Protein 2VPZ (pdb70)

Organism: Thermus thermophilus (strain ATCC BAA-163 / DSM 7039 / HB27) (NCBI:txid262724)

CATH classification: 2.20.25.90 (+4 more: 3.40.50.740, 3.40.228.10, 3.30.2070.10)

Secondary structure (P-SEA, 3-state):
cccccccbbbbbbbbccccccccbbbbbcccccccccccccccccccccccccccccccccccccccbbbbcccccccccbbbbbbcaaaaaaaaaaaaaaaaaccccccbbbbcccccccccccccccccccccccccccccccaaaaaaaaaacccccccccccccccccbbbbcccccccccccaaaaaaaaaaaabbbbbbbcccccccccccccccccccccaaaaaaaaaaaaaaaccccaaaaacccccaaaaaaaaccccaaaaaacccccaaaaaaaaaaaaacccccccccccccccccccaaaaaaaaaaaaaaccccccccccbbbbbbbbccccccccbbbbbccccccccccccccccccccccccccccccccccccccccccccccccbbbbccccccccccaaaaaaaaaaaccbbbbbccccccccccccbbbbbbccccccccbbbbbccccbbbbbbbccccccccccaaaaaaaaaaaaccccccccccaaaaaaaaaaaacccaaaaaaccbbbbbbcccaaaaaaacccccccccccccccccccccccccccccccccccccccbbbbbcccccccccccccccaaaaaaccbbbbbbcaaaaaaacccccbbbbbbccccccccbbbbbcccccccccccccccccccccccccccccbbbccccccbbbbcccccccccccbbbbbbbbcbbbbccaaaaaacccccc/ccccbbbbccccccccaaaaaaaaacccccccccccbbbbbbbbcccbbbbbbbbbccccccccccccccccccccccccccccccccccccccccccccccccccccccccccccccaaaaaaacccccccccccccccccccccccccaaaaaaaaccccccccccccccccbbbcccccccccccccccc/ccccccccccccccaaaaaaaaaaaaaaaaaaaaaaaaaacccaaaaaaaaaaaaaaaaaaaaaaaccccccccccccccccccccaaaaaaaaaaaaaaaaaaaaacccccaaaaaaaaaaaaaaacaaaaaccccccccccccccccaaaaaaaaaaaaaaaaacccccaaaaaaaaaaaaaaaaaccccccaaaaaaaaaacaaaaaaaaaaaccccccccaaaaaaaaaaaaaaaaaaaaaccccc/ccccccbbbbbbbccccccccccbbbbbcccccccccccccccccccccccccccccccccccccccbbbbcccccccccbbbbbbcaaaaaaaaaaaaaaaaaccccccbbbbcccccccccccccccccccccccccccccccaaaaaaaaaccccccccccccccccccbbbbccccccccccaaaaaaaaaaaaabbbbbbbcccccccccccccccccccccaaaaaaaaaaaacccccccaaaaacccccaaaaaaaaccccaaaaaacccccaaaaaaaaaaaaaaccccccccccccccccccaaaaaaaaaaaaaaccccccccbbbbbbbbbbccccccccbbbbccccccccccccccccccccccccccccccccaaaaaaaacccccccccbbbbcccccccccccaaaaaaaaaaccbbbbbccccccccccccbbbbbbccccccccbbbbbccccbbbbbccccccccccccaaaaaaaaaaaaccccccccccaaaaaaaaaccccccaaaaaaccbbbbbbbccaaaaaaacccccccccccccccccccccccccccccccccccccccccccccccccccccccccccaaaaaaccbbbbbbcaaaaaaacccccbbbbbbccccccccbbbbbcccccccccccccccccccccccccccccbbbccccccbbbbcccccccccccccbbbbbbcbbbbccaaaaaacccccc/ccccbbbbccccccccaaaaaaaaaaacccccccccbbbbbbbccccbbbbbbbbbccccccccccccccccccccccccbbbbbcccccccccccccccccccccccccccccccccaaaaaaacccccccccccccccccccccccccaaaaaaaaccccccccccccccccccccccccccccccccccc/ccccccccccccccaaaaaaaaaaaaaaaaaaaaaaaaaacccaaaaaaaaaaaaaaaaaaaaaaaccccccccccccccccccccaaaaaaaaaaaaaaaaaaaaacccccaaaaaaaaaaaaaaacaaaaaaaccccccccccccccaaaaaaaaaaaaaaaaaccccccaaaaaaaaaaaaaaaaccccccaaaaaaaaaacaaaaaaaaaaacccccccaaaaaaaaaaaaaaaaaaaaaaccccc

InterPro domains:
  IPR006311 Twin-arginine translocation pathway, signal sequence [PS51318] (1-27)
  IPR006656 Molybdopterin oxidoreductase [PF00384] (94-526)
  IPR006657 Molybdopterin dinucleotide-binding domain [PF01568] (620-734)
  IPR006963 Molybdopterin oxidoreductase, 4Fe-4S domain [PF04879] (38-90)
  IPR006963 Molybdopterin oxidoreductase, 4Fe-4S domain [PS51669] (37-93)
  IPR006963 Molybdopterin oxidoreductase, 4Fe-4S domain [SM00926] (37-91)
  IPR009010 Aspartate decarboxylase-like domain superfamily [SSF50692] (582-744)
  IPR019546 Twin-arginine translocation pathway, signal sequence, bacterial/archaeal [TIGR01409] (3-27)
  IPR050612 Prokaryotic Molybdopterin Oxidoreductases [PTHR43742] (1-744)

Solvent-accessible surface area: 86696 Å² total

Radius of gyration: 46.02 Å; Cα contacts (8 Å, |Δi|>4): 5102; chains: 6; bounding box: 123×82×138 Å

Nearest PDB structures (foldseek):
  2vpw-assembly1_G  TM=9.995E-01  e=5.215E-33  Thermus thermophilus HB27
  7zjg-assembly1_A  TM=2.716E-01  e=2.574E+00  Rattus norvegicus
  8ffl-assembly1_D  TM=3.016E-01  e=3.503E+00  Rattus norvegicus
  2vpw-assembly1_E  TM=9.971E-01  e=0.000E+00  Thermus thermophilus HB27
  7vw6-assembly1_A  TM=8.001E-01  e=2.301E-43  Methylorubrum extorquens AM1

B-factor: mean 51.84, std 16.04, range [16.92, 136.68]

Structure (mmCIF, N/CA/C/O backbone):
data_2VPZ
#
_entry.id   2VPZ
#
_cell.length_a   118.405
_cell.length_b   166.265
_cell.length_c   246.428
_cell.angle_alpha   90.00
_cell.angle_beta   90.00
_cell.angle_gamma   90.00
#
_symmetry.space_group_name_H-M   'P 21 21 21'
#
loop_
_entity.id
_entity.type
_entity.pdbx_description
1 polymer 'THIOSULFATE REDUCTASE'
2 polymer 'NRFC PROTEIN'
3 polymer 'HYPOTHETICAL MEMBRANE SPANNING PROTEIN'
4 non-polymer 'IRON/SULFUR CLUSTER'
5 non-polymer '2-AMINO-5,6-DIMERCAPTO-7-METHYL-3,7,8A,9-TETRAHYDRO-8-OXA-1,3,9,10-TETRAAZA-ANTHRACEN-4-ONE GUANOSINE DINUCLEOTIDE'
6 non-polymer 'MOLYBDENUM ATOM'
7 water water
#
loop_
_atom_site.group_PDB
_atom_site.id
_atom_site.type_symbol
_atom_site.label_atom_id
_atom_site.label_alt_id
_atom_site.label_comp_id
_atom_site.label_asym_id
_atom_site.label_entity_id
_atom_site.label_seq_id
_atom_site.pdbx_PDB_ins_code
_atom_site.Cartn_x
_atom_site.Cartn_y
_atom_site.Cartn_z
_atom_site.occupancy
_atom_site.B_iso_or_equiv
_atom_site.auth_seq_id
_atom_site.auth_comp_id
_atom_site.auth_asym_id
_atom_site.auth_atom_id
_atom_site.pdbx_PDB_model_num
ATOM 1 N N . ALA A 1 30 ? 141.671 176.507 25.297 1.00 55.08 30 ALA A N 1
ATOM 2 C CA . ALA A 1 30 ? 141.682 175.026 25.478 1.00 55.49 30 ALA A CA 1
ATOM 3 C C . ALA A 1 30 ? 140.265 174.446 25.785 1.00 55.53 30 ALA A C 1
ATOM 4 O O . ALA A 1 30 ? 139.856 173.496 25.114 1.00 57.64 30 ALA A O 1
ATOM 6 N N . PRO A 1 31 ? 139.504 174.991 26.783 1.00 53.93 31 PRO A N 1
ATOM 7 C CA . PRO A 1 31 ? 138.152 174.409 27.030 1.00 52.96 31 PRO A CA 1
ATOM 8 C C . PRO A 1 31 ? 137.246 174.494 25.751 1.00 52.26 31 PRO A C 1
ATOM 9 O O . PRO A 1 31 ? 137.347 175.489 25.035 1.00 52.60 31 PRO A O 1
ATOM 13 N N . TRP A 1 32 ? 136.374 173.507 25.474 1.00 50.90 32 TRP A N 1
ATOM 14 C CA . TRP A 1 32 ? 135.503 173.568 24.284 1.00 49.95 32 TRP A CA 1
ATOM 15 C C . TRP A 1 32 ? 134.509 174.791 24.273 1.00 50.07 32 TRP A C 1
ATOM 16 O O . TRP A 1 32 ? 134.376 175.470 23.253 1.00 49.15 32 TRP A O 1
ATOM 27 N N . TYR A 1 33 ? 133.863 175.125 25.395 1.00 51.69 33 TYR A N 1
ATOM 28 C CA . TYR A 1 33 ? 132.907 176.246 25.478 1.00 53.07 33 TYR A CA 1
ATOM 29 C C . TYR A 1 33 ? 133.503 177.685 25.312 1.00 54.76 33 TYR A C 1
ATOM 30 O O . TYR A 1 33 ? 132.756 178.658 25.149 1.00 55.58 33 TYR A O 1
ATOM 39 N N . ALA A 1 34 ? 134.835 177.822 25.340 1.00 56.50 34 ALA A N 1
ATOM 40 C CA . ALA A 1 34 ? 135.521 179.140 25.187 1.00 57.84 34 ALA A CA 1
ATOM 41 C C . ALA A 1 34 ? 135.935 179.324 23.736 1.00 58.61 34 ALA A C 1
ATOM 42 O O . ALA A 1 34 ? 136.200 180.440 23.224 1.00 59.82 34 ALA A O 1
ATOM 44 N N . GLN A 1 35 ? 136.020 178.171 23.078 1.00 59.74 35 GLN A N 1
ATOM 45 C CA . GLN A 1 35 ? 136.313 178.031 21.661 1.00 61.81 35 GLN A CA 1
ATOM 46 C C . GLN A 1 35 ? 134.952 178.275 20.990 1.00 62.88 35 GLN A C 1
ATOM 47 O O . GLN A 1 35 ? 133.891 178.078 21.596 1.00 63.70 35 GLN A O 1
ATOM 53 N N . GLU A 1 36 ? 135.040 178.692 19.740 1.00 63.52 36 GLU A N 1
ATOM 54 C CA . GLU A 1 36 ? 133.923 178.962 18.806 1.00 65.34 36 GLU A CA 1
ATOM 55 C C . GLU A 1 36 ? 132.952 177.739 18.775 1.00 65.02 36 GLU A C 1
ATOM 56 O O . GLU A 1 36 ? 133.454 176.624 18.716 1.00 66.69 36 GLU A O 1
ATOM 62 N N . VAL A 1 37 ? 131.634 177.907 18.833 1.00 63.20 37 VAL A N 1
ATOM 63 C CA . VAL A 1 37 ? 130.711 176.752 18.711 1.00 62.69 37 VAL A CA 1
ATOM 64 C C . VAL A 1 37 ? 129.613 176.937 17.614 1.00 62.79 37 VAL A C 1
ATOM 65 O O . VAL A 1 37 ? 129.412 178.051 17.106 1.00 64.98 37 VAL A O 1
ATOM 69 N N . LYS A 1 38 ? 128.973 175.839 17.190 1.00 61.87 38 LYS A N 1
ATOM 70 C CA . LYS A 1 38 ? 127.836 175.844 16.258 1.00 60.29 38 LYS A CA 1
ATOM 71 C C . LYS A 1 38 ? 126.816 174.859 16.906 1.00 58.42 38 LYS A C 1
ATOM 72 O O . LYS A 1 38 ? 127.176 173.734 17.236 1.00 58.33 38 LYS A O 1
ATOM 78 N N . SER A 1 39 ? 125.581 175.303 17.145 1.00 56.53 39 SER A N 1
ATOM 79 C CA . SER A 1 39 ? 124.553 174.419 17.697 1.00 54.33 39 SER A CA 1
ATOM 80 C C . SER A 1 39 ? 123.620 173.993 16.544 1.00 52.57 39 SER A C 1
ATOM 81 O O . SER A 1 39 ? 123.671 174.551 15.435 1.00 52.61 39 SER A O 1
ATOM 84 N N . VAL A 1 40 ? 122.786 172.987 16.814 1.00 49.59 40 VAL A N 1
ATOM 85 C CA . VAL A 1 40 ? 121.765 172.457 15.915 1.00 46.39 40 VAL A CA 1
ATOM 86 C C . VAL A 1 40 ? 120.781 171.684 16.801 1.00 45.11 40 VAL A C 1
ATOM 87 O O . VAL A 1 40 ? 121.144 171.245 17.900 1.00 44.71 40 VAL A O 1
ATOM 91 N N . TYR A 1 41 ? 119.532 171.564 16.338 1.00 44.90 41 TYR A N 1
ATOM 92 C CA . TYR A 1 41 ? 118.477 170.807 17.009 1.00 43.89 41 TYR A CA 1
ATOM 93 C C . TYR A 1 41 ? 118.635 169.393 16.485 1.00 44.26 41 TYR A C 1
ATOM 94 O O . TYR A 1 41 ? 118.582 169.161 15.272 1.00 43.24 41 TYR A O 1
ATOM 103 N N . GLN A 1 42 ? 118.806 168.456 17.406 1.00 45.12 42 GLN A N 1
ATOM 104 C CA . GLN A 1 42 ? 119.070 167.055 17.091 1.00 46.40 42 GLN A CA 1
ATOM 105 C C . GLN A 1 42 ? 118.474 166.006 18.039 1.00 45.94 42 GLN A C 1
ATOM 106 O O . GLN A 1 42 ? 118.509 166.155 19.248 1.00 51.10 42 GLN A O 1
ATOM 112 N N . ILE A 1 43 ? 117.961 164.934 17.460 1.00 42.80 43 ILE A N 1
ATOM 113 C CA . ILE A 1 43 ? 117.373 163.790 18.173 1.00 40.30 43 ILE A CA 1
ATOM 114 C C . ILE A 1 43 ? 118.461 162.890 18.790 1.00 37.89 43 ILE A C 1
ATOM 115 O O . ILE A 1 43 ? 119.528 162.751 18.217 1.00 41.21 43 ILE A O 1
ATOM 120 N N . CYS A 1 44 ? 118.207 162.295 19.954 1.00 36.27 44 CYS A N 1
ATOM 121 C CA . CYS A 1 44 ? 119.186 161.372 20.568 1.00 34.29 44 CYS A CA 1
ATOM 122 C C . CYS A 1 44 ? 118.957 159.942 20.003 1.00 33.72 44 CYS A C 1
ATOM 123 O O . CYS A 1 44 ? 117.815 159.483 19.958 1.00 35.01 44 CYS A O 1
ATOM 126 N N . GLU A 1 45 ? 120.002 159.264 19.512 1.00 33.60 45 GLU A N 1
ATOM 127 C CA . GLU A 1 45 ? 119.858 157.867 19.032 1.00 33.50 45 GLU A CA 1
ATOM 128 C C . GLU A 1 45 ? 120.380 156.914 20.174 1.00 33.98 45 GLU A C 1
ATOM 129 O O . GLU A 1 45 ? 120.576 155.716 19.963 1.00 33.65 45 GLU A O 1
ATOM 135 N N . GLY A 1 46 ? 120.568 157.479 21.372 1.00 33.61 46 GLY A N 1
ATOM 136 C CA . GLY A 1 46 ? 120.974 156.748 22.558 1.00 36.11 46 GLY A CA 1
ATOM 137 C C . GLY A 1 46 ? 120.124 155.487 22.808 1.00 37.79 46 GLY A C 1
ATOM 138 O O . GLY A 1 46 ? 120.648 154.440 23.237 1.00 37.00 46 GLY A O 1
ATOM 139 N N . CYS A 1 47 ? 118.817 155.575 22.555 1.00 36.11 47 CYS A N 1
ATOM 140 C CA . CYS A 1 47 ? 117.869 154.458 22.653 1.00 36.55 47 CYS A CA 1
ATOM 141 C C . CYS A 1 47 ? 116.613 154.843 21.829 1.00 38.49 47 CYS A C 1
ATOM 142 O O . CYS A 1 47 ? 116.614 155.872 21.146 1.00 39.76 47 CYS A O 1
ATOM 145 N N . PHE A 1 48 ? 115.539 154.072 21.900 1.00 38.67 48 PHE A N 1
ATOM 146 C CA . PHE A 1 48 ? 114.396 154.379 21.077 1.00 40.68 48 PHE A CA 1
ATOM 147 C C . PHE A 1 48 ? 113.407 155.423 21.609 1.00 40.29 48 PHE A C 1
ATOM 148 O O . PHE A 1 48 ? 112.434 155.743 20.953 1.00 40.71 48 PHE A O 1
ATOM 156 N N . TRP A 1 49 ? 113.678 156.010 22.772 1.00 39.47 49 TRP A N 1
ATOM 157 C CA . TRP A 1 49 ? 112.767 157.031 23.326 1.00 37.52 49 TRP A CA 1
ATOM 158 C C . TRP A 1 49 ? 112.765 158.284 22.411 1.00 37.83 49 TRP A C 1
ATOM 159 O O . TRP A 1 49 ? 111.782 159.041 22.371 1.00 37.15 49 TRP A O 1
ATOM 170 N N . ARG A 1 50 ? 113.884 158.462 21.706 1.00 37.38 50 ARG A N 1
ATOM 171 C CA . ARG A 1 50 ? 114.168 159.539 20.753 1.00 37.41 50 ARG A CA 1
ATOM 172 C C . ARG A 1 50 ? 113.955 160.991 21.305 1.00 36.96 50 ARG A C 1
ATOM 173 O O . ARG A 1 50 ? 113.227 161.791 20.719 1.00 37.57 50 ARG A O 1
ATOM 181 N N . CYS A 1 51 ? 114.600 161.325 22.430 1.00 35.96 51 CYS A N 1
ATOM 182 C CA . CYS A 1 51 ? 114.498 162.664 23.048 1.00 36.24 51 CYS A CA 1
ATOM 183 C C . CYS A 1 51 ? 115.067 163.747 22.101 1.00 35.53 51 CYS A C 1
ATOM 184 O O . CYS A 1 51 ? 116.030 163.495 21.355 1.00 34.11 51 CYS A O 1
ATOM 187 N N . GLY A 1 52 ? 114.434 164.922 22.119 1.00 34.86 52 GLY A N 1
ATOM 188 C CA . GLY A 1 52 ? 114.867 166.069 21.348 1.00 36.03 52 GLY A CA 1
ATOM 189 C C . GLY A 1 52 ? 116.015 166.711 22.132 1.00 36.43 52 GLY A C 1
ATOM 190 O O . GLY A 1 52 ? 115.887 166.933 23.343 1.00 34.31 52 GLY A O 1
ATOM 191 N N . ILE A 1 53 ? 117.126 166.994 21.457 1.00 37.15 53 ILE A N 1
ATOM 192 C CA . ILE A 1 53 ? 118.336 167.561 22.051 1.00 37.07 53 ILE A CA 1
ATOM 193 C C . ILE A 1 53 ? 119.011 168.664 21.217 1.00 38.69 53 ILE A C 1
ATOM 194 O O . ILE A 1 53 ? 118.751 168.807 20.022 1.00 39.91 53 ILE A O 1
ATOM 199 N N . VAL A 1 54 ? 119.859 169.472 21.854 1.00 40.28 54 VAL A N 1
ATOM 200 C CA . VAL A 1 54 ? 120.639 170.490 21.131 1.00 40.76 54 VAL A CA 1
ATOM 201 C C . VAL A 1 54 ? 122.077 169.914 21.164 1.00 41.67 54 VAL A C 1
ATOM 202 O O . VAL A 1 54 ? 122.490 169.442 22.220 1.00 43.56 54 VAL A O 1
ATOM 206 N N . ALA A 1 55 ? 122.799 169.927 20.041 1.00 40.75 55 ALA A N 1
ATOM 207 C CA . ALA A 1 55 ? 124.185 169.442 20.005 1.00 42.33 55 ALA A CA 1
ATOM 208 C C . ALA A 1 55 ? 125.126 170.629 19.781 1.00 43.00 55 ALA A C 1
ATOM 209 O O . ALA A 1 55 ? 124.893 171.439 18.878 1.00 43.70 55 ALA A O 1
ATOM 211 N N . HIS A 1 56 ? 126.156 170.721 20.615 1.00 42.70 56 HIS A N 1
ATOM 212 C CA . HIS A 1 56 ? 127.144 171.779 20.559 1.00 41.51 56 HIS A CA 1
ATOM 213 C C . HIS A 1 56 ? 128.447 171.246 19.940 1.00 41.82 56 HIS A C 1
ATOM 214 O O . HIS A 1 56 ? 129.166 170.464 20.572 1.00 40.58 56 HIS A O 1
ATOM 221 N N . ALA A 1 57 ? 128.726 171.655 18.705 1.00 41.88 57 ALA A N 1
ATOM 222 C CA . ALA A 1 57 ? 129.958 171.272 18.034 1.00 42.62 57 ALA A CA 1
ATOM 223 C C . ALA A 1 57 ? 130.932 172.459 17.908 1.00 42.98 57 ALA A C 1
ATOM 224 O O . ALA A 1 57 ? 130.514 173.628 17.928 1.00 42.25 57 ALA A O 1
ATOM 226 N N . VAL A 1 58 ? 132.223 172.138 17.831 1.00 43.13 58 VAL A N 1
ATOM 227 C CA . VAL A 1 58 ? 133.346 173.080 17.606 1.00 44.30 58 VAL A CA 1
ATOM 228 C C . VAL A 1 58 ? 134.117 172.365 16.461 1.00 45.11 58 VAL A C 1
ATOM 229 O O . VAL A 1 58 ? 134.850 171.411 16.704 1.00 45.11 58 VAL A O 1
ATOM 233 N N . GLY A 1 59 ? 133.959 172.810 15.225 1.00 45.95 59 GLY A N 1
ATOM 234 C CA . GLY A 1 59 ? 134.593 172.106 14.136 1.00 47.86 59 GLY A CA 1
ATOM 235 C C . GLY A 1 59 ? 133.872 170.767 13.950 1.00 48.88 59 GLY A C 1
ATOM 236 O O . GLY A 1 59 ? 132.648 170.688 14.129 1.00 48.42 59 GLY A O 1
ATOM 237 N N . ASN A 1 60 ? 134.618 169.698 13.643 1.00 49.40 60 ASN A N 1
ATOM 238 C CA . ASN A 1 60 ? 134.063 168.355 13.419 1.00 49.30 60 ASN A CA 1
ATOM 239 C C . ASN A 1 60 ? 133.864 167.506 14.669 1.00 48.91 60 ASN A C 1
ATOM 240 O O . ASN A 1 60 ? 134.141 166.306 14.650 1.00 48.69 60 ASN A O 1
ATOM 245 N N . ARG A 1 61 ? 133.376 168.101 15.749 1.00 47.02 61 ARG A N 1
ATOM 246 C CA . ARG A 1 61 ? 133.220 167.326 16.966 1.00 46.46 61 ARG A CA 1
ATOM 247 C C . ARG A 1 61 ? 132.205 167.872 17.990 1.00 45.23 61 ARG A C 1
ATOM 248 O O . ARG A 1 61 ? 132.293 169.026 18.423 1.00 45.54 61 ARG A O 1
ATOM 256 N N . VAL A 1 62 ? 131.248 167.021 18.347 1.00 43.62 62 VAL A N 1
ATOM 257 C CA . VAL A 1 62 ? 130.205 167.339 19.310 1.00 43.11 62 VAL A CA 1
ATOM 258 C C . VAL A 1 62 ? 130.735 167.125 20.762 1.00 43.58 62 VAL A C 1
ATOM 259 O O . VAL A 1 62 ? 130.898 165.986 21.213 1.00 43.68 62 VAL A O 1
ATOM 263 N N . TYR A 1 63 ? 131.019 168.220 21.469 1.00 43.50 63 TYR A N 1
ATOM 264 C CA . TYR A 1 63 ? 131.540 168.191 22.842 1.00 44.02 63 TYR A CA 1
ATOM 265 C C . TYR A 1 63 ? 130.500 168.045 23.960 1.00 44.40 63 TYR A C 1
ATOM 266 O O . TYR A 1 63 ? 130.785 167.477 25.031 1.00 43.96 63 TYR A O 1
ATOM 275 N N . LYS A 1 64 ? 129.300 168.547 23.695 1.00 42.16 64 LYS A N 1
ATOM 276 C CA . LYS A 1 64 ? 128.199 168.567 24.646 1.00 40.51 64 LYS A CA 1
ATOM 277 C C . LYS A 1 64 ? 126.851 168.500 23.932 1.00 40.48 64 LYS A C 1
ATOM 278 O O . LYS A 1 64 ? 126.677 168.974 22.801 1.00 41.00 64 LYS A O 1
ATOM 284 N N . VAL A 1 65 ? 125.882 167.899 24.615 1.00 39.96 65 VAL A N 1
ATOM 285 C CA . VAL A 1 65 ? 124.528 167.736 24.104 1.00 41.02 65 VAL A CA 1
ATOM 286 C C . VAL A 1 65 ? 123.593 168.116 25.264 1.00 41.42 65 VAL A C 1
ATOM 287 O O . VAL A 1 65 ? 123.933 167.931 26.428 1.00 41.06 65 VAL A O 1
ATOM 291 N N . GLU A 1 66 ? 122.416 168.643 24.983 1.00 42.34 66 GLU A N 1
ATOM 292 C CA . GLU A 1 66 ? 121.561 169.012 26.099 1.00 43.79 66 GLU A CA 1
ATOM 293 C C . GLU A 1 66 ? 120.052 168.876 25.784 1.00 43.87 66 GLU A C 1
ATOM 294 O O . GLU A 1 66 ? 119.664 168.888 24.616 1.00 43.32 66 GLU A O 1
ATOM 300 N N . GLY A 1 67 ? 119.196 168.685 26.787 1.00 44.34 67 GLY A N 1
ATOM 301 C CA . GLY A 1 67 ? 117.788 168.621 26.477 1.00 43.47 67 GLY A CA 1
ATOM 302 C C . GLY A 1 67 ? 117.318 170.051 26.196 1.00 44.28 67 GLY A C 1
ATOM 303 O O . GLY A 1 67 ? 118.144 170.960 26.286 1.00 45.96 67 GLY A O 1
ATOM 304 N N . TYR A 1 68 ? 116.068 170.282 25.790 1.00 44.84 68 TYR A N 1
ATOM 305 C CA . TYR A 1 68 ? 115.508 171.650 25.596 1.00 44.32 68 TYR A CA 1
ATOM 306 C C . TYR A 1 68 ? 114.020 171.734 26.047 1.00 45.26 68 TYR A C 1
ATOM 307 O O . TYR A 1 68 ? 113.265 170.793 25.835 1.00 44.18 68 TYR A O 1
ATOM 316 N N . GLU A 1 69 ? 113.659 172.855 26.683 1.00 47.59 69 GLU A N 1
ATOM 317 C CA . GLU A 1 69 ? 112.339 173.091 27.260 1.00 50.77 69 GLU A CA 1
ATOM 318 C C . GLU A 1 69 ? 111.070 172.746 26.418 1.00 51.42 69 GLU A C 1
ATOM 319 O O . GLU A 1 69 ? 110.363 171.813 26.753 1.00 53.12 69 GLU A O 1
ATOM 325 N N . ALA A 1 70 ? 110.807 173.404 25.301 1.00 51.11 70 ALA A N 1
ATOM 326 C CA . ALA A 1 70 ? 109.635 173.084 24.436 1.00 50.82 70 ALA A CA 1
ATOM 327 C C . ALA A 1 70 ? 109.459 171.581 24.107 1.00 48.49 70 ALA A C 1
ATOM 328 O O . ALA A 1 70 ? 108.348 171.054 24.177 1.00 50.75 70 ALA A O 1
ATOM 330 N N . ASN A 1 71 ? 110.537 170.891 23.740 1.00 45.03 71 ASN A N 1
ATOM 331 C CA . ASN A 1 71 ? 110.459 169.449 23.440 1.00 41.84 71 ASN A CA 1
ATOM 332 C C . ASN A 1 71 ? 109.746 168.687 24.596 1.00 40.58 71 ASN A C 1
ATOM 333 O O . ASN A 1 71 ? 110.227 168.669 25.722 1.00 40.45 71 ASN A O 1
ATOM 338 N N . PRO A 1 72 ? 108.557 168.066 24.319 1.00 39.44 72 PRO A N 1
ATOM 339 C CA . PRO A 1 72 ? 107.813 167.303 25.345 1.00 38.87 72 PRO A CA 1
ATOM 340 C C . PRO A 1 72 ? 108.497 166.057 25.974 1.00 37.20 72 PRO A C 1
ATOM 341 O O . PRO A 1 72 ? 108.009 165.498 26.959 1.00 38.13 72 PRO A O 1
ATOM 345 N N . LYS A 1 73 ? 109.593 165.605 25.379 1.00 35.50 73 LYS A N 1
ATOM 346 C CA . LYS A 1 73 ? 110.340 164.439 25.871 1.00 33.90 73 LYS A CA 1
ATOM 347 C C . LYS A 1 73 ? 111.474 164.814 26.844 1.00 32.94 73 LYS A C 1
ATOM 348 O O . LYS A 1 73 ? 111.480 164.379 27.988 1.00 31.12 73 LYS A O 1
ATOM 354 N N . SER A 1 74 ? 112.419 165.643 26.413 1.00 33.90 74 SER A N 1
ATOM 355 C CA . SER A 1 74 ? 113.504 166.043 27.316 1.00 34.33 74 SER A CA 1
ATOM 356 C C . SER A 1 74 ? 113.135 167.161 28.326 1.00 37.01 74 SER A C 1
ATOM 357 O O . SER A 1 74 ? 113.497 167.073 29.507 1.00 37.53 74 SER A O 1
ATOM 360 N N . ARG A 1 75 ? 112.378 168.174 27.885 1.00 37.64 75 ARG A N 1
ATOM 361 C CA . ARG A 1 75 ? 112.024 169.356 28.704 1.00 38.05 75 ARG A CA 1
ATOM 362 C C . ARG A 1 75 ? 113.227 169.961 29.463 1.00 38.34 75 ARG A C 1
ATOM 363 O O . ARG A 1 75 ? 113.079 170.372 30.619 1.00 38.24 75 ARG A O 1
ATOM 371 N N . GLY A 1 76 ? 114.396 169.988 28.846 1.00 38.40 76 GLY A N 1
ATOM 372 C CA . GLY A 1 76 ? 115.572 170.531 29.480 1.00 38.36 76 GLY A CA 1
ATOM 373 C C . GLY A 1 76 ? 116.560 169.562 30.119 1.00 38.48 76 GLY A C 1
ATOM 374 O O . GLY A 1 76 ? 117.753 169.890 30.277 1.00 39.40 76 GLY A O 1
ATOM 375 N N . ARG A 1 77 ? 116.087 168.373 30.492 1.00 38.03 77 ARG A N 1
ATOM 376 C CA . ARG A 1 77 ? 116.886 167.290 31.090 1.00 38.24 77 ARG A CA 1
ATOM 377 C C . ARG A 1 77 ? 117.345 166.198 30.076 1.00 36.97 77 ARG A C 1
ATOM 378 O O . ARG A 1 77 ? 116.906 166.172 28.914 1.00 36.08 77 ARG A O 1
ATOM 386 N N . LEU A 1 78 ? 118.210 165.297 30.548 1.00 35.66 78 LEU A N 1
ATOM 387 C CA . LEU A 1 78 ? 118.794 164.193 29.792 1.00 36.17 78 LEU A CA 1
ATOM 388 C C . LEU A 1 78 ? 119.309 163.097 30.759 1.00 36.34 78 LEU A C 1
ATOM 389 O O . LEU A 1 78 ? 119.839 163.411 31.838 1.00 36.02 78 LEU A O 1
ATOM 394 N N . CYS A 1 79 ? 119.141 161.824 30.393 1.00 35.52 79 CYS A N 1
ATOM 395 C CA . CYS A 1 79 ? 119.620 160.710 31.197 1.00 34.05 79 CYS A CA 1
ATOM 396 C C . CYS A 1 79 ? 121.119 160.510 30.878 1.00 33.08 79 CYS A C 1
ATOM 397 O O . CYS A 1 79 ? 121.636 161.104 29.928 1.00 33.25 79 CYS A O 1
ATOM 400 N N . PRO A 1 80 ? 121.838 159.668 31.669 1.00 31.89 80 PRO A N 1
ATOM 401 C CA . PRO A 1 80 ? 123.273 159.390 31.450 1.00 32.05 80 PRO A CA 1
ATOM 402 C C . PRO A 1 80 ? 123.646 158.907 30.020 1.00 31.24 80 PRO A C 1
ATOM 403 O O . PRO A 1 80 ? 124.644 159.347 29.425 1.00 33.04 80 PRO A O 1
ATOM 407 N N . ARG A 1 81 ? 122.846 157.997 29.467 1.00 33.24 81 ARG A N 1
ATOM 408 C CA . ARG A 1 81 ? 123.057 157.451 28.121 1.00 33.16 81 ARG A CA 1
ATOM 409 C C . ARG A 1 81 ? 122.977 158.531 27.037 1.00 33.58 81 ARG A C 1
ATOM 410 O O . ARG A 1 81 ? 123.708 158.467 26.036 1.00 35.27 81 ARG A O 1
ATOM 418 N N . GLY A 1 82 ? 122.105 159.518 27.234 1.00 32.96 82 GLY A N 1
ATOM 419 C CA . GLY A 1 82 ? 121.970 160.608 26.288 1.00 30.19 82 GLY A CA 1
ATOM 420 C C . GLY A 1 82 ? 123.206 161.492 26.321 1.00 31.76 82 GLY A C 1
ATOM 421 O O . GLY A 1 82 ? 123.719 161.926 25.273 1.00 30.57 82 GLY A O 1
ATOM 422 N N . GLN A 1 83 ? 123.723 161.742 27.528 1.00 31.63 83 GLN A N 1
ATOM 423 C CA . GLN A 1 83 ? 124.927 162.562 27.731 1.00 31.70 83 GLN A CA 1
ATOM 424 C C . GLN A 1 83 ? 126.217 161.935 27.160 1.00 31.47 83 GLN A C 1
ATOM 425 O O . GLN A 1 83 ? 127.049 162.645 26.594 1.00 31.37 83 GLN A O 1
ATOM 431 N N . GLY A 1 84 ? 126.382 160.623 27.303 1.00 32.92 84 GLY A N 1
ATOM 432 C CA . GLY A 1 84 ? 127.558 159.954 26.780 1.00 33.92 84 GLY A CA 1
ATOM 433 C C . GLY A 1 84 ? 127.471 159.425 25.360 1.00 34.03 84 GLY A C 1
ATOM 434 O O . GLY A 1 84 ? 128.484 159.114 24.730 1.00 36.44 84 GLY A O 1
ATOM 435 N N . ALA A 1 85 ? 126.267 159.354 24.817 1.00 34.58 85 ALA A N 1
ATOM 436 C CA . ALA A 1 85 ? 126.034 158.862 23.444 1.00 33.51 85 ALA A CA 1
ATOM 437 C C . ALA A 1 85 ? 126.955 159.369 22.325 1.00 31.95 85 ALA A C 1
ATOM 438 O O . ALA A 1 85 ? 127.270 158.653 21.389 1.00 32.24 85 ALA A O 1
ATOM 440 N N . PRO A 1 86 ? 127.382 160.633 22.393 1.00 32.11 86 PRO A N 1
ATOM 441 C CA . PRO A 1 86 ? 128.283 161.065 21.315 1.00 32.66 86 PRO A CA 1
ATOM 442 C C . PRO A 1 86 ? 129.675 160.411 21.159 1.00 34.41 86 PRO A C 1
ATOM 443 O O . PRO A 1 86 ? 130.252 160.501 20.078 1.00 36.26 86 PRO A O 1
ATOM 447 N N . GLN A 1 87 ? 130.225 159.730 22.158 1.00 33.54 87 GLN A N 1
ATOM 448 C CA . GLN A 1 87 ? 131.571 159.228 21.912 1.00 34.84 87 GLN A CA 1
ATOM 449 C C . GLN A 1 87 ? 131.712 158.094 20.859 1.00 35.64 87 GLN A C 1
ATOM 450 O O . GLN A 1 87 ? 132.801 157.887 20.304 1.00 36.53 87 GLN A O 1
ATOM 456 N N . THR A 1 88 ? 130.635 157.381 20.515 1.00 34.82 88 THR A N 1
ATOM 457 C CA . THR A 1 88 ? 130.765 156.331 19.492 1.00 36.37 88 THR A CA 1
ATOM 458 C C . THR A 1 88 ? 131.250 156.958 18.153 1.00 37.78 88 THR A C 1
ATOM 459 O O . THR A 1 88 ? 131.989 156.340 17.378 1.00 38.24 88 THR A O 1
ATOM 463 N N . THR A 1 89 ? 130.840 158.192 17.910 1.00 38.11 89 THR A N 1
ATOM 464 C CA . THR A 1 89 ? 131.240 158.906 16.718 1.00 37.46 89 THR A CA 1
ATOM 465 C C . THR A 1 89 ? 132.757 159.162 16.740 1.00 37.49 89 THR A C 1
ATOM 466 O O . THR A 1 89 ? 133.380 159.275 15.685 1.00 40.01 89 THR A O 1
ATOM 470 N N . TYR A 1 90 ? 133.346 159.223 17.935 1.00 38.57 90 TYR A N 1
ATOM 471 C CA . TYR A 1 90 ? 134.790 159.507 18.134 1.00 38.06 90 TYR A CA 1
ATOM 472 C C . TYR A 1 90 ? 135.549 158.376 18.801 1.00 38.44 90 TYR A C 1
ATOM 473 O O . TYR A 1 90 ? 136.452 158.570 19.624 1.00 37.61 90 TYR A O 1
ATOM 482 N N . ASP A 1 91 ? 135.158 157.168 18.396 1.00 38.52 91 ASP A N 1
ATOM 483 C CA . ASP A 1 91 ? 135.722 155.916 18.866 1.00 40.66 91 ASP A CA 1
ATOM 484 C C . ASP A 1 91 ? 136.698 155.380 17.750 1.00 41.19 91 ASP A C 1
ATOM 485 O O . ASP A 1 91 ? 136.246 155.126 16.630 1.00 41.32 91 ASP A O 1
ATOM 490 N N . PRO A 1 92 ? 138.037 155.232 18.044 1.00 40.87 92 PRO A N 1
ATOM 491 C CA . PRO A 1 92 ? 139.056 154.725 17.108 1.00 41.16 92 PRO A CA 1
ATOM 492 C C . PRO A 1 92 ? 138.819 153.342 16.404 1.00 41.16 92 PRO A C 1
ATOM 493 O O . PRO A 1 92 ? 139.504 152.985 15.406 1.00 43.38 92 PRO A O 1
ATOM 497 N N . ASP A 1 93 ? 137.877 152.577 16.965 1.00 40.62 93 ASP A N 1
ATOM 498 C CA . ASP A 1 93 ? 137.453 151.219 16.500 1.00 40.70 93 ASP A CA 1
ATOM 499 C C . ASP A 1 93 ? 136.136 151.309 15.707 1.00 39.80 93 ASP A C 1
ATOM 500 O O . ASP A 1 93 ? 135.649 150.319 15.143 1.00 40.73 93 ASP A O 1
ATOM 505 N N . ARG A 1 94 ? 135.521 152.491 15.706 1.00 39.39 94 ARG A N 1
ATOM 506 C CA . ARG A 1 94 ? 134.285 152.660 14.955 1.00 39.88 94 ARG A CA 1
ATOM 507 C C . ARG A 1 94 ? 134.557 152.360 13.439 1.00 40.60 94 ARG A C 1
ATOM 508 O O . ARG A 1 94 ? 135.551 152.866 12.889 1.00 42.19 94 ARG A O 1
ATOM 516 N N . LEU A 1 95 ? 133.688 151.555 12.815 1.00 41.79 95 LEU A N 1
ATOM 517 C CA . LEU A 1 95 ? 133.731 151.134 11.385 1.00 42.49 95 LEU A CA 1
ATOM 518 C C . LEU A 1 95 ? 133.820 152.344 10.390 1.00 43.98 95 LEU A C 1
ATOM 519 O O . LEU A 1 95 ? 133.047 153.285 10.521 1.00 43.56 95 LEU A O 1
ATOM 524 N N . LYS A 1 96 ? 134.741 152.322 9.420 1.00 44.90 96 LYS A N 1
ATOM 525 C CA . LYS A 1 96 ? 134.944 153.444 8.484 1.00 47.16 96 LYS A CA 1
ATOM 526 C C . LYS A 1 96 ? 134.714 153.095 6.979 1.00 48.70 96 LYS A C 1
ATOM 527 O O . LYS A 1 96 ? 133.988 153.802 6.267 1.00 50.47 96 LYS A O 1
ATOM 533 N N . ARG A 1 97 ? 135.258 152.011 6.467 1.00 49.44 97 ARG A N 1
ATOM 534 C CA . ARG A 1 97 ? 135.071 151.686 5.040 1.00 49.07 97 ARG A CA 1
ATOM 535 C C . ARG A 1 97 ? 134.163 150.474 4.640 1.00 48.24 97 ARG A C 1
ATOM 536 O O . ARG A 1 97 ? 133.832 149.704 5.569 1.00 47.82 97 ARG A O 1
ATOM 544 N N . PRO A 1 98 ? 133.550 150.423 3.370 1.00 47.46 98 PRO A N 1
ATOM 545 C CA . PRO A 1 98 ? 132.779 149.203 3.114 1.00 46.92 98 PRO A CA 1
ATOM 546 C C . PRO A 1 98 ? 133.799 148.066 3.134 1.00 47.37 98 PRO A C 1
ATOM 547 O O . PRO A 1 98 ? 135.004 148.274 2.898 1.00 47.92 98 PRO A O 1
ATOM 551 N N . LEU A 1 99 ? 133.329 146.862 3.370 1.00 46.71 99 LEU A N 1
ATOM 552 C CA . LEU A 1 99 ? 134.212 145.707 3.416 1.00 46.96 99 LEU A CA 1
ATOM 553 C C . LEU A 1 99 ? 133.573 144.496 2.762 1.00 47.44 99 LEU A C 1
ATOM 554 O O . LEU A 1 99 ? 132.379 144.272 2.925 1.00 47.28 99 LEU A O 1
ATOM 559 N N . ILE A 1 100 ? 134.337 143.718 2.010 1.00 47.98 100 ILE A N 1
ATOM 560 C CA . ILE A 1 100 ? 133.761 142.507 1.449 1.00 48.29 100 ILE A CA 1
ATOM 561 C C . ILE A 1 100 ? 134.606 141.306 1.894 1.00 48.34 100 ILE A C 1
ATOM 562 O O . ILE A 1 100 ? 135.837 141.372 1.985 1.00 48.60 100 ILE A O 1
ATOM 567 N N . ARG A 1 101 ? 133.906 140.227 2.209 1.00 49.03 101 ARG A N 1
ATOM 568 C CA . ARG A 1 101 ? 134.478 138.962 2.663 1.00 51.16 101 ARG A CA 1
ATOM 569 C C . ARG A 1 101 ? 135.404 138.301 1.603 1.00 53.11 101 ARG A C 1
ATOM 570 O O . ARG A 1 101 ? 134.957 137.992 0.503 1.00 53.34 101 ARG A O 1
ATOM 578 N N . VAL A 1 102 ? 136.677 138.087 1.948 1.00 54.15 102 VAL A N 1
ATOM 579 C CA . VAL A 1 102 ? 137.660 137.466 1.051 1.00 56.72 102 VAL A CA 1
ATOM 580 C C . VAL A 1 102 ? 137.071 136.111 0.507 1.00 57.43 102 VAL A C 1
ATOM 581 O O . VAL A 1 102 ? 136.584 135.289 1.292 1.00 57.32 102 VAL A O 1
ATOM 585 N N . GLU A 1 103 ? 137.069 135.908 -0.819 1.00 57.98 103 GLU A N 1
ATOM 586 C CA . GLU A 1 103 ? 136.484 134.705 -1.415 1.00 59.51 103 GLU A CA 1
ATOM 587 C C . GLU A 1 103 ? 137.186 133.407 -0.969 1.00 59.37 103 GLU A C 1
ATOM 588 O O . GLU A 1 103 ? 138.409 133.303 -0.990 1.00 59.95 103 GLU A O 1
ATOM 594 N N . GLY A 1 104 ? 136.398 132.430 -0.512 1.00 59.11 104 GLY A N 1
ATOM 595 C CA . GLY A 1 104 ? 136.964 131.191 -0.011 1.00 58.22 104 GLY A CA 1
ATOM 596 C C . GLY A 1 104 ? 137.097 131.126 1.502 1.00 57.73 104 GLY A C 1
ATOM 597 O O . GLY A 1 104 ? 137.330 130.051 2.065 1.00 57.69 104 GLY A O 1
ATOM 598 N N . SER A 1 105 ? 136.984 132.260 2.198 1.00 57.91 105 SER A N 1
ATOM 599 C CA . SER A 1 105 ? 137.048 132.277 3.666 1.00 57.47 105 SER A CA 1
ATOM 600 C C . SER A 1 105 ? 135.625 132.112 4.254 1.00 57.31 105 SER A C 1
ATOM 601 O O . SER A 1 105 ? 134.661 132.702 3.756 1.00 57.17 105 SER A O 1
ATOM 604 N N . GLN A 1 106 ? 135.520 131.287 5.296 1.00 57.48 106 GLN A N 1
ATOM 605 C CA . GLN A 1 106 ? 134.287 130.968 6.046 1.00 58.27 106 GLN A CA 1
ATOM 606 C C . GLN A 1 106 ? 133.676 132.200 6.757 1.00 58.09 106 GLN A C 1
ATOM 607 O O . GLN A 1 106 ? 134.418 133.101 7.187 1.00 58.18 106 GLN A O 1
ATOM 613 N N . ARG A 1 107 ? 132.346 132.246 6.885 1.00 57.32 107 ARG A N 1
ATOM 614 C CA . ARG A 1 107 ? 131.656 133.310 7.647 1.00 57.14 107 ARG A CA 1
ATOM 615 C C . ARG A 1 107 ? 131.960 132.989 9.146 1.00 58.13 107 ARG A C 1
ATOM 616 O O . ARG A 1 107 ? 131.634 131.899 9.630 1.00 57.79 107 ARG A O 1
ATOM 624 N N . GLY A 1 108 ? 132.573 133.919 9.887 1.00 58.43 108 GLY A N 1
ATOM 625 C CA . GLY A 1 108 ? 132.935 133.675 11.277 1.00 59.27 108 GLY A CA 1
ATOM 626 C C . GLY A 1 108 ? 134.419 133.965 11.400 1.00 59.18 108 GLY A C 1
ATOM 627 O O . GLY A 1 108 ? 134.883 134.776 12.215 1.00 59.47 108 GLY A O 1
ATOM 628 N N . GLU A 1 109 ? 135.177 133.239 10.576 1.00 59.53 109 GLU A N 1
ATOM 629 C CA . GLU A 1 109 ? 136.635 133.454 10.385 1.00 59.78 109 GLU A CA 1
ATOM 630 C C . GLU A 1 109 ? 136.523 134.996 10.082 1.00 59.32 109 GLU A C 1
ATOM 631 O O . GLU A 1 109 ? 135.537 135.397 9.481 1.00 60.74 109 GLU A O 1
ATOM 637 N N . GLY A 1 110 ? 137.472 135.853 10.439 1.00 58.03 110 GLY A N 1
ATOM 638 C CA . GLY A 1 110 ? 137.285 137.277 10.162 1.00 57.05 110 GLY A CA 1
ATOM 639 C C . GLY A 1 110 ? 138.046 137.983 9.040 1.00 56.84 110 GLY A C 1
ATOM 640 O O . GLY A 1 110 ? 138.529 139.104 9.225 1.00 56.42 110 GLY A O 1
ATOM 641 N N . LYS A 1 111 ? 138.133 137.331 7.874 1.00 56.87 111 LYS A N 1
ATOM 642 C CA . LYS A 1 111 ? 138.860 137.836 6.667 1.00 56.16 111 LYS A CA 1
ATOM 643 C C . LYS A 1 111 ? 138.077 138.759 5.698 1.00 55.17 111 LYS A C 1
ATOM 644 O O . LYS A 1 111 ? 137.142 138.308 5.047 1.00 55.25 111 LYS A O 1
ATOM 650 N N . TYR A 1 112 ? 138.492 140.024 5.592 1.00 54.54 112 TYR A N 1
ATOM 651 C CA . TYR A 1 112 ? 137.864 141.057 4.763 1.00 53.92 112 TYR A CA 1
ATOM 652 C C . TYR A 1 112 ? 138.849 141.839 3.891 1.00 55.23 112 TYR A C 1
ATOM 653 O O . TYR A 1 112 ? 140.042 141.843 4.166 1.00 55.30 112 TYR A O 1
ATOM 662 N N . ARG A 1 113 ? 138.335 142.495 2.847 1.00 56.41 113 ARG A N 1
ATOM 663 C CA . ARG A 1 113 ? 139.159 143.369 2.017 1.00 57.82 113 ARG A CA 1
ATOM 664 C C . ARG A 1 113 ? 138.326 144.644 1.785 1.00 56.96 113 ARG A C 1
ATOM 665 O O . ARG A 1 113 ? 137.091 144.577 1.621 1.00 57.01 113 ARG A O 1
ATOM 673 N N . VAL A 1 114 ? 138.981 145.797 1.824 1.00 56.85 114 VAL A N 1
ATOM 674 C CA . VAL A 1 114 ? 138.332 147.092 1.641 1.00 57.25 114 VAL A CA 1
ATOM 675 C C . VAL A 1 114 ? 137.704 147.167 0.238 1.00 57.62 114 VAL A C 1
ATOM 676 O O . VAL A 1 114 ? 138.174 146.527 -0.715 1.00 58.57 114 VAL A O 1
ATOM 680 N N . ALA A 1 115 ? 136.605 147.911 0.124 1.00 57.95 115 ALA A N 1
ATOM 681 C CA . ALA A 1 115 ? 135.875 148.063 -1.122 1.00 57.74 115 ALA A CA 1
ATOM 682 C C . ALA A 1 115 ? 135.348 149.467 -1.246 1.00 57.41 115 ALA A C 1
ATOM 683 O O . ALA A 1 115 ? 135.405 150.286 -0.313 1.00 57.45 115 ALA A O 1
ATOM 685 N N . THR A 1 116 ? 134.806 149.721 -2.420 1.00 56.79 116 THR A N 1
ATOM 686 C CA . THR A 1 116 ? 134.270 151.006 -2.778 1.00 56.10 116 THR A CA 1
ATOM 687 C C . THR A 1 116 ? 132.732 150.987 -2.552 1.00 55.90 116 THR A C 1
ATOM 688 O O . THR A 1 116 ? 132.121 149.926 -2.590 1.00 55.62 116 THR A O 1
ATOM 692 N N . TRP A 1 117 ? 132.111 152.124 -2.246 1.00 56.50 117 TRP A N 1
ATOM 693 C CA . TRP A 1 117 ? 130.649 152.112 -2.082 1.00 57.09 117 TRP A CA 1
ATOM 694 C C . TRP A 1 117 ? 129.965 151.549 -3.334 1.00 57.59 117 TRP A C 1
ATOM 695 O O . TRP A 1 117 ? 128.965 150.814 -3.250 1.00 57.39 117 TRP A O 1
ATOM 706 N N . GLU A 1 118 ? 130.515 151.900 -4.490 1.00 58.14 118 GLU A N 1
ATOM 707 C CA . GLU A 1 118 ? 130.023 151.465 -5.798 1.00 58.78 118 GLU A CA 1
ATOM 708 C C . GLU A 1 118 ? 130.136 149.942 -5.943 1.00 58.19 118 GLU A C 1
ATOM 709 O O . GLU A 1 118 ? 129.148 149.252 -6.242 1.00 57.48 118 GLU A O 1
ATOM 715 N N . GLU A 1 119 ? 131.328 149.411 -5.690 1.00 58.29 119 GLU A N 1
ATOM 716 C CA . GLU A 1 119 ? 131.589 147.969 -5.766 1.00 58.68 119 GLU A CA 1
ATOM 717 C C . GLU A 1 119 ? 130.785 147.135 -4.746 1.00 57.82 119 GLU A C 1
ATOM 718 O O . GLU A 1 119 ? 130.271 146.064 -5.102 1.00 57.98 119 GLU A O 1
ATOM 724 N N . ALA A 1 120 ? 130.676 147.601 -3.501 1.00 56.18 120 ALA A N 1
ATOM 725 C CA . ALA A 1 120 ? 129.918 146.881 -2.458 1.00 54.95 120 ALA A CA 1
ATOM 726 C C . ALA A 1 120 ? 128.405 146.886 -2.748 1.00 54.39 120 ALA A C 1
ATOM 727 O O . ALA A 1 120 ? 127.730 145.860 -2.578 1.00 53.17 120 ALA A O 1
ATOM 729 N N . LEU A 1 121 ? 127.880 148.022 -3.204 1.00 54.50 121 LEU A N 1
ATOM 730 C CA . LEU A 1 121 ? 126.463 148.134 -3.538 1.00 54.15 121 LEU A CA 1
ATOM 731 C C . LEU A 1 121 ? 126.048 147.295 -4.783 1.00 54.03 121 LEU A C 1
ATOM 732 O O . LEU A 1 121 ? 124.935 146.766 -4.824 1.00 54.18 121 LEU A O 1
ATOM 737 N N . ASP A 1 122 ? 126.957 147.128 -5.756 1.00 54.45 122 ASP A N 1
ATOM 738 C CA . ASP A 1 122 ? 126.735 146.311 -6.981 1.00 54.60 122 ASP A CA 1
ATOM 739 C C . ASP A 1 122 ? 126.698 144.831 -6.597 1.00 54.42 122 ASP A C 1
ATOM 740 O O . ASP A 1 122 ? 125.829 144.055 -7.028 1.00 53.85 122 ASP A O 1
ATOM 745 N N . HIS A 1 123 ? 127.697 144.448 -5.804 1.00 54.56 123 HIS A N 1
ATOM 746 C CA . HIS A 1 123 ? 127.846 143.088 -5.300 1.00 54.50 123 HIS A CA 1
ATOM 747 C C . HIS A 1 123 ? 126.566 142.633 -4.554 1.00 54.42 123 HIS A C 1
ATOM 748 O O . HIS A 1 123 ? 126.135 141.485 -4.714 1.00 54.37 123 HIS A O 1
ATOM 755 N N . ILE A 1 124 ? 125.944 143.507 -3.762 1.00 54.53 124 ILE A N 1
ATOM 756 C CA . ILE A 1 124 ? 124.704 143.156 -3.045 1.00 54.70 124 ILE A CA 1
ATOM 757 C C . ILE A 1 124 ? 123.503 142.984 -4.021 1.00 55.96 124 ILE A C 1
ATOM 758 O O . ILE A 1 124 ? 122.850 141.940 -3.997 1.00 57.02 124 ILE A O 1
ATOM 763 N N . ALA A 1 125 ? 123.219 143.964 -4.890 1.00 57.02 125 ALA A N 1
ATOM 764 C CA . ALA A 1 125 ? 122.129 143.839 -5.888 1.00 58.16 125 ALA A CA 1
ATOM 765 C C . ALA A 1 125 ? 122.296 142.594 -6.816 1.00 59.13 125 ALA A C 1
ATOM 766 O O . ALA A 1 125 ? 121.330 141.854 -7.060 1.00 58.96 125 ALA A O 1
ATOM 768 N N . LYS A 1 126 ? 123.499 142.362 -7.331 1.00 59.72 126 LYS A N 1
ATOM 769 C CA . LYS A 1 126 ? 123.770 141.196 -8.188 1.00 60.83 126 LYS A CA 1
ATOM 770 C C . LYS A 1 126 ? 123.313 139.885 -7.475 1.00 60.57 126 LYS A C 1
ATOM 771 O O . LYS A 1 126 ? 122.554 139.086 -8.047 1.00 59.74 126 LYS A O 1
ATOM 777 N N . LYS A 1 127 ? 123.755 139.704 -6.226 1.00 60.65 127 LYS A N 1
ATOM 778 C CA . LYS A 1 127 ? 123.433 138.548 -5.357 1.00 59.83 127 LYS A CA 1
ATOM 779 C C . LYS A 1 127 ? 121.937 138.451 -5.004 1.00 59.52 127 LYS A C 1
ATOM 780 O O . LYS A 1 127 ? 121.351 137.353 -4.997 1.00 59.72 127 LYS A O 1
ATOM 786 N N . MET A 1 128 ? 121.329 139.599 -4.703 1.00 58.02 128 MET A N 1
ATOM 787 C CA . MET A 1 128 ? 119.911 139.689 -4.354 1.00 57.77 128 MET A CA 1
ATOM 788 C C . MET A 1 128 ? 119.012 139.279 -5.531 1.00 58.17 128 MET A C 1
ATOM 789 O O . MET A 1 128 ? 117.970 138.633 -5.337 1.00 57.45 128 MET A O 1
ATOM 794 N N . LEU A 1 129 ? 119.425 139.653 -6.740 1.00 58.61 129 LEU A N 1
ATOM 795 C CA . LEU A 1 129 ? 118.683 139.372 -7.976 1.00 58.55 129 LEU A CA 1
ATOM 796 C C . LEU A 1 129 ? 118.691 137.872 -8.330 1.00 58.76 129 LEU A C 1
ATOM 797 O O . LEU A 1 129 ? 117.674 137.325 -8.800 1.00 58.43 129 LEU A O 1
ATOM 802 N N . GLU A 1 130 ? 119.814 137.211 -8.057 1.00 59.12 130 GLU A N 1
ATOM 803 C CA . GLU A 1 130 ? 119.981 135.770 -8.271 1.00 60.10 130 GLU A CA 1
ATOM 804 C C . GLU A 1 130 ? 119.048 134.974 -7.362 1.00 60.92 130 GLU A C 1
ATOM 805 O O . GLU A 1 130 ? 118.462 133.979 -7.804 1.00 61.40 130 GLU A O 1
ATOM 811 N N . ILE A 1 131 ? 118.932 135.393 -6.101 1.00 60.89 131 ILE A N 1
ATOM 812 C CA . ILE A 1 131 ? 118.052 134.718 -5.125 1.00 60.60 131 ILE A CA 1
ATOM 813 C C . ILE A 1 131 ? 116.588 134.877 -5.582 1.00 60.92 131 ILE A C 1
ATOM 814 O O . ILE A 1 131 ? 115.772 133.969 -5.415 1.00 60.19 131 ILE A O 1
ATOM 819 N N . ARG A 1 132 ? 116.299 136.020 -6.209 1.00 62.08 132 ARG A N 1
ATOM 820 C CA . ARG A 1 132 ? 114.974 136.356 -6.727 1.00 63.40 132 ARG A CA 1
ATOM 821 C C . ARG A 1 132 ? 114.566 135.663 -8.045 1.00 64.41 132 ARG A C 1
ATOM 822 O O . ARG A 1 132 ? 113.380 135.618 -8.381 1.00 65.06 132 ARG A O 1
ATOM 830 N N . GLU A 1 133 ? 115.512 135.140 -8.818 1.00 65.41 133 GLU A N 1
ATOM 831 C CA . GLU A 1 133 ? 115.114 134.491 -10.046 1.00 66.26 133 GLU A CA 1
ATOM 832 C C . GLU A 1 133 ? 114.827 132.983 -9.833 1.00 65.73 133 GLU A C 1
ATOM 833 O O . GLU A 1 133 ? 113.936 132.424 -10.484 1.00 66.78 133 GLU A O 1
ATOM 839 N N . LYS A 1 134 ? 115.514 132.313 -8.911 1.00 64.25 134 LYS A N 1
ATOM 840 C CA . LYS A 1 134 ? 115.175 130.919 -8.638 1.00 63.23 134 LYS A CA 1
ATOM 841 C C . LYS A 1 134 ? 114.336 130.702 -7.324 1.00 61.79 134 LYS A C 1
ATOM 842 O O . LYS A 1 134 ? 113.816 129.608 -7.125 1.00 62.42 134 LYS A O 1
ATOM 848 N N . TYR A 1 135 ? 114.167 131.704 -6.454 1.00 59.95 135 TYR A N 1
ATOM 849 C CA . TYR A 1 135 ? 113.329 131.556 -5.237 1.00 57.54 135 TYR A CA 1
ATOM 850 C C . TYR A 1 135 ? 112.165 132.588 -5.042 1.00 57.34 135 TYR A C 1
ATOM 851 O O . TYR A 1 135 ? 111.172 132.295 -4.369 1.00 57.73 135 TYR A O 1
ATOM 860 N N . GLY A 1 136 ? 112.258 133.776 -5.630 1.00 57.14 136 GLY A N 1
ATOM 861 C CA . GLY A 1 136 ? 111.231 134.790 -5.425 1.00 56.55 136 GLY A CA 1
ATOM 862 C C . GLY A 1 136 ? 111.761 135.879 -4.479 1.00 56.27 136 GLY A C 1
ATOM 863 O O . GLY A 1 136 ? 112.781 135.616 -3.835 1.00 56.30 136 GLY A O 1
ATOM 864 N N . PRO A 1 137 ? 111.107 137.061 -4.299 1.00 55.56 137 PRO A N 1
ATOM 865 C CA . PRO A 1 137 ? 111.696 138.017 -3.351 1.00 54.87 137 PRO A CA 1
ATOM 866 C C . PRO A 1 137 ? 111.545 137.746 -1.827 1.00 53.82 137 PRO A C 1
ATOM 867 O O . PRO A 1 137 ? 112.234 138.353 -0.996 1.00 53.61 137 PRO A O 1
ATOM 871 N N . GLU A 1 138 ? 110.635 136.840 -1.477 1.00 52.09 138 GLU A N 1
ATOM 872 C CA . GLU A 1 138 ? 110.341 136.474 -0.090 1.00 51.15 138 GLU A CA 1
ATOM 873 C C . GLU A 1 138 ? 111.431 135.614 0.558 1.00 50.22 138 GLU A C 1
ATOM 874 O O . GLU A 1 138 ? 111.386 135.273 1.756 1.00 50.38 138 GLU A O 1
ATOM 880 N N . ALA A 1 139 ? 112.415 135.241 -0.251 1.00 49.50 139 ALA A N 1
ATOM 881 C CA . ALA A 1 139 ? 113.545 134.466 0.226 1.00 49.04 139 ALA A CA 1
ATOM 882 C C . ALA A 1 139 ? 114.593 135.431 0.818 1.00 48.61 139 ALA A C 1
ATOM 883 O O . ALA A 1 139 ? 115.719 135.032 1.063 1.00 49.22 139 ALA A O 1
ATOM 885 N N . ILE A 1 140 ? 114.226 136.697 1.017 1.00 46.68 140 ILE A N 1
ATOM 886 C CA . ILE A 1 140 ? 115.140 137.638 1.647 1.00 44.79 140 ILE A CA 1
ATOM 887 C C . ILE A 1 140 ? 114.497 138.242 2.938 1.00 44.56 140 ILE A C 1
ATOM 888 O O . ILE A 1 140 ? 113.434 138.873 2.883 1.00 44.58 140 ILE A O 1
ATOM 893 N N . ALA A 1 141 ? 115.105 137.964 4.099 1.00 43.72 141 ALA A N 1
ATOM 894 C CA . ALA A 1 141 ? 114.639 138.484 5.384 1.00 42.63 141 ALA A CA 1
ATOM 895 C C . ALA A 1 141 ? 115.368 139.782 5.648 1.00 42.52 141 ALA A C 1
ATOM 896 O O . ALA A 1 141 ? 116.560 139.941 5.326 1.00 41.39 141 ALA A O 1
ATOM 898 N N . PHE A 1 142 ? 114.627 140.738 6.209 1.00 43.22 142 PHE A N 1
ATOM 899 C CA . PHE A 1 142 ? 115.093 142.072 6.550 1.00 42.56 142 PHE A CA 1
ATOM 900 C C . PHE A 1 142 ? 114.866 142.311 8.080 1.00 42.61 142 PHE A C 1
ATOM 901 O O . PHE A 1 142 ? 113.726 142.491 8.491 1.00 42.64 142 PHE A O 1
ATOM 909 N N . PHE A 1 143 ? 115.929 142.265 8.906 1.00 40.91 143 PHE A N 1
ATOM 910 C CA . PHE A 1 143 ? 115.823 142.483 10.376 1.00 40.19 143 PHE A CA 1
ATOM 911 C C . PHE A 1 143 ? 116.424 143.899 10.681 1.00 38.35 143 PHE A C 1
ATOM 912 O O . PHE A 1 143 ? 117.388 144.309 10.070 1.00 38.17 143 PHE A O 1
ATOM 920 N N . GLY A 1 144 ? 115.858 144.662 11.604 1.00 36.93 144 GLY A N 1
ATOM 921 C CA . GLY A 1 144 ? 116.449 145.956 11.849 1.00 36.17 144 GLY A CA 1
ATOM 922 C C . GLY A 1 144 ? 115.927 146.668 13.049 1.00 36.41 144 GLY A C 1
ATOM 923 O O . GLY A 1 144 ? 114.895 146.285 13.611 1.00 35.32 144 GLY A O 1
ATOM 924 N N . HIS A 1 145 ? 116.633 147.712 13.460 1.00 36.95 145 HIS A N 1
ATOM 925 C CA . HIS A 1 145 ? 116.221 148.506 14.596 1.00 38.20 145 HIS A CA 1
ATOM 926 C C . HIS A 1 145 ? 116.755 149.936 14.547 1.00 38.75 145 HIS A C 1
ATOM 927 O O . HIS A 1 145 ? 117.639 150.232 13.750 1.00 39.40 145 HIS A O 1
ATOM 934 N N . GLY A 1 146 ? 116.191 150.833 15.364 1.00 37.62 146 GLY A N 1
ATOM 935 C CA . GLY A 1 146 ? 116.617 152.229 15.360 1.00 39.04 146 GLY A CA 1
ATOM 936 C C . GLY A 1 146 ? 115.869 153.116 14.375 1.00 39.99 146 GLY A C 1
ATOM 937 O O . GLY A 1 146 ? 115.092 152.590 13.579 1.00 38.65 146 GLY A O 1
ATOM 938 N N . THR A 1 147 ? 116.085 154.434 14.377 1.00 40.47 147 THR A N 1
ATOM 939 C CA . THR A 1 147 ? 115.376 155.351 13.459 1.00 40.76 147 THR A CA 1
ATOM 940 C C . THR A 1 147 ? 115.302 154.925 11.966 1.00 42.20 147 THR A C 1
ATOM 941 O O . THR A 1 147 ? 114.205 154.869 11.384 1.00 42.88 147 THR A O 1
ATOM 945 N N . GLY A 1 148 ? 116.453 154.624 11.370 1.00 43.09 148 GLY A N 1
ATOM 946 C CA . GLY A 1 148 ? 116.510 154.181 9.995 1.00 44.40 148 GLY A CA 1
ATOM 947 C C . GLY A 1 148 ? 115.901 152.810 9.703 1.00 44.67 148 GLY A C 1
ATOM 948 O O . GLY A 1 148 ? 116.131 152.250 8.631 1.00 45.42 148 GLY A O 1
ATOM 949 N N . ASP A 1 149 ? 115.144 152.246 10.647 1.00 46.20 149 ASP A N 1
ATOM 950 C CA . ASP A 1 149 ? 114.501 150.927 10.428 1.00 46.36 149 ASP A CA 1
ATOM 951 C C . ASP A 1 149 ? 113.269 151.133 9.532 1.00 45.54 149 ASP A C 1
ATOM 952 O O . ASP A 1 149 ? 112.698 150.184 8.963 1.00 43.69 149 ASP A O 1
ATOM 957 N N . TYR A 1 150 ? 112.877 152.402 9.402 1.00 45.56 150 TYR A N 1
ATOM 958 C CA . TYR A 1 150 ? 111.802 152.798 8.503 1.00 45.97 150 TYR A CA 1
ATOM 959 C C . TYR A 1 150 ? 112.271 152.376 7.088 1.00 45.80 150 TYR A C 1
ATOM 960 O O . TYR A 1 150 ? 111.522 151.734 6.369 1.00 45.75 150 TYR A O 1
ATOM 969 N N . TRP A 1 151 ? 113.510 152.695 6.708 1.00 46.04 151 TRP A N 1
ATOM 970 C CA . TRP A 1 151 ? 114.004 152.348 5.375 1.00 46.81 151 TRP A CA 1
ATOM 971 C C . TRP A 1 151 ? 114.255 150.881 5.156 1.00 47.22 151 TRP A C 1
ATOM 972 O O . TRP A 1 151 ? 113.815 150.262 4.179 1.00 47.98 151 TRP A O 1
ATOM 983 N N . PHE A 1 152 ? 114.946 150.293 6.103 1.00 46.52 152 PHE A N 1
ATOM 984 C CA . PHE A 1 152 ? 115.260 148.908 5.968 1.00 45.82 152 PHE A CA 1
ATOM 985 C C . PHE A 1 152 ? 114.161 147.913 6.318 1.00 46.42 152 PHE A C 1
ATOM 986 O O . PHE A 1 152 ? 113.893 147.026 5.532 1.00 50.32 152 PHE A O 1
ATOM 994 N N . VAL A 1 153 ? 113.447 148.123 7.403 1.00 46.58 153 VAL A N 1
ATOM 995 C CA . VAL A 1 153 ? 112.389 147.208 7.816 1.00 44.84 153 VAL A CA 1
ATOM 996 C C . VAL A 1 153 ? 110.915 147.456 7.372 1.00 45.89 153 VAL A C 1
ATOM 997 O O . VAL A 1 153 ? 110.183 146.498 7.072 1.00 46.14 153 VAL A O 1
ATOM 1001 N N . ASP A 1 154 ? 110.506 148.719 7.291 1.00 46.16 154 ASP A N 1
ATOM 1002 C CA . ASP A 1 154 ? 109.146 149.095 6.898 1.00 47.26 154 ASP A CA 1
ATOM 1003 C C . ASP A 1 154 ? 108.986 149.406 5.352 1.00 46.92 154 ASP A C 1
ATOM 1004 O O . ASP A 1 154 ? 108.056 148.924 4.690 1.00 46.22 154 ASP A O 1
ATOM 1009 N N . PHE A 1 155 ? 109.946 150.125 4.769 1.00 47.27 155 PHE A N 1
ATOM 1010 C CA . PHE A 1 155 ? 109.920 150.537 3.359 1.00 47.27 155 PHE A CA 1
ATOM 1011 C C . PHE A 1 155 ? 110.592 149.626 2.305 1.00 48.46 155 PHE A C 1
ATOM 1012 O O . PHE A 1 155 ? 109.916 148.969 1.506 1.00 49.86 155 PHE A O 1
ATOM 1020 N N . LEU A 1 156 ? 111.916 149.598 2.270 1.00 48.61 156 LEU A N 1
ATOM 1021 C CA . LEU A 1 156 ? 112.650 148.724 1.329 1.00 49.45 156 LEU A CA 1
ATOM 1022 C C . LEU A 1 156 ? 112.022 147.298 1.184 1.00 49.53 156 LEU A C 1
ATOM 1023 O O . LEU A 1 156 ? 111.769 146.834 0.079 1.00 48.83 156 LEU A O 1
ATOM 1028 N N . PRO A 1 157 ? 111.780 146.583 2.325 1.00 50.13 157 PRO A N 1
ATOM 1029 C CA . PRO A 1 157 ? 111.177 145.242 2.225 1.00 49.78 157 PRO A CA 1
ATOM 1030 C C . PRO A 1 157 ? 109.820 145.154 1.473 1.00 49.39 157 PRO A C 1
ATOM 1031 O O . PRO A 1 157 ? 109.572 144.228 0.692 1.00 49.88 157 PRO A O 1
ATOM 1035 N N . ALA A 1 158 ? 108.919 146.088 1.745 1.00 48.85 158 ALA A N 1
ATOM 1036 C CA . ALA A 1 158 ? 107.623 146.076 1.080 1.00 49.45 158 ALA A CA 1
ATOM 1037 C C . ALA A 1 158 ? 107.747 146.494 -0.405 1.00 49.74 158 ALA A C 1
ATOM 1038 O O . ALA A 1 158 ? 107.092 145.923 -1.273 1.00 49.98 158 ALA A O 1
ATOM 1040 N N . ALA A 1 159 ? 108.597 147.479 -0.694 1.00 49.56 159 ALA A N 1
ATOM 1041 C CA . ALA A 1 159 ? 108.824 147.928 -2.069 1.00 49.08 159 ALA A CA 1
ATOM 1042 C C . ALA A 1 159 ? 109.500 146.807 -2.871 1.00 49.06 159 ALA A C 1
ATOM 1043 O O . ALA A 1 159 ? 109.380 146.732 -4.100 1.00 49.74 159 ALA A O 1
ATOM 1045 N N . TRP A 1 160 ? 110.219 145.926 -2.187 1.00 47.55 160 TRP A N 1
ATOM 1046 C CA . TRP A 1 160 ? 110.872 144.805 -2.848 1.00 46.99 160 TRP A CA 1
ATOM 1047 C C . TRP A 1 160 ? 109.946 143.557 -2.931 1.00 47.06 160 TRP A C 1
ATOM 1048 O O . TRP A 1 160 ? 110.115 142.710 -3.809 1.00 47.92 160 TRP A O 1
ATOM 1059 N N . GLY A 1 161 ? 108.967 143.458 -2.041 1.00 47.16 161 GLY A N 1
ATOM 1060 C CA . GLY A 1 161 ? 108.048 142.333 -2.034 1.00 46.45 161 GLY A CA 1
ATOM 1061 C C . GLY A 1 161 ? 108.289 141.181 -1.060 1.00 47.21 161 GLY A C 1
ATOM 1062 O O . GLY A 1 161 ? 107.852 140.056 -1.323 1.00 47.18 161 GLY A O 1
ATOM 1063 N N . SER A 1 162 ? 108.990 141.420 0.045 1.00 47.00 162 SER A N 1
ATOM 1064 C CA . SER A 1 162 ? 109.239 140.373 1.056 1.00 46.19 162 SER A CA 1
ATOM 1065 C C . SER A 1 162 ? 108.458 140.687 2.348 1.00 45.72 162 SER A C 1
ATOM 1066 O O . SER A 1 162 ? 108.579 141.800 2.881 1.00 45.86 162 SER A O 1
ATOM 1069 N N . PRO A 1 163 ? 107.606 139.740 2.837 1.00 44.61 163 PRO A N 1
ATOM 1070 C CA . PRO A 1 163 ? 106.832 139.943 4.069 1.00 44.52 163 PRO A CA 1
ATOM 1071 C C . PRO A 1 163 ? 107.662 139.599 5.345 1.00 45.11 163 PRO A C 1
ATOM 1072 O O . PRO A 1 163 ? 107.219 139.812 6.485 1.00 45.45 163 PRO A O 1
ATOM 1076 N N . ASN A 1 164 ? 108.863 139.058 5.129 1.00 45.05 164 ASN A N 1
ATOM 1077 C CA . ASN A 1 164 ? 109.782 138.622 6.179 1.00 44.53 164 ASN A CA 1
ATOM 1078 C C . ASN A 1 164 ? 110.696 139.745 6.723 1.00 43.76 164 ASN A C 1
ATOM 1079 O O . ASN A 1 164 ? 111.937 139.699 6.649 1.00 44.32 164 ASN A O 1
ATOM 1084 N N . ALA A 1 165 ? 110.025 140.771 7.251 1.00 42.62 165 ALA A N 1
ATOM 1085 C CA . ALA A 1 165 ? 110.640 141.943 7.859 1.00 42.01 165 ALA A CA 1
ATOM 1086 C C . ALA A 1 165 ? 110.237 141.965 9.350 1.00 41.95 165 ALA A C 1
ATOM 1087 O O . ALA A 1 165 ? 109.058 141.800 9.685 1.00 41.72 165 ALA A O 1
ATOM 1089 N N . ALA A 1 166 ? 111.218 142.146 10.230 1.00 39.97 166 ALA A N 1
ATOM 1090 C CA . ALA A 1 166 ? 110.999 142.130 11.674 1.00 39.75 166 ALA A CA 1
ATOM 1091 C C . ALA A 1 166 ? 111.969 142.943 12.555 1.00 38.32 166 ALA A C 1
ATOM 1092 O O . ALA A 1 166 ? 113.083 143.288 12.145 1.00 38.09 166 ALA A O 1
ATOM 1094 N N . LYS A 1 167 ? 111.512 143.271 13.765 1.00 37.81 167 LYS A N 1
ATOM 1095 C CA . LYS A 1 167 ? 112.309 143.973 14.760 1.00 37.39 167 LYS A CA 1
ATOM 1096 C C . LYS A 1 167 ? 112.123 143.293 16.112 1.00 37.01 167 LYS A C 1
ATOM 1097 O O . LYS A 1 167 ? 111.008 142.813 16.419 1.00 35.71 167 LYS A O 1
ATOM 1103 N N . PRO A 1 168 ? 113.210 143.221 16.931 1.00 36.96 168 PRO A N 1
ATOM 1104 C CA . PRO A 1 168 ? 113.224 142.620 18.270 1.00 36.27 168 PRO A CA 1
ATOM 1105 C C . PRO A 1 168 ? 112.318 143.313 19.299 1.00 36.28 168 PRO A C 1
ATOM 1106 O O . PRO A 1 168 ? 111.978 142.732 20.345 1.00 36.04 168 PRO A O 1
ATOM 1110 N N . SER A 1 169 ? 111.919 144.554 19.050 1.00 37.59 169 SER A N 1
ATOM 1111 C CA . SER A 1 169 ? 111.034 145.267 19.973 1.00 37.83 169 SER A CA 1
ATOM 1112 C C . SER A 1 169 ? 109.549 144.806 19.878 1.00 38.54 169 SER A C 1
ATOM 1113 O O . SER A 1 169 ? 108.661 145.418 20.497 1.00 39.29 169 SER A O 1
ATOM 1116 N N . VAL A 1 170 ? 109.288 143.724 19.133 1.00 38.92 170 VAL A N 1
ATOM 1117 C CA . VAL A 1 170 ? 107.959 143.137 18.879 1.00 39.90 170 VAL A CA 1
ATOM 1118 C C . VAL A 1 170 ? 107.756 141.725 19.445 1.00 41.41 170 VAL A C 1
ATOM 1119 O O . VAL A 1 170 ? 106.760 141.460 20.096 1.00 46.81 170 VAL A O 1
ATOM 1123 N N . SER A 1 171 ? 108.640 140.784 19.151 1.00 41.17 171 SER A N 1
ATOM 1124 C CA . SER A 1 171 ? 108.483 139.458 19.737 1.00 40.11 171 SER A CA 1
ATOM 1125 C C . SER A 1 171 ? 109.512 139.269 20.884 1.00 39.07 171 SER A C 1
ATOM 1126 O O . SER A 1 171 ? 109.494 138.252 21.599 1.00 35.95 171 SER A O 1
ATOM 1129 N N . LEU A 1 172 ? 110.419 140.239 21.079 1.00 37.65 172 LEU A N 1
ATOM 1130 C CA . LEU A 1 172 ? 111.372 140.166 22.178 1.00 36.81 172 LEU A CA 1
ATOM 1131 C C . LEU A 1 172 ? 111.178 141.310 23.167 1.00 36.19 172 LEU A C 1
ATOM 1132 O O . LEU A 1 172 ? 112.031 141.626 24.004 1.00 36.11 172 LEU A O 1
ATOM 1137 N N . CYS A 1 173 ? 110.020 141.919 23.066 1.00 34.99 173 CYS A N 1
ATOM 1138 C CA . CYS A 1 173 ? 109.695 142.979 23.970 1.00 35.48 173 CYS A CA 1
ATOM 1139 C C . CYS A 1 173 ? 108.237 143.234 24.275 1.00 35.72 173 CYS A C 1
ATOM 1140 O O . CYS A 1 173 ? 107.668 142.789 25.278 1.00 37.11 173 CYS A O 1
ATOM 1143 N N . THR A 1 174 ? 107.629 143.907 23.327 1.00 37.16 174 THR A N 1
ATOM 1144 C CA . THR A 1 174 ? 106.306 144.441 23.445 1.00 37.14 174 THR A CA 1
ATOM 1145 C C . THR A 1 174 ? 105.040 143.734 22.926 1.00 36.42 174 THR A C 1
ATOM 1146 O O . THR A 1 174 ? 103.916 144.100 23.285 1.00 37.51 174 THR A O 1
ATOM 1150 N N . ALA A 1 175 ? 105.230 142.714 22.112 1.00 35.11 175 ALA A N 1
ATOM 1151 C CA . ALA A 1 175 ? 104.106 141.970 21.541 1.00 35.12 175 ALA A CA 1
ATOM 1152 C C . ALA A 1 175 ? 102.961 141.570 22.521 1.00 35.63 175 ALA A C 1
ATOM 1153 O O . ALA A 1 175 ? 101.787 141.816 22.210 1.00 35.76 175 ALA A O 1
ATOM 1155 N N . PRO A 1 176 ? 103.279 140.933 23.681 1.00 35.44 176 PRO A N 1
ATOM 1156 C CA . PRO A 1 176 ? 102.198 140.585 24.596 1.00 36.50 176 PRO A CA 1
ATOM 1157 C C . PRO A 1 176 ? 101.217 141.688 24.976 1.00 39.13 176 PRO A C 1
ATOM 1158 O O . PRO A 1 176 ? 100.006 141.484 25.032 1.00 38.60 176 PRO A O 1
ATOM 1162 N N . ARG A 1 177 ? 101.742 142.868 25.262 1.00 40.96 177 ARG A N 1
ATOM 1163 C CA . ARG A 1 177 ? 100.896 143.955 25.671 1.00 41.94 177 ARG A CA 1
ATOM 1164 C C . ARG A 1 177 ? 100.211 144.686 24.489 1.00 42.96 177 ARG A C 1
ATOM 1165 O O . ARG A 1 177 ? 99.131 145.248 24.662 1.00 43.78 177 ARG A O 1
ATOM 1173 N N . GLU A 1 178 ? 100.817 144.673 23.305 1.00 44.12 178 GLU A N 1
ATOM 1174 C CA . GLU A 1 178 ? 100.218 145.349 22.143 1.00 44.71 178 GLU A CA 1
ATOM 1175 C C . GLU A 1 178 ? 98.965 144.603 21.652 1.00 44.88 178 GLU A C 1
ATOM 1176 O O . GLU A 1 178 ? 97.964 145.219 21.261 1.00 45.14 178 GLU A O 1
ATOM 1182 N N . VAL A 1 179 ? 99.048 143.276 21.684 1.00 44.12 179 VAL A N 1
ATOM 1183 C CA . VAL A 1 179 ? 97.967 142.369 21.293 1.00 42.48 179 VAL A CA 1
ATOM 1184 C C . VAL A 1 179 ? 96.833 142.520 22.345 1.00 43.36 179 VAL A C 1
ATOM 1185 O O . VAL A 1 179 ? 95.679 142.789 21.974 1.00 43.19 179 VAL A O 1
ATOM 1189 N N . ALA A 1 180 ? 97.160 142.359 23.632 1.00 42.95 180 ALA A N 1
ATOM 1190 C CA . ALA A 1 180 ? 96.199 142.517 24.733 1.00 43.71 180 ALA A CA 1
ATOM 1191 C C . ALA A 1 180 ? 95.428 143.856 24.584 1.00 45.13 180 ALA A C 1
ATOM 1192 O O . ALA A 1 180 ? 94.192 143.889 24.666 1.00 46.04 180 ALA A O 1
ATOM 1194 N N . SER A 1 181 ? 96.166 144.940 24.345 1.00 44.35 181 SER A N 1
ATOM 1195 C CA . SER A 1 181 ? 95.616 146.284 24.142 1.00 45.67 181 SER A CA 1
ATOM 1196 C C . SER A 1 181 ? 94.734 146.416 22.861 1.00 46.97 181 SER A C 1
ATOM 1197 O O . SER A 1 181 ? 93.692 147.083 22.890 1.00 46.95 181 SER A O 1
ATOM 1200 N N . GLN A 1 182 ? 95.123 145.807 21.742 1.00 48.18 182 GLN A N 1
ATOM 1201 C CA . GLN A 1 182 ? 94.319 145.897 20.513 1.00 50.14 182 GLN A CA 1
ATOM 1202 C C . GLN A 1 182 ? 92.933 145.234 20.697 1.00 51.37 182 GLN A C 1
ATOM 1203 O O . GLN A 1 182 ? 91.914 145.776 20.261 1.00 52.17 182 GLN A O 1
ATOM 1209 N N . TRP A 1 183 ? 92.907 144.095 21.391 1.00 51.87 183 TRP A N 1
ATOM 1210 C CA . TRP A 1 183 ? 91.690 143.333 21.719 1.00 51.58 183 TRP A CA 1
ATOM 1211 C C . TRP A 1 183 ? 90.783 144.010 22.774 1.00 52.82 183 TRP A C 1
ATOM 1212 O O . TRP A 1 183 ? 89.548 144.023 22.645 1.00 54.97 183 TRP A O 1
ATOM 1223 N N . VAL A 1 184 ? 91.376 144.545 23.841 1.00 53.22 184 VAL A N 1
ATOM 1224 C CA . VAL A 1 184 ? 90.613 145.176 24.930 1.00 52.29 184 VAL A CA 1
ATOM 1225 C C . VAL A 1 184 ? 90.118 146.618 24.624 1.00 53.28 184 VAL A C 1
ATOM 1226 O O . VAL A 1 184 ? 88.964 146.963 24.899 1.00 53.61 184 VAL A O 1
ATOM 1230 N N . PHE A 1 185 ? 90.989 147.436 24.031 1.00 53.42 185 PHE A N 1
ATOM 1231 C CA . PHE A 1 185 ? 90.687 148.822 23.661 1.00 52.99 185 PHE A CA 1
ATOM 1232 C C . PHE A 1 185 ? 90.793 148.846 22.158 1.00 53.56 185 PHE A C 1
ATOM 1233 O O . PHE A 1 185 ? 91.170 147.859 21.566 1.00 55.03 185 PHE A O 1
ATOM 1241 N N . GLY A 1 186 ? 90.462 149.914 21.464 1.00 53.06 186 GLY A N 1
ATOM 1242 C CA . GLY A 1 186 ? 90.739 149.675 20.077 1.00 53.60 186 GLY A CA 1
ATOM 1243 C C . GLY A 1 186 ? 92.063 150.258 19.694 1.00 53.63 186 GLY A C 1
ATOM 1244 O O . GLY A 1 186 ? 92.408 150.396 18.507 1.00 53.32 186 GLY A O 1
ATOM 1245 N N . ARG A 1 187 ? 92.875 150.532 20.702 1.00 54.23 187 ARG A N 1
ATOM 1246 C CA . ARG A 1 187 ? 94.171 151.191 20.488 1.00 53.67 187 ARG A CA 1
ATOM 1247 C C . ARG A 1 187 ? 95.468 150.562 20.982 1.00 52.79 187 ARG A C 1
ATOM 1248 O O . ARG A 1 187 ? 95.446 149.625 21.780 1.00 53.02 187 ARG A O 1
ATOM 1256 N N . PRO A 1 188 ? 96.626 151.067 20.478 1.00 52.37 188 PRO A N 1
ATOM 1257 C CA . PRO A 1 188 ? 97.948 150.556 20.896 1.00 51.86 188 PRO A CA 1
ATOM 1258 C C . PRO A 1 188 ? 98.257 151.155 22.296 1.00 51.37 188 PRO A C 1
ATOM 1259 O O . PRO A 1 188 ? 97.443 151.917 22.842 1.00 52.13 188 PRO A O 1
ATOM 1263 N N . ILE A 1 189 ? 99.377 150.770 22.922 1.00 50.71 189 ILE A N 1
ATOM 1264 C CA . ILE A 1 189 ? 99.755 151.427 24.176 1.00 48.99 189 ILE A CA 1
ATOM 1265 C C . ILE A 1 189 ? 100.784 152.444 23.599 1.00 49.56 189 ILE A C 1
ATOM 1266 O O . ILE A 1 189 ? 100.743 153.610 23.973 1.00 50.45 189 ILE A O 1
ATOM 1271 N N . GLY A 1 190 ? 101.617 152.010 22.640 1.00 49.62 190 GLY A N 1
ATOM 1272 C CA . GLY A 1 190 ? 102.571 152.890 21.972 1.00 49.15 190 GLY A CA 1
ATOM 1273 C C . GLY A 1 190 ? 103.985 153.012 22.516 1.00 49.18 190 GLY A C 1
ATOM 1274 O O . GLY A 1 190 ? 104.276 152.416 23.546 1.00 50.79 190 GLY A O 1
ATOM 1275 N N . GLY A 1 191 ? 104.850 153.781 21.845 1.00 48.02 191 GLY A N 1
ATOM 1276 C CA . GLY A 1 191 ? 106.223 154.005 22.273 1.00 46.26 191 GLY A CA 1
ATOM 1277 C C . GLY A 1 191 ? 106.425 154.940 23.473 1.00 45.91 191 GLY A C 1
ATOM 1278 O O . GLY A 1 191 ? 107.378 154.804 24.249 1.00 46.18 191 GLY A O 1
ATOM 1279 N N . HIS A 1 192 ? 105.517 155.919 23.615 1.00 44.45 192 HIS A N 1
ATOM 1280 C CA . HIS A 1 192 ? 105.528 156.889 24.742 1.00 43.51 192 HIS A CA 1
ATOM 1281 C C . HIS A 1 192 ? 104.263 156.527 25.546 1.00 43.05 192 HIS A C 1
ATOM 1282 O O . HIS A 1 192 ? 103.275 157.239 25.470 1.00 43.59 192 HIS A O 1
ATOM 1289 N N . GLU A 1 193 ? 104.314 155.434 26.310 1.00 44.18 193 GLU A N 1
ATOM 1290 C CA . GLU A 1 193 ? 103.144 154.976 27.050 1.00 44.83 193 GLU A CA 1
ATOM 1291 C C . GLU A 1 193 ? 102.325 156.116 27.718 1.00 45.51 193 GLU A C 1
ATOM 1292 O O . GLU A 1 193 ? 102.877 156.896 28.547 1.00 45.87 193 GLU A O 1
ATOM 1298 N N . PRO A 1 194 ? 101.005 156.275 27.333 1.00 45.16 194 PRO A N 1
ATOM 1299 C CA . PRO A 1 194 ? 99.985 157.247 27.773 1.00 44.44 194 PRO A CA 1
ATOM 1300 C C . PRO A 1 194 ? 99.467 157.371 29.226 1.00 43.43 194 PRO A C 1
ATOM 1301 O O . PRO A 1 194 ? 98.254 157.454 29.440 1.00 42.23 194 PRO A O 1
ATOM 1305 N N . ILE A 1 195 ? 100.380 157.383 30.195 1.00 43.64 195 ILE A N 1
ATOM 1306 C CA . ILE A 1 195 ? 100.037 157.479 31.622 1.00 43.68 195 ILE A CA 1
ATOM 1307 C C . ILE A 1 195 ? 100.082 158.940 32.092 1.00 44.39 195 ILE A C 1
ATOM 1308 O O . ILE A 1 195 ? 101.042 159.667 31.831 1.00 43.69 195 ILE A O 1
ATOM 1313 N N . ASP A 1 196 ? 99.006 159.351 32.764 1.00 45.38 196 ASP A N 1
ATOM 1314 C CA . ASP A 1 196 ? 98.847 160.706 33.300 1.00 47.06 196 ASP A CA 1
ATOM 1315 C C . ASP A 1 196 ? 99.475 160.647 34.700 1.00 47.06 196 ASP A C 1
ATOM 1316 O O . ASP A 1 196 ? 98.772 160.667 35.712 1.00 47.05 196 ASP A O 1
ATOM 1321 N N . TRP A 1 197 ? 100.798 160.568 34.759 1.00 47.26 197 TRP A N 1
ATOM 1322 C CA . TRP A 1 197 ? 101.509 160.461 36.033 1.00 47.31 197 TRP A CA 1
ATOM 1323 C C . TRP A 1 197 ? 101.293 161.592 37.032 1.00 49.18 197 TRP A C 1
ATOM 1324 O O . TRP A 1 197 ? 101.236 161.380 38.249 1.00 49.52 197 TRP A O 1
ATOM 1335 N N . GLU A 1 198 ? 101.187 162.806 36.517 1.00 51.34 198 GLU A N 1
ATOM 1336 C CA . GLU A 1 198 ? 101.051 163.997 37.341 1.00 53.53 198 GLU A CA 1
ATOM 1337 C C . GLU A 1 198 ? 99.778 164.095 38.188 1.00 53.52 198 GLU A C 1
ATOM 1338 O O . GLU A 1 198 ? 99.755 164.790 39.209 1.00 53.50 198 GLU A O 1
ATOM 1344 N N . ASN A 1 199 ? 98.709 163.420 37.773 1.00 52.88 199 ASN A N 1
ATOM 1345 C CA . ASN A 1 199 ? 97.467 163.399 38.550 1.00 52.99 199 ASN A CA 1
ATOM 1346 C C . ASN A 1 199 ? 97.261 162.059 39.289 1.00 52.60 199 ASN A C 1
ATOM 1347 O O . ASN A 1 199 ? 96.333 161.928 40.085 1.00 52.43 199 ASN A O 1
ATOM 1352 N N . ALA A 1 200 ? 98.120 161.069 39.028 1.00 52.47 200 ALA A N 1
ATOM 1353 C CA . ALA A 1 200 ? 98.033 159.749 39.694 1.00 51.17 200 ALA A CA 1
ATOM 1354 C C . ALA A 1 200 ? 98.226 159.872 41.236 1.00 50.96 200 ALA A C 1
ATOM 1355 O O . ALA A 1 200 ? 99.036 160.677 41.712 1.00 51.25 200 ALA A O 1
ATOM 1357 N N . ARG A 1 201 ? 97.511 159.050 42.008 1.00 50.33 201 ARG A N 1
ATOM 1358 C CA . ARG A 1 201 ? 97.509 159.121 43.489 1.00 49.58 201 ARG A CA 1
ATOM 1359 C C . ARG A 1 201 ? 97.991 157.896 44.239 1.00 48.56 201 ARG A C 1
ATOM 1360 O O . ARG A 1 201 ? 98.330 157.932 45.437 1.00 48.66 201 ARG A O 1
ATOM 1368 N N . TYR A 1 202 ? 97.961 156.804 43.485 1.00 46.55 202 TYR A N 1
ATOM 1369 C CA . TYR A 1 202 ? 98.340 155.461 43.925 1.00 43.95 202 TYR A CA 1
ATOM 1370 C C . TYR A 1 202 ? 98.763 154.757 42.616 1.00 43.15 202 TYR A C 1
ATOM 1371 O O . TYR A 1 202 ? 97.994 154.703 41.651 1.00 43.32 202 TYR A O 1
ATOM 1380 N N . ILE A 1 203 ? 99.979 154.226 42.601 1.00 41.20 203 ILE A N 1
ATOM 1381 C CA . ILE A 1 203 ? 100.550 153.558 41.426 1.00 39.49 203 ILE A CA 1
ATOM 1382 C C . ILE A 1 203 ? 101.068 152.121 41.684 1.00 39.17 203 ILE A C 1
ATOM 1383 O O . ILE A 1 203 ? 101.853 151.907 42.610 1.00 38.69 203 ILE A O 1
ATOM 1388 N N . VAL A 1 204 ? 100.639 151.140 40.893 1.00 37.89 204 VAL A N 1
ATOM 1389 C CA . VAL A 1 204 ? 101.125 149.769 41.083 1.00 37.01 204 VAL A CA 1
ATOM 1390 C C . VAL A 1 204 ? 101.996 149.289 39.905 1.00 36.87 204 VAL A C 1
ATOM 1391 O O . VAL A 1 204 ? 101.517 149.159 38.767 1.00 37.62 204 VAL A O 1
ATOM 1395 N N . LEU A 1 205 ? 103.276 149.057 40.206 1.00 36.97 205 LEU A N 1
ATOM 1396 C CA . LEU A 1 205 ? 104.299 148.604 39.260 1.00 36.53 205 LEU A CA 1
ATOM 1397 C C . LEU A 1 205 ? 104.542 147.100 39.341 1.00 36.35 205 LEU A C 1
ATOM 1398 O O . LEU A 1 205 ? 104.927 146.569 40.396 1.00 37.72 205 LEU A O 1
ATOM 1403 N N . ILE A 1 206 ? 104.284 146.403 38.243 1.00 36.55 206 ILE A N 1
ATOM 1404 C CA . ILE A 1 206 ? 104.540 144.987 38.155 1.00 35.46 206 ILE A CA 1
ATOM 1405 C C . ILE A 1 206 ? 105.808 144.709 37.267 1.00 37.46 206 ILE A C 1
ATOM 1406 O O . ILE A 1 206 ? 105.721 144.713 36.038 1.00 37.62 206 ILE A O 1
ATOM 1411 N N . GLY A 1 207 ? 106.976 144.552 37.900 1.00 38.90 207 GLY A N 1
ATOM 1412 C CA . GLY A 1 207 ? 108.224 144.262 37.230 1.00 42.09 207 GLY A CA 1
ATOM 1413 C C . GLY A 1 207 ? 108.875 145.372 36.442 1.00 43.06 207 GLY A C 1
ATOM 1414 O O . GLY A 1 207 ? 109.948 145.329 35.828 1.00 47.99 207 GLY A O 1
ATOM 1415 N N . HIS A 1 208 ? 108.132 146.453 36.447 1.00 42.07 208 HIS A N 1
ATOM 1416 C CA . HIS A 1 208 ? 108.418 147.740 35.782 1.00 40.40 208 HIS A CA 1
ATOM 1417 C C . HIS A 1 208 ? 109.579 148.339 36.660 1.00 39.95 208 HIS A C 1
ATOM 1418 O O . HIS A 1 208 ? 109.308 148.902 37.713 1.00 43.31 208 HIS A O 1
ATOM 1425 N N . HIS A 1 209 ? 110.849 148.239 36.285 1.00 38.44 209 HIS A N 1
ATOM 1426 C CA . HIS A 1 209 ? 111.906 148.851 37.093 1.00 35.80 209 HIS A CA 1
ATOM 1427 C C . HIS A 1 209 ? 112.269 150.298 36.635 1.00 36.30 209 HIS A C 1
ATOM 1428 O O . HIS A 1 209 ? 112.979 150.470 35.637 1.00 39.91 209 HIS A O 1
ATOM 1435 N N . ILE A 1 210 ? 111.741 151.320 37.312 1.00 35.42 210 ILE A N 1
ATOM 1436 C CA . ILE A 1 210 ? 111.996 152.738 36.973 1.00 33.61 210 ILE A CA 1
ATOM 1437 C C . ILE A 1 210 ? 113.143 153.282 37.829 1.00 34.22 210 ILE A C 1
ATOM 1438 O O . ILE A 1 210 ? 113.122 153.260 39.073 1.00 35.56 210 ILE A O 1
ATOM 1443 N N . GLY A 1 211 ? 114.163 153.786 37.147 1.00 34.99 211 GLY A N 1
ATOM 1444 C CA . GLY A 1 211 ? 115.349 154.267 37.812 1.00 33.58 211 GLY A CA 1
ATOM 1445 C C . GLY A 1 211 ? 116.542 153.444 37.324 1.00 32.53 211 GLY A C 1
ATOM 1446 O O . GLY A 1 211 ? 117.676 153.933 37.356 1.00 35.41 211 GLY A O 1
ATOM 1447 N N . GLU A 1 212 ? 116.308 152.191 36.921 1.00 31.52 212 GLU A N 1
ATOM 1448 C CA . GLU A 1 212 ? 117.339 151.312 36.330 1.00 31.04 212 GLU A CA 1
ATOM 1449 C C . GLU A 1 212 ? 117.055 151.422 34.809 1.00 29.89 212 GLU A C 1
ATOM 1450 O O . GLU A 1 212 ? 117.982 151.647 34.006 1.00 28.51 212 GLU A O 1
ATOM 1456 N N . ASP A 1 213 ? 115.767 151.270 34.447 1.00 30.14 213 ASP A N 1
ATOM 1457 C CA . ASP A 1 213 ? 115.220 151.515 33.077 1.00 29.58 213 ASP A CA 1
ATOM 1458 C C . ASP A 1 213 ? 115.183 153.045 33.232 1.00 29.29 213 ASP A C 1
ATOM 1459 O O . ASP A 1 213 ? 114.479 153.606 34.087 1.00 28.13 213 ASP A O 1
ATOM 1464 N N . THR A 1 214 ? 115.927 153.714 32.376 1.00 30.35 214 THR A N 1
ATOM 1465 C CA . THR A 1 214 ? 116.143 155.117 32.523 1.00 31.68 214 THR A CA 1
ATOM 1466 C C . THR A 1 214 ? 115.617 156.086 31.437 1.00 32.64 214 THR A C 1
ATOM 1467 O O . THR A 1 214 ? 116.172 157.188 31.222 1.00 30.88 214 THR A O 1
ATOM 1471 N N . HIS A 1 215 ? 114.529 155.652 30.766 1.00 32.95 215 HIS A N 1
ATOM 1472 C CA . HIS A 1 215 ? 113.791 156.420 29.732 1.00 32.45 215 HIS A CA 1
ATOM 1473 C C . HIS A 1 215 ? 113.522 157.775 30.397 1.00 32.58 215 HIS A C 1
ATOM 1474 O O . HIS A 1 215 ? 112.867 157.885 31.436 1.00 32.02 215 HIS A O 1
ATOM 1481 N N . ASN A 1 216 ? 114.048 158.794 29.734 1.00 33.76 216 ASN A N 1
ATOM 1482 C CA . ASN A 1 216 ? 113.973 160.163 30.219 1.00 33.90 216 ASN A CA 1
ATOM 1483 C C . ASN A 1 216 ? 112.702 160.667 30.894 1.00 34.61 216 ASN A C 1
ATOM 1484 O O . ASN A 1 216 ? 112.623 160.758 32.134 1.00 35.39 216 ASN A O 1
ATOM 1489 N N . THR A 1 217 ? 111.701 160.980 30.084 1.00 36.04 217 THR A N 1
ATOM 1490 C CA . THR A 1 217 ? 110.435 161.557 30.543 1.00 36.34 217 THR A CA 1
ATOM 1491 C C . THR A 1 217 ? 109.706 160.786 31.634 1.00 37.84 217 THR A C 1
ATOM 1492 O O . THR A 1 217 ? 109.111 161.386 32.553 1.00 37.91 217 THR A O 1
ATOM 1496 N N . GLN A 1 218 ? 109.733 159.459 31.554 1.00 38.14 218 GLN A N 1
ATOM 1497 C CA . GLN A 1 218 ? 109.043 158.688 32.568 1.00 39.24 218 GLN A CA 1
ATOM 1498 C C . GLN A 1 218 ? 109.820 158.717 33.909 1.00 39.29 218 GLN A C 1
ATOM 1499 O O . GLN A 1 218 ? 109.232 158.502 34.956 1.00 40.98 218 GLN A O 1
ATOM 1505 N N . LEU A 1 219 ? 111.123 159.006 33.867 1.00 38.49 219 LEU A N 1
ATOM 1506 C CA . LEU A 1 219 ? 111.908 159.131 35.114 1.00 38.94 219 LEU A CA 1
ATOM 1507 C C . LEU A 1 219 ? 111.413 160.467 35.754 1.00 37.63 219 LEU A C 1
ATOM 1508 O O . LEU A 1 219 ? 111.009 160.517 36.921 1.00 36.11 219 LEU A O 1
ATOM 1513 N N . GLN A 1 220 ? 111.444 161.527 34.956 1.00 36.68 220 GLN A N 1
ATOM 1514 C CA . GLN A 1 220 ? 110.952 162.830 35.363 1.00 35.37 220 GLN A CA 1
ATOM 1515 C C . GLN A 1 220 ? 109.540 162.722 35.975 1.00 35.62 220 GLN A C 1
ATOM 1516 O O . GLN A 1 220 ? 109.328 163.138 37.104 1.00 36.24 220 GLN A O 1
ATOM 1522 N N . ASP A 1 221 ? 108.588 162.150 35.240 1.00 37.13 221 ASP A N 1
ATOM 1523 C CA . ASP A 1 221 ? 107.196 162.021 35.701 1.00 37.61 221 ASP A CA 1
ATOM 1524 C C . ASP A 1 221 ? 107.004 161.217 37.010 1.00 37.55 221 ASP A C 1
ATOM 1525 O O . ASP A 1 221 ? 106.240 161.605 37.932 1.00 36.80 221 ASP A O 1
ATOM 1530 N N . PHE A 1 222 ? 107.684 160.073 37.092 1.00 37.21 222 PHE A N 1
ATOM 1531 C CA . PHE A 1 222 ? 107.672 159.198 38.276 1.00 36.81 222 PHE A CA 1
ATOM 1532 C C . PHE A 1 222 ? 108.183 160.009 39.491 1.00 37.89 222 PHE A C 1
ATOM 1533 O O . PHE A 1 222 ? 107.577 159.972 40.574 1.00 37.82 222 PHE A O 1
ATOM 1541 N N . ALA A 1 223 ? 109.290 160.732 39.307 1.00 38.14 223 ALA A N 1
ATOM 1542 C CA . ALA A 1 223 ? 109.875 161.565 40.358 1.00 38.60 223 ALA A CA 1
ATOM 1543 C C . ALA A 1 223 ? 108.910 162.690 40.804 1.00 40.11 223 ALA A C 1
ATOM 1544 O O . ALA A 1 223 ? 108.832 163.020 41.990 1.00 39.92 223 ALA A O 1
ATOM 1546 N N . LEU A 1 224 ? 108.165 163.266 39.867 1.00 41.83 224 LEU A N 1
ATOM 1547 C CA . LEU A 1 224 ? 107.193 164.319 40.174 1.00 42.44 224 LEU A CA 1
ATOM 1548 C C . LEU A 1 224 ? 105.988 163.748 40.942 1.00 43.00 224 LEU A C 1
ATOM 1549 O O . LEU A 1 224 ? 105.454 164.399 41.857 1.00 42.92 224 LEU A O 1
ATOM 1554 N N . ALA A 1 225 ? 105.571 162.531 40.588 1.00 43.03 225 ALA A N 1
ATOM 1555 C CA . ALA A 1 225 ? 104.479 161.862 41.304 1.00 42.71 225 ALA A CA 1
ATOM 1556 C C . ALA A 1 225 ? 104.917 161.632 42.770 1.00 42.69 225 ALA A C 1
ATOM 1557 O O . ALA A 1 225 ? 104.203 162.010 43.690 1.00 42.86 225 ALA A O 1
ATOM 1559 N N . LEU A 1 226 ? 106.093 161.045 42.997 1.00 43.94 226 LEU A N 1
ATOM 1560 C CA . LEU A 1 226 ? 106.574 160.812 44.375 1.00 45.19 226 LEU A CA 1
ATOM 1561 C C . LEU A 1 226 ? 106.515 162.112 45.213 1.00 45.73 226 LEU A C 1
ATOM 1562 O O . LEU A 1 226 ? 106.021 162.139 46.358 1.00 44.45 226 LEU A O 1
ATOM 1567 N N . LYS A 1 227 ? 107.016 163.169 44.579 1.00 46.46 227 LYS A N 1
ATOM 1568 C CA . LYS A 1 227 ? 107.113 164.547 45.071 1.00 47.89 227 LYS A CA 1
ATOM 1569 C C . LYS A 1 227 ? 105.785 165.142 45.576 1.00 47.85 227 LYS A C 1
ATOM 1570 O O . LYS A 1 227 ? 105.757 165.806 46.614 1.00 47.88 227 LYS A O 1
ATOM 1576 N N . ASN A 1 228 ? 104.705 164.937 44.826 1.00 49.13 228 ASN A N 1
ATOM 1577 C CA . ASN A 1 228 ? 103.360 165.395 45.188 1.00 49.33 228 ASN A CA 1
ATOM 1578 C C . ASN A 1 228 ? 102.579 164.461 46.125 1.00 49.22 228 ASN A C 1
ATOM 1579 O O . ASN A 1 228 ? 101.375 164.620 46.298 1.00 49.49 228 ASN A O 1
ATOM 1584 N N . GLY A 1 229 ? 103.233 163.466 46.701 1.00 49.32 229 GLY A N 1
ATOM 1585 C CA . GLY A 1 229 ? 102.528 162.561 47.573 1.00 49.64 229 GLY A CA 1
ATOM 1586 C C . GLY A 1 229 ? 101.838 161.394 46.898 1.00 50.48 229 GLY A C 1
ATOM 1587 O O . GLY A 1 229 ? 100.690 161.030 47.229 1.00 51.23 229 GLY A O 1
ATOM 1588 N N . ALA A 1 230 ? 102.523 160.838 45.908 1.00 50.58 230 ALA A N 1
ATOM 1589 C CA . ALA A 1 230 ? 102.071 159.667 45.151 1.00 50.39 230 ALA A CA 1
ATOM 1590 C C . ALA A 1 230 ? 102.705 158.436 45.798 1.00 51.16 230 ALA A C 1
ATOM 1591 O O . ALA A 1 230 ? 103.947 158.262 45.804 1.00 54.15 230 ALA A O 1
ATOM 1593 N N . LYS A 1 231 ? 101.863 157.596 46.396 1.00 49.38 231 LYS A N 1
ATOM 1594 C CA . LYS A 1 231 ? 102.346 156.383 47.024 1.00 50.02 231 LYS A CA 1
ATOM 1595 C C . LYS A 1 231 ? 102.263 155.218 46.004 1.00 48.97 231 LYS A C 1
ATOM 1596 O O . LYS A 1 231 ? 101.226 154.968 45.350 1.00 48.20 231 LYS A O 1
ATOM 1602 N N . VAL A 1 232 ? 103.429 154.587 45.849 1.00 47.28 232 VAL A N 1
ATOM 1603 C CA . VAL A 1 232 ? 103.846 153.541 44.910 1.00 45.75 232 VAL A CA 1
ATOM 1604 C C . VAL A 1 232 ? 104.031 152.101 45.438 1.00 44.81 232 VAL A C 1
ATOM 1605 O O . VAL A 1 232 ? 104.845 151.880 46.341 1.00 44.87 232 VAL A O 1
ATOM 1609 N N . VAL A 1 233 ? 103.325 151.123 44.866 1.00 42.77 233 VAL A N 1
ATOM 1610 C CA . VAL A 1 233 ? 103.464 149.712 45.269 1.00 40.73 233 VAL A CA 1
ATOM 1611 C C . VAL A 1 233 ? 104.286 148.919 44.202 1.00 39.69 233 VAL A C 1
ATOM 1612 O O . VAL A 1 233 ? 103.963 148.965 43.028 1.00 41.36 233 VAL A O 1
ATOM 1616 N N . VAL A 1 234 ? 105.361 148.241 44.593 1.00 37.98 234 VAL A N 1
ATOM 1617 C CA . VAL A 1 234 ? 106.153 147.472 43.625 1.00 36.15 234 VAL A CA 1
ATOM 1618 C C . VAL A 1 234 ? 106.051 145.955 43.877 1.00 35.23 234 VAL A C 1
ATOM 1619 O O . VAL A 1 234 ? 106.211 145.488 45.000 1.00 35.84 234 VAL A O 1
ATOM 1623 N N . VAL A 1 235 ? 105.741 145.222 42.802 1.00 33.79 235 VAL A N 1
ATOM 1624 C CA . VAL A 1 235 ? 105.604 143.763 42.793 1.00 32.99 235 VAL A CA 1
ATOM 1625 C C . VAL A 1 235 ? 106.803 143.276 41.948 1.00 33.63 235 VAL A C 1
ATOM 1626 O O . VAL A 1 235 ? 106.906 143.598 40.757 1.00 32.51 235 VAL A O 1
ATOM 1630 N N . ASP A 1 236 ? 107.714 142.503 42.547 1.00 34.04 236 ASP A N 1
ATOM 1631 C CA . ASP A 1 236 ? 108.951 142.064 41.876 1.00 34.16 236 ASP A CA 1
ATOM 1632 C C . ASP A 1 236 ? 109.676 141.062 42.818 1.00 33.93 236 ASP A C 1
ATOM 1633 O O . ASP A 1 236 ? 109.681 141.256 44.031 1.00 32.89 236 ASP A O 1
ATOM 1638 N N . PRO A 1 237 ? 110.266 139.965 42.271 1.00 33.63 237 PRO A N 1
ATOM 1639 C CA . PRO A 1 237 ? 110.981 139.055 43.188 1.00 33.64 237 PRO A CA 1
ATOM 1640 C C . PRO A 1 237 ? 112.317 139.697 43.668 1.00 32.64 237 PRO A C 1
ATOM 1641 O O . PRO A 1 237 ? 113.017 139.136 44.513 1.00 32.50 237 PRO A O 1
ATOM 1645 N N . ARG A 1 238 ? 112.634 140.880 43.121 1.00 32.25 238 ARG A N 1
ATOM 1646 C CA . ARG A 1 238 ? 113.896 141.607 43.426 1.00 32.11 238 ARG A CA 1
ATOM 1647 C C . ARG A 1 238 ? 113.626 143.033 44.009 1.00 31.98 238 ARG A C 1
ATOM 1648 O O . ARG A 1 238 ? 112.774 143.757 43.488 1.00 31.83 238 ARG A O 1
ATOM 1656 N N . PHE A 1 239 ? 114.330 143.425 45.081 1.00 32.48 239 PHE A N 1
ATOM 1657 C CA . PHE A 1 239 ? 114.193 144.766 45.705 1.00 32.55 239 PHE A CA 1
ATOM 1658 C C . PHE A 1 239 ? 114.990 145.780 44.856 1.00 33.67 239 PHE A C 1
ATOM 1659 O O . PHE A 1 239 ? 116.127 146.156 45.206 1.00 35.78 239 PHE A O 1
ATOM 1667 N N . SER A 1 240 ? 114.376 146.228 43.762 1.00 34.35 240 SER A N 1
ATOM 1668 C CA . SER A 1 240 ? 114.948 147.182 42.793 1.00 35.29 240 SER A CA 1
ATOM 1669 C C . SER A 1 240 ? 115.030 148.653 43.254 1.00 35.33 240 SER A C 1
ATOM 1670 O O . SER A 1 240 ? 114.721 148.980 44.417 1.00 36.71 240 SER A O 1
ATOM 1673 N N . THR A 1 241 ? 115.424 149.538 42.341 1.00 33.03 241 THR A N 1
ATOM 1674 C CA . THR A 1 241 ? 115.525 150.966 42.625 1.00 33.63 241 THR A CA 1
ATOM 1675 C C . THR A 1 241 ? 114.125 151.539 42.893 1.00 35.00 241 THR A C 1
ATOM 1676 O O . THR A 1 241 ? 113.924 152.278 43.877 1.00 35.93 241 THR A O 1
ATOM 1680 N N . ALA A 1 242 ? 113.160 151.189 42.041 1.00 36.36 242 ALA A N 1
ATOM 1681 C CA . ALA A 1 242 ? 111.777 151.648 42.192 1.00 36.88 242 ALA A CA 1
ATOM 1682 C C . ALA A 1 242 ? 111.171 151.103 43.504 1.00 37.82 242 ALA A C 1
ATOM 1683 O O . ALA A 1 242 ? 110.372 151.782 44.162 1.00 39.71 242 ALA A O 1
ATOM 1685 N N . ALA A 1 243 ? 111.556 149.897 43.904 1.00 38.15 243 ALA A N 1
ATOM 1686 C CA . ALA A 1 243 ? 111.086 149.365 45.189 1.00 37.78 243 ALA A CA 1
ATOM 1687 C C . ALA A 1 243 ? 111.716 150.199 46.348 1.00 37.52 243 ALA A C 1
ATOM 1688 O O . ALA A 1 243 ? 111.108 150.352 47.412 1.00 38.42 243 ALA A O 1
ATOM 1690 N N . ALA A 1 244 ? 112.902 150.768 46.128 1.00 36.25 244 ALA A N 1
ATOM 1691 C CA . ALA A 1 244 ? 113.583 151.576 47.150 1.00 37.74 244 ALA A CA 1
ATOM 1692 C C . ALA A 1 244 ? 112.852 152.894 47.462 1.00 38.35 244 ALA A C 1
ATOM 1693 O O . ALA A 1 244 ? 113.170 153.587 48.450 1.00 38.17 244 ALA A O 1
ATOM 1695 N N . LYS A 1 245 ? 111.867 153.212 46.618 1.00 39.42 245 LYS A N 1
ATOM 1696 C CA . LYS A 1 245 ? 111.007 154.418 46.705 1.00 38.69 245 LYS A CA 1
ATOM 1697 C C . LYS A 1 245 ? 109.525 154.094 47.007 1.00 40.08 245 LYS A C 1
ATOM 1698 O O . LYS A 1 245 ? 108.678 154.997 47.022 1.00 40.59 245 LYS A O 1
ATOM 1704 N N . ALA A 1 246 ? 109.229 152.823 47.257 1.00 40.66 246 ALA A N 1
ATOM 1705 C CA . ALA A 1 246 ? 107.864 152.351 47.486 1.00 41.65 246 ALA A CA 1
ATOM 1706 C C . ALA A 1 246 ? 107.324 152.259 48.915 1.00 42.36 246 ALA A C 1
ATOM 1707 O O . ALA A 1 246 ? 108.075 152.029 49.863 1.00 43.17 246 ALA A O 1
ATOM 1709 N N . HIS A 1 247 ? 106.014 152.450 49.058 1.00 44.52 247 HIS A N 1
ATOM 1710 C CA . HIS A 1 247 ? 105.330 152.368 50.336 1.00 44.30 247 HIS A CA 1
ATOM 1711 C C . HIS A 1 247 ? 105.155 150.868 50.647 1.00 43.11 247 HIS A C 1
ATOM 1712 O O . HIS A 1 247 ? 105.346 150.468 51.781 1.00 42.87 247 HIS A O 1
ATOM 1719 N N . ARG A 1 248 ? 104.908 150.052 49.630 1.00 43.36 248 ARG A N 1
ATOM 1720 C CA . ARG A 1 248 ? 104.848 148.593 49.809 1.00 44.20 248 ARG A CA 1
ATOM 1721 C C . ARG A 1 248 ? 105.705 147.790 48.787 1.00 44.10 248 ARG A C 1
ATOM 1722 O O . ARG A 1 248 ? 105.691 148.102 47.597 1.00 43.81 248 ARG A O 1
ATOM 1730 N N . TRP A 1 249 ? 106.478 146.798 49.242 1.00 42.51 249 TRP A N 1
ATOM 1731 C CA . TRP A 1 249 ? 107.206 145.912 48.320 1.00 41.56 249 TRP A CA 1
ATOM 1732 C C . TRP A 1 249 ? 106.561 144.506 48.431 1.00 41.65 249 TRP A C 1
ATOM 1733 O O . TRP A 1 249 ? 106.568 143.938 49.515 1.00 41.64 249 TRP A O 1
ATOM 1744 N N . LEU A 1 250 ? 105.966 143.960 47.363 1.00 40.70 250 LEU A N 1
ATOM 1745 C CA . LEU A 1 250 ? 105.430 142.580 47.427 1.00 40.48 250 LEU A CA 1
ATOM 1746 C C . LEU A 1 250 ? 106.483 141.619 46.751 1.00 40.76 250 LEU A C 1
ATOM 1747 O O . LEU A 1 250 ? 106.542 141.542 45.506 1.00 41.61 250 LEU A O 1
ATOM 1752 N N . PRO A 1 251 ? 107.348 140.898 47.549 1.00 39.33 251 PRO A N 1
ATOM 1753 C CA . PRO A 1 251 ? 108.336 139.980 46.945 1.00 38.23 251 PRO A CA 1
ATOM 1754 C C . PRO A 1 251 ? 107.743 138.677 46.365 1.00 37.64 251 PRO A C 1
ATOM 1755 O O . PRO A 1 251 ? 107.972 137.583 46.906 1.00 37.48 251 PRO A O 1
ATOM 1759 N N . ILE A 1 252 ? 107.009 138.820 45.260 1.00 36.74 252 ILE A N 1
ATOM 1760 C CA . ILE A 1 252 ? 106.308 137.738 44.566 1.00 35.05 252 ILE A CA 1
ATOM 1761 C C . ILE A 1 252 ? 107.135 136.554 44.048 1.00 36.60 252 ILE A C 1
ATOM 1762 O O . ILE A 1 252 ? 108.268 136.693 43.564 1.00 36.00 252 ILE A O 1
ATOM 1767 N N . LYS A 1 253 ? 106.584 135.351 44.174 1.00 38.38 253 LYS A N 1
ATOM 1768 C CA . LYS A 1 253 ? 107.277 134.173 43.668 1.00 40.00 253 LYS A CA 1
ATOM 1769 C C . LYS A 1 253 ? 107.265 134.350 42.120 1.00 40.08 253 LYS A C 1
ATOM 1770 O O . LYS A 1 253 ? 106.210 134.640 41.548 1.00 41.30 253 LYS A O 1
ATOM 1776 N N . PRO A 1 254 ? 108.443 134.198 41.434 1.00 39.42 254 PRO A N 1
ATOM 1777 C CA . PRO A 1 254 ? 108.451 134.354 39.958 1.00 39.64 254 PRO A CA 1
ATOM 1778 C C . PRO A 1 254 ? 107.471 133.541 39.072 1.00 40.09 254 PRO A C 1
ATOM 1779 O O . PRO A 1 254 ? 107.312 132.353 39.325 1.00 40.37 254 PRO A O 1
ATOM 1783 N N . GLY A 1 255 ? 106.913 134.212 38.049 1.00 40.35 255 GLY A N 1
ATOM 1784 C CA . GLY A 1 255 ? 105.988 133.651 37.066 1.00 41.51 255 GLY A CA 1
ATOM 1785 C C . GLY A 1 255 ? 104.605 133.387 37.583 1.00 42.66 255 GLY A C 1
ATOM 1786 O O . GLY A 1 255 ? 103.820 132.556 37.073 1.00 42.77 255 GLY A O 1
ATOM 1787 N N . THR A 1 256 ? 104.257 134.163 38.590 1.00 43.55 256 THR A N 1
ATOM 1788 C CA . THR A 1 256 ? 103.035 133.996 39.338 1.00 43.91 256 THR A CA 1
ATOM 1789 C C . THR A 1 256 ? 102.081 135.229 39.431 1.00 44.36 256 THR A C 1
ATOM 1790 O O . THR A 1 256 ? 101.071 135.202 40.149 1.00 43.72 256 THR A O 1
ATOM 1794 N N . ASP A 1 257 ? 102.371 136.265 38.645 1.00 44.91 257 ASP A N 1
ATOM 1795 C CA . ASP A 1 257 ? 101.614 137.521 38.609 1.00 46.39 257 ASP A CA 1
ATOM 1796 C C . ASP A 1 257 ? 100.167 137.472 38.151 1.00 46.30 257 ASP A C 1
ATOM 1797 O O . ASP A 1 257 ? 99.336 138.296 38.563 1.00 46.45 257 ASP A O 1
ATOM 1802 N N . THR A 1 258 ? 99.842 136.529 37.288 1.00 46.51 258 THR A N 1
ATOM 1803 C CA . THR A 1 258 ? 98.467 136.464 36.837 1.00 46.38 258 THR A CA 1
ATOM 1804 C C . THR A 1 258 ? 97.535 135.998 37.990 1.00 46.18 258 THR A C 1
ATOM 1805 O O . THR A 1 258 ? 96.373 136.377 38.008 1.00 45.84 258 THR A O 1
ATOM 1809 N N . ALA A 1 259 ? 98.044 135.221 38.953 1.00 45.84 259 ALA A N 1
ATOM 1810 C CA . ALA A 1 259 ? 97.218 134.768 40.096 1.00 45.47 259 ALA A CA 1
ATOM 1811 C C . ALA A 1 259 ? 96.878 135.926 41.065 1.00 46.13 259 ALA A C 1
ATOM 1812 O O . ALA A 1 259 ? 95.806 135.954 41.682 1.00 46.98 259 ALA A O 1
ATOM 1814 N N . LEU A 1 260 ? 97.834 136.857 41.194 1.00 46.35 260 LEU A N 1
ATOM 1815 C CA . LEU A 1 260 ? 97.726 138.058 42.032 1.00 46.44 260 LEU A CA 1
ATOM 1816 C C . LEU A 1 260 ? 96.767 139.044 41.275 1.00 47.02 260 LEU A C 1
ATOM 1817 O O . LEU A 1 260 ? 95.893 139.684 41.886 1.00 47.88 260 LEU A O 1
ATOM 1822 N N . LEU A 1 261 ? 96.887 139.150 39.956 1.00 46.49 261 LEU A N 1
ATOM 1823 C CA . LEU A 1 261 ? 95.977 140.014 39.187 1.00 47.45 261 LEU A CA 1
ATOM 1824 C C . LEU A 1 261 ? 94.513 139.457 39.220 1.00 48.70 261 LEU A C 1
ATOM 1825 O O . LEU A 1 261 ? 93.584 140.214 39.474 1.00 49.35 261 LEU A O 1
ATOM 1830 N N . LEU A 1 262 ? 94.314 138.156 38.996 1.00 49.11 262 LEU A N 1
ATOM 1831 C CA . LEU A 1 262 ? 92.962 137.547 39.059 1.00 49.34 262 LEU A CA 1
ATOM 1832 C C . LEU A 1 262 ? 92.274 137.730 40.445 1.00 49.78 262 LEU A C 1
ATOM 1833 O O . LEU A 1 262 ? 91.067 138.001 40.514 1.00 49.44 262 LEU A O 1
ATOM 1838 N N . ALA A 1 263 ? 93.039 137.582 41.530 1.00 50.78 263 ALA A N 1
ATOM 1839 C CA . ALA A 1 263 ? 92.529 137.744 42.908 1.00 50.56 263 ALA A CA 1
ATOM 1840 C C . ALA A 1 263 ? 92.201 139.216 43.258 1.00 51.37 263 ALA A C 1
ATOM 1841 O O . ALA A 1 263 ? 91.413 139.488 44.167 1.00 51.88 263 ALA A O 1
ATOM 1843 N N . TRP A 1 264 ? 92.818 140.163 42.562 1.00 51.39 264 TRP A N 1
ATOM 1844 C CA . TRP A 1 264 ? 92.504 141.574 42.763 1.00 51.52 264 TRP A CA 1
ATOM 1845 C C . TRP A 1 264 ? 91.215 141.861 41.962 1.00 52.31 264 TRP A C 1
ATOM 1846 O O . TRP A 1 264 ? 90.357 142.631 42.405 1.00 52.64 264 TRP A O 1
ATOM 1857 N N . ILE A 1 265 ? 91.090 141.255 40.782 1.00 52.78 265 ILE A N 1
ATOM 1858 C CA . ILE A 1 265 ? 89.896 141.400 39.921 1.00 53.10 265 ILE A CA 1
ATOM 1859 C C . ILE A 1 265 ? 88.712 140.883 40.778 1.00 53.91 265 ILE A C 1
ATOM 1860 O O . ILE A 1 265 ? 87.667 141.529 40.886 1.00 54.50 265 ILE A O 1
ATOM 1865 N N . HIS A 1 266 ? 88.905 139.723 41.398 1.00 54.71 266 HIS A N 1
ATOM 1866 C CA . HIS A 1 266 ? 87.914 139.130 42.305 1.00 55.23 266 HIS A CA 1
ATOM 1867 C C . HIS A 1 266 ? 87.529 140.080 43.473 1.00 55.48 266 HIS A C 1
ATOM 1868 O O . HIS A 1 266 ? 86.345 140.233 43.774 1.00 55.82 266 HIS A O 1
ATOM 1875 N N . VAL A 1 267 ? 88.500 140.709 44.142 1.00 55.60 267 VAL A N 1
ATOM 1876 C CA . VAL A 1 267 ? 88.165 141.600 45.264 1.00 54.44 267 VAL A CA 1
ATOM 1877 C C . VAL A 1 267 ? 87.370 142.872 44.853 1.00 55.41 267 VAL A C 1
ATOM 1878 O O . VAL A 1 267 ? 86.453 143.272 45.555 1.00 55.80 267 VAL A O 1
ATOM 1882 N N . LEU A 1 268 ? 87.687 143.481 43.710 1.00 56.28 268 LEU A N 1
ATOM 1883 C CA . LEU A 1 268 ? 86.963 144.670 43.219 1.00 58.19 268 LEU A CA 1
ATOM 1884 C C . LEU A 1 268 ? 85.538 144.322 42.703 1.00 60.07 268 LEU A C 1
ATOM 1885 O O . LEU A 1 268 ? 84.620 145.153 42.777 1.00 60.50 268 LEU A O 1
ATOM 1890 N N . ILE A 1 269 ? 85.348 143.119 42.162 1.00 61.32 269 ILE A N 1
ATOM 1891 C CA . ILE A 1 269 ? 84.031 142.691 41.687 1.00 61.84 269 ILE A CA 1
ATOM 1892 C C . ILE A 1 269 ? 83.164 142.173 42.869 1.00 62.45 269 ILE A C 1
ATOM 1893 O O . ILE A 1 269 ? 82.058 142.669 43.094 1.00 63.17 269 ILE A O 1
ATOM 1898 N N . TYR A 1 270 ? 83.688 141.234 43.656 1.00 63.15 270 TYR A N 1
ATOM 1899 C CA . TYR A 1 270 ? 82.967 140.641 44.796 1.00 63.69 270 TYR A CA 1
ATOM 1900 C C . TYR A 1 270 ? 82.779 141.450 46.088 1.00 63.60 270 TYR A C 1
ATOM 1901 O O . TYR A 1 270 ? 81.894 141.155 46.885 1.00 64.12 270 TYR A O 1
ATOM 1910 N N . GLU A 1 271 ? 83.636 142.439 46.329 1.00 63.40 271 GLU A N 1
ATOM 1911 C CA . GLU A 1 271 ? 83.457 143.263 47.506 1.00 63.58 271 GLU A CA 1
ATOM 1912 C C . GLU A 1 271 ? 82.720 144.509 47.061 1.00 64.37 271 GLU A C 1
ATOM 1913 O O . GLU A 1 271 ? 82.482 145.438 47.842 1.00 64.09 271 GLU A O 1
ATOM 1919 N N . ASP A 1 272 ? 82.400 144.531 45.78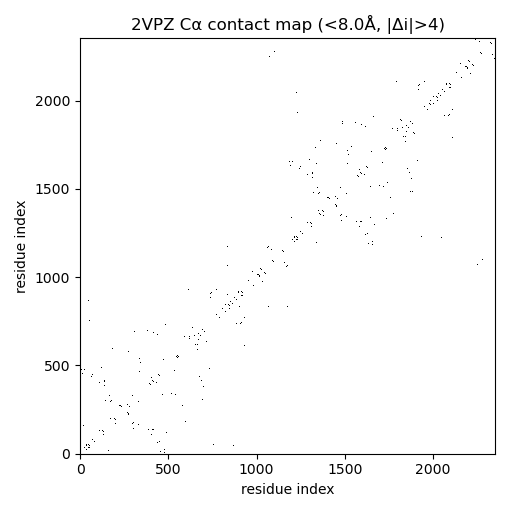0 1.00 66.05 272 ASP A N 1
ATOM 1920 C CA . ASP A 1 272 ? 81.625 145.612 45.187 1.00 67.82 272 ASP A CA 1
ATOM 1921 C C . ASP A 1 272 ? 82.316 146.988 45.278 1.00 67.76 272 ASP A C 1
ATOM 1922 O O . ASP A 1 272 ? 81.689 147.974 45.682 1.00 67.86 272 ASP A O 1
ATOM 1927 N N . LEU A 1 273 ? 83.590 147.052 44.894 1.00 67.52 273 LEU A N 1
ATOM 1928 C CA . LEU A 1 273 ? 84.382 148.291 44.956 1.00 66.57 273 LEU A CA 1
ATOM 1929 C C . LEU A 1 273 ? 84.594 148.961 43.593 1.00 66.36 273 LEU A C 1
ATOM 1930 O O . LEU A 1 273 ? 85.053 150.107 43.528 1.00 66.25 273 LEU A O 1
ATOM 1935 N N . TYR A 1 274 ? 84.218 148.287 42.515 1.00 66.18 274 TYR A N 1
ATOM 1936 C CA . TYR A 1 274 ? 84.441 148.822 41.178 1.00 66.79 274 TYR A CA 1
ATOM 1937 C C . TYR A 1 274 ? 83.586 149.994 40.735 1.00 67.08 274 TYR A C 1
ATOM 1938 O O . TYR A 1 274 ? 82.557 150.293 41.348 1.00 66.96 274 TYR A O 1
ATOM 1947 N N . ASP A 1 275 ? 84.028 150.677 39.682 1.00 67.58 275 ASP A N 1
ATOM 1948 C CA . ASP A 1 275 ? 83.313 151.826 39.119 1.00 67.99 275 ASP A CA 1
ATOM 1949 C C . ASP A 1 275 ? 82.140 151.326 38.263 1.00 68.38 275 ASP A C 1
ATOM 1950 O O . ASP A 1 275 ? 82.299 150.980 37.074 1.00 67.63 275 ASP A O 1
ATOM 1955 N N . LYS A 1 276 ? 80.958 151.331 38.874 1.00 68.64 276 LYS A N 1
ATOM 1956 C CA . LYS A 1 276 ? 79.729 150.858 38.267 1.00 68.37 276 LYS A CA 1
ATOM 1957 C C . LYS A 1 276 ? 79.304 151.548 36.961 1.00 68.05 276 LYS A C 1
ATOM 1958 O O . LYS A 1 276 ? 79.045 150.893 35.940 1.00 67.90 276 LYS A O 1
ATOM 1964 N N . GLU A 1 277 ? 79.262 152.871 36.980 1.00 67.29 277 GLU A N 1
ATOM 1965 C CA . GLU A 1 277 ? 78.908 153.646 35.788 1.00 66.96 277 GLU A CA 1
ATOM 1966 C C . GLU A 1 277 ? 79.824 153.358 34.606 1.00 65.62 277 GLU A C 1
ATOM 1967 O O . GLU A 1 277 ? 79.372 153.101 33.487 1.00 65.54 277 GLU A O 1
ATOM 1973 N N . TYR A 1 278 ? 81.115 153.497 34.869 1.00 63.55 278 TYR A N 1
ATOM 1974 C CA . TYR A 1 278 ? 82.128 153.320 33.845 1.00 61.62 278 TYR A CA 1
ATOM 1975 C C . TYR A 1 278 ? 81.917 151.981 33.108 1.00 61.14 278 TYR A C 1
ATOM 1976 O O . TYR A 1 278 ? 81.896 151.960 31.877 1.00 61.03 278 TYR A O 1
ATOM 1985 N N . VAL A 1 279 ? 81.722 150.882 33.825 1.00 61.95 279 VAL A N 1
ATOM 1986 C CA . VAL A 1 279 ? 81.478 149.600 33.152 1.00 63.35 279 VAL A CA 1
ATOM 1987 C C . VAL A 1 279 ? 80.140 149.653 32.362 1.00 64.14 279 VAL A C 1
ATOM 1988 O O . VAL A 1 279 ? 80.081 149.219 31.194 1.00 64.17 279 VAL A O 1
ATOM 1992 N N . ALA A 1 280 ? 79.091 150.205 32.967 1.00 64.36 280 ALA A N 1
ATOM 1993 C CA . ALA A 1 280 ? 77.802 150.370 32.303 1.00 63.97 280 ALA A CA 1
ATOM 1994 C C . ALA A 1 280 ? 77.913 151.187 30.976 1.00 64.42 280 ALA A C 1
ATOM 1995 O O . ALA A 1 280 ? 77.437 150.725 29.943 1.00 64.49 280 ALA A O 1
ATOM 1997 N N . LYS A 1 281 ? 78.558 152.353 30.934 1.00 65.05 281 LYS A N 1
ATOM 1998 C CA . LYS A 1 281 ? 78.621 153.059 29.655 1.00 65.94 281 LYS A CA 1
ATOM 1999 C C . LYS A 1 281 ? 79.739 152.785 28.603 1.00 66.14 281 LYS A C 1
ATOM 2000 O O . LYS A 1 281 ? 79.584 153.162 27.444 1.00 66.31 281 LYS A O 1
ATOM 2006 N N . TYR A 1 282 ? 80.831 152.108 28.964 1.00 66.67 282 TYR A N 1
ATOM 2007 C CA . TYR A 1 282 ? 81.979 151.882 28.055 1.00 66.70 282 TYR A CA 1
ATOM 2008 C C . TYR A 1 282 ? 82.552 150.467 27.968 1.00 67.66 282 TYR A C 1
ATOM 2009 O O . TYR A 1 282 ? 83.670 150.242 27.448 1.00 68.84 282 TYR A O 1
ATOM 2018 N N . THR A 1 283 ? 81.811 149.513 28.490 1.00 68.36 283 THR A N 1
ATOM 2019 C CA . THR A 1 283 ? 82.286 148.162 28.582 1.00 69.55 283 THR A CA 1
ATOM 2020 C C . THR A 1 283 ? 81.346 147.046 28.046 1.00 70.48 283 THR A C 1
ATOM 2021 O O . THR A 1 283 ? 80.156 147.049 28.344 1.00 70.51 283 THR A O 1
ATOM 2025 N N . VAL A 1 284 ? 81.843 146.167 27.179 1.00 71.99 284 VAL A N 1
ATOM 2026 C CA . VAL A 1 284 ? 81.046 145.022 26.666 1.00 73.11 284 VAL A CA 1
ATOM 2027 C C . VAL A 1 284 ? 81.497 143.745 27.431 1.00 74.24 284 VAL A C 1
ATOM 2028 O O . VAL A 1 284 ? 82.646 143.656 27.853 1.00 74.32 284 VAL A O 1
ATOM 2032 N N . GLY A 1 285 ? 80.590 142.782 27.590 1.00 75.29 285 GLY A N 1
ATOM 2033 C CA . GLY A 1 285 ? 80.871 141.541 28.304 1.00 76.57 285 GLY A CA 1
ATOM 2034 C C . GLY A 1 285 ? 81.540 141.566 29.685 1.00 77.10 285 GLY A C 1
ATOM 2035 O O . GLY A 1 285 ? 82.583 140.910 29.861 1.00 78.07 285 GLY A O 1
ATOM 2036 N N . PHE A 1 286 ? 81.014 142.321 30.655 1.00 77.92 286 PHE A N 1
ATOM 2037 C CA . PHE A 1 286 ? 81.556 142.410 32.050 1.00 78.51 286 PHE A CA 1
ATOM 2038 C C . PHE A 1 286 ? 81.133 141.197 32.894 1.00 78.77 286 PHE A C 1
ATOM 2039 O O . PHE A 1 286 ? 81.783 140.859 33.894 1.00 78.74 286 PHE A O 1
ATOM 2047 N N . GLU A 1 287 ? 80.009 140.591 32.497 1.00 78.75 287 GLU A N 1
ATOM 2048 C CA . GLU A 1 287 ? 79.374 139.436 33.159 1.00 78.58 287 GLU A CA 1
ATOM 2049 C C . GLU A 1 287 ? 80.163 138.124 33.097 1.00 77.91 287 GLU A C 1
ATOM 2050 O O . GLU A 1 287 ? 80.216 137.362 34.077 1.00 77.79 287 GLU A O 1
ATOM 2056 N N . GLU A 1 288 ? 80.752 137.862 31.930 1.00 77.29 288 GLU A N 1
ATOM 2057 C CA . GLU A 1 288 ? 81.591 136.680 31.679 1.00 76.85 288 GLU A CA 1
ATOM 2058 C C . GLU A 1 288 ? 82.778 136.670 32.696 1.00 76.23 288 GLU A C 1
ATOM 2059 O O . GLU A 1 288 ? 83.170 135.613 33.201 1.00 75.83 288 GLU A O 1
ATOM 2065 N N . LEU A 1 289 ? 83.318 137.864 32.974 1.00 75.04 289 LEU A N 1
ATOM 2066 C CA . LEU A 1 289 ? 84.451 138.118 33.890 1.00 74.16 289 LEU A CA 1
ATOM 2067 C C . LEU A 1 289 ? 84.161 137.826 35.389 1.00 73.32 289 LEU A C 1
ATOM 2068 O O . LEU A 1 289 ? 84.989 137.255 36.098 1.00 73.10 289 LEU A O 1
ATOM 2073 N N . LYS A 1 290 ? 82.991 138.239 35.863 1.00 73.55 290 LYS A N 1
ATOM 2074 C CA . LYS A 1 290 ? 82.581 138.021 37.258 1.00 73.16 290 LYS A CA 1
ATOM 2075 C C . LYS A 1 290 ? 82.461 136.522 37.594 1.00 72.53 290 LYS A C 1
ATOM 2076 O O . LYS A 1 290 ? 82.958 136.064 38.631 1.00 72.33 290 LYS A O 1
ATOM 2082 N N . ALA A 1 291 ? 81.812 135.769 36.710 1.00 72.01 291 ALA A N 1
ATOM 2083 C CA . ALA A 1 291 ? 81.620 134.312 36.854 1.00 71.89 291 ALA A CA 1
ATOM 2084 C C . ALA A 1 291 ? 82.939 133.495 36.711 1.00 71.48 291 ALA A C 1
ATOM 2085 O O . ALA A 1 291 ? 83.152 132.508 37.427 1.00 71.29 291 ALA A O 1
ATOM 2087 N N . HIS A 1 292 ? 83.803 133.913 35.789 1.00 70.69 292 HIS A N 1
ATOM 2088 C CA . HIS A 1 292 ? 85.136 133.311 35.537 1.00 69.70 292 HIS A CA 1
ATOM 2089 C C . HIS A 1 292 ? 85.989 133.347 36.812 1.00 68.82 292 HIS A C 1
ATOM 2090 O O . HIS A 1 292 ? 86.620 132.367 37.218 1.00 68.89 292 HIS A O 1
ATOM 2097 N N . VAL A 1 293 ? 85.980 134.510 37.440 1.00 68.22 293 VAL A N 1
ATOM 2098 C CA . VAL A 1 293 ? 86.758 134.842 38.620 1.00 68.23 293 VAL A CA 1
ATOM 2099 C C . VAL A 1 293 ? 86.188 134.463 40.013 1.00 68.77 293 VAL A C 1
ATOM 2100 O O . VAL A 1 293 ? 86.700 134.896 41.061 1.00 68.76 293 VAL A O 1
ATOM 2104 N N . LYS A 1 294 ? 85.156 133.627 40.016 1.00 68.97 294 LYS A N 1
ATOM 2105 C CA . LYS A 1 294 ? 84.456 133.192 41.230 1.00 69.14 294 LYS A CA 1
ATOM 2106 C C . LYS A 1 294 ? 85.299 132.563 42.376 1.00 68.71 294 LYS A C 1
ATOM 2107 O O . LYS A 1 294 ? 85.218 132.977 43.546 1.00 68.46 294 LYS A O 1
ATOM 2113 N N . ASP A 1 295 ? 86.117 131.577 42.024 1.00 69.08 295 ASP A N 1
ATOM 2114 C CA . ASP A 1 295 ? 86.986 130.853 42.957 1.00 68.48 295 ASP A CA 1
ATOM 2115 C C . ASP A 1 295 ? 88.416 131.418 43.144 1.00 67.09 295 ASP A C 1
ATOM 2116 O O . ASP A 1 295 ? 89.146 130.969 44.037 1.00 67.25 295 ASP A O 1
ATOM 2121 N N . PHE A 1 296 ? 88.835 132.375 42.318 1.00 64.66 296 PHE A N 1
ATOM 2122 C CA . PHE A 1 296 ? 90.177 132.962 42.460 1.00 63.09 296 PHE A CA 1
ATOM 2123 C C . PHE A 1 296 ? 90.168 133.995 43.597 1.00 62.24 296 PHE A C 1
ATOM 2124 O O . PHE A 1 296 ? 90.073 135.203 43.375 1.00 62.58 296 PHE A O 1
ATOM 2132 N N . THR A 1 297 ? 90.273 133.505 44.820 1.00 60.97 297 THR A N 1
ATOM 2133 C CA . THR A 1 297 ? 90.246 134.317 46.037 1.00 60.98 297 THR A CA 1
ATOM 2134 C C . THR A 1 297 ? 91.627 134.661 46.630 1.00 60.04 297 THR A C 1
ATOM 2135 O O . THR A 1 297 ? 92.637 134.034 46.259 1.00 59.79 297 THR A O 1
ATOM 2139 N N . PRO A 1 298 ? 91.713 135.728 47.482 1.00 58.77 298 PRO A N 1
ATOM 2140 C CA . PRO A 1 298 ? 93.015 136.060 48.070 1.00 57.85 298 PRO A CA 1
ATOM 2141 C C . PRO A 1 298 ? 93.659 134.813 48.779 1.00 57.96 298 PRO A C 1
ATOM 2142 O O . PRO A 1 298 ? 94.876 134.762 48.944 1.00 59.01 298 PRO A O 1
ATOM 2146 N N . GLU A 1 299 ? 92.860 133.832 49.227 1.00 57.86 299 GLU A N 1
ATOM 2147 C CA . GLU A 1 299 ? 93.441 132.632 49.873 1.00 57.88 299 GLU A CA 1
ATOM 2148 C C . GLU A 1 299 ? 93.960 131.647 48.788 1.00 57.44 299 GLU A C 1
ATOM 2149 O O . GLU A 1 299 ? 94.975 130.974 48.993 1.00 57.43 299 GLU A O 1
ATOM 2155 N N . TRP A 1 300 ? 93.279 131.560 47.647 1.00 56.98 300 TRP A N 1
ATOM 2156 C CA . TRP A 1 300 ? 93.755 130.718 46.522 1.00 56.55 300 TRP A CA 1
ATOM 2157 C C . TRP A 1 300 ? 95.095 131.330 45.974 1.00 57.23 300 TRP A C 1
ATOM 2158 O O . TRP A 1 300 ? 96.045 130.590 45.678 1.00 57.47 300 TRP A O 1
ATOM 2169 N N . ALA A 1 301 ? 95.159 132.666 45.866 1.00 58.45 301 ALA A N 1
ATOM 2170 C CA . ALA A 1 301 ? 96.334 133.429 45.384 1.00 58.38 301 ALA A CA 1
ATOM 2171 C C . ALA A 1 301 ? 97.582 133.326 46.275 1.00 58.23 301 ALA A C 1
ATOM 2172 O O . ALA A 1 301 ? 98.682 133.063 45.795 1.00 58.21 301 ALA A O 1
ATOM 2174 N N . GLU A 1 302 ? 97.406 133.533 47.570 1.00 59.06 302 GLU A N 1
ATOM 2175 C CA . GLU A 1 302 ? 98.494 133.468 48.562 1.00 60.68 302 GLU A CA 1
ATOM 2176 C C . GLU A 1 302 ? 99.312 132.154 48.571 1.00 60.72 302 GLU A C 1
ATOM 2177 O O . GLU A 1 302 ? 100.473 132.088 49.002 1.00 61.02 302 GLU A O 1
ATOM 2183 N N . LYS A 1 303 ? 98.656 131.118 48.088 1.00 60.70 303 LYS A N 1
ATOM 2184 C CA . LYS A 1 303 ? 99.136 129.749 48.017 1.00 59.85 303 LYS A CA 1
ATOM 2185 C C . LYS A 1 303 ? 100.188 129.567 46.899 1.00 58.54 303 LYS A C 1
ATOM 2186 O O . LYS A 1 303 ? 101.184 128.851 47.071 1.00 58.66 303 LYS A O 1
ATOM 2192 N N . HIS A 1 304 ? 99.965 130.233 45.770 1.00 57.07 304 HIS A N 1
ATOM 2193 C CA . HIS A 1 304 ? 100.868 130.190 44.610 1.00 55.35 304 HIS A CA 1
ATOM 2194 C C . HIS A 1 304 ? 101.835 131.409 44.564 1.00 53.38 304 HIS A C 1
ATOM 2195 O O . HIS A 1 304 ? 103.005 131.301 44.205 1.00 53.10 304 HIS A O 1
ATOM 2202 N N . THR A 1 305 ? 101.301 132.558 44.937 1.00 52.11 305 THR A N 1
ATOM 2203 C CA . THR A 1 305 ? 101.933 133.874 44.907 1.00 50.98 305 THR A CA 1
ATOM 2204 C C . THR A 1 305 ? 102.964 134.087 46.038 1.00 50.60 305 THR A C 1
ATOM 2205 O O . THR A 1 305 ? 104.076 134.630 45.855 1.00 49.58 305 THR A O 1
ATOM 2209 N N . GLU A 1 306 ? 102.578 133.591 47.196 1.00 50.38 306 GLU A N 1
ATOM 2210 C CA . GLU A 1 306 ? 103.376 133.625 48.395 1.00 49.85 306 GLU A CA 1
ATOM 2211 C C . GLU A 1 306 ? 103.318 134.942 49.142 1.00 49.71 306 GLU A C 1
ATOM 2212 O O . GLU A 1 306 ? 104.084 135.184 50.072 1.00 50.28 306 GLU A O 1
ATOM 2218 N N . ILE A 1 307 ? 102.399 135.790 48.702 1.00 49.80 307 ILE A N 1
ATOM 2219 C CA . ILE A 1 307 ? 102.115 137.090 49.307 1.00 49.87 307 ILE A CA 1
ATOM 2220 C C . ILE A 1 307 ? 100.923 136.794 50.259 1.00 50.35 307 ILE A C 1
ATOM 2221 O O . ILE A 1 307 ? 99.941 136.178 49.815 1.00 49.79 307 ILE A O 1
ATOM 2226 N N . PRO A 1 308 ? 100.980 137.221 51.553 1.00 50.66 308 PRO A N 1
ATOM 2227 C CA . PRO A 1 308 ? 99.851 136.941 52.470 1.00 50.97 308 PRO A CA 1
ATOM 2228 C C . PRO A 1 308 ? 98.451 137.402 51.949 1.00 50.76 308 PRO A C 1
ATOM 2229 O O . PRO A 1 308 ? 98.356 138.410 51.242 1.00 50.09 308 PRO A O 1
ATOM 2233 N N . ALA A 1 309 ? 97.375 136.685 52.286 1.00 51.55 309 ALA A N 1
ATOM 2234 C CA . ALA A 1 309 ? 96.030 137.064 51.818 1.00 51.53 309 ALA A CA 1
ATOM 2235 C C . ALA A 1 309 ? 95.520 138.461 52.269 1.00 51.67 309 ALA A C 1
ATOM 2236 O O . ALA A 1 309 ? 94.772 139.101 51.524 1.00 51.58 309 ALA A O 1
ATOM 2238 N N . GLN A 1 310 ? 95.920 138.925 53.461 1.00 52.51 310 GLN A N 1
ATOM 2239 C CA . GLN A 1 310 ? 95.528 140.255 54.009 1.00 54.18 310 GLN A CA 1
ATOM 2240 C C . GLN A 1 310 ? 96.127 141.356 53.109 1.00 54.14 310 GLN A C 1
ATOM 2241 O O . GLN A 1 310 ? 95.422 142.296 52.680 1.00 53.08 310 GLN A O 1
ATOM 2247 N N . VAL A 1 311 ? 97.420 141.224 52.819 1.00 54.09 311 VAL A N 1
ATOM 2248 C CA . VAL A 1 311 ? 98.125 142.130 51.918 1.00 52.67 311 VAL A CA 1
ATOM 2249 C C . VAL A 1 311 ? 97.401 142.148 50.543 1.00 52.28 311 VAL A C 1
ATOM 2250 O O . VAL A 1 311 ? 97.122 143.229 50.034 1.00 52.52 311 VAL A O 1
ATOM 2254 N N . ILE A 1 312 ? 97.053 140.999 49.951 1.00 51.92 312 ILE A N 1
ATOM 2255 C CA . ILE A 1 312 ? 96.345 141.013 48.646 1.00 52.01 312 ILE A CA 1
ATOM 2256 C C . ILE A 1 312 ? 95.023 141.830 48.659 1.00 52.89 312 ILE A C 1
ATOM 2257 O O . ILE A 1 312 ? 94.724 142.584 47.720 1.00 52.88 312 ILE A O 1
ATOM 2262 N N . ARG A 1 313 ? 94.267 141.678 49.742 1.00 53.48 313 ARG A N 1
ATOM 2263 C CA . ARG A 1 313 ? 93.018 142.401 50.021 1.00 54.90 313 ARG A CA 1
ATOM 2264 C C . ARG A 1 313 ? 93.217 143.914 50.220 1.00 55.14 313 ARG A C 1
ATOM 2265 O O . ARG A 1 313 ? 92.548 144.735 49.573 1.00 55.84 313 ARG A O 1
ATOM 2273 N N . GLU A 1 314 ? 94.103 144.263 51.149 1.00 55.30 314 GLU A N 1
ATOM 2274 C CA . GLU A 1 314 ? 94.457 145.656 51.463 1.00 56.42 314 GLU A CA 1
ATOM 2275 C C . GLU A 1 314 ? 94.896 146.420 50.198 1.00 56.57 314 GLU A C 1
ATOM 2276 O O . GLU A 1 314 ? 94.443 147.547 49.967 1.00 57.29 314 GLU A O 1
ATOM 2282 N N . VAL A 1 315 ? 95.768 145.839 49.380 1.00 54.48 315 VAL A N 1
ATOM 2283 C CA . VAL A 1 315 ? 96.178 146.530 48.160 1.00 53.03 315 VAL A CA 1
ATOM 2284 C C . VAL A 1 315 ? 94.990 146.813 47.211 1.00 52.96 315 VAL A C 1
ATOM 2285 O O . VAL A 1 315 ? 94.902 147.918 46.689 1.00 53.30 315 VAL A O 1
ATOM 2289 N N . ALA A 1 316 ? 94.062 145.883 46.995 1.00 53.17 316 ALA A N 1
ATOM 2290 C CA . ALA A 1 316 ? 92.915 146.186 46.121 1.00 53.89 316 ALA A CA 1
ATOM 2291 C C . ALA A 1 316 ? 91.957 147.248 46.709 1.00 55.22 316 ALA A C 1
ATOM 2292 O O . ALA A 1 316 ? 91.386 148.048 45.961 1.00 55.47 316 ALA A O 1
ATOM 2294 N N . ARG A 1 317 ? 91.785 147.262 48.032 1.00 55.81 317 ARG A N 1
ATOM 2295 C CA . ARG A 1 317 ? 90.915 148.237 48.715 1.00 55.87 317 ARG A CA 1
ATOM 2296 C C . ARG A 1 317 ? 91.456 149.652 48.596 1.00 56.39 317 ARG A C 1
ATOM 2297 O O . ARG A 1 317 ? 90.720 150.586 48.252 1.00 57.17 317 ARG A O 1
ATOM 2305 N N . GLU A 1 318 ? 92.741 149.788 48.896 1.00 56.51 318 GLU A N 1
ATOM 2306 C CA . GLU A 1 318 ? 93.476 151.048 48.811 1.00 56.92 318 GLU A CA 1
ATOM 2307 C C . GLU A 1 318 ? 93.431 151.619 47.395 1.00 56.57 318 GLU A C 1
ATOM 2308 O O . GLU A 1 318 ? 93.366 152.842 47.220 1.00 56.39 318 GLU A O 1
ATOM 2314 N N . MET A 1 319 ? 93.487 150.758 46.380 1.00 56.15 319 MET A N 1
ATOM 2315 C CA . MET A 1 319 ? 93.464 151.283 45.020 1.00 56.35 319 MET A CA 1
ATOM 2316 C C . MET A 1 319 ? 92.015 151.709 44.676 1.00 55.82 319 MET A C 1
ATOM 2317 O O . MET A 1 319 ? 91.824 152.797 44.118 1.00 55.83 319 MET A O 1
ATOM 2322 N N . ALA A 1 320 ? 91.008 150.928 45.081 1.00 54.86 320 ALA A N 1
ATOM 2323 C CA . ALA A 1 320 ? 89.589 151.309 44.912 1.00 54.04 320 ALA A CA 1
ATOM 2324 C C . ALA A 1 320 ? 89.341 152.678 45.630 1.00 53.11 320 ALA A C 1
ATOM 2325 O O . ALA A 1 320 ? 88.734 153.571 45.051 1.00 53.70 320 ALA A O 1
ATOM 2327 N N . ALA A 1 321 ? 89.809 152.856 46.864 1.00 52.13 321 ALA A N 1
ATOM 2328 C CA . ALA A 1 321 ? 89.658 154.145 47.581 1.00 50.81 321 ALA A CA 1
ATOM 2329 C C . ALA A 1 321 ? 90.206 155.388 46.824 1.00 50.31 321 ALA A C 1
ATOM 2330 O O . ALA A 1 321 ? 89.882 156.521 47.187 1.00 49.91 321 ALA A O 1
ATOM 2332 N N . HIS A 1 322 ? 91.000 155.204 45.774 1.00 49.82 322 HIS A N 1
ATOM 2333 C CA . HIS A 1 322 ? 91.589 156.357 45.070 1.00 50.20 322 HIS A CA 1
ATOM 2334 C C . HIS A 1 322 ? 91.090 156.648 43.650 1.00 50.76 322 HIS A C 1
ATOM 2335 O O . HIS A 1 322 ? 91.369 157.725 43.104 1.00 51.21 322 HIS A O 1
ATOM 2342 N N . LYS A 1 323 ? 90.374 155.692 43.064 1.00 51.28 323 LYS A N 1
ATOM 2343 C CA . LYS A 1 323 ? 89.835 155.826 41.716 1.00 52.40 323 LYS A CA 1
ATOM 2344 C C . LYS A 1 323 ? 89.152 157.166 41.473 1.00 51.85 323 LYS A C 1
ATOM 2345 O O . LYS A 1 323 ? 88.668 157.796 42.424 1.00 52.57 323 LYS A O 1
ATOM 2351 N N . PRO A 1 324 ? 89.218 157.673 40.222 1.00 51.91 324 PRO A N 1
ATOM 2352 C CA . PRO A 1 324 ? 89.840 157.049 39.035 1.00 51.94 324 PRO A CA 1
ATOM 2353 C C . PRO A 1 324 ? 91.396 157.258 38.967 1.00 51.48 324 PRO A C 1
ATOM 2354 O O . PRO A 1 324 ? 92.049 156.866 37.992 1.00 51.18 324 PRO A O 1
ATOM 2358 N N . ARG A 1 325 ? 91.955 157.840 40.025 1.00 51.18 325 ARG A N 1
ATOM 2359 C CA . ARG A 1 325 ? 93.374 158.202 40.165 1.00 52.12 325 ARG A CA 1
ATOM 2360 C C . ARG A 1 325 ? 94.368 157.182 40.788 1.00 50.88 325 ARG A C 1
ATOM 2361 O O . ARG A 1 325 ? 95.320 157.526 41.511 1.00 49.94 325 ARG A O 1
ATOM 2369 N N . ALA A 1 326 ? 94.099 155.923 40.466 1.00 50.02 326 ALA A N 1
ATOM 2370 C CA . ALA A 1 326 ? 94.868 154.741 40.842 1.00 49.66 326 ALA A CA 1
ATOM 2371 C C . ALA A 1 326 ? 95.147 154.033 39.502 1.00 49.68 326 ALA A C 1
ATOM 2372 O O . ALA A 1 326 ? 94.189 153.759 38.759 1.00 50.79 326 ALA A O 1
ATOM 2374 N N . VAL A 1 327 ? 96.425 153.766 39.191 1.00 47.99 327 VAL A N 1
ATOM 2375 C CA . VAL A 1 327 ? 96.874 153.099 37.946 1.00 46.06 327 VAL A CA 1
ATOM 2376 C C . VAL A 1 327 ? 97.875 151.943 38.078 1.00 45.84 327 VAL A C 1
ATOM 2377 O O . VAL A 1 327 ? 98.814 152.016 38.885 1.00 45.89 327 VAL A O 1
ATOM 2381 N N . LEU A 1 328 ? 97.696 150.897 37.275 1.00 42.76 328 LEU A N 1
ATOM 2382 C CA . LEU A 1 328 ? 98.711 149.849 37.179 1.00 41.41 328 LEU A CA 1
ATOM 2383 C C . LEU A 1 328 ? 99.353 150.126 35.792 1.00 38.97 328 LEU A C 1
ATOM 2384 O O . LEU A 1 328 ? 98.931 149.527 34.807 1.00 37.67 328 LEU A O 1
ATOM 2389 N N . PRO A 1 329 ? 100.357 151.034 35.685 1.00 38.45 329 PRO A N 1
ATOM 2390 C CA . PRO A 1 329 ? 100.845 151.176 34.303 1.00 38.19 329 PRO A CA 1
ATOM 2391 C C . PRO A 1 329 ? 101.427 149.875 33.725 1.00 38.67 329 PRO A C 1
ATOM 2392 O O . PRO A 1 329 ? 102.124 149.152 34.455 1.00 39.27 329 PRO A O 1
ATOM 2396 N N . PRO A 1 330 ? 101.152 149.548 32.432 1.00 38.66 330 PRO A N 1
ATOM 2397 C CA . PRO A 1 330 ? 101.716 148.315 31.848 1.00 39.16 330 PRO A CA 1
ATOM 2398 C C . PRO A 1 330 ? 103.254 148.442 31.578 1.00 38.72 330 PRO A C 1
ATOM 2399 O O . PRO A 1 330 ? 103.684 149.425 30.974 1.00 39.31 330 PRO A O 1
ATOM 2403 N N . THR A 1 331 ? 104.057 147.465 32.005 1.00 37.88 331 THR A N 1
ATOM 2404 C CA . THR A 1 331 ? 105.512 147.499 31.775 1.00 38.18 331 THR A CA 1
ATOM 2405 C C . THR A 1 331 ? 105.862 147.386 30.263 1.00 37.12 331 THR A C 1
ATOM 2406 O O . THR A 1 331 ? 104.998 147.104 29.435 1.00 38.53 331 THR A O 1
ATOM 2410 N N . ARG A 1 332 ? 107.107 147.639 29.869 1.00 35.53 332 ARG A N 1
ATOM 2411 C CA . ARG A 1 332 ? 107.432 147.541 28.450 1.00 32.98 332 ARG A CA 1
ATOM 2412 C C . ARG A 1 332 ? 107.911 146.134 28.073 1.00 33.49 332 ARG A C 1
ATOM 2413 O O . ARG A 1 332 ? 107.416 145.527 27.118 1.00 35.31 332 ARG A O 1
ATOM 2421 N N . HIS A 1 333 ? 108.891 145.603 28.800 1.00 34.20 333 HIS A N 1
ATOM 2422 C CA . HIS A 1 333 ? 109.366 144.248 28.494 1.00 32.76 333 HIS A CA 1
ATOM 2423 C C . HIS A 1 333 ? 108.499 143.219 29.265 1.00 34.98 333 HIS A C 1
ATOM 2424 O O . HIS A 1 333 ? 108.514 143.087 30.514 1.00 35.97 333 HIS A O 1
ATOM 2431 N N . ASN A 1 334 ? 107.716 142.528 28.427 1.00 36.18 334 ASN A N 1
ATOM 2432 C CA . ASN A 1 334 ? 106.669 141.525 28.712 1.00 39.14 334 ASN A CA 1
ATOM 2433 C C . ASN A 1 334 ? 106.811 140.065 28.187 1.00 40.93 334 ASN A C 1
ATOM 2434 O O . ASN A 1 334 ? 105.802 139.358 28.147 1.00 43.42 334 ASN A O 1
ATOM 2439 N N . VAL A 1 335 ? 107.982 139.573 27.766 1.00 43.11 335 VAL A N 1
ATOM 2440 C CA . VAL A 1 335 ? 108.064 138.221 27.227 1.00 45.81 335 VAL A CA 1
ATOM 2441 C C . VAL A 1 335 ? 108.272 137.106 28.311 1.00 47.18 335 VAL A C 1
ATOM 2442 O O . VAL A 1 335 ? 108.007 135.922 28.052 1.00 51.28 335 VAL A O 1
ATOM 2446 N N . TRP A 1 336 ? 108.655 137.522 29.510 1.00 46.95 336 TRP A N 1
ATOM 2447 C CA . TRP A 1 336 ? 108.875 136.736 30.759 1.00 46.15 336 TRP A CA 1
ATOM 2448 C C . TRP A 1 336 ? 108.632 135.266 30.813 1.00 46.70 336 TRP A C 1
ATOM 2449 O O . TRP A 1 336 ? 109.427 134.507 31.359 1.00 48.91 336 TRP A O 1
ATOM 2460 N N . TYR A 1 337 ? 107.442 134.886 30.385 1.00 46.78 337 TYR A N 1
ATOM 2461 C CA . TYR A 1 337 ? 107.076 133.470 30.376 1.00 46.93 337 TYR A CA 1
ATOM 2462 C C . TYR A 1 337 ? 106.166 133.231 29.079 1.00 48.92 337 TYR A C 1
ATOM 2463 O O . TYR A 1 337 ? 105.834 134.194 28.413 1.00 51.10 337 TYR A O 1
ATOM 2472 N N . GLY A 1 338 ? 105.863 132.004 28.670 1.00 48.50 338 GLY A N 1
ATOM 2473 C CA . GLY A 1 338 ? 105.054 131.730 27.488 1.00 49.34 338 GLY A CA 1
ATOM 2474 C C . GLY A 1 338 ? 103.623 132.236 27.439 1.00 48.92 338 GLY A C 1
ATOM 2475 O O . GLY A 1 338 ? 103.065 132.539 26.379 1.00 50.37 338 GLY A O 1
ATOM 2476 N N . ASP A 1 339 ? 103.005 132.380 28.611 1.00 50.14 339 ASP A N 1
ATOM 2477 C CA . ASP A 1 339 ? 101.620 132.875 28.753 1.00 51.12 339 ASP A CA 1
ATOM 2478 C C . ASP A 1 339 ? 101.341 134.403 28.626 1.00 50.49 339 ASP A C 1
ATOM 2479 O O . ASP A 1 339 ? 100.216 134.807 28.432 1.00 53.19 339 ASP A O 1
ATOM 2484 N N . ASP A 1 340 ? 102.371 135.235 28.762 1.00 49.04 340 ASP A N 1
ATOM 2485 C CA . ASP A 1 340 ? 102.284 136.704 28.710 1.00 45.63 340 ASP A CA 1
ATOM 2486 C C . ASP A 1 340 ? 101.060 137.602 28.277 1.00 44.95 340 ASP A C 1
ATOM 2487 O O . ASP A 1 340 ? 100.768 138.597 28.962 1.00 44.18 340 ASP A O 1
ATOM 2492 N N . THR A 1 341 ? 100.347 137.276 27.199 1.00 45.10 341 THR A N 1
ATOM 2493 C CA . THR A 1 341 ? 99.197 138.115 26.795 1.00 45.28 341 THR A CA 1
ATOM 2494 C C . THR A 1 341 ? 98.072 138.030 27.847 1.00 45.62 341 THR A C 1
ATOM 2495 O O . THR A 1 341 ? 97.342 138.997 28.052 1.00 46.09 341 THR A O 1
ATOM 2499 N N . TYR A 1 342 ? 97.952 136.894 28.533 1.00 46.13 342 TYR A N 1
ATOM 2500 C CA . TYR A 1 342 ? 96.984 136.750 29.620 1.00 46.04 342 TYR A CA 1
ATOM 2501 C C . TYR A 1 342 ? 97.309 137.688 30.800 1.00 45.62 342 TYR A C 1
ATOM 2502 O O . TYR A 1 342 ? 96.420 138.399 31.284 1.00 45.02 342 TYR A O 1
ATOM 2511 N N . ARG A 1 343 ? 98.556 137.706 31.270 1.00 44.31 343 ARG A N 1
ATOM 2512 C CA . ARG A 1 343 ? 98.898 138.605 32.376 1.00 44.11 343 ARG A CA 1
ATOM 2513 C C . ARG A 1 343 ? 98.552 140.067 32.009 1.00 44.66 343 ARG A C 1
ATOM 2514 O O . ARG A 1 343 ? 97.895 140.758 32.792 1.00 44.17 343 ARG A O 1
ATOM 2522 N N . VAL A 1 344 ? 98.944 140.545 30.832 1.00 44.10 344 VAL A N 1
ATOM 2523 C CA . VAL A 1 344 ? 98.605 141.924 30.468 1.00 44.18 344 VAL A CA 1
ATOM 2524 C C . VAL A 1 344 ? 97.071 142.167 30.378 1.00 44.33 344 VAL A C 1
ATOM 2525 O O . VAL A 1 344 ? 96.579 143.179 30.885 1.00 43.41 344 VAL A O 1
ATOM 2529 N N . MET A 1 345 ? 96.314 141.254 29.766 1.00 45.56 345 MET A N 1
ATOM 2530 C CA . MET A 1 345 ? 94.848 141.396 29.666 1.00 46.56 345 MET A CA 1
ATOM 2531 C C . MET A 1 345 ? 94.223 141.656 31.071 1.00 46.84 345 MET A C 1
ATOM 2532 O O . MET A 1 345 ? 93.407 142.584 31.244 1.00 46.47 345 MET A O 1
ATOM 2537 N N . ALA A 1 346 ? 94.637 140.851 32.055 1.00 45.31 346 ALA A N 1
ATOM 2538 C CA . ALA A 1 346 ? 94.207 140.928 33.461 1.00 45.18 346 ALA A CA 1
ATOM 2539 C C . ALA A 1 346 ? 94.531 142.268 34.159 1.00 45.02 346 ALA A C 1
ATOM 2540 O O . ALA A 1 346 ? 93.739 142.767 34.975 1.00 44.65 346 ALA A O 1
ATOM 2542 N N . LEU A 1 347 ? 95.710 142.810 33.853 1.00 45.08 347 LEU A N 1
ATOM 2543 C CA . LEU A 1 347 ? 96.211 144.097 34.367 1.00 45.36 347 LEU A CA 1
ATOM 2544 C C . LEU A 1 347 ? 95.342 145.226 33.787 1.00 45.36 347 LEU A C 1
ATOM 2545 O O . LEU A 1 347 ? 95.051 146.214 34.476 1.00 44.56 347 LEU A O 1
ATOM 2550 N N . LEU A 1 348 ? 94.945 145.068 32.523 1.00 45.43 348 LEU A N 1
ATOM 2551 C CA . LEU A 1 348 ? 94.090 146.028 31.812 1.00 46.03 348 LEU A CA 1
ATOM 2552 C C . LEU A 1 348 ? 92.639 145.982 32.358 1.00 46.19 348 LEU A C 1
ATOM 2553 O O . LEU A 1 348 ? 92.005 147.033 32.473 1.00 46.81 348 LEU A O 1
ATOM 2558 N N . TYR A 1 349 ? 92.128 144.799 32.723 1.00 47.11 349 TYR A N 1
ATOM 2559 C CA . TYR A 1 349 ? 90.770 144.664 33.306 1.00 48.47 349 TYR A CA 1
ATOM 2560 C C . TYR A 1 349 ? 90.692 145.449 34.641 1.00 48.47 349 TYR A C 1
ATOM 2561 O O . TYR A 1 349 ? 89.723 146.182 34.884 1.00 48.45 349 TYR A O 1
ATOM 2570 N N . VAL A 1 350 ? 91.711 145.292 35.488 1.00 49.01 350 VAL A N 1
ATOM 2571 C CA . VAL A 1 350 ? 91.822 146.015 36.766 1.00 48.26 350 VAL A CA 1
ATOM 2572 C C . VAL A 1 350 ? 91.787 147.545 36.519 1.00 48.88 350 VAL A C 1
ATOM 2573 O O . VAL A 1 350 ? 91.154 148.283 37.276 1.00 49.80 350 VAL A O 1
ATOM 2577 N N . ASN A 1 351 ? 92.444 148.026 35.465 1.00 48.64 351 ASN A N 1
ATOM 2578 C CA . ASN A 1 351 ? 92.431 149.461 35.147 1.00 49.08 351 ASN A CA 1
ATOM 2579 C C . ASN A 1 351 ? 91.018 149.907 34.707 1.00 49.56 351 ASN A C 1
ATOM 2580 O O . ASN A 1 351 ? 90.541 150.987 35.097 1.00 49.08 351 ASN A O 1
ATOM 2585 N N . VAL A 1 352 ? 90.358 149.070 33.914 1.00 49.25 352 VAL A N 1
ATOM 2586 C CA . VAL A 1 352 ? 88.997 149.319 33.444 1.00 49.29 352 VAL A CA 1
ATOM 2587 C C . VAL A 1 352 ? 88.016 149.368 34.645 1.00 48.96 352 VAL A C 1
ATOM 2588 O O . VAL A 1 352 ? 87.248 150.331 34.778 1.00 48.86 352 VAL A O 1
ATOM 2592 N N . LEU A 1 353 ? 88.082 148.361 35.525 1.00 49.19 353 LEU A N 1
ATOM 2593 C CA . LEU A 1 353 ? 87.260 148.240 36.752 1.00 49.22 353 LEU A CA 1
ATOM 2594 C C . LEU A 1 353 ? 87.434 149.436 37.725 1.00 49.91 353 LEU A C 1
ATOM 2595 O O . LEU A 1 353 ? 86.582 149.690 38.592 1.00 50.25 353 LEU A O 1
ATOM 2600 N N . LEU A 1 354 ? 88.549 150.147 37.590 1.00 49.90 354 LEU A N 1
ATOM 2601 C CA . LEU A 1 354 ? 88.847 151.310 38.414 1.00 48.96 354 LEU A CA 1
ATOM 2602 C C . LEU A 1 354 ? 88.317 152.607 37.739 1.00 49.12 354 LEU A C 1
ATOM 2603 O O . LEU A 1 354 ? 88.227 153.648 38.389 1.00 50.06 354 LEU A O 1
ATOM 2608 N N . GLY A 1 355 ? 87.948 152.509 36.461 1.00 49.84 355 GLY A N 1
ATOM 2609 C CA . GLY A 1 355 ? 87.435 153.613 35.654 1.00 50.65 355 GLY A CA 1
ATOM 2610 C C . GLY A 1 355 ? 88.475 154.648 35.236 1.00 52.21 355 GLY A C 1
ATOM 2611 O O . GLY A 1 355 ? 88.139 155.818 34.997 1.00 53.21 355 GLY A O 1
ATOM 2612 N N . ASN A 1 356 ? 89.735 154.240 35.106 1.00 51.84 356 ASN A N 1
ATOM 2613 C CA . ASN A 1 356 ? 90.802 155.192 34.779 1.00 50.74 356 ASN A CA 1
ATOM 2614 C C . ASN A 1 356 ? 91.192 155.487 33.331 1.00 51.45 356 ASN A C 1
ATOM 2615 O O . ASN A 1 356 ? 91.895 156.460 33.079 1.00 51.74 356 ASN A O 1
ATOM 2620 N N . TYR A 1 357 ? 90.736 154.695 32.374 1.00 52.42 357 TYR A N 1
ATOM 2621 C CA . TYR A 1 357 ? 91.141 154.917 30.979 1.00 53.75 357 TYR A CA 1
ATOM 2622 C C . TYR A 1 357 ? 90.501 156.146 30.314 1.00 55.19 357 TYR A C 1
ATOM 2623 O O . TYR A 1 357 ? 89.289 156.186 30.114 1.00 56.53 357 TYR A O 1
ATOM 2632 N N . GLY A 1 358 ? 91.314 157.134 29.961 1.00 56.46 358 GLY A N 1
ATOM 2633 C CA . GLY A 1 358 ? 90.796 158.350 29.374 1.00 57.22 358 GLY A CA 1
ATOM 2634 C C . GLY A 1 358 ? 90.360 159.385 30.411 1.00 57.86 358 GLY A C 1
ATOM 2635 O O . GLY A 1 358 ? 89.706 160.366 30.057 1.00 58.42 358 GLY A O 1
ATOM 2636 N N . ARG A 1 359 ? 90.677 159.166 31.680 1.00 58.33 359 ARG A N 1
ATOM 2637 C CA . ARG A 1 359 ? 90.346 160.101 32.752 1.00 59.05 359 ARG A CA 1
ATOM 2638 C C . ARG A 1 359 ? 91.569 160.639 33.448 1.00 58.83 359 ARG A C 1
ATOM 2639 O O . ARG A 1 359 ? 92.660 159.982 33.406 1.00 59.20 359 ARG A O 1
ATOM 2647 N N . PRO A 1 360 ? 91.533 161.911 33.948 1.00 59.11 360 PRO A N 1
ATOM 2648 C CA . PRO A 1 360 ? 92.771 162.287 34.625 1.00 59.33 360 PRO A CA 1
ATOM 2649 C C . PRO A 1 360 ? 92.911 161.433 35.847 1.00 59.92 360 PRO A C 1
ATOM 2650 O O . PRO A 1 360 ? 92.065 161.416 36.773 1.00 60.87 360 PRO A O 1
ATOM 2654 N N . GLY A 1 361 ? 94.055 160.789 35.837 1.00 60.67 361 GLY A N 1
ATOM 2655 C CA . GLY A 1 361 ? 94.517 159.877 36.860 1.00 61.25 361 GLY A CA 1
ATOM 2656 C C . GLY A 1 361 ? 95.557 158.949 36.260 1.00 61.77 361 GLY A C 1
ATOM 2657 O O . GLY A 1 361 ? 96.654 158.809 36.799 1.00 63.11 361 GLY A O 1
ATOM 2658 N N . GLY A 1 362 ? 95.262 158.282 35.141 1.00 61.19 362 GLY A N 1
ATOM 2659 C CA . GLY A 1 362 ? 96.290 157.411 34.557 1.00 61.13 362 GLY A CA 1
ATOM 2660 C C . GLY A 1 362 ? 96.408 157.130 33.075 1.00 60.74 362 GLY A C 1
ATOM 2661 O O . GLY A 1 362 ? 97.443 156.617 32.638 1.00 63.25 362 GLY A O 1
ATOM 2662 N N . PHE A 1 363 ? 95.415 157.464 32.255 1.00 59.46 363 PHE A N 1
ATOM 2663 C CA . PHE A 1 363 ? 95.453 157.156 30.810 1.00 56.68 363 PHE A CA 1
ATOM 2664 C C . PHE A 1 363 ? 94.797 158.343 29.987 1.00 56.91 363 PHE A C 1
ATOM 2665 O O . PHE A 1 363 ? 93.580 158.378 29.830 1.00 57.71 363 PHE A O 1
ATOM 2673 N N . TYR A 1 364 ? 95.546 159.301 29.441 1.00 55.95 364 TYR A N 1
ATOM 2674 C CA . TYR A 1 364 ? 94.930 160.427 28.705 1.00 55.71 364 TYR A CA 1
ATOM 2675 C C . TYR A 1 364 ? 94.167 160.374 27.311 1.00 56.65 364 TYR A C 1
ATOM 2676 O O . TYR A 1 364 ? 93.398 161.157 27.049 1.00 59.91 364 TYR A O 1
ATOM 2685 N N . ILE A 1 365 ? 94.494 159.470 26.420 1.00 52.94 365 ILE A N 1
ATOM 2686 C CA . ILE A 1 365 ? 94.090 159.146 24.986 1.00 49.92 365 ILE A CA 1
ATOM 2687 C C . ILE A 1 365 ? 95.182 159.840 24.091 1.00 48.94 365 ILE A C 1
ATOM 2688 O O . ILE A 1 365 ? 95.336 161.068 24.117 1.00 48.03 365 ILE A O 1
ATOM 2693 N N . ALA A 1 366 ? 95.981 159.040 23.383 1.00 48.35 366 ALA A N 1
ATOM 2694 C CA . ALA A 1 366 ? 97.106 159.521 22.577 1.00 48.52 366 ALA A CA 1
ATOM 2695 C C . ALA A 1 366 ? 96.829 159.591 21.066 1.00 49.91 366 ALA A C 1
ATOM 2696 O O . ALA A 1 366 ? 96.595 158.572 20.423 1.00 50.13 366 ALA A O 1
ATOM 2698 N N . GLN A 1 367 ? 96.830 160.789 20.499 1.00 51.14 367 GLN A N 1
ATOM 2699 C CA . GLN A 1 367 ? 96.585 160.879 19.069 1.00 52.53 367 GLN A CA 1
ATOM 2700 C C . GLN A 1 367 ? 97.863 161.194 18.302 1.00 53.11 367 GLN A C 1
ATOM 2701 O O . GLN A 1 367 ? 98.721 161.954 18.767 1.00 53.52 367 GLN A O 1
ATOM 2707 N N . SER A 1 368 ? 97.984 160.574 17.137 1.00 52.58 368 SER A N 1
ATOM 2708 C CA . SER A 1 368 ? 99.137 160.707 16.263 1.00 52.71 368 SER A CA 1
ATOM 2709 C C . SER A 1 368 ? 99.165 162.066 15.522 1.00 53.24 368 SER A C 1
ATOM 2710 O O . SER A 1 368 ? 98.109 162.567 15.127 1.00 53.85 368 SER A O 1
ATOM 2713 N N . PRO A 1 369 ? 100.359 162.689 15.331 1.00 53.93 369 PRO A N 1
ATOM 2714 C CA . PRO A 1 369 ? 100.314 163.978 14.621 1.00 54.22 369 PRO A CA 1
ATOM 2715 C C . PRO A 1 369 ? 100.000 163.931 13.105 1.00 55.14 369 PRO A C 1
ATOM 2716 O O . PRO A 1 369 ? 100.098 162.872 12.483 1.00 54.70 369 PRO A O 1
ATOM 2720 N N . TYR A 1 370 ? 99.618 165.070 12.519 1.00 56.22 370 TYR A N 1
ATOM 2721 C CA . TYR A 1 370 ? 99.372 165.139 11.081 1.00 57.29 370 TYR A CA 1
ATOM 2722 C C . TYR A 1 370 ? 100.609 165.690 10.309 1.00 57.11 370 TYR A C 1
ATOM 2723 O O . TYR A 1 370 ? 101.018 166.838 10.495 1.00 57.41 370 TYR A O 1
ATOM 2732 N N . LEU A 1 371 ? 101.240 164.839 9.503 1.00 56.32 371 LEU A N 1
ATOM 2733 C CA . LEU A 1 371 ? 102.379 165.194 8.636 1.00 56.79 371 LEU A CA 1
ATOM 2734 C C . LEU A 1 371 ? 102.100 164.247 7.500 1.00 57.79 371 LEU A C 1
ATOM 2735 O O . LEU A 1 371 ? 102.105 163.025 7.658 1.00 57.48 371 LEU A O 1
ATOM 2740 N N . GLU A 1 372 ? 101.861 164.822 6.349 1.00 58.41 372 GLU A N 1
ATOM 2741 C CA . GLU A 1 372 ? 101.485 164.054 5.203 1.00 59.27 372 GLU A CA 1
ATOM 2742 C C . GLU A 1 372 ? 102.633 163.299 4.524 1.00 58.29 372 GLU A C 1
ATOM 2743 O O . GLU A 1 372 ? 103.724 163.841 4.365 1.00 57.95 372 GLU A O 1
ATOM 2749 N N . LYS A 1 373 ? 102.403 162.029 4.179 1.00 57.73 373 LYS A N 1
ATOM 2750 C CA . LYS A 1 373 ? 103.437 161.207 3.548 1.00 57.69 373 LYS A CA 1
ATOM 2751 C C . LYS A 1 373 ? 103.925 161.792 2.220 1.00 57.12 373 LYS A C 1
ATOM 2752 O O . LYS A 1 373 ? 103.246 162.622 1.617 1.00 57.35 373 LYS A O 1
ATOM 2758 N N . TYR A 1 374 ? 105.117 161.398 1.788 1.00 55.83 374 TYR A N 1
ATOM 2759 C CA . TYR A 1 374 ? 105.667 161.874 0.526 1.00 54.70 374 TYR A CA 1
ATOM 2760 C C . TYR A 1 374 ? 104.892 161.055 -0.533 1.00 54.89 374 TYR A C 1
ATOM 2761 O O . TYR A 1 374 ? 104.866 159.824 -0.412 1.00 55.32 374 TYR A O 1
ATOM 2770 N N . PRO A 1 375 ? 104.285 161.708 -1.584 1.00 54.45 375 PRO A N 1
ATOM 2771 C CA . PRO A 1 375 ? 103.494 161.066 -2.657 1.00 53.38 375 PRO A CA 1
ATOM 2772 C C . PRO A 1 375 ? 104.140 159.987 -3.522 1.00 53.33 375 PRO A C 1
ATOM 2773 O O . PRO A 1 375 ? 105.081 160.243 -4.280 1.00 53.01 375 PRO A O 1
ATOM 2777 N N . LEU A 1 376 ? 103.582 158.788 -3.444 1.00 52.55 376 LEU A N 1
ATOM 2778 C CA . LEU A 1 376 ? 104.150 157.666 -4.160 1.00 52.62 376 LEU A CA 1
ATOM 2779 C C . LEU A 1 376 ? 103.135 156.582 -4.559 1.00 52.24 376 LEU A C 1
ATOM 2780 O O . LEU A 1 376 ? 101.985 156.565 -4.069 1.00 51.41 376 LEU A O 1
ATOM 2785 N N . PRO A 1 377 ? 103.542 155.696 -5.496 1.00 52.01 377 PRO A N 1
ATOM 2786 C CA . PRO A 1 377 ? 102.651 154.612 -5.916 1.00 52.43 377 PRO A CA 1
ATOM 2787 C C . PRO A 1 377 ? 102.484 153.666 -4.685 1.00 53.90 377 PRO A C 1
ATOM 2788 O O . PRO A 1 377 ? 103.384 153.615 -3.826 1.00 53.76 377 PRO A O 1
ATOM 2792 N N . PRO A 1 378 ? 101.333 152.959 -4.548 1.00 55.33 378 PRO A N 1
ATOM 2793 C CA . PRO A 1 378 ? 101.199 152.056 -3.401 1.00 56.23 378 PRO A CA 1
ATOM 2794 C C . PRO A 1 378 ? 102.358 151.029 -3.384 1.00 57.32 378 PRO A C 1
ATOM 2795 O O . PRO A 1 378 ? 102.927 150.709 -4.429 1.00 57.86 378 PRO A O 1
ATOM 2799 N N . LEU A 1 379 ? 102.706 150.503 -2.220 1.00 58.29 379 LEU A N 1
ATOM 2800 C CA . LEU A 1 379 ? 103.793 149.526 -2.115 1.00 59.46 379 LEU A CA 1
ATOM 2801 C C . LEU A 1 379 ? 103.356 148.072 -2.504 1.00 60.08 379 LEU A C 1
ATOM 2802 O O . LEU A 1 379 ? 102.198 147.700 -2.241 1.00 59.40 379 LEU A O 1
ATOM 2807 N N . PRO A 1 380 ? 104.223 147.268 -3.196 1.00 60.94 380 PRO A N 1
ATOM 2808 C CA . PRO A 1 380 ? 103.696 145.924 -3.467 1.00 63.03 380 PRO A CA 1
ATOM 2809 C C . PRO A 1 380 ? 102.953 145.325 -2.205 1.00 66.08 380 PRO A C 1
ATOM 2810 O O . PRO A 1 380 ? 101.799 144.913 -2.304 1.00 66.50 380 PRO A O 1
ATOM 2814 N N . LEU A 1 381 ? 103.583 145.269 -1.031 1.00 69.36 381 LEU A N 1
ATOM 2815 C CA . LEU A 1 381 ? 102.897 144.758 0.176 1.00 72.82 381 LEU A CA 1
ATOM 2816 C C . LEU A 1 381 ? 102.621 145.910 1.151 1.00 76.07 381 LEU A C 1
ATOM 2817 O O . LEU A 1 381 ? 103.525 146.692 1.445 1.00 76.79 381 LEU A O 1
ATOM 2822 N N . GLU A 1 382 ? 101.378 146.005 1.629 1.00 80.19 382 GLU A N 1
ATOM 2823 C CA . GLU A 1 382 ? 100.922 147.040 2.580 1.00 84.57 382 GLU A CA 1
ATOM 2824 C C . GLU A 1 382 ? 100.670 146.348 3.938 1.00 87.61 382 GLU A C 1
ATOM 2825 O O . GLU A 1 382 ? 100.383 145.144 3.961 1.00 87.35 382 GLU A O 1
ATOM 2831 N N . PRO A 1 383 ? 100.732 147.086 5.074 1.00 91.17 383 PRO A N 1
ATOM 2832 C CA . PRO A 1 383 ? 100.508 146.408 6.360 1.00 94.22 383 PRO A CA 1
ATOM 2833 C C . PRO A 1 383 ? 99.058 146.162 6.863 1.00 97.20 383 PRO A C 1
ATOM 2834 O O . PRO A 1 383 ? 98.112 146.756 6.345 1.00 97.62 383 PRO A O 1
ATOM 2838 N N . ALA A 1 384 ? 98.895 145.279 7.852 1.00 100.05 384 ALA A N 1
ATOM 2839 C CA . ALA A 1 384 ? 97.597 145.007 8.486 1.00 103.15 384 ALA A CA 1
ATOM 2840 C C . ALA A 1 384 ? 97.677 145.200 10.029 1.00 105.21 384 ALA A C 1
ATOM 2841 O O . ALA A 1 384 ? 98.060 144.285 10.769 1.00 105.32 384 ALA A O 1
ATOM 2843 N N . ALA A 1 385 ? 97.339 146.412 10.489 1.00 107.91 385 ALA A N 1
ATOM 2844 C CA . ALA A 1 385 ? 97.334 146.801 11.912 1.00 110.42 385 ALA A CA 1
ATOM 2845 C C . ALA A 1 385 ? 96.153 146.117 12.652 1.00 112.13 385 ALA A C 1
ATOM 2846 O O . ALA A 1 385 ? 95.337 146.769 13.322 1.00 112.49 385 ALA A O 1
ATOM 2848 N N . GLY A 1 386 ? 96.099 144.793 12.526 1.00 113.74 386 GLY A N 1
ATOM 2849 C CA . GLY A 1 386 ? 95.042 143.967 13.094 1.00 115.90 386 GLY A CA 1
ATOM 2850 C C . GLY A 1 386 ? 94.578 144.050 14.548 1.00 117.30 386 GLY A C 1
ATOM 2851 O O . GLY A 1 386 ? 95.270 144.593 15.408 1.00 117.07 386 GLY A O 1
ATOM 2852 N N . GLY A 1 387 ? 93.395 143.497 14.815 1.00 118.80 387 GLY A N 1
ATOM 2853 C CA . GLY A 1 387 ? 92.783 143.460 16.130 1.00 120.90 387 GLY A CA 1
ATOM 2854 C C . GLY A 1 387 ? 91.468 142.690 16.211 1.00 122.62 387 GLY A C 1
ATOM 2855 O O . GLY A 1 387 ? 91.178 142.076 17.235 1.00 122.31 387 GLY A O 1
ATOM 2856 N N . CYS A 1 388 ? 90.688 142.694 15.136 1.00 124.67 388 CYS A N 1
ATOM 2857 C CA . CYS A 1 388 ? 89.366 142.002 15.028 1.00 126.71 388 CYS A CA 1
ATOM 2858 C C . CYS A 1 388 ? 89.045 141.412 13.628 1.00 127.73 388 CYS A C 1
ATOM 2859 O O . CYS A 1 388 ? 89.863 141.507 12.701 1.00 127.87 388 CYS A O 1
ATOM 2862 N N . SER A 1 389 ? 87.863 140.798 13.509 1.00 128.93 389 SER A N 1
ATOM 2863 C CA . SER A 1 389 ? 87.285 140.229 12.272 1.00 130.10 389 SER A CA 1
ATOM 2864 C C . SER A 1 389 ? 88.180 139.674 11.135 1.00 130.80 389 SER A C 1
ATOM 2865 O O . SER A 1 389 ? 87.953 139.985 9.949 1.00 130.95 389 SER A O 1
ATOM 2868 N N . GLY A 1 390 ? 89.195 138.890 11.495 1.00 131.47 390 GLY A N 1
ATOM 2869 C CA . GLY A 1 390 ? 90.114 138.265 10.561 1.00 132.36 390 GLY A CA 1
ATOM 2870 C C . GLY A 1 390 ? 91.438 138.911 10.152 1.00 133.07 390 GLY A C 1
ATOM 2871 O O . GLY A 1 390 ? 91.672 139.093 8.938 1.00 133.12 390 GLY A O 1
ATOM 2872 N N . PRO A 1 391 ? 92.316 139.292 11.123 1.00 133.60 391 PRO A N 1
ATOM 2873 C CA . PRO A 1 391 ? 93.610 139.917 10.837 1.00 133.87 391 PRO A CA 1
ATOM 2874 C C . PRO A 1 391 ? 94.831 138.975 10.829 1.00 134.06 391 PRO A C 1
ATOM 2875 O O . PRO A 1 391 ? 95.976 139.405 11.061 1.00 134.00 391 PRO A O 1
ATOM 2879 N N . SER A 1 392 ? 94.577 137.689 10.591 1.00 134.18 392 SER A N 1
ATOM 2880 C CA . SER A 1 392 ? 95.603 136.635 10.551 1.00 134.22 392 SER A CA 1
ATOM 2881 C C . SER A 1 392 ? 96.241 136.424 9.156 1.00 134.08 392 SER A C 1
ATOM 2882 O O . SER A 1 392 ? 97.139 137.181 8.784 1.00 134.12 392 SER A O 1
ATOM 2885 N N . GLY A 1 393 ? 95.768 135.438 8.389 1.00 133.82 393 GLY A N 1
ATOM 2886 C CA . GLY A 1 393 ? 96.292 135.150 7.069 1.00 133.28 393 GLY A CA 1
ATOM 2887 C C . GLY A 1 393 ? 95.412 135.240 5.812 1.00 132.78 393 GLY A C 1
ATOM 2888 O O . GLY A 1 393 ? 95.727 134.669 4.751 1.00 133.22 393 GLY A O 1
ATOM 2889 N N . GLY A 1 394 ? 94.307 135.965 5.900 1.00 132.00 394 GLY A N 1
ATOM 2890 C CA . GLY A 1 394 ? 93.429 136.140 4.764 1.00 131.27 394 GLY A CA 1
ATOM 2891 C C . GLY A 1 394 ? 94.057 136.623 3.452 1.00 130.57 394 GLY A C 1
ATOM 2892 O O . GLY A 1 394 ? 93.760 136.094 2.368 1.00 129.86 394 GLY A O 1
ATOM 2893 N N . ASP A 1 395 ? 94.952 137.617 3.544 1.00 130.35 395 ASP A N 1
ATOM 2894 C CA . ASP A 1 395 ? 95.691 138.190 2.396 1.00 129.91 395 ASP A CA 1
ATOM 2895 C C . ASP A 1 395 ? 96.943 137.407 1.942 1.00 129.47 395 ASP A C 1
ATOM 2896 O O . ASP A 1 395 ? 97.566 137.669 0.879 1.00 129.57 395 ASP A O 1
ATOM 2901 N N . HIS A 1 396 ? 97.289 136.440 2.772 1.00 128.77 396 HIS A N 1
ATOM 2902 C CA . HIS A 1 396 ? 98.461 135.550 2.726 1.00 127.80 396 HIS A CA 1
ATOM 2903 C C . HIS A 1 396 ? 98.197 134.152 2.006 1.00 126.75 396 HIS A C 1
ATOM 2904 O O . HIS A 1 396 ? 99.129 133.518 1.463 1.00 126.82 396 HIS A O 1
ATOM 2911 N N . GLU A 1 397 ? 96.910 133.742 1.981 1.00 125.42 397 GLU A N 1
ATOM 2912 C CA . GLU A 1 397 ? 96.342 132.487 1.390 1.00 123.76 397 GLU A CA 1
ATOM 2913 C C . GLU A 1 397 ? 96.169 132.556 -0.180 1.00 121.93 397 GLU A C 1
ATOM 2914 O O . GLU A 1 397 ? 96.877 131.786 -0.869 1.00 122.09 397 GLU A O 1
ATOM 2920 N N . PRO A 1 398 ? 95.156 133.306 -0.747 1.00 119.93 398 PRO A N 1
ATOM 2921 C CA . PRO A 1 398 ? 95.035 133.387 -2.213 1.00 117.86 398 PRO A CA 1
ATOM 2922 C C . PRO A 1 398 ? 95.698 134.724 -2.746 1.00 115.30 398 PRO A C 1
ATOM 2923 O O . PRO A 1 398 ? 96.340 134.775 -3.824 1.00 114.67 398 PRO A O 1
ATOM 2927 N N . GLU A 1 399 ? 95.504 135.780 -1.960 1.00 112.41 399 GLU A N 1
ATOM 2928 C CA . GLU A 1 399 ? 96.029 137.151 -2.165 1.00 109.70 399 GLU A CA 1
ATOM 2929 C C . GLU A 1 399 ? 97.475 137.191 -2.724 1.00 107.36 399 GLU A C 1
ATOM 2930 O O . GLU A 1 399 ? 98.412 137.152 -1.940 1.00 107.86 399 GLU A O 1
ATOM 2936 N N . GLY A 1 400 ? 97.666 137.278 -4.039 1.00 104.05 400 GLY A N 1
ATOM 2937 C CA . GLY A 1 400 ? 99.022 137.280 -4.543 1.00 100.25 400 GLY A CA 1
ATOM 2938 C C . GLY A 1 400 ? 99.939 136.117 -4.212 1.00 97.51 400 GLY A C 1
ATOM 2939 O O . GLY A 1 400 ? 99.371 134.982 -4.000 1.00 97.58 400 GLY A O 1
ATOM 2940 N N . PHE A 1 401 ? 101.250 136.303 -3.986 1.00 94.20 401 PHE A N 1
ATOM 2941 C CA . PHE A 1 401 ? 102.055 134.964 -3.939 1.00 90.58 401 PHE A CA 1
ATOM 2942 C C . PHE A 1 401 ? 102.720 134.122 -2.767 1.00 87.55 401 PHE A C 1
ATOM 2943 O O . PHE A 1 401 ? 102.692 132.900 -3.104 1.00 88.27 401 PHE A O 1
ATOM 2951 N N . LYS A 1 402 ? 103.262 134.630 -1.624 1.00 82.06 402 LYS A N 1
ATOM 2952 C CA . LYS A 1 402 ? 103.918 133.921 -0.493 1.00 76.88 402 LYS A CA 1
ATOM 2953 C C . LYS A 1 402 ? 103.951 134.602 0.968 1.00 73.80 402 LYS A C 1
ATOM 2954 O O . LYS A 1 402 ? 104.756 135.525 1.168 1.00 73.56 402 LYS A O 1
ATOM 2960 N N . PRO A 1 403 ? 103.117 134.129 1.870 1.00 70.79 403 PRO A N 1
ATOM 2961 C CA . PRO A 1 403 ? 103.011 134.661 3.212 1.00 68.66 403 PRO A CA 1
ATOM 2962 C C . PRO A 1 403 ? 104.253 134.663 4.145 1.00 66.97 403 PRO A C 1
ATOM 2963 O O . PRO A 1 403 ? 105.134 133.801 3.980 1.00 66.26 403 PRO A O 1
ATOM 2967 N N . ARG A 1 404 ? 104.323 135.604 5.102 1.00 65.11 404 ARG A N 1
ATOM 2968 C CA . ARG A 1 404 ? 105.431 135.677 6.066 1.00 63.02 404 ARG A CA 1
ATOM 2969 C C . ARG A 1 404 ? 105.594 134.226 6.582 1.00 61.64 404 ARG A C 1
ATOM 2970 O O . ARG A 1 404 ? 104.607 133.569 6.907 1.00 60.40 404 ARG A O 1
ATOM 2978 N N . ALA A 1 405 ? 106.842 133.767 6.623 1.00 60.10 405 ALA A N 1
ATOM 2979 C CA . ALA A 1 405 ? 107.225 132.399 7.020 1.00 59.57 405 ALA A CA 1
ATOM 2980 C C . ALA A 1 405 ? 106.911 131.874 8.436 1.00 59.30 405 ALA A C 1
ATOM 2981 O O . ALA A 1 405 ? 107.227 130.724 8.753 1.00 59.35 405 ALA A O 1
ATOM 2983 N N . ASP A 1 406 ? 106.314 132.689 9.304 1.00 59.00 406 ASP A N 1
ATOM 2984 C CA . ASP A 1 406 ? 105.958 132.262 10.673 1.00 58.97 406 ASP A CA 1
ATOM 2985 C C . ASP A 1 406 ? 104.421 132.301 10.868 1.00 59.45 406 ASP A C 1
ATOM 2986 O O . ASP A 1 406 ? 103.905 132.252 11.989 1.00 59.55 406 ASP A O 1
ATOM 2991 N N . LYS A 1 407 ? 103.729 132.343 9.734 1.00 59.77 407 LYS A N 1
ATOM 2992 C CA . LYS A 1 407 ? 102.276 132.430 9.596 1.00 60.24 407 LYS A CA 1
ATOM 2993 C C . LYS A 1 407 ? 101.385 131.443 10.396 1.00 60.09 407 LYS A C 1
ATOM 2994 O O . LYS A 1 407 ? 100.305 131.804 10.854 1.00 59.81 407 LYS A O 1
ATOM 3000 N N . GLY A 1 408 ? 101.790 130.205 10.618 1.00 59.32 408 GLY A N 1
ATOM 3001 C CA . GLY A 1 408 ? 100.891 129.394 11.393 1.00 57.39 408 GLY A CA 1
ATOM 3002 C C . GLY A 1 408 ? 101.311 129.115 12.817 1.00 56.55 408 GLY A C 1
ATOM 3003 O O . GLY A 1 408 ? 100.633 128.388 13.559 1.00 57.08 408 GLY A O 1
ATOM 3004 N N . LYS A 1 409 ? 102.385 129.740 13.288 1.00 55.13 409 LYS A N 1
ATOM 3005 C CA . LYS A 1 409 ? 102.897 129.405 14.612 1.00 53.04 409 LYS A CA 1
ATOM 3006 C C . LYS A 1 409 ? 102.232 129.879 15.924 1.00 52.45 409 LYS A C 1
ATOM 3007 O O . LYS A 1 409 ? 102.338 129.223 16.966 1.00 52.92 409 LYS A O 1
ATOM 3013 N N . PHE A 1 410 ? 101.523 130.999 15.846 1.00 51.16 410 PHE A N 1
ATOM 3014 C CA . PHE A 1 410 ? 100.798 131.599 16.974 1.00 49.83 410 PHE A CA 1
ATOM 3015 C C . PHE A 1 410 ? 99.533 132.293 16.401 1.00 50.52 410 PHE A C 1
ATOM 3016 O O . PHE A 1 410 ? 99.422 132.426 15.179 1.00 49.52 410 PHE A O 1
ATOM 3024 N N . PHE A 1 411 ? 98.604 132.747 17.249 1.00 51.52 411 PHE A N 1
ATOM 3025 C CA . PHE A 1 411 ? 97.343 133.387 16.809 1.00 53.32 411 PHE A CA 1
ATOM 3026 C C . PHE A 1 411 ? 97.433 134.768 16.153 1.00 54.10 411 PHE A C 1
ATOM 3027 O O . PHE A 1 411 ? 96.911 134.991 15.048 1.00 54.60 411 PHE A O 1
ATOM 3035 N N . ALA A 1 412 ? 98.060 135.700 16.864 1.00 54.74 412 ALA A N 1
ATOM 3036 C CA . ALA A 1 412 ? 98.272 137.084 16.411 1.00 54.96 412 ALA A CA 1
ATOM 3037 C C . ALA A 1 412 ? 98.982 137.181 15.044 1.00 54.92 412 ALA A C 1
ATOM 3038 O O . ALA A 1 412 ? 99.622 136.222 14.588 1.00 54.64 412 ALA A O 1
ATOM 3040 N N . ARG A 1 413 ? 98.886 138.359 14.436 1.00 55.45 413 ARG A N 1
ATOM 3041 C CA . ARG A 1 413 ? 99.401 138.696 13.109 1.00 56.74 413 ARG A CA 1
ATOM 3042 C C . ARG A 1 413 ? 100.769 139.426 12.959 1.00 56.18 413 ARG A C 1
ATOM 3043 O O . ARG A 1 413 ? 101.240 139.651 11.836 1.00 55.64 413 ARG A O 1
ATOM 3051 N N . SER A 1 414 ? 101.390 139.785 14.074 1.00 55.26 414 SER A N 1
ATOM 3052 C CA . SER A 1 414 ? 102.685 140.470 14.053 1.00 54.25 414 SER A CA 1
ATOM 3053 C C . SER A 1 414 ? 103.802 139.545 13.574 1.00 53.03 414 SER A C 1
ATOM 3054 O O . SER A 1 414 ? 103.731 138.332 13.779 1.00 53.45 414 SER A O 1
ATOM 3057 N N . THR A 1 415 ? 104.823 140.088 12.920 1.00 52.15 415 THR A N 1
ATOM 3058 C CA . THR A 1 415 ? 105.950 139.277 12.458 1.00 50.82 415 THR A CA 1
ATOM 3059 C C . THR A 1 415 ? 106.900 138.993 13.698 1.00 50.10 415 THR A C 1
ATOM 3060 O O . THR A 1 415 ? 107.219 139.912 14.448 1.00 50.44 415 THR A O 1
ATOM 3064 N N . ALA A 1 416 ? 107.298 137.735 13.952 1.00 47.54 416 ALA A N 1
ATOM 3065 C CA . ALA A 1 416 ? 108.175 137.402 15.102 1.00 46.08 416 ALA A CA 1
ATOM 3066 C C . ALA A 1 416 ? 109.624 137.021 14.664 1.00 45.54 416 ALA A C 1
ATOM 3067 O O . ALA A 1 416 ? 109.847 135.946 14.103 1.00 46.13 416 ALA A O 1
ATOM 3069 N N . ILE A 1 417 ? 110.586 137.915 14.916 1.00 43.91 417 ILE A N 1
ATOM 3070 C CA . ILE A 1 417 ? 111.991 137.783 14.498 1.00 42.03 417 ILE A CA 1
ATOM 3071 C C . ILE A 1 417 ? 112.680 136.447 14.737 1.00 43.31 417 ILE A C 1
ATOM 3072 O O . ILE A 1 417 ? 113.455 135.915 13.919 1.00 43.84 417 ILE A O 1
ATOM 3077 N N . GLN A 1 418 ? 112.350 135.893 15.886 1.00 44.23 418 GLN A N 1
ATOM 3078 C CA . GLN A 1 418 ? 112.876 134.642 16.374 1.00 44.94 418 GLN A CA 1
ATOM 3079 C C . GLN A 1 418 ? 112.299 133.381 15.686 1.00 45.44 418 GLN A C 1
ATOM 3080 O O . GLN A 1 418 ? 112.916 132.317 15.730 1.00 45.97 418 GLN A O 1
ATOM 3086 N N . GLU A 1 419 ? 111.152 133.484 15.004 1.00 46.63 419 GLU A N 1
ATOM 3087 C CA . GLU A 1 419 ? 110.530 132.337 14.317 1.00 46.62 419 GLU A CA 1
ATOM 3088 C C . GLU A 1 419 ? 110.951 132.171 12.816 1.00 46.81 419 GLU A C 1
ATOM 3089 O O . GLU A 1 419 ? 110.934 131.049 12.290 1.00 48.51 419 GLU A O 1
ATOM 3095 N N . LEU A 1 420 ? 111.355 133.262 12.152 1.00 45.41 420 LEU A N 1
ATOM 3096 C CA . LEU A 1 420 ? 111.812 133.253 10.739 1.00 46.35 420 LEU A CA 1
ATOM 3097 C C . LEU A 1 420 ? 113.269 132.796 10.569 1.00 47.00 420 LEU A C 1
ATOM 3098 O O . LEU A 1 420 ? 113.830 132.918 9.466 1.00 47.62 420 LEU A O 1
ATOM 3103 N N . ILE A 1 421 ? 113.884 132.318 11.646 1.00 47.40 421 ILE A N 1
ATOM 3104 C CA . ILE A 1 421 ? 115.298 131.866 11.635 1.00 48.61 421 ILE A CA 1
ATOM 3105 C C . ILE A 1 421 ? 115.435 130.391 11.314 1.00 49.02 421 ILE A C 1
ATOM 3106 O O . ILE A 1 421 ? 116.485 129.918 10.892 1.00 48.62 421 ILE A O 1
ATOM 3111 N N . GLU A 1 422 ? 114.369 129.666 11.607 1.00 50.80 422 GLU A N 1
ATOM 3112 C CA . GLU A 1 422 ? 114.283 128.228 11.415 1.00 52.41 422 GLU A CA 1
ATOM 3113 C C . GLU A 1 422 ? 114.234 127.972 9.887 1.00 51.98 422 GLU A C 1
ATOM 3114 O O . GLU A 1 422 ? 114.965 127.082 9.379 1.00 52.05 422 GLU A O 1
ATOM 3120 N N . PRO A 1 423 ? 113.379 128.710 9.132 1.00 51.34 423 PRO A N 1
ATOM 3121 C CA . PRO A 1 423 ? 113.256 128.587 7.680 1.00 51.50 423 PRO A CA 1
ATOM 3122 C C . PRO A 1 423 ? 114.620 128.621 6.914 1.00 51.99 423 PRO A C 1
ATOM 3123 O O . PRO A 1 423 ? 114.730 128.092 5.800 1.00 52.63 423 PRO A O 1
ATOM 3127 N N . MET A 1 424 ? 115.643 129.249 7.504 1.00 53.30 424 MET A N 1
ATOM 3128 C CA . MET A 1 424 ? 117.009 129.389 6.942 1.00 53.70 424 MET A CA 1
ATOM 3129 C C . MET A 1 424 ? 117.913 128.154 7.144 1.00 53.77 424 MET A C 1
ATOM 3130 O O . MET A 1 424 ? 118.943 128.006 6.470 1.00 54.11 424 MET A O 1
ATOM 3135 N N . ILE A 1 425 ? 117.554 127.307 8.100 1.00 53.46 425 ILE A N 1
ATOM 3136 C CA . ILE A 1 425 ? 118.298 126.090 8.444 1.00 55.05 425 ILE A CA 1
ATOM 3137 C C . ILE A 1 425 ? 117.720 124.839 7.728 1.00 56.02 425 ILE A C 1
ATOM 3138 O O . ILE A 1 425 ? 118.453 124.139 7.034 1.00 56.60 425 ILE A O 1
ATOM 3143 N N . THR A 1 426 ? 116.428 124.588 7.905 1.00 56.54 426 THR A N 1
ATOM 3144 C CA . THR A 1 426 ? 115.695 123.453 7.306 1.00 57.05 426 THR A CA 1
ATOM 3145 C C . THR A 1 426 ? 115.062 123.685 5.915 1.00 58.21 426 THR A C 1
ATOM 3146 O O . THR A 1 426 ? 114.780 122.737 5.183 1.00 58.93 426 THR A O 1
ATOM 3150 N N . GLY A 1 427 ? 114.820 124.944 5.560 1.00 59.26 427 GLY A N 1
ATOM 3151 C CA . GLY A 1 427 ? 114.126 125.194 4.326 1.00 59.96 427 GLY A CA 1
ATOM 3152 C C . GLY A 1 427 ? 112.658 124.881 4.563 1.00 61.24 427 GLY A C 1
ATOM 3153 O O . GLY A 1 427 ? 111.860 124.796 3.602 1.00 60.62 427 GLY A O 1
ATOM 3154 N N . GLU A 1 428 ? 112.233 124.667 5.811 1.00 62.93 428 GLU A N 1
ATOM 3155 C CA . GLU A 1 428 ? 110.791 124.419 5.984 1.00 64.86 428 GLU A CA 1
ATOM 3156 C C . GLU A 1 428 ? 109.924 125.531 5.272 1.00 64.76 428 GLU A C 1
ATOM 3157 O O . GLU A 1 428 ? 110.500 126.153 4.395 1.00 66.66 428 GLU A O 1
ATOM 3163 N N . PRO A 1 429 ? 108.685 125.928 5.750 1.00 63.24 429 PRO A N 1
ATOM 3164 C CA . PRO A 1 429 ? 108.031 126.950 4.908 1.00 61.42 429 PRO A CA 1
ATOM 3165 C C . PRO A 1 429 ? 108.857 127.605 3.778 1.00 61.01 429 PRO A C 1
ATOM 3166 O O . PRO A 1 429 ? 109.318 128.717 3.934 1.00 62.83 429 PRO A O 1
ATOM 3170 N N . TYR A 1 430 ? 109.087 126.884 2.663 1.00 59.21 430 TYR A N 1
ATOM 3171 C CA . TYR A 1 430 ? 109.942 127.385 1.522 1.00 58.62 430 TYR A CA 1
ATOM 3172 C C . TYR A 1 430 ? 111.441 127.668 1.990 1.00 58.10 430 TYR A C 1
ATOM 3173 O O . TYR A 1 430 ? 111.920 126.881 2.823 1.00 60.52 430 TYR A O 1
ATOM 3182 N N . PRO A 1 431 ? 112.238 128.563 1.309 1.00 57.28 431 PRO A N 1
ATOM 3183 C CA . PRO A 1 431 ? 113.584 128.799 1.811 1.00 55.07 431 PRO A CA 1
ATOM 3184 C C . PRO A 1 431 ? 113.929 130.307 1.949 1.00 53.98 431 PRO A C 1
ATOM 3185 O O . PRO A 1 431 ? 113.493 131.162 1.163 1.00 53.79 431 PRO A O 1
ATOM 3189 N N . ILE A 1 432 ? 114.672 130.650 3.000 1.00 52.71 432 ILE A N 1
ATOM 3190 C CA . ILE A 1 432 ? 115.144 132.015 3.127 1.00 50.45 432 ILE A CA 1
ATOM 3191 C C . ILE A 1 432 ? 116.655 131.916 2.996 1.00 49.64 432 ILE A C 1
ATOM 3192 O O . ILE A 1 432 ? 117.329 131.404 3.897 1.00 50.68 432 ILE A O 1
ATOM 3197 N N . LYS A 1 433 ? 117.152 132.328 1.840 1.00 48.66 433 LYS A N 1
ATOM 3198 C CA . LYS A 1 433 ? 118.610 132.400 1.566 1.00 49.04 433 LYS A CA 1
ATOM 3199 C C . LYS A 1 433 ? 118.730 133.968 1.748 1.00 48.57 433 LYS A C 1
ATOM 3200 O O . LYS A 1 433 ? 117.715 134.606 1.876 1.00 49.60 433 LYS A O 1
ATOM 3206 N N . GLY A 1 434 ? 119.909 134.568 1.870 1.00 47.90 434 GLY A N 1
ATOM 3207 C CA . GLY A 1 434 ? 119.918 136.023 2.081 1.00 47.07 434 GLY A CA 1
ATOM 3208 C C . GLY A 1 434 ? 119.222 136.664 3.297 1.00 46.32 434 GLY A C 1
ATOM 3209 O O . GLY A 1 434 ? 118.039 136.363 3.600 1.00 44.42 434 GLY A O 1
ATOM 3210 N N . LEU A 1 435 ? 119.944 137.531 4.008 1.00 45.06 435 LEU A N 1
ATOM 3211 C CA . LEU A 1 435 ? 119.508 138.283 5.210 1.00 43.67 435 LEU A CA 1
ATOM 3212 C C . LEU A 1 435 ? 120.249 139.627 5.398 1.00 43.28 435 LEU A C 1
ATOM 3213 O O . LEU A 1 435 ? 121.476 139.708 5.238 1.00 42.94 435 LEU A O 1
ATOM 3218 N N . PHE A 1 436 ? 119.469 140.658 5.730 1.00 43.00 436 PHE A N 1
ATOM 3219 C CA . PHE A 1 436 ? 119.937 142.010 6.063 1.00 42.24 436 PHE A CA 1
ATOM 3220 C C . PHE A 1 436 ? 119.772 142.210 7.584 1.00 41.87 436 PHE A C 1
ATOM 3221 O O . PHE A 1 436 ? 118.756 141.787 8.157 1.00 42.64 436 PHE A O 1
ATOM 3229 N N . ALA A 1 437 ? 120.761 142.842 8.214 1.00 40.67 437 ALA A N 1
ATOM 3230 C CA . ALA A 1 437 ? 120.752 143.198 9.634 1.00 38.74 437 ALA A CA 1
ATOM 3231 C C . ALA A 1 437 ? 121.094 144.687 9.728 1.00 37.44 437 ALA A C 1
ATOM 3232 O O . ALA A 1 437 ? 122.266 145.097 9.654 1.00 37.42 437 ALA A O 1
ATOM 3234 N N . TYR A 1 438 ? 120.052 145.495 9.833 1.00 35.79 438 TYR A N 1
ATOM 3235 C CA . TYR A 1 438 ? 120.249 146.945 9.949 1.00 34.50 438 TYR A CA 1
ATOM 3236 C C . TYR A 1 438 ? 120.246 147.306 11.464 1.00 33.79 438 TYR A C 1
ATOM 3237 O O . TYR A 1 438 ? 119.195 147.274 12.081 1.00 33.04 438 TYR A O 1
ATOM 3246 N N . GLY A 1 439 ? 121.418 147.610 12.040 1.00 33.75 439 GLY A N 1
ATOM 3247 C CA . GLY A 1 439 ? 121.528 147.963 13.449 1.00 31.84 439 GLY A CA 1
ATOM 3248 C C . GLY A 1 439 ? 120.729 147.115 14.432 1.00 33.34 439 GLY A C 1
ATOM 3249 O O . GLY A 1 439 ? 119.932 147.613 15.229 1.00 34.31 439 GLY A O 1
ATOM 3250 N N . ILE A 1 440 ? 120.916 145.805 14.377 1.00 32.92 440 ILE A N 1
ATOM 3251 C CA . ILE A 1 440 ? 120.173 144.895 15.253 1.00 34.93 440 ILE A CA 1
ATOM 3252 C C . ILE A 1 440 ? 121.181 143.813 15.694 1.00 35.17 440 ILE A C 1
ATOM 3253 O O . ILE A 1 440 ? 121.891 143.234 14.868 1.00 35.76 440 ILE A O 1
ATOM 3258 N N . ASN A 1 441 ? 121.289 143.581 16.999 1.00 35.15 441 ASN A N 1
ATOM 3259 C CA . ASN A 1 441 ? 122.282 142.653 17.557 1.00 34.65 441 ASN A CA 1
ATOM 3260 C C . ASN A 1 441 ? 121.872 141.162 17.440 1.00 34.26 441 ASN A C 1
ATOM 3261 O O . ASN A 1 441 ? 121.275 140.600 18.349 1.00 33.16 441 ASN A O 1
ATOM 3266 N N . LEU A 1 442 ? 122.220 140.526 16.321 1.00 34.22 442 LEU A N 1
ATOM 3267 C CA . LEU A 1 442 ? 121.882 139.116 16.104 1.00 34.97 442 LEU A CA 1
ATOM 3268 C C . LEU A 1 442 ? 122.264 138.168 17.262 1.00 34.80 442 LEU A C 1
ATOM 3269 O O . LEU A 1 442 ? 121.472 137.296 17.646 1.00 34.72 442 LEU A O 1
ATOM 3274 N N . PHE A 1 443 ? 123.462 138.324 17.827 1.00 33.59 443 PHE A N 1
ATOM 3275 C CA . PHE A 1 443 ? 123.929 137.457 18.921 1.00 33.05 443 PHE A CA 1
ATOM 3276 C C . PHE A 1 443 ? 123.561 137.874 20.374 1.00 32.72 443 PHE A C 1
ATOM 3277 O O . PHE A 1 443 ? 123.844 137.129 21.311 1.00 33.33 443 PHE A O 1
ATOM 3285 N N . HIS A 1 444 ? 122.953 139.041 20.590 1.00 32.39 444 HIS A N 1
ATOM 3286 C CA . HIS A 1 444 ? 122.575 139.451 21.950 1.00 31.21 444 HIS A CA 1
ATOM 3287 C C . HIS A 1 444 ? 121.049 139.681 22.126 1.00 32.31 444 HIS A C 1
ATOM 3288 O O . HIS A 1 444 ? 120.520 139.582 23.243 1.00 31.56 444 HIS A O 1
ATOM 3295 N N . SER A 1 445 ? 120.340 139.967 21.037 1.00 33.50 445 SER A N 1
ATOM 3296 C CA . SER A 1 445 ? 118.903 140.257 21.091 1.00 34.76 445 SER A CA 1
ATOM 3297 C C . SER A 1 445 ? 117.924 139.127 20.693 1.00 35.44 445 SER A C 1
ATOM 3298 O O . SER A 1 445 ? 116.711 139.274 20.884 1.00 35.77 445 SER A O 1
ATOM 3301 N N . ILE A 1 446 ? 118.453 138.041 20.126 1.00 34.30 446 ILE A N 1
ATOM 3302 C CA . ILE A 1 446 ? 117.644 136.887 19.704 1.00 33.39 446 ILE A CA 1
ATOM 3303 C C . ILE A 1 446 ? 118.163 135.663 20.493 1.00 33.02 446 ILE A C 1
ATOM 3304 O O . ILE A 1 446 ? 119.353 135.378 20.490 1.00 31.34 446 ILE A O 1
ATOM 3309 N N . PRO A 1 447 ? 117.263 134.928 21.185 1.00 33.69 447 PRO A N 1
ATOM 3310 C CA . PRO A 1 447 ? 117.787 133.772 21.925 1.00 34.87 447 PRO A CA 1
ATOM 3311 C C . PRO A 1 447 ? 118.289 132.590 21.070 1.00 37.60 447 PRO A C 1
ATOM 3312 O O . PRO A 1 447 ? 118.001 132.519 19.857 1.00 37.16 447 PRO A O 1
ATOM 3316 N N . ASN A 1 448 ? 119.032 131.684 21.696 1.00 38.21 448 ASN A N 1
ATOM 3317 C CA . ASN A 1 448 ? 119.583 130.497 21.061 1.00 38.87 448 ASN A CA 1
ATOM 3318 C C . ASN A 1 448 ? 120.643 130.878 20.012 1.00 39.04 448 ASN A C 1
ATOM 3319 O O . ASN A 1 448 ? 120.490 130.581 18.813 1.00 39.98 448 ASN A O 1
ATOM 3324 N N . VAL A 1 449 ? 121.716 131.534 20.458 1.00 37.90 449 VAL A N 1
ATOM 3325 C CA . VAL A 1 449 ? 122.799 131.952 19.560 1.00 38.91 449 VAL A CA 1
ATOM 3326 C C . VAL A 1 449 ? 123.373 130.821 18.655 1.00 39.98 449 VAL A C 1
ATOM 3327 O O . VAL A 1 449 ? 123.718 131.080 17.505 1.00 39.66 449 VAL A O 1
ATOM 3331 N N . PRO A 1 450 ? 123.497 129.562 19.179 1.00 41.21 450 PRO A N 1
ATOM 3332 C CA . PRO A 1 450 ? 124.026 128.496 18.305 1.00 41.02 450 PRO A CA 1
ATOM 3333 C C . PRO A 1 450 ? 123.145 128.288 17.044 1.00 40.30 450 PRO A C 1
ATOM 3334 O O . PRO A 1 450 ? 123.651 128.101 15.928 1.00 41.41 450 PRO A O 1
ATOM 3338 N N . ARG A 1 451 ? 121.832 128.313 17.241 1.00 39.52 451 ARG A N 1
ATOM 3339 C CA . ARG A 1 451 ? 120.873 128.167 16.134 1.00 40.54 451 ARG A CA 1
ATOM 3340 C C . ARG A 1 451 ? 121.006 129.349 15.115 1.00 40.50 451 ARG A C 1
ATOM 3341 O O . ARG A 1 451 ? 120.959 129.127 13.919 1.00 41.51 451 ARG A O 1
ATOM 3349 N N . THR A 1 452 ? 121.178 130.583 15.584 1.00 40.95 452 THR A N 1
ATOM 3350 C CA . THR A 1 452 ? 121.360 131.727 14.687 1.00 40.90 452 THR A CA 1
ATOM 3351 C C . THR A 1 452 ? 122.659 131.605 13.811 1.00 41.81 452 THR A C 1
ATOM 3352 O O . THR A 1 452 ? 122.694 132.034 12.654 1.00 42.50 452 THR A O 1
ATOM 3356 N N . LYS A 1 453 ? 123.719 131.004 14.360 1.00 42.57 453 LYS A N 1
ATOM 3357 C CA . LYS A 1 453 ? 125.016 130.813 13.669 1.00 45.24 453 LYS A CA 1
ATOM 3358 C C . LYS A 1 453 ? 124.961 129.708 12.583 1.00 46.60 453 LYS A C 1
ATOM 3359 O O . LYS A 1 453 ? 125.650 129.767 11.550 1.00 46.27 453 LYS A O 1
ATOM 3365 N N . GLU A 1 454 ? 124.141 128.692 12.843 1.00 47.54 454 GLU A N 1
ATOM 3366 C CA . GLU A 1 454 ? 123.879 127.609 11.894 1.00 49.25 454 GLU A CA 1
ATOM 3367 C C . GLU A 1 454 ? 123.180 128.296 10.684 1.00 48.82 454 GLU A C 1
ATOM 3368 O O . GLU A 1 454 ? 123.547 128.090 9.521 1.00 48.18 454 GLU A O 1
ATOM 3374 N N . ALA A 1 455 ? 122.160 129.103 10.987 1.00 48.79 455 ALA A N 1
ATOM 3375 C CA . ALA A 1 455 ? 121.394 129.828 9.975 1.00 48.43 455 ALA A CA 1
ATOM 3376 C C . ALA A 1 455 ? 122.252 130.797 9.128 1.00 48.41 455 ALA A C 1
ATOM 3377 O O . ALA A 1 455 ? 122.007 130.945 7.936 1.00 48.31 455 ALA A O 1
ATOM 3379 N N . LEU A 1 456 ? 123.247 131.466 9.697 1.00 48.47 456 LEU A N 1
ATOM 3380 C CA . LEU A 1 456 ? 124.084 132.335 8.857 1.00 49.92 456 LEU A CA 1
ATOM 3381 C C . LEU A 1 456 ? 124.963 131.441 7.945 1.00 50.87 456 LEU A C 1
ATOM 3382 O O . LEU A 1 456 ? 125.277 131.813 6.809 1.00 51.65 456 LEU A O 1
ATOM 3387 N N . LYS A 1 457 ? 125.353 130.261 8.428 1.00 52.30 457 LYS A N 1
ATOM 3388 C CA . LYS A 1 457 ? 126.173 129.323 7.664 1.00 53.83 457 LYS A CA 1
ATOM 3389 C C . LYS A 1 457 ? 125.502 128.961 6.315 1.00 54.02 457 LYS A C 1
ATOM 3390 O O . LYS A 1 457 ? 126.087 129.064 5.238 1.00 54.07 457 LYS A O 1
ATOM 3396 N N . ASN A 1 458 ? 124.233 128.586 6.399 1.00 54.21 458 ASN A N 1
ATOM 3397 C CA . ASN A 1 458 ? 123.443 128.184 5.258 1.00 55.24 458 ASN A CA 1
ATOM 3398 C C . ASN A 1 458 ? 122.961 129.251 4.253 1.00 54.67 458 ASN A C 1
ATOM 3399 O O . ASN A 1 458 ? 122.357 128.935 3.231 1.00 54.53 458 ASN A O 1
ATOM 3404 N N . LEU A 1 459 ? 123.228 130.520 4.519 1.00 53.96 459 LEU A N 1
ATOM 3405 C CA . LEU A 1 459 ? 122.759 131.595 3.642 1.00 52.31 459 LEU A CA 1
ATOM 3406 C C . LEU A 1 459 ? 123.584 131.834 2.373 1.00 51.96 459 LEU A C 1
ATOM 3407 O O . LEU A 1 459 ? 124.789 131.579 2.350 1.00 52.26 459 LEU A O 1
ATOM 3412 N N . ASP A 1 460 ? 122.928 132.335 1.326 1.00 52.46 460 ASP A N 1
ATOM 3413 C CA . ASP A 1 460 ? 123.598 132.706 0.082 1.00 52.04 460 ASP A CA 1
ATOM 3414 C C . ASP A 1 460 ? 124.108 134.162 0.229 1.00 51.10 460 ASP A C 1
ATOM 3415 O O . ASP A 1 460 ? 125.184 134.496 -0.267 1.00 50.95 460 ASP A O 1
ATOM 3420 N N . LEU A 1 461 ? 123.351 135.022 0.903 1.00 50.02 461 LEU A N 1
ATOM 3421 C CA . LEU A 1 461 ? 123.792 136.401 1.140 1.00 48.87 461 LEU A CA 1
ATOM 3422 C C . LEU A 1 461 ? 123.389 136.947 2.535 1.00 48.84 461 LEU A C 1
ATOM 3423 O O . LEU A 1 461 ? 122.255 136.767 2.988 1.00 48.44 461 LEU A O 1
ATOM 3428 N N . TYR A 1 462 ? 124.342 137.557 3.231 1.00 47.78 462 TYR A N 1
ATOM 3429 C CA . TYR A 1 462 ? 124.092 138.147 4.538 1.00 47.50 462 TYR A CA 1
ATOM 3430 C C . TYR A 1 462 ? 124.802 139.522 4.670 1.00 47.29 462 TYR A C 1
ATOM 3431 O O . TYR A 1 462 ? 126.034 139.617 4.753 1.00 47.54 462 TYR A O 1
ATOM 3440 N N . VAL A 1 463 ? 124.017 140.596 4.612 1.00 45.97 463 VAL A N 1
ATOM 3441 C CA . VAL A 1 463 ? 124.565 141.942 4.717 1.00 45.06 463 VAL A CA 1
ATOM 3442 C C . VAL A 1 463 ? 124.238 142.570 6.100 1.00 44.16 463 VAL A C 1
ATOM 3443 O O . VAL A 1 463 ? 123.157 142.364 6.664 1.00 43.48 463 VAL A O 1
ATOM 3447 N N . ALA A 1 464 ? 125.190 143.305 6.677 1.00 44.09 464 ALA A N 1
ATOM 3448 C CA . ALA A 1 464 ? 125.009 143.976 7.967 1.00 43.46 464 ALA A CA 1
ATOM 3449 C C . ALA A 1 464 ? 125.447 145.437 7.863 1.00 42.69 464 ALA A C 1
ATOM 3450 O O . ALA A 1 464 ? 126.559 145.713 7.439 1.00 42.55 464 ALA A O 1
ATOM 3452 N N . ILE A 1 465 ? 124.557 146.354 8.257 1.00 42.23 465 ILE A N 1
ATOM 3453 C CA . ILE A 1 465 ? 124.784 147.821 8.206 1.00 41.56 465 ILE A CA 1
ATOM 3454 C C . ILE A 1 465 ? 124.875 148.266 9.681 1.00 41.55 465 ILE A C 1
ATOM 3455 O O . ILE A 1 465 ? 123.894 148.186 10.434 1.00 41.28 465 ILE A O 1
ATOM 3460 N N . ASP A 1 466 ? 126.044 148.773 10.088 1.00 40.29 466 ASP A N 1
ATOM 3461 C CA . ASP A 1 466 ? 126.279 149.111 11.498 1.00 39.88 466 ASP A CA 1
ATOM 3462 C C . ASP A 1 466 ? 127.405 150.143 11.668 1.00 41.79 466 ASP A C 1
ATOM 3463 O O . ASP A 1 466 ? 127.893 150.688 10.674 1.00 43.18 466 ASP A O 1
ATOM 3468 N N . VAL A 1 467 ? 127.832 150.403 12.902 1.00 42.45 467 VAL A N 1
ATOM 3469 C CA . VAL A 1 467 ? 128.958 151.316 13.147 1.00 42.87 467 VAL A CA 1
ATOM 3470 C C . VAL A 1 467 ? 130.187 150.689 13.839 1.00 42.45 467 VAL A C 1
ATOM 3471 O O . VAL A 1 467 ? 131.335 151.031 13.521 1.00 44.80 467 VAL A O 1
ATOM 3475 N N . LEU A 1 468 ? 129.946 149.790 14.781 1.00 39.53 468 LEU A N 1
ATOM 3476 C CA . LEU A 1 468 ? 131.062 149.189 15.493 1.00 38.43 468 LEU A CA 1
ATOM 3477 C C . LEU A 1 468 ? 131.293 147.739 14.987 1.00 37.98 468 LEU A C 1
ATOM 3478 O O . LEU A 1 468 ? 130.415 147.171 14.336 1.00 37.67 468 LEU A O 1
ATOM 3483 N N . PRO A 1 469 ? 132.517 147.186 15.184 1.00 38.34 469 PRO A N 1
ATOM 3484 C CA . PRO A 1 469 ? 132.782 145.815 14.739 1.00 38.48 469 PRO A CA 1
ATOM 3485 C C . PRO A 1 469 ? 132.387 144.819 15.837 1.00 39.29 469 PRO A C 1
ATOM 3486 O O . PRO A 1 469 ? 133.240 144.295 16.557 1.00 40.76 469 PRO A O 1
ATOM 3490 N N . GLN A 1 470 ? 131.076 144.594 15.958 1.00 38.68 470 GLN A N 1
ATOM 3491 C CA . GLN A 1 470 ? 130.488 143.671 16.944 1.00 39.85 470 GLN A CA 1
ATOM 3492 C C . GLN A 1 470 ? 130.729 142.201 16.569 1.00 40.70 470 GLN A C 1
ATOM 3493 O O . GLN A 1 470 ? 131.235 141.931 15.488 1.00 41.69 470 GLN A O 1
ATOM 3499 N N . GLU A 1 471 ? 130.326 141.257 17.415 1.00 39.65 471 GLU A N 1
ATOM 3500 C CA . GLU A 1 471 ? 130.544 139.856 17.055 1.00 40.48 471 GLU A CA 1
ATOM 3501 C C . GLU A 1 471 ? 129.670 139.340 15.887 1.00 42.10 471 GLU A C 1
ATOM 3502 O O . GLU A 1 471 ? 130.079 138.408 15.186 1.00 42.58 471 GLU A O 1
ATOM 3508 N N . HIS A 1 472 ? 128.495 139.908 15.643 1.00 41.94 472 HIS A N 1
ATOM 3509 C CA . HIS A 1 472 ? 127.624 139.455 14.522 1.00 40.83 472 HIS A CA 1
ATOM 3510 C C . HIS A 1 472 ? 127.805 140.262 13.199 1.00 40.72 472 HIS A C 1
ATOM 3511 O O . HIS A 1 472 ? 127.216 139.909 12.193 1.00 43.12 472 HIS A O 1
ATOM 3518 N N . VAL A 1 473 ? 128.549 141.365 13.222 1.00 40.62 473 VAL A N 1
ATOM 3519 C CA . VAL A 1 473 ? 128.803 142.166 12.018 1.00 38.97 473 VAL A CA 1
ATOM 3520 C C . VAL A 1 473 ? 129.975 141.511 11.229 1.00 40.41 473 VAL A C 1
ATOM 3521 O O . VAL A 1 473 ? 130.007 141.519 9.983 1.00 42.17 473 VAL A O 1
ATOM 3525 N N . MET A 1 474 ? 130.918 140.929 11.960 1.00 41.25 474 MET A N 1
ATOM 3526 C CA . MET A 1 474 ? 132.075 140.257 11.391 1.00 41.62 474 MET A CA 1
ATOM 3527 C C . MET A 1 474 ? 131.817 138.798 10.932 1.00 42.18 474 MET A C 1
ATOM 3528 O O . MET A 1 474 ? 132.736 137.986 10.823 1.00 42.57 474 MET A O 1
ATOM 3533 N N . TRP A 1 475 ? 130.546 138.470 10.693 1.00 42.96 475 TRP A N 1
ATOM 3534 C CA . TRP A 1 475 ? 130.130 137.162 10.119 1.00 42.72 475 TRP A CA 1
ATOM 3535 C C . TRP A 1 475 ? 129.508 137.451 8.749 1.00 43.85 475 TRP A C 1
ATOM 3536 O O . TRP A 1 475 ? 129.023 136.539 8.076 1.00 44.16 475 TRP A O 1
ATOM 3547 N N . ALA A 1 476 ? 129.514 138.710 8.332 1.00 43.77 476 ALA A N 1
ATOM 3548 C CA . ALA A 1 476 ? 128.897 139.111 7.070 1.00 45.27 476 ALA A CA 1
ATOM 3549 C C . ALA A 1 476 ? 129.698 139.097 5.740 1.00 45.79 476 ALA A C 1
ATOM 3550 O O . ALA A 1 476 ? 130.935 139.261 5.758 1.00 45.51 476 ALA A O 1
ATOM 3552 N N . ASP A 1 477 ? 129.006 138.842 4.614 1.00 45.51 477 ASP A N 1
ATOM 3553 C CA . ASP A 1 477 ? 129.595 138.967 3.255 1.00 45.96 477 ASP A CA 1
ATOM 3554 C C . ASP A 1 477 ? 129.199 140.484 3.093 1.00 46.78 477 ASP A C 1
ATOM 3555 O O . ASP A 1 477 ? 128.018 140.782 3.046 1.00 49.21 477 ASP A O 1
ATOM 3560 N N . VAL A 1 478 ? 130.143 141.417 3.002 1.00 45.64 478 VAL A N 1
ATOM 3561 C CA . VAL A 1 478 ? 129.782 142.847 2.929 1.00 44.27 478 VAL A CA 1
ATOM 3562 C C . VAL A 1 478 ? 129.230 143.460 4.230 1.00 42.70 478 VAL A C 1
ATOM 3563 O O . VAL A 1 478 ? 128.149 143.082 4.755 1.00 41.79 478 VAL A O 1
ATOM 3567 N N . ILE A 1 479 ? 130.013 144.424 4.722 1.00 40.90 479 ILE A N 1
ATOM 3568 C CA . ILE A 1 479 ? 129.790 145.236 5.913 1.00 38.96 479 ILE A CA 1
ATOM 3569 C C . ILE A 1 479 ? 129.679 146.663 5.339 1.00 38.64 479 ILE A C 1
ATOM 3570 O O . ILE A 1 479 ? 130.557 147.079 4.595 1.00 39.23 479 ILE A O 1
ATOM 3575 N N . LEU A 1 480 ? 128.616 147.404 5.658 1.00 37.62 480 LEU A N 1
ATOM 3576 C CA . LEU A 1 480 ? 128.464 148.794 5.182 1.00 38.05 480 LEU A CA 1
ATOM 3577 C C . LEU A 1 480 ? 128.483 149.748 6.404 1.00 39.10 480 LEU A C 1
ATOM 3578 O O . LEU A 1 480 ? 127.613 149.636 7.279 1.00 41.45 480 LEU A O 1
ATOM 3583 N N . PRO A 1 481 ? 129.474 150.691 6.490 1.00 39.18 481 PRO A N 1
ATOM 3584 C CA . PRO A 1 481 ? 129.520 151.623 7.636 1.00 38.90 481 PRO A CA 1
ATOM 3585 C C . PRO A 1 481 ? 128.521 152.786 7.615 1.00 39.34 481 PRO A C 1
ATOM 3586 O O . PRO A 1 481 ? 128.635 153.670 6.751 1.00 40.75 481 PRO A O 1
ATOM 3590 N N . GLU A 1 482 ? 127.558 152.801 8.536 1.00 39.63 482 GLU A N 1
ATOM 3591 C CA . GLU A 1 482 ? 126.583 153.879 8.562 1.00 40.23 482 GLU A CA 1
ATOM 3592 C C . GLU A 1 482 ? 127.126 155.113 9.252 1.00 41.33 482 GLU A C 1
ATOM 3593 O O . GLU A 1 482 ? 128.094 155.077 10.036 1.00 40.07 482 GLU A O 1
ATOM 3599 N N . ALA A 1 483 ? 126.529 156.235 8.891 1.00 41.67 483 ALA A N 1
ATOM 3600 C CA . ALA A 1 483 ? 126.899 157.484 9.481 1.00 42.11 483 ALA A CA 1
ATOM 3601 C C . ALA A 1 483 ? 126.034 157.536 10.716 1.00 43.00 483 ALA A C 1
ATOM 3602 O O . ALA A 1 483 ? 124.885 157.076 10.763 1.00 45.63 483 ALA A O 1
ATOM 3604 N N . THR A 1 484 ? 126.641 158.140 11.723 1.00 41.77 484 THR A N 1
ATOM 3605 C CA . THR A 1 484 ? 126.066 158.272 13.041 1.00 40.74 484 THR A CA 1
ATOM 3606 C C . THR A 1 484 ? 125.006 159.423 13.160 1.00 40.42 484 THR A C 1
ATOM 3607 O O . THR A 1 484 ? 125.013 160.350 12.357 1.00 40.98 484 THR A O 1
ATOM 3611 N N . TYR A 1 485 ? 124.084 159.331 14.135 1.00 39.92 485 TYR A N 1
ATOM 3612 C CA . TYR A 1 485 ? 122.990 160.307 14.334 1.00 38.95 485 TYR A CA 1
ATOM 3613 C C . TYR A 1 485 ? 123.383 161.795 14.356 1.00 38.64 485 TYR A C 1
ATOM 3614 O O . TYR A 1 485 ? 122.585 162.673 14.039 1.00 39.02 485 TYR A O 1
ATOM 3623 N N . LEU A 1 486 ? 124.621 162.080 14.726 1.00 37.46 486 LEU A N 1
ATOM 3624 C CA . LEU A 1 486 ? 125.092 163.458 14.775 1.00 37.88 486 LEU A CA 1
ATOM 3625 C C . LEU A 1 486 ? 125.616 163.944 13.397 1.00 38.33 486 LEU A C 1
ATOM 3626 O O . LEU A 1 486 ? 125.699 165.151 13.164 1.00 38.50 486 LEU A O 1
ATOM 3631 N N . GLU A 1 487 ? 125.954 163.013 12.506 1.00 39.25 487 GLU A N 1
ATOM 3632 C CA . GLU A 1 487 ? 126.499 163.337 11.158 1.00 40.50 487 GLU A CA 1
ATOM 3633 C C . GLU A 1 487 ? 125.458 163.036 10.060 1.00 40.84 487 GLU A C 1
ATOM 3634 O O . GLU A 1 487 ? 125.795 162.979 8.866 1.00 42.27 487 GLU A O 1
ATOM 3640 N N . ARG A 1 488 ? 124.198 162.948 10.456 1.00 41.37 488 ARG A N 1
ATOM 3641 C CA . ARG A 1 488 ? 123.108 162.481 9.581 1.00 40.85 488 ARG A CA 1
ATOM 3642 C C . ARG A 1 488 ? 121.719 163.197 9.639 1.00 41.71 488 ARG A C 1
ATOM 3643 O O . ARG A 1 488 ? 121.371 163.773 10.662 1.00 40.72 488 ARG A O 1
ATOM 3651 N N . TYR A 1 489 ? 120.972 163.198 8.530 1.00 42.97 489 TYR A N 1
ATOM 3652 C CA . TYR A 1 489 ? 119.574 163.726 8.495 1.00 42.22 489 TYR A CA 1
ATOM 3653 C C . TYR A 1 489 ? 118.750 162.420 8.528 1.00 43.18 489 TYR A C 1
ATOM 3654 O O . TYR A 1 489 ? 119.208 161.389 8.031 1.00 42.72 489 TYR A O 1
ATOM 3663 N N . ASP A 1 490 ? 117.562 162.448 9.111 1.00 44.48 490 ASP A N 1
ATOM 3664 C CA . ASP A 1 490 ? 116.662 161.282 9.099 1.00 45.68 490 ASP A CA 1
ATOM 3665 C C . ASP A 1 490 ? 115.231 161.792 8.806 1.00 46.58 490 ASP A C 1
ATOM 3666 O O . ASP A 1 490 ? 114.939 162.971 9.025 1.00 46.09 490 ASP A O 1
ATOM 3671 N N . ASP A 1 491 ? 114.376 160.917 8.264 1.00 46.31 491 ASP A N 1
ATOM 3672 C CA . ASP A 1 491 ? 112.956 161.243 7.996 1.00 47.05 491 ASP A CA 1
ATOM 3673 C C . ASP A 1 491 ? 112.421 161.616 9.424 1.00 46.93 491 ASP A C 1
ATOM 3674 O O . ASP A 1 491 ? 112.963 161.138 10.432 1.00 48.13 491 ASP A O 1
ATOM 3679 N N . PHE A 1 492 ? 111.405 162.466 9.496 1.00 45.94 492 PHE A N 1
ATOM 3680 C CA . PHE A 1 492 ? 110.820 162.927 10.764 1.00 44.53 492 PHE A CA 1
ATOM 3681 C C . PHE A 1 492 ? 110.373 161.859 11.742 1.00 44.09 492 PHE A C 1
ATOM 3682 O O . PHE A 1 492 ? 110.056 160.728 11.361 1.00 42.64 492 PHE A O 1
ATOM 3690 N N . VAL A 1 493 ? 110.326 162.263 13.008 1.00 42.82 493 VAL A N 1
ATOM 3691 C CA . VAL A 1 493 ? 109.914 161.417 14.129 1.00 42.00 493 VAL A CA 1
ATOM 3692 C C . VAL A 1 493 ? 108.575 161.943 14.695 1.00 42.13 493 VAL A C 1
ATOM 3693 O O . VAL A 1 493 ? 108.496 163.040 15.280 1.00 43.25 493 VAL A O 1
ATOM 3697 N N . LEU A 1 494 ? 107.513 161.161 14.490 1.00 41.15 494 LEU A N 1
ATOM 3698 C CA . LEU A 1 494 ? 106.167 161.517 14.962 1.00 41.48 494 LEU A CA 1
ATOM 3699 C C . LEU A 1 494 ? 105.836 160.828 16.284 1.00 41.31 494 LEU A C 1
ATOM 3700 O O . LEU A 1 494 ? 106.005 159.618 16.408 1.00 43.30 494 LEU A O 1
ATOM 3705 N N . VAL A 1 495 ? 105.361 161.575 17.275 1.00 40.47 495 VAL A N 1
ATOM 3706 C CA . VAL A 1 495 ? 105.003 160.981 18.559 1.00 40.28 495 VAL A CA 1
ATOM 3707 C C . VAL A 1 495 ? 103.534 161.190 18.994 1.00 41.29 495 VAL A C 1
ATOM 3708 O O . VAL A 1 495 ? 103.090 162.336 19.180 1.00 41.16 495 VAL A O 1
ATOM 3712 N N . ALA A 1 496 ? 102.787 160.087 19.124 1.00 42.29 496 ALA A N 1
ATOM 3713 C CA . ALA A 1 496 ? 101.386 160.114 19.587 1.00 44.56 496 ALA A CA 1
ATOM 3714 C C . ALA A 1 496 ? 101.462 160.528 21.061 1.00 46.05 496 ALA A C 1
ATOM 3715 O O . ALA A 1 496 ? 102.233 159.963 21.866 1.00 46.65 496 ALA A O 1
ATOM 3717 N N . HIS A 1 497 ? 100.627 161.482 21.444 1.00 47.53 497 HIS A N 1
ATOM 3718 C CA . HIS A 1 497 ? 100.747 162.065 22.777 1.00 48.37 497 HIS A CA 1
ATOM 3719 C C . HIS A 1 497 ? 99.538 162.929 23.180 1.00 50.07 497 HIS A C 1
ATOM 3720 O O . HIS A 1 497 ? 98.664 163.234 22.372 1.00 51.53 497 HIS A O 1
ATOM 3727 N N . LYS A 1 498 ? 99.516 163.332 24.454 1.00 50.66 498 LYS A N 1
ATOM 3728 C CA . LYS A 1 498 ? 98.482 164.250 24.983 1.00 50.05 498 LYS A CA 1
ATOM 3729 C C . LYS A 1 498 ? 98.413 165.405 23.908 1.00 48.88 498 LYS A C 1
ATOM 3730 O O . LYS A 1 498 ? 97.333 165.746 23.408 1.00 48.10 498 LYS A O 1
ATOM 3736 N N . THR A 1 499 ? 99.576 165.976 23.576 1.00 47.71 499 THR A N 1
ATOM 3737 C CA . THR A 1 499 ? 99.755 167.011 22.547 1.00 47.03 499 THR A CA 1
ATOM 3738 C C . THR A 1 499 ? 100.721 166.424 21.477 1.00 46.61 499 THR A C 1
ATOM 3739 O O . THR A 1 499 ? 101.938 166.639 21.572 1.00 46.45 499 THR A O 1
ATOM 3743 N N . PRO A 1 500 ? 100.184 165.718 20.435 1.00 45.76 500 PRO A N 1
ATOM 3744 C CA . PRO A 1 500 ? 101.031 165.121 19.385 1.00 44.17 500 PRO A CA 1
ATOM 3745 C C . PRO A 1 500 ? 102.133 166.048 18.880 1.00 43.27 500 PRO A C 1
ATOM 3746 O O . PRO A 1 500 ? 101.886 167.239 18.761 1.00 43.59 500 PRO A O 1
ATOM 3750 N N . PHE A 1 501 ? 103.325 165.539 18.569 1.00 41.46 501 PHE A N 1
ATOM 3751 C CA . PHE A 1 501 ? 104.376 166.391 18.045 1.00 40.52 501 PHE A CA 1
ATOM 3752 C C . PHE A 1 501 ? 105.280 165.754 16.985 1.00 40.89 501 PHE A C 1
ATOM 3753 O O . PHE A 1 501 ? 105.289 164.531 16.800 1.00 40.59 501 PHE A O 1
ATOM 3761 N N . ILE A 1 502 ? 106.028 166.591 16.281 1.00 41.75 502 ILE A N 1
ATOM 3762 C CA . ILE A 1 502 ? 106.925 166.189 15.206 1.00 42.58 502 ILE A CA 1
ATOM 3763 C C . ILE A 1 502 ? 108.355 166.696 15.487 1.00 42.80 502 ILE A C 1
ATOM 3764 O O . ILE A 1 502 ? 108.544 167.871 15.824 1.00 42.80 502 ILE A O 1
ATOM 3769 N N . GLN A 1 503 ? 109.351 165.818 15.377 1.00 41.48 503 GLN A N 1
ATOM 3770 C CA . GLN A 1 503 ? 110.747 166.221 15.611 1.00 41.73 503 GLN A CA 1
ATOM 3771 C C . GLN A 1 503 ? 111.620 166.090 14.358 1.00 40.72 503 GLN A C 1
ATOM 3772 O O . GLN A 1 503 ? 111.369 165.228 13.520 1.00 40.62 503 GLN A O 1
ATOM 3778 N N . LEU A 1 504 ? 112.645 166.935 14.255 1.00 41.07 504 LEU A N 1
ATOM 3779 C CA . LEU A 1 504 ? 113.597 166.938 13.137 1.00 42.28 504 LEU A CA 1
ATOM 3780 C C . LEU A 1 504 ? 115.076 166.974 13.600 1.00 43.67 504 LEU A C 1
ATOM 3781 O O . LEU A 1 504 ? 115.438 167.785 14.459 1.00 44.39 504 LEU A O 1
ATOM 3786 N N . ARG A 1 505 ? 115.902 166.076 13.055 1.00 44.10 505 ARG A N 1
ATOM 3787 C CA . ARG A 1 505 ? 117.332 166.042 13.344 1.00 44.69 505 ARG A CA 1
ATOM 3788 C C . ARG A 1 505 ? 118.102 166.484 12.080 1.00 45.09 505 ARG A C 1
ATOM 3789 O O . ARG A 1 505 ? 117.821 166.048 10.941 1.00 44.66 505 ARG A O 1
ATOM 3797 N N . THR A 1 506 ? 119.061 167.384 12.317 1.00 45.84 506 THR A N 1
ATOM 3798 C CA . THR A 1 506 ? 119.927 168.020 11.333 1.00 47.29 506 THR A CA 1
ATOM 3799 C C . THR A 1 506 ? 121.398 167.644 11.600 1.00 47.22 506 THR A C 1
ATOM 3800 O O . THR A 1 506 ? 121.795 167.471 12.754 1.00 46.81 506 THR A O 1
ATOM 3804 N N . PRO A 1 507 ? 122.217 167.452 10.527 1.00 47.00 507 PRO A N 1
ATOM 3805 C CA . PRO A 1 507 ? 123.608 167.104 10.864 1.00 46.53 507 PRO A CA 1
ATOM 3806 C C . PRO A 1 507 ? 124.275 168.180 11.759 1.00 46.91 507 PRO A C 1
ATOM 3807 O O . PRO A 1 507 ? 123.969 169.373 11.627 1.00 47.57 507 PRO A O 1
ATOM 3811 N N . ALA A 1 508 ? 125.163 167.761 12.658 1.00 46.67 508 ALA A N 1
ATOM 3812 C CA . ALA A 1 508 ? 125.928 168.713 13.476 1.00 45.96 508 ALA A CA 1
ATOM 3813 C C . ALA A 1 508 ? 127.273 168.963 12.742 1.00 45.90 508 ALA A C 1
ATOM 3814 O O . ALA A 1 508 ? 127.946 169.966 12.993 1.00 45.94 508 ALA A O 1
ATOM 3816 N N . HIS A 1 509 ? 127.620 168.061 11.822 1.00 45.28 509 HIS A N 1
ATOM 3817 C CA . HIS A 1 509 ? 128.858 168.117 11.005 1.00 46.40 509 HIS A CA 1
ATOM 3818 C C . HIS A 1 509 ? 128.819 166.960 9.976 1.00 47.31 509 HIS A C 1
ATOM 3819 O O . HIS A 1 509 ? 128.024 166.045 10.169 1.00 47.46 509 HIS A O 1
ATOM 3826 N N . GLU A 1 510 ? 129.641 166.976 8.927 1.00 48.41 510 GLU A N 1
ATOM 3827 C CA . GLU A 1 510 ? 129.634 165.897 7.923 1.00 50.88 510 GLU A CA 1
ATOM 3828 C C . GLU A 1 510 ? 130.242 164.570 8.312 1.00 50.18 510 GLU A C 1
ATOM 3829 O O . GLU A 1 510 ? 131.209 164.528 9.107 1.00 50.78 510 GLU A O 1
ATOM 3835 N N . PRO A 1 511 ? 129.693 163.446 7.763 1.00 49.51 511 PRO A N 1
ATOM 3836 C CA . PRO A 1 511 ? 130.172 162.088 8.040 1.00 48.49 511 PRO A CA 1
ATOM 3837 C C . PRO A 1 511 ? 131.716 162.007 8.069 1.00 48.95 511 PRO A C 1
ATOM 3838 O O . PRO A 1 511 ? 132.409 162.814 7.432 1.00 49.82 511 PRO A O 1
ATOM 3842 N N . LEU A 1 512 ? 132.272 161.034 8.784 1.00 48.84 512 LEU A N 1
ATOM 3843 C CA . LEU A 1 512 ? 133.723 160.892 8.877 1.00 48.51 512 LEU A CA 1
ATOM 3844 C C . LEU A 1 512 ? 134.241 159.679 8.079 1.00 49.59 512 LEU A C 1
ATOM 3845 O O . LEU A 1 512 ? 133.490 158.716 7.848 1.00 50.13 512 LEU A O 1
ATOM 3850 N N . PHE A 1 513 ? 135.476 159.725 7.577 1.00 50.31 513 PHE A N 1
ATOM 3851 C CA . PHE A 1 513 ? 136.041 158.597 6.848 1.00 50.09 513 PHE A CA 1
ATOM 3852 C C . PHE A 1 513 ? 135.206 158.288 5.582 1.00 51.17 513 PHE A C 1
ATOM 3853 O O . PHE A 1 513 ? 134.913 159.183 4.792 1.00 52.00 513 PHE A O 1
ATOM 3861 N N . ASP A 1 514 ? 134.831 157.016 5.393 1.00 52.64 514 ASP A N 1
ATOM 3862 C CA . ASP A 1 514 ? 133.990 156.682 4.258 1.00 52.65 514 ASP A CA 1
ATOM 3863 C C . ASP A 1 514 ? 132.592 156.297 4.716 1.00 51.30 514 ASP A C 1
ATOM 3864 O O . ASP A 1 514 ? 132.026 155.270 4.333 1.00 50.45 514 ASP A O 1
ATOM 3869 N N . THR A 1 515 ? 131.995 157.167 5.511 1.00 50.23 515 THR A N 1
ATOM 3870 C CA . THR A 1 515 ? 130.687 156.902 6.086 1.00 49.61 515 THR A CA 1
ATOM 3871 C C . THR A 1 515 ? 129.471 157.525 5.348 1.00 48.59 515 THR A C 1
ATOM 3872 O O . THR A 1 515 ? 129.554 158.653 4.858 1.00 48.10 515 THR A O 1
ATOM 3876 N N . LYS A 1 516 ? 128.362 156.765 5.240 1.00 47.29 516 LYS A N 1
ATOM 3877 C CA . LYS A 1 516 ? 127.113 157.163 4.519 1.00 45.07 516 LYS A CA 1
ATOM 3878 C C . LYS A 1 516 ? 125.810 157.013 5.332 1.00 43.72 516 LYS A C 1
ATOM 3879 O O . LYS A 1 516 ? 125.686 156.038 6.094 1.00 43.06 516 LYS A O 1
ATOM 3885 N N . PRO A 1 517 ? 124.840 157.965 5.202 1.00 43.93 517 PRO A N 1
ATOM 3886 C CA . PRO A 1 517 ? 123.550 157.899 5.930 1.00 44.28 517 PRO A CA 1
ATOM 3887 C C . PRO A 1 517 ? 122.668 156.725 5.406 1.00 45.69 517 PRO A C 1
ATOM 3888 O O . PRO A 1 517 ? 122.821 156.306 4.253 1.00 46.80 517 PRO A O 1
ATOM 3892 N N . GLY A 1 518 ? 121.759 156.196 6.221 1.00 45.34 518 GLY A N 1
ATOM 3893 C CA . GLY A 1 518 ? 120.887 155.107 5.783 1.00 46.58 518 GLY A CA 1
ATOM 3894 C C . GLY A 1 518 ? 119.880 155.450 4.687 1.00 46.85 518 GLY A C 1
ATOM 3895 O O . GLY A 1 518 ? 119.510 154.580 3.880 1.00 47.11 518 GLY A O 1
ATOM 3896 N N . TRP A 1 519 ? 119.401 156.691 4.635 1.00 46.47 519 TRP A N 1
ATOM 3897 C CA . TRP A 1 519 ? 118.456 157.099 3.582 1.00 46.93 519 TRP A CA 1
ATOM 3898 C C . TRP A 1 519 ? 119.162 156.946 2.216 1.00 46.91 519 TRP A C 1
ATOM 3899 O O . TRP A 1 519 ? 118.570 156.458 1.242 1.00 47.17 519 TRP A O 1
ATOM 3910 N N . TRP A 1 520 ? 120.444 157.328 2.173 1.00 46.30 520 TRP A N 1
ATOM 3911 C CA . TRP A 1 520 ? 121.307 157.251 0.981 1.00 45.74 520 TRP A CA 1
ATOM 3912 C C . TRP A 1 520 ? 121.633 155.796 0.577 1.00 46.33 520 TRP A C 1
ATOM 3913 O O . TRP A 1 520 ? 121.613 155.465 -0.609 1.00 47.49 520 TRP A O 1
ATOM 3924 N N . ILE A 1 521 ? 121.943 154.949 1.556 1.00 46.29 521 ILE A N 1
ATOM 3925 C CA . ILE A 1 521 ? 122.248 153.530 1.308 1.00 46.00 521 ILE A CA 1
ATOM 3926 C C . ILE A 1 521 ? 120.989 152.805 0.726 1.00 45.99 521 ILE A C 1
ATOM 3927 O O . ILE A 1 521 ? 121.108 152.023 -0.228 1.00 45.55 521 ILE A O 1
ATOM 3932 N N . ALA A 1 522 ? 119.808 153.095 1.271 1.00 46.53 522 ALA A N 1
ATOM 3933 C CA . ALA A 1 522 ? 118.527 152.518 0.819 1.00 48.23 522 ALA A CA 1
ATOM 3934 C C . ALA A 1 522 ? 118.203 152.948 -0.643 1.00 49.32 522 ALA A C 1
ATOM 3935 O O . ALA A 1 522 ? 117.991 152.098 -1.529 1.00 49.41 522 ALA A O 1
ATOM 3937 N N . ARG A 1 523 ? 118.181 154.251 -0.893 1.00 49.20 523 ARG A N 1
ATOM 3938 C CA . ARG A 1 523 ? 117.977 154.773 -2.238 1.00 49.89 523 ARG A CA 1
ATOM 3939 C C . ARG A 1 523 ? 118.990 154.154 -3.262 1.00 49.66 523 ARG A C 1
ATOM 3940 O O . ARG A 1 523 ? 118.601 153.745 -4.350 1.00 49.71 523 ARG A O 1
ATOM 3948 N N . GLU A 1 524 ? 120.271 154.081 -2.896 1.00 49.55 524 GLU A N 1
ATOM 3949 C CA . GLU A 1 524 ? 121.328 153.500 -3.750 1.00 50.20 524 GLU A CA 1
ATOM 3950 C C . GLU A 1 524 ? 121.120 152.010 -4.096 1.00 49.83 524 GLU A C 1
ATOM 3951 O O . GLU A 1 524 ? 121.580 151.532 -5.136 1.00 50.54 524 GLU A O 1
ATOM 3957 N N . LEU A 1 525 ? 120.476 151.274 -3.198 1.00 50.13 525 LEU A N 1
ATOM 3958 C CA . LEU A 1 525 ? 120.174 149.859 -3.425 1.00 50.52 525 LEU A CA 1
ATOM 3959 C C . LEU A 1 525 ? 118.850 149.795 -4.225 1.00 51.18 525 LEU A C 1
ATOM 3960 O O . LEU A 1 525 ? 118.687 148.944 -5.109 1.00 50.09 525 LEU A O 1
ATOM 3965 N N . GLY A 1 526 ? 117.939 150.722 -3.916 1.00 51.76 526 GLY A N 1
ATOM 3966 C CA . GLY A 1 526 ? 116.639 150.846 -4.555 1.00 52.20 526 GLY A CA 1
ATOM 3967 C C . GLY A 1 526 ? 116.654 151.149 -6.045 1.00 52.58 526 GLY A C 1
ATOM 3968 O O . GLY A 1 526 ? 115.797 150.674 -6.801 1.00 52.89 526 GLY A O 1
ATOM 3969 N N . LEU A 1 527 ? 117.627 151.949 -6.471 1.00 52.80 527 LEU A N 1
ATOM 3970 C CA . LEU A 1 527 ? 117.829 152.281 -7.881 1.00 53.40 527 LEU A CA 1
ATOM 3971 C C . LEU A 1 527 ? 118.423 151.020 -8.607 1.00 54.31 527 LEU A C 1
ATOM 3972 O O . LEU A 1 527 ? 117.991 150.687 -9.718 1.00 56.63 527 LEU A O 1
ATOM 3977 N N . ARG A 1 528 ? 119.353 150.320 -7.968 1.00 53.06 528 ARG A N 1
ATOM 3978 C CA . ARG A 1 528 ? 119.953 149.065 -8.477 1.00 51.88 528 ARG A CA 1
ATOM 3979 C C . ARG A 1 528 ? 118.993 147.779 -8.610 1.00 52.36 528 ARG A C 1
ATOM 3980 O O . ARG A 1 528 ? 119.403 146.842 -9.302 1.00 51.53 528 ARG A O 1
ATOM 3988 N N . LEU A 1 529 ? 117.788 147.732 -8.005 1.00 52.58 529 LEU A N 1
ATOM 3989 C CA . LEU A 1 529 ? 116.791 146.577 -8.036 1.00 54.67 529 LEU A CA 1
ATOM 3990 C C . LEU A 1 529 ? 115.354 146.875 -8.694 1.00 55.36 529 LEU A C 1
ATOM 3991 O O . LEU A 1 529 ? 114.348 146.171 -8.397 1.00 56.07 529 LEU A O 1
ATOM 3996 N N . GLY A 1 530 ? 115.297 147.911 -9.547 1.00 56.25 530 GLY A N 1
ATOM 3997 C CA . GLY A 1 530 ? 114.129 148.435 -10.266 1.00 57.10 530 GLY A CA 1
ATOM 3998 C C . GLY A 1 530 ? 113.084 149.264 -9.513 1.00 57.47 530 GLY A C 1
ATOM 3999 O O . GLY A 1 530 ? 111.904 149.340 -9.898 1.00 58.96 530 GLY A O 1
ATOM 4000 N N . LEU A 1 531 ? 113.494 149.929 -8.441 1.00 57.57 531 LEU A N 1
ATOM 4001 C CA . LEU A 1 531 ? 112.559 150.686 -7.583 1.00 57.10 531 LEU A CA 1
ATOM 4002 C C . LEU A 1 531 ? 112.631 152.212 -7.595 1.00 57.09 531 LEU A C 1
ATOM 4003 O O . LEU A 1 531 ? 112.332 152.861 -6.611 1.00 56.51 531 LEU A O 1
ATOM 4008 N N . GLU A 1 532 ? 113.031 152.738 -8.747 1.00 57.98 532 GLU A N 1
ATOM 4009 C CA . GLU A 1 532 ? 113.145 154.161 -9.035 1.00 59.11 532 GLU A CA 1
ATOM 4010 C C . GLU A 1 532 ? 111.798 154.914 -8.740 1.00 58.54 532 GLU A C 1
ATOM 4011 O O . GLU A 1 532 ? 111.857 156.023 -8.215 1.00 58.17 532 GLU A O 1
ATOM 4017 N N . GLN A 1 533 ? 110.609 154.351 -9.032 1.00 58.37 533 GLN A N 1
ATOM 4018 C CA . GLN A 1 533 ? 109.339 155.077 -8.728 1.00 59.46 533 GLN A CA 1
ATOM 4019 C C . GLN A 1 533 ? 109.291 155.322 -7.214 1.00 59.47 533 GLN A C 1
ATOM 4020 O O . GLN A 1 533 ? 108.748 156.348 -6.737 1.00 59.52 533 GLN A O 1
ATOM 4026 N N . TYR A 1 534 ? 109.829 154.370 -6.467 1.00 60.21 534 TYR A N 1
ATOM 4027 C CA . TYR A 1 534 ? 110.011 154.538 -5.022 1.00 60.64 534 TYR A CA 1
ATOM 4028 C C . TYR A 1 534 ? 111.541 155.070 -5.052 1.00 62.10 534 TYR A C 1
ATOM 4029 O O . TYR A 1 534 ? 112.386 154.556 -5.790 1.00 64.26 534 TYR A O 1
ATOM 4038 N N . PHE A 1 535 ? 111.828 156.185 -4.361 1.00 61.10 535 PHE A N 1
ATOM 4039 C CA . PHE A 1 535 ? 113.147 156.883 -4.350 1.00 60.31 535 PHE A CA 1
ATOM 4040 C C . PHE A 1 535 ? 113.369 157.947 -5.411 1.00 59.80 535 PHE A C 1
ATOM 4041 O O . PHE A 1 535 ? 114.512 158.425 -5.545 1.00 61.12 535 PHE A O 1
ATOM 4049 N N . PRO A 1 536 ? 112.275 158.421 -6.074 1.00 58.65 536 PRO A N 1
ATOM 4050 C CA . PRO A 1 536 ? 112.424 159.454 -7.098 1.00 58.09 536 PRO A CA 1
ATOM 4051 C C . PRO A 1 536 ? 113.231 160.693 -6.666 1.00 57.95 536 PRO A C 1
ATOM 4052 O O . PRO A 1 536 ? 114.185 161.080 -7.342 1.00 59.60 536 PRO A O 1
ATOM 4056 N N . TRP A 1 537 ? 112.829 161.314 -5.560 1.00 56.33 537 TRP A N 1
ATOM 4057 C CA . TRP A 1 537 ? 113.530 162.498 -4.981 1.00 55.62 537 TRP A CA 1
ATOM 4058 C C . TRP A 1 537 ? 115.067 162.314 -5.036 1.00 55.36 537 TRP A C 1
ATOM 4059 O O . TRP A 1 537 ? 115.555 161.240 -4.689 1.00 54.23 537 TRP A O 1
ATOM 4070 N N . LYS A 1 538 ? 115.826 163.337 -5.449 1.00 56.71 538 LYS A N 1
ATOM 4071 C CA . LYS A 1 538 ? 117.308 163.257 -5.559 1.00 57.41 538 LYS A CA 1
ATOM 4072 C C . LYS A 1 538 ? 118.079 163.553 -4.281 1.00 57.87 538 LYS A C 1
ATOM 4073 O O . LYS A 1 538 ? 119.304 163.472 -4.240 1.00 59.33 538 LYS A O 1
ATOM 4079 N N . THR A 1 539 ? 117.371 163.929 -3.234 1.00 57.99 539 THR A N 1
ATOM 4080 C CA . THR A 1 539 ? 118.061 164.239 -2.009 1.00 58.04 539 THR A CA 1
ATOM 4081 C C . THR A 1 539 ? 117.103 164.266 -0.777 1.00 57.22 539 THR A C 1
ATOM 4082 O O . THR A 1 539 ? 115.900 164.482 -0.952 1.00 56.42 539 THR A O 1
ATOM 4086 N N . ILE A 1 540 ? 117.596 163.984 0.430 1.00 56.09 540 ILE A N 1
ATOM 4087 C CA . ILE A 1 540 ? 116.745 163.990 1.638 1.00 56.04 540 ILE A CA 1
ATOM 4088 C C . ILE A 1 540 ? 116.117 165.376 1.972 1.00 55.95 540 ILE A C 1
ATOM 4089 O O . ILE A 1 540 ? 114.988 165.413 2.462 1.00 56.00 540 ILE A O 1
ATOM 4094 N N . GLU A 1 541 ? 116.789 166.493 1.713 1.00 56.71 541 GLU A N 1
ATOM 4095 C CA . GLU A 1 541 ? 116.180 167.813 1.995 1.00 58.15 541 GLU A CA 1
ATOM 4096 C C . GLU A 1 541 ? 115.043 168.108 0.997 1.00 58.26 541 GLU A C 1
ATOM 4097 O O . GLU A 1 541 ? 114.122 168.879 1.285 1.00 58.57 541 GLU A O 1
ATOM 4103 N N . GLU A 1 542 ? 115.103 167.457 -0.167 1.00 57.97 542 GLU A N 1
ATOM 4104 C CA . GLU A 1 542 ? 114.089 167.574 -1.229 1.00 58.30 542 GLU A CA 1
ATOM 4105 C C . GLU A 1 542 ? 112.799 166.921 -0.675 1.00 56.86 542 GLU A C 1
ATOM 4106 O O . GLU A 1 542 ? 111.675 167.473 -0.736 1.00 56.96 542 GLU A O 1
ATOM 4112 N N . TYR A 1 543 ? 113.020 165.737 -0.112 1.00 55.38 543 TYR A N 1
ATOM 4113 C CA . TYR A 1 543 ? 112.055 164.858 0.533 1.00 54.70 543 TYR A CA 1
ATOM 4114 C C . TYR A 1 543 ? 111.402 165.560 1.771 1.00 55.06 543 TYR A C 1
ATOM 4115 O O . TYR A 1 543 ? 110.171 165.534 1.929 1.00 55.16 543 TYR A O 1
ATOM 4124 N N . LEU A 1 544 ? 112.228 166.184 2.614 1.00 53.88 544 LEU A N 1
ATOM 4125 C CA . LEU A 1 544 ? 111.796 166.883 3.823 1.00 53.45 544 LEU A CA 1
ATOM 4126 C C . LEU A 1 544 ? 111.015 168.200 3.497 1.00 54.28 544 LEU A C 1
ATOM 4127 O O . LEU A 1 544 ? 110.112 168.584 4.249 1.00 54.32 544 LEU A O 1
ATOM 4132 N N . GLU A 1 545 ? 111.332 168.863 2.382 1.00 55.51 545 GLU A N 1
ATOM 4133 C CA . GLU A 1 545 ? 110.622 170.106 1.966 1.00 56.33 545 GLU A CA 1
ATOM 4134 C C . GLU A 1 545 ? 109.142 169.838 1.548 1.00 56.31 545 GLU A C 1
ATOM 4135 O O . GLU A 1 545 ? 108.284 170.683 1.783 1.00 56.15 545 GLU A O 1
ATOM 4141 N N . THR A 1 546 ? 108.870 168.674 0.948 1.00 56.95 546 THR A N 1
ATOM 4142 C CA . THR A 1 546 ? 107.531 168.261 0.506 1.00 57.31 546 THR A CA 1
ATOM 4143 C C . THR A 1 546 ? 106.512 168.086 1.679 1.00 57.72 546 THR A C 1
ATOM 4144 O O . THR A 1 546 ? 105.383 168.629 1.625 1.00 58.77 546 THR A O 1
ATOM 4148 N N . ARG A 1 547 ? 106.908 167.396 2.755 1.00 57.23 547 ARG A N 1
ATOM 4149 C CA . ARG A 1 547 ? 106.082 167.189 3.959 1.00 56.58 547 ARG A CA 1
ATOM 4150 C C . ARG A 1 547 ? 105.923 168.534 4.758 1.00 57.97 547 ARG A C 1
ATOM 4151 O O . ARG A 1 547 ? 104.881 168.781 5.398 1.00 59.37 547 ARG A O 1
ATOM 4159 N N . LEU A 1 548 ? 106.909 169.425 4.670 1.00 59.05 548 LEU A N 1
ATOM 4160 C CA . LEU A 1 548 ? 106.849 170.708 5.361 1.00 60.42 548 LEU A CA 1
ATOM 4161 C C . LEU A 1 548 ? 105.925 171.703 4.570 1.00 61.99 548 LEU A C 1
ATOM 4162 O O . LEU A 1 548 ? 105.268 172.570 5.171 1.00 63.04 548 LEU A O 1
ATOM 4167 N N . GLN A 1 549 ? 105.812 171.501 3.253 1.00 62.63 549 GLN A N 1
ATOM 4168 C CA . GLN A 1 549 ? 104.885 172.275 2.383 1.00 63.37 549 GLN A CA 1
ATOM 4169 C C . GLN A 1 549 ? 103.474 172.039 2.942 1.00 63.60 549 GLN A C 1
ATOM 4170 O O . GLN A 1 549 ? 102.726 172.985 3.255 1.00 63.72 549 GLN A O 1
ATOM 4176 N N . SER A 1 550 ? 103.123 170.758 3.033 1.00 63.88 550 SER A N 1
ATOM 4177 C CA . SER A 1 550 ? 101.843 170.299 3.566 1.00 65.04 550 SER A CA 1
ATOM 4178 C C . SER A 1 550 ? 101.457 171.010 4.847 1.00 65.25 550 SER A C 1
ATOM 4179 O O . SER A 1 550 ? 100.340 171.483 5.008 1.00 65.10 550 SER A O 1
ATOM 4182 N N . LEU A 1 551 ? 102.369 171.086 5.799 1.00 65.73 551 LEU A N 1
ATOM 4183 C CA . LEU A 1 551 ? 101.949 171.685 7.048 1.00 65.44 551 LEU A CA 1
ATOM 4184 C C . LEU A 1 551 ? 101.942 173.205 7.123 1.00 65.63 551 LEU A C 1
ATOM 4185 O O . LEU A 1 551 ? 101.326 173.787 8.012 1.00 65.39 551 LEU A O 1
ATOM 4190 N N . GLY A 1 552 ? 102.605 173.859 6.183 1.00 64.99 552 GLY A N 1
ATOM 4191 C CA . GLY A 1 552 ? 102.655 175.299 6.236 1.00 65.26 552 GLY A CA 1
ATOM 4192 C C . GLY A 1 552 ? 104.025 175.861 6.552 1.00 66.28 552 GLY A C 1
ATOM 4193 O O . GLY A 1 552 ? 104.146 176.995 7.025 1.00 67.39 552 GLY A O 1
ATOM 4194 N N . LEU A 1 553 ? 105.076 175.076 6.329 1.00 65.85 553 LEU A N 1
ATOM 4195 C CA . LEU A 1 553 ? 106.485 175.478 6.541 1.00 65.00 553 LEU A CA 1
ATOM 4196 C C . LEU A 1 553 ? 107.474 174.833 5.543 1.00 64.36 553 LEU A C 1
ATOM 4197 O O . LEU A 1 553 ? 107.086 174.004 4.703 1.00 64.56 553 LEU A O 1
ATOM 4202 N N . ASP A 1 554 ? 108.743 175.242 5.651 1.00 63.58 554 ASP A N 1
ATOM 4203 C CA . ASP A 1 554 ? 109.890 174.789 4.841 1.00 63.35 554 ASP A CA 1
ATOM 4204 C C . ASP A 1 554 ? 111.077 174.331 5.759 1.00 62.89 554 ASP A C 1
ATOM 4205 O O . ASP A 1 554 ? 111.008 174.479 6.980 1.00 61.65 554 ASP A O 1
ATOM 4210 N N . LEU A 1 555 ? 112.145 173.802 5.158 1.00 62.99 555 LEU A N 1
ATOM 4211 C CA . LEU A 1 555 ? 113.303 173.261 5.874 1.00 62.60 555 LEU A CA 1
ATOM 4212 C C . LEU A 1 555 ? 114.013 174.196 6.868 1.00 63.20 555 LEU A C 1
ATOM 4213 O O . LEU A 1 555 ? 114.270 173.855 8.030 1.00 63.86 555 LEU A O 1
ATOM 4218 N N . GLU A 1 556 ? 114.329 175.398 6.418 1.00 63.42 556 GLU A N 1
ATOM 4219 C CA . GLU A 1 556 ? 114.969 176.342 7.293 1.00 63.31 556 GLU A CA 1
ATOM 4220 C C . GLU A 1 556 ? 114.128 176.678 8.570 1.00 62.12 556 GLU A C 1
ATOM 4221 O O . GLU A 1 556 ? 114.698 176.815 9.660 1.00 62.89 556 GLU A O 1
ATOM 4227 N N . THR A 1 557 ? 112.796 176.766 8.481 1.00 61.09 557 THR A N 1
ATOM 4228 C CA . THR A 1 557 ? 111.939 177.086 9.651 1.00 60.24 557 THR A CA 1
ATOM 4229 C C . THR A 1 557 ? 111.791 175.878 10.603 1.00 58.54 557 THR A C 1
ATOM 4230 O O . THR A 1 557 ? 111.722 176.003 11.835 1.00 59.50 557 THR A O 1
ATOM 4234 N N . MET A 1 558 ? 111.776 174.679 10.031 1.00 56.41 558 MET A N 1
ATOM 4235 C CA . MET A 1 558 ? 111.715 173.497 10.852 1.00 55.28 558 MET A CA 1
ATOM 4236 C C . MET A 1 558 ? 113.014 173.441 11.722 1.00 54.62 558 MET A C 1
ATOM 4237 O O . MET A 1 558 ? 112.947 173.089 12.908 1.00 54.07 558 MET A O 1
ATOM 4242 N N . LYS A 1 559 ? 114.177 173.793 11.158 1.00 53.50 559 LYS A N 1
ATOM 4243 C CA . LYS A 1 559 ? 115.463 173.778 11.875 1.00 53.54 559 LYS A CA 1
ATOM 4244 C C . LYS A 1 559 ? 115.441 174.794 13.029 1.00 54.52 559 LYS A C 1
ATOM 4245 O O . LYS A 1 559 ? 116.075 174.600 14.085 1.00 54.80 559 LYS A O 1
ATOM 4251 N N . GLY A 1 560 ? 114.674 175.861 12.825 1.00 55.68 560 GLY A N 1
ATOM 4252 C CA . GLY A 1 560 ? 114.465 176.894 13.822 1.00 56.29 560 GLY A CA 1
ATOM 4253 C C . GLY A 1 560 ? 113.778 176.471 15.132 1.00 57.90 560 GLY A C 1
ATOM 4254 O O . GLY A 1 560 ? 114.258 176.853 16.201 1.00 59.42 560 GLY A O 1
ATOM 4255 N N . MET A 1 561 ? 112.680 175.694 15.079 1.00 59.43 561 MET A N 1
ATOM 4256 C CA . MET A 1 561 ? 111.899 175.167 16.252 1.00 60.35 561 MET A CA 1
ATOM 4257 C C . MET A 1 561 ? 111.906 173.593 16.349 1.00 60.58 561 MET A C 1
ATOM 4258 O O . MET A 1 561 ? 110.831 172.965 16.441 1.00 61.96 561 MET A O 1
ATOM 4263 N N . GLY A 1 562 ? 113.117 173.025 16.307 1.00 57.79 562 GLY A N 1
ATOM 4264 C CA . GLY A 1 562 ? 113.387 171.589 16.330 1.00 55.32 562 GLY A CA 1
ATOM 4265 C C . GLY A 1 562 ? 112.260 170.571 16.383 1.00 53.71 562 GLY A C 1
ATOM 4266 O O . GLY A 1 562 ? 112.296 169.512 15.704 1.00 55.30 562 GLY A O 1
ATOM 4267 N N . THR A 1 563 ? 111.258 170.887 17.190 1.00 51.43 563 THR A N 1
ATOM 4268 C CA . THR A 1 563 ? 110.016 170.131 17.459 1.00 51.01 563 THR A CA 1
ATOM 4269 C C . THR A 1 563 ? 108.719 170.920 17.081 1.00 51.35 563 THR A C 1
ATOM 4270 O O . THR A 1 563 ? 108.701 172.137 17.206 1.00 50.22 563 THR A O 1
ATOM 4274 N N . LEU A 1 564 ? 107.662 170.223 16.648 1.00 51.26 564 LEU A N 1
ATOM 4275 C CA . LEU A 1 564 ? 106.367 170.851 16.334 1.00 50.80 564 LEU A CA 1
ATOM 4276 C C . LEU A 1 564 ? 105.186 170.119 17.074 1.00 50.65 564 LEU A C 1
ATOM 4277 O O . LEU A 1 564 ? 105.020 168.887 16.905 1.00 51.37 564 LEU A O 1
ATOM 4282 N N . VAL A 1 565 ? 104.458 170.850 17.937 1.00 50.51 565 VAL A N 1
ATOM 4283 C CA . VAL A 1 565 ? 103.284 170.381 18.716 1.00 51.48 565 VAL A CA 1
ATOM 4284 C C . VAL A 1 565 ? 101.994 170.860 18.005 1.00 53.66 565 VAL A C 1
ATOM 4285 O O . VAL A 1 565 ? 101.868 172.029 17.574 1.00 55.23 565 VAL A O 1
ATOM 4289 N N . GLN A 1 566 ? 101.071 169.907 17.873 1.00 53.88 566 GLN A N 1
ATOM 4290 C CA . GLN A 1 566 ? 99.784 170.043 17.233 1.00 55.18 566 GLN A CA 1
ATOM 4291 C C . GLN A 1 566 ? 98.613 169.839 18.181 1.00 57.31 566 GLN A C 1
ATOM 4292 O O . GLN A 1 566 ? 98.778 169.358 19.306 1.00 55.93 566 GLN A O 1
ATOM 4298 N N . ARG A 1 567 ? 97.405 170.169 17.745 1.00 60.32 567 ARG A N 1
ATOM 4299 C CA . ARG A 1 567 ? 96.310 169.960 18.649 1.00 62.55 567 ARG A CA 1
ATOM 4300 C C . ARG A 1 567 ? 95.627 168.604 18.496 1.00 63.87 567 ARG A C 1
ATOM 4301 O O . ARG A 1 567 ? 95.358 168.128 17.377 1.00 65.90 567 ARG A O 1
ATOM 4309 N N . GLY A 1 568 ? 95.371 167.990 19.650 1.00 63.36 568 GLY A N 1
ATOM 4310 C CA . GLY A 1 568 ? 94.715 166.704 19.749 1.00 64.96 568 GLY A CA 1
ATOM 4311 C C . GLY A 1 568 ? 93.802 166.548 20.946 1.00 65.00 568 GLY A C 1
ATOM 4312 O O . GLY A 1 568 ? 93.225 167.527 21.457 1.00 65.36 568 GLY A O 1
ATOM 4313 N N . LYS A 1 569 ? 93.649 165.319 21.403 1.00 65.39 569 LYS A N 1
ATOM 4314 C CA . LYS A 1 569 ? 92.800 165.014 22.543 1.00 66.34 569 LYS A CA 1
ATOM 4315 C C . LYS A 1 569 ? 93.263 163.955 23.548 1.00 67.09 569 LYS A C 1
ATOM 4316 O O . LYS A 1 569 ? 94.005 162.995 23.138 1.00 69.95 569 LYS A O 1
ATOM 4322 N N . PRO A 1 570 ? 92.899 164.109 24.891 1.00 66.24 570 PRO A N 1
ATOM 4323 C CA . PRO A 1 570 ? 93.250 163.168 25.971 1.00 66.41 570 PRO A CA 1
ATOM 4324 C C . PRO A 1 570 ? 92.233 162.533 26.984 1.00 67.04 570 PRO A C 1
ATOM 4325 O O . PRO A 1 570 ? 92.528 161.655 27.736 1.00 68.72 570 PRO A O 1
ATOM 4329 N N . TRP A 1 571 ? 91.043 162.950 27.138 1.00 66.88 571 TRP A N 1
ATOM 4330 C CA . TRP A 1 571 ? 90.141 162.485 28.109 1.00 68.32 571 TRP A CA 1
ATOM 4331 C C . TRP A 1 571 ? 89.075 161.627 27.305 1.00 69.65 571 TRP A C 1
ATOM 4332 O O . TRP A 1 571 ? 89.349 161.267 26.153 1.00 71.82 571 TRP A O 1
ATOM 4343 N N . LEU A 1 572 ? 87.901 161.448 27.880 1.00 70.35 572 LEU A N 1
ATOM 4344 C CA . LEU A 1 572 ? 86.724 160.874 27.197 1.00 71.23 572 LEU A CA 1
ATOM 4345 C C . LEU A 1 572 ? 85.708 162.026 26.830 1.00 72.50 572 LEU A C 1
ATOM 4346 O O . LEU A 1 572 ? 85.070 161.992 25.780 1.00 72.49 572 LEU A O 1
ATOM 4351 N N . GLU A 1 573 ? 85.582 163.062 27.663 1.00 73.53 573 GLU A N 1
ATOM 4352 C CA . GLU A 1 573 ? 84.668 164.178 27.370 1.00 74.83 573 GLU A CA 1
ATOM 4353 C C . GLU A 1 573 ? 84.797 164.806 25.965 1.00 74.95 573 GLU A C 1
ATOM 4354 O O . GLU A 1 573 ? 83.782 165.022 25.264 1.00 75.06 573 GLU A O 1
ATOM 4360 N N . ASP A 1 574 ? 86.038 165.126 25.584 1.00 75.09 574 ASP A N 1
ATOM 4361 C CA . ASP A 1 574 ? 86.418 165.751 24.289 1.00 75.68 574 ASP A CA 1
ATOM 4362 C C . ASP A 1 574 ? 85.908 164.878 23.103 1.00 76.24 574 ASP A C 1
ATOM 4363 O O . ASP A 1 574 ? 85.546 165.372 22.020 1.00 76.83 574 ASP A O 1
ATOM 4368 N N . TRP A 1 575 ? 85.909 163.564 23.315 1.00 76.26 575 TRP A N 1
ATOM 4369 C CA . TRP A 1 575 ? 85.467 162.561 22.345 1.00 76.03 575 TRP A CA 1
ATOM 4370 C C . TRP A 1 575 ? 83.955 162.457 22.300 1.00 76.81 575 TRP A C 1
ATOM 4371 O O . TRP A 1 575 ? 83.300 162.466 21.241 1.00 76.71 575 TRP A O 1
ATOM 4382 N N . GLU A 1 576 ? 83.433 162.322 23.512 1.00 77.90 576 GLU A N 1
ATOM 4383 C CA . GLU A 1 576 ? 82.022 162.186 23.855 1.00 79.36 576 GLU A CA 1
ATOM 4384 C C . GLU A 1 576 ? 81.073 163.303 23.445 1.00 80.25 576 GLU A C 1
ATOM 4385 O O . GLU A 1 576 ? 79.948 163.045 22.982 1.00 80.54 576 GLU A O 1
ATOM 4391 N N . LYS A 1 577 ? 81.487 164.542 23.677 1.00 80.88 577 LYS A N 1
ATOM 4392 C CA . LYS A 1 577 ? 80.676 165.705 23.344 1.00 81.63 577 LYS A CA 1
ATOM 4393 C C . LYS A 1 577 ? 80.474 165.798 21.794 1.00 81.50 577 LYS A C 1
ATOM 4394 O O . LYS A 1 577 ? 79.420 166.245 21.322 1.00 82.48 577 LYS A O 1
ATOM 4400 N N . GLU A 1 578 ? 81.478 165.340 21.042 1.00 80.72 578 GLU A N 1
ATOM 4401 C CA . GLU A 1 578 ? 81.475 165.268 19.562 1.00 80.26 578 GLU A CA 1
ATOM 4402 C C . GLU A 1 578 ? 80.578 164.119 19.076 1.00 79.50 578 GLU A C 1
ATOM 4403 O O . GLU A 1 578 ? 80.442 163.901 17.868 1.00 79.97 578 GLU A O 1
ATOM 4409 N N . GLY A 1 579 ? 80.029 163.354 20.004 1.00 78.61 579 GLY A N 1
ATOM 4410 C CA . GLY A 1 579 ? 79.193 162.225 19.653 1.00 77.89 579 GLY A CA 1
ATOM 4411 C C . GLY A 1 579 ? 79.919 160.978 19.167 1.00 77.89 579 GLY A C 1
ATOM 4412 O O . GLY A 1 579 ? 79.346 160.155 18.448 1.00 77.83 579 GLY A O 1
ATOM 4413 N N . ARG A 1 580 ? 81.196 160.835 19.530 1.00 77.23 580 ARG A N 1
ATOM 4414 C CA . ARG A 1 580 ? 82.020 159.649 19.157 1.00 75.92 580 ARG A CA 1
ATOM 4415 C C . ARG A 1 580 ? 82.669 158.990 20.420 1.00 74.86 580 ARG A C 1
ATOM 4416 O O . ARG A 1 580 ? 82.500 159.499 21.528 1.00 74.47 580 ARG A O 1
ATOM 4424 N N . LEU A 1 581 ? 83.353 157.841 20.245 1.00 73.29 581 LEU A N 1
ATOM 4425 C CA . LEU A 1 581 ? 84.106 157.076 21.313 1.00 71.49 581 LEU A CA 1
ATOM 4426 C C . LEU A 1 581 ? 85.396 156.527 20.503 1.00 71.50 581 LEU A C 1
ATOM 4427 O O . LEU A 1 581 ? 85.286 156.445 19.315 1.00 71.61 581 LEU A O 1
ATOM 4432 N N . PRO A 1 582 ? 86.559 156.155 21.142 1.00 72.18 582 PRO A N 1
ATOM 4433 C CA . PRO A 1 582 ? 87.677 155.645 20.307 1.00 72.68 582 PRO A CA 1
ATOM 4434 C C . PRO A 1 582 ? 87.876 154.182 19.656 1.00 73.64 582 PRO A C 1
ATOM 4435 O O . PRO A 1 582 ? 87.830 153.989 18.398 1.00 74.66 582 PRO A O 1
ATOM 4439 N N . PHE A 1 583 ? 88.206 153.263 20.570 1.00 72.90 583 PHE A N 1
ATOM 4440 C CA . PHE A 1 583 ? 88.345 151.728 20.456 1.00 74.10 583 PHE A CA 1
ATOM 4441 C C . PHE A 1 583 ? 88.958 151.033 19.277 1.00 74.03 583 PHE A C 1
ATOM 4442 O O . PHE A 1 583 ? 90.110 151.451 18.751 1.00 74.56 583 PHE A O 1
ATOM 4450 N N . GLY A 1 584 ? 88.232 150.046 18.916 1.00 73.70 584 GLY A N 1
ATOM 4451 C CA . GLY A 1 584 ? 88.065 148.959 17.960 1.00 72.12 584 GLY A CA 1
ATOM 4452 C C . GLY A 1 584 ? 86.654 148.644 17.299 1.00 73.00 584 GLY A C 1
ATOM 4453 O O . GLY A 1 584 ? 86.412 148.650 16.053 1.00 73.69 584 GLY A O 1
ATOM 4454 N N . THR A 1 585 ? 85.699 148.388 18.170 1.00 72.29 585 THR A N 1
ATOM 4455 C CA . THR A 1 585 ? 84.353 148.082 17.746 1.00 71.39 585 THR A CA 1
ATOM 4456 C C . THR A 1 585 ? 83.136 148.770 18.463 1.00 71.85 585 THR A C 1
ATOM 4457 O O . THR A 1 585 ? 82.022 148.271 18.361 1.00 71.17 585 THR A O 1
ATOM 4461 N N . ALA A 1 586 ? 83.333 149.863 19.204 1.00 72.28 586 ALA A N 1
ATOM 4462 C CA . ALA A 1 586 ? 82.168 150.547 19.788 1.00 72.90 586 ALA A CA 1
ATOM 4463 C C . ALA A 1 586 ? 81.782 150.340 21.258 1.00 72.89 586 ALA A C 1
ATOM 4464 O O . ALA A 1 586 ? 80.631 150.568 21.670 1.00 74.42 586 ALA A O 1
ATOM 4466 N N . SER A 1 587 ? 82.730 149.890 22.052 1.00 70.79 587 SER A N 1
ATOM 4467 C CA . SER A 1 587 ? 82.492 149.618 23.462 1.00 70.65 587 SER A CA 1
ATOM 4468 C C . SER A 1 587 ? 83.626 148.649 23.807 1.00 71.08 587 SER A C 1
ATOM 4469 O O . SER A 1 587 ? 83.758 147.616 23.180 1.00 71.38 587 SER A O 1
ATOM 4472 N N . GLY A 1 588 ? 84.473 148.997 24.760 1.00 70.83 588 GLY A N 1
ATOM 4473 C CA . GLY A 1 588 ? 85.552 148.121 25.126 1.00 71.39 588 GLY A CA 1
ATOM 4474 C C . GLY A 1 588 ? 84.974 146.795 25.553 1.00 72.39 588 GLY A C 1
ATOM 4475 O O . GLY A 1 588 ? 84.087 146.743 26.410 1.00 72.15 588 GLY A O 1
ATOM 4476 N N . LYS A 1 589 ? 85.417 145.695 24.941 1.00 73.39 589 LYS A N 1
ATOM 4477 C CA . LYS A 1 589 ? 84.927 144.371 25.315 1.00 75.37 589 LYS A CA 1
ATOM 4478 C C . LYS A 1 589 ? 85.849 143.822 26.454 1.00 76.31 589 LYS A C 1
ATOM 4479 O O . LYS A 1 589 ? 86.972 143.373 26.209 1.00 74.74 589 LYS A O 1
ATOM 4485 N N . ILE A 1 590 ? 85.349 143.908 27.696 1.00 78.38 590 ILE A N 1
ATOM 4486 C CA . ILE A 1 590 ? 86.012 143.501 28.939 1.00 80.35 590 ILE A CA 1
ATOM 4487 C C . ILE A 1 590 ? 86.560 142.041 28.982 1.00 82.35 590 ILE A C 1
ATOM 4488 O O . ILE A 1 590 ? 87.726 141.862 29.311 1.00 83.85 590 ILE A O 1
ATOM 4493 N N . GLU A 1 591 ? 85.792 140.989 28.696 1.00 83.19 591 GLU A N 1
ATOM 4494 C CA . GLU A 1 591 ? 86.465 139.685 28.659 1.00 85.08 591 GLU A CA 1
ATOM 4495 C C . GLU A 1 591 ? 87.526 139.881 27.500 1.00 85.93 591 GLU A C 1
ATOM 4496 O O . GLU A 1 591 ? 88.678 139.448 27.647 1.00 86.13 591 GLU A O 1
ATOM 4502 N N . LEU A 1 592 ? 87.124 140.551 26.418 1.00 86.84 592 LEU A N 1
ATOM 4503 C CA . LEU A 1 592 ? 87.938 141.029 25.281 1.00 88.40 592 LEU A CA 1
ATOM 4504 C C . LEU A 1 592 ? 88.266 140.460 23.828 1.00 89.44 592 LEU A C 1
ATOM 4505 O O . LEU A 1 592 ? 89.324 140.765 23.267 1.00 90.28 592 LEU A O 1
ATOM 4510 N N . TYR A 1 593 ? 87.418 139.616 23.238 1.00 89.66 593 TYR A N 1
ATOM 4511 C CA . TYR A 1 593 ? 87.625 139.182 21.841 1.00 89.87 593 TYR A CA 1
ATOM 4512 C C . TYR A 1 593 ? 86.889 137.938 21.290 1.00 90.17 593 TYR A C 1
ATOM 4513 O O . TYR A 1 593 ? 87.371 136.795 21.379 1.00 89.66 593 TYR A O 1
ATOM 4522 N N . CYS A 1 594 ? 85.703 138.173 20.714 1.00 90.54 594 CYS A N 1
ATOM 4523 C CA . CYS A 1 594 ? 84.818 137.124 20.180 1.00 90.66 594 CYS A CA 1
ATOM 4524 C C . CYS A 1 594 ? 85.417 136.126 19.149 1.00 89.53 594 CYS A C 1
ATOM 4525 O O . CYS A 1 594 ? 85.023 134.964 19.171 1.00 89.47 594 CYS A O 1
ATOM 4528 N N . GLN A 1 595 ? 86.377 136.529 18.308 1.00 88.66 595 GLN A N 1
ATOM 4529 C CA . GLN A 1 595 ? 86.994 135.655 17.259 1.00 88.65 595 GLN A CA 1
ATOM 4530 C C . GLN A 1 595 ? 88.191 134.747 17.577 1.00 88.89 595 GLN A C 1
ATOM 4531 O O . GLN A 1 595 ? 88.762 134.084 16.688 1.00 89.17 595 GLN A O 1
ATOM 4537 N N . ARG A 1 596 ? 88.619 134.752 18.834 1.00 88.73 596 ARG A N 1
ATOM 4538 C CA . ARG A 1 596 ? 89.744 133.923 19.332 1.00 88.06 596 ARG A CA 1
ATOM 4539 C C . ARG A 1 596 ? 89.044 132.712 19.986 1.00 88.15 596 ARG A C 1
ATOM 4540 O O . ARG A 1 596 ? 89.402 131.538 19.754 1.00 88.05 596 ARG A O 1
ATOM 4548 N N . PHE A 1 597 ? 88.053 133.055 20.809 1.00 88.54 597 PHE A N 1
ATOM 4549 C CA . PHE A 1 597 ? 87.075 132.222 21.555 1.00 89.59 597 PHE A CA 1
ATOM 4550 C C . PHE A 1 597 ? 86.757 131.056 20.575 1.00 90.01 597 PHE A C 1
ATOM 4551 O O . PHE A 1 597 ? 87.171 129.874 20.769 1.00 90.72 597 PHE A O 1
ATOM 4559 N N . LYS A 1 598 ? 86.008 131.466 19.547 1.00 89.59 598 LYS A N 1
ATOM 4560 C CA . LYS A 1 598 ? 85.509 130.712 18.390 1.00 89.57 598 LYS A CA 1
ATOM 4561 C C . LYS A 1 598 ? 86.516 129.670 17.886 1.00 89.90 598 LYS A C 1
ATOM 4562 O O . LYS A 1 598 ? 86.359 128.463 18.124 1.00 90.40 598 LYS A O 1
ATOM 4568 N N . GLU A 1 599 ? 87.589 130.096 17.230 1.00 89.91 599 GLU A N 1
ATOM 4569 C CA . GLU A 1 599 ? 88.541 129.121 16.711 1.00 90.07 599 GLU A CA 1
ATOM 4570 C C . GLU A 1 599 ? 89.844 128.797 17.516 1.00 90.29 599 GLU A C 1
ATOM 4571 O O . GLU A 1 599 ? 90.472 127.804 17.268 1.00 90.92 599 GLU A O 1
ATOM 4577 N N . ALA A 1 600 ? 90.236 129.571 18.526 1.00 90.14 600 ALA A N 1
ATOM 4578 C CA . ALA A 1 600 ? 91.454 129.206 19.287 1.00 89.18 600 ALA A CA 1
ATOM 4579 C C . ALA A 1 600 ? 91.233 128.415 20.576 1.00 88.97 600 ALA A C 1
ATOM 4580 O O . ALA A 1 600 ? 92.082 127.652 21.011 1.00 88.99 600 ALA A O 1
ATOM 4582 N N . GLY A 1 601 ? 90.095 128.563 21.240 1.00 88.10 601 GLY A N 1
ATOM 4583 C CA . GLY A 1 601 ? 90.057 127.857 22.541 1.00 87.56 601 GLY A CA 1
ATOM 4584 C C . GLY A 1 601 ? 89.678 128.580 23.717 1.00 87.06 601 GLY A C 1
ATOM 4585 O O . GLY A 1 601 ? 88.620 128.375 24.269 1.00 87.95 601 GLY A O 1
ATOM 4586 N N . HIS A 1 602 ? 90.546 129.424 24.192 1.00 86.05 602 HIS A N 1
ATOM 4587 C CA . HIS A 1 602 ? 90.052 130.172 25.387 1.00 84.43 602 HIS A CA 1
ATOM 4588 C C . HIS A 1 602 ? 90.001 131.671 25.108 1.00 84.44 602 HIS A C 1
ATOM 4589 O O . HIS A 1 602 ? 90.746 132.245 24.279 1.00 85.69 602 HIS A O 1
ATOM 4596 N N . GLN A 1 603 ? 89.039 132.296 25.783 1.00 83.05 603 GLN A N 1
ATOM 4597 C CA . GLN A 1 603 ? 88.843 133.749 25.750 1.00 81.81 603 GLN A CA 1
ATOM 4598 C C . GLN A 1 603 ? 89.551 134.322 27.025 1.00 80.34 603 GLN A C 1
ATOM 4599 O O . GLN A 1 603 ? 90.456 135.154 26.846 1.00 79.66 603 GLN A O 1
ATOM 4605 N N . PRO A 1 604 ? 89.111 133.968 28.289 1.00 79.48 604 PRO A N 1
ATOM 4606 C CA . PRO A 1 604 ? 89.767 134.467 29.517 1.00 78.29 604 PRO A CA 1
ATOM 4607 C C . PRO A 1 604 ? 91.153 133.883 29.870 1.00 77.20 604 PRO A C 1
ATOM 4608 O O . PRO A 1 604 ? 91.468 132.737 29.465 1.00 76.87 604 PRO A O 1
ATOM 4612 N N . LEU A 1 605 ? 91.891 134.683 30.658 1.00 76.25 605 LEU A N 1
ATOM 4613 C CA . LEU A 1 605 ? 93.239 134.568 31.235 1.00 76.26 605 LEU A CA 1
ATOM 4614 C C . LEU A 1 605 ? 93.437 133.640 32.432 1.00 76.60 605 LEU A C 1
ATOM 4615 O O . LEU A 1 605 ? 94.080 133.975 33.460 1.00 77.76 605 LEU A O 1
ATOM 4620 N N . PRO A 1 606 ? 92.836 132.452 32.360 1.00 77.34 606 PRO A N 1
ATOM 4621 C CA . PRO A 1 606 ? 92.909 131.460 33.413 1.00 77.28 606 PRO A CA 1
ATOM 4622 C C . PRO A 1 606 ? 94.365 130.971 33.468 1.00 76.55 606 PRO A C 1
ATOM 4623 O O . PRO A 1 606 ? 94.826 130.470 34.504 1.00 77.02 606 PRO A O 1
ATOM 4627 N N . VAL A 1 607 ? 95.122 131.108 32.379 1.00 76.13 607 VAL A N 1
ATOM 4628 C CA . VAL A 1 607 ? 96.493 130.622 32.431 1.00 75.40 607 VAL A CA 1
ATOM 4629 C C . VAL A 1 607 ? 97.347 131.325 33.460 1.00 74.96 607 VAL A C 1
ATOM 4630 O O . VAL A 1 607 ? 98.245 132.112 33.134 1.00 76.64 607 VAL A O 1
ATOM 4634 N N . PHE A 1 608 ? 97.019 131.097 34.724 1.00 72.49 608 PHE A N 1
ATOM 4635 C CA . PHE A 1 608 ? 97.881 131.620 35.750 1.00 69.96 608 PHE A CA 1
ATOM 4636 C C . PHE A 1 608 ? 99.099 130.591 35.568 1.00 69.52 608 PHE A C 1
ATOM 4637 O O . PHE A 1 608 ? 100.286 130.898 35.957 1.00 71.36 608 PHE A O 1
ATOM 4645 N N . THR A 1 609 ? 98.760 129.430 34.976 1.00 65.58 609 THR A N 1
ATOM 4646 C CA . THR A 1 609 ? 99.511 128.166 34.691 1.00 62.77 609 THR A CA 1
ATOM 4647 C C . THR A 1 609 ? 100.794 127.988 35.526 1.00 61.01 609 THR A C 1
ATOM 4648 O O . THR A 1 609 ? 101.878 128.361 35.044 1.00 60.57 609 THR A O 1
ATOM 4652 N N . PRO A 1 610 ? 100.692 127.379 36.756 1.00 59.88 610 PRO A N 1
ATOM 4653 C CA . PRO A 1 610 ? 101.884 127.221 37.599 1.00 58.80 610 PRO A CA 1
ATOM 4654 C C . PRO A 1 610 ? 103.138 127.097 36.727 1.00 58.00 610 PRO A C 1
ATOM 4655 O O . PRO A 1 610 ? 103.121 126.318 35.752 1.00 58.33 610 PRO A O 1
ATOM 4659 N N . PRO A 1 611 ? 104.213 127.875 37.022 1.00 56.75 611 PRO A N 1
ATOM 4660 C CA . PRO A 1 611 ? 105.455 127.821 36.247 1.00 56.23 611 PRO A CA 1
ATOM 4661 C C . PRO A 1 611 ? 106.413 126.669 36.576 1.00 55.57 611 PRO A C 1
ATOM 4662 O O . PRO A 1 611 ? 106.525 126.273 37.737 1.00 54.82 611 PRO A O 1
ATOM 4666 N N . GLU A 1 612 ? 107.110 126.148 35.562 1.00 55.40 612 GLU A N 1
ATOM 4667 C CA . GLU A 1 612 ? 108.086 125.079 35.784 1.00 54.88 612 GLU A CA 1
ATOM 4668 C C . GLU A 1 612 ? 109.127 125.677 36.749 1.00 53.80 612 GLU A C 1
ATOM 4669 O O . GLU A 1 612 ? 109.541 126.831 36.595 1.00 54.23 612 GLU A O 1
ATOM 4675 N N . GLU A 1 613 ? 109.548 124.899 37.736 1.00 52.37 613 GLU A N 1
ATOM 4676 C CA . GLU A 1 613 ? 110.487 125.372 38.755 1.00 52.05 613 GLU A CA 1
ATOM 4677 C C . GLU A 1 613 ? 111.982 125.031 38.549 1.00 50.79 613 GLU A C 1
ATOM 4678 O O . GLU A 1 613 ? 112.315 124.075 37.838 1.00 50.78 613 GLU A O 1
ATOM 4684 N N . PRO A 1 614 ? 112.893 125.830 39.148 1.00 49.90 614 PRO A N 1
ATOM 4685 C CA . PRO A 1 614 ? 114.324 125.539 38.965 1.00 49.56 614 PRO A CA 1
ATOM 4686 C C . PRO A 1 614 ? 114.751 124.207 39.593 1.00 47.91 614 PRO A C 1
ATOM 4687 O O . PRO A 1 614 ? 114.220 123.833 40.652 1.00 48.21 614 PRO A O 1
ATOM 4691 N N . PRO A 1 615 ? 115.648 123.438 38.920 1.00 46.82 615 PRO A N 1
ATOM 4692 C CA . PRO A 1 615 ? 116.027 122.181 39.587 1.00 45.51 615 PRO A CA 1
ATOM 4693 C C . PRO A 1 615 ? 116.915 122.574 40.798 1.00 44.80 615 PRO A C 1
ATOM 4694 O O . PRO A 1 615 ? 117.551 123.660 40.811 1.00 44.71 615 PRO A O 1
ATOM 4698 N N . GLU A 1 616 ? 116.968 121.720 41.816 1.00 44.29 616 GLU A N 1
ATOM 4699 C CA . GLU A 1 616 ? 117.793 121.959 43.001 1.00 43.74 616 GLU A CA 1
ATOM 4700 C C . GLU A 1 616 ? 119.297 122.055 42.555 1.00 41.78 616 GLU A C 1
ATOM 4701 O O . GLU A 1 616 ? 119.763 121.287 41.694 1.00 39.98 616 GLU A O 1
ATOM 4707 N N . GLY A 1 617 ? 119.988 123.071 43.088 1.00 40.51 617 GLY A N 1
ATOM 4708 C CA . GLY A 1 617 ? 121.362 123.448 42.757 1.00 37.59 617 GLY A CA 1
ATOM 4709 C C . GLY A 1 617 ? 121.380 124.601 41.736 1.00 37.71 617 GLY A C 1
ATOM 4710 O O . GLY A 1 617 ? 122.434 125.183 41.424 1.00 36.07 617 GLY A O 1
ATOM 4711 N N . PHE A 1 618 ? 120.201 124.952 41.222 1.00 37.88 618 PHE A N 1
ATOM 4712 C CA . PHE A 1 618 ? 120.010 126.007 40.204 1.00 38.22 618 PHE A CA 1
ATOM 4713 C C . PHE A 1 618 ? 119.174 127.223 40.658 1.00 38.86 618 PHE A C 1
ATOM 4714 O O . PHE A 1 618 ? 118.528 127.172 41.696 1.00 39.74 618 PHE A O 1
ATOM 4722 N N . TYR A 1 619 ? 119.201 128.298 39.871 1.00 38.93 619 TYR A N 1
ATOM 4723 C CA . TYR A 1 619 ? 118.424 129.525 40.147 1.00 36.71 619 TYR A CA 1
ATOM 4724 C C . TYR A 1 619 ? 117.754 130.061 38.879 1.00 35.53 619 TYR A C 1
ATOM 4725 O O . TYR A 1 619 ? 118.273 129.849 37.789 1.00 35.74 619 TYR A O 1
ATOM 4734 N N . ARG A 1 620 ? 116.607 130.738 38.994 1.00 33.74 620 ARG A N 1
ATOM 4735 C CA . ARG A 1 620 ? 116.010 131.318 37.805 1.00 32.16 620 ARG A CA 1
ATOM 4736 C C . ARG A 1 620 ? 116.909 132.540 37.463 1.00 31.91 620 ARG A C 1
ATOM 4737 O O . ARG A 1 620 ? 117.353 133.258 38.353 1.00 33.49 620 ARG A O 1
ATOM 4745 N N . LEU A 1 621 ? 117.189 132.731 36.168 1.00 31.01 621 LEU A N 1
ATOM 4746 C CA . LEU A 1 621 ? 118.044 133.790 35.629 1.00 31.95 621 LEU A CA 1
ATOM 4747 C C . LEU A 1 621 ? 117.168 135.019 35.317 1.00 33.44 621 LEU A C 1
ATOM 4748 O O . LEU A 1 621 ? 116.395 134.980 34.355 1.00 33.63 621 LEU A O 1
ATOM 4753 N N . LEU A 1 622 ? 117.242 136.079 36.148 1.00 32.75 622 LEU A N 1
ATOM 4754 C CA . LEU A 1 622 ? 116.453 137.288 35.913 1.00 31.78 622 LEU A CA 1
ATOM 4755 C C . LEU A 1 622 ? 117.457 138.281 35.263 1.00 33.25 622 LEU A C 1
ATOM 4756 O O . LEU A 1 622 ? 118.669 138.091 35.353 1.00 33.04 622 LEU A O 1
ATOM 4761 N N . TYR A 1 623 ? 116.973 139.321 34.581 1.00 33.87 623 TYR A N 1
ATOM 4762 C CA . TYR A 1 623 ? 117.895 140.218 33.905 1.00 34.17 623 TYR A CA 1
ATOM 4763 C C . TYR A 1 623 ? 117.233 141.591 33.745 1.00 34.60 623 TYR A C 1
ATOM 4764 O O . TYR A 1 623 ? 116.026 141.733 33.929 1.00 33.82 623 TYR A O 1
ATOM 4773 N N . GLY A 1 624 ? 118.015 142.606 33.407 1.00 35.08 624 GLY A N 1
ATOM 4774 C CA . GLY A 1 624 ? 117.456 143.918 33.272 1.00 33.27 624 GLY A CA 1
ATOM 4775 C C . GLY A 1 624 ? 118.434 144.966 32.808 1.00 33.35 624 GLY A C 1
ATOM 4776 O O . GLY A 1 624 ? 119.453 144.654 32.186 1.00 32.04 624 GLY A O 1
ATOM 4777 N N . ARG A 1 625 ? 118.150 146.220 33.157 1.00 32.82 625 ARG A N 1
ATOM 4778 C CA . ARG A 1 625 ? 118.967 147.348 32.740 1.00 32.16 625 ARG A CA 1
ATOM 4779 C C . ARG A 1 625 ? 119.901 147.983 33.766 1.00 32.60 625 ARG A C 1
ATOM 4780 O O . ARG A 1 625 ? 119.603 148.025 34.967 1.00 31.28 625 ARG A O 1
ATOM 4788 N N . SER A 1 626 ? 121.042 148.495 33.268 1.00 34.05 626 SER A N 1
ATOM 4789 C CA . SER A 1 626 ? 122.050 149.264 34.049 1.00 34.80 626 SER A CA 1
ATOM 4790 C C . SER A 1 626 ? 121.661 150.748 33.682 1.00 33.50 626 SER A C 1
ATOM 4791 O O . SER A 1 626 ? 121.555 151.084 32.507 1.00 32.98 626 SER A O 1
ATOM 4794 N N . PRO A 1 627 ? 121.489 151.643 34.701 1.00 32.86 627 PRO A N 1
ATOM 4795 C CA . PRO A 1 627 ? 121.107 153.030 34.354 1.00 33.08 627 PRO A CA 1
ATOM 4796 C C . PRO A 1 627 ? 121.899 153.842 33.313 1.00 32.67 627 PRO A C 1
ATOM 4797 O O . PRO A 1 627 ? 121.422 154.843 32.726 1.00 33.22 627 PRO A O 1
ATOM 4801 N N . VAL A 1 628 ? 123.099 153.328 33.070 1.00 32.09 628 VAL A N 1
ATOM 4802 C CA . VAL A 1 628 ? 124.169 153.909 32.253 1.00 31.55 628 VAL A CA 1
ATOM 4803 C C . VAL A 1 628 ? 124.553 153.236 30.901 1.00 30.49 628 VAL A C 1
ATOM 4804 O O . VAL A 1 628 ? 125.317 153.785 30.095 1.00 31.39 628 VAL A O 1
ATOM 4808 N N . HIS A 1 629 ? 124.026 152.037 30.650 1.00 28.61 629 HIS A N 1
ATOM 4809 C CA . HIS A 1 629 ? 124.312 151.309 29.431 1.00 27.91 629 HIS A CA 1
ATOM 4810 C C . HIS A 1 629 ? 123.018 151.011 28.650 1.00 27.97 629 HIS A C 1
ATOM 4811 O O . HIS A 1 629 ? 121.972 150.723 29.247 1.00 28.85 629 HIS A O 1
ATOM 4818 N N . THR A 1 630 ? 123.060 151.123 27.326 1.00 28.23 630 THR A N 1
ATOM 4819 C CA . THR A 1 630 ? 121.897 150.778 26.510 1.00 29.78 630 THR A CA 1
ATOM 4820 C C . THR A 1 630 ? 122.097 149.294 26.009 1.00 30.96 630 THR A C 1
ATOM 4821 O O . THR A 1 630 ? 123.210 148.938 25.617 1.00 35.03 630 THR A O 1
ATOM 4825 N N . PHE A 1 631 ? 121.099 148.414 26.115 1.00 28.94 631 PHE A N 1
ATOM 4826 C CA . PHE A 1 631 ? 121.213 147.004 25.632 1.00 33.51 631 PHE A CA 1
ATOM 4827 C C . PHE A 1 631 ? 122.594 146.340 25.611 1.00 36.16 631 PHE A C 1
ATOM 4828 O O . PHE A 1 631 ? 123.046 145.771 26.615 1.00 38.02 631 PHE A O 1
ATOM 4836 N N . ALA A 1 632 ? 123.241 146.379 24.455 1.00 38.82 632 ALA A N 1
ATOM 4837 C CA . ALA A 1 632 ? 124.593 145.882 24.242 1.00 39.22 632 ALA A CA 1
ATOM 4838 C C . ALA A 1 632 ? 125.578 146.942 23.656 1.00 41.14 632 ALA A C 1
ATOM 4839 O O . ALA A 1 632 ? 126.738 146.994 24.063 1.00 47.66 632 ALA A O 1
ATOM 4841 N N . ARG A 1 633 ? 125.117 147.803 22.762 1.00 37.28 633 ARG A N 1
ATOM 4842 C CA . ARG A 1 633 ? 125.899 148.847 22.048 1.00 37.05 633 ARG A CA 1
ATOM 4843 C C . ARG A 1 633 ? 126.680 149.953 22.753 1.00 36.05 633 ARG A C 1
ATOM 4844 O O . ARG A 1 633 ? 127.192 150.868 22.099 1.00 34.97 633 ARG A O 1
ATOM 4852 N N . THR A 1 634 ? 126.797 149.888 24.077 1.00 36.32 634 THR A N 1
ATOM 4853 C CA . THR A 1 634 ? 127.419 150.990 24.824 1.00 36.56 634 THR A CA 1
ATOM 4854 C C . THR A 1 634 ? 128.636 150.543 25.645 1.00 35.86 634 THR A C 1
ATOM 4855 O O . THR A 1 634 ? 129.302 151.306 26.342 1.00 36.44 634 THR A O 1
ATOM 4859 N N . GLN A 1 635 ? 128.917 149.263 25.481 1.00 37.26 635 GLN A N 1
ATOM 4860 C CA . GLN A 1 635 ? 129.970 148.495 26.118 1.00 37.29 635 GLN A CA 1
ATOM 4861 C C . GLN A 1 635 ? 131.376 148.831 25.582 1.00 37.43 635 GLN A C 1
ATOM 4862 O O . GLN A 1 635 ? 132.388 148.341 26.125 1.00 37.10 635 GLN A O 1
ATOM 4868 N N . ASN A 1 636 ? 131.466 149.630 24.510 1.00 36.27 636 ASN A N 1
ATOM 4869 C CA . ASN A 1 636 ? 132.775 150.019 23.989 1.00 35.12 636 ASN A CA 1
ATOM 4870 C C . ASN A 1 636 ? 132.980 151.523 24.193 1.00 34.45 636 ASN A C 1
ATOM 4871 O O . ASN A 1 636 ? 134.029 152.093 23.870 1.00 34.36 636 ASN A O 1
ATOM 4876 N N . ASN A 1 637 ? 131.961 152.142 24.776 1.00 33.79 637 ASN A N 1
ATOM 4877 C CA . ASN A 1 637 ? 131.957 153.567 25.069 1.00 34.47 637 ASN A CA 1
ATOM 4878 C C . ASN A 1 637 ? 132.811 153.840 26.352 1.00 34.76 637 ASN A C 1
ATOM 4879 O O . ASN A 1 637 ? 132.456 153.447 27.473 1.00 35.49 637 ASN A O 1
ATOM 4884 N N . TRP A 1 638 ? 133.954 154.512 26.214 1.00 35.45 638 TRP A N 1
ATOM 4885 C CA . TRP A 1 638 ? 134.796 154.747 27.384 1.00 34.81 638 TRP A CA 1
ATOM 4886 C C . TRP A 1 638 ? 134.192 155.637 28.484 1.00 35.13 638 TRP A C 1
ATOM 4887 O O . TRP A 1 638 ? 134.447 155.401 29.663 1.00 35.46 638 TRP A O 1
ATOM 4898 N N . VAL A 1 639 ? 133.369 156.621 28.127 1.00 34.50 639 VAL A N 1
ATOM 4899 C CA . VAL A 1 639 ? 132.731 157.486 29.138 1.00 33.70 639 VAL A CA 1
ATOM 4900 C C . VAL A 1 639 ? 131.706 156.678 29.992 1.00 33.20 639 VAL A C 1
ATOM 4901 O O . VAL A 1 639 ? 131.546 156.900 31.190 1.00 34.69 639 VAL A O 1
ATOM 4905 N N . LEU A 1 640 ? 131.045 155.719 29.358 1.00 32.14 640 LEU A N 1
ATOM 4906 C CA . LEU A 1 640 ? 130.036 154.911 30.002 1.00 31.14 640 LEU A CA 1
ATOM 4907 C C . LEU A 1 640 ? 130.577 153.620 30.643 1.00 31.24 640 LEU A C 1
ATOM 4908 O O . LEU A 1 640 ? 130.070 153.170 31.690 1.00 30.49 640 LEU A O 1
ATOM 4913 N N . MET A 1 641 ? 131.604 153.028 30.047 1.00 29.56 641 MET A N 1
ATOM 4914 C CA . MET A 1 641 ? 132.212 151.825 30.631 1.00 31.56 641 MET A CA 1
ATOM 4915 C C . MET A 1 641 ? 132.969 152.206 31.951 1.00 31.16 641 MET A C 1
ATOM 4916 O O . MET A 1 641 ? 133.098 151.411 32.877 1.00 29.22 641 MET A O 1
ATOM 4921 N N . GLU A 1 642 ? 133.434 153.450 32.007 1.00 32.88 642 GLU A N 1
ATOM 4922 C CA . GLU A 1 642 ? 134.180 153.976 33.155 1.00 35.04 642 GLU A CA 1
ATOM 4923 C C . GLU A 1 642 ? 133.261 154.226 34.367 1.00 36.47 642 GLU A C 1
ATOM 4924 O O . GLU A 1 642 ? 133.728 154.348 35.514 1.00 35.27 642 GLU A O 1
ATOM 4930 N N . MET A 1 643 ? 131.956 154.317 34.096 1.00 36.47 643 MET A N 1
ATOM 4931 C CA . MET A 1 643 ? 130.935 154.446 35.141 1.00 35.43 643 MET A CA 1
ATOM 4932 C C . MET A 1 643 ? 130.489 153.010 35.549 1.00 34.95 643 MET A C 1
ATOM 4933 O O . MET A 1 643 ? 130.128 152.786 36.688 1.00 35.22 643 MET A O 1
ATOM 4938 N N . ASP A 1 644 ? 130.526 152.055 34.616 1.00 34.19 644 ASP A N 1
ATOM 4939 C CA . ASP A 1 644 ? 130.059 150.658 34.858 1.00 33.27 644 ASP A CA 1
ATOM 4940 C C . ASP A 1 644 ? 130.730 149.731 33.846 1.00 32.26 644 ASP A C 1
ATOM 4941 O O . ASP A 1 644 ? 130.159 149.446 32.734 1.00 32.91 644 ASP A O 1
ATOM 4946 N N . PRO A 1 645 ? 131.940 149.200 34.205 1.00 30.58 645 PRO A N 1
ATOM 4947 C CA . PRO A 1 645 ? 132.849 148.310 33.489 1.00 29.40 645 PRO A CA 1
ATOM 4948 C C . PRO A 1 645 ? 132.512 146.827 33.467 1.00 28.39 645 PRO A C 1
ATOM 4949 O O . PRO A 1 645 ? 133.151 146.051 32.748 1.00 27.53 645 PRO A O 1
ATOM 4953 N N . GLU A 1 646 ? 131.554 146.417 34.281 1.00 28.11 646 GLU A N 1
ATOM 4954 C CA . GLU A 1 646 ? 131.153 145.007 34.322 1.00 30.92 646 GLU A CA 1
ATOM 4955 C C . GLU A 1 646 ? 129.822 144.801 35.042 1.00 30.57 646 GLU A C 1
ATOM 4956 O O . GLU A 1 646 ? 129.359 145.699 35.779 1.00 32.07 646 GLU A O 1
ATOM 4962 N N . ASN A 1 647 ? 129.178 143.664 34.792 1.00 30.87 647 ASN A N 1
ATOM 4963 C CA . ASN A 1 647 ? 128.003 143.335 35.501 1.00 29.55 647 ASN A CA 1
ATOM 4964 C C . ASN A 1 647 ? 128.402 142.503 36.685 1.00 30.75 647 ASN A C 1
ATOM 4965 O O . ASN A 1 647 ? 129.573 142.083 36.864 1.00 32.55 647 ASN A O 1
ATOM 4970 N N . GLU A 1 648 ? 127.391 142.277 37.517 1.00 31.32 648 GLU A N 1
ATOM 4971 C CA . GLU A 1 648 ? 127.598 141.702 38.823 1.00 34.36 648 GLU A CA 1
ATOM 4972 C C . GLU A 1 648 ? 126.329 140.729 39.087 1.00 33.78 648 GLU A C 1
ATOM 4973 O O . GLU A 1 648 ? 125.189 141.118 38.828 1.00 34.21 648 GLU A O 1
ATOM 4979 N N . VAL A 1 649 ? 126.528 139.457 39.492 1.00 32.70 649 VAL A N 1
ATOM 4980 C CA . VAL A 1 649 ? 125.408 138.484 39.762 1.00 31.34 649 VAL A CA 1
ATOM 4981 C C . VAL A 1 649 ? 124.815 138.697 41.167 1.00 31.21 649 VAL A C 1
ATOM 4982 O O . VAL A 1 649 ? 125.556 138.636 42.146 1.00 30.75 649 VAL A O 1
ATOM 4986 N N . TRP A 1 650 ? 123.504 138.919 41.265 1.00 31.17 650 TRP A N 1
ATOM 4987 C CA . TRP A 1 650 ? 122.819 139.121 42.551 1.00 30.53 650 TRP A CA 1
ATOM 4988 C C . TRP A 1 650 ? 122.315 137.755 43.119 1.00 33.00 650 TRP A C 1
ATOM 4989 O O . TRP A 1 650 ? 121.514 137.078 42.467 1.00 33.70 650 TRP A O 1
ATOM 5000 N N . ILE A 1 651 ? 122.833 137.346 44.288 1.00 33.96 651 ILE A N 1
ATOM 5001 C CA . ILE A 1 651 ? 122.385 136.125 44.976 1.00 35.18 651 ILE A CA 1
ATOM 5002 C C . ILE A 1 651 ? 122.066 136.525 46.408 1.00 35.48 651 ILE A C 1
ATOM 5003 O O . ILE A 1 651 ? 122.715 137.432 46.968 1.00 36.84 651 ILE A O 1
ATOM 5008 N N . HIS A 1 652 ? 121.092 135.840 47.001 1.00 34.90 652 HIS A N 1
ATOM 5009 C CA . HIS A 1 652 ? 120.762 136.107 48.372 1.00 36.30 652 HIS A CA 1
ATOM 5010 C C . HIS A 1 652 ? 121.971 135.820 49.277 1.00 36.44 652 HIS A C 1
ATOM 5011 O O . HIS A 1 652 ? 122.704 134.861 49.050 1.00 36.30 652 HIS A O 1
ATOM 5018 N N . LYS A 1 653 ? 122.186 136.682 50.286 1.00 37.13 653 LYS A N 1
ATOM 5019 C CA . LYS A 1 653 ? 123.286 136.597 51.271 1.00 39.14 653 LYS A CA 1
ATOM 5020 C C . LYS A 1 653 ? 123.533 135.209 51.906 1.00 39.90 653 LYS A C 1
ATOM 5021 O O . LYS A 1 653 ? 124.678 134.794 52.113 1.00 39.61 653 LYS A O 1
ATOM 5027 N N . GLU A 1 654 ? 122.444 134.528 52.241 1.00 42.17 654 GLU A N 1
ATOM 5028 C CA . GLU A 1 654 ? 122.462 133.196 52.848 1.00 44.87 654 GLU A CA 1
ATOM 5029 C C . GLU A 1 654 ? 122.807 132.072 51.836 1.00 45.19 654 GLU A C 1
ATOM 5030 O O . GLU A 1 654 ? 123.311 131.009 52.230 1.00 45.82 654 GLU A O 1
ATOM 5036 N N . GLU A 1 655 ? 122.546 132.283 50.549 1.00 44.18 655 GLU A N 1
ATOM 5037 C CA . GLU A 1 655 ? 122.919 131.273 49.551 1.00 43.58 655 GLU A CA 1
ATOM 5038 C C . GLU A 1 655 ? 124.415 131.426 49.263 1.00 44.18 655 GLU A C 1
ATOM 5039 O O . GLU A 1 655 ? 125.129 130.442 49.263 1.00 45.17 655 GLU A O 1
ATOM 5045 N N . ALA A 1 656 ? 124.895 132.640 49.012 1.00 45.31 656 ALA A N 1
ATOM 5046 C CA . ALA A 1 656 ? 126.325 132.789 48.751 1.00 45.09 656 ALA A CA 1
ATOM 5047 C C . ALA A 1 656 ? 127.145 132.247 49.944 1.00 45.64 656 ALA A C 1
ATOM 5048 O O . ALA A 1 656 ? 128.288 131.819 49.790 1.00 45.22 656 ALA A O 1
ATOM 5050 N N . LYS A 1 657 ? 126.551 132.231 51.132 1.00 45.29 657 LYS A N 1
ATOM 5051 C CA . LYS A 1 657 ? 127.247 131.740 52.330 1.00 45.89 657 LYS A CA 1
ATOM 5052 C C . LYS A 1 657 ? 127.340 130.199 52.371 1.00 45.08 657 LYS A C 1
ATOM 5053 O O . LYS A 1 657 ? 128.386 129.655 52.736 1.00 44.80 657 LYS A O 1
ATOM 5059 N N . ARG A 1 658 ? 126.254 129.505 52.023 1.00 45.05 658 ARG A N 1
ATOM 5060 C CA . ARG A 1 658 ? 126.254 128.031 51.984 1.00 45.09 658 ARG A CA 1
ATOM 5061 C C . ARG A 1 658 ? 127.212 127.635 50.848 1.00 46.15 658 ARG A C 1
ATOM 5062 O O . ARG A 1 658 ? 128.067 126.752 51.022 1.00 46.65 658 ARG A O 1
ATOM 5070 N N . LEU A 1 659 ? 127.084 128.275 49.677 1.00 46.57 659 LEU A N 1
ATOM 5071 C CA . LEU A 1 659 ? 128.040 128.056 48.584 1.00 47.47 659 LEU A CA 1
ATOM 5072 C C . LEU A 1 659 ? 129.280 128.672 49.352 1.00 48.47 659 LEU A C 1
ATOM 5073 O O . LEU A 1 659 ? 129.119 129.027 50.497 1.00 50.72 659 LEU A O 1
ATOM 5078 N N . GLY A 1 660 ? 130.504 128.738 48.822 1.00 48.54 660 GLY A N 1
ATOM 5079 C CA . GLY A 1 660 ? 131.549 129.334 49.654 1.00 48.07 660 GLY A CA 1
ATOM 5080 C C . GLY A 1 660 ? 131.999 130.621 48.998 1.00 48.79 660 GLY A C 1
ATOM 5081 O O . GLY A 1 660 ? 133.188 130.834 48.718 1.00 49.27 660 GLY A O 1
ATOM 5082 N N . LEU A 1 661 ? 131.045 131.511 48.757 1.00 47.66 661 LEU A N 1
ATOM 5083 C CA . LEU A 1 661 ? 131.288 132.760 48.020 1.00 48.11 661 LEU A CA 1
ATOM 5084 C C . LEU A 1 661 ? 131.266 134.067 48.791 1.00 49.34 661 LEU A C 1
ATOM 5085 O O . LEU A 1 661 ? 130.372 134.299 49.588 1.00 50.60 661 LEU A O 1
ATOM 5090 N N . LYS A 1 662 ? 132.228 134.950 48.584 1.00 50.83 662 LYS A N 1
ATOM 5091 C CA . LYS A 1 662 ? 132.168 136.222 49.278 1.00 53.44 662 LYS A CA 1
ATOM 5092 C C . LYS A 1 662 ? 132.219 137.441 48.368 1.00 54.25 662 LYS A C 1
ATOM 5093 O O . LYS A 1 662 ? 132.247 137.325 47.133 1.00 54.15 662 LYS A O 1
ATOM 5099 N N . GLU A 1 663 ? 132.273 138.611 48.979 1.00 55.16 663 GLU A N 1
ATOM 5100 C CA . GLU A 1 663 ? 132.272 139.867 48.272 1.00 55.02 663 GLU A CA 1
ATOM 5101 C C . GLU A 1 663 ? 133.051 140.071 46.967 1.00 53.76 663 GLU A C 1
ATOM 5102 O O . GLU A 1 663 ? 132.477 140.455 45.938 1.00 56.32 663 GLU A O 1
ATOM 5108 N N . GLY A 1 664 ? 134.340 139.811 46.958 1.00 50.92 664 GLY A N 1
ATOM 5109 C CA . GLY A 1 664 ? 135.078 140.017 45.715 1.00 46.96 664 GLY A CA 1
ATOM 5110 C C . GLY A 1 664 ? 135.295 138.820 44.805 1.00 43.54 664 GLY A C 1
ATOM 5111 O O . GLY A 1 664 ? 136.086 138.890 43.882 1.00 44.14 664 GLY A O 1
ATOM 5112 N N . ASP A 1 665 ? 134.601 137.720 45.054 1.00 41.53 665 ASP A N 1
ATOM 5113 C CA . ASP A 1 665 ? 134.758 136.521 44.222 1.00 39.95 665 ASP A CA 1
ATOM 5114 C C . ASP A 1 665 ? 134.177 136.620 42.821 1.00 38.67 665 ASP A C 1
ATOM 5115 O O . ASP A 1 665 ? 133.333 137.467 42.535 1.00 38.68 665 ASP A O 1
ATOM 5120 N N . TYR A 1 666 ? 134.639 135.726 41.949 1.00 37.36 666 TYR A N 1
ATOM 5121 C CA . TYR A 1 666 ? 134.170 135.617 40.574 1.00 36.80 666 TYR A CA 1
ATOM 5122 C C . TYR A 1 666 ? 133.556 134.248 40.434 1.00 36.77 666 TYR A C 1
ATOM 5123 O O . TYR A 1 666 ? 133.805 133.345 41.237 1.00 36.64 666 TYR A O 1
ATOM 5132 N N . VAL A 1 667 ? 132.760 134.094 39.387 1.00 35.91 667 VAL A N 1
ATOM 5133 C CA . VAL A 1 667 ? 132.043 132.833 39.199 1.00 34.46 667 VAL A CA 1
ATOM 5134 C C . VAL A 1 667 ? 131.689 132.632 37.717 1.00 35.68 667 VAL A C 1
ATOM 5135 O O . VAL A 1 667 ? 131.639 133.611 36.959 1.00 36.64 667 VAL A O 1
ATOM 5139 N N . MET A 1 668 ? 131.516 131.380 37.292 1.00 35.50 668 MET A N 1
ATOM 5140 C CA . MET A 1 668 ? 131.012 131.111 35.920 1.00 35.60 668 MET A CA 1
ATOM 5141 C C . MET A 1 668 ? 129.526 130.764 36.124 1.00 35.79 668 MET A C 1
ATOM 5142 O O . MET A 1 668 ? 129.167 130.140 37.132 1.00 35.06 668 MET A O 1
ATOM 5147 N N . LEU A 1 669 ? 128.679 131.180 35.184 1.00 35.77 669 LEU A N 1
ATOM 5148 C CA . LEU A 1 669 ? 127.249 130.809 35.219 1.00 36.36 669 LEU A CA 1
ATOM 5149 C C . LEU A 1 669 ? 127.073 129.659 34.171 1.00 36.34 669 LEU A C 1
ATOM 5150 O O . LEU A 1 669 ? 127.468 129.782 33.012 1.00 36.21 669 LEU A O 1
ATOM 5155 N N . VAL A 1 670 ? 126.528 128.534 34.627 1.00 36.36 670 VAL A N 1
ATOM 5156 C CA . VAL A 1 670 ? 126.306 127.395 33.735 1.00 38.39 670 VAL A CA 1
ATOM 5157 C C . VAL A 1 670 ? 124.772 127.137 33.667 1.00 39.57 670 VAL A C 1
ATOM 5158 O O . VAL A 1 670 ? 124.110 127.069 34.710 1.00 40.13 670 VAL A O 1
ATOM 5162 N N . ASN A 1 671 ? 124.193 127.052 32.472 1.00 40.18 671 ASN A N 1
ATOM 5163 C CA . ASN A 1 671 ? 122.746 126.826 32.391 1.00 43.33 671 ASN A CA 1
ATOM 5164 C C . ASN A 1 671 ? 122.365 125.331 32.352 1.00 44.16 671 ASN A C 1
ATOM 5165 O O . ASN A 1 671 ? 123.246 124.471 32.304 1.00 44.88 671 ASN A O 1
ATOM 5170 N N . GLN A 1 672 ? 121.070 125.037 32.414 1.00 44.55 672 GLN A N 1
ATOM 5171 C CA . GLN A 1 672 ? 120.567 123.669 32.416 1.00 45.30 672 GLN A CA 1
ATOM 5172 C C . GLN A 1 672 ? 121.101 122.851 31.206 1.00 45.37 672 GLN A C 1
ATOM 5173 O O . GLN A 1 672 ? 121.162 121.615 31.270 1.00 46.35 672 GLN A O 1
ATOM 5179 N N . ASP A 1 673 ? 121.520 123.534 30.138 1.00 45.29 673 ASP A N 1
ATOM 5180 C CA . ASP A 1 673 ? 122.076 122.871 28.944 1.00 45.37 673 ASP A CA 1
ATOM 5181 C C . ASP A 1 673 ? 123.630 122.878 28.831 1.00 45.10 673 ASP A C 1
ATOM 5182 O O . ASP A 1 673 ? 124.161 122.654 27.743 1.00 45.01 673 ASP A O 1
ATOM 5187 N N . GLY A 1 674 ? 124.337 123.140 29.930 1.00 44.21 674 GLY A N 1
ATOM 5188 C CA . GLY A 1 674 ? 125.778 123.177 29.930 1.00 43.29 674 GLY A CA 1
ATOM 5189 C C . GLY A 1 674 ? 126.543 124.407 29.420 1.00 43.50 674 GLY A C 1
ATOM 5190 O O . GLY A 1 674 ? 127.777 124.474 29.539 1.00 44.71 674 GLY A O 1
ATOM 5191 N N . VAL A 1 675 ? 125.871 125.390 28.842 1.00 42.81 675 VAL A N 1
ATOM 5192 C CA . VAL A 1 675 ? 126.565 126.586 28.361 1.00 41.46 675 VAL A CA 1
ATOM 5193 C C . VAL A 1 675 ? 127.081 127.422 29.570 1.00 42.17 675 VAL A C 1
ATOM 5194 O O . VAL A 1 675 ? 126.338 127.677 30.542 1.00 41.60 675 VAL A O 1
ATOM 5198 N N . LYS A 1 676 ? 128.377 127.777 29.524 1.00 42.16 676 LYS A N 1
ATOM 5199 C CA . LYS A 1 676 ? 129.111 128.576 30.531 1.00 42.21 676 LYS A CA 1
ATOM 5200 C C . LYS A 1 676 ? 129.247 130.030 30.070 1.00 42.31 676 LYS A C 1
ATOM 5201 O O . LYS A 1 676 ? 129.535 130.263 28.894 1.00 41.11 676 LYS A O 1
ATOM 5207 N N . GLU A 1 677 ? 129.080 130.991 30.974 1.00 41.67 677 GLU A N 1
ATOM 5208 C CA . GLU A 1 677 ? 129.259 132.390 30.595 1.00 42.70 677 GLU A CA 1
ATOM 5209 C C . GLU A 1 677 ? 130.370 133.130 31.409 1.00 43.26 677 GLU A C 1
ATOM 5210 O O . GLU A 1 677 ? 130.255 133.292 32.635 1.00 42.64 677 GLU A O 1
ATOM 5216 N N . GLY A 1 678 ? 131.443 133.473 30.663 1.00 45.11 678 GLY A N 1
ATOM 5217 C CA . GLY A 1 678 ? 132.662 134.171 31.119 1.00 44.12 678 GLY A CA 1
ATOM 5218 C C . GLY A 1 678 ? 132.632 134.575 32.574 1.00 43.07 678 GLY A C 1
ATOM 5219 O O . GLY A 1 678 ? 131.503 134.869 33.009 1.00 43.46 678 GLY A O 1
ATOM 5220 N N . PRO A 1 679 ? 133.775 134.720 33.329 1.00 41.96 679 PRO A N 1
ATOM 5221 C CA . PRO A 1 679 ? 133.720 135.124 34.753 1.00 39.50 679 PRO A CA 1
ATOM 5222 C C . PRO A 1 679 ? 133.028 136.453 35.137 1.00 37.86 679 PRO A C 1
ATOM 5223 O O . PRO A 1 679 ? 133.380 137.487 34.574 1.00 36.88 679 PRO A O 1
ATOM 5227 N N . VAL A 1 680 ? 132.067 136.391 36.072 1.00 37.22 680 VAL A N 1
ATOM 5228 C CA . VAL A 1 680 ? 131.266 137.542 36.604 1.00 37.59 680 VAL A CA 1
ATOM 5229 C C . VAL A 1 680 ? 131.458 137.749 38.102 1.00 37.73 680 VAL A C 1
ATOM 5230 O O . VAL A 1 680 ? 131.601 136.780 38.856 1.00 38.31 680 VAL A O 1
ATOM 5234 N N . ARG A 1 681 ? 131.414 139.001 38.536 1.00 37.78 681 ARG A N 1
ATOM 5235 C CA . ARG A 1 681 ? 131.570 139.276 39.946 1.00 37.55 681 ARG A CA 1
ATOM 5236 C C . ARG A 1 681 ? 130.306 138.882 40.726 1.00 38.08 681 ARG A C 1
ATOM 5237 O O . ARG A 1 681 ? 129.175 139.056 40.239 1.00 36.40 681 ARG A O 1
ATOM 5245 N N . VAL A 1 682 ? 130.514 138.313 41.910 1.00 38.09 682 VAL A N 1
ATOM 5246 C CA . VAL A 1 682 ? 129.430 137.865 42.801 1.00 40.04 682 VAL A CA 1
ATOM 5247 C C . VAL A 1 682 ? 128.951 139.033 43.710 1.00 41.25 682 VAL A C 1
ATOM 5248 O O . VAL A 1 682 ? 129.798 139.789 44.210 1.00 42.63 682 VAL A O 1
ATOM 5252 N N . LYS A 1 683 ? 127.639 139.167 43.914 1.00 41.25 683 LYS A N 1
ATOM 5253 C CA . LYS A 1 683 ? 127.035 140.244 44.698 1.00 42.73 683 LYS A CA 1
ATOM 5254 C C . LYS A 1 683 ? 126.042 139.753 45.759 1.00 43.61 683 LYS A C 1
ATOM 5255 O O . LYS A 1 683 ? 124.769 139.812 45.587 1.00 44.28 683 LYS A O 1
ATOM 5261 N N . PRO A 1 684 ? 126.610 139.251 46.880 1.00 44.69 684 PRO A N 1
ATOM 5262 C CA . PRO A 1 684 ? 126.031 138.705 48.090 1.00 46.16 684 PRO A CA 1
ATOM 5263 C C . PRO A 1 684 ? 125.179 139.654 48.923 1.00 48.51 684 PRO A C 1
ATOM 5264 O O . PRO A 1 684 ? 125.031 139.419 50.115 1.00 53.96 684 PRO A O 1
ATOM 5268 N N . THR A 1 685 ? 124.677 140.740 48.387 1.00 49.30 685 THR A N 1
ATOM 5269 C CA . THR A 1 685 ? 123.837 141.572 49.228 1.00 53.30 685 THR A CA 1
ATOM 5270 C C . THR A 1 685 ? 122.331 141.350 48.965 1.00 53.52 685 THR A C 1
ATOM 5271 O O . THR A 1 685 ? 121.870 141.429 47.795 1.00 52.15 685 THR A O 1
ATOM 5275 N N . ALA A 1 686 ? 121.574 141.071 50.036 1.00 52.05 686 ALA A N 1
ATOM 5276 C CA . ALA A 1 686 ? 120.156 140.791 49.995 1.00 51.92 686 ALA A CA 1
ATOM 5277 C C . ALA A 1 686 ? 119.216 141.922 49.568 1.00 52.25 686 ALA A C 1
ATOM 5278 O O . ALA A 1 686 ? 119.225 143.026 50.140 1.00 56.55 686 ALA A O 1
ATOM 5280 N N . ARG A 1 687 ? 118.411 141.612 48.547 1.00 47.98 687 ARG A N 1
ATOM 5281 C CA . ARG A 1 687 ? 117.402 142.434 47.887 1.00 44.10 687 ARG A CA 1
ATOM 5282 C C . ARG A 1 687 ? 116.802 141.465 46.866 1.00 42.10 687 ARG A C 1
ATOM 5283 O O . ARG A 1 687 ? 116.246 141.892 45.861 1.00 41.75 687 ARG A O 1
ATOM 5291 N N . ILE A 1 688 ? 116.954 140.165 47.097 1.00 40.29 688 ILE A N 1
ATOM 5292 C CA . ILE A 1 688 ? 116.425 139.158 46.172 1.00 37.94 688 ILE A CA 1
ATOM 5293 C C . ILE A 1 688 ? 116.001 137.855 46.875 1.00 38.25 688 ILE A C 1
ATOM 5294 O O . ILE A 1 688 ? 116.574 137.487 47.911 1.00 38.19 688 ILE A O 1
ATOM 5299 N N . ARG A 1 689 ? 114.974 137.191 46.347 1.00 38.52 689 ARG A N 1
ATOM 5300 C CA . ARG A 1 689 ? 114.491 135.901 46.881 1.00 39.35 689 ARG A CA 1
ATOM 5301 C C . ARG A 1 689 ? 115.633 134.838 46.682 1.00 39.91 689 ARG A C 1
ATOM 5302 O O . ARG A 1 689 ? 116.588 135.092 45.931 1.00 38.18 689 ARG A O 1
ATOM 5310 N N . LYS A 1 690 ? 115.539 133.673 47.340 1.00 40.40 690 LYS A N 1
ATOM 5311 C CA . LYS A 1 690 ? 116.542 132.590 47.300 1.00 40.39 690 LYS A CA 1
ATOM 5312 C C . LYS A 1 690 ? 116.466 131.658 46.060 1.00 40.92 690 LYS A C 1
ATOM 5313 O O . LYS A 1 690 ? 117.384 130.866 45.783 1.00 43.08 690 LYS A O 1
ATOM 5319 N N . ASP A 1 691 ? 115.336 131.816 45.352 1.00 41.77 691 ASP A N 1
ATOM 5320 C CA . ASP A 1 691 ? 114.844 131.178 44.089 1.00 41.41 691 ASP A CA 1
ATOM 5321 C C . ASP A 1 691 ? 115.577 131.684 42.854 1.00 41.36 691 ASP A C 1
ATOM 5322 O O . ASP A 1 691 ? 115.439 131.134 41.751 1.00 39.99 691 ASP A O 1
ATOM 5327 N N . CYS A 1 692 ? 116.149 132.863 43.012 1.00 41.96 692 CYS A N 1
ATOM 5328 C CA . CYS A 1 692 ? 116.675 133.604 41.906 1.00 42.35 692 CYS A CA 1
ATOM 5329 C C . CYS A 1 692 ? 118.046 134.120 41.976 1.00 40.14 692 CYS A C 1
ATOM 5330 O O . CYS A 1 692 ? 118.676 134.158 43.031 1.00 41.65 692 CYS A O 1
ATOM 5333 N N . VAL A 1 693 ? 118.435 134.615 40.813 1.00 37.27 693 VAL A N 1
ATOM 5334 C CA . VAL A 1 693 ? 119.714 135.228 40.540 1.00 35.36 693 VAL A CA 1
ATOM 5335 C C . VAL A 1 693 ? 119.402 136.276 39.416 1.00 35.00 693 VAL A C 1
ATOM 5336 O O . VAL A 1 693 ? 118.483 136.100 38.604 1.00 36.29 693 VAL A O 1
ATOM 5340 N N . TYR A 1 694 ? 120.124 137.386 39.414 1.00 33.29 694 TYR A N 1
ATOM 5341 C CA . TYR A 1 694 ? 119.895 138.499 38.482 1.00 32.37 694 TYR A CA 1
ATOM 5342 C C . TYR A 1 694 ? 121.216 139.078 37.890 1.00 31.14 694 TYR A C 1
ATOM 5343 O O . TYR A 1 694 ? 122.213 139.157 38.613 1.00 31.78 694 TYR A O 1
ATOM 5352 N N . ILE A 1 695 ? 121.248 139.413 36.598 1.00 30.38 695 ILE A N 1
ATOM 5353 C CA . ILE A 1 695 ? 122.413 140.065 35.959 1.00 29.17 695 ILE A CA 1
ATOM 5354 C C . ILE A 1 695 ? 121.901 141.095 34.934 1.00 29.12 695 ILE A C 1
ATOM 5355 O O . ILE A 1 695 ? 120.814 140.921 34.374 1.00 30.93 695 ILE A O 1
ATOM 5360 N N . VAL A 1 696 ? 122.628 142.191 34.718 1.00 27.58 696 VAL A N 1
ATOM 5361 C CA . VAL A 1 696 ? 122.223 143.182 33.719 1.00 25.61 696 VAL A CA 1
ATOM 5362 C C . VAL A 1 696 ? 122.547 142.629 32.304 1.00 26.58 696 VAL A C 1
ATOM 5363 O O . VAL A 1 696 ? 123.645 142.097 32.091 1.00 27.60 696 VAL A O 1
ATOM 5367 N N . HIS A 1 697 ? 121.587 142.750 31.366 1.00 26.43 697 HIS A N 1
ATOM 5368 C CA . HIS A 1 697 ? 121.705 142.314 29.932 1.00 25.46 697 HIS A CA 1
ATOM 5369 C C . HIS A 1 697 ? 122.694 143.154 29.097 1.00 25.30 697 HIS A C 1
ATOM 5370 O O . HIS A 1 697 ? 122.793 144.361 29.285 1.00 26.42 697 HIS A O 1
ATOM 5377 N N . GLY A 1 698 ? 123.420 142.540 28.157 1.00 26.00 698 GLY A N 1
ATOM 5378 C CA . GLY A 1 698 ? 124.361 143.278 27.313 1.00 25.69 698 GLY A CA 1
ATOM 5379 C C . GLY A 1 698 ? 125.865 143.193 27.532 1.00 26.68 698 GLY A C 1
ATOM 5380 O O . GLY A 1 698 ? 126.628 143.927 26.904 1.00 25.45 698 GLY A O 1
ATOM 5381 N N . PHE A 1 699 ? 126.329 142.357 28.451 1.00 28.89 699 PHE A N 1
ATOM 5382 C CA . PHE A 1 699 ? 127.781 142.204 28.667 1.00 30.51 699 PHE A CA 1
ATOM 5383 C C . PHE A 1 699 ? 128.193 140.831 28.092 1.00 32.40 699 PHE A C 1
ATOM 5384 O O . PHE A 1 699 ? 127.357 140.160 27.467 1.00 33.23 699 PHE A O 1
ATOM 5392 N N . GLY A 1 700 ? 129.448 140.420 28.262 1.00 33.51 700 GLY A N 1
ATOM 5393 C CA . GLY A 1 700 ? 129.898 139.147 27.709 1.00 32.98 700 GLY A CA 1
ATOM 5394 C C . GLY A 1 700 ? 130.210 139.129 26.224 1.00 33.29 700 GLY A C 1
ATOM 5395 O O . GLY A 1 700 ? 130.065 138.088 25.573 1.00 35.08 700 GLY A O 1
ATOM 5396 N N . HIS A 1 701 ? 130.629 140.252 25.653 1.00 33.95 701 HIS A N 1
ATOM 5397 C CA . HIS A 1 701 ? 130.962 140.297 24.215 1.00 34.99 701 HIS A CA 1
ATOM 5398 C C . HIS A 1 701 ? 132.193 139.430 23.866 1.00 36.34 701 HIS A C 1
ATOM 5399 O O . HIS A 1 701 ? 133.151 139.386 24.658 1.00 38.22 701 HIS A O 1
ATOM 5406 N N . LYS A 1 702 ? 132.134 138.713 22.740 1.00 35.72 702 LYS A N 1
ATOM 5407 C CA . LYS A 1 702 ? 133.319 138.018 22.219 1.00 35.93 702 LYS A CA 1
ATOM 5408 C C . LYS A 1 702 ? 133.469 138.790 20.874 1.00 35.87 702 LYS A C 1
ATOM 5409 O O . LYS A 1 702 ? 132.949 138.389 19.835 1.00 35.24 702 LYS A O 1
ATOM 5415 N N . ALA A 1 703 ? 134.140 139.946 20.928 1.00 35.80 703 ALA A N 1
ATOM 5416 C CA . ALA A 1 703 ? 134.345 140.773 19.738 1.00 36.87 703 ALA A CA 1
ATOM 5417 C C . ALA A 1 703 ? 135.655 141.556 19.977 1.00 38.01 703 ALA A C 1
ATOM 5418 O O . ALA A 1 703 ? 135.617 142.726 20.407 1.00 37.44 703 ALA A O 1
ATOM 5420 N N . PRO A 1 704 ? 136.827 140.928 19.665 1.00 38.78 704 PRO A N 1
ATOM 5421 C CA . PRO A 1 704 ? 138.164 141.534 19.827 1.00 38.99 704 PRO A CA 1
ATOM 5422 C C . PRO A 1 704 ? 138.424 142.926 19.266 1.00 38.50 704 PRO A C 1
ATOM 5423 O O . PRO A 1 704 ? 139.290 143.654 19.760 1.00 39.02 704 PRO A O 1
ATOM 5427 N N . LEU A 1 705 ? 137.695 143.275 18.220 1.00 37.43 705 LEU A N 1
ATOM 5428 C CA . LEU A 1 705 ? 137.879 144.568 17.576 1.00 36.12 705 LEU A CA 1
ATOM 5429 C C . LEU A 1 705 ? 137.240 145.736 18.352 1.00 36.07 705 LEU A C 1
ATOM 5430 O O . LEU A 1 705 ? 137.660 146.875 18.183 1.00 35.13 705 LEU A O 1
ATOM 5435 N N . MET A 1 706 ? 136.211 145.453 19.163 1.00 36.35 706 MET A N 1
ATOM 5436 C CA . MET A 1 706 ? 135.629 146.492 20.071 1.00 36.90 706 MET A CA 1
ATOM 5437 C C . MET A 1 706 ? 136.575 146.223 21.302 1.00 37.23 706 MET A C 1
ATOM 5438 O O . MET A 1 706 ? 136.282 145.416 22.183 1.00 36.87 706 MET A O 1
ATOM 5443 N N . ARG A 1 707 ? 137.715 146.918 21.328 1.00 36.71 707 ARG A N 1
ATOM 5444 C CA . ARG A 1 707 ? 138.734 146.716 22.337 1.00 38.64 707 ARG A CA 1
ATOM 5445 C C . ARG A 1 707 ? 138.390 146.912 23.842 1.00 38.96 707 ARG A C 1
ATOM 5446 O O . ARG A 1 707 ? 138.954 146.196 24.684 1.00 38.62 707 ARG A O 1
ATOM 5454 N N . LEU A 1 708 ? 137.489 147.812 24.224 1.00 38.26 708 LEU A N 1
ATOM 5455 C CA . LEU A 1 708 ? 137.098 147.878 25.652 1.00 39.18 708 LEU A CA 1
ATOM 5456 C C . LEU A 1 708 ? 135.811 147.160 26.077 1.00 38.46 708 LEU A C 1
ATOM 5457 O O . LEU A 1 708 ? 135.428 147.279 27.235 1.00 42.37 708 LEU A O 1
ATOM 5462 N N . ALA A 1 709 ? 135.110 146.464 25.189 1.00 37.27 709 ALA A N 1
ATOM 5463 C CA . ALA A 1 709 ? 133.904 145.717 25.578 1.00 36.82 709 ALA A CA 1
ATOM 5464 C C . ALA A 1 709 ? 134.203 144.208 25.591 1.00 36.71 709 ALA A C 1
ATOM 5465 O O . ALA A 1 709 ? 133.523 143.413 26.275 1.00 36.34 709 ALA A O 1
ATOM 5467 N N . HIS A 1 710 ? 135.255 143.856 24.850 1.00 36.64 710 HIS A N 1
ATOM 5468 C CA . HIS A 1 710 ? 135.766 142.469 24.720 1.00 37.26 710 HIS A CA 1
ATOM 5469 C C . HIS A 1 710 ? 136.292 141.808 25.999 1.00 38.04 710 HIS A C 1
ATOM 5470 O O . HIS A 1 710 ? 137.265 142.270 26.602 1.00 38.97 710 HIS A O 1
ATOM 5477 N N . GLY A 1 711 ? 135.617 140.711 26.380 1.00 37.72 711 GLY A N 1
ATOM 5478 C CA . GLY A 1 711 ? 135.921 139.888 27.548 1.00 37.81 711 GLY A CA 1
ATOM 5479 C C . GLY A 1 711 ? 135.388 140.256 28.932 1.00 38.01 711 GLY A C 1
ATOM 5480 O O . GLY A 1 711 ? 135.801 139.676 29.955 1.00 38.53 711 GLY A O 1
ATOM 5481 N N . ARG A 1 712 ? 134.444 141.185 28.997 1.00 37.86 712 ARG A N 1
ATOM 5482 C CA . ARG A 1 712 ? 133.909 141.693 30.274 1.00 36.77 712 ARG A CA 1
ATOM 5483 C C . ARG A 1 712 ? 132.458 141.286 30.664 1.00 36.27 712 ARG A C 1
ATOM 5484 O O . ARG A 1 712 ? 131.537 141.413 29.851 1.00 37.36 712 ARG A O 1
ATOM 5492 N N . GLY A 1 713 ? 132.288 140.747 31.875 1.00 34.86 713 GLY A N 1
ATOM 5493 C CA . GLY A 1 713 ? 131.000 140.283 32.374 1.00 33.64 713 GLY A CA 1
ATOM 5494 C C . GLY A 1 713 ? 130.455 138.998 31.753 1.00 33.89 713 GLY A C 1
ATOM 5495 O O . GLY A 1 713 ? 131.140 138.359 30.960 1.00 34.90 713 GLY A O 1
ATOM 5496 N N . ALA A 1 714 ? 129.228 138.618 32.103 1.00 32.82 714 ALA A N 1
ATOM 5497 C CA . ALA A 1 714 ? 128.549 137.428 31.574 1.00 31.49 714 ALA A CA 1
ATOM 5498 C C . ALA A 1 714 ? 127.399 137.864 30.657 1.00 32.65 714 ALA A C 1
ATOM 5499 O O . ALA A 1 714 ? 126.726 138.845 30.969 1.00 33.16 714 ALA A O 1
ATOM 5501 N N . SER A 1 715 ? 127.173 137.159 29.548 1.00 33.65 715 SER A N 1
ATOM 5502 C CA . SER A 1 715 ? 126.069 137.476 28.625 1.00 32.90 715 SER A CA 1
ATOM 5503 C C . SER A 1 715 ? 124.776 136.721 29.032 1.00 32.57 715 SER A C 1
ATOM 5504 O O . SER A 1 715 ? 124.808 135.501 29.133 1.00 32.00 715 SER A O 1
ATOM 5507 N N . ASP A 1 716 ? 123.658 137.412 29.285 1.00 31.89 716 ASP A N 1
ATOM 5508 C CA . ASP A 1 716 ? 122.410 136.711 29.639 1.00 33.10 716 ASP A CA 1
ATOM 5509 C C . ASP A 1 716 ? 121.867 135.887 28.436 1.00 34.38 716 ASP A C 1
ATOM 5510 O O . ASP A 1 716 ? 121.428 134.727 28.603 1.00 33.96 716 ASP A O 1
ATOM 5515 N N . ASN A 1 717 ? 121.946 136.478 27.238 1.00 34.79 717 ASN A N 1
ATOM 5516 C CA . ASN A 1 717 ? 121.508 135.870 25.954 1.00 34.31 717 ASN A CA 1
ATOM 5517 C C . ASN A 1 717 ? 122.257 134.574 25.588 1.00 34.69 717 ASN A C 1
ATOM 5518 O O . ASN A 1 717 ? 121.663 133.653 25.026 1.00 34.46 717 ASN A O 1
ATOM 5523 N N . TYR A 1 718 ? 123.558 134.509 25.863 1.00 35.23 718 TYR A N 1
ATOM 5524 C CA . TYR A 1 718 ? 124.287 133.273 25.584 1.00 34.81 718 TYR A CA 1
ATOM 5525 C C . TYR A 1 718 ? 123.840 132.168 26.558 1.00 35.53 718 TYR A C 1
ATOM 5526 O O . TYR A 1 718 ? 124.099 130.988 26.325 1.00 36.10 718 TYR A O 1
ATOM 5535 N N . LEU A 1 719 ? 123.157 132.533 27.635 1.00 35.25 719 LEU A N 1
ATOM 5536 C CA . LEU A 1 719 ? 122.686 131.531 28.598 1.00 35.30 719 LEU A CA 1
ATOM 5537 C C . LEU A 1 719 ? 121.235 131.173 28.348 1.00 35.45 719 LEU A C 1
ATOM 5538 O O . LEU A 1 719 ? 120.730 130.195 28.891 1.00 35.88 719 LEU A O 1
ATOM 5543 N N . GLN A 1 720 ? 120.562 132.006 27.555 1.00 36.64 720 GLN A N 1
ATOM 5544 C CA . GLN A 1 720 ? 119.149 131.803 27.220 1.00 38.30 720 GLN A CA 1
ATOM 5545 C C . GLN A 1 720 ? 119.076 130.941 25.957 1.00 39.11 720 GLN A C 1
ATOM 5546 O O . GLN A 1 720 ? 118.874 131.390 24.830 1.00 38.95 720 GLN A O 1
ATOM 5552 N N . THR A 1 721 ? 119.275 129.663 26.208 1.00 40.30 721 THR A N 1
ATOM 5553 C CA . THR A 1 721 ? 119.310 128.641 25.197 1.00 41.53 721 THR A CA 1
ATOM 5554 C C . THR A 1 721 ? 117.910 128.230 24.687 1.00 41.57 721 THR A C 1
ATOM 5555 O O . THR A 1 721 ? 117.723 127.997 23.490 1.00 41.91 721 THR A O 1
ATOM 5559 N N . ARG A 1 722 ? 116.957 128.184 25.618 1.00 43.59 722 ARG A N 1
ATOM 5560 C CA . ARG A 1 722 ? 115.543 127.823 25.369 1.00 45.28 722 ARG A CA 1
ATOM 5561 C C . ARG A 1 722 ? 114.590 129.020 25.631 1.00 44.88 722 ARG A C 1
ATOM 5562 O O . ARG A 1 722 ? 115.000 130.001 26.234 1.00 44.98 722 ARG A O 1
ATOM 5570 N N . TYR A 1 723 ? 113.344 128.935 25.152 1.00 43.64 723 TYR A N 1
ATOM 5571 C CA . TYR A 1 723 ? 112.310 129.968 25.390 1.00 42.33 723 TYR A CA 1
ATOM 5572 C C . TYR A 1 723 ? 110.889 129.377 25.215 1.00 42.78 723 TYR A C 1
ATOM 5573 O O . TYR A 1 723 ? 110.725 128.437 24.443 1.00 44.04 723 TYR A O 1
ATOM 5582 N N . LYS A 1 724 ? 109.886 129.868 25.954 1.00 43.04 724 LYS A N 1
ATOM 5583 C CA . LYS A 1 724 ? 108.502 129.372 25.802 1.00 43.54 724 LYS A CA 1
ATOM 5584 C C . LYS A 1 724 ? 107.711 130.349 24.895 1.00 43.10 724 LYS A C 1
ATOM 5585 O O . LYS A 1 724 ? 107.434 131.478 25.297 1.00 42.76 724 LYS A O 1
ATOM 5591 N N . LEU A 1 725 ? 107.400 129.893 23.675 1.00 43.04 725 LEU A N 1
ATOM 5592 C CA . LEU A 1 725 ? 106.625 130.657 22.667 1.00 42.97 725 LEU A CA 1
ATOM 5593 C C . LEU A 1 725 ? 105.232 131.064 23.188 1.00 43.03 725 LEU A C 1
ATOM 5594 O O . LEU A 1 725 ? 104.474 130.211 23.654 1.00 42.60 725 LEU A O 1
ATOM 5599 N N . ASP A 1 726 ? 104.902 132.359 23.157 1.00 43.05 726 ASP A N 1
ATOM 5600 C CA . ASP A 1 726 ? 103.552 132.774 23.537 1.00 44.26 726 ASP A CA 1
ATOM 5601 C C . ASP A 1 726 ? 102.696 132.351 22.314 1.00 44.14 726 ASP A C 1
ATOM 5602 O O . ASP A 1 726 ? 102.938 132.807 21.180 1.00 43.92 726 ASP A O 1
ATOM 5607 N N . PRO A 1 727 ? 101.687 131.469 22.515 1.00 44.76 727 PRO A N 1
ATOM 5608 C CA . PRO A 1 727 ? 100.815 131.022 21.418 1.00 45.56 727 PRO A CA 1
ATOM 5609 C C . PRO A 1 727 ? 99.785 132.074 20.881 1.00 45.88 727 PRO A C 1
ATOM 5610 O O . PRO A 1 727 ? 99.120 131.841 19.872 1.00 45.96 727 PRO A O 1
ATOM 5614 N N . ILE A 1 728 ? 99.678 133.206 21.577 1.00 46.93 728 ILE A N 1
ATOM 5615 C CA . ILE A 1 728 ? 98.754 134.318 21.273 1.00 48.33 728 ILE A CA 1
ATOM 5616 C C . ILE A 1 728 ? 99.380 135.578 20.565 1.00 50.55 728 ILE A C 1
ATOM 5617 O O . ILE A 1 728 ? 98.832 136.077 19.571 1.00 52.13 728 ILE A O 1
ATOM 5622 N N . SER A 1 729 ? 100.511 136.047 21.117 1.00 51.63 729 SER A N 1
ATOM 5623 C CA . SER A 1 729 ? 101.343 137.242 20.718 1.00 50.45 729 SER A CA 1
ATOM 5624 C C . SER A 1 729 ? 102.780 136.880 20.273 1.00 50.16 729 SER A C 1
ATOM 5625 O O . SER A 1 729 ? 103.696 137.347 20.934 1.00 54.14 729 SER A O 1
ATOM 5628 N N . GLY A 1 730 ? 103.016 136.086 19.230 1.00 46.41 730 GLY A N 1
ATOM 5629 C CA . GLY A 1 730 ? 104.388 135.739 18.903 1.00 45.99 730 GLY A CA 1
ATOM 5630 C C . GLY A 1 730 ? 105.618 135.810 19.866 1.00 44.16 730 GLY A C 1
ATOM 5631 O O . GLY A 1 730 ? 106.699 135.361 19.485 1.00 42.39 730 GLY A O 1
ATOM 5632 N N . GLY A 1 731 ? 105.497 136.317 21.094 1.00 42.33 731 GLY A N 1
ATOM 5633 C CA . GLY A 1 731 ? 106.620 136.469 22.031 1.00 42.55 731 GLY A CA 1
ATOM 5634 C C . GLY A 1 731 ? 107.439 135.281 22.568 1.00 42.37 731 GLY A C 1
ATOM 5635 O O . GLY A 1 731 ? 106.866 134.238 22.903 1.00 42.86 731 GLY A O 1
ATOM 5636 N N . ALA A 1 732 ? 108.763 135.403 22.663 1.00 42.18 732 ALA A N 1
ATOM 5637 C CA . ALA A 1 732 ? 109.598 134.307 23.177 1.00 41.09 732 ALA A CA 1
ATOM 5638 C C . ALA A 1 732 ? 109.898 134.464 24.671 1.00 40.34 732 ALA A C 1
ATOM 5639 O O . ALA A 1 732 ? 110.824 135.198 25.007 1.00 41.42 732 ALA A O 1
ATOM 5641 N N . GLY A 1 733 ? 109.144 133.805 25.551 1.00 39.12 733 GLY A N 1
ATOM 5642 C CA . GLY A 1 733 ? 109.382 133.879 26.989 1.00 37.58 733 GLY A CA 1
ATOM 5643 C C . GLY A 1 733 ? 110.819 133.571 27.425 1.00 37.89 733 GLY A C 1
ATOM 5644 O O . GLY A 1 733 ? 111.269 132.423 27.325 1.00 38.62 733 GLY A O 1
ATOM 5645 N N . LEU A 1 734 ? 111.563 134.556 27.924 1.00 37.31 734 LEU A N 1
ATOM 5646 C CA . LEU A 1 734 ? 112.965 134.343 28.320 1.00 34.88 734 LEU A CA 1
ATOM 5647 C C . LEU A 1 734 ? 113.313 133.846 29.746 1.00 35.34 734 LEU A C 1
ATOM 5648 O O . LEU A 1 734 ? 114.319 133.155 29.930 1.00 36.91 734 LEU A O 1
ATOM 5653 N N . ARG A 1 735 ? 112.480 134.183 30.732 1.00 36.27 735 ARG A N 1
ATOM 5654 C CA . ARG A 1 735 ? 112.660 133.870 32.177 1.00 36.27 735 ARG A CA 1
ATOM 5655 C C . ARG A 1 735 ? 112.368 132.425 32.577 1.00 35.84 735 ARG A C 1
ATOM 5656 O O . ARG A 1 735 ? 112.032 132.098 33.713 1.00 35.62 735 ARG A O 1
ATOM 5664 N N . VAL A 1 736 ? 112.602 131.567 31.617 1.00 36.68 736 VAL A N 1
ATOM 5665 C CA . VAL A 1 736 ? 112.317 130.152 31.661 1.00 37.02 736 VAL A CA 1
ATOM 5666 C C . VAL A 1 736 ? 113.673 129.365 31.754 1.00 37.19 736 VAL A C 1
ATOM 5667 O O . VAL A 1 736 ? 113.704 128.128 31.846 1.00 38.07 736 VAL A O 1
ATOM 5671 N N . ASN A 1 737 ? 114.782 130.108 31.772 1.00 36.74 737 ASN A N 1
ATOM 5672 C CA . ASN A 1 737 ? 116.128 129.521 31.880 1.00 35.81 737 ASN A CA 1
ATOM 5673 C C . ASN A 1 737 ? 116.608 129.503 33.336 1.00 35.58 737 ASN A C 1
ATOM 5674 O O . ASN A 1 737 ? 116.302 130.404 34.118 1.00 35.65 737 ASN A O 1
ATOM 5679 N N . PHE A 1 738 ? 117.335 128.447 33.684 1.00 36.01 738 PHE A N 1
ATOM 5680 C CA . PHE A 1 738 ? 117.880 128.223 35.012 1.00 36.04 738 PHE A CA 1
ATOM 5681 C C . PHE A 1 738 ? 119.403 128.174 34.890 1.00 35.93 738 PHE A C 1
ATOM 5682 O O . PHE A 1 738 ? 119.954 127.681 33.893 1.00 37.35 738 PHE A O 1
ATOM 5690 N N . VAL A 1 739 ? 120.071 128.690 35.907 1.00 35.42 739 VAL A N 1
ATOM 5691 C CA . VAL A 1 739 ? 121.513 128.791 35.926 1.00 35.32 739 VAL A CA 1
ATOM 5692 C C . VAL A 1 739 ? 122.096 128.409 37.307 1.00 35.86 739 VAL A C 1
ATOM 5693 O O . VAL A 1 739 ? 121.416 128.589 38.327 1.00 34.83 739 VAL A O 1
ATOM 5697 N N . ARG A 1 740 ? 123.305 127.834 37.342 1.00 35.71 740 ARG A N 1
ATOM 5698 C CA . ARG A 1 740 ? 123.980 127.505 38.607 1.00 35.98 740 ARG A CA 1
ATOM 5699 C C . ARG A 1 740 ? 125.382 128.160 38.613 1.00 36.11 740 ARG A C 1
ATOM 5700 O O . ARG A 1 740 ? 125.941 128.444 37.547 1.00 37.00 740 ARG A O 1
ATOM 5708 N N . LEU A 1 741 ? 125.937 128.417 39.798 1.00 37.50 741 LEU A N 1
ATOM 5709 C CA . LEU A 1 741 ? 127.228 129.097 39.930 1.00 38.95 741 LEU A CA 1
ATOM 5710 C C . LEU A 1 741 ? 128.408 128.191 40.330 1.00 41.22 741 LEU A C 1
ATOM 5711 O O . LEU A 1 741 ? 128.316 127.415 41.280 1.00 42.45 741 LEU A O 1
ATOM 5716 N N . GLU A 1 742 ? 129.515 128.335 39.606 1.00 42.76 742 GLU A N 1
ATOM 5717 C CA . GLU A 1 742 ? 130.737 127.548 39.764 1.00 44.00 742 GLU A CA 1
ATOM 5718 C C . GLU A 1 742 ? 131.910 128.509 40.050 1.00 44.27 742 GLU A C 1
ATOM 5719 O O . GLU A 1 742 ? 132.164 129.408 39.252 1.00 44.10 742 GLU A O 1
ATOM 5725 N N . LYS A 1 743 ? 132.597 128.340 41.181 1.00 45.18 743 LYS A N 1
ATOM 5726 C CA . LYS A 1 743 ? 133.738 129.195 41.566 1.00 45.86 743 LYS A CA 1
ATOM 5727 C C . LYS A 1 743 ? 134.778 129.333 40.423 1.00 46.24 743 LYS A C 1
ATOM 5728 O O . LYS A 1 743 ? 135.187 128.344 39.811 1.00 45.47 743 LYS A O 1
ATOM 5734 N N . ALA A 1 744 ? 135.210 130.560 40.148 1.00 46.68 744 ALA A N 1
ATOM 5735 C CA . ALA A 1 744 ? 136.160 130.840 39.073 1.00 47.33 744 ALA A CA 1
ATOM 5736 C C . ALA A 1 744 ? 137.247 131.815 39.547 1.00 48.49 744 ALA A C 1
ATOM 5737 O O . ALA A 1 744 ? 137.120 132.375 40.629 1.00 46.89 744 ALA A O 1
ATOM 5739 N N . GLU A 1 745 ? 138.304 131.997 38.754 1.00 50.88 745 GLU A N 1
ATOM 5740 C CA . GLU A 1 745 ? 139.412 132.918 39.070 1.00 54.26 745 GLU A CA 1
ATOM 5741 C C . GLU A 1 745 ? 139.064 134.353 38.669 1.00 54.59 745 GLU A C 1
ATOM 5742 O O . GLU A 1 745 ? 138.333 134.559 37.697 1.00 53.76 745 GLU A O 1
ATOM 5748 N N . ARG A 1 746 ? 139.603 135.336 39.388 1.00 55.89 746 ARG A N 1
ATOM 5749 C CA . ARG A 1 746 ? 139.426 136.744 39.003 1.00 57.49 746 ARG A CA 1
ATOM 5750 C C . ARG A 1 746 ? 139.983 136.842 37.530 1.00 56.37 746 ARG A C 1
ATOM 5751 O O . ARG A 1 746 ? 140.985 136.182 37.201 1.00 56.95 746 ARG A O 1
ATOM 5759 N N . PRO A 1 747 ? 139.336 137.628 36.631 1.00 55.02 747 PRO A N 1
ATOM 5760 C CA . PRO A 1 747 ? 139.866 137.712 35.260 1.00 54.88 747 PRO A CA 1
ATOM 5761 C C . PRO A 1 747 ? 141.066 138.680 35.084 1.00 54.93 747 PRO A C 1
ATOM 5762 O O . PRO A 1 747 ? 141.205 139.646 35.833 1.00 54.49 747 PRO A O 1
ATOM 5766 N N . ARG A 1 748 ? 141.940 138.416 34.119 1.00 55.42 748 ARG A N 1
ATOM 5767 C CA . ARG A 1 748 ? 143.089 139.283 33.858 1.00 56.02 748 ARG A CA 1
ATOM 5768 C C . ARG A 1 748 ? 142.751 139.970 32.522 1.00 54.31 748 ARG A C 1
ATOM 5769 O O . ARG A 1 748 ? 142.658 139.339 31.471 1.00 54.79 748 ARG A O 1
ATOM 5777 N N . LEU A 1 749 ? 142.518 141.274 32.591 1.00 52.26 749 LEU A N 1
ATOM 5778 C CA . LEU A 1 749 ? 142.067 142.053 31.444 1.00 49.17 749 LEU A CA 1
ATOM 5779 C C . LEU A 1 749 ? 142.903 143.290 31.214 1.00 47.54 749 LEU A C 1
ATOM 5780 O O . LEU A 1 749 ? 143.624 143.715 32.126 1.00 47.79 749 LEU A O 1
ATOM 5785 N N . PRO A 1 750 ? 142.809 143.908 30.017 1.00 45.59 750 PRO A N 1
ATOM 5786 C CA . PRO A 1 750 ? 143.633 145.103 29.854 1.00 44.50 750 PRO A CA 1
ATOM 5787 C C . PRO A 1 750 ? 143.135 146.263 30.742 1.00 44.40 750 PRO A C 1
ATOM 5788 O O . PRO A 1 750 ? 142.045 146.206 31.340 1.00 43.38 750 PRO A O 1
ATOM 5792 N N . SER A 1 751 ? 143.934 147.315 30.836 1.00 43.77 751 SER A N 1
ATOM 5793 C CA . SER A 1 751 ? 143.533 148.472 31.611 1.00 42.78 751 SER A CA 1
ATOM 5794 C C . SER A 1 751 ? 142.554 149.305 30.765 1.00 43.05 751 SER A C 1
ATOM 5795 O O . SER A 1 751 ? 142.867 149.648 29.620 1.00 42.31 751 SER A O 1
ATOM 5798 N N . LEU A 1 752 ? 141.374 149.598 31.310 1.00 42.22 752 LEU A N 1
ATOM 5799 C CA . LEU A 1 752 ? 140.358 150.413 30.631 1.00 42.12 752 LEU A CA 1
ATOM 5800 C C . LEU A 1 752 ? 140.784 151.865 30.395 1.00 41.75 752 LEU A C 1
ATOM 5801 O O . LEU A 1 752 ? 140.415 152.452 29.373 1.00 42.73 752 LEU A O 1
ATOM 5806 N N . THR A 1 753 ? 141.511 152.457 31.341 1.00 40.68 753 THR A N 1
ATOM 5807 C CA . THR A 1 753 ? 142.000 153.846 31.218 1.00 40.34 753 THR A CA 1
ATOM 5808 C C . THR A 1 753 ? 143.028 153.920 30.062 1.00 40.52 753 THR A C 1
ATOM 5809 O O . THR A 1 753 ? 142.992 154.850 29.245 1.00 40.11 753 THR A O 1
ATOM 5813 N N . GLY A 1 754 ? 143.919 152.931 29.987 1.00 40.90 754 GLY A N 1
ATOM 5814 C CA . GLY A 1 754 ? 144.895 152.848 28.913 1.00 39.41 754 GLY A CA 1
ATOM 5815 C C . GLY A 1 754 ? 144.191 152.891 27.560 1.00 39.29 754 GLY A C 1
ATOM 5816 O O . GLY A 1 754 ? 144.484 153.751 26.727 1.00 40.68 754 GLY A O 1
ATOM 5817 N N . LEU A 1 755 ? 143.255 151.971 27.333 1.00 38.53 755 LEU A N 1
ATOM 5818 C CA . LEU A 1 755 ? 142.439 151.933 26.104 1.00 38.38 755 LEU A CA 1
ATOM 5819 C C . LEU A 1 755 ? 141.620 153.248 25.908 1.00 39.15 755 LEU A C 1
ATOM 5820 O O . LEU A 1 755 ? 141.662 153.854 24.833 1.00 39.00 755 LEU A O 1
ATOM 5825 N N . ALA A 1 756 ? 140.888 153.693 26.928 1.00 38.86 756 ALA A N 1
ATOM 5826 C CA . ALA A 1 756 ? 140.118 154.945 26.834 1.00 39.02 756 ALA A CA 1
ATOM 5827 C C . ALA A 1 756 ? 140.984 156.144 26.423 1.00 39.88 756 ALA A C 1
ATOM 5828 O O . ALA A 1 756 ? 140.483 157.110 25.850 1.00 39.60 756 ALA A O 1
ATOM 5830 N N . LYS A 1 757 ? 142.281 156.093 26.707 1.00 42.61 757 LYS A N 1
ATOM 5831 C CA . LYS A 1 757 ? 143.168 157.208 26.338 1.00 44.84 757 LYS A CA 1
ATOM 5832 C C . LYS A 1 757 ? 143.674 157.261 24.895 1.00 45.11 757 LYS A C 1
ATOM 5833 O O . LYS A 1 757 ? 144.337 158.239 24.548 1.00 46.05 757 LYS A O 1
ATOM 5839 N N . ARG A 1 758 ? 143.409 156.230 24.081 1.00 45.06 758 ARG A N 1
ATOM 5840 C CA . ARG A 1 758 ? 143.816 156.231 22.672 1.00 45.54 758 ARG A CA 1
ATOM 5841 C C . ARG A 1 758 ? 143.186 157.478 22.048 1.00 47.53 758 ARG A C 1
ATOM 5842 O O . ARG A 1 758 ? 141.973 157.649 22.153 1.00 48.32 758 ARG A O 1
ATOM 5850 N N . PRO A 1 759 ? 143.987 158.357 21.391 1.00 49.81 759 PRO A N 1
ATOM 5851 C CA . PRO A 1 759 ? 143.469 159.588 20.763 1.00 50.90 759 PRO A CA 1
ATOM 5852 C C . PRO A 1 759 ? 142.534 159.349 19.557 1.00 51.24 759 PRO A C 1
ATOM 5853 O O . PRO A 1 759 ? 142.724 158.372 18.846 1.00 51.20 759 PRO A O 1
ATOM 5857 N N . PHE A 1 760 ? 141.542 160.209 19.306 1.00 52.43 760 PHE A N 1
ATOM 5858 C CA . PHE A 1 760 ? 140.690 160.001 18.121 1.00 53.93 760 PHE A CA 1
ATOM 5859 C C . PHE A 1 760 ? 141.221 160.808 16.933 1.00 55.80 760 PHE A C 1
ATOM 5860 O O . PHE A 1 760 ? 141.342 162.045 16.972 1.00 55.11 760 PHE A O 1
ATOM 5868 N N . ASP A 1 761 ? 141.547 160.082 15.874 1.00 59.06 761 ASP A N 1
ATOM 5869 C CA . ASP A 1 761 ? 142.102 160.674 14.664 1.00 62.25 761 ASP A CA 1
ATOM 5870 C C . ASP A 1 761 ? 141.216 160.450 13.435 1.00 63.53 761 ASP A C 1
ATOM 5871 O O . ASP A 1 761 ? 141.023 159.323 12.974 1.00 64.15 761 ASP A O 1
ATOM 5876 N N . GLU A 1 762 ? 140.655 161.540 12.929 1.00 65.78 762 GLU A N 1
ATOM 5877 C CA . GLU A 1 762 ? 139.804 161.502 11.750 1.00 68.79 762 GLU A CA 1
ATOM 5878 C C . GLU A 1 762 ? 140.662 161.340 10.457 1.00 70.59 762 GLU A C 1
ATOM 5879 O O . GLU A 1 762 ? 140.183 161.563 9.338 1.00 70.68 762 GLU A O 1
ATOM 5885 N N . ARG A 1 763 ? 141.920 160.930 10.648 1.00 72.97 763 ARG A N 1
ATOM 5886 C CA . ARG A 1 763 ? 142.939 160.690 9.602 1.00 74.82 763 ARG A CA 1
ATOM 5887 C C . ARG A 1 763 ? 143.166 161.819 8.584 1.00 75.81 763 ARG A C 1
ATOM 5888 O O . ARG A 1 763 ? 143.384 162.963 9.045 1.00 76.11 763 ARG A O 1
ATOM 5896 N N . ARG A 1 764 ? 143.133 161.545 7.359 1.00 78.33 764 ARG A N 1
ATOM 5897 N N . MET B 2 1 ? 129.662 188.435 47.716 1.00 82.05 1 MET B N 1
ATOM 5898 C CA . MET B 2 1 ? 128.495 188.536 48.653 1.00 82.28 1 MET B CA 1
ATOM 5899 C C . MET B 2 1 ? 127.584 187.266 48.754 1.00 80.25 1 MET B C 1
ATOM 5900 O O . MET B 2 1 ? 127.029 187.001 49.841 1.00 80.44 1 MET B O 1
ATOM 5905 N N . PRO B 2 2 ? 127.335 186.523 47.644 1.00 77.58 2 PRO B N 1
ATOM 5906 C CA . PRO B 2 2 ? 126.500 185.383 48.051 1.00 75.08 2 PRO B CA 1
ATOM 5907 C C . PRO B 2 2 ? 127.410 184.396 48.850 1.00 72.44 2 PRO B C 1
ATOM 5908 O O . PRO B 2 2 ? 128.620 184.628 48.975 1.00 72.62 2 PRO B O 1
ATOM 5912 N N . ARG B 2 3 ? 126.818 183.332 49.401 1.00 69.40 3 ARG B N 1
ATOM 5913 C CA . ARG B 2 3 ? 127.548 182.205 50.021 1.00 66.42 3 ARG B CA 1
ATOM 5914 C C . ARG B 2 3 ? 126.991 181.009 49.201 1.00 64.00 3 ARG B C 1
ATOM 5915 O O . ARG B 2 3 ? 125.893 180.545 49.489 1.00 63.02 3 ARG B O 1
ATOM 5923 N N . TYR B 2 4 ? 127.718 180.525 48.188 1.00 61.26 4 TYR B N 1
ATOM 5924 C CA . TYR B 2 4 ? 127.253 179.411 47.320 1.00 58.75 4 TYR B CA 1
ATOM 5925 C C . TYR B 2 4 ? 127.141 177.982 47.906 1.00 55.86 4 TYR B C 1
ATOM 5926 O O . TYR B 2 4 ? 128.069 177.510 48.564 1.00 55.81 4 TYR B O 1
ATOM 5935 N N . ALA B 2 5 ? 126.022 177.303 47.625 1.00 51.87 5 ALA B N 1
ATOM 5936 C CA . ALA B 2 5 ? 125.719 175.946 48.102 1.00 48.49 5 ALA B CA 1
ATOM 5937 C C . ALA B 2 5 ? 124.897 175.056 47.151 1.00 47.53 5 ALA B C 1
ATOM 5938 O O . ALA B 2 5 ? 124.314 175.508 46.146 1.00 45.78 5 ALA B O 1
ATOM 5940 N N . MET B 2 6 ? 124.843 173.767 47.497 1.00 45.75 6 MET B N 1
ATOM 5941 C CA . MET B 2 6 ? 124.144 172.767 46.718 1.00 44.05 6 MET B CA 1
ATOM 5942 C C . MET B 2 6 ? 123.367 171.851 47.637 1.00 42.88 6 MET B C 1
ATOM 5943 O O . MET B 2 6 ? 123.845 171.426 48.705 1.00 43.36 6 MET B O 1
ATOM 5948 N N . ALA B 2 7 ? 122.136 171.556 47.251 1.00 40.85 7 ALA B N 1
ATOM 5949 C CA . ALA B 2 7 ? 121.297 170.659 48.022 1.00 39.89 7 ALA B CA 1
ATOM 5950 C C . ALA B 2 7 ? 120.801 169.525 47.141 1.00 39.56 7 ALA B C 1
ATOM 5951 O O . ALA B 2 7 ? 120.341 169.741 46.033 1.00 41.33 7 ALA B O 1
ATOM 5953 N N . ILE B 2 8 ? 120.920 168.311 47.662 1.00 38.67 8 ILE B N 1
ATOM 5954 C CA . ILE B 2 8 ? 120.464 167.116 46.984 1.00 38.39 8 ILE B CA 1
ATOM 5955 C C . ILE B 2 8 ? 119.469 166.384 47.865 1.00 38.44 8 ILE B C 1
ATOM 5956 O O . ILE B 2 8 ? 119.722 166.082 49.042 1.00 38.63 8 ILE B O 1
ATOM 5961 N N . ASP B 2 9 ? 118.298 166.111 47.285 1.00 39.86 9 ASP B N 1
ATOM 5962 C CA . ASP B 2 9 ? 117.200 165.383 47.943 1.00 40.39 9 ASP B CA 1
ATOM 5963 C C . ASP B 2 9 ? 117.510 163.900 47.701 1.00 39.47 9 ASP B C 1
ATOM 5964 O O . ASP B 2 9 ? 117.594 163.436 46.549 1.00 40.31 9 ASP B O 1
ATOM 5969 N N . LE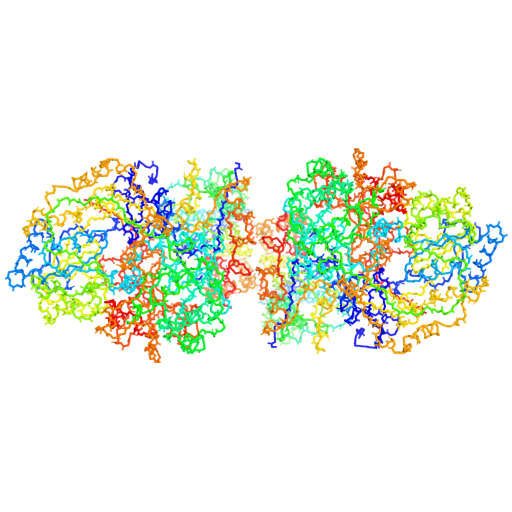U B 2 10 ? 117.706 163.130 48.766 1.00 38.41 10 LEU B N 1
ATOM 5970 C CA . LEU B 2 10 ? 118.025 161.699 48.639 1.00 37.78 10 LEU B CA 1
ATOM 5971 C C . LEU B 2 10 ? 116.795 160.852 48.581 1.00 37.39 10 LEU B C 1
ATOM 5972 O O . LEU B 2 10 ? 116.872 159.654 48.348 1.00 37.81 10 LEU B O 1
ATOM 5977 N N . SER B 2 11 ? 115.662 161.479 48.817 1.00 37.95 11 SER B N 1
ATOM 5978 C CA . SER B 2 11 ? 114.409 160.772 48.833 1.00 38.62 11 SER B CA 1
ATOM 5979 C C . SER B 2 11 ? 113.956 160.606 47.364 1.00 38.23 11 SER B C 1
ATOM 5980 O O . SER B 2 11 ? 113.204 159.683 47.029 1.00 38.67 11 SER B O 1
ATOM 5983 N N . LEU B 2 12 ? 114.500 161.460 46.496 1.00 38.46 12 LEU B N 1
ATOM 5984 C CA . LEU B 2 12 ? 114.223 161.473 45.059 1.00 38.22 12 LEU B CA 1
ATOM 5985 C C . LEU B 2 12 ? 115.357 160.884 44.187 1.00 38.38 12 LEU B C 1
ATOM 5986 O O . LEU B 2 12 ? 115.088 160.382 43.089 1.00 38.54 12 LEU B O 1
ATOM 5991 N N . CYS B 2 13 ? 116.603 160.944 44.663 1.00 37.82 13 CYS B N 1
ATOM 5992 C CA . CYS B 2 13 ? 117.764 160.424 43.915 1.00 38.17 13 CYS B CA 1
ATOM 5993 C C . CYS B 2 13 ? 117.671 158.899 43.601 1.00 36.89 13 CYS B C 1
ATOM 5994 O O . CYS B 2 13 ? 117.399 158.085 44.489 1.00 36.68 13 CYS B O 1
ATOM 5997 N N . VAL B 2 14 ? 117.877 158.510 42.346 1.00 35.87 14 VAL B N 1
ATOM 5998 C CA . VAL B 2 14 ? 117.785 157.095 41.985 1.00 36.03 14 VAL B CA 1
ATOM 5999 C C . VAL B 2 14 ? 119.101 156.476 41.512 1.00 36.58 14 VAL B C 1
ATOM 6000 O O . VAL B 2 14 ? 119.135 155.317 41.100 1.00 36.12 14 VAL B O 1
ATOM 6004 N N . GLY B 2 15 ? 120.172 157.262 41.612 1.00 39.42 15 GLY B N 1
ATOM 6005 C CA . GLY B 2 15 ? 121.519 156.847 41.248 1.00 40.70 15 GLY B CA 1
ATOM 6006 C C . GLY B 2 15 ? 121.822 156.457 39.808 1.00 41.78 15 GLY B C 1
ATOM 6007 O O . GLY B 2 15 ? 122.617 155.539 39.584 1.00 42.83 15 GLY B O 1
ATOM 6008 N N . CYS B 2 16 ? 121.175 157.127 38.849 1.00 41.57 16 CYS B N 1
ATOM 6009 C CA . CYS B 2 16 ? 121.337 156.955 37.383 1.00 41.96 16 CYS B CA 1
ATOM 6010 C C . CYS B 2 16 ? 122.505 157.940 37.192 1.00 41.97 16 CYS B C 1
ATOM 6011 O O . CYS B 2 16 ? 122.263 159.122 37.149 1.00 44.89 16 CYS B O 1
ATOM 6014 N N . ALA B 2 17 ? 123.754 157.561 37.037 1.00 40.40 17 ALA B N 1
ATOM 6015 C CA . ALA B 2 17 ? 124.721 158.679 37.030 1.00 37.46 17 ALA B CA 1
ATOM 6016 C C . ALA B 2 17 ? 124.587 159.834 35.974 1.00 35.75 17 ALA B C 1
ATOM 6017 O O . ALA B 2 17 ? 125.588 160.235 35.398 1.00 32.16 17 ALA B O 1
ATOM 6019 N N . ALA B 2 18 ? 123.393 160.417 35.760 1.00 34.34 18 ALA B N 1
ATOM 6020 C CA . ALA B 2 18 ? 123.260 161.445 34.700 1.00 33.43 18 ALA B CA 1
ATOM 6021 C C . ALA B 2 18 ? 124.154 162.679 34.885 1.00 31.93 18 ALA B C 1
ATOM 6022 O O . ALA B 2 18 ? 124.832 163.135 33.949 1.00 32.61 18 ALA B O 1
ATOM 6024 N N . CYS B 2 19 ? 124.139 163.172 36.113 1.00 33.07 19 CYS B N 1
ATOM 6025 C CA . CYS B 2 19 ? 124.921 164.294 36.613 1.00 33.72 19 CYS B CA 1
ATOM 6026 C C . CYS B 2 19 ? 126.424 163.973 36.453 1.00 32.93 19 CYS B C 1
ATOM 6027 O O . CYS B 2 19 ? 127.202 164.807 35.978 1.00 33.36 19 CYS B O 1
ATOM 6030 N N . ALA B 2 20 ? 126.824 162.756 36.820 1.00 32.36 20 ALA B N 1
ATOM 6031 C CA . ALA B 2 20 ? 128.230 162.339 36.712 1.00 32.82 20 ALA B CA 1
ATOM 6032 C C . ALA B 2 20 ? 128.743 162.326 35.251 1.00 33.11 20 ALA B C 1
ATOM 6033 O O . ALA B 2 20 ? 129.887 162.740 34.990 1.00 33.76 20 ALA B O 1
ATOM 6035 N N . VAL B 2 21 ? 127.911 161.883 34.302 1.00 31.42 21 VAL B N 1
ATOM 6036 C CA . VAL B 2 21 ? 128.274 161.873 32.893 1.00 31.71 21 VAL B CA 1
ATOM 6037 C C . VAL B 2 21 ? 128.234 163.288 32.272 1.00 32.89 21 VAL B C 1
ATOM 6038 O O . VAL B 2 21 ? 129.111 163.649 31.470 1.00 33.29 21 VAL B O 1
ATOM 6042 N N . ALA B 2 22 ? 127.222 164.077 32.633 1.00 33.41 22 ALA B N 1
ATOM 6043 C CA . ALA B 2 22 ? 127.091 165.467 32.163 1.00 34.44 22 ALA B CA 1
ATOM 6044 C C . ALA B 2 22 ? 128.347 166.285 32.560 1.00 35.20 22 ALA B C 1
ATOM 6045 O O . ALA B 2 22 ? 128.893 167.020 31.725 1.00 37.63 22 ALA B O 1
ATOM 6047 N N . CYS B 2 23 ? 128.813 166.162 33.804 1.00 35.86 23 CYS B N 1
ATOM 6048 C CA . CYS B 2 23 ? 130.055 166.847 34.268 1.00 36.29 23 CYS B CA 1
ATOM 6049 C C . CYS B 2 23 ? 131.282 166.327 33.430 1.00 35.79 23 CYS B C 1
ATOM 6050 O O . CYS B 2 23 ? 132.023 167.135 32.863 1.00 34.48 23 CYS B O 1
ATOM 6053 N N . LYS B 2 24 ? 131.478 165.004 33.327 1.00 35.35 24 LYS B N 1
ATOM 6054 C CA . LYS B 2 24 ? 132.551 164.398 32.484 1.00 36.12 24 LYS B CA 1
ATOM 6055 C C . LYS B 2 24 ? 132.635 165.059 31.096 1.00 37.91 24 LYS B C 1
ATOM 6056 O O . LYS B 2 24 ? 133.737 165.248 30.545 1.00 37.49 24 LYS B O 1
ATOM 6062 N N . MET B 2 25 ? 131.456 165.312 30.502 1.00 38.03 25 MET B N 1
ATOM 6063 C CA . MET B 2 25 ? 131.308 165.903 29.167 1.00 38.20 25 MET B CA 1
ATOM 6064 C C . MET B 2 25 ? 131.527 167.410 29.157 1.00 37.85 25 MET B C 1
ATOM 6065 O O . MET B 2 25 ? 132.375 167.925 28.424 1.00 37.20 25 MET B O 1
ATOM 6070 N N . GLU B 2 26 ? 130.768 168.118 29.973 1.00 37.23 26 GLU B N 1
ATOM 6071 C CA . GLU B 2 26 ? 130.906 169.564 30.075 1.00 39.09 26 GLU B CA 1
ATOM 6072 C C . GLU B 2 26 ? 132.359 170.026 30.429 1.00 40.24 26 GLU B C 1
ATOM 6073 O O . GLU B 2 26 ? 132.876 170.947 29.793 1.00 40.80 26 GLU B O 1
ATOM 6079 N N . ASN B 2 27 ? 133.012 169.358 31.380 1.00 39.89 27 ASN B N 1
ATOM 6080 C CA . ASN B 2 27 ? 134.368 169.712 31.834 1.00 39.46 27 ASN B CA 1
ATOM 6081 C C . ASN B 2 27 ? 135.603 168.989 31.257 1.00 38.41 27 ASN B C 1
ATOM 6082 O O . ASN B 2 27 ? 136.740 169.274 31.610 1.00 39.53 27 ASN B O 1
ATOM 6087 N N . GLU B 2 28 ? 135.346 168.094 30.314 1.00 38.13 28 GLU B N 1
ATOM 6088 C CA . GLU B 2 28 ? 136.404 167.339 29.646 1.00 38.88 28 GLU B CA 1
ATOM 6089 C C . GLU B 2 28 ? 137.378 166.545 30.581 1.00 38.53 28 GLU B C 1
ATOM 6090 O O . GLU B 2 28 ? 138.544 166.298 30.232 1.00 39.37 28 GLU B O 1
ATOM 6096 N N . VAL B 2 29 ? 136.883 166.152 31.758 1.00 37.53 29 VAL B N 1
ATOM 6097 C CA . VAL B 2 29 ? 137.610 165.376 32.792 1.00 37.17 29 VAL B CA 1
ATOM 6098 C C . VAL B 2 29 ? 138.185 164.116 32.103 1.00 36.79 29 VAL B C 1
ATOM 6099 O O . VAL B 2 29 ? 137.448 163.264 31.611 1.00 35.92 29 VAL B O 1
ATOM 6103 N N . PRO B 2 30 ? 139.539 163.992 32.091 1.00 37.35 30 PRO B N 1
ATOM 6104 C CA . PRO B 2 30 ? 140.164 162.829 31.457 1.00 36.94 30 PRO B CA 1
ATOM 6105 C C . PRO B 2 30 ? 139.728 161.459 31.978 1.00 37.91 30 PRO B C 1
ATOM 6106 O O . PRO B 2 30 ? 139.133 161.366 33.067 1.00 36.66 30 PRO B O 1
ATOM 6110 N N . PRO B 2 31 ? 140.026 160.374 31.214 1.00 39.07 31 PRO B N 1
ATOM 6111 C CA . PRO B 2 31 ? 139.643 159.023 31.633 1.00 40.36 31 PRO B CA 1
ATOM 6112 C C . PRO B 2 31 ? 139.833 158.520 33.113 1.00 42.43 31 PRO B C 1
ATOM 6113 O O . PRO B 2 31 ? 138.841 158.325 33.809 1.00 44.49 31 PRO B O 1
ATOM 6117 N N . GLY B 2 32 ? 141.014 158.330 33.670 1.00 41.77 32 GLY B N 1
ATOM 6118 C CA . GLY B 2 32 ? 140.977 157.733 35.002 1.00 40.71 32 GLY B CA 1
ATOM 6119 C C . GLY B 2 32 ? 140.515 158.419 36.291 1.00 39.72 32 GLY B C 1
ATOM 6120 O O . GLY B 2 32 ? 140.625 157.851 37.396 1.00 39.92 32 GLY B O 1
ATOM 6121 N N . VAL B 2 33 ? 139.967 159.620 36.159 1.00 38.29 33 VAL B N 1
ATOM 6122 C CA . VAL B 2 33 ? 139.580 160.458 37.287 1.00 34.75 33 VAL B CA 1
ATOM 6123 C C . VAL B 2 33 ? 138.152 161.014 37.160 1.00 35.31 33 VAL B C 1
ATOM 6124 O O . VAL B 2 33 ? 137.567 160.988 36.072 1.00 35.23 33 VAL B O 1
ATOM 6128 N N . PHE B 2 34 ? 137.617 161.518 38.272 1.00 34.94 34 PHE B N 1
ATOM 6129 C CA . PHE B 2 34 ? 136.232 161.990 38.392 1.00 35.74 34 PHE B CA 1
ATOM 6130 C C . PHE B 2 34 ? 135.982 163.139 39.392 1.00 36.82 34 PHE B C 1
ATOM 6131 O O . PHE B 2 34 ? 136.415 163.027 40.539 1.00 37.55 34 PHE B O 1
ATOM 6139 N N . ASN B 2 35 ? 135.275 164.204 39.001 1.00 36.15 35 ASN B N 1
ATOM 6140 C CA . ASN B 2 35 ? 134.921 165.278 39.949 1.00 35.95 35 ASN B CA 1
ATOM 6141 C C . ASN B 2 35 ? 133.656 164.849 40.738 1.00 36.39 35 ASN B C 1
ATOM 6142 O O . ASN B 2 35 ? 133.382 165.403 41.802 1.00 37.58 35 ASN B O 1
ATOM 6147 N N . LEU B 2 36 ? 132.863 163.932 40.163 1.00 36.24 36 LEU B N 1
ATOM 6148 C CA . LEU B 2 36 ? 131.538 163.462 40.681 1.00 35.33 36 LEU B CA 1
ATOM 6149 C C . LEU B 2 36 ? 131.341 161.949 40.444 1.00 35.02 36 LEU B C 1
ATOM 6150 O O . LEU B 2 36 ? 131.668 161.468 39.355 1.00 35.44 36 LEU B O 1
ATOM 6155 N N . TRP B 2 37 ? 130.851 161.216 41.445 1.00 33.54 37 TRP B N 1
ATOM 6156 C CA . TRP B 2 37 ? 130.596 159.767 41.384 1.00 32.33 37 TRP B CA 1
ATOM 6157 C C . TRP B 2 37 ? 129.382 159.521 42.265 1.00 31.78 37 TRP B C 1
ATOM 6158 O O . TRP B 2 37 ? 129.002 160.395 43.040 1.00 31.96 37 TRP B O 1
ATOM 6169 N N . ILE B 2 38 ? 128.788 158.340 42.154 1.00 32.03 38 ILE B N 1
ATOM 6170 C CA . ILE B 2 38 ? 127.613 157.961 42.929 1.00 31.91 38 ILE B CA 1
ATOM 6171 C C . ILE B 2 38 ? 127.964 156.733 43.792 1.00 32.63 38 ILE B C 1
ATOM 6172 O O . ILE B 2 38 ? 128.531 155.767 43.283 1.00 32.02 38 ILE B O 1
ATOM 6177 N N . ARG B 2 39 ? 127.624 156.759 45.067 1.00 32.71 39 ARG B N 1
ATOM 6178 C CA . ARG B 2 39 ? 127.845 155.615 45.955 1.00 34.73 39 ARG B CA 1
ATOM 6179 C C . ARG B 2 39 ? 126.430 154.987 46.233 1.00 36.48 39 ARG B C 1
ATOM 6180 O O . ARG B 2 39 ? 125.432 155.709 46.337 1.00 38.29 39 ARG B O 1
ATOM 6188 N N . GLU B 2 40 ? 126.307 153.665 46.294 1.00 37.52 40 GLU B N 1
ATOM 6189 C CA . GLU B 2 40 ? 125.001 153.031 46.553 1.00 38.08 40 GLU B CA 1
ATOM 6190 C C . GLU B 2 40 ? 125.220 151.963 47.623 1.00 38.56 40 GLU B C 1
ATOM 6191 O O . GLU B 2 40 ? 126.090 151.099 47.469 1.00 38.49 40 GLU B O 1
ATOM 6197 N N . ARG B 2 41 ? 124.445 152.036 48.700 1.00 38.44 41 ARG B N 1
ATOM 6198 C CA . ARG B 2 41 ? 124.554 151.128 49.835 1.00 38.00 41 ARG B CA 1
ATOM 6199 C C . ARG B 2 41 ? 123.208 150.625 50.361 1.00 38.84 41 ARG B C 1
ATOM 6200 O O . ARG B 2 41 ? 122.275 151.422 50.493 1.00 38.86 41 ARG B O 1
ATOM 6208 N N . GLU B 2 42 ? 123.093 149.330 50.657 1.00 39.16 42 GLU B N 1
ATOM 6209 C CA . GLU B 2 42 ? 121.868 148.811 51.221 1.00 40.28 42 GLU B CA 1
ATOM 6210 C C . GLU B 2 42 ? 122.088 148.643 52.707 1.00 41.78 42 GLU B C 1
ATOM 6211 O O . GLU B 2 42 ? 123.214 148.408 53.225 1.00 40.75 42 GLU B O 1
ATOM 6217 N N . VAL B 2 43 ? 120.991 148.798 53.433 1.00 43.56 43 VAL B N 1
ATOM 6218 C CA . VAL B 2 43 ? 120.918 148.710 54.869 1.00 45.39 43 VAL B CA 1
ATOM 6219 C C . VAL B 2 43 ? 119.771 147.790 55.331 1.00 47.79 43 VAL B C 1
ATOM 6220 O O . VAL B 2 43 ? 118.618 148.101 55.093 1.00 48.11 43 VAL B O 1
ATOM 6224 N N . GLY B 2 44 ? 120.106 146.662 55.942 1.00 50.99 44 GLY B N 1
ATOM 6225 C CA . GLY B 2 44 ? 119.089 145.796 56.469 1.00 54.37 44 GLY B CA 1
ATOM 6226 C C . GLY B 2 44 ? 118.514 144.622 55.746 1.00 58.46 44 GLY B C 1
ATOM 6227 O O . GLY B 2 44 ? 118.633 144.441 54.549 1.00 59.72 44 GLY B O 1
ATOM 6228 N N . GLU B 2 45 ? 117.835 143.800 56.554 1.00 61.82 45 GLU B N 1
ATOM 6229 C CA . GLU B 2 45 ? 117.122 142.549 56.209 1.00 65.20 45 GLU B CA 1
ATOM 6230 C C . GLU B 2 45 ? 115.706 142.766 55.612 1.00 66.88 45 GLU B C 1
ATOM 6231 O O . GLU B 2 45 ? 115.255 143.868 55.538 1.00 67.32 45 GLU B O 1
ATOM 6237 N N . TYR B 2 46 ? 114.995 141.675 55.285 1.00 68.90 46 TYR B N 1
ATOM 6238 C CA . TYR B 2 46 ? 113.582 141.648 54.752 1.00 70.21 46 TYR B CA 1
ATOM 6239 C C . TYR B 2 46 ? 112.344 142.540 54.827 1.00 70.25 46 TYR B C 1
ATOM 6240 O O . TYR B 2 46 ? 111.622 142.723 53.817 1.00 71.32 46 TYR B O 1
ATOM 6249 N N . PRO B 2 47 ? 111.948 142.926 56.058 1.00 68.90 47 PRO B N 1
ATOM 6250 C CA . PRO B 2 47 ? 110.828 143.759 56.454 1.00 67.36 47 PRO B CA 1
ATOM 6251 C C . PRO B 2 47 ? 111.112 145.225 56.782 1.00 66.05 47 PRO B C 1
ATOM 6252 O O . PRO B 2 47 ? 110.210 145.936 57.276 1.00 67.93 47 PRO B O 1
ATOM 6256 N N . ASN B 2 48 ? 112.360 145.608 56.549 1.00 62.88 48 ASN B N 1
ATOM 6257 C CA . ASN B 2 48 ? 112.960 146.940 56.817 1.00 60.92 48 ASN B CA 1
ATOM 6258 C C . ASN B 2 48 ? 114.269 147.048 55.956 1.00 58.14 48 ASN B C 1
ATOM 6259 O O . ASN B 2 48 ? 115.384 147.068 56.512 1.00 58.11 48 ASN B O 1
ATOM 6264 N N . LEU B 2 49 ? 114.093 147.128 54.638 1.00 54.73 49 LEU B N 1
ATOM 6265 C CA . LEU B 2 49 ? 115.157 147.176 53.625 1.00 51.29 49 LEU B CA 1
ATOM 6266 C C . LEU B 2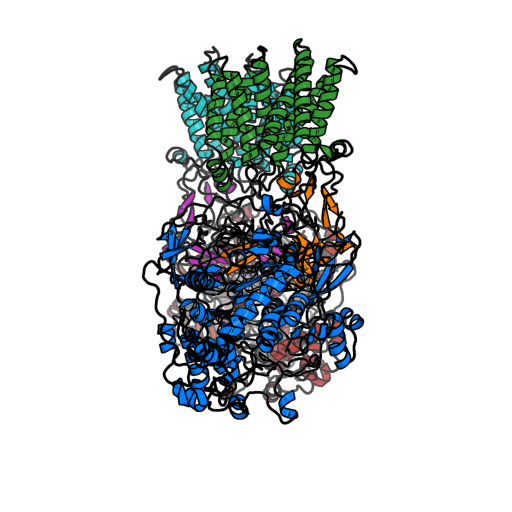 49 ? 115.262 148.571 52.989 1.00 48.83 49 LEU B C 1
ATOM 6267 O O . LEU B 2 49 ? 114.411 148.982 52.225 1.00 50.69 49 LEU B O 1
ATOM 6272 N N . VAL B 2 50 ? 116.334 149.282 53.310 1.00 44.70 50 VAL B N 1
ATOM 6273 C CA . VAL B 2 50 ? 116.511 150.620 52.788 1.00 40.78 50 VAL B CA 1
ATOM 6274 C C . VAL B 2 50 ? 117.707 150.675 51.826 1.00 39.29 50 VAL B C 1
ATOM 6275 O O . VAL B 2 50 ? 118.702 149.978 52.063 1.00 37.13 50 VAL B O 1
ATOM 6279 N N . VAL B 2 51 ? 117.598 151.436 50.734 1.00 37.69 51 VAL B N 1
ATOM 6280 C CA . VAL B 2 51 ? 118.736 151.636 49.819 1.00 36.62 51 VAL B CA 1
ATOM 6281 C C . VAL B 2 51 ? 119.024 153.157 49.698 1.00 36.35 51 VAL B C 1
ATOM 6282 O O . VAL B 2 51 ? 118.112 153.953 49.464 1.00 36.15 51 VAL B O 1
ATOM 6286 N N . GLU B 2 52 ? 120.281 153.548 49.928 1.00 35.19 52 GLU B N 1
ATOM 6287 C CA . GLU B 2 52 ? 120.734 154.947 49.824 1.00 34.50 52 GLU B CA 1
ATOM 6288 C C . GLU B 2 52 ? 121.637 155.100 48.581 1.00 33.41 52 GLU B C 1
ATOM 6289 O O . GLU B 2 52 ? 122.638 154.376 48.444 1.00 33.44 52 GLU B O 1
ATOM 6295 N N . PHE B 2 53 ? 121.246 156.030 47.702 1.00 31.94 53 PHE B N 1
ATOM 6296 C CA . PHE B 2 53 ? 121.925 156.425 46.462 1.00 32.13 53 PHE B CA 1
ATOM 6297 C C . PHE B 2 53 ? 122.554 157.791 46.818 1.00 32.44 53 PHE B C 1
ATOM 6298 O O . PHE B 2 53 ? 121.839 158.687 47.241 1.00 31.79 53 PHE B O 1
ATOM 6306 N N . ARG B 2 54 ? 123.850 157.988 46.626 1.00 34.21 54 ARG B N 1
ATOM 6307 C CA . ARG B 2 54 ? 124.446 159.240 47.093 1.00 33.80 54 ARG B CA 1
ATOM 6308 C C . ARG B 2 54 ? 125.502 159.866 46.197 1.00 33.20 54 ARG B C 1
ATOM 6309 O O . ARG B 2 54 ? 126.591 159.305 46.089 1.00 36.01 54 ARG B O 1
ATOM 6317 N N . PRO B 2 55 ? 125.212 161.001 45.514 1.00 33.76 55 PRO B N 1
ATOM 6318 C CA . PRO B 2 55 ? 126.313 161.530 44.687 1.00 33.82 55 PRO B CA 1
ATOM 6319 C C . PRO B 2 55 ? 127.382 162.197 45.607 1.00 34.82 55 PRO B C 1
ATOM 6320 O O . PRO B 2 55 ? 127.010 162.827 46.594 1.00 34.65 55 PRO B O 1
ATOM 6324 N N . GLU B 2 56 ? 128.676 162.042 45.314 1.00 36.84 56 GLU B N 1
ATOM 6325 C CA . GLU B 2 56 ? 129.777 162.644 46.090 1.00 36.53 56 GLU B CA 1
ATOM 6326 C C . GLU B 2 56 ? 130.768 163.411 45.228 1.00 37.44 56 GLU B C 1
ATOM 6327 O O . GLU B 2 56 ? 131.276 162.891 44.222 1.00 38.84 56 GLU B O 1
ATOM 6333 N N . GLN B 2 57 ? 131.083 164.637 45.656 1.00 36.37 57 GLN B N 1
ATOM 6334 C CA . GLN B 2 57 ? 131.984 165.538 44.912 1.00 36.51 57 GLN B CA 1
ATOM 6335 C C . GLN B 2 57 ? 132.421 166.711 45.827 1.00 34.95 57 GLN B C 1
ATOM 6336 O O . GLN B 2 57 ? 131.802 166.920 46.874 1.00 36.17 57 GLN B O 1
ATOM 6342 N N . CYS B 2 58 ? 133.395 167.519 45.416 1.00 34.11 58 CYS B N 1
ATOM 6343 C CA . CYS B 2 58 ? 133.806 168.647 46.270 1.00 33.17 58 CYS B CA 1
ATOM 6344 C C . CYS B 2 58 ? 132.553 169.230 46.952 1.00 33.90 58 CYS B C 1
ATOM 6345 O O . CYS B 2 58 ? 131.517 169.433 46.301 1.00 34.34 58 CYS B O 1
ATOM 6348 N N . LEU B 2 59 ? 132.630 169.462 48.260 1.00 32.77 59 LEU B N 1
ATOM 6349 C CA . LEU B 2 59 ? 131.506 170.004 49.037 1.00 32.73 59 LEU B CA 1
ATOM 6350 C C . LEU B 2 59 ? 131.699 171.521 49.221 1.00 33.02 59 LEU B C 1
ATOM 6351 O O . LEU B 2 59 ? 130.863 172.193 49.846 1.00 30.94 59 LEU B O 1
ATOM 6356 N N . HIS B 2 60 ? 132.797 172.041 48.646 1.00 32.40 60 HIS B N 1
ATOM 6357 C CA . HIS B 2 60 ? 133.169 173.455 48.742 1.00 34.70 60 HIS B CA 1
ATOM 6358 C C . HIS B 2 60 ? 132.997 173.868 50.232 1.00 35.85 60 HIS B C 1
ATOM 6359 O O . HIS B 2 60 ? 132.165 174.704 50.596 1.00 37.49 60 HIS B O 1
ATOM 6366 N N . CYS B 2 61 ? 133.802 173.222 51.077 1.00 35.98 61 CYS B N 1
ATOM 6367 C CA . CYS B 2 61 ? 133.783 173.420 52.529 1.00 37.30 61 CYS B CA 1
ATOM 6368 C C . CYS B 2 61 ? 133.964 174.892 52.904 1.00 38.28 61 CYS B C 1
ATOM 6369 O O . CYS B 2 61 ? 134.737 175.591 52.255 1.00 38.16 61 CYS B O 1
ATOM 6372 N N . GLU B 2 62 ? 133.274 175.381 53.930 1.00 40.17 62 GLU B N 1
ATOM 6373 C CA . GLU B 2 62 ? 133.416 176.792 54.327 1.00 43.37 62 GLU B CA 1
ATOM 6374 C C . GLU B 2 62 ? 134.723 177.051 55.106 1.00 42.53 62 GLU B C 1
ATOM 6375 O O . GLU B 2 62 ? 135.284 178.159 55.089 1.00 42.59 62 GLU B O 1
ATOM 6381 N N . ASN B 2 63 ? 135.180 176.012 55.789 1.00 40.41 63 ASN B N 1
ATOM 6382 C CA . ASN B 2 63 ? 136.424 176.001 56.534 1.00 39.39 63 ASN B CA 1
ATOM 6383 C C . ASN B 2 63 ? 137.252 174.851 55.878 1.00 37.05 63 ASN B C 1
ATOM 6384 O O . ASN B 2 63 ? 137.494 173.796 56.487 1.00 35.85 63 ASN B O 1
ATOM 6389 N N . PRO B 2 64 ? 137.705 175.067 54.616 1.00 35.28 64 PRO B N 1
ATOM 6390 C CA . PRO B 2 64 ? 138.489 174.071 53.869 1.00 36.28 64 PRO B CA 1
ATOM 6391 C C . PRO B 2 64 ? 139.923 173.718 54.325 1.00 35.53 64 PRO B C 1
ATOM 6392 O O . PRO B 2 64 ? 140.829 174.534 54.148 1.00 36.99 64 PRO B O 1
ATOM 6396 N N . PRO B 2 65 ? 140.154 172.491 54.860 1.00 35.50 65 PRO B N 1
ATOM 6397 C CA . PRO B 2 65 ? 141.520 172.150 55.286 1.00 35.64 65 PRO B CA 1
ATOM 6398 C C . PRO B 2 65 ? 142.481 172.015 54.106 1.00 36.63 65 PRO B C 1
ATOM 6399 O O . PRO B 2 65 ? 143.698 171.941 54.265 1.00 39.00 65 PRO B O 1
ATOM 6403 N N . CYS B 2 66 ? 141.915 172.021 52.914 1.00 37.47 66 CYS B N 1
ATOM 6404 C CA . CYS B 2 66 ? 142.668 171.840 51.680 1.00 38.42 66 CYS B CA 1
ATOM 6405 C C . CYS B 2 66 ? 143.366 173.095 51.155 1.00 38.84 66 CYS B C 1
ATOM 6406 O O . CYS B 2 66 ? 144.164 173.023 50.205 1.00 39.08 66 CYS B O 1
ATOM 6409 N N . VAL B 2 67 ? 143.056 174.234 51.772 1.00 38.95 67 VAL B N 1
ATOM 6410 C CA . VAL B 2 67 ? 143.640 175.538 51.425 1.00 39.62 67 VAL B CA 1
ATOM 6411 C C . VAL B 2 67 ? 144.937 175.889 52.283 1.00 39.17 67 VAL B C 1
ATOM 6412 O O . VAL B 2 67 ? 146.036 175.916 51.700 1.00 39.28 67 VAL B O 1
ATOM 6416 N N . PRO B 2 68 ? 144.858 176.088 53.637 1.00 39.68 68 PRO B N 1
ATOM 6417 C CA . PRO B 2 68 ? 146.088 176.415 54.414 1.00 40.47 68 PRO B CA 1
ATOM 6418 C C . PRO B 2 68 ? 147.386 175.606 54.237 1.00 41.29 68 PRO B C 1
ATOM 6419 O O . PRO B 2 68 ? 148.491 176.066 54.545 1.00 42.99 68 PRO B O 1
ATOM 6423 N N . VAL B 2 69 ? 147.231 174.412 53.724 1.00 41.60 69 VAL B N 1
ATOM 6424 C CA . VAL B 2 69 ? 148.291 173.430 53.621 1.00 42.03 69 VAL B CA 1
ATOM 6425 C C . VAL B 2 69 ? 149.112 173.475 52.330 1.00 41.81 69 VAL B C 1
ATOM 6426 O O . VAL B 2 69 ? 150.079 172.738 52.129 1.00 42.08 69 VAL B O 1
ATOM 6430 N N . CYS B 2 70 ? 148.711 174.403 51.481 1.00 42.69 70 CYS B N 1
ATOM 6431 C CA . CYS B 2 70 ? 149.302 174.609 50.166 1.00 43.10 70 CYS B CA 1
ATOM 6432 C C . CYS B 2 70 ? 150.494 175.581 50.231 1.00 43.31 70 CYS B C 1
ATOM 6433 O O . CYS B 2 70 ? 150.328 176.733 50.639 1.00 43.74 70 CYS B O 1
ATOM 6436 N N . PRO B 2 71 ? 151.695 175.143 49.762 1.00 44.03 71 PRO B N 1
ATOM 6437 C CA . PRO B 2 71 ? 152.912 175.973 49.797 1.00 44.93 71 PRO B CA 1
ATOM 6438 C C . PRO B 2 71 ? 153.104 177.225 48.918 1.00 46.01 71 PRO B C 1
ATOM 6439 O O . PRO B 2 71 ? 153.714 178.220 49.317 1.00 47.38 71 PRO B O 1
ATOM 6443 N N . THR B 2 72 ? 152.612 177.099 47.715 1.00 46.91 72 THR B N 1
ATOM 6444 C CA . THR B 2 72 ? 152.594 178.050 46.619 1.00 47.92 72 THR B CA 1
ATOM 6445 C C . THR B 2 72 ? 151.241 178.650 47.046 1.00 49.27 72 THR B C 1
ATOM 6446 O O . THR B 2 72 ? 150.800 178.274 48.118 1.00 52.02 72 THR B O 1
ATOM 6450 N N . GLY B 2 73 ? 150.592 179.563 46.339 1.00 48.63 73 GLY B N 1
ATOM 6451 C CA . GLY B 2 73 ? 149.255 179.924 46.775 1.00 47.27 73 GLY B CA 1
ATOM 6452 C C . GLY B 2 73 ? 148.190 179.421 45.761 1.00 47.64 73 GLY B C 1
ATOM 6453 O O . GLY B 2 73 ? 147.101 180.001 45.652 1.00 47.83 73 GLY B O 1
ATOM 6454 N N . ALA B 2 74 ? 148.470 178.360 44.997 1.00 45.53 74 ALA B N 1
ATOM 6455 C CA . ALA B 2 74 ? 147.530 177.854 43.970 1.00 43.62 74 ALA B CA 1
ATOM 6456 C C . ALA B 2 74 ? 146.099 177.509 44.468 1.00 44.06 74 ALA B C 1
ATOM 6457 O O . ALA B 2 74 ? 145.088 177.829 43.820 1.00 43.56 74 ALA B O 1
ATOM 6459 N N . SER B 2 75 ? 146.024 176.878 45.632 1.00 44.02 75 SER B N 1
ATOM 6460 C CA . SER B 2 75 ? 144.765 176.491 46.296 1.00 44.98 75 SER B CA 1
ATOM 6461 C C . SER B 2 75 ? 144.127 177.707 47.028 1.00 45.64 75 SER B C 1
ATOM 6462 O O . SER B 2 75 ? 144.715 178.217 47.980 1.00 45.93 75 SER B O 1
ATOM 6465 N N . TYR B 2 76 ? 142.956 178.184 46.601 1.00 44.80 76 TYR B N 1
ATOM 6466 C CA . TYR B 2 76 ? 142.323 179.348 47.247 1.00 44.19 76 TYR B CA 1
ATOM 6467 C C . TYR B 2 76 ? 140.793 179.338 47.338 1.00 45.61 76 TYR B C 1
ATOM 6468 O O . TYR B 2 76 ? 140.111 178.730 46.504 1.00 45.32 76 TYR B O 1
ATOM 6477 N N . GLN B 2 77 ? 140.288 180.042 48.350 1.00 45.56 77 GLN B N 1
ATOM 6478 C CA . GLN B 2 77 ? 138.866 180.209 48.630 1.00 47.33 77 GLN B CA 1
ATOM 6479 C C . GLN B 2 77 ? 138.461 181.643 48.273 1.00 48.59 77 GLN B C 1
ATOM 6480 O O . GLN B 2 77 ? 139.046 182.627 48.735 1.00 49.91 77 GLN B O 1
ATOM 6486 N N . THR B 2 78 ? 137.450 181.702 47.429 1.00 49.46 78 THR B N 1
ATOM 6487 C CA . THR B 2 78 ? 136.834 182.875 46.858 1.00 49.94 78 THR B CA 1
ATOM 6488 C C . THR B 2 78 ? 135.935 183.614 47.887 1.00 52.06 78 THR B C 1
ATOM 6489 O O . THR B 2 78 ? 135.573 183.045 48.920 1.00 52.15 78 THR B O 1
ATOM 6493 N N . LYS B 2 79 ? 135.602 184.879 47.624 1.00 54.42 79 LYS B N 1
ATOM 6494 C CA . LYS B 2 79 ? 134.768 185.676 48.532 1.00 56.14 79 LYS B CA 1
ATOM 6495 C C . LYS B 2 79 ? 133.294 185.217 48.638 1.00 55.87 79 LYS B C 1
ATOM 6496 O O . LYS B 2 79 ? 132.597 185.588 49.591 1.00 55.76 79 LYS B O 1
ATOM 6502 N N . ASP B 2 80 ? 132.833 184.422 47.666 1.00 55.79 80 ASP B N 1
ATOM 6503 C CA . ASP B 2 80 ? 131.462 183.870 47.629 1.00 55.62 80 ASP B CA 1
ATOM 6504 C C . ASP B 2 80 ? 131.365 182.436 48.097 1.00 54.40 80 ASP B C 1
ATOM 6505 O O . ASP B 2 80 ? 130.289 181.842 48.035 1.00 54.57 80 ASP B O 1
ATOM 6510 N N . GLY B 2 81 ? 132.484 181.857 48.483 1.00 52.17 81 GLY B N 1
ATOM 6511 C CA . GLY B 2 81 ? 132.460 180.497 48.959 1.00 50.94 81 GLY B CA 1
ATOM 6512 C C . GLY B 2 81 ? 132.908 179.368 48.045 1.00 49.01 81 GLY B C 1
ATOM 6513 O O . GLY B 2 81 ? 132.622 178.207 48.346 1.00 48.40 81 GLY B O 1
ATOM 6514 N N . LEU B 2 82 ? 133.581 179.683 46.942 1.00 47.01 82 LEU B N 1
ATOM 6515 C CA . LEU B 2 82 ? 134.100 178.669 46.006 1.00 46.16 82 LEU B CA 1
ATOM 6516 C C . LEU B 2 82 ? 135.566 178.354 46.319 1.00 45.90 82 LEU B C 1
ATOM 6517 O O . LEU B 2 82 ? 136.363 179.262 46.558 1.00 46.36 82 LEU B O 1
ATOM 6522 N N . VAL B 2 83 ? 135.905 177.066 46.289 1.00 44.92 83 VAL B N 1
ATOM 6523 C CA . VAL B 2 83 ? 137.259 176.556 46.524 1.00 43.96 83 VAL B CA 1
ATOM 6524 C C . VAL B 2 83 ? 137.797 176.204 45.118 1.00 42.92 83 VAL B C 1
ATOM 6525 O O . VAL B 2 83 ? 137.224 175.355 44.433 1.00 44.14 83 VAL B O 1
ATOM 6529 N N . LEU B 2 84 ? 138.883 176.842 44.687 1.00 42.33 84 LEU B N 1
ATOM 6530 C CA . LEU B 2 84 ? 139.390 176.649 43.327 1.00 41.16 84 LEU B CA 1
ATOM 6531 C C . LEU B 2 84 ? 140.922 176.465 43.257 1.00 41.48 84 LEU B C 1
ATOM 6532 O O . LEU B 2 84 ? 141.576 176.534 44.282 1.00 42.06 84 LEU B O 1
ATOM 6537 N N . VAL B 2 85 ? 141.490 176.212 42.082 1.00 41.80 85 VAL B N 1
ATOM 6538 C CA . VAL B 2 85 ? 142.945 176.059 41.943 1.00 43.38 85 VAL B CA 1
ATOM 6539 C C . VAL B 2 85 ? 143.515 176.951 40.822 1.00 44.70 85 VAL B C 1
ATOM 6540 O O . VAL B 2 85 ? 142.979 176.924 39.732 1.00 45.96 85 VAL B O 1
ATOM 6544 N N . ASP B 2 86 ? 144.549 177.763 41.061 1.00 46.54 86 ASP B N 1
ATOM 6545 C CA . ASP B 2 86 ? 145.141 178.567 39.966 1.00 49.06 86 ASP B CA 1
ATOM 6546 C C . ASP B 2 86 ? 146.241 177.641 39.425 1.00 50.24 86 ASP B C 1
ATOM 6547 O O . ASP B 2 86 ? 147.356 177.635 39.964 1.00 50.84 86 ASP B O 1
ATOM 6552 N N . PRO B 2 87 ? 145.973 176.900 38.318 1.00 50.35 87 PRO B N 1
ATOM 6553 C CA . PRO B 2 87 ? 147.019 175.996 37.815 1.00 50.68 87 PRO B CA 1
ATOM 6554 C C . PRO B 2 87 ? 148.423 176.574 37.526 1.00 51.35 87 PRO B C 1
ATOM 6555 O O . PRO B 2 87 ? 149.413 175.835 37.397 1.00 52.53 87 PRO B O 1
ATOM 6559 N N . LYS B 2 88 ? 148.490 177.893 37.427 1.00 52.14 88 LYS B N 1
ATOM 6560 C CA . LYS B 2 88 ? 149.731 178.603 37.148 1.00 53.51 88 LYS B CA 1
ATOM 6561 C C . LYS B 2 88 ? 150.725 178.590 38.301 1.00 53.93 88 LYS B C 1
ATOM 6562 O O . LYS B 2 88 ? 151.922 178.813 38.110 1.00 53.64 88 LYS B O 1
ATOM 6568 N N . LYS B 2 89 ? 150.219 178.325 39.495 1.00 53.75 89 LYS B N 1
ATOM 6569 C CA . LYS B 2 89 ? 151.042 178.249 40.693 1.00 53.45 89 LYS B CA 1
ATOM 6570 C C . LYS B 2 89 ? 151.168 176.834 41.230 1.00 52.64 89 LYS B C 1
ATOM 6571 O O . LYS B 2 89 ? 152.028 176.547 42.065 1.00 53.55 89 LYS B O 1
ATOM 6577 N N . CYS B 2 90 ? 150.333 175.937 40.730 1.00 50.30 90 CYS B N 1
ATOM 6578 C CA . CYS B 2 90 ? 150.363 174.559 41.198 1.00 47.61 90 CYS B CA 1
ATOM 6579 C C . CYS B 2 90 ? 151.644 173.758 40.849 1.00 46.55 90 CYS B C 1
ATOM 6580 O O . CYS B 2 90 ? 152.055 173.703 39.689 1.00 45.60 90 CYS B O 1
ATOM 6583 N N . ILE B 2 91 ? 152.273 173.165 41.869 1.00 45.91 91 ILE B N 1
ATOM 6584 C CA . ILE B 2 91 ? 153.503 172.357 41.729 1.00 45.85 91 ILE B CA 1
ATOM 6585 C C . ILE B 2 91 ? 153.208 170.851 41.847 1.00 45.33 91 ILE B C 1
ATOM 6586 O O . ILE B 2 91 ? 154.125 170.027 41.866 1.00 44.46 91 ILE B O 1
ATOM 6591 N N . ALA B 2 92 ? 151.930 170.513 41.976 1.00 45.23 92 ALA B N 1
ATOM 6592 C CA . ALA B 2 92 ? 151.490 169.120 42.037 1.00 45.09 92 ALA B CA 1
ATOM 6593 C C . ALA B 2 92 ? 152.213 168.330 43.156 1.00 44.31 92 ALA B C 1
ATOM 6594 O O . ALA B 2 92 ? 152.708 167.215 42.948 1.00 44.23 92 ALA B O 1
ATOM 6596 N N . CYS B 2 93 ? 152.255 168.933 44.339 1.00 43.80 93 CYS B N 1
ATOM 6597 C CA . CYS B 2 93 ? 152.903 168.366 45.528 1.00 42.98 93 CYS B CA 1
ATOM 6598 C C . CYS B 2 93 ? 151.967 167.373 46.260 1.00 42.62 93 CYS B C 1
ATOM 6599 O O . CYS B 2 93 ? 152.432 166.513 47.023 1.00 41.60 93 CYS B O 1
ATOM 6602 N N . GLY B 2 94 ? 150.661 167.489 46.021 1.00 41.69 94 GLY B N 1
ATOM 6603 C CA . GLY B 2 94 ? 149.674 166.589 46.617 1.00 40.71 94 GLY B CA 1
ATOM 6604 C C . GLY B 2 94 ? 149.275 166.806 48.073 1.00 40.42 94 GLY B C 1
ATOM 6605 O O . GLY B 2 94 ? 148.637 165.952 48.701 1.00 40.93 94 GLY B O 1
ATOM 6606 N N . ALA B 2 95 ? 149.651 167.959 48.612 1.00 39.69 95 ALA B N 1
ATOM 6607 C CA . ALA B 2 95 ? 149.366 168.329 49.993 1.00 38.48 95 ALA B CA 1
ATOM 6608 C C . ALA B 2 95 ? 147.855 168.450 50.235 1.00 37.50 95 ALA B C 1
ATOM 6609 O O . ALA B 2 95 ? 147.343 168.022 51.278 1.00 36.60 95 ALA B O 1
ATOM 6611 N N . CYS B 2 96 ? 147.168 169.031 49.252 1.00 37.06 96 CYS B N 1
ATOM 6612 C CA . CYS B 2 96 ? 145.706 169.259 49.228 1.00 36.23 96 CYS B CA 1
ATOM 6613 C C . CYS B 2 96 ? 144.925 167.920 49.149 1.00 36.50 96 CYS B C 1
ATOM 6614 O O . CYS B 2 96 ? 143.828 167.781 49.713 1.00 36.10 96 CYS B O 1
ATOM 6617 N N . ILE B 2 97 ? 145.499 166.930 48.466 1.00 36.48 97 ILE B N 1
ATOM 6618 C CA . ILE B 2 97 ? 144.901 165.592 48.397 1.00 35.09 97 ILE B CA 1
ATOM 6619 C C . ILE B 2 97 ? 145.027 164.954 49.813 1.00 34.88 97 ILE B C 1
ATOM 6620 O O . ILE B 2 97 ? 144.037 164.431 50.333 1.00 36.66 97 ILE B O 1
ATOM 6625 N N . ALA B 2 98 ? 146.210 165.010 50.442 1.00 33.55 98 ALA B N 1
ATOM 6626 C CA . ALA B 2 98 ? 146.414 164.488 51.813 1.00 31.93 98 ALA B CA 1
ATOM 6627 C C . ALA B 2 98 ? 145.412 165.093 52.837 1.00 31.87 98 ALA B C 1
ATOM 6628 O O . ALA B 2 98 ? 144.876 164.397 53.728 1.00 31.23 98 ALA B O 1
ATOM 6630 N N . ALA B 2 99 ? 145.172 166.395 52.701 1.00 30.90 99 ALA B N 1
ATOM 6631 C CA . ALA B 2 99 ? 144.258 167.158 53.565 1.00 31.16 99 ALA B CA 1
ATOM 6632 C C . ALA B 2 99 ? 142.719 167.076 53.285 1.00 29.65 99 ALA B C 1
ATOM 6633 O O . ALA B 2 99 ? 141.931 167.258 54.211 1.00 29.34 99 ALA B O 1
ATOM 6635 N N . CYS B 2 100 ? 142.274 166.816 52.058 1.00 30.00 100 CYS B N 1
ATOM 6636 C CA . CYS B 2 100 ? 140.801 166.719 51.784 1.00 30.38 100 CYS B CA 1
ATOM 6637 C C . CYS B 2 100 ? 140.205 165.406 52.396 1.00 30.45 100 CYS B C 1
ATOM 6638 O O . CYS B 2 100 ? 140.642 164.308 52.032 1.00 32.93 100 CYS B O 1
ATOM 6641 N N . PRO B 2 101 ? 139.225 165.488 53.344 1.00 29.91 101 PRO B N 1
ATOM 6642 C CA . PRO B 2 101 ? 138.700 164.220 53.890 1.00 30.15 101 PRO B CA 1
ATOM 6643 C C . PRO B 2 101 ? 137.690 163.455 53.009 1.00 31.89 101 PRO B C 1
ATOM 6644 O O . PRO B 2 101 ? 137.177 162.412 53.437 1.00 31.17 101 PRO B O 1
ATOM 6648 N N . TYR B 2 102 ? 137.420 163.950 51.805 1.00 31.81 102 TYR B N 1
ATOM 6649 C CA . TYR B 2 102 ? 136.382 163.389 50.932 1.00 32.75 102 TYR B CA 1
ATOM 6650 C C . TYR B 2 102 ? 136.741 162.758 49.565 1.00 32.92 102 TYR B C 1
ATOM 6651 O O . TYR B 2 102 ? 135.844 162.509 48.765 1.00 31.60 102 TYR B O 1
ATOM 6660 N N . ASP B 2 103 ? 138.023 162.488 49.325 1.00 33.63 103 ASP B N 1
ATOM 6661 C CA . ASP B 2 103 ? 138.555 161.963 48.051 1.00 34.02 103 ASP B CA 1
ATOM 6662 C C . ASP B 2 103 ? 138.007 162.766 46.854 1.00 33.81 103 ASP B C 1
ATOM 6663 O O . ASP B 2 103 ? 137.697 162.198 45.806 1.00 35.88 103 ASP B O 1
ATOM 6668 N N . ALA B 2 104 ? 137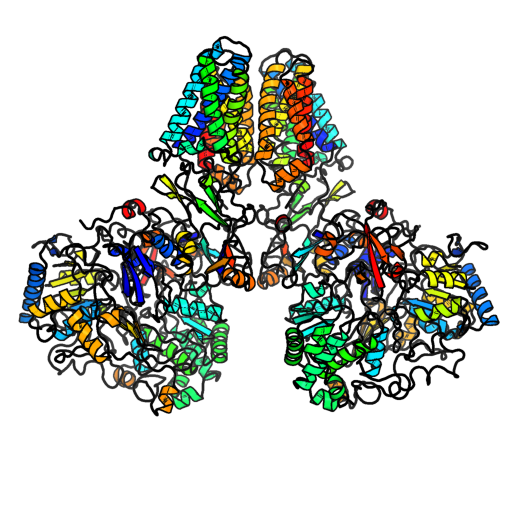.908 164.087 47.016 1.00 34.08 104 ALA B N 1
ATOM 6669 C CA . ALA B 2 104 ? 137.389 165.003 45.992 1.00 34.26 104 ALA B CA 1
ATOM 6670 C C . ALA B 2 104 ? 138.392 165.525 44.939 1.00 34.35 104 ALA B C 1
ATOM 6671 O O . ALA B 2 104 ? 137.987 166.059 43.907 1.00 34.21 104 ALA B O 1
ATOM 6673 N N . ARG B 2 105 ? 139.691 165.386 45.189 1.00 35.43 105 ARG B N 1
ATOM 6674 C CA . ARG B 2 105 ? 140.694 165.878 44.237 1.00 35.42 105 ARG B CA 1
ATOM 6675 C C . ARG B 2 105 ? 141.668 164.854 43.589 1.00 35.07 105 ARG B C 1
ATOM 6676 O O . ARG B 2 105 ? 141.958 163.791 44.142 1.00 34.73 105 ARG B O 1
ATOM 6684 N N . TYR B 2 106 ? 142.179 165.195 42.415 1.00 34.85 106 TYR B N 1
ATOM 6685 C CA . TYR B 2 106 ? 143.123 164.336 41.697 1.00 34.86 106 TYR B CA 1
ATOM 6686 C C . TYR B 2 106 ? 144.183 165.116 40.949 1.00 34.79 106 TYR B C 1
ATOM 6687 O O . TYR B 2 106 ? 144.084 166.334 40.773 1.00 34.16 106 TYR B O 1
ATOM 6696 N N . LEU B 2 107 ? 145.181 164.371 40.495 1.00 36.09 107 LEU B N 1
ATOM 6697 C CA . LEU B 2 107 ? 146.248 164.904 39.663 1.00 37.86 107 LEU B CA 1
ATOM 6698 C C . LEU B 2 107 ? 145.763 164.738 38.200 1.00 38.13 107 LEU B C 1
ATOM 6699 O O . LEU B 2 107 ? 145.520 163.624 37.715 1.00 37.44 107 LEU B O 1
ATOM 6704 N N . HIS B 2 108 ? 145.566 165.865 37.528 1.00 40.18 108 HIS B N 1
ATOM 6705 C CA . HIS B 2 108 ? 145.146 165.890 36.122 1.00 41.72 108 HIS B CA 1
ATOM 6706 C C . HIS B 2 108 ? 146.464 165.548 35.370 1.00 42.44 108 HIS B C 1
ATOM 6707 O O . HIS B 2 108 ? 147.553 165.849 35.880 1.00 44.03 108 HIS B O 1
ATOM 6714 N N . PRO B 2 109 ? 146.388 164.866 34.198 1.00 43.52 109 PRO B N 1
ATOM 6715 C CA . PRO B 2 109 ? 147.602 164.511 33.440 1.00 43.58 109 PRO B CA 1
ATOM 6716 C C . PRO B 2 109 ? 148.444 165.673 32.819 1.00 43.94 109 PRO B C 1
ATOM 6717 O O . PRO B 2 109 ? 149.556 165.446 32.311 1.00 44.61 109 PRO B O 1
ATOM 6721 N N . ALA B 2 110 ? 147.914 166.897 32.855 1.00 43.85 110 ALA B N 1
ATOM 6722 C CA . ALA B 2 110 ? 148.596 168.104 32.354 1.00 43.88 110 ALA B CA 1
ATOM 6723 C C . ALA B 2 110 ? 149.643 168.651 33.366 1.00 44.82 110 ALA B C 1
ATOM 6724 O O . ALA B 2 110 ? 150.277 169.682 33.122 1.00 44.36 110 ALA B O 1
ATOM 6726 N N . GLY B 2 111 ? 149.789 167.978 34.504 1.00 45.65 111 GLY B N 1
ATOM 6727 C CA . GLY B 2 111 ? 150.756 168.368 35.518 1.00 46.45 111 GLY B CA 1
ATOM 6728 C C . GLY B 2 111 ? 150.316 169.172 36.738 1.00 47.50 111 GLY B C 1
ATOM 6729 O O . GLY B 2 111 ? 151.161 169.638 37.518 1.00 49.08 111 GLY B O 1
ATOM 6730 N N . TYR B 2 112 ? 149.012 169.355 36.912 1.00 47.54 112 TYR B N 1
ATOM 6731 C CA . TYR B 2 112 ? 148.466 170.112 38.042 1.00 46.72 112 TYR B CA 1
ATOM 6732 C C . TYR B 2 112 ? 147.255 169.423 38.703 1.00 46.01 112 TYR B C 1
ATOM 6733 O O . TYR B 2 112 ? 146.675 168.495 38.157 1.00 44.35 112 TYR B O 1
ATOM 6742 N N . VAL B 2 113 ? 146.839 169.877 39.878 1.00 45.42 113 VAL B N 1
ATOM 6743 C CA . VAL B 2 113 ? 145.730 169.207 40.544 1.00 44.77 113 VAL B CA 1
ATOM 6744 C C . VAL B 2 113 ? 144.354 169.794 40.182 1.00 44.43 113 VAL B C 1
ATOM 6745 O O . VAL B 2 113 ? 144.221 170.996 40.002 1.00 44.52 113 VAL B O 1
ATOM 6749 N N . SER B 2 114 ? 143.342 168.925 40.056 1.00 44.19 114 SER B N 1
ATOM 6750 C CA . SER B 2 114 ? 141.978 169.331 39.636 1.00 44.03 114 SER B CA 1
ATOM 6751 C C . SER B 2 114 ? 140.844 168.777 40.521 1.00 42.20 114 SER B C 1
ATOM 6752 O O . SER B 2 114 ? 141.070 167.933 41.408 1.00 40.90 114 SER B O 1
ATOM 6755 N N . LYS B 2 115 ? 139.629 169.219 40.240 1.00 41.27 115 LYS B N 1
ATOM 6756 C CA . LYS B 2 115 ? 138.467 168.822 41.012 1.00 40.64 115 LYS B CA 1
ATOM 6757 C C . LYS B 2 115 ? 137.257 169.714 40.694 1.00 40.67 115 LYS B C 1
ATOM 6758 O O . LYS B 2 115 ? 137.401 170.772 40.063 1.00 41.34 115 LYS B O 1
ATOM 6764 N N . CYS B 2 116 ? 136.079 169.276 41.154 1.00 40.64 116 CYS B N 1
ATOM 6765 C CA . CYS B 2 116 ? 134.824 169.998 40.956 1.00 39.62 116 CYS B CA 1
ATOM 6766 C C . CYS B 2 116 ? 135.027 171.478 41.245 1.00 40.11 116 CYS B C 1
ATOM 6767 O O . CYS B 2 116 ? 135.551 171.892 42.277 1.00 39.89 116 CYS B O 1
ATOM 6770 N N . THR B 2 117 ? 134.537 172.249 40.298 1.00 39.63 117 THR B N 1
ATOM 6771 C CA . THR B 2 117 ? 134.651 173.684 40.189 1.00 41.78 117 THR B CA 1
ATOM 6772 C C . THR B 2 117 ? 133.376 174.511 40.481 1.00 42.64 117 THR B C 1
ATOM 6773 O O . THR B 2 117 ? 133.413 175.738 40.405 1.00 43.01 117 THR B O 1
ATOM 6777 N N . PHE B 2 118 ? 132.294 173.847 40.868 1.00 43.76 118 PHE B N 1
ATOM 6778 C CA . PHE B 2 118 ? 130.937 174.439 40.977 1.00 44.82 118 PHE B CA 1
ATOM 6779 C C . PHE B 2 118 ? 130.593 175.125 39.618 1.00 45.01 118 PHE B C 1
ATOM 6780 O O . PHE B 2 118 ? 129.737 176.011 39.571 1.00 45.63 118 PHE B O 1
ATOM 6788 N N . CYS B 2 119 ? 131.242 174.698 38.527 1.00 44.74 119 CYS B N 1
ATOM 6789 C CA . CYS B 2 119 ? 131.006 175.239 37.184 1.00 46.69 119 CYS B CA 1
ATOM 6790 C C . CYS B 2 119 ? 131.119 176.740 37.203 1.00 47.96 119 CYS B C 1
ATOM 6791 O O . CYS B 2 119 ? 130.209 177.463 36.777 1.00 47.82 119 CYS B O 1
ATOM 6794 N N . ALA B 2 120 ? 132.245 177.188 37.740 1.00 48.89 120 ALA B N 1
ATOM 6795 C CA . ALA B 2 120 ? 132.577 178.591 37.851 1.00 48.76 120 ALA B CA 1
ATOM 6796 C C . ALA B 2 120 ? 132.465 179.238 36.461 1.00 49.27 120 ALA B C 1
ATOM 6797 O O . ALA B 2 120 ? 132.009 180.375 36.338 1.00 49.61 120 ALA B O 1
ATOM 6799 N N . HIS B 2 121 ? 132.856 178.512 35.416 1.00 49.70 121 HIS B N 1
ATOM 6800 C CA . HIS B 2 121 ? 132.764 179.022 34.044 1.00 51.59 121 HIS B CA 1
ATOM 6801 C C . HIS B 2 121 ? 131.284 179.383 33.683 1.00 52.94 121 HIS B C 1
ATOM 6802 O O . HIS B 2 121 ? 131.007 180.431 33.092 1.00 53.38 121 HIS B O 1
ATOM 6809 N N . ARG B 2 122 ? 130.330 178.540 34.060 1.00 53.06 122 ARG B N 1
ATOM 6810 C CA . ARG B 2 122 ? 128.913 178.836 33.818 1.00 53.50 122 ARG B CA 1
ATOM 6811 C C . ARG B 2 122 ? 128.327 179.880 34.795 1.00 54.72 122 ARG B C 1
ATOM 6812 O O . ARG B 2 122 ? 127.432 180.642 34.415 1.00 55.62 122 ARG B O 1
ATOM 6820 N N . LEU B 2 123 ? 128.819 179.901 36.036 1.00 55.21 123 LEU B N 1
ATOM 6821 C CA . LEU B 2 123 ? 128.325 180.802 37.106 1.00 55.83 123 LEU B CA 1
ATOM 6822 C C . LEU B 2 123 ? 128.526 182.286 36.848 1.00 56.95 123 LEU B C 1
ATOM 6823 O O . LEU B 2 123 ? 127.687 183.141 37.171 1.00 56.77 123 LEU B O 1
ATOM 6828 N N . GLU B 2 124 ? 129.692 182.542 36.297 1.00 58.36 124 GLU B N 1
ATOM 6829 C CA . GLU B 2 124 ? 130.201 183.834 35.900 1.00 59.78 124 GLU B CA 1
ATOM 6830 C C . GLU B 2 124 ? 129.323 184.362 34.750 1.00 59.84 124 GLU B C 1
ATOM 6831 O O . GLU B 2 124 ? 129.019 185.557 34.704 1.00 59.63 124 GLU B O 1
ATOM 6837 N N . LYS B 2 125 ? 128.905 183.508 33.817 1.00 59.71 125 LYS B N 1
ATOM 6838 C CA . LYS B 2 125 ? 128.018 184.016 32.771 1.00 58.97 125 LYS B CA 1
ATOM 6839 C C . LYS B 2 125 ? 126.509 183.805 33.082 1.00 57.99 125 LYS B C 1
ATOM 6840 O O . LYS B 2 125 ? 125.700 183.730 32.168 1.00 58.07 125 LYS B O 1
ATOM 6846 N N . GLY B 2 126 ? 126.148 183.719 34.361 1.00 57.79 126 GLY B N 1
ATOM 6847 C CA . GLY B 2 126 ? 124.763 183.576 34.792 1.00 57.62 126 GLY B CA 1
ATOM 6848 C C . GLY B 2 126 ? 123.966 182.291 34.575 1.00 57.90 126 GLY B C 1
ATOM 6849 O O . GLY B 2 126 ? 122.724 182.297 34.554 1.00 57.14 126 GLY B O 1
ATOM 6850 N N . LYS B 2 127 ? 124.673 181.181 34.395 1.00 57.74 127 LYS B N 1
ATOM 6851 C CA . LYS B 2 127 ? 124.045 179.871 34.203 1.00 56.61 127 LYS B CA 1
ATOM 6852 C C . LYS B 2 127 ? 124.140 178.998 35.491 1.00 55.25 127 LYS B C 1
ATOM 6853 O O . LYS B 2 127 ? 124.901 179.321 36.415 1.00 55.95 127 LYS B O 1
ATOM 6859 N N . VAL B 2 128 ? 123.352 177.922 35.551 1.00 52.77 128 VAL B N 1
ATOM 6860 C CA . VAL B 2 128 ? 123.382 176.976 36.664 1.00 51.10 128 VAL B CA 1
ATOM 6861 C C . VAL B 2 128 ? 124.311 175.843 36.208 1.00 50.42 128 VAL B C 1
ATOM 6862 O O . VAL B 2 128 ? 124.435 175.608 34.991 1.00 50.41 128 VAL B O 1
ATOM 6866 N N . PRO B 2 129 ? 124.978 175.137 37.157 1.00 48.95 129 PRO B N 1
ATOM 6867 C CA . PRO B 2 129 ? 125.890 174.039 36.819 1.00 48.19 129 PRO B CA 1
ATOM 6868 C C . PRO B 2 129 ? 125.300 172.878 35.975 1.00 48.01 129 PRO B C 1
ATOM 6869 O O . PRO B 2 129 ? 124.100 172.564 36.092 1.00 47.23 129 PRO B O 1
ATOM 6873 N N . ALA B 2 130 ? 126.161 172.249 35.162 1.00 47.10 130 ALA B N 1
ATOM 6874 C CA . ALA B 2 130 ? 125.840 171.101 34.298 1.00 46.04 130 ALA B CA 1
ATOM 6875 C C . ALA B 2 130 ? 125.105 169.959 35.056 1.00 46.48 130 ALA B C 1
ATOM 6876 O O . ALA B 2 130 ? 124.095 169.454 34.560 1.00 46.25 130 ALA B O 1
ATOM 6878 N N . CYS B 2 131 ? 125.584 169.551 36.234 1.00 45.57 131 CYS B N 1
ATOM 6879 C CA . CYS B 2 131 ? 124.879 168.512 37.019 1.00 45.63 131 CYS B CA 1
ATOM 6880 C C . CYS B 2 131 ? 123.418 168.895 37.315 1.00 46.33 131 CYS B C 1
ATOM 6881 O O . CYS B 2 131 ? 122.507 168.057 37.228 1.00 46.96 131 CYS B O 1
ATOM 6884 N N . VAL B 2 132 ? 123.214 170.163 37.665 1.00 46.87 132 VAL B N 1
ATOM 6885 C CA . VAL B 2 132 ? 121.914 170.721 38.039 1.00 46.56 132 VAL B CA 1
ATOM 6886 C C . VAL B 2 132 ? 120.878 170.804 36.890 1.00 47.00 132 VAL B C 1
ATOM 6887 O O . VAL B 2 132 ? 119.705 170.463 37.075 1.00 46.85 132 VAL B O 1
ATOM 6891 N N . GLU B 2 133 ? 121.328 171.206 35.706 1.00 48.13 133 GLU B N 1
ATOM 6892 C CA . GLU B 2 133 ? 120.500 171.293 34.496 1.00 48.98 133 GLU B CA 1
ATOM 6893 C C . GLU B 2 133 ? 120.025 169.870 34.014 1.00 49.08 133 GLU B C 1
ATOM 6894 O O . GLU B 2 133 ? 118.804 169.641 33.941 1.00 48.52 133 GLU B O 1
ATOM 6900 N N . THR B 2 134 ? 120.946 168.949 33.714 1.00 49.45 134 THR B N 1
ATOM 6901 C CA . THR B 2 134 ? 120.647 167.526 33.311 1.00 49.91 134 THR B CA 1
ATOM 6902 C C . THR B 2 134 ? 120.347 166.689 34.556 1.00 51.29 134 THR B C 1
ATOM 6903 O O . THR B 2 134 ? 121.270 166.206 35.227 1.00 54.96 134 THR B O 1
ATOM 6907 N N . CYS B 2 135 ? 119.087 166.496 34.897 1.00 49.16 135 CYS B N 1
ATOM 6908 C CA . CYS B 2 135 ? 118.698 165.708 36.070 1.00 47.41 135 CYS B CA 1
ATOM 6909 C C . CYS B 2 135 ? 117.221 165.441 35.977 1.00 46.95 135 CYS B C 1
ATOM 6910 O O . CYS B 2 135 ? 116.357 166.282 36.317 1.00 46.15 135 CYS B O 1
ATOM 6913 N N . PRO B 2 136 ? 116.898 164.239 35.490 1.00 46.93 136 PRO B N 1
ATOM 6914 C CA . PRO B 2 136 ? 115.537 163.747 35.309 1.00 45.88 136 PRO B CA 1
ATOM 6915 C C . PRO B 2 136 ? 114.662 163.907 36.563 1.00 46.06 136 PRO B C 1
ATOM 6916 O O . PRO B 2 136 ? 113.530 164.367 36.479 1.00 46.37 136 PRO B O 1
ATOM 6920 N N . THR B 2 137 ? 115.202 163.560 37.718 1.00 46.24 137 THR B N 1
ATOM 6921 C CA . THR B 2 137 ? 114.431 163.597 38.968 1.00 46.99 137 THR B CA 1
ATOM 6922 C C . THR B 2 137 ? 114.222 164.943 39.707 1.00 46.92 137 THR B C 1
ATOM 6923 O O . THR B 2 137 ? 113.372 165.037 40.606 1.00 45.52 137 THR B O 1
ATOM 6927 N N . TYR B 2 138 ? 114.966 165.972 39.308 1.00 46.66 138 TYR B N 1
ATOM 6928 C CA . TYR B 2 138 ? 114.951 167.311 39.929 1.00 47.53 138 TYR B CA 1
ATOM 6929 C C . TYR B 2 138 ? 115.308 167.258 41.435 1.00 46.32 138 TYR B C 1
ATOM 6930 O O . TYR B 2 138 ? 114.691 167.954 42.242 1.00 46.94 138 TYR B O 1
ATOM 6939 N N . CYS B 2 139 ? 116.282 166.442 41.830 1.00 45.27 139 CYS B N 1
ATOM 6940 C CA . CYS B 2 139 ? 116.639 166.376 43.247 1.00 44.86 139 CYS B CA 1
ATOM 6941 C C . CYS B 2 139 ? 117.760 167.356 43.669 1.00 44.88 139 CYS B C 1
ATOM 6942 O O . CYS B 2 139 ? 117.909 167.605 44.871 1.00 43.68 139 CYS B O 1
ATOM 6945 N N . ARG B 2 140 ? 118.556 167.886 42.722 1.00 43.78 140 ARG B N 1
ATOM 6946 C CA . ARG B 2 140 ? 119.580 168.902 43.082 1.00 44.34 140 ARG B CA 1
ATOM 6947 C C . ARG B 2 140 ? 119.144 170.369 42.892 1.00 44.10 140 ARG B C 1
ATOM 6948 O O . ARG B 2 140 ? 118.428 170.732 41.951 1.00 45.01 140 ARG B O 1
ATOM 6956 N N . THR B 2 141 ? 119.557 171.192 43.841 1.00 43.36 141 THR B N 1
ATOM 6957 C CA . THR B 2 141 ? 119.261 172.610 43.865 1.00 43.77 141 THR B CA 1
ATOM 6958 C C . THR B 2 141 ? 120.536 173.350 44.196 1.00 45.12 141 THR B C 1
ATOM 6959 O O . THR B 2 141 ? 121.386 172.843 44.914 1.00 45.46 141 THR B O 1
ATOM 6963 N N . PHE B 2 142 ? 120.641 174.559 43.674 1.00 47.43 142 PHE B N 1
ATOM 6964 C CA . PHE B 2 142 ? 121.816 175.390 43.809 1.00 49.52 142 PHE B CA 1
ATOM 6965 C C . PHE B 2 142 ? 121.414 176.843 44.054 1.00 50.91 142 PHE B C 1
ATOM 6966 O O . PHE B 2 142 ? 120.290 177.225 43.741 1.00 50.88 142 PHE B O 1
ATOM 6974 N N . GLY B 2 143 ? 122.341 177.640 44.585 1.00 51.72 143 GLY B N 1
ATOM 6975 C CA . GLY B 2 143 ? 122.110 179.050 44.843 1.00 53.48 143 GLY B CA 1
ATOM 6976 C C . GLY B 2 143 ? 122.948 179.738 45.916 1.00 54.91 143 GLY B C 1
ATOM 6977 O O . GLY B 2 143 ? 123.961 179.203 46.394 1.00 55.14 143 GLY B O 1
ATOM 6978 N N . ASP B 2 144 ? 122.520 180.953 46.267 1.00 55.63 144 ASP B N 1
ATOM 6979 C CA . ASP B 2 144 ? 123.118 181.788 47.316 1.00 55.42 144 ASP B CA 1
ATOM 6980 C C . ASP B 2 144 ? 122.302 181.411 48.583 1.00 54.12 144 ASP B C 1
ATOM 6981 O O . ASP B 2 144 ? 121.065 181.453 48.612 1.00 52.97 144 ASP B O 1
ATOM 6986 N N . LEU B 2 145 ? 123.028 180.967 49.596 1.00 53.90 145 LEU B N 1
ATOM 6987 C CA . LEU B 2 145 ? 122.467 180.503 50.855 1.00 54.17 145 LEU B CA 1
ATOM 6988 C C . LEU B 2 145 ? 121.778 181.657 51.595 1.00 55.51 145 LEU B C 1
ATOM 6989 O O . LEU B 2 145 ? 120.814 181.444 52.342 1.00 55.30 145 LEU B O 1
ATOM 6994 N N . GLU B 2 146 ? 122.264 182.875 51.339 1.00 57.53 146 GLU B N 1
ATOM 6995 C CA . GLU B 2 146 ? 121.768 184.114 51.952 1.00 59.50 146 GLU B CA 1
ATOM 6996 C C . GLU B 2 146 ? 120.498 184.690 51.304 1.00 59.84 146 GLU B C 1
ATOM 6997 O O . GLU B 2 146 ? 119.874 185.596 51.853 1.00 59.44 146 GLU B O 1
ATOM 7003 N N . ASP B 2 147 ? 120.127 184.214 50.130 1.00 60.38 147 ASP B N 1
ATOM 7004 C CA . ASP B 2 147 ? 118.922 184.724 49.486 1.00 61.19 147 ASP B CA 1
ATOM 7005 C C . ASP B 2 147 ? 117.775 183.744 49.796 1.00 61.24 147 ASP B C 1
ATOM 7006 O O . ASP B 2 147 ? 117.806 182.591 49.348 1.00 61.14 147 ASP B O 1
ATOM 7011 N N . PRO B 2 148 ? 116.760 184.186 50.588 1.00 60.93 148 PRO B N 1
ATOM 7012 C CA . PRO B 2 148 ? 115.593 183.375 50.984 1.00 60.69 148 PRO B CA 1
ATOM 7013 C C . PRO B 2 148 ? 114.755 182.810 49.814 1.00 59.94 148 PRO B C 1
ATOM 7014 O O . PRO B 2 148 ? 113.934 181.895 49.983 1.00 58.99 148 PRO B O 1
ATOM 7018 N N . GLU B 2 149 ? 114.984 183.362 48.636 1.00 59.81 149 GLU B N 1
ATOM 7019 C CA . GLU B 2 149 ? 114.279 182.980 47.416 1.00 60.38 149 GLU B CA 1
ATOM 7020 C C . GLU B 2 149 ? 114.978 181.938 46.544 1.00 59.27 149 GLU B C 1
ATOM 7021 O O . GLU B 2 149 ? 114.330 181.239 45.749 1.00 59.53 149 GLU B O 1
ATOM 7027 N N . SER B 2 150 ? 116.288 181.826 46.700 1.00 56.16 150 SER B N 1
ATOM 7028 C CA . SER B 2 150 ? 117.062 180.917 45.866 1.00 53.55 150 SER B CA 1
ATOM 7029 C C . SER B 2 150 ? 116.608 179.476 45.976 1.00 51.55 150 SER B C 1
ATOM 7030 O O . SER B 2 150 ? 116.060 179.072 47.020 1.00 50.99 150 SER B O 1
ATOM 7033 N N . PRO B 2 151 ? 116.803 178.678 44.898 1.00 49.69 151 PRO B N 1
ATOM 7034 C CA . PRO B 2 151 ? 116.364 177.288 45.041 1.00 48.18 151 PRO B CA 1
ATOM 7035 C C . PRO B 2 151 ? 116.982 176.459 46.248 1.00 47.13 151 PRO B C 1
ATOM 7036 O O . PRO B 2 151 ? 116.242 175.676 46.854 1.00 47.34 151 PRO B O 1
ATOM 7040 N N . VAL B 2 152 ? 118.267 176.607 46.624 1.00 45.71 152 VAL B N 1
ATOM 7041 C CA . VAL B 2 152 ? 118.852 175.844 47.782 1.00 43.66 152 VAL B CA 1
ATOM 7042 C C . VAL B 2 152 ? 118.218 176.253 49.112 1.00 42.45 152 VAL B C 1
ATOM 7043 O O . VAL B 2 152 ? 117.942 175.430 49.986 1.00 42.41 152 VAL B O 1
ATOM 7047 N N . ALA B 2 153 ? 118.049 177.555 49.278 1.00 42.20 153 ALA B N 1
ATOM 7048 C CA . ALA B 2 153 ? 117.473 178.102 50.494 1.00 42.09 153 ALA B CA 1
ATOM 7049 C C . ALA B 2 153 ? 116.082 177.523 50.785 1.00 42.13 153 ALA B C 1
ATOM 7050 O O . ALA B 2 153 ? 115.770 177.153 51.926 1.00 41.64 153 ALA B O 1
ATOM 7052 N N . LYS B 2 154 ? 115.269 177.448 49.731 1.00 43.41 154 LYS B N 1
ATOM 7053 C CA . LYS B 2 154 ? 113.898 176.907 49.742 1.00 43.25 154 LYS B CA 1
ATOM 7054 C C . LYS B 2 154 ? 113.921 175.403 50.077 1.00 42.77 154 LYS B C 1
ATOM 7055 O O . LYS B 2 154 ? 113.199 174.929 50.968 1.00 41.89 154 LYS B O 1
ATOM 7061 N N . ALA B 2 155 ? 114.756 174.670 49.348 1.00 42.37 155 ALA B N 1
ATOM 7062 C CA . ALA B 2 155 ? 114.953 173.227 49.527 1.00 40.61 155 ALA B CA 1
ATOM 7063 C C . ALA B 2 155 ? 115.278 172.884 51.002 1.00 41.26 155 ALA B C 1
ATOM 7064 O O . ALA B 2 155 ? 114.632 171.999 51.582 1.00 41.39 155 ALA B O 1
ATOM 7066 N N . LEU B 2 156 ? 116.253 173.584 51.601 1.00 40.87 156 LEU B N 1
ATOM 7067 C CA . LEU B 2 156 ? 116.658 173.417 53.022 1.00 41.03 156 LEU B CA 1
ATOM 7068 C C . LEU B 2 156 ? 115.478 173.770 53.952 1.00 41.83 156 LEU B C 1
ATOM 7069 O O . LEU B 2 156 ? 115.186 173.037 54.909 1.00 40.72 156 LEU B O 1
ATOM 7074 N N . LYS B 2 157 ? 114.792 174.878 53.675 1.00 42.63 157 LYS B N 1
ATOM 7075 C CA . LYS B 2 157 ? 113.624 175.255 54.468 1.00 43.71 157 LYS B CA 1
ATOM 7076 C C . LYS B 2 157 ? 112.518 174.162 54.451 1.00 42.26 157 LYS B C 1
ATOM 7077 O O . LYS B 2 157 ? 111.868 173.919 55.469 1.00 41.54 157 LYS B O 1
ATOM 7083 N N . ALA B 2 158 ? 112.316 173.480 53.329 1.00 41.46 158 ALA B N 1
ATOM 7084 C CA . ALA B 2 158 ? 111.255 172.469 53.255 1.00 41.20 158 ALA B CA 1
ATOM 7085 C C . ALA B 2 158 ? 111.617 171.035 53.645 1.00 41.68 158 ALA B C 1
ATOM 7086 O O . ALA B 2 158 ? 110.747 170.160 53.694 1.00 42.70 158 ALA B O 1
ATOM 7088 N N . ALA B 2 159 ? 112.886 170.802 53.935 1.00 41.39 159 ALA B N 1
ATOM 7089 C CA . ALA B 2 159 ? 113.393 169.483 54.312 1.00 39.59 159 ALA B CA 1
ATOM 7090 C C . ALA B 2 159 ? 112.959 168.908 55.684 1.00 39.01 159 ALA B C 1
ATOM 7091 O O . ALA B 2 159 ? 112.816 169.639 56.653 1.00 40.05 159 ALA B O 1
ATOM 7093 N N . GLU B 2 160 ? 112.743 167.594 55.736 1.00 39.70 160 GLU B N 1
ATOM 7094 C CA . GLU B 2 160 ? 112.393 166.840 56.956 1.00 40.50 160 GLU B CA 1
ATOM 7095 C C . GLU B 2 160 ? 113.724 166.653 57.817 1.00 39.65 160 GLU B C 1
ATOM 7096 O O . GLU B 2 160 ? 113.703 166.713 59.049 1.00 37.11 160 GLU B O 1
ATOM 7102 N N . ARG B 2 161 ? 114.865 166.409 57.176 1.00 37.88 161 ARG B N 1
ATOM 7103 C CA . ARG B 2 161 ? 116.156 166.338 57.884 1.00 37.51 161 ARG B CA 1
ATOM 7104 C C . ARG B 2 161 ? 117.278 166.869 56.975 1.00 37.68 161 ARG B C 1
ATOM 7105 O O . ARG B 2 161 ? 117.122 166.886 55.753 1.00 39.79 161 ARG B O 1
ATOM 7113 N N . VAL B 2 162 ? 118.375 167.337 57.562 1.00 37.11 162 VAL B N 1
ATOM 7114 C CA . VAL B 2 162 ? 119.544 167.818 56.812 1.00 35.76 162 VAL B CA 1
ATOM 7115 C C . VAL B 2 162 ? 120.847 167.162 57.373 1.00 35.80 162 VAL B C 1
ATOM 7116 O O . VAL B 2 162 ? 121.045 167.137 58.590 1.00 34.66 162 VAL B O 1
ATOM 7120 N N . ASP B 2 163 ? 121.685 166.601 56.488 1.00 35.78 163 ASP B N 1
ATOM 7121 C CA . ASP B 2 163 ? 122.967 165.932 56.828 1.00 36.88 163 ASP B CA 1
ATOM 7122 C C . ASP B 2 163 ? 124.155 166.299 55.913 1.00 35.79 163 ASP B C 1
ATOM 7123 O O . ASP B 2 163 ? 123.994 166.723 54.769 1.00 36.16 163 ASP B O 1
ATOM 7128 N N . VAL B 2 164 ? 125.344 166.045 56.422 1.00 36.54 164 VAL B N 1
ATOM 7129 C CA . VAL B 2 164 ? 126.580 166.457 55.792 1.00 36.48 164 VAL B CA 1
ATOM 7130 C C . VAL B 2 164 ? 127.592 165.328 56.099 1.00 35.78 164 VAL B C 1
ATOM 7131 O O . VAL B 2 164 ? 127.461 164.652 57.118 1.00 34.15 164 VAL B O 1
ATOM 7135 N N . LEU B 2 165 ? 128.556 165.089 55.215 1.00 36.31 165 LEU B N 1
ATOM 7136 C CA . LEU B 2 165 ? 129.528 164.014 55.417 1.00 34.57 165 LEU B CA 1
ATOM 7137 C C . LEU B 2 165 ? 130.591 164.402 56.456 1.00 33.93 165 LEU B C 1
ATOM 7138 O O . LEU B 2 165 ? 130.931 165.584 56.558 1.00 34.04 165 LEU B O 1
ATOM 7143 N N . ARG B 2 166 ? 131.089 163.419 57.217 1.00 32.53 166 ARG B N 1
ATOM 7144 C CA . ARG B 2 166 ? 132.092 163.609 58.290 1.00 34.19 166 ARG B CA 1
ATOM 7145 C C . ARG B 2 166 ? 131.967 165.003 58.954 1.00 34.39 166 ARG B C 1
ATOM 7146 O O . ARG B 2 166 ? 132.886 165.830 58.818 1.00 33.19 166 ARG B O 1
ATOM 7154 N N . PRO B 2 167 ? 130.850 165.288 59.663 1.00 33.59 167 PRO B N 1
ATOM 7155 C CA . PRO B 2 167 ? 130.707 166.604 60.302 1.00 34.67 167 PRO B CA 1
ATOM 7156 C C . PRO B 2 167 ? 131.747 166.887 61.416 1.00 36.07 167 PRO B C 1
ATOM 7157 O O . PRO B 2 167 ? 132.070 168.050 61.700 1.00 35.35 167 PRO B O 1
ATOM 7161 N N . GLU B 2 168 ? 132.286 165.817 62.003 1.00 38.29 168 GLU B N 1
ATOM 7162 C CA . GLU B 2 168 ? 133.272 165.918 63.075 1.00 39.94 168 GLU B CA 1
ATOM 7163 C C . GLU B 2 168 ? 134.717 166.357 62.672 1.00 40.99 168 GLU B C 1
ATOM 7164 O O . GLU B 2 168 ? 135.571 166.545 63.550 1.00 42.86 168 GLU B O 1
ATOM 7170 N N . GLN B 2 169 ? 135.011 166.484 61.372 1.00 40.21 169 GLN B N 1
ATOM 7171 C CA . GLN B 2 169 ? 136.290 167.093 60.939 1.00 40.85 169 GLN B CA 1
ATOM 7172 C C . GLN B 2 169 ? 135.664 168.490 61.107 1.00 40.97 169 GLN B C 1
ATOM 7173 O O . GLN B 2 169 ? 134.502 168.552 61.448 1.00 41.47 169 GLN B O 1
ATOM 7179 N N . GLY B 2 170 ? 136.285 169.622 60.912 1.00 39.65 170 GLY B N 1
ATOM 7180 C CA . GLY B 2 170 ? 135.413 170.749 61.167 1.00 37.47 170 GLY B CA 1
ATOM 7181 C C . GLY B 2 170 ? 135.281 171.585 59.944 1.00 37.33 170 GLY B C 1
ATOM 7182 O O . GLY B 2 170 ? 135.298 172.811 60.019 1.00 36.97 170 GLY B O 1
ATOM 7183 N N . THR B 2 171 ? 135.098 170.939 58.813 1.00 37.44 171 THR B N 1
ATOM 7184 C CA . THR B 2 171 ? 135.132 171.674 57.572 1.00 38.06 171 THR B CA 1
ATOM 7185 C C . THR B 2 171 ? 133.938 172.514 57.120 1.00 37.74 171 THR B C 1
ATOM 7186 O O . THR B 2 171 ? 134.085 173.362 56.232 1.00 36.61 171 THR B O 1
ATOM 7190 N N . ARG B 2 172 ? 132.790 172.335 57.752 1.00 37.97 172 ARG B N 1
ATOM 7191 C CA . ARG B 2 172 ? 131.571 173.047 57.355 1.00 39.01 172 ARG B CA 1
ATOM 7192 C C . ARG B 2 172 ? 131.258 172.947 55.827 1.00 38.09 172 ARG B C 1
ATOM 7193 O O . ARG B 2 172 ? 131.398 173.925 55.072 1.00 37.10 172 ARG B O 1
ATOM 7201 N N . PRO B 2 173 ? 130.857 171.732 55.359 1.00 37.42 173 PRO B N 1
ATOM 7202 C CA . PRO B 2 173 ? 130.529 171.495 53.948 1.00 37.02 173 PRO B CA 1
ATOM 7203 C C . PRO B 2 173 ? 129.388 172.402 53.464 1.00 36.85 173 PRO B C 1
ATOM 7204 O O . PRO B 2 173 ? 128.541 172.802 54.260 1.00 35.32 173 PRO B O 1
ATOM 7208 N N . LYS B 2 174 ? 129.369 172.731 52.178 1.00 36.45 174 LYS B N 1
ATOM 7209 C CA . LYS B 2 174 ? 128.294 173.521 51.621 1.00 36.32 174 LYS B CA 1
ATOM 7210 C C . LYS B 2 174 ? 127.541 172.686 50.558 1.00 35.42 174 LYS B C 1
ATOM 7211 O O . LYS B 2 174 ? 127.105 173.198 49.536 1.00 35.98 174 LYS B O 1
ATOM 7217 N N . LEU B 2 175 ? 127.457 171.378 50.793 1.00 34.17 175 LEU B N 1
ATOM 7218 C CA . LEU B 2 175 ? 126.697 170.435 49.955 1.00 34.40 175 LEU B CA 1
ATOM 7219 C C . LEU B 2 175 ? 125.948 169.646 51.037 1.00 35.03 175 LEU B C 1
ATOM 7220 O O . LEU B 2 175 ? 126.524 168.957 51.893 1.00 33.68 175 LEU B O 1
ATOM 7225 N N . PHE B 2 176 ? 124.645 169.892 51.011 1.00 34.56 176 PHE B N 1
ATOM 7226 C CA . PHE B 2 176 ? 123.658 169.394 51.940 1.00 35.09 176 PHE B CA 1
ATOM 7227 C C . PHE B 2 176 ? 122.794 168.275 51.393 1.00 36.46 176 PHE B C 1
ATOM 7228 O O . PHE B 2 176 ? 122.300 168.341 50.260 1.00 35.91 176 PHE B O 1
ATOM 7236 N N . TYR B 2 177 ? 122.635 167.242 52.205 1.00 36.89 177 TYR B N 1
ATOM 7237 C CA . TYR B 2 177 ? 121.811 166.105 51.854 1.00 36.84 177 TYR B CA 1
ATOM 7238 C C . TYR B 2 177 ? 120.488 166.196 52.585 1.00 36.85 177 TYR B C 1
ATOM 7239 O O . TYR B 2 177 ? 120.457 166.291 53.824 1.00 36.72 177 TYR B O 1
ATOM 7248 N N . LEU B 2 178 ? 119.404 166.143 51.819 1.00 36.54 178 LEU B N 1
ATOM 7249 C CA . LEU B 2 178 ? 118.054 166.226 52.358 1.00 35.52 178 LEU B CA 1
ATOM 7250 C C . LEU B 2 178 ? 117.335 164.863 52.489 1.00 36.95 178 LEU B C 1
ATOM 7251 O O . LEU B 2 178 ? 117.573 163.911 51.725 1.00 36.13 178 LEU B O 1
ATOM 7256 N N . ASN B 2 179 ? 116.490 164.774 53.501 1.00 36.57 179 ASN B N 1
ATOM 7257 C CA . ASN B 2 179 ? 115.664 163.616 53.742 1.00 37.34 179 ASN B CA 1
ATOM 7258 C C . ASN B 2 179 ? 116.288 162.212 53.550 1.00 38.30 179 ASN B C 1
ATOM 7259 O O . ASN B 2 179 ? 115.697 161.377 52.860 1.00 39.11 179 ASN B O 1
ATOM 7264 N N . ALA B 2 180 ? 117.454 161.951 54.143 1.00 38.29 180 ALA B N 1
ATOM 7265 C CA . ALA B 2 180 ? 118.113 160.638 54.062 1.00 37.56 180 ALA B CA 1
ATOM 7266 C C . ALA B 2 180 ? 117.144 159.479 54.366 1.00 36.89 180 ALA B C 1
ATOM 7267 O O . ALA B 2 180 ? 116.405 159.546 55.352 1.00 35.25 180 ALA B O 1
ATOM 7269 N N . PRO B 2 181 ? 117.160 158.402 53.537 1.00 36.96 181 PRO B N 1
ATOM 7270 C CA . PRO B 2 181 ? 116.327 157.191 53.639 1.00 37.51 181 PRO B CA 1
ATOM 7271 C C . PRO B 2 181 ? 116.404 156.409 54.967 1.00 38.12 181 PRO B C 1
ATOM 7272 O O . PRO B 2 181 ? 115.384 155.941 55.478 1.00 39.07 181 PRO B O 1
ATOM 7276 N N . SER B 2 182 ? 117.604 156.259 55.524 1.00 38.69 182 SER B N 1
ATOM 7277 C CA . SER B 2 182 ? 117.790 155.541 56.801 1.00 38.45 182 SER B CA 1
ATOM 7278 C C . SER B 2 182 ? 117.550 156.413 58.067 1.00 38.90 182 SER B C 1
ATOM 7279 O O . SER B 2 182 ? 118.071 157.523 58.131 1.00 38.93 182 SER B O 1
ATOM 7282 N N . LYS B 2 183 ? 116.792 155.917 59.060 1.00 38.88 183 LYS B N 1
ATOM 7283 C CA . LYS B 2 183 ? 116.487 156.656 60.321 1.00 39.56 183 LYS B CA 1
ATOM 7284 C C . LYS B 2 183 ? 117.712 157.155 61.099 1.00 40.91 183 LYS B C 1
ATOM 7285 O O . LYS B 2 183 ? 117.647 158.179 61.796 1.00 39.66 183 LYS B O 1
ATOM 7291 N N . LYS B 2 184 ? 118.798 156.389 61.008 1.00 41.65 184 LYS B N 1
ATOM 7292 C CA . LYS B 2 184 ? 120.069 156.673 61.674 1.00 41.69 184 LYS B CA 1
ATOM 7293 C C . LYS B 2 184 ? 120.962 157.628 60.900 1.00 39.92 184 LYS B C 1
ATOM 7294 O O . LYS B 2 184 ? 122.066 157.950 61.340 1.00 41.00 184 LYS B O 1
ATOM 7300 N N . GLY B 2 185 ? 120.496 158.049 59.740 1.00 38.64 185 GLY B N 1
ATOM 7301 C CA . GLY B 2 185 ? 121.252 158.987 58.927 1.00 39.28 185 GLY B CA 1
ATOM 7302 C C . GLY B 2 185 ? 122.128 158.484 57.785 1.00 38.15 185 GLY B C 1
ATOM 7303 O O . GLY B 2 185 ? 121.987 157.344 57.338 1.00 37.24 185 GLY B O 1
ATOM 7304 N N . LEU B 2 186 ? 123.027 159.334 57.301 1.00 37.89 186 LEU B N 1
ATOM 7305 C CA . LEU B 2 186 ? 123.902 158.937 56.220 1.00 37.49 186 LEU B CA 1
ATOM 7306 C C . LEU B 2 186 ? 124.656 157.668 56.632 1.00 38.32 186 LEU B C 1
ATOM 7307 O O . LEU B 2 186 ? 125.077 157.493 57.771 1.00 40.25 186 LEU B O 1
ATOM 7312 N N . THR B 2 187 ? 124.758 156.774 55.682 1.00 38.85 187 THR B N 1
ATOM 7313 C CA . THR B 2 187 ? 125.437 155.497 55.757 1.00 40.44 187 THR B CA 1
ATOM 7314 C C . THR B 2 187 ? 127.020 155.614 55.910 1.00 41.73 187 THR B C 1
ATOM 7315 O O . THR B 2 187 ? 127.630 156.446 55.247 1.00 41.57 187 THR B O 1
ATOM 7319 N N . ARG B 2 188 ? 127.669 154.838 56.790 1.00 43.89 188 ARG B N 1
ATOM 7320 C CA . ARG B 2 188 ? 129.153 154.842 56.930 1.00 47.39 188 ARG B CA 1
ATOM 7321 C C . ARG B 2 188 ? 129.642 153.393 56.765 1.00 49.14 188 ARG B C 1
ATOM 7322 O O . ARG B 2 188 ? 128.868 152.469 57.044 1.00 49.25 188 ARG B O 1
ATOM 7330 N N . GLU B 2 189 ? 130.883 153.188 56.307 1.00 50.44 189 GLU B N 1
ATOM 7331 C CA . GLU B 2 189 ? 131.430 151.830 56.140 1.00 53.44 189 GLU B CA 1
ATOM 7332 C C . GLU B 2 189 ? 131.582 151.160 57.517 1.00 54.81 189 GLU B C 1
ATOM 7333 O O . GLU B 2 189 ? 131.421 149.941 57.627 1.00 53.75 189 GLU B O 1
ATOM 7339 N N . SER B 2 190 ? 131.883 151.957 58.551 1.00 57.60 190 SER B N 1
ATOM 7340 C CA . SER B 2 190 ? 132.032 151.490 59.948 1.00 60.30 190 SER B CA 1
ATOM 7341 C C . SER B 2 190 ? 130.744 150.856 60.550 1.00 63.38 190 SER B C 1
ATOM 7342 O O . SER B 2 190 ? 130.841 150.008 61.438 1.00 63.71 190 SER B O 1
ATOM 7345 N N . GLU B 2 191 ? 129.550 151.251 60.095 1.00 67.30 191 GLU B N 1
ATOM 7346 C CA . GLU B 2 191 ? 128.312 150.624 60.597 1.00 70.93 191 GLU B CA 1
ATOM 7347 C C . GLU B 2 191 ? 128.012 149.333 59.803 1.00 73.12 191 GLU B C 1
ATOM 7348 O O . GLU B 2 191 ? 126.935 148.761 59.949 1.00 73.79 191 GLU B O 1
ATOM 7354 N N . VAL B 2 192 ? 128.928 148.904 58.934 1.00 75.62 192 VAL B N 1
ATOM 7355 C CA . VAL B 2 192 ? 128.764 147.632 58.204 1.00 78.47 192 VAL B CA 1
ATOM 7356 C C . VAL B 2 192 ? 129.593 146.548 58.960 1.00 80.89 192 VAL B C 1
ATOM 7357 O O . VAL B 2 192 ? 130.367 146.890 59.859 1.00 80.81 192 VAL B O 1
ATOM 7361 N N . HIS B 2 193 ? 129.423 145.267 58.613 1.00 84.09 193 HIS B N 1
ATOM 7362 C CA . HIS B 2 193 ? 130.069 144.093 59.259 1.00 86.88 193 HIS B CA 1
ATOM 7363 C C . HIS B 2 193 ? 130.722 144.250 60.677 1.00 88.10 193 HIS B C 1
ATOM 7364 O O . HIS B 2 193 ? 131.915 144.638 60.800 1.00 88.21 193 HIS B O 1
ATOM 7371 N N . HIS B 2 194 ? 129.988 143.971 61.660 1.00 89.62 194 HIS B N 1
ATOM 7372 N N . ALA C 3 2 ? 129.134 150.899 49.088 1.00 43.54 2 ALA C N 1
ATOM 7373 C CA . ALA C 3 2 ? 129.569 149.521 48.726 1.00 43.81 2 ALA C CA 1
ATOM 7374 C C . ALA C 3 2 ? 129.751 149.432 47.176 1.00 42.51 2 ALA C C 1
ATOM 7375 O O . ALA C 3 2 ? 130.808 148.989 46.724 1.00 43.05 2 ALA C O 1
ATOM 7377 N N . GLU C 3 3 ? 128.756 149.872 46.383 1.00 42.48 3 GLU C N 1
ATOM 7378 C CA . GLU C 3 3 ? 128.796 149.928 44.877 1.00 41.30 3 GLU C CA 1
ATOM 7379 C C . GLU C 3 3 ? 128.930 151.391 44.364 1.00 40.00 3 GLU C C 1
ATOM 7380 O O . GLU C 3 3 ? 128.334 152.287 44.964 1.00 40.13 3 GLU C O 1
ATOM 7386 N N . PHE C 3 4 ? 129.651 151.633 43.265 1.00 37.08 4 PHE C N 1
ATOM 7387 C CA . PHE C 3 4 ? 129.794 152.994 42.696 1.00 36.41 4 PHE C CA 1
ATOM 7388 C C . PHE C 3 4 ? 129.491 153.106 41.188 1.00 35.84 4 PHE C C 1
ATOM 7389 O O . PHE C 3 4 ? 129.439 152.099 40.494 1.00 34.37 4 PHE C O 1
ATOM 7397 N N . TYR C 3 5 ? 129.265 154.346 40.722 1.00 35.74 5 TYR C N 1
ATOM 7398 C CA . TYR C 3 5 ? 129.186 154.679 39.288 1.00 34.07 5 TYR C CA 1
ATOM 7399 C C . TYR C 3 5 ? 130.318 155.703 39.245 1.00 34.14 5 TYR C C 1
ATOM 7400 O O . TYR C 3 5 ? 130.269 156.789 39.866 1.00 31.89 5 TYR C O 1
ATOM 7409 N N . GLY C 3 6 ? 131.362 155.285 38.539 1.00 33.92 6 GLY C N 1
ATOM 7410 C CA . GLY C 3 6 ? 132.589 156.026 38.514 1.00 34.13 6 GLY C CA 1
ATOM 7411 C C . GLY C 3 6 ? 133.245 155.501 39.798 1.00 33.93 6 GLY C C 1
ATOM 7412 O O . GLY C 3 6 ? 132.881 154.419 40.287 1.00 33.80 6 GLY C O 1
ATOM 7413 N N . LEU C 3 7 ? 134.161 156.286 40.364 1.00 34.53 7 LEU C N 1
ATOM 7414 C CA . LEU C 3 7 ? 134.936 155.972 41.582 1.00 34.38 7 LEU C CA 1
ATOM 7415 C C . LEU C 3 7 ? 135.437 157.219 42.344 1.00 34.54 7 LEU C C 1
ATOM 7416 O O . LEU C 3 7 ? 135.643 158.259 41.713 1.00 34.18 7 LEU C O 1
ATOM 7421 N N . PRO C 3 8 ? 135.588 157.143 43.701 1.00 35.71 8 PRO C N 1
ATOM 7422 C CA . PRO C 3 8 ? 136.111 158.299 44.455 1.00 36.21 8 PRO C CA 1
ATOM 7423 C C . PRO C 3 8 ? 137.617 158.268 44.151 1.00 35.47 8 PRO C C 1
ATOM 7424 O O . PRO C 3 8 ? 138.140 157.194 43.832 1.00 35.96 8 PRO C O 1
ATOM 7428 N N . ASN C 3 9 ? 138.298 159.407 44.255 1.00 35.55 9 ASN C N 1
ATOM 7429 C CA . ASN C 3 9 ? 139.740 159.518 44.018 1.00 36.63 9 ASN C CA 1
ATOM 7430 C C . ASN C 3 9 ? 140.503 159.165 45.314 1.00 37.23 9 ASN C C 1
ATOM 7431 O O . ASN C 3 9 ? 141.085 160.037 45.962 1.00 37.44 9 ASN C O 1
ATOM 7436 N N . ALA C 3 10 ? 140.489 157.883 45.692 1.00 38.28 10 ALA C N 1
ATOM 7437 C CA . ALA C 3 10 ? 141.108 157.387 46.915 1.00 39.43 10 ALA C CA 1
ATOM 7438 C C . ALA C 3 10 ? 142.399 156.586 46.744 1.00 41.48 10 ALA C C 1
ATOM 7439 O O . ALA C 3 10 ? 142.773 155.809 47.627 1.00 42.78 10 ALA C O 1
ATOM 7441 N N . GLN C 3 11 ? 143.072 156.779 45.617 1.00 43.50 11 GLN C N 1
ATOM 7442 C CA . GLN C 3 11 ? 144.327 156.093 45.303 1.00 45.82 11 GLN C CA 1
ATOM 7443 C C . GLN C 3 11 ? 145.570 156.813 45.883 1.00 44.92 11 GLN C C 1
ATOM 7444 O O . GLN C 3 11 ? 145.538 158.008 46.176 1.00 44.36 11 GLN C O 1
ATOM 7450 N N . GLU C 3 12 ? 146.648 156.055 46.042 1.00 44.71 12 GLU C N 1
ATOM 7451 C CA . GLU C 3 12 ? 147.929 156.537 46.551 1.00 43.97 12 GLU C CA 1
ATOM 7452 C C . GLU C 3 12 ? 148.405 157.806 45.797 1.00 43.59 12 GLU C C 1
ATOM 7453 O O . GLU C 3 12 ? 148.565 157.782 44.574 1.00 43.83 12 GLU C O 1
ATOM 7459 N N . PHE C 3 13 ? 148.608 158.906 46.530 1.00 43.12 13 PHE C N 1
ATOM 7460 C CA . PHE C 3 13 ? 149.075 160.187 45.972 1.00 42.03 13 PHE C CA 1
ATOM 7461 C C . PHE C 3 13 ? 150.600 160.405 46.164 1.00 42.11 13 PHE C C 1
ATOM 7462 O O . PHE C 3 13 ? 151.193 161.226 45.464 1.00 42.36 13 PHE C O 1
ATOM 7470 N N . TRP C 3 14 ? 151.217 159.692 47.117 1.00 41.31 14 TRP C N 1
ATOM 7471 C CA . TRP C 3 14 ? 152.682 159.759 47.397 1.00 41.77 14 TRP C CA 1
ATOM 7472 C C . TRP C 3 14 ? 153.256 158.335 47.235 1.00 43.05 14 TRP C C 1
ATOM 7473 O O . TRP C 3 14 ? 152.957 157.452 48.046 1.00 43.24 14 TRP C O 1
ATOM 7484 N N . HIS C 3 15 ? 154.077 158.154 46.197 1.00 43.42 15 HIS C N 1
ATOM 7485 C CA . HIS C 3 15 ? 154.685 156.891 45.780 1.00 45.80 15 HIS C CA 1
ATOM 7486 C C . HIS C 3 15 ? 156.013 156.473 46.441 1.00 46.56 15 HIS C C 1
ATOM 7487 O O . HIS C 3 15 ? 156.486 157.151 47.356 1.00 46.85 15 HIS C O 1
ATOM 7494 N N . TRP C 3 16 ? 156.585 155.356 45.998 1.00 48.75 16 TRP C N 1
ATOM 7495 C CA . TRP C 3 16 ? 157.870 154.868 46.496 1.00 50.66 16 TRP C CA 1
ATOM 7496 C C . TRP C 3 16 ? 158.900 156.000 46.279 1.00 51.34 16 TRP C C 1
ATOM 7497 O O . TRP C 3 16 ? 159.842 156.172 47.047 1.00 52.52 16 TRP C O 1
ATOM 7508 N N . THR C 3 17 ? 158.680 156.756 45.205 1.00 52.81 17 THR C N 1
ATOM 7509 C CA . THR C 3 17 ? 159.518 157.875 44.789 1.00 54.25 17 THR C CA 1
ATOM 7510 C C . THR C 3 17 ? 159.615 158.943 45.902 1.00 54.65 17 THR C C 1
ATOM 7511 O O . THR C 3 17 ? 160.693 159.368 46.332 1.00 55.49 17 THR C O 1
ATOM 7515 N N . ASN C 3 18 ? 158.450 159.345 46.404 1.00 55.27 18 ASN C N 1
ATOM 7516 C CA . ASN C 3 18 ? 158.379 160.321 47.488 1.00 54.92 18 ASN C CA 1
ATOM 7517 C C . ASN C 3 18 ? 158.869 159.787 48.851 1.00 53.75 18 ASN C C 1
ATOM 7518 O O . ASN C 3 18 ? 159.475 160.537 49.628 1.00 54.07 18 ASN C O 1
ATOM 7523 N N . ALA C 3 19 ? 158.604 158.515 49.162 1.00 52.37 19 ALA C N 1
ATOM 7524 C CA . ALA C 3 19 ? 159.044 157.886 50.414 1.00 51.83 19 ALA C CA 1
ATOM 7525 C C . ALA C 3 19 ? 160.584 157.941 50.505 1.00 51.87 19 ALA C C 1
ATOM 7526 O O . ALA C 3 19 ? 161.178 158.033 51.586 1.00 51.73 19 ALA C O 1
ATOM 7528 N N . LEU C 3 20 ? 161.215 157.880 49.324 1.00 51.80 20 LEU C N 1
ATOM 7529 C CA . LEU C 3 20 ? 162.659 157.998 49.145 1.00 52.32 20 LEU C CA 1
ATOM 7530 C C . LEU C 3 20 ? 163.006 159.471 49.558 1.00 52.30 20 LEU C C 1
ATOM 7531 O O . LEU C 3 20 ? 163.919 159.713 50.361 1.00 52.14 20 LEU C O 1
ATOM 7536 N N . HIS C 3 21 ? 162.284 160.454 49.017 1.00 51.75 21 HIS C N 1
ATOM 7537 C CA . HIS C 3 21 ? 162.518 161.862 49.387 1.00 52.17 21 HIS C CA 1
ATOM 7538 C C . HIS C 3 21 ? 162.457 161.970 50.928 1.00 52.11 21 HIS C C 1
ATOM 7539 O O . HIS C 3 21 ? 163.284 162.646 51.566 1.00 51.55 21 HIS C O 1
ATOM 7546 N N . PHE C 3 22 ? 161.491 161.283 51.541 1.00 51.76 22 PHE C N 1
ATOM 7547 C CA . PHE C 3 22 ? 161.335 161.294 52.993 1.00 51.03 22 PHE C CA 1
ATOM 7548 C C . PHE C 3 22 ? 162.550 160.747 53.771 1.00 50.83 22 PHE C C 1
ATOM 7549 O O . PHE C 3 22 ? 162.923 161.303 54.780 1.00 51.82 22 PHE C O 1
ATOM 7557 N N . VAL C 3 23 ? 163.168 159.677 53.292 1.00 49.58 23 VAL C N 1
ATOM 7558 C CA . VAL C 3 23 ? 164.355 159.150 53.952 1.00 47.83 23 VAL C CA 1
ATOM 7559 C C . VAL C 3 23 ? 165.520 160.149 53.764 1.00 47.96 23 VAL C C 1
ATOM 7560 O O . VAL C 3 23 ? 166.288 160.414 54.688 1.00 47.73 23 VAL C O 1
ATOM 7564 N N . LEU C 3 24 ? 165.613 160.732 52.574 1.00 48.88 24 LEU C N 1
ATOM 7565 C CA . LEU C 3 24 ? 166.700 161.658 52.238 1.00 49.85 24 LEU C CA 1
ATOM 7566 C C . LEU C 3 24 ? 166.705 163.008 53.005 1.00 49.91 24 LEU C C 1
ATOM 7567 O O . LEU C 3 24 ? 167.744 163.397 53.548 1.00 49.67 24 LEU C O 1
ATOM 7572 N N . VAL C 3 25 ? 165.569 163.703 53.054 1.00 49.51 25 VAL C N 1
ATOM 7573 C CA . VAL C 3 25 ? 165.477 164.976 53.781 1.00 48.74 25 VAL C CA 1
ATOM 7574 C C . VAL C 3 25 ? 165.811 164.768 55.299 1.00 49.20 25 VAL C C 1
ATOM 7575 O O . VAL C 3 25 ? 166.198 165.724 55.991 1.00 48.79 25 VAL C O 1
ATOM 7579 N N . GLY C 3 26 ? 165.677 163.532 55.800 1.00 49.84 26 GLY C N 1
ATOM 7580 C CA . GLY C 3 26 ? 166.020 163.174 57.172 1.00 51.11 26 GLY C CA 1
ATOM 7581 C C . GLY C 3 26 ? 167.537 163.296 57.336 1.00 51.41 26 GLY C C 1
ATOM 7582 O O . GLY C 3 26 ? 168.052 163.987 58.230 1.00 50.99 26 GLY C O 1
ATOM 7583 N N . LEU C 3 27 ? 168.244 162.617 56.432 1.00 51.12 27 LEU C N 1
ATOM 7584 C CA . LEU C 3 27 ? 169.707 162.626 56.282 1.00 50.95 27 LEU C CA 1
ATOM 7585 C C . LEU C 3 27 ? 170.196 164.060 56.075 1.00 51.97 27 LEU C C 1
ATOM 7586 O O . LEU C 3 27 ? 171.113 164.532 56.754 1.00 52.19 27 LEU C O 1
ATOM 7591 N N . ALA C 3 28 ? 169.619 164.716 55.080 1.00 51.52 28 ALA C N 1
ATOM 7592 C CA . ALA C 3 28 ? 170.017 166.076 54.750 1.00 51.95 28 ALA C CA 1
ATOM 7593 C C . ALA C 3 28 ? 169.981 166.972 56.012 1.00 52.64 28 ALA C C 1
ATOM 7594 O O . ALA C 3 28 ? 171.038 167.462 56.450 1.00 53.55 28 ALA C O 1
ATOM 7596 N N . GLY C 3 29 ? 168.793 167.128 56.601 1.00 52.71 29 GLY C N 1
ATOM 7597 C CA . GLY C 3 29 ? 168.578 167.926 57.797 1.00 51.25 29 GLY C CA 1
ATOM 7598 C C . GLY C 3 29 ? 169.417 167.642 59.041 1.00 50.85 29 GLY C C 1
ATOM 7599 O O . GLY C 3 29 ? 169.947 168.559 59.686 1.00 50.21 29 GLY C O 1
ATOM 7600 N N . GLY C 3 30 ? 169.535 166.360 59.374 1.00 50.67 30 GLY C N 1
ATOM 7601 C CA . GLY C 3 30 ? 170.358 165.898 60.478 1.00 50.23 30 GLY C CA 1
ATOM 7602 C C . GLY C 3 30 ? 171.866 166.033 60.233 1.00 51.04 30 GLY C C 1
ATOM 7603 O O . GLY C 3 30 ? 172.638 166.171 61.183 1.00 50.83 30 GLY C O 1
ATOM 7604 N N . VAL C 3 31 ? 172.331 165.984 58.992 1.00 51.56 31 VAL C N 1
ATOM 7605 C CA . VAL C 3 31 ? 173.772 166.178 58.770 1.00 52.19 31 VAL C CA 1
ATOM 7606 C C . VAL C 3 31 ? 174.061 167.708 58.841 1.00 53.44 31 VAL C C 1
ATOM 7607 O O . VAL C 3 31 ? 175.133 168.127 59.305 1.00 53.92 31 VAL C O 1
ATOM 7611 N N . ALA C 3 32 ? 173.100 168.534 58.441 1.00 53.99 32 ALA C N 1
ATOM 7612 C CA . ALA C 3 32 ? 173.229 169.988 58.552 1.00 54.41 32 ALA C CA 1
ATOM 7613 C C . ALA C 3 32 ? 173.217 170.381 60.070 1.00 54.47 32 ALA C C 1
ATOM 7614 O O . ALA C 3 32 ? 173.771 171.418 60.441 1.00 54.95 32 ALA C O 1
ATOM 7616 N N . LEU C 3 33 ? 172.602 169.559 60.929 1.00 53.38 33 LEU C N 1
ATOM 7617 C CA . LEU C 3 33 ? 172.600 169.843 62.383 1.00 53.39 33 LEU C CA 1
ATOM 7618 C C . LEU C 3 33 ? 174.009 169.514 62.942 1.00 53.78 33 LEU C C 1
ATOM 7619 O O . LEU C 3 33 ? 174.566 170.275 63.743 1.00 53.94 33 LEU C O 1
ATOM 7624 N N . LEU C 3 34 ? 174.570 168.385 62.498 1.00 53.54 34 LEU C N 1
ATOM 7625 C CA . LEU C 3 34 ? 175.914 167.960 62.869 1.00 54.01 34 LEU C CA 1
ATOM 7626 C C . LEU C 3 34 ? 176.955 169.030 62.451 1.00 54.39 34 LEU C C 1
ATOM 7627 O O . LEU C 3 34 ? 177.789 169.438 63.269 1.00 54.44 34 LEU C O 1
ATOM 7632 N N . ALA C 3 35 ? 176.911 169.486 61.203 1.00 54.05 35 ALA C N 1
ATOM 7633 C CA . ALA C 3 35 ? 177.835 170.518 60.736 1.00 55.09 35 ALA C CA 1
ATOM 7634 C C . ALA C 3 35 ? 177.705 171.818 61.578 1.00 56.43 35 ALA C C 1
ATOM 7635 O O . ALA C 3 35 ? 178.714 172.470 61.883 1.00 56.70 35 ALA C O 1
ATOM 7637 N N . ALA C 3 36 ? 176.483 172.185 61.966 1.00 56.83 36 ALA C N 1
ATOM 7638 C CA . ALA C 3 36 ? 176.229 173.395 62.778 1.00 56.34 36 ALA C CA 1
ATOM 7639 C C . ALA C 3 36 ? 176.823 173.302 64.208 1.00 56.29 36 ALA C C 1
ATOM 7640 O O . ALA C 3 36 ? 177.531 174.204 64.663 1.00 56.25 36 ALA C O 1
ATOM 7642 N N . LEU C 3 37 ? 176.516 172.201 64.901 1.00 55.64 37 LEU C N 1
ATOM 7643 C CA . LEU C 3 37 ? 177.019 171.916 66.242 1.00 55.26 37 LEU C CA 1
ATOM 7644 C C . LEU C 3 37 ? 178.568 171.763 66.249 1.00 56.08 37 LEU C C 1
ATOM 7645 O O . LEU C 3 37 ? 179.217 171.990 67.276 1.00 56.14 37 LEU C O 1
ATOM 7650 N N . LEU C 3 38 ? 179.145 171.358 65.117 1.00 56.48 38 LEU C N 1
ATOM 7651 C CA . LEU C 3 38 ? 180.605 171.190 64.977 1.00 56.52 38 LEU C CA 1
ATOM 7652 C C . LEU C 3 38 ? 181.258 172.574 64.838 1.00 57.11 38 LEU C C 1
ATOM 7653 O O . LEU C 3 38 ? 182.222 172.885 65.535 1.00 57.35 38 LEU C O 1
ATOM 7658 N N . HIS C 3 39 ? 180.735 173.400 63.941 1.00 57.87 39 HIS C N 1
ATOM 7659 C CA . HIS C 3 39 ? 181.251 174.759 63.806 1.00 59.62 39 HIS C CA 1
ATOM 7660 C C . HIS C 3 39 ? 181.163 175.459 65.165 1.00 61.34 39 HIS C C 1
ATOM 7661 O O . HIS C 3 39 ? 182.025 176.280 65.506 1.00 62.21 39 HIS C O 1
ATOM 7668 N N . LEU C 3 40 ? 180.136 175.127 65.936 1.00 62.11 40 LEU C N 1
ATOM 7669 C CA . LEU C 3 40 ? 179.923 175.748 67.237 1.00 62.53 40 LEU C CA 1
ATOM 7670 C C . LEU C 3 40 ? 180.920 175.299 68.346 1.00 62.99 40 LEU C C 1
ATOM 7671 O O . LEU C 3 40 ? 181.223 176.081 69.241 1.00 62.37 40 LEU C O 1
ATOM 7676 N N . LYS C 3 41 ? 181.424 174.062 68.300 1.00 63.71 41 LYS C N 1
ATOM 7677 C CA . LYS C 3 41 ? 182.448 173.602 69.273 1.00 64.75 41 LYS C CA 1
ATOM 7678 C C . LYS C 3 41 ? 183.830 174.030 68.737 1.00 64.69 41 LYS C C 1
ATOM 7679 O O . LYS C 3 41 ? 184.849 173.799 69.379 1.00 64.89 41 LYS C O 1
ATOM 7685 N N . GLY C 3 42 ? 183.853 174.608 67.542 1.00 64.98 42 GLY C N 1
ATOM 7686 C CA . GLY C 3 42 ? 185.102 174.960 66.917 1.00 64.80 42 GLY C CA 1
ATOM 7687 C C . GLY C 3 42 ? 185.928 173.726 66.514 1.00 65.10 42 GLY C C 1
ATOM 7688 O O . GLY C 3 42 ? 187.148 173.826 66.298 1.00 65.32 42 GLY C O 1
ATOM 7689 N N . ASP C 3 43 ? 185.289 172.554 66.425 1.00 65.02 43 ASP C N 1
ATOM 7690 C CA . ASP C 3 43 ? 185.971 171.292 66.027 1.00 65.63 43 ASP C CA 1
ATOM 7691 C C . ASP C 3 43 ? 186.386 171.318 64.528 1.00 65.69 43 ASP C C 1
ATOM 7692 O O . ASP C 3 43 ? 185.664 171.890 63.695 1.00 66.00 43 ASP C O 1
ATOM 7697 N N . ALA C 3 44 ? 187.540 170.723 64.206 1.00 65.20 44 ALA C N 1
ATOM 7698 C CA . ALA C 3 44 ? 188.136 170.673 62.852 1.00 65.08 44 ALA C CA 1
ATOM 7699 C C . ALA C 3 44 ? 187.325 170.002 61.715 1.00 65.41 44 ALA C C 1
ATOM 7700 O O . ALA C 3 44 ? 187.458 170.364 60.532 1.00 64.50 44 ALA C O 1
ATOM 7702 N N . GLU C 3 45 ? 186.492 169.030 62.080 1.00 65.87 45 GLU C N 1
ATOM 7703 C CA . GLU C 3 45 ? 185.627 168.280 61.153 1.00 66.70 45 GLU C CA 1
ATOM 7704 C C . GLU C 3 45 ? 184.414 169.084 60.654 1.00 66.45 45 GLU C C 1
ATOM 7705 O O . GLU C 3 45 ? 183.624 168.608 59.837 1.00 66.48 45 GLU C O 1
ATOM 7711 N N . ALA C 3 46 ? 184.253 170.288 61.173 1.00 66.56 46 ALA C N 1
ATOM 7712 C CA . ALA C 3 46 ? 183.108 171.104 60.809 1.00 67.36 46 ALA C CA 1
ATOM 7713 C C . ALA C 3 46 ? 183.029 171.451 59.315 1.00 67.97 46 ALA C C 1
ATOM 7714 O O . ALA C 3 46 ? 181.953 171.693 58.775 1.00 68.17 46 ALA C O 1
ATOM 7716 N N . ARG C 3 47 ? 184.168 171.421 58.643 1.00 68.49 47 ARG C N 1
ATOM 7717 C CA . ARG C 3 47 ? 184.261 171.786 57.235 1.00 69.01 47 ARG C CA 1
ATOM 7718 C C . ARG C 3 47 ? 183.727 170.809 56.190 1.00 68.93 47 ARG C C 1
ATOM 7719 O O . ARG C 3 47 ? 183.063 171.200 55.220 1.00 69.44 47 ARG C O 1
ATOM 7727 N N . ARG C 3 48 ? 184.045 169.542 56.382 1.00 68.19 48 ARG C N 1
ATOM 7728 C CA . ARG C 3 48 ? 183.602 168.508 55.477 1.00 67.44 48 ARG C CA 1
ATOM 7729 C C . ARG C 3 48 ? 182.174 168.067 55.839 1.00 65.80 48 ARG C C 1
ATOM 7730 O O . ARG C 3 48 ? 181.455 167.564 54.986 1.00 66.18 48 ARG C O 1
ATOM 7738 N N . TYR C 3 49 ? 181.745 168.241 57.086 1.00 63.95 49 TYR C N 1
ATOM 7739 C CA . TYR C 3 49 ? 180.359 167.888 57.395 1.00 62.61 49 TYR C CA 1
ATOM 7740 C C . TYR C 3 49 ? 179.442 168.919 56.706 1.00 62.65 49 TYR C C 1
ATOM 7741 O O . TYR C 3 49 ? 178.317 168.614 56.316 1.00 62.79 49 TYR C O 1
ATOM 7750 N N . THR C 3 50 ? 179.954 170.127 56.511 1.00 62.06 50 THR C N 1
ATOM 7751 C CA . THR C 3 50 ? 179.211 171.164 55.838 1.00 62.26 50 THR C CA 1
ATOM 7752 C C . THR C 3 50 ? 179.114 170.843 54.318 1.00 62.21 50 THR C C 1
ATOM 7753 O O . THR C 3 50 ? 178.060 171.030 53.681 1.00 61.74 50 THR C O 1
ATOM 7757 N N . LEU C 3 51 ? 180.185 170.309 53.729 1.00 62.32 51 LEU C N 1
ATOM 7758 C CA . LEU C 3 51 ? 180.151 169.944 52.308 1.00 62.89 51 LEU C CA 1
ATOM 7759 C C . LEU C 3 51 ? 179.009 168.922 52.042 1.00 63.29 51 LEU C C 1
ATOM 7760 O O . LEU C 3 51 ? 178.229 169.098 51.100 1.00 63.98 51 LEU C O 1
ATOM 7765 N N . TYR C 3 52 ? 178.939 167.894 52.891 1.00 63.10 52 TYR C N 1
ATOM 7766 C CA . TYR C 3 52 ? 177.964 166.774 52.900 1.00 62.77 52 TYR C CA 1
ATOM 7767 C C . TYR C 3 52 ? 176.490 167.194 53.087 1.00 62.40 52 TYR C C 1
ATOM 7768 O O . TYR C 3 52 ? 175.553 166.673 52.428 1.00 63.04 52 TYR C O 1
ATOM 7777 N N . ALA C 3 53 ? 176.263 168.081 54.046 1.00 61.50 53 ALA C N 1
ATOM 7778 C CA . ALA C 3 53 ? 174.924 168.588 54.314 1.00 61.11 53 ALA C CA 1
ATOM 7779 C C . ALA C 3 53 ? 174.505 169.384 53.062 1.00 60.98 53 ALA C C 1
ATOM 7780 O O . ALA C 3 53 ? 173.323 169.400 52.706 1.00 61.18 53 ALA C O 1
ATOM 7782 N N . LEU C 3 54 ? 175.469 170.007 52.377 1.00 61.04 54 LEU C N 1
ATOM 7783 C CA . LEU C 3 54 ? 175.185 170.748 51.136 1.00 61.68 54 LEU C CA 1
ATOM 7784 C C . LEU C 3 54 ? 174.839 169.747 49.995 1.00 62.10 54 LEU C C 1
ATOM 7785 O O . LEU C 3 54 ? 173.942 169.990 49.185 1.00 62.15 54 LEU C O 1
ATOM 7790 N N . MET C 3 55 ? 175.569 168.634 49.946 1.00 61.83 55 MET C N 1
ATOM 7791 C CA . MET C 3 55 ? 175.382 167.617 48.919 1.00 61.80 55 MET C CA 1
ATOM 7792 C C . MET C 3 55 ? 174.041 166.896 49.030 1.00 60.78 55 MET C C 1
ATOM 7793 O O . MET C 3 55 ? 173.352 166.665 48.028 1.00 60.62 55 MET C O 1
ATOM 7798 N N . LEU C 3 56 ? 173.697 166.530 50.257 1.00 59.74 56 LEU C N 1
ATOM 7799 C CA . LEU C 3 56 ? 172.441 165.858 50.575 1.00 59.13 56 LEU C CA 1
ATOM 7800 C C . LEU C 3 56 ? 171.271 166.853 50.403 1.00 59.45 56 LEU C C 1
ATOM 7801 O O . LEU C 3 56 ? 170.150 166.439 50.109 1.00 59.75 56 LEU C O 1
ATOM 7806 N N . ILE C 3 57 ? 171.519 168.153 50.571 1.00 59.59 57 ILE C N 1
ATOM 7807 C CA . ILE C 3 57 ? 170.467 169.151 50.356 1.00 59.73 57 ILE C CA 1
ATOM 7808 C C . ILE C 3 57 ? 170.242 169.268 48.832 1.00 60.82 57 ILE C C 1
ATOM 7809 O O . ILE C 3 57 ? 169.098 169.354 48.368 1.00 61.32 57 ILE C O 1
ATOM 7814 N N . ALA C 3 58 ? 171.329 169.249 48.062 1.00 61.42 58 ALA C N 1
ATOM 7815 C CA . ALA C 3 58 ? 171.254 169.305 46.600 1.00 62.17 58 ALA C CA 1
ATOM 7816 C C . ALA C 3 58 ? 170.570 168.030 46.046 1.00 63.02 58 ALA C C 1
ATOM 7817 O O . ALA C 3 58 ? 169.649 168.120 45.217 1.00 62.67 58 ALA C O 1
ATOM 7819 N N . LEU C 3 59 ? 170.999 166.853 46.504 1.00 63.57 59 LEU C N 1
ATOM 7820 C CA . LEU C 3 59 ? 170.426 165.566 46.104 1.00 64.55 59 LEU C CA 1
ATOM 7821 C C . LEU C 3 59 ? 168.920 165.509 46.465 1.00 65.75 59 LEU C C 1
ATOM 7822 O O . LEU C 3 59 ? 168.118 164.947 45.716 1.00 66.02 59 LEU C O 1
ATOM 7827 N N . ASP C 3 60 ? 168.519 166.103 47.586 1.00 67.64 60 ASP C N 1
ATOM 7828 C CA . ASP C 3 60 ? 167.098 166.091 47.961 1.00 69.46 60 ASP C CA 1
ATOM 7829 C C . ASP C 3 60 ? 166.251 167.093 47.153 1.00 69.99 60 ASP C C 1
ATOM 7830 O O . ASP C 3 60 ? 165.117 166.776 46.784 1.00 70.27 60 ASP C O 1
ATOM 7835 N N . LEU C 3 61 ? 166.758 168.292 46.869 1.00 70.15 61 LEU C N 1
ATOM 7836 C CA . LEU C 3 61 ? 165.987 169.222 46.034 1.00 70.50 61 LEU C CA 1
ATOM 7837 C C . LEU C 3 61 ? 165.913 168.641 44.581 1.00 71.05 61 LEU C C 1
ATOM 7838 O O . LEU C 3 61 ? 164.885 168.773 43.907 1.00 71.14 61 LEU C O 1
ATOM 7843 N N . PHE C 3 62 ? 166.977 167.989 44.103 1.00 71.09 62 PHE C N 1
ATOM 7844 C CA . PHE C 3 62 ? 166.958 167.392 42.756 1.00 71.26 62 PHE C CA 1
ATOM 7845 C C . PHE C 3 62 ? 165.894 166.277 42.648 1.00 71.05 62 PHE C C 1
ATOM 7846 O O . PHE C 3 62 ? 165.151 166.229 41.666 1.00 71.62 62 PHE C O 1
ATOM 7854 N N . ILE C 3 63 ? 165.764 165.377 43.618 1.00 70.45 63 ILE C N 1
ATOM 7855 C CA . ILE C 3 63 ? 164.705 164.382 43.481 1.00 70.03 63 ILE C CA 1
ATOM 7856 C C . ILE C 3 63 ? 163.261 164.892 43.862 1.00 69.48 63 ILE C C 1
ATOM 7857 O O . ILE C 3 63 ? 162.276 164.245 43.523 1.00 69.53 63 ILE C O 1
ATOM 7862 N N . LEU C 3 64 ? 163.147 166.047 44.534 1.00 69.28 64 LEU C N 1
ATOM 7863 C CA . LEU C 3 64 ? 161.826 166.683 44.839 1.00 68.91 64 LEU C CA 1
ATOM 7864 C C . LEU C 3 64 ? 161.287 167.273 43.514 1.00 69.18 64 LEU C C 1
ATOM 7865 O O . LEU C 3 64 ? 160.072 167.330 43.254 1.00 68.93 64 LEU C O 1
ATOM 7870 N N . TRP C 3 65 ? 162.214 167.720 42.675 1.00 69.35 65 TRP C N 1
ATOM 7871 C CA . TRP C 3 65 ? 161.907 168.307 41.380 1.00 69.51 65 TRP C CA 1
ATOM 7872 C C . TRP C 3 65 ? 161.775 167.242 40.244 1.00 68.96 65 TRP C C 1
ATOM 7873 O O . TRP C 3 65 ? 160.859 167.314 39.412 1.00 69.31 65 TRP C O 1
ATOM 7884 N N . ALA C 3 66 ? 162.649 166.234 40.233 1.00 68.65 66 ALA C N 1
ATOM 7885 C CA . ALA C 3 66 ? 162.633 165.159 39.236 1.00 69.14 66 ALA C CA 1
ATOM 7886 C C . ALA C 3 66 ? 161.450 164.193 39.380 1.00 69.56 66 ALA C C 1
ATOM 7887 O O . ALA C 3 66 ? 161.197 163.343 38.508 1.00 69.69 66 ALA C O 1
ATOM 7889 N N . GLU C 3 67 ? 160.714 164.313 40.474 1.00 70.13 67 GLU C N 1
ATOM 7890 C CA . GLU C 3 67 ? 159.558 163.447 40.754 1.00 69.90 67 GLU C CA 1
ATOM 7891 C C . GLU C 3 67 ? 158.236 164.233 40.706 1.00 68.64 67 GLU C C 1
ATOM 7892 O O . GLU C 3 67 ? 157.136 163.670 40.839 1.00 69.01 67 GLU C O 1
ATOM 7898 N N . SER C 3 68 ? 158.331 165.536 40.468 1.00 67.61 68 SER C N 1
ATOM 7899 C CA . SER C 3 68 ? 157.143 166.389 40.380 1.00 65.99 68 SER C CA 1
ATOM 7900 C C . SER C 3 68 ? 156.445 166.350 39.026 1.00 65.67 68 SER C C 1
ATOM 7901 O O . SER C 3 68 ? 157.083 166.516 37.971 1.00 65.04 68 SER C O 1
ATOM 7904 N N . PRO C 3 69 ? 155.116 166.073 39.024 1.00 66.32 69 PRO C N 1
ATOM 7905 C CA . PRO C 3 69 ? 154.355 166.030 37.765 1.00 65.96 69 PRO C CA 1
ATOM 7906 C C . PRO C 3 69 ? 154.470 167.399 37.025 1.00 65.70 69 PRO C C 1
ATOM 7907 O O . PRO C 3 69 ? 154.246 167.499 35.819 1.00 65.52 69 PRO C O 1
ATOM 7911 N N . ALA C 3 70 ? 154.831 168.449 37.754 1.00 65.80 70 ALA C N 1
ATOM 7912 C CA . ALA C 3 70 ? 154.985 169.785 37.174 1.00 66.57 70 ALA C CA 1
ATOM 7913 C C . ALA C 3 70 ? 156.477 170.159 37.022 1.00 67.30 70 ALA C C 1
ATOM 7914 O O . ALA C 3 70 ? 156.852 171.342 37.045 1.00 67.04 70 ALA C O 1
ATOM 7916 N N . ARG C 3 71 ? 157.313 169.133 36.854 1.00 67.78 71 ARG C N 1
ATOM 7917 C CA . ARG C 3 71 ? 158.757 169.295 36.691 1.00 68.69 71 ARG C CA 1
ATOM 7918 C C . ARG C 3 71 ? 159.143 170.161 35.455 1.00 69.04 71 ARG C C 1
ATOM 7919 O O . ARG C 3 71 ? 160.129 170.892 35.513 1.00 69.70 71 ARG C O 1
ATOM 7927 N N . PHE C 3 72 ? 158.383 170.089 34.359 1.00 69.01 72 PHE C N 1
ATOM 7928 C CA . PHE C 3 72 ? 158.692 170.897 33.173 1.00 69.04 72 PHE C CA 1
ATOM 7929 C C . PHE C 3 72 ? 157.766 172.133 32.970 1.00 69.08 72 PHE C C 1
ATOM 7930 O O . PHE C 3 72 ? 157.922 172.884 32.014 1.00 70.22 72 PHE C O 1
ATOM 7938 N N . ARG C 3 73 ? 156.838 172.349 33.893 1.00 69.00 73 ARG C N 1
ATOM 7939 C CA . ARG C 3 73 ? 155.956 173.513 33.844 1.00 68.75 73 ARG C CA 1
ATOM 7940 C C . ARG C 3 73 ? 156.588 174.731 34.559 1.00 69.06 73 ARG C C 1
ATOM 7941 O O . ARG C 3 73 ? 156.096 175.863 34.446 1.00 68.71 73 ARG C O 1
ATOM 7949 N N . PHE C 3 74 ? 157.685 174.470 35.250 1.00 69.53 74 PHE C N 1
ATOM 7950 C CA . PHE C 3 74 ? 158.468 175.438 36.015 1.00 69.98 74 PHE C CA 1
ATOM 7951 C C . PHE C 3 74 ? 157.624 176.413 36.832 1.00 69.08 74 PHE C C 1
ATOM 7952 O O . PHE C 3 74 ? 157.570 177.613 36.554 1.00 69.49 74 PHE C O 1
ATOM 7960 N N . THR C 3 75 ? 156.943 175.862 37.831 1.00 67.35 75 THR C N 1
ATOM 7961 C CA . THR C 3 75 ? 156.101 176.607 38.754 1.00 65.64 75 THR C CA 1
ATOM 7962 C C . THR C 3 75 ? 156.682 176.655 40.210 1.00 63.90 75 THR C C 1
ATOM 7963 O O . THR C 3 75 ? 156.185 177.390 41.051 1.00 63.19 75 THR C O 1
ATOM 7967 N N . HIS C 3 76 ? 157.757 175.921 40.509 1.00 62.52 76 HIS C N 1
ATOM 7968 C CA . HIS C 3 76 ? 158.343 175.946 41.849 1.00 61.58 76 HIS C CA 1
ATOM 7969 C C . HIS C 3 76 ? 158.850 177.331 42.257 1.00 60.63 76 HIS C C 1
ATOM 7970 O O . HIS C 3 76 ? 159.143 177.609 43.430 1.00 60.35 76 HIS C O 1
ATOM 7977 N N . ILE C 3 77 ? 158.981 178.201 41.280 1.00 59.34 77 ILE C N 1
ATOM 7978 C CA . ILE C 3 77 ? 159.409 179.538 41.608 1.00 58.67 77 ILE C CA 1
ATOM 7979 C C . ILE C 3 77 ? 158.407 180.176 42.622 1.00 57.77 77 ILE C C 1
ATOM 7980 O O . ILE C 3 77 ? 158.829 180.964 43.478 1.00 58.23 77 ILE C O 1
ATOM 7985 N N . TRP C 3 78 ? 157.117 179.814 42.586 1.00 56.52 78 TRP C N 1
ATOM 7986 C CA . TRP C 3 78 ? 156.095 180.366 43.515 1.00 55.31 78 TRP C CA 1
ATOM 7987 C C . TRP C 3 78 ? 156.258 179.987 44.983 1.00 55.77 78 TRP C C 1
ATOM 7988 O O . TRP C 3 78 ? 155.711 180.616 45.897 1.00 55.78 78 TRP C O 1
ATOM 7999 N N . LEU C 3 79 ? 157.038 178.939 45.197 1.00 56.85 79 LEU C N 1
ATOM 8000 C CA . LEU C 3 79 ? 157.396 178.452 46.529 1.00 57.61 79 LEU C CA 1
ATOM 8001 C C . LEU C 3 79 ? 158.160 179.596 47.274 1.00 57.50 79 LEU C C 1
ATOM 8002 O O . LEU C 3 79 ? 158.062 179.765 48.502 1.00 57.88 79 LEU C O 1
ATOM 8007 N N . PHE C 3 80 ? 158.897 180.362 46.473 1.00 58.27 80 PHE C N 1
ATOM 8008 C CA . PHE C 3 80 ? 159.775 181.447 46.898 1.00 58.48 80 PHE C CA 1
ATOM 8009 C C . PHE C 3 80 ? 159.341 182.893 46.697 1.00 59.05 80 PHE C C 1
ATOM 8010 O O . PHE C 3 80 ? 160.056 183.813 47.082 1.00 59.76 80 PHE C O 1
ATOM 8018 N N . LEU C 3 81 ? 158.178 183.097 46.094 1.00 58.83 81 LEU C N 1
ATOM 8019 C CA . LEU C 3 81 ? 157.666 184.454 45.883 1.00 58.97 81 LEU C CA 1
ATOM 8020 C C . LEU C 3 81 ? 156.403 184.704 46.720 1.00 59.52 81 LEU C C 1
ATOM 8021 O O . LEU C 3 81 ? 155.665 185.640 46.453 1.00 59.84 81 LEU C O 1
ATOM 8026 N N . SER C 3 82 ? 156.138 183.865 47.722 1.00 59.14 82 SER C N 1
ATOM 8027 C CA . SER C 3 82 ? 154.958 184.068 48.548 1.00 58.90 82 SER C CA 1
ATOM 8028 C C . SER C 3 82 ? 155.212 183.681 50.013 1.00 57.89 82 SER C C 1
ATOM 8029 O O . SER C 3 82 ? 156.254 183.118 50.366 1.00 58.21 82 SER C O 1
ATOM 8032 N N . PHE C 3 83 ? 154.226 183.986 50.855 1.00 55.96 83 PHE C N 1
ATOM 8033 C CA . PHE C 3 83 ? 154.292 183.740 52.291 1.00 54.37 83 PHE C CA 1
ATOM 8034 C C . PHE C 3 83 ? 153.146 182.799 52.763 1.00 53.22 83 PHE C C 1
ATOM 8035 O O . PHE C 3 83 ? 152.003 183.245 52.865 1.00 53.53 83 PHE C O 1
ATOM 8043 N N . HIS C 3 84 ? 153.444 181.524 53.027 1.00 51.59 84 HIS C N 1
ATOM 8044 C CA . HIS C 3 84 ? 152.450 180.571 53.512 1.00 51.24 84 HIS C CA 1
ATOM 8045 C C . HIS C 3 84 ? 152.915 179.869 54.788 1.00 51.52 84 HIS C C 1
ATOM 8046 O O . HIS C 3 84 ? 153.276 178.683 54.778 1.00 53.22 84 HIS C O 1
ATOM 8053 N N . PRO C 3 85 ? 152.893 180.624 55.929 1.00 51.11 85 PRO C N 1
ATOM 8054 C CA . PRO C 3 85 ? 153.293 180.146 57.259 1.00 50.52 85 PRO C CA 1
ATOM 8055 C C . PRO C 3 85 ? 152.537 178.934 57.849 1.00 49.88 85 PRO C C 1
ATOM 8056 O O . PRO C 3 85 ? 153.062 178.250 58.729 1.00 49.64 85 PRO C O 1
ATOM 8060 N N . THR C 3 86 ? 151.321 178.698 57.372 1.00 47.62 86 THR C N 1
ATOM 8061 C CA . THR C 3 86 ? 150.453 177.588 57.806 1.00 44.68 86 THR C CA 1
ATOM 8062 C C . THR C 3 86 ? 150.773 176.257 57.105 1.00 43.53 86 THR C C 1
ATOM 8063 O O . THR C 3 86 ? 150.241 175.200 57.476 1.00 42.58 86 THR C O 1
ATOM 8067 N N . SER C 3 87 ? 151.634 176.302 56.100 1.00 42.43 87 SER C N 1
ATOM 8068 C CA . SER C 3 87 ? 151.968 175.121 55.300 1.00 41.59 87 SER C CA 1
ATOM 8069 C C . SER C 3 87 ? 153.319 174.381 55.560 1.00 41.71 87 SER C C 1
ATOM 8070 O O . SER C 3 87 ? 154.370 174.967 55.289 1.00 43.17 87 SER C O 1
ATOM 8073 N N . PRO C 3 88 ? 153.324 173.153 56.155 1.00 42.02 88 PRO C N 1
ATOM 8074 C CA . PRO C 3 88 ? 154.631 172.520 56.314 1.00 43.38 88 PRO C CA 1
ATOM 8075 C C . PRO C 3 88 ? 155.608 172.478 55.136 1.00 44.09 88 PRO C C 1
ATOM 8076 O O . PRO C 3 88 ? 156.809 172.670 55.331 1.00 45.60 88 PRO C O 1
ATOM 8080 N N . ILE C 3 89 ? 155.105 172.201 53.947 1.00 44.03 89 ILE C N 1
ATOM 8081 C CA . ILE C 3 89 ? 155.947 172.122 52.750 1.00 45.05 89 ILE C CA 1
ATOM 8082 C C . ILE C 3 89 ? 156.569 173.484 52.415 1.00 45.43 89 ILE C C 1
ATOM 8083 O O . ILE C 3 89 ? 157.649 173.556 51.838 1.00 45.74 89 ILE C O 1
ATOM 8088 N N . TRP C 3 90 ? 155.885 174.563 52.778 1.00 45.31 90 TRP C N 1
ATOM 8089 C CA . TRP C 3 90 ? 156.431 175.894 52.548 1.00 46.58 90 TRP C CA 1
ATOM 8090 C C . TRP C 3 90 ? 157.618 176.083 53.540 1.00 47.80 90 TRP C C 1
ATOM 8091 O O . TRP C 3 90 ? 158.710 176.521 53.138 1.00 46.95 90 TRP C O 1
ATOM 8102 N N . TRP C 3 91 ? 157.415 175.741 54.814 1.00 48.71 91 TRP C N 1
ATOM 8103 C CA . TRP C 3 91 ? 158.490 175.818 55.811 1.00 50.24 91 TRP C CA 1
ATOM 8104 C C . TRP C 3 91 ? 159.694 174.996 55.302 1.00 50.74 91 TRP C C 1
ATOM 8105 O O . TRP C 3 91 ? 160.803 175.511 55.236 1.00 51.84 91 TRP C O 1
ATOM 8116 N N . GLY C 3 92 ? 159.449 173.749 54.900 1.00 50.30 92 GLY C N 1
ATOM 8117 C CA . GLY C 3 92 ? 160.510 172.907 54.385 1.00 50.96 92 GLY C CA 1
ATOM 8118 C C . GLY C 3 92 ? 161.339 173.445 53.223 1.00 51.50 92 GLY C C 1
ATOM 8119 O O . GLY C 3 92 ? 162.554 173.210 53.145 1.00 51.81 92 GLY C O 1
ATOM 8120 N N . ALA C 3 93 ? 160.699 174.177 52.311 1.00 52.69 93 ALA C N 1
ATOM 8121 C CA . ALA C 3 93 ? 161.366 174.774 51.143 1.00 54.24 93 ALA C CA 1
ATOM 8122 C C . ALA C 3 93 ? 162.325 175.903 51.537 1.00 55.62 93 ALA C C 1
ATOM 8123 O O . ALA C 3 93 ? 163.440 176.025 50.997 1.00 55.24 93 ALA C O 1
ATOM 8125 N N . TRP C 3 94 ? 161.894 176.725 52.483 1.00 56.62 94 TRP C N 1
ATOM 8126 C CA . TRP C 3 94 ? 162.700 177.822 52.983 1.00 58.05 94 TRP C CA 1
ATOM 8127 C C . TRP C 3 94 ? 163.854 177.387 53.946 1.00 58.27 94 TRP C C 1
ATOM 8128 O O . TRP C 3 94 ? 164.942 177.952 53.860 1.00 58.05 94 TRP C O 1
ATOM 8139 N N . GLY C 3 95 ? 163.650 176.369 54.796 1.00 58.33 95 GLY C N 1
ATOM 8140 C CA . GLY C 3 95 ? 164.683 175.876 55.704 1.00 58.41 95 GLY C CA 1
ATOM 8141 C C . GLY C 3 95 ? 165.910 175.280 55.024 1.00 59.30 95 GLY C C 1
ATOM 8142 O O . GLY C 3 95 ? 167.074 175.662 55.302 1.00 60.60 95 GLY C O 1
ATOM 8143 N N . LEU C 3 96 ? 165.646 174.337 54.114 1.00 59.32 96 LEU C N 1
ATOM 8144 C CA . LEU C 3 96 ? 166.659 173.652 53.266 1.00 59.17 96 LEU C CA 1
ATOM 8145 C C . LEU C 3 96 ? 167.373 174.733 52.388 1.00 58.80 96 LEU C C 1
ATOM 8146 O O . LEU C 3 96 ? 168.595 174.919 52.477 1.00 59.50 96 LEU C O 1
ATOM 8151 N N . GLY C 3 97 ? 166.583 175.434 51.569 1.00 59.15 97 GLY C N 1
ATOM 8152 C CA . GLY C 3 97 ? 167.054 176.499 50.687 1.00 59.73 97 GLY C CA 1
ATOM 8153 C C . GLY C 3 97 ? 168.012 177.485 51.354 1.00 59.36 97 GLY C C 1
ATOM 8154 O O . GLY C 3 97 ? 169.171 177.584 50.931 1.00 59.94 97 GLY C O 1
ATOM 8155 N N . LEU C 3 98 ? 167.549 178.206 52.379 1.00 59.28 98 LEU C N 1
ATOM 8156 C CA . LEU C 3 98 ? 168.369 179.156 53.170 1.00 59.92 98 LEU C CA 1
ATOM 8157 C C . LEU C 3 98 ? 169.502 178.397 53.919 1.00 60.50 98 LEU C C 1
ATOM 8158 O O . LEU C 3 98 ? 170.600 178.930 54.105 1.00 60.76 98 LEU C O 1
ATOM 8163 N N . GLY C 3 99 ? 169.234 177.169 54.355 1.00 60.64 99 GLY C N 1
ATOM 8164 C CA . GLY C 3 99 ? 170.236 176.361 55.018 1.00 60.89 99 GLY C CA 1
ATOM 8165 C C . GLY C 3 99 ? 171.376 175.969 54.079 1.00 61.76 99 GLY C C 1
ATOM 8166 O O . GLY C 3 99 ? 172.491 175.662 54.518 1.00 62.27 99 GLY C O 1
ATOM 8167 N N . PHE C 3 100 ? 171.107 176.001 52.778 1.00 62.07 100 PHE C N 1
ATOM 8168 C CA . PHE C 3 100 ? 172.080 175.665 51.718 1.00 62.91 100 PHE C CA 1
ATOM 8169 C C . PHE C 3 100 ? 172.937 176.905 51.355 1.00 64.07 100 PHE C C 1
ATOM 8170 O O . PHE C 3 100 ? 174.095 176.765 50.910 1.00 64.54 100 PHE C O 1
ATOM 8178 N N . LEU C 3 101 ? 172.385 178.112 51.523 1.00 64.84 101 LEU C N 1
ATOM 8179 C CA . LEU C 3 101 ? 173.127 179.374 51.308 1.00 65.77 101 LEU C CA 1
ATOM 8180 C C . LEU C 3 101 ? 174.017 179.551 52.548 1.00 66.52 101 LEU C C 1
ATOM 8181 O O . LEU C 3 101 ? 175.242 179.741 52.437 1.00 66.95 101 LEU C O 1
ATOM 8186 N N . THR C 3 102 ? 173.401 179.506 53.724 1.00 67.13 102 THR C N 1
ATOM 8187 C CA . THR C 3 102 ? 174.096 179.645 55.016 1.00 67.55 102 THR C CA 1
ATOM 8188 C C . THR C 3 102 ? 175.302 178.687 55.068 1.00 68.38 102 THR C C 1
ATOM 8189 O O . THR C 3 102 ? 176.398 179.097 55.444 1.00 68.54 102 THR C O 1
ATOM 8193 N N . GLY C 3 103 ? 175.104 177.430 54.678 1.00 69.37 103 GLY C N 1
ATOM 8194 C CA . GLY C 3 103 ? 176.182 176.455 54.629 1.00 70.38 103 GLY C CA 1
ATOM 8195 C C . GLY C 3 103 ? 177.108 176.632 53.420 1.00 70.92 103 GLY C C 1
ATOM 8196 O O . GLY C 3 103 ? 178.197 176.038 53.355 1.00 70.82 103 GLY C O 1
ATOM 8197 N N . GLY C 3 104 ? 176.672 177.426 52.453 1.00 71.61 104 GLY C N 1
ATOM 8198 C CA . GLY C 3 104 ? 177.472 177.728 51.291 1.00 72.93 104 GLY C CA 1
ATOM 8199 C C . GLY C 3 104 ? 178.555 178.742 51.681 1.00 74.13 104 GLY C C 1
ATOM 8200 O O . GLY C 3 104 ? 179.742 178.539 51.400 1.00 74.14 104 GLY C O 1
ATOM 8201 N N . LEU C 3 105 ? 178.162 179.806 52.375 1.00 74.56 105 LEU C N 1
ATOM 8202 C CA . LEU C 3 105 ? 179.099 180.851 52.838 1.00 75.68 105 LEU C CA 1
ATOM 8203 C C . LEU C 3 105 ? 180.125 180.325 53.886 1.00 76.39 105 LEU C C 1
ATOM 8204 O O . LEU C 3 105 ? 181.286 180.781 53.927 1.00 77.15 105 LEU C O 1
ATOM 8209 N N . LEU C 3 106 ? 179.694 179.376 54.718 1.00 76.65 106 LEU C N 1
ATOM 8210 C CA . LEU C 3 106 ? 180.524 178.727 55.742 1.00 77.55 106 LEU C CA 1
ATOM 8211 C C . LEU C 3 106 ? 181.691 177.994 55.057 1.00 78.61 106 LEU C C 1
ATOM 8212 O O . LEU C 3 106 ? 182.855 178.034 55.502 1.00 78.79 106 LEU C O 1
ATOM 8217 N N . TYR C 3 107 ? 181.373 177.344 53.951 1.00 79.95 107 TYR C N 1
ATOM 8218 C CA . TYR C 3 107 ? 182.341 176.611 53.147 1.00 81.89 107 TYR C CA 1
ATOM 8219 C C . TYR C 3 107 ? 183.362 177.549 52.448 1.00 83.55 107 TYR C C 1
ATOM 8220 O O . TYR C 3 107 ? 184.543 177.223 52.298 1.00 84.23 107 TYR C O 1
ATOM 8229 N N . LEU C 3 108 ? 182.879 178.722 52.035 1.00 85.25 108 LEU C N 1
ATOM 8230 C CA . LEU C 3 108 ? 183.658 179.764 51.346 1.00 87.50 108 LEU C CA 1
ATOM 8231 C C . LEU C 3 108 ? 184.192 180.867 52.242 1.00 89.11 108 LEU C C 1
ATOM 8232 O O . LEU C 3 108 ? 184.595 181.907 51.731 1.00 89.27 108 LEU C O 1
ATOM 8237 N N . GLY C 3 109 ? 184.148 180.671 53.556 1.00 90.64 109 GLY C N 1
ATOM 8238 C CA . GLY C 3 109 ? 184.593 181.699 54.485 1.00 93.08 109 GLY C CA 1
ATOM 8239 C C . GLY C 3 109 ? 184.322 183.125 54.026 1.00 94.89 109 GLY C C 1
ATOM 8240 O O . GLY C 3 109 ? 185.268 183.895 53.787 1.00 95.23 109 GLY C O 1
ATOM 8241 N N . LYS C 3 110 ? 183.044 183.471 53.864 1.00 96.36 110 LYS C N 1
ATOM 8242 C CA . LYS C 3 110 ? 182.552 184.814 53.428 1.00 97.68 110 LYS C CA 1
ATOM 8243 C C . LYS C 3 110 ? 181.204 185.187 54.197 1.00 98.14 110 LYS C C 1
ATOM 8244 O O . LYS C 3 110 ? 180.497 184.279 54.599 1.00 98.36 110 LYS C O 1
ATOM 8250 N N . GLY C 3 111 ? 180.887 186.468 54.448 1.00 98.27 111 GLY C N 1
ATOM 8251 C CA . GLY C 3 111 ? 179.659 186.815 55.179 1.00 98.24 111 GLY C CA 1
ATOM 8252 C C . GLY C 3 111 ? 179.480 186.426 56.660 1.00 98.06 111 GLY C C 1
ATOM 8253 O O . GLY C 3 111 ? 178.350 186.063 57.097 1.00 98.49 111 GLY C O 1
ATOM 8254 N N . SER C 3 112 ? 180.560 186.467 57.457 1.00 97.16 112 SER C N 1
ATOM 8255 C CA . SER C 3 112 ? 180.650 186.106 58.927 1.00 96.07 112 SER C CA 1
ATOM 8256 C C . SER C 3 112 ? 180.927 184.576 59.307 1.00 95.54 112 SER C C 1
ATOM 8257 O O . SER C 3 112 ? 181.258 183.833 58.388 1.00 96.03 112 SER C O 1
ATOM 8260 N N . GLN C 3 113 ? 180.745 184.100 60.557 1.00 94.15 113 GLN C N 1
ATOM 8261 C CA . GLN C 3 113 ? 181.047 182.669 60.987 1.00 92.64 113 GLN C CA 1
ATOM 8262 C C . GLN C 3 113 ? 180.565 181.874 62.245 1.00 91.75 113 GLN C C 1
ATOM 8263 O O . GLN C 3 113 ? 181.017 180.738 62.459 1.00 92.11 113 GLN C O 1
ATOM 8269 N N . ARG C 3 114 ? 179.816 182.525 63.141 1.00 90.05 114 ARG C N 1
ATOM 8270 C CA . ARG C 3 114 ? 179.305 181.878 64.365 1.00 88.77 114 ARG C CA 1
ATOM 8271 C C . ARG C 3 114 ? 177.825 182.253 64.154 1.00 86.86 114 ARG C C 1
ATOM 8272 O O . ARG C 3 114 ? 176.914 181.430 64.362 1.00 87.50 114 ARG C O 1
ATOM 8280 N N . ALA C 3 115 ? 177.629 183.489 63.684 1.00 83.80 115 ALA C N 1
ATOM 8281 C CA . ALA C 3 115 ? 176.334 184.108 63.346 1.00 80.70 115 ALA C CA 1
ATOM 8282 C C . ALA C 3 115 ? 175.714 183.423 62.109 1.00 78.35 115 ALA C C 1
ATOM 8283 O O . ALA C 3 115 ? 174.511 183.586 61.793 1.00 79.26 115 ALA C O 1
ATOM 8285 N N . LEU C 3 116 ? 176.567 182.677 61.410 1.00 75.49 116 LEU C N 1
ATOM 8286 C CA . LEU C 3 116 ? 176.219 181.840 60.258 1.00 72.27 116 LEU C CA 1
ATOM 8287 C C . LEU C 3 116 ? 176.074 180.395 60.818 1.00 70.57 116 LEU C C 1
ATOM 8288 O O . LEU C 3 116 ? 175.285 179.618 60.294 1.00 71.65 116 LEU C O 1
ATOM 8293 N N . ALA C 3 117 ? 176.805 180.023 61.867 1.00 67.40 117 ALA C N 1
ATOM 8294 C CA . ALA C 3 117 ? 176.665 178.676 62.463 1.00 64.78 117 ALA C CA 1
ATOM 8295 C C . ALA C 3 117 ? 175.369 178.504 63.314 1.00 63.25 117 ALA C C 1
ATOM 8296 O O . ALA C 3 117 ? 174.876 177.380 63.468 1.00 62.43 117 ALA C O 1
ATOM 8298 N N . TRP C 3 118 ? 174.847 179.600 63.885 1.00 61.44 118 TRP C N 1
ATOM 8299 C CA . TRP C 3 118 ? 173.596 179.604 64.680 1.00 59.44 118 TRP C CA 1
ATOM 8300 C C . TRP C 3 118 ? 172.417 179.590 63.694 1.00 59.13 118 TRP C C 1
ATOM 8301 O O . TRP C 3 118 ? 171.372 178.985 63.964 1.00 59.74 118 TRP C O 1
ATOM 8312 N N . ALA C 3 119 ? 172.599 180.287 62.572 1.00 57.74 119 ALA C N 1
ATOM 8313 C CA . ALA C 3 119 ? 171.611 180.314 61.486 1.00 56.75 119 ALA C CA 1
ATOM 8314 C C . ALA C 3 119 ? 171.479 178.862 60.964 1.00 56.43 119 ALA C C 1
ATOM 8315 O O . ALA C 3 119 ? 170.363 178.339 60.898 1.00 56.56 119 ALA C O 1
ATOM 8317 N N . LEU C 3 120 ? 172.601 178.229 60.602 1.00 55.65 120 LEU C N 1
ATOM 8318 C CA . LEU C 3 120 ? 172.547 176.843 60.119 1.00 54.99 120 LEU C CA 1
ATOM 8319 C C . LEU C 3 120 ? 171.875 176.017 61.196 1.00 55.60 120 LEU C C 1
ATOM 8320 O O . LEU C 3 120 ? 171.128 175.076 60.909 1.00 56.68 120 LEU C O 1
ATOM 8325 N N . LEU C 3 121 ? 172.088 176.361 62.465 1.00 54.85 121 LEU C N 1
ATOM 8326 C CA . LEU C 3 121 ? 171.411 175.583 63.509 1.00 53.82 121 LEU C CA 1
ATOM 8327 C C . LEU C 3 121 ? 169.879 175.730 63.433 1.00 53.65 121 LEU C C 1
ATOM 8328 O O . LEU C 3 121 ? 169.166 174.736 63.537 1.00 53.49 121 LEU C O 1
ATOM 8333 N N . VAL C 3 122 ? 169.375 176.950 63.275 1.00 53.57 122 VAL C N 1
ATOM 8334 C CA . VAL C 3 122 ? 167.934 177.172 63.220 1.00 53.77 122 VAL C CA 1
ATOM 8335 C C . VAL C 3 122 ? 167.240 176.639 61.949 1.00 54.42 122 VAL C C 1
ATOM 8336 O O . VAL C 3 122 ? 166.100 176.151 62.015 1.00 54.19 122 VAL C O 1
ATOM 8340 N N . PHE C 3 123 ? 167.909 176.730 60.796 1.00 54.15 123 PHE C N 1
ATOM 8341 C CA . PHE C 3 123 ? 167.347 176.244 59.525 1.00 53.34 123 PHE C CA 1
ATOM 8342 C C . PHE C 3 123 ? 167.362 174.721 59.455 1.00 52.73 123 PHE C C 1
ATOM 8343 O O . PHE C 3 123 ? 166.527 174.116 58.777 1.00 53.06 123 PHE C O 1
ATOM 8351 N N . SER C 3 124 ? 168.300 174.104 60.159 1.00 51.30 124 SER C N 1
ATOM 8352 C CA . SER C 3 124 ? 168.380 172.652 60.177 1.00 50.62 124 SER C CA 1
ATOM 8353 C C . SER C 3 124 ? 167.324 172.117 61.179 1.00 50.11 124 SER C C 1
ATOM 8354 O O . SER C 3 124 ? 166.991 170.927 61.157 1.00 49.51 124 SER C O 1
ATOM 8357 N N . LEU C 3 125 ? 166.793 172.966 62.063 1.00 49.55 125 LEU C N 1
ATOM 8358 C CA . LEU C 3 125 ? 165.739 172.498 62.984 1.00 49.43 125 LEU C CA 1
ATOM 8359 C C . LEU C 3 125 ? 164.373 172.621 62.242 1.00 49.20 125 LEU C C 1
ATOM 8360 O O . LEU C 3 125 ? 163.478 171.800 62.438 1.00 48.44 125 LEU C O 1
ATOM 8365 N N . VAL C 3 126 ? 164.252 173.613 61.359 1.00 48.32 126 VAL C N 1
ATOM 8366 C CA . VAL C 3 126 ? 163.064 173.775 60.517 1.00 46.86 126 VAL C CA 1
ATOM 8367 C C . VAL C 3 126 ? 162.974 172.529 59.579 1.00 46.58 126 VAL C C 1
ATOM 8368 O O . VAL C 3 126 ? 161.943 171.878 59.547 1.00 46.86 126 VAL C O 1
ATOM 8372 N N . ALA C 3 127 ? 164.053 172.186 58.874 1.00 46.57 127 ALA C N 1
ATOM 8373 C CA . ALA C 3 127 ? 164.117 171.017 57.961 1.00 46.70 127 ALA C CA 1
ATOM 8374 C C . ALA C 3 127 ? 163.927 169.610 58.591 1.00 47.36 127 ALA C C 1
ATOM 8375 O O . ALA C 3 127 ? 163.506 168.662 57.907 1.00 47.95 127 ALA C O 1
ATOM 8377 N N . LEU C 3 128 ? 164.247 169.472 59.881 1.00 47.79 128 LEU C N 1
ATOM 8378 C CA . LEU C 3 128 ? 164.107 168.212 60.677 1.00 48.33 128 LEU C CA 1
ATOM 8379 C C . LEU C 3 128 ? 162.681 168.052 61.202 1.00 48.12 128 LEU C C 1
ATOM 8380 O O . LEU C 3 128 ? 162.224 166.944 61.519 1.00 49.23 128 LEU C O 1
ATOM 8385 N N . SER C 3 129 ? 162.023 169.193 61.330 1.00 47.49 129 SER C N 1
ATOM 8386 C CA . SER C 3 129 ? 160.674 169.332 61.856 1.00 46.91 129 SER C CA 1
ATOM 8387 C C . SER C 3 129 ? 159.507 169.302 60.855 1.00 47.59 129 SER C C 1
ATOM 8388 O O . SER C 3 129 ? 158.407 168.866 61.200 1.00 47.02 129 SER C O 1
ATOM 8391 N N . TYR C 3 130 ? 159.725 169.746 59.629 1.00 47.32 130 TYR C N 1
ATOM 8392 C CA . TYR C 3 130 ? 158.640 169.826 58.656 1.00 47.37 130 TYR C CA 1
ATOM 8393 C C . TYR C 3 130 ? 158.024 168.504 58.109 1.00 47.07 130 TYR C C 1
ATOM 8394 O O . TYR C 3 130 ? 156.814 168.448 57.849 1.00 47.53 130 TYR C O 1
ATOM 8403 N N . PRO C 3 131 ? 158.842 167.430 57.937 1.00 46.40 131 PRO C N 1
ATOM 8404 C CA . PRO C 3 131 ? 158.266 166.168 57.447 1.00 45.50 131 PRO C CA 1
ATOM 8405 C C . PRO C 3 131 ? 157.151 165.542 58.335 1.00 44.48 131 PRO C C 1
ATOM 8406 O O . PRO C 3 131 ? 156.079 165.191 57.829 1.00 45.69 131 PRO C O 1
ATOM 8410 N N . GLY C 3 132 ? 157.400 165.387 59.627 1.00 42.74 132 GLY C N 1
ATOM 8411 C CA . GLY C 3 132 ? 156.418 164.833 60.545 1.00 40.02 132 GLY C CA 1
ATOM 8412 C C . GLY C 3 132 ? 155.147 165.673 60.602 1.00 40.86 132 GLY C C 1
ATOM 8413 O O . GLY C 3 132 ? 154.033 165.158 60.797 1.00 39.57 132 GLY C O 1
ATOM 8414 N N . LEU C 3 133 ? 155.296 166.982 60.430 1.00 40.94 133 LEU C N 1
ATOM 8415 C CA . LEU C 3 133 ? 154.141 167.891 60.405 1.00 41.74 133 LEU C CA 1
ATOM 8416 C C . LEU C 3 133 ? 153.431 167.867 59.016 1.00 41.75 133 LEU C C 1
ATOM 8417 O O . LEU C 3 133 ? 152.237 168.157 58.943 1.00 43.11 133 LEU C O 1
ATOM 8422 N N . ALA C 3 134 ? 154.142 167.523 57.932 1.00 40.76 134 ALA C N 1
ATOM 8423 C CA . ALA C 3 134 ? 153.512 167.433 56.599 1.00 39.37 134 ALA C CA 1
ATOM 8424 C C . ALA C 3 134 ? 152.505 166.262 56.642 1.00 38.87 134 ALA C C 1
ATOM 8425 O O . ALA C 3 134 ? 151.477 166.268 55.943 1.00 39.25 134 ALA C O 1
ATOM 8427 N N . LEU C 3 135 ? 152.797 165.267 57.478 1.00 37.88 135 LEU C N 1
ATOM 8428 C CA . LEU C 3 135 ? 151.920 164.107 57.718 1.00 36.46 135 LEU C CA 1
ATOM 8429 C C . LEU C 3 135 ? 150.801 164.451 58.736 1.00 37.35 135 LEU C C 1
ATOM 8430 O O . LEU C 3 135 ? 149.612 164.437 58.391 1.00 38.99 135 LEU C O 1
ATOM 8435 N N . ALA C 3 136 ? 151.226 164.758 59.957 1.00 37.91 136 ALA C N 1
ATOM 8436 C CA . ALA C 3 136 ? 150.410 165.078 61.153 1.00 36.69 136 ALA C CA 1
ATOM 8437 C C . ALA C 3 136 ? 149.306 166.147 61.132 1.00 36.31 136 ALA C C 1
ATOM 8438 O O . ALA C 3 136 ? 148.420 166.133 61.974 1.00 36.82 136 ALA C O 1
ATOM 8440 N N . VAL C 3 137 ? 149.376 167.088 60.199 1.00 36.54 137 VAL C N 1
ATOM 8441 C CA . VAL C 3 137 ? 148.351 168.145 60.055 1.00 36.57 137 VAL C CA 1
ATOM 8442 C C . VAL C 3 137 ? 147.057 167.626 59.390 1.00 36.65 137 VAL C C 1
ATOM 8443 O O . VAL C 3 137 ? 146.007 168.285 59.423 1.00 36.42 137 VAL C O 1
ATOM 8447 N N . ASN C 3 138 ? 147.161 166.446 58.764 1.00 36.30 138 ASN C N 1
ATOM 8448 C CA . ASN C 3 138 ? 146.030 165.784 58.072 1.00 35.45 138 ASN C CA 1
ATOM 8449 C C . ASN C 3 138 ? 145.297 164.923 59.073 1.00 34.38 138 ASN C C 1
ATOM 8450 O O . ASN C 3 138 ? 145.474 163.699 59.121 1.00 33.64 138 ASN C O 1
ATOM 8455 N N . LEU C 3 139 ? 144.469 165.591 59.859 1.00 34.20 139 LEU C N 1
ATOM 8456 C CA . LEU C 3 139 ? 143.678 164.957 60.902 1.00 34.86 139 LEU C CA 1
ATOM 8457 C C . LEU C 3 139 ? 142.566 164.007 60.380 1.00 34.00 139 LEU C C 1
ATOM 8458 O O . LEU C 3 139 ? 141.889 163.355 61.169 1.00 34.33 139 LEU C O 1
ATOM 8463 N N . ASN C 3 140 ? 142.413 163.909 59.063 1.00 33.49 140 ASN C N 1
ATOM 8464 C CA . ASN C 3 140 ? 141.438 163.025 58.407 1.00 32.92 140 ASN C CA 1
ATOM 8465 C C . ASN C 3 140 ? 142.032 161.619 58.202 1.00 33.35 140 ASN C C 1
ATOM 8466 O O . ASN C 3 140 ? 141.311 160.614 58.060 1.00 33.38 140 ASN C O 1
ATOM 8471 N N . ARG C 3 141 ? 143.365 161.555 58.163 1.00 34.51 141 ARG C N 1
ATOM 8472 C CA . ARG C 3 141 ? 144.133 160.304 58.005 1.00 35.42 141 ARG C CA 1
ATOM 8473 C C . ARG C 3 141 ? 144.415 159.744 59.425 1.00 34.83 141 ARG C C 1
ATOM 8474 O O . ARG C 3 141 ? 145.330 160.211 60.089 1.00 37.99 141 ARG C O 1
ATOM 8482 N N . PRO C 3 142 ? 143.636 158.720 59.892 1.00 34.76 142 PRO C N 1
ATOM 8483 C CA . PRO C 3 142 ? 143.910 158.160 61.226 1.00 34.46 142 PRO C CA 1
ATOM 8484 C C . PRO C 3 142 ? 145.339 157.655 61.647 1.00 35.62 142 PRO C C 1
ATOM 8485 O O . PRO C 3 142 ? 145.655 157.615 62.839 1.00 35.14 142 PRO C O 1
ATOM 8489 N N . LEU C 3 143 ? 146.176 157.227 60.710 1.00 36.15 143 LEU C N 1
ATOM 8490 C CA . LEU C 3 143 ? 147.517 156.742 61.087 1.00 36.07 143 LEU C CA 1
ATOM 8491 C C . LEU C 3 143 ? 148.534 157.882 61.310 1.00 35.61 143 LEU C C 1
ATOM 8492 O O . LEU C 3 143 ? 149.495 157.736 62.060 1.00 36.46 143 LEU C O 1
ATOM 8497 N N . TRP C 3 144 ? 148.311 159.037 60.683 1.00 35.64 144 TRP C N 1
ATOM 8498 C CA . TRP C 3 144 ? 149.225 160.174 60.843 1.00 36.19 144 TRP C CA 1
ATOM 8499 C C . TRP C 3 144 ? 148.904 161.044 62.029 1.00 35.99 144 TRP C C 1
ATOM 8500 O O . TRP C 3 144 ? 148.655 162.248 61.890 1.00 36.05 144 TRP C O 1
ATOM 8511 N N . ASN C 3 145 ? 148.925 160.453 63.213 1.00 36.16 145 ASN C N 1
ATOM 8512 C CA . ASN C 3 145 ? 148.599 161.211 64.414 1.00 35.88 145 ASN C CA 1
ATOM 8513 C C . ASN C 3 145 ? 149.806 162.010 64.953 1.00 36.47 145 ASN C C 1
ATOM 8514 O O . ASN C 3 145 ? 150.877 162.052 64.322 1.00 35.63 145 ASN C O 1
ATOM 8519 N N . GLY C 3 146 ? 149.587 162.655 66.094 1.00 36.10 146 GLY C N 1
ATOM 8520 C CA . GLY C 3 146 ? 150.608 163.466 66.736 1.00 37.37 146 GLY C CA 1
ATOM 8521 C C . GLY C 3 146 ? 152.019 162.904 66.870 1.00 36.80 146 GLY C C 1
ATOM 8522 O O . GLY C 3 146 ? 152.973 163.651 66.708 1.00 39.15 146 GLY C O 1
ATOM 8523 N N . LEU C 3 147 ? 152.158 161.607 67.145 1.00 37.69 147 LEU C N 1
ATOM 8524 C CA . LEU C 3 147 ? 153.482 160.943 67.270 1.00 38.59 147 LEU C CA 1
ATOM 8525 C C . LEU C 3 147 ? 154.409 161.119 66.029 1.00 39.70 147 LEU C C 1
ATOM 8526 O O . LEU C 3 147 ? 155.633 160.964 66.127 1.00 40.36 147 LEU C O 1
ATOM 8531 N N . MET C 3 148 ? 153.806 161.392 64.864 1.00 39.35 148 MET C N 1
ATOM 8532 C CA . MET C 3 148 ? 154.535 161.581 63.605 1.00 40.39 148 MET C CA 1
ATOM 8533 C C . MET C 3 148 ? 155.453 162.807 63.758 1.00 40.64 148 MET C C 1
ATOM 8534 O O . MET C 3 148 ? 156.510 162.905 63.114 1.00 41.20 148 MET C O 1
ATOM 8539 N N . ALA C 3 149 ? 155.025 163.754 64.589 1.00 39.98 149 ALA C N 1
ATOM 8540 C CA . ALA C 3 149 ? 155.815 164.940 64.875 1.00 41.36 149 ALA C CA 1
ATOM 8541 C C . ALA C 3 149 ? 156.978 164.568 65.852 1.00 41.62 149 ALA C C 1
ATOM 8542 O O . ALA C 3 149 ? 157.896 165.361 66.048 1.00 41.77 149 ALA C O 1
ATOM 8544 N N . GLY C 3 150 ? 156.918 163.379 66.448 1.00 41.54 150 GLY C N 1
ATOM 8545 C CA . GLY C 3 150 ? 157.966 162.911 67.333 1.00 41.99 150 GLY C CA 1
ATOM 8546 C C . GLY C 3 150 ? 158.864 161.877 66.663 1.00 43.05 150 GLY C C 1
ATOM 8547 O O . GLY C 3 150 ? 160.109 161.895 66.793 1.00 43.69 150 GLY C O 1
ATOM 8548 N N . LEU C 3 151 ? 158.244 160.962 65.924 1.00 43.49 151 LEU C N 1
ATOM 8549 C CA . LEU C 3 151 ? 158.929 159.912 65.180 1.00 42.42 151 LEU C CA 1
ATOM 8550 C C . LEU C 3 151 ? 159.791 160.446 64.018 1.00 42.88 151 LEU C C 1
ATOM 8551 O O . LEU C 3 151 ? 160.896 159.940 63.770 1.00 42.00 151 LEU C O 1
ATOM 8556 N N . PHE C 3 152 ? 159.338 161.480 63.315 1.00 42.22 152 PHE C N 1
ATOM 8557 C CA . PHE C 3 152 ? 160.159 161.933 62.221 1.00 42.56 152 PHE C CA 1
ATOM 8558 C C . PHE C 3 152 ? 161.470 162.684 62.620 1.00 43.48 152 PHE C C 1
ATOM 8559 O O . PHE C 3 152 ? 162.514 162.404 62.021 1.00 45.02 152 PHE C O 1
ATOM 8567 N N . PRO C 3 153 ? 161.432 163.612 63.620 1.00 43.96 153 PRO C N 1
ATOM 8568 C CA . PRO C 3 153 ? 162.669 164.292 64.042 1.00 44.56 153 PRO C CA 1
ATOM 8569 C C . PRO C 3 153 ? 163.754 163.309 64.645 1.00 44.67 153 PRO C C 1
ATOM 8570 O O . PRO C 3 153 ? 164.945 163.388 64.318 1.00 44.53 153 PRO C O 1
ATOM 8574 N N . LEU C 3 154 ? 163.343 162.401 65.528 1.00 44.48 154 LEU C N 1
ATOM 8575 C CA . LEU C 3 154 ? 164.252 161.433 66.147 1.00 44.86 154 LEU C CA 1
ATOM 8576 C C . LEU C 3 154 ? 164.860 160.449 65.138 1.00 45.50 154 LEU C C 1
ATOM 8577 O O . LEU C 3 154 ? 166.003 160.004 65.280 1.00 46.62 154 LEU C O 1
ATOM 8582 N N . THR C 3 155 ? 164.110 160.125 64.100 1.00 45.65 155 THR C N 1
ATOM 8583 C CA . THR C 3 155 ? 164.569 159.175 63.098 1.00 45.08 155 THR C CA 1
ATOM 8584 C C . THR C 3 155 ? 165.562 159.782 62.087 1.00 44.97 155 THR C C 1
ATOM 8585 O O . THR C 3 155 ? 166.451 159.078 61.562 1.00 45.51 155 THR C O 1
ATOM 8589 N N . ALA C 3 156 ? 165.442 161.086 61.851 1.00 44.71 156 ALA C N 1
ATOM 8590 C CA . ALA C 3 156 ? 166.331 161.830 60.957 1.00 45.86 156 ALA C CA 1
ATOM 8591 C C . ALA C 3 156 ? 167.726 161.945 61.632 1.00 46.37 156 ALA C C 1
ATOM 8592 O O . ALA C 3 156 ? 168.759 162.031 60.950 1.00 46.65 156 ALA C O 1
ATOM 8594 N N . LEU C 3 157 ? 167.735 161.900 62.966 1.00 46.49 157 LEU C N 1
ATOM 8595 C CA . LEU C 3 157 ? 168.959 161.940 63.772 1.00 46.25 157 LEU C CA 1
ATOM 8596 C C . LEU C 3 157 ? 169.668 160.563 63.740 1.00 45.76 157 LEU C C 1
ATOM 8597 O O . LEU C 3 157 ? 170.888 160.493 63.586 1.00 46.24 157 LEU C O 1
ATOM 8602 N N . VAL C 3 158 ? 168.923 159.474 63.861 1.00 45.77 158 VAL C N 1
ATOM 8603 C CA . VAL C 3 158 ? 169.524 158.149 63.762 1.00 46.25 158 VAL C CA 1
ATOM 8604 C C . VAL C 3 158 ? 170.204 157.988 62.343 1.00 47.67 158 VAL C C 1
ATOM 8605 O O . VAL C 3 158 ? 171.272 157.369 62.225 1.00 48.13 158 VAL C O 1
ATOM 8609 N N . LEU C 3 159 ? 169.618 158.575 61.290 1.00 48.19 159 LEU C N 1
ATOM 8610 C CA . LEU C 3 159 ? 170.209 158.528 59.929 1.00 49.07 159 LEU C CA 1
ATOM 8611 C C . LEU C 3 159 ? 171.536 159.320 59.841 1.00 49.69 159 LEU C C 1
ATOM 8612 O O . LEU C 3 159 ? 172.523 158.808 59.324 1.00 50.55 159 LEU C O 1
ATOM 8617 N N . ALA C 3 160 ? 171.546 160.558 60.321 1.00 49.46 160 ALA C N 1
ATOM 8618 C CA . ALA C 3 160 ? 172.763 161.366 60.280 1.00 50.88 160 ALA C CA 1
ATOM 8619 C C . ALA C 3 160 ? 173.930 160.780 61.121 1.00 52.36 160 ALA C C 1
ATOM 8620 O O . ALA C 3 160 ? 175.070 160.671 60.633 1.00 52.48 160 ALA C O 1
ATOM 8622 N N . LEU C 3 161 ? 173.649 160.399 62.365 1.00 52.17 161 LEU C N 1
ATOM 8623 C CA . LEU C 3 161 ? 174.652 159.830 63.280 1.00 52.87 161 LEU C CA 1
ATOM 8624 C C . LEU C 3 161 ? 175.141 158.427 62.835 1.00 52.92 161 LEU C C 1
ATOM 8625 O O . LEU C 3 161 ? 176.305 158.052 63.072 1.00 52.48 161 LEU C O 1
ATOM 8630 N N . GLY C 3 162 ? 174.250 157.673 62.195 1.00 52.29 162 GLY C N 1
ATOM 8631 C CA . GLY C 3 162 ? 174.574 156.361 61.666 1.00 52.29 162 GLY C CA 1
ATOM 8632 C C . GLY C 3 162 ? 175.580 156.484 60.521 1.00 52.80 162 GLY C C 1
ATOM 8633 O O . GLY C 3 162 ? 176.481 155.648 60.371 1.00 52.76 162 GLY C O 1
ATOM 8634 N N . LEU C 3 163 ? 175.434 157.544 59.721 1.00 53.34 163 LEU C N 1
ATOM 8635 C CA . LEU C 3 163 ? 176.310 157.887 58.575 1.00 55.48 163 LEU C CA 1
ATOM 8636 C C . LEU C 3 163 ? 177.697 158.371 59.118 1.00 56.86 163 LEU C C 1
ATOM 8637 O O . LEU C 3 163 ? 178.763 157.894 58.678 1.00 56.53 163 LEU C O 1
ATOM 8642 N N . ALA C 3 164 ? 177.654 159.296 60.084 1.00 57.80 164 ALA C N 1
ATOM 8643 C CA . ALA C 3 164 ? 178.842 159.848 60.751 1.00 58.44 164 ALA C CA 1
ATOM 8644 C C . ALA C 3 164 ? 179.726 158.735 61.331 1.00 59.36 164 ALA C C 1
ATOM 8645 O O . ALA C 3 164 ? 180.957 158.815 61.256 1.00 60.19 164 ALA C O 1
ATOM 8647 N N . ALA C 3 165 ? 179.104 157.699 61.901 1.00 59.16 165 ALA C N 1
ATOM 8648 C CA . ALA C 3 165 ? 179.818 156.551 62.486 1.00 58.79 165 ALA C CA 1
ATOM 8649 C C . ALA C 3 165 ? 180.419 155.582 61.445 1.00 59.70 165 ALA C C 1
ATOM 8650 O O . ALA C 3 165 ? 181.377 154.862 61.741 1.00 60.80 165 ALA C O 1
ATOM 8652 N N . LEU C 3 166 ? 179.856 155.543 60.234 1.00 59.82 166 LEU C N 1
ATOM 8653 C CA . LEU C 3 166 ? 180.387 154.690 59.165 1.00 60.25 166 LEU C CA 1
ATOM 8654 C C . LEU C 3 166 ? 181.676 155.404 58.618 1.00 60.14 166 LEU C C 1
ATOM 8655 O O . LEU C 3 166 ? 182.675 154.745 58.289 1.00 60.17 166 LEU C O 1
ATOM 8660 N N . LEU C 3 167 ? 181.635 156.740 58.591 1.00 60.67 167 LEU C N 1
ATOM 8661 C CA . LEU C 3 167 ? 182.746 157.609 58.183 1.00 61.68 167 LEU C CA 1
ATOM 8662 C C . LEU C 3 167 ? 183.809 157.681 59.344 1.00 62.65 167 LEU C C 1
ATOM 8663 O O . LEU C 3 167 ? 184.750 158.484 59.319 1.00 62.90 167 LEU C O 1
ATOM 8668 N N . LYS C 3 168 ? 183.628 156.817 60.348 1.00 63.91 168 LYS C N 1
ATOM 8669 C CA . LYS C 3 168 ? 184.507 156.679 61.522 1.00 64.14 168 LYS C CA 1
ATOM 8670 C C . LYS C 3 168 ? 184.713 157.873 62.491 1.00 63.77 168 LYS C C 1
ATOM 8671 O O . LYS C 3 168 ? 185.729 157.938 63.193 1.00 64.81 168 LYS C O 1
ATOM 8677 N N . SER C 3 169 ? 183.778 158.828 62.521 1.00 62.78 169 SER C N 1
ATOM 8678 C CA . SER C 3 169 ? 183.880 159.948 63.472 1.00 62.48 169 SER C CA 1
ATOM 8679 C C . SER C 3 169 ? 183.641 159.283 64.862 1.00 62.94 169 SER C C 1
ATOM 8680 O O . SER C 3 169 ? 182.620 158.598 65.061 1.00 62.04 169 SER C O 1
ATOM 8683 N N . PRO C 3 170 ? 184.592 159.460 65.842 1.00 64.05 170 PRO C N 1
ATOM 8684 C CA . PRO C 3 170 ? 184.543 158.920 67.220 1.00 64.11 170 PRO C CA 1
ATOM 8685 C C . PRO C 3 170 ? 183.343 159.291 68.167 1.00 64.12 170 PRO C C 1
ATOM 8686 O O . PRO C 3 170 ? 182.884 158.453 68.972 1.00 63.92 170 PRO C O 1
ATOM 8690 N N . TRP C 3 171 ? 182.899 160.545 68.065 1.00 63.57 171 TRP C N 1
ATOM 8691 C CA . TRP C 3 171 ? 181.753 161.176 68.789 1.00 63.13 171 TRP C CA 1
ATOM 8692 C C . TRP C 3 171 ? 180.468 160.935 67.926 1.00 63.68 171 TRP C C 1
ATOM 8693 O O . TRP C 3 171 ? 180.294 161.565 66.953 1.00 64.94 171 TRP C O 1
ATOM 8704 N N . ALA C 3 172 ? 179.582 160.021 68.275 1.00 62.20 172 ALA C N 1
ATOM 8705 C CA . ALA C 3 172 ? 178.388 159.750 67.459 1.00 61.59 172 ALA C CA 1
ATOM 8706 C C . ALA C 3 172 ? 177.917 158.307 67.738 1.00 60.57 172 ALA C C 1
ATOM 8707 O O . ALA C 3 172 ? 176.701 158.073 67.795 1.00 61.16 172 ALA C O 1
ATOM 8709 N N . LEU C 3 173 ? 178.835 157.365 67.935 1.00 59.11 173 LEU C N 1
ATOM 8710 C CA . LEU C 3 173 ? 178.413 155.968 68.261 1.00 58.70 173 LEU C CA 1
ATOM 8711 C C . LEU C 3 173 ? 177.752 155.851 69.644 1.00 58.88 173 LEU C C 1
ATOM 8712 O O . LEU C 3 173 ? 177.126 154.819 69.929 1.00 58.75 173 LEU C O 1
ATOM 8717 N N . PHE C 3 174 ? 177.909 156.853 70.509 1.00 58.39 174 PHE C N 1
ATOM 8718 C CA . PHE C 3 174 ? 177.203 156.839 71.817 1.00 57.34 174 PHE C CA 1
ATOM 8719 C C . PHE C 3 174 ? 175.860 157.612 71.579 1.00 56.10 174 PHE C C 1
ATOM 8720 O O . PHE C 3 174 ? 174.783 157.077 71.892 1.00 56.19 174 PHE C O 1
ATOM 8728 N N . PRO C 3 175 ? 175.893 158.844 70.998 1.00 55.45 175 PRO C N 1
ATOM 8729 C CA . PRO C 3 175 ? 174.607 159.535 70.756 1.00 55.04 175 PRO C CA 1
ATOM 8730 C C . PRO C 3 175 ? 173.706 158.670 69.808 1.00 54.93 175 PRO C C 1
ATOM 8731 O O . PRO C 3 175 ? 172.487 158.650 69.963 1.00 55.39 175 PRO C O 1
ATOM 8735 N N . LEU C 3 176 ? 174.309 157.956 68.855 1.00 54.32 176 LEU C N 1
ATOM 8736 C CA . LEU C 3 176 ? 173.531 157.088 67.951 1.00 54.32 176 LEU C CA 1
ATOM 8737 C C . LEU C 3 176 ? 172.741 156.013 68.743 1.00 54.67 176 LEU C C 1
ATOM 8738 O O . LEU C 3 176 ? 171.606 155.714 68.394 1.00 54.93 176 LEU C O 1
ATOM 8743 N N . ARG C 3 177 ? 173.308 155.464 69.819 1.00 55.52 177 ARG C N 1
ATOM 8744 C CA . ARG C 3 177 ? 172.627 154.434 70.639 1.00 55.89 177 ARG C CA 1
ATOM 8745 C C . ARG C 3 177 ? 171.503 154.994 71.568 1.00 55.13 177 ARG C C 1
ATOM 8746 O O . ARG C 3 177 ? 170.492 154.313 71.830 1.00 54.64 177 ARG C O 1
ATOM 8754 N N . VAL C 3 178 ? 171.701 156.213 72.064 1.00 53.66 178 VAL C N 1
ATOM 8755 C CA . VAL C 3 178 ? 170.734 156.918 72.917 1.00 53.08 178 VAL C CA 1
ATOM 8756 C C . VAL C 3 178 ? 169.500 157.277 72.043 1.00 53.35 178 VAL C C 1
ATOM 8757 O O . VAL C 3 178 ? 168.368 156.895 72.351 1.00 53.38 178 VAL C O 1
ATOM 8761 N N . LEU C 3 179 ? 169.737 157.987 70.935 1.00 52.50 179 LEU C N 1
ATOM 8762 C CA . LEU C 3 179 ? 168.677 158.379 69.993 1.00 51.79 179 LEU C CA 1
ATOM 8763 C C . LEU C 3 179 ? 167.981 157.209 69.263 1.00 51.14 179 LEU C C 1
ATOM 8764 O O . LEU C 3 179 ? 166.821 157.327 68.851 1.00 52.04 179 LEU C O 1
ATOM 8769 N N . ALA C 3 180 ? 168.683 156.095 69.088 1.00 50.02 180 ALA C N 1
ATOM 8770 C CA . ALA C 3 180 ? 168.099 154.909 68.447 1.00 49.12 180 ALA C CA 1
ATOM 8771 C C . ALA C 3 180 ? 167.220 154.147 69.476 1.00 49.11 180 ALA C C 1
ATOM 8772 O O . ALA C 3 180 ? 166.250 153.479 69.103 1.00 48.73 180 ALA C O 1
ATOM 8774 N N . GLY C 3 181 ? 167.571 154.261 70.756 1.00 48.98 181 GLY C N 1
ATOM 8775 C CA . GLY C 3 181 ? 166.791 153.661 71.837 1.00 48.51 181 GLY C CA 1
ATOM 8776 C C . GLY C 3 181 ? 165.475 154.423 72.019 1.00 48.45 181 GLY C C 1
ATOM 8777 O O . GLY C 3 181 ? 164.404 153.826 72.237 1.00 48.20 181 GLY C O 1
ATOM 8778 N N . ALA C 3 182 ? 165.544 155.750 71.913 1.00 48.46 182 ALA C N 1
ATOM 8779 C CA . ALA C 3 182 ? 164.374 156.634 71.993 1.00 48.53 182 ALA C CA 1
ATOM 8780 C C . ALA C 3 182 ? 163.405 156.321 70.820 1.00 49.54 182 ALA C C 1
ATOM 8781 O O . ALA C 3 182 ? 162.235 155.988 71.053 1.00 49.34 182 ALA C O 1
ATOM 8783 N N . SER C 3 183 ? 163.908 156.398 69.583 1.00 49.92 183 SER C N 1
ATOM 8784 C CA . SER C 3 183 ? 163.150 156.104 68.351 1.00 49.57 183 SER C CA 1
ATOM 8785 C C . SER C 3 183 ? 162.484 154.713 68.397 1.00 49.20 183 SER C C 1
ATOM 8786 O O . SER C 3 183 ? 161.313 154.570 68.038 1.00 50.80 183 SER C O 1
ATOM 8789 N N . LEU C 3 184 ? 163.202 153.687 68.833 1.00 48.37 184 LEU C N 1
ATOM 8790 C CA . LEU C 3 184 ? 162.602 152.353 68.858 1.00 47.54 184 LEU C CA 1
ATOM 8791 C C . LEU C 3 184 ? 161.591 152.190 69.981 1.00 46.81 184 LEU C C 1
ATOM 8792 O O . LEU C 3 184 ? 160.653 151.396 69.866 1.00 47.12 184 LEU C O 1
ATOM 8797 N N . LEU C 3 185 ? 161.744 152.919 71.080 1.00 45.97 185 LEU C N 1
ATOM 8798 C CA . LEU C 3 185 ? 160.750 152.814 72.139 1.00 44.96 185 LEU C CA 1
ATOM 8799 C C . LEU C 3 185 ? 159.434 153.475 71.647 1.00 44.94 185 LEU C C 1
ATOM 8800 O O . LEU C 3 185 ? 158.377 152.844 71.713 1.00 44.14 185 LEU C O 1
ATOM 8805 N N . LEU C 3 186 ? 159.488 154.709 71.139 1.00 43.99 186 LEU C N 1
ATOM 8806 C CA . LEU C 3 186 ? 158.298 155.420 70.616 1.00 44.35 186 LEU C CA 1
ATOM 8807 C C . LEU C 3 186 ? 157.633 154.643 69.414 1.00 44.64 186 LEU C C 1
ATOM 8808 O O . LEU C 3 186 ? 156.402 154.628 69.280 1.00 42.58 186 LEU C O 1
ATOM 8813 N N . ALA C 3 187 ? 158.443 153.985 68.578 1.00 43.99 187 ALA C N 1
ATOM 8814 C CA . ALA C 3 187 ? 157.952 153.213 67.428 1.00 43.09 187 ALA C CA 1
ATOM 8815 C C . ALA C 3 187 ? 157.172 151.946 67.859 1.00 42.77 187 ALA C C 1
ATOM 8816 O O . ALA C 3 187 ? 156.228 151.511 67.181 1.00 44.01 187 ALA C O 1
ATOM 8818 N N . LEU C 3 188 ? 157.568 151.379 68.996 1.00 41.96 188 LEU C N 1
ATOM 8819 C CA . LEU C 3 188 ? 156.933 150.196 69.592 1.00 40.70 188 LEU C CA 1
ATOM 8820 C C . LEU C 3 188 ? 155.596 150.580 70.290 1.00 40.29 188 LEU C C 1
ATOM 8821 O O . LEU C 3 188 ? 154.634 149.799 70.284 1.00 39.40 188 LEU C O 1
ATOM 8826 N N . LEU C 3 189 ? 155.526 151.782 70.862 1.00 38.89 189 LEU C N 1
ATOM 8827 C CA . LEU C 3 189 ? 154.306 152.252 71.532 1.00 40.13 189 LEU C CA 1
ATOM 8828 C C . LEU C 3 189 ? 153.356 152.954 70.531 1.00 40.38 189 LEU C C 1
ATOM 8829 O O . LEU C 3 189 ? 152.218 153.269 70.860 1.00 39.76 189 LEU C O 1
ATOM 8834 N N . TYR C 3 190 ? 153.825 153.189 69.315 1.00 40.45 190 TYR C N 1
ATOM 8835 C CA . TYR C 3 190 ? 153.007 153.841 68.300 1.00 41.86 190 TYR C CA 1
ATOM 8836 C C . TYR C 3 190 ? 151.633 153.166 68.015 1.00 41.69 190 TYR C C 1
ATOM 8837 O O . TYR C 3 190 ? 150.592 153.824 68.149 1.00 41.64 190 TYR C O 1
ATOM 8846 N N . PRO C 3 191 ? 151.604 151.852 67.636 1.00 42.02 191 PRO C N 1
ATOM 8847 C CA . PRO C 3 191 ? 150.330 151.141 67.375 1.00 42.30 191 PRO C CA 1
ATOM 8848 C C . PRO C 3 191 ? 149.288 151.167 68.516 1.00 43.11 191 PRO C C 1
ATOM 8849 O O . PRO C 3 191 ? 148.073 151.077 68.281 1.00 43.04 191 PRO C O 1
ATOM 8853 N N . LEU C 3 192 ? 149.792 151.267 69.745 1.00 43.17 192 LEU C N 1
ATOM 8854 C CA . LEU C 3 192 ? 148.972 151.271 70.981 1.00 43.30 192 LEU C CA 1
ATOM 8855 C C . LEU C 3 192 ? 148.292 152.623 71.235 1.00 43.20 192 LEU C C 1
ATOM 8856 O O . LEU C 3 192 ? 147.442 152.787 72.127 1.00 43.29 192 LEU C O 1
ATOM 8861 N N . THR C 3 193 ? 148.678 153.580 70.405 1.00 42.79 193 THR C N 1
ATOM 8862 C CA . THR C 3 193 ? 148.203 154.947 70.436 1.00 42.57 193 THR C CA 1
ATOM 8863 C C . THR C 3 193 ? 147.069 155.157 69.397 1.00 43.42 193 THR C C 1
ATOM 8864 O O . THR C 3 193 ? 146.482 156.246 69.302 1.00 44.56 193 THR C O 1
ATOM 8868 N N . LEU C 3 194 ? 146.705 154.117 68.667 1.00 42.34 194 LEU C N 1
ATOM 8869 C CA . LEU C 3 194 ? 145.688 154.215 67.617 1.00 42.01 194 LEU C CA 1
ATOM 8870 C C . LEU C 3 194 ? 144.310 153.648 67.929 1.00 43.03 194 LEU C C 1
ATOM 8871 O O . LEU C 3 194 ? 144.177 152.800 68.830 1.00 42.92 194 LEU C O 1
ATOM 8876 N N . PRO C 3 195 ? 143.231 154.184 67.272 1.00 43.20 195 PRO C N 1
ATOM 8877 C CA . PRO C 3 195 ? 141.888 153.646 67.556 1.00 42.99 195 PRO C CA 1
ATOM 8878 C C . PRO C 3 195 ? 142.008 152.166 67.021 1.00 43.60 195 PRO C C 1
ATOM 8879 O O . PRO C 3 195 ? 142.756 151.909 66.058 1.00 44.01 195 PRO C O 1
ATOM 8883 N N . PRO C 3 196 ? 141.279 151.197 67.623 1.00 44.47 196 PRO C N 1
ATOM 8884 C CA . PRO C 3 196 ? 141.284 149.788 67.206 1.00 45.57 196 PRO C CA 1
ATOM 8885 C C . PRO C 3 196 ? 141.347 149.452 65.686 1.00 46.73 196 PRO C C 1
ATOM 8886 O O . PRO C 3 196 ? 142.193 148.657 65.237 1.00 48.38 196 PRO C O 1
ATOM 8890 N N . GLU C 3 197 ? 140.433 150.032 64.917 1.00 47.85 197 GLU C N 1
ATOM 8891 C CA . GLU C 3 197 ? 140.298 149.841 63.457 1.00 49.12 197 GLU C CA 1
ATOM 8892 C C . GLU C 3 197 ? 141.528 150.320 62.636 1.00 48.86 197 GLU C C 1
ATOM 8893 O O . GLU C 3 197 ? 141.857 149.733 61.585 1.00 48.78 197 GLU C O 1
ATOM 8899 N N . ALA C 3 198 ? 142.178 151.393 63.105 1.00 47.25 198 ALA C N 1
ATOM 8900 C CA . ALA C 3 198 ? 143.395 151.942 62.484 1.00 47.12 198 ALA C CA 1
ATOM 8901 C C . ALA C 3 198 ? 144.613 151.045 62.816 1.00 47.17 198 ALA C C 1
ATOM 8902 O O . ALA C 3 198 ? 145.451 150.785 61.948 1.00 45.92 198 ALA C O 1
ATOM 8904 N N . ARG C 3 199 ? 144.717 150.579 64.059 1.00 48.23 199 ARG C N 1
ATOM 8905 C CA . ARG C 3 199 ? 145.815 149.671 64.453 1.00 50.48 199 ARG C CA 1
ATOM 8906 C C . ARG C 3 199 ? 145.680 148.367 63.635 1.00 51.26 199 ARG C C 1
ATOM 8907 O O . ARG C 3 199 ? 146.679 147.825 63.144 1.00 51.39 199 ARG C O 1
ATOM 8915 N N . GLY C 3 200 ? 144.444 147.885 63.500 1.00 52.07 200 GLY C N 1
ATOM 8916 C CA . GLY C 3 200 ? 144.139 146.690 62.725 1.00 51.41 200 GLY C CA 1
ATOM 8917 C C . GLY C 3 200 ? 144.434 146.895 61.246 1.00 51.02 200 GLY C C 1
ATOM 8918 O O . GLY C 3 200 ? 144.825 145.961 60.535 1.00 52.70 200 GLY C O 1
ATOM 8919 N N . HIS C 3 201 ? 144.234 148.122 60.764 1.00 50.54 201 HIS C N 1
ATOM 8920 C CA . HIS C 3 201 ? 144.563 148.429 59.364 1.00 49.44 201 HIS C CA 1
ATOM 8921 C C . HIS C 3 201 ? 146.116 148.442 59.201 1.00 49.54 201 HIS C C 1
ATOM 8922 O O . HIS C 3 201 ? 146.624 147.802 58.276 1.00 49.00 201 HIS C O 1
ATOM 8929 N N . LEU C 3 202 ? 146.864 149.134 60.078 1.00 49.47 202 LEU C N 1
ATOM 8930 C CA . LEU C 3 202 ? 148.350 149.137 60.055 1.00 49.98 202 LEU C CA 1
ATOM 8931 C C . LEU C 3 202 ? 148.879 147.666 60.109 1.00 51.02 202 LEU C C 1
ATOM 8932 O O . LEU C 3 202 ? 149.721 147.275 59.298 1.00 50.56 202 LEU C O 1
ATOM 8937 N N . LEU C 3 203 ? 148.385 146.854 61.042 1.00 52.46 203 LEU C N 1
ATOM 8938 C CA . LEU C 3 203 ? 148.816 145.455 61.169 1.00 54.55 203 LEU C CA 1
ATOM 8939 C C . LEU C 3 203 ? 148.516 144.611 59.892 1.00 56.82 203 LEU C C 1
ATOM 8940 O O . LEU C 3 203 ? 149.401 143.906 59.396 1.00 57.80 203 LEU C O 1
ATOM 8945 N N . GLU C 3 204 ? 147.312 144.676 59.336 1.00 59.09 204 GLU C N 1
ATOM 8946 C CA . GLU C 3 204 ? 147.035 143.939 58.091 1.00 61.19 204 GLU C CA 1
ATOM 8947 C C . GLU C 3 204 ? 147.966 144.363 56.911 1.00 61.07 204 GLU C C 1
ATOM 8948 O O . GLU C 3 204 ? 148.706 143.532 56.379 1.00 61.71 204 GLU C O 1
ATOM 8954 N N . GLU C 3 205 ? 147.954 145.645 56.529 1.00 61.27 205 GLU C N 1
ATOM 8955 C CA . GLU C 3 205 ? 148.749 146.169 55.402 1.00 62.22 205 GLU C CA 1
ATOM 8956 C C . GLU C 3 205 ? 150.278 146.175 55.554 1.00 62.00 205 GLU C C 1
ATOM 8957 O O . GLU C 3 205 ? 151.023 146.046 54.578 1.00 61.93 205 GLU C O 1
ATOM 8963 N N . ALA C 3 206 ? 150.745 146.383 56.776 1.00 62.51 206 ALA C N 1
ATOM 8964 C CA . ALA C 3 206 ? 152.181 146.370 57.086 1.00 62.42 206 ALA C CA 1
ATOM 8965 C C . ALA C 3 206 ? 152.384 145.515 58.349 1.00 63.62 206 ALA C C 1
ATOM 8966 O O . ALA C 3 206 ? 151.719 144.482 58.495 1.00 65.00 206 ALA C O 1
ATOM 8968 N N . GLY C 3 207 ? 153.269 145.940 59.240 1.00 64.52 207 GLY C N 1
ATOM 8969 C CA . GLY C 3 207 ? 153.577 145.222 60.472 1.00 65.63 207 GLY C CA 1
ATOM 8970 C C . GLY C 3 207 ? 154.730 144.269 60.253 1.00 65.85 207 GLY C C 1
ATOM 8971 O O . GLY C 3 207 ? 155.895 144.640 60.341 1.00 67.38 207 GLY C O 1
ATOM 8972 N N . PHE C 3 208 ? 154.411 143.014 59.953 1.00 64.74 208 PHE C N 1
ATOM 8973 C CA . PHE C 3 208 ? 155.460 142.053 59.655 1.00 63.64 208 PHE C CA 1
ATOM 8974 C C . PHE C 3 208 ? 156.751 142.744 59.120 1.00 62.65 208 PHE C C 1
ATOM 8975 O O . PHE C 3 208 ? 157.863 142.214 59.295 1.00 63.11 208 PHE C O 1
ATOM 8983 N N . TRP C 3 209 ? 156.584 143.864 58.415 1.00 61.67 209 TRP C N 1
ATOM 8984 C CA . TRP C 3 209 ? 157.677 144.718 57.895 1.00 60.80 209 TRP C CA 1
ATOM 8985 C C . TRP C 3 209 ? 158.122 145.620 59.059 1.00 59.63 209 TRP C C 1
ATOM 8986 O O . TRP C 3 209 ? 159.319 145.806 59.335 1.00 59.53 209 TRP C O 1
ATOM 8997 N N . TYR C 3 210 ? 157.117 146.162 59.734 1.00 58.14 210 TYR C N 1
ATOM 8998 C CA . TYR C 3 210 ? 157.205 147.017 60.927 1.00 56.52 210 TYR C CA 1
ATOM 8999 C C . TYR C 3 210 ? 157.969 146.253 62.037 1.00 55.65 210 TYR C C 1
ATOM 9000 O O . TYR C 3 210 ? 159.015 146.707 62.519 1.00 56.30 210 TYR C O 1
ATOM 9009 N N . GLY C 3 211 ? 157.418 145.109 62.439 1.00 55.85 211 GLY C N 1
ATOM 9010 C CA . GLY C 3 211 ? 158.017 144.248 63.442 1.00 56.16 211 GLY C CA 1
ATOM 9011 C C . GLY C 3 211 ? 159.431 143.809 63.088 1.00 56.37 211 GLY C C 1
ATOM 9012 O O . GLY C 3 211 ? 160.261 143.552 63.981 1.00 55.82 211 GLY C O 1
ATOM 9013 N N . LEU C 3 212 ? 159.731 143.708 61.791 1.00 57.00 212 LEU C N 1
ATOM 9014 C CA . LEU C 3 212 ? 161.075 143.345 61.283 1.00 58.55 212 LEU C CA 1
ATOM 9015 C C . LEU C 3 212 ? 162.026 144.554 61.432 1.00 59.05 212 LEU C C 1
ATOM 9016 O O . LEU C 3 212 ? 163.219 144.387 61.715 1.00 59.67 212 LEU C O 1
ATOM 9021 N N . PHE C 3 213 ? 161.501 145.768 61.249 1.00 59.49 213 PHE C N 1
ATOM 9022 C CA . PHE C 3 213 ? 162.277 147.002 61.397 1.00 59.49 213 PHE C CA 1
ATOM 9023 C C . PHE C 3 213 ? 162.591 147.344 62.880 1.00 59.96 213 PHE C C 1
ATOM 9024 O O . PHE C 3 213 ? 163.639 147.950 63.170 1.00 59.54 213 PHE C O 1
ATOM 9032 N N . LEU C 3 214 ? 161.685 146.931 63.776 1.00 60.10 214 LEU C N 1
ATOM 9033 C CA . LEU C 3 214 ? 161.832 147.060 65.244 1.00 60.50 214 LEU C CA 1
ATOM 9034 C C . LEU C 3 214 ? 162.976 146.090 65.673 1.00 60.63 214 LEU C C 1
ATOM 9035 O O . LEU C 3 214 ? 163.932 146.505 66.337 1.00 61.23 214 LEU C O 1
ATOM 9040 N N . LEU C 3 215 ? 162.904 144.809 65.305 1.00 60.70 215 LEU C N 1
ATOM 9041 C CA . LEU C 3 215 ? 163.991 143.860 65.617 1.00 59.98 215 LEU C CA 1
ATOM 9042 C C . LEU C 3 215 ? 165.326 144.377 65.043 1.00 59.29 215 LEU C C 1
ATOM 9043 O O . LEU C 3 215 ? 166.293 144.595 65.770 1.00 59.23 215 LEU C O 1
ATOM 9048 N N . LEU C 3 216 ? 165.386 144.554 63.731 1.00 59.40 216 LEU C N 1
ATOM 9049 C CA . LEU C 3 216 ? 166.581 145.079 63.046 1.00 59.75 216 LEU C CA 1
ATOM 9050 C C . LEU C 3 216 ? 167.363 146.127 63.897 1.00 59.80 216 LEU C C 1
ATOM 9051 O O . LEU C 3 216 ? 168.544 145.942 64.247 1.00 59.21 216 LEU C O 1
ATOM 9056 N N . GLY C 3 217 ? 166.678 147.229 64.201 1.00 59.34 217 GLY C N 1
ATOM 9057 C CA . GLY C 3 217 ? 167.240 148.324 64.964 1.00 58.66 217 GLY C CA 1
ATOM 9058 C C . GLY C 3 217 ? 167.860 147.981 66.309 1.00 58.81 217 GLY C C 1
ATOM 9059 O O . GLY C 3 217 ? 168.627 148.781 66.877 1.00 58.60 217 GLY C O 1
ATOM 9060 N N . LEU C 3 218 ? 167.539 146.800 66.836 1.00 58.29 218 LEU C N 1
ATOM 9061 C CA . LEU C 3 218 ? 168.086 146.306 68.121 1.00 58.77 218 LEU C CA 1
ATOM 9062 C C . LEU C 3 218 ? 169.580 145.906 68.001 1.00 60.23 218 LEU C C 1
ATOM 9063 O O . LEU C 3 218 ? 170.283 145.784 69.010 1.00 59.64 218 LEU C O 1
ATOM 9068 N N . GLY C 3 219 ? 170.025 145.701 66.762 1.00 62.00 219 GLY C N 1
ATOM 9069 C CA . GLY C 3 219 ? 171.397 145.381 66.435 1.00 64.26 219 GLY C CA 1
ATOM 9070 C C . GLY C 3 219 ? 172.295 146.609 66.536 1.00 66.00 219 GLY C C 1
ATOM 9071 O O . GLY C 3 219 ? 173.509 146.555 66.281 1.00 65.99 219 GLY C O 1
ATOM 9072 N N . THR C 3 220 ? 171.706 147.751 66.877 1.00 66.60 220 THR C N 1
ATOM 9073 C CA . THR C 3 220 ? 172.489 148.975 67.078 1.00 67.86 220 THR C CA 1
ATOM 9074 C C . THR C 3 220 ? 173.204 148.909 68.487 1.00 69.64 220 THR C C 1
ATOM 9075 O O . THR C 3 220 ? 174.144 149.673 68.731 1.00 69.40 220 THR C O 1
ATOM 9079 N N . PHE C 3 221 ? 172.799 147.984 69.369 1.00 71.76 221 PHE C N 1
ATOM 9080 C CA . PHE C 3 221 ? 173.358 147.779 70.739 1.00 74.83 221 PHE C CA 1
ATOM 9081 C C . PHE C 3 221 ? 174.254 146.534 70.977 1.00 78.20 221 PHE C C 1
ATOM 9082 O O . PHE C 3 221 ? 174.682 146.281 72.112 1.00 78.45 221 PHE C O 1
ATOM 9090 N N . TRP C 3 222 ? 174.519 145.812 69.890 1.00 81.94 222 TRP C N 1
ATOM 9091 C CA . TRP C 3 222 ? 175.319 144.553 69.759 1.00 86.24 222 TRP C CA 1
ATOM 9092 C C . TRP C 3 222 ? 176.799 144.660 69.289 1.00 88.23 222 TRP C C 1
ATOM 9093 O O . TRP C 3 222 ? 177.668 145.154 70.029 1.00 89.31 222 TRP C O 1
ATOM 9104 N N . GLN C 3 223 ? 177.088 144.177 68.075 1.00 89.99 223 GLN C N 1
ATOM 9105 C CA . GLN C 3 223 ? 178.439 144.210 67.459 1.00 91.65 223 GLN C CA 1
ATOM 9106 C C . GLN C 3 223 ? 178.727 145.630 66.864 1.00 92.13 223 GLN C C 1
ATOM 9107 O O . GLN C 3 223 ? 177.894 146.201 66.143 1.00 92.42 223 GLN C O 1
ATOM 9113 N N . GLU C 3 224 ? 179.886 146.176 67.247 1.00 92.65 224 GLU C N 1
ATOM 9114 C CA . GLU C 3 224 ? 180.430 147.493 66.847 1.00 93.13 224 GLU C CA 1
ATOM 9115 C C . GLU C 3 224 ? 180.193 147.879 65.359 1.00 92.45 224 GLU C C 1
ATOM 9116 O O . GLU C 3 224 ? 179.521 148.874 65.104 1.00 92.76 224 GLU C O 1
ATOM 9122 N N . ARG C 3 225 ? 180.688 147.129 64.371 1.00 91.72 225 ARG C N 1
ATOM 9123 C CA . ARG C 3 225 ? 180.441 147.547 62.985 1.00 91.11 225 ARG C CA 1
ATOM 9124 C C . ARG C 3 225 ? 179.142 147.079 62.237 1.00 89.68 225 ARG C C 1
ATOM 9125 O O . ARG C 3 225 ? 179.024 147.240 61.013 1.00 89.95 225 ARG C O 1
ATOM 9133 N N . LEU C 3 226 ? 178.170 146.504 62.968 1.00 87.59 226 LEU C N 1
ATOM 9134 C CA . LEU C 3 226 ? 176.811 146.143 62.426 1.00 85.30 226 LEU C CA 1
ATOM 9135 C C . LEU C 3 226 ? 175.896 147.284 62.887 1.00 83.30 226 LEU C C 1
ATOM 9136 O O . LEU C 3 226 ? 174.918 147.655 62.223 1.00 83.25 226 LEU C O 1
ATOM 9141 N N . ALA C 3 227 ? 176.207 147.796 64.078 1.00 80.54 227 ALA C N 1
ATOM 9142 C CA . ALA C 3 227 ? 175.463 148.871 64.741 1.00 77.95 227 ALA C CA 1
ATOM 9143 C C . ALA C 3 227 ? 175.003 150.055 63.818 1.00 75.88 227 ALA C C 1
ATOM 9144 O O . ALA C 3 227 ? 173.845 150.459 63.972 1.00 76.18 227 ALA C O 1
ATOM 9146 N N . PRO C 3 228 ? 175.891 150.681 62.968 1.00 73.64 228 PRO C N 1
ATOM 9147 C CA . PRO C 3 228 ? 175.356 151.756 62.108 1.00 71.72 228 PRO C CA 1
ATOM 9148 C C . PRO C 3 228 ? 174.447 151.284 60.930 1.00 70.59 228 PRO C C 1
ATOM 9149 O O . PRO C 3 228 ? 173.540 152.010 60.489 1.00 70.89 228 PRO C O 1
ATOM 9153 N N . TRP C 3 229 ? 174.725 150.108 60.370 1.00 68.27 229 TRP C N 1
ATOM 9154 C CA . TRP C 3 229 ? 173.902 149.606 59.264 1.00 66.29 229 TRP C CA 1
ATOM 9155 C C . TRP C 3 229 ? 172.497 149.324 59.770 1.00 65.15 229 TRP C C 1
ATOM 9156 O O . TRP C 3 229 ? 171.515 149.831 59.224 1.00 64.24 229 TRP C O 1
ATOM 9167 N N . ALA C 3 230 ? 172.414 148.539 60.834 1.00 63.71 230 ALA C N 1
ATOM 9168 C CA . ALA C 3 230 ? 171.153 148.178 61.472 1.00 62.88 230 ALA C CA 1
ATOM 9169 C C . ALA C 3 230 ? 170.310 149.412 61.878 1.00 62.17 230 ALA C C 1
ATOM 9170 O O . ALA C 3 230 ? 169.096 149.431 61.655 1.00 62.17 230 ALA C O 1
ATOM 9172 N N . GLY C 3 231 ? 170.954 150.428 62.454 1.00 62.20 231 GLY C N 1
ATOM 9173 C CA . GLY C 3 231 ? 170.302 151.667 62.852 1.00 61.19 231 GLY C CA 1
ATOM 9174 C C . GLY C 3 231 ? 169.800 152.499 61.683 1.00 60.88 231 GLY C C 1
ATOM 9175 O O . GLY C 3 231 ? 168.722 153.116 61.754 1.00 61.37 231 GLY C O 1
ATOM 9176 N N . LEU C 3 232 ? 170.574 152.520 60.589 1.00 60.50 232 LEU C N 1
ATOM 9177 C CA . LEU C 3 232 ? 170.246 153.220 59.311 1.00 59.32 232 LEU C CA 1
ATOM 9178 C C . LEU C 3 232 ? 169.028 152.566 58.626 1.00 59.03 232 LEU C C 1
ATOM 9179 O O . LEU C 3 232 ? 168.073 153.253 58.236 1.00 59.26 232 LEU C O 1
ATOM 9184 N N . LEU C 3 233 ? 169.072 151.251 58.452 1.00 58.28 233 LEU C N 1
ATOM 9185 C CA . LEU C 3 233 ? 167.991 150.523 57.809 1.00 57.07 233 LEU C CA 1
ATOM 9186 C C . LEU C 3 233 ? 166.699 150.522 58.667 1.00 56.17 233 LEU C C 1
ATOM 9187 O O . LEU C 3 233 ? 165.602 150.571 58.118 1.00 56.29 233 LEU C O 1
ATOM 9192 N N . ALA C 3 234 ? 166.795 150.486 59.991 1.00 55.98 234 ALA C N 1
ATOM 9193 C CA . ALA C 3 234 ? 165.572 150.525 60.805 1.00 55.90 234 ALA C CA 1
ATOM 9194 C C . ALA C 3 234 ? 164.901 151.907 60.678 1.00 56.02 234 ALA C C 1
ATOM 9195 O O . ALA C 3 234 ? 163.698 152.007 60.394 1.00 55.24 234 ALA C O 1
ATOM 9197 N N . ALA C 3 235 ? 165.687 152.971 60.841 1.00 55.28 235 ALA C N 1
ATOM 9198 C CA . ALA C 3 235 ? 165.187 154.346 60.726 1.00 54.52 235 ALA C CA 1
ATOM 9199 C C . ALA C 3 235 ? 164.617 154.727 59.332 1.00 54.32 235 ALA C C 1
ATOM 9200 O O . ALA C 3 235 ? 163.672 155.528 59.250 1.00 55.71 235 ALA C O 1
ATOM 9202 N N . ALA C 3 236 ? 165.170 154.174 58.243 1.00 52.44 236 ALA C N 1
ATOM 9203 C CA . ALA C 3 236 ? 164.698 154.455 56.870 1.00 50.23 236 ALA C CA 1
ATOM 9204 C C . ALA C 3 236 ? 163.506 153.563 56.504 1.00 48.98 236 ALA C C 1
ATOM 9205 O O . ALA C 3 236 ? 162.561 153.986 55.832 1.00 48.65 236 ALA C O 1
ATOM 9207 N N . GLY C 3 237 ? 163.568 152.319 56.942 1.00 47.44 237 GLY C N 1
ATOM 9208 C CA . GLY C 3 237 ? 162.449 151.430 56.710 1.00 46.77 237 GLY C CA 1
ATOM 9209 C C . GLY C 3 237 ? 161.244 151.986 57.450 1.00 47.13 237 GLY C C 1
ATOM 9210 O O . GLY C 3 237 ? 160.147 152.068 56.878 1.00 47.66 237 GLY C O 1
ATOM 9211 N N . LEU C 3 238 ? 161.404 152.425 58.694 1.00 46.67 238 LEU C N 1
ATOM 9212 C CA . LEU C 3 238 ? 160.260 152.939 59.460 1.00 45.14 238 LEU C CA 1
ATOM 9213 C C . LEU C 3 238 ? 159.616 154.216 58.856 1.00 45.12 238 LEU C C 1
ATOM 9214 O O . LEU C 3 238 ? 158.385 154.330 58.796 1.00 43.88 238 LEU C O 1
ATOM 9219 N N . ARG C 3 239 ? 160.449 155.129 58.342 1.00 45.03 239 ARG C N 1
ATOM 9220 C CA . ARG C 3 239 ? 159.989 156.370 57.682 1.00 45.24 239 ARG C CA 1
ATOM 9221 C C . ARG C 3 239 ? 159.183 156.101 56.381 1.00 45.54 239 ARG C C 1
ATOM 9222 O O . ARG C 3 239 ? 158.134 156.721 56.152 1.00 46.27 239 ARG C O 1
ATOM 9230 N N . ALA C 3 240 ? 159.691 155.223 55.517 1.00 44.66 240 ALA C N 1
ATOM 9231 C CA . ALA C 3 240 ? 159.031 154.918 54.248 1.00 43.31 240 ALA C CA 1
ATOM 9232 C C . ALA C 3 240 ? 157.718 154.130 54.441 1.00 42.97 240 ALA C C 1
ATOM 9233 O O . ALA C 3 240 ? 156.728 154.393 53.758 1.00 42.78 240 ALA C O 1
ATOM 9235 N N . LEU C 3 241 ? 157.708 153.197 55.391 1.00 42.46 241 LEU C N 1
ATOM 9236 C CA . LEU C 3 241 ? 156.535 152.383 55.694 1.00 43.20 241 LEU C CA 1
ATOM 9237 C C . LEU C 3 241 ? 155.350 153.245 56.243 1.00 44.38 241 LEU C C 1
ATOM 9238 O O . LEU C 3 241 ? 154.177 153.008 55.896 1.00 45.26 241 LEU C O 1
ATOM 9243 N N . LEU C 3 242 ? 155.636 154.253 57.070 1.00 42.78 242 LEU C N 1
ATOM 9244 C CA . LEU C 3 242 ? 154.586 155.114 57.609 1.00 42.07 242 LEU C CA 1
ATOM 9245 C C . LEU C 3 242 ? 154.030 156.043 56.519 1.00 41.59 242 LEU C C 1
ATOM 9246 O O . LEU C 3 242 ? 152.859 156.423 56.566 1.00 40.51 242 LEU C O 1
ATOM 9251 N N . VAL C 3 243 ? 154.868 156.408 55.552 1.00 40.74 243 VAL C N 1
ATOM 9252 C CA . VAL C 3 243 ? 154.461 157.295 54.452 1.00 40.23 243 VAL C CA 1
ATOM 9253 C C . VAL C 3 243 ? 153.528 156.582 53.436 1.00 40.04 243 VAL C C 1
ATOM 9254 O O . VAL C 3 243 ? 152.550 157.167 52.952 1.00 39.71 243 VAL C O 1
ATOM 9258 N N . LEU C 3 244 ? 153.819 155.321 53.134 1.00 40.38 244 LEU C N 1
ATOM 9259 C CA . LEU C 3 244 ? 153.006 154.532 52.207 1.00 40.35 244 LEU C CA 1
ATOM 9260 C C . LEU C 3 244 ? 151.730 153.971 52.866 1.00 40.28 244 LEU C C 1
ATOM 9261 O O . LEU C 3 244 ? 150.655 154.023 52.285 1.00 42.03 244 LEU C O 1
ATOM 9266 N N . ALA C 3 245 ? 151.834 153.473 54.092 1.00 39.96 245 ALA C N 1
ATOM 9267 C CA . ALA C 3 245 ? 150.692 152.894 54.796 1.00 40.61 245 ALA C CA 1
ATOM 9268 C C . ALA C 3 245 ? 149.685 153.865 55.440 1.00 41.07 245 ALA C C 1
ATOM 9269 O O . ALA C 3 245 ? 148.561 153.470 55.790 1.00 41.55 245 ALA C O 1
ATOM 9271 N N . GLY C 3 246 ? 150.053 155.128 55.597 1.00 41.00 246 GLY C N 1
ATOM 9272 C CA . GLY C 3 246 ? 149.170 156.088 56.229 1.00 40.94 246 GLY C CA 1
ATOM 9273 C C . GLY C 3 246 ? 148.211 156.891 55.358 1.00 41.25 246 GLY C C 1
ATOM 9274 O O . GLY C 3 246 ? 147.458 157.745 55.865 1.00 40.20 246 GLY C O 1
ATOM 9275 N N . GLN C 3 247 ? 148.234 156.641 54.045 1.00 40.75 247 GLN C N 1
ATOM 9276 C CA . GLN C 3 247 ? 147.379 157.332 53.037 1.00 40.32 247 GLN C CA 1
ATOM 9277 C C . GLN C 3 247 ? 146.022 156.639 52.969 1.00 40.58 247 GLN C C 1
ATOM 9278 O O . GLN C 3 247 ? 145.646 156.067 51.953 1.00 41.68 247 GLN C O 1
ATOM 9284 N N . TRP C 3 248 ? 145.282 156.765 54.061 1.00 39.86 248 TRP C N 1
ATOM 9285 C CA . TRP C 3 248 ? 143.995 156.084 54.235 1.00 38.82 248 TRP C CA 1
ATOM 9286 C C . TRP C 3 248 ? 143.072 157.029 55.036 1.00 40.31 248 TRP C C 1
ATOM 9287 O O . TRP C 3 248 ? 143.500 157.637 56.008 1.00 40.75 248 TRP C O 1
ATOM 9298 N N . GLN C 3 249 ? 141.807 157.145 54.607 1.00 40.40 249 GLN C N 1
ATOM 9299 C CA . GLN C 3 249 ? 140.771 158.023 55.235 1.00 42.19 249 GLN C CA 1
ATOM 9300 C C . GLN C 3 249 ? 139.932 157.209 56.218 1.00 44.63 249 GLN C C 1
ATOM 9301 O O . GLN C 3 249 ? 139.381 157.711 57.227 1.00 43.38 249 GLN C O 1
ATOM 9307 N N . GLY C 3 250 ? 139.760 156.001 55.696 1.00 49.13 250 GLY C N 1
ATOM 9308 C CA . GLY C 3 250 ? 138.968 154.919 56.210 1.00 49.02 250 GLY C CA 1
ATOM 9309 C C . GLY C 3 250 ? 138.002 154.896 57.337 1.00 49.43 250 GLY C C 1
ATOM 9310 O O . GLY C 3 250 ? 138.336 155.365 58.438 1.00 51.15 250 GLY C O 1
ATOM 9311 N N . LEU C 3 251 ? 136.778 154.432 57.085 1.00 50.03 251 LEU C N 1
ATOM 9312 C CA . LEU C 3 251 ? 135.791 154.236 58.158 1.00 50.43 251 LEU C CA 1
ATOM 9313 C C . LEU C 3 251 ? 135.693 152.665 58.461 1.00 52.54 251 LEU C C 1
ATOM 9314 O O . LEU C 3 251 ? 136.622 151.844 58.147 1.00 52.00 251 LEU C O 1
ATOM 9319 N N . GLY C 3 252 ? 134.684 152.275 59.082 1.00 56.90 252 GLY C N 1
ATOM 9320 N N . ALA D 1 30 ? 123.040 148.142 103.470 1.00 61.92 30 ALA E N 1
ATOM 9321 C CA . ALA D 1 30 ? 122.889 149.589 103.768 1.00 61.52 30 ALA E CA 1
ATOM 9322 C C . ALA D 1 30 ? 121.838 150.370 102.896 1.00 61.44 30 ALA E C 1
ATOM 9323 O O . ALA D 1 30 ? 121.457 151.480 103.300 1.00 61.52 30 ALA E O 1
ATOM 9325 N N . PRO D 1 31 ? 121.362 149.838 101.714 1.00 61.43 31 PRO E N 1
ATOM 9326 C CA . PRO D 1 31 ? 120.361 150.642 100.973 1.00 61.71 31 PRO E CA 1
ATOM 9327 C C . PRO D 1 31 ? 118.930 150.518 101.546 1.00 61.63 31 PRO E C 1
ATOM 9328 O O . PRO D 1 31 ? 118.516 149.413 101.895 1.00 62.20 31 PRO E O 1
ATOM 9332 N N . TRP D 1 32 ? 118.173 151.616 101.632 1.00 61.10 32 TRP E N 1
ATOM 9333 C CA . TRP D 1 32 ? 116.812 151.549 102.181 1.00 60.50 32 TRP E CA 1
ATOM 9334 C C . TRP D 1 32 ? 115.945 150.377 101.651 1.00 60.49 32 TRP E C 1
ATOM 9335 O O . TRP D 1 32 ? 115.155 149.813 102.408 1.00 60.25 32 TRP E O 1
ATOM 9346 N N . TYR D 1 33 ? 116.088 149.992 100.386 1.00 61.36 33 TYR E N 1
ATOM 9347 C CA . TYR D 1 33 ? 115.279 148.886 99.831 1.00 62.97 33 TYR E CA 1
ATOM 9348 C C . TYR D 1 33 ? 115.648 147.365 100.171 1.00 63.84 33 TYR E C 1
ATOM 9349 O O . TYR D 1 33 ? 114.816 146.536 99.900 1.00 63.04 33 TYR E O 1
ATOM 9358 N N . ALA D 1 34 ? 116.849 147.118 100.710 1.00 65.29 34 ALA E N 1
ATOM 9359 C CA . ALA D 1 34 ? 117.312 145.759 101.188 1.00 67.17 34 ALA E CA 1
ATOM 9360 C C . ALA D 1 34 ? 117.709 146.040 102.690 1.00 68.79 34 ALA E C 1
ATOM 9361 O O . ALA D 1 34 ? 118.927 146.073 103.080 1.00 70.32 34 ALA E O 1
ATOM 9363 N N . GLN D 1 35 ? 116.598 146.319 103.408 1.00 69.16 35 GLN E N 1
ATOM 9364 C CA . GLN D 1 35 ? 116.275 146.728 104.826 1.00 69.98 35 GLN E CA 1
ATOM 9365 C C . GLN D 1 35 ? 114.679 146.841 105.031 1.00 70.26 35 GLN E C 1
ATOM 9366 O O . GLN D 1 35 ? 113.894 146.649 104.084 1.00 70.72 35 GLN E O 1
ATOM 9372 N N . GLU D 1 36 ? 114.288 147.194 106.280 1.00 71.70 36 GLU E N 1
ATOM 9373 C CA . GLU D 1 36 ? 112.907 147.440 106.799 1.00 72.96 36 GLU E CA 1
ATOM 9374 C C . GLU D 1 36 ? 112.172 148.518 106.000 1.00 73.07 36 GLU E C 1
ATOM 9375 O O . GLU D 1 36 ? 112.649 149.600 105.793 1.00 74.74 36 GLU E O 1
ATOM 9381 N N . VAL D 1 37 ? 110.968 148.192 105.579 1.00 70.89 37 VAL E N 1
ATOM 9382 C CA . VAL D 1 37 ? 110.158 149.108 104.814 1.00 69.24 37 VAL E CA 1
ATOM 9383 C C . VAL D 1 37 ? 108.724 148.959 105.447 1.00 68.57 37 VAL E C 1
ATOM 9384 O O . VAL D 1 37 ? 108.467 147.975 106.133 1.00 69.80 37 VAL E O 1
ATOM 9388 N N . LYS D 1 38 ? 107.887 150.007 105.369 1.00 67.53 38 LYS E N 1
ATOM 9389 C CA . LYS D 1 38 ? 106.466 150.024 105.844 1.00 64.68 38 LYS E CA 1
ATOM 9390 C C . LYS D 1 38 ? 105.884 150.941 104.757 1.00 62.43 38 LYS E C 1
ATOM 9391 O O . LYS D 1 38 ? 106.439 152.015 104.525 1.00 62.05 38 LYS E O 1
ATOM 9397 N N . SER D 1 39 ? 104.797 150.538 104.113 1.00 59.86 39 SER E N 1
ATOM 9398 C CA . SER D 1 39 ? 104.203 151.286 102.992 1.00 58.57 39 SER E CA 1
ATOM 9399 C C . SER D 1 39 ? 102.751 151.778 103.136 1.00 57.47 39 SER E C 1
ATOM 9400 O O . SER D 1 39 ? 101.824 150.999 102.932 1.00 58.00 39 SER E O 1
ATOM 9403 N N . VAL D 1 40 ? 102.529 153.054 103.442 1.00 55.87 40 VAL E N 1
ATOM 9404 C CA . VAL D 1 40 ? 101.151 153.565 103.561 1.00 53.70 40 VAL E CA 1
ATOM 9405 C C . VAL D 1 40 ? 100.594 154.253 102.304 1.00 53.08 40 VAL E C 1
ATOM 9406 O O . VAL D 1 40 ? 101.355 154.669 101.429 1.00 54.03 40 VAL E O 1
ATOM 9410 N N . TYR D 1 41 ? 99.275 154.352 102.192 1.00 51.66 41 TYR E N 1
ATOM 9411 C CA . TYR D 1 41 ? 98.704 155.110 101.083 1.00 50.17 41 TYR E CA 1
ATOM 9412 C C . TYR D 1 41 ? 98.796 156.560 101.585 1.00 49.41 41 TYR E C 1
ATOM 9413 O O . TYR D 1 41 ? 98.469 156.828 102.748 1.00 49.21 41 TYR E O 1
ATOM 9422 N N . GLN D 1 42 ? 99.252 157.484 100.744 1.00 46.42 42 GLN E N 1
ATOM 9423 C CA . GLN D 1 42 ? 99.392 158.894 101.132 1.00 44.35 42 GLN E CA 1
ATOM 9424 C C . GLN D 1 42 ? 98.731 159.874 100.113 1.00 43.89 42 GLN E C 1
ATOM 9425 O O . GLN D 1 42 ? 98.025 159.440 99.196 1.00 42.76 42 GLN E O 1
ATOM 9431 N N . ILE D 1 43 ? 98.926 161.181 100.322 1.00 42.63 43 ILE E N 1
ATOM 9432 C CA . ILE D 1 43 ? 98.463 162.260 99.428 1.00 41.34 43 ILE E CA 1
ATOM 9433 C C . ILE D 1 43 ? 99.612 163.286 99.370 1.00 41.85 43 ILE E C 1
ATOM 9434 O O . ILE D 1 43 ? 100.126 163.684 100.417 1.00 42.67 43 ILE E O 1
ATOM 9439 N N . CYS D 1 44 ? 100.016 163.728 98.183 1.00 41.62 44 CYS E N 1
ATOM 9440 C CA . CYS D 1 44 ? 101.150 164.660 98.095 1.00 40.89 44 CYS E CA 1
ATOM 9441 C C . CYS D 1 44 ? 100.828 166.115 98.519 1.00 39.74 44 CYS E C 1
ATOM 9442 O O . CYS D 1 44 ? 99.834 166.689 98.072 1.00 39.36 44 CYS E O 1
ATOM 9445 N N . GLU D 1 45 ? 101.628 166.686 99.419 1.00 38.82 45 GLU E N 1
ATOM 9446 C CA . GLU D 1 45 ? 101.456 168.094 99.821 1.00 38.10 45 GLU E CA 1
ATOM 9447 C C . GLU D 1 45 ? 102.540 168.916 99.060 1.00 37.16 45 GLU E C 1
ATOM 9448 O O . GLU D 1 45 ? 102.996 169.930 99.562 1.00 37.29 45 GLU E O 1
ATOM 9454 N N . GLY D 1 46 ? 102.956 168.475 97.877 1.00 35.70 46 GLY E N 1
ATOM 9455 C CA . GLY D 1 46 ? 103.956 169.193 97.104 1.00 34.69 46 GLY E CA 1
ATOM 9456 C C . GLY D 1 46 ? 103.424 170.498 96.511 1.00 35.59 46 GLY E C 1
ATOM 9457 O O . GLY D 1 46 ? 104.151 171.479 96.355 1.00 36.14 46 GLY E O 1
ATOM 9458 N N . CYS D 1 47 ? 102.151 170.503 96.153 1.00 34.90 47 CYS E N 1
ATOM 9459 C CA . CYS D 1 47 ? 101.467 171.683 95.635 1.00 36.20 47 CYS E CA 1
ATOM 9460 C C . CYS D 1 47 ? 99.991 171.348 95.894 1.00 36.90 47 CYS E C 1
ATOM 9461 O O . CYS D 1 47 ? 99.748 170.361 96.586 1.00 36.29 47 CYS E O 1
ATOM 9464 N N . PHE D 1 48 ? 99.024 172.106 95.370 1.00 37.16 48 PHE E N 1
ATOM 9465 C CA . PHE D 1 48 ? 97.599 171.839 95.634 1.00 39.40 48 PHE E CA 1
ATOM 9466 C C . PHE D 1 48 ? 96.859 170.891 94.698 1.00 39.00 48 PHE E C 1
ATOM 9467 O O . PHE D 1 48 ? 95.632 170.771 94.734 1.00 38.77 48 PHE E O 1
ATOM 9475 N N . TRP D 1 49 ? 97.623 170.220 93.859 1.00 38.47 49 TRP E N 1
ATOM 9476 C CA . TRP D 1 49 ? 97.074 169.258 92.938 1.00 36.53 49 TRP E CA 1
ATOM 9477 C C . TRP D 1 49 ? 96.748 167.994 93.777 1.00 35.95 49 TRP E C 1
ATOM 9478 O O . TRP D 1 49 ? 95.882 167.203 93.409 1.00 35.49 49 TRP E O 1
ATOM 9489 N N . ARG D 1 50 ? 97.425 167.859 94.920 1.00 37.30 50 ARG E N 1
ATOM 9490 C CA . ARG D 1 50 ? 97.284 166.757 95.885 1.00 38.30 50 ARG E CA 1
ATOM 9491 C C . ARG D 1 50 ? 97.147 165.349 95.169 1.00 37.81 50 ARG E C 1
ATOM 9492 O O . ARG D 1 50 ? 96.123 164.677 95.240 1.00 36.87 50 ARG E O 1
ATOM 9500 N N . CYS D 1 51 ? 98.202 164.953 94.448 1.00 37.08 51 CYS E N 1
ATOM 9501 C CA . CYS D 1 51 ? 98.297 163.667 93.729 1.00 36.73 51 CYS E CA 1
ATOM 9502 C C . CYS D 1 51 ? 98.249 162.536 94.780 1.00 37.72 51 CYS E C 1
ATOM 9503 O O . CYS D 1 51 ? 98.790 162.719 95.874 1.00 38.60 51 CYS E O 1
ATOM 9506 N N . GLY D 1 52 ? 97.618 161.400 94.465 1.00 37.48 52 GLY E N 1
ATOM 9507 C CA . GLY D 1 52 ? 97.557 160.259 95.369 1.00 38.73 52 GLY E CA 1
ATOM 9508 C C . GLY D 1 52 ? 98.866 159.485 95.268 1.00 38.82 52 GLY E C 1
ATOM 9509 O O . GLY D 1 52 ? 99.306 159.193 94.162 1.00 40.79 52 GLY E O 1
ATOM 9510 N N . ILE D 1 53 ? 99.493 159.134 96.381 1.00 39.27 53 ILE E N 1
ATOM 9511 C CA . ILE D 1 53 ? 100.801 158.479 96.348 1.00 40.49 53 ILE E CA 1
ATOM 9512 C C . ILE D 1 53 ? 100.945 157.277 97.292 1.00 41.56 53 ILE E C 1
ATOM 9513 O O . ILE D 1 53 ? 100.034 156.981 98.061 1.00 42.70 53 ILE E O 1
ATOM 9518 N N . VAL D 1 54 ? 102.061 156.558 97.195 1.00 42.75 54 VAL E N 1
ATOM 9519 C CA . VAL D 1 54 ? 102.385 155.493 98.153 1.00 42.14 54 VAL E CA 1
ATOM 9520 C C . VAL D 1 54 ? 103.705 155.981 98.798 1.00 42.47 54 VAL E C 1
ATOM 9521 O O . VAL D 1 54 ? 104.599 156.464 98.096 1.00 42.88 54 VAL E O 1
ATOM 9525 N N . ALA D 1 55 ? 103.794 155.924 100.123 1.00 42.80 55 ALA E N 1
ATOM 9526 C CA . ALA D 1 55 ? 104.988 156.351 100.863 1.00 43.81 55 ALA E CA 1
ATOM 9527 C C . ALA D 1 55 ? 105.687 155.103 101.453 1.00 44.84 55 ALA E C 1
ATOM 9528 O O . ALA D 1 55 ? 105.013 154.266 102.058 1.00 45.45 55 ALA E O 1
ATOM 9530 N N . HIS D 1 56 ? 107.005 154.975 101.251 1.00 44.76 56 HIS E N 1
ATOM 9531 C CA . HIS D 1 56 ? 107.826 153.840 101.723 1.00 45.50 56 HIS E CA 1
ATOM 9532 C C . HIS D 1 56 ? 108.859 154.324 102.768 1.00 46.75 56 HIS E C 1
ATOM 9533 O O . HIS D 1 56 ? 109.821 155.012 102.408 1.00 47.17 56 HIS E O 1
ATOM 9540 N N . ALA D 1 57 ? 108.672 153.950 104.032 1.00 47.71 57 ALA E N 1
ATOM 9541 C CA . ALA D 1 57 ? 109.554 154.338 105.133 1.00 47.80 57 ALA E CA 1
ATOM 9542 C C . ALA D 1 57 ? 110.331 153.139 105.711 1.00 46.87 57 ALA E C 1
ATOM 9543 O O . ALA D 1 57 ? 109.918 151.996 105.534 1.00 45.91 57 ALA E O 1
ATOM 9545 N N . VAL D 1 58 ? 111.453 153.413 106.367 1.00 45.72 58 VAL E N 1
ATOM 9546 C CA . VAL D 1 58 ? 112.294 152.419 107.049 1.00 45.98 58 VAL E CA 1
ATOM 9547 C C . VAL D 1 58 ? 112.540 153.156 108.384 1.00 47.12 58 VAL E C 1
ATOM 9548 O O . VAL D 1 58 ? 113.341 154.093 108.443 1.00 47.53 58 VAL E O 1
ATOM 9552 N N . GLY D 1 59 ? 111.815 152.759 109.429 1.00 47.68 59 GLY E N 1
ATOM 9553 C CA . GLY D 1 59 ? 111.871 153.439 110.709 1.00 48.27 59 GLY E CA 1
ATOM 9554 C C . GLY D 1 59 ? 111.005 154.704 110.610 1.00 49.29 59 GLY E C 1
ATOM 9555 O O . GLY D 1 59 ? 109.854 154.621 110.156 1.00 50.12 59 GLY E O 1
ATOM 9556 N N . ASN D 1 60 ? 111.563 155.861 111.005 1.00 49.60 60 ASN E N 1
ATOM 9557 C CA . ASN D 1 60 ? 110.928 157.210 110.957 1.00 50.26 60 ASN E CA 1
ATOM 9558 C C . ASN D 1 60 ? 111.582 158.075 109.843 1.00 49.72 60 ASN E C 1
ATOM 9559 O O . ASN D 1 60 ? 112.081 159.165 110.121 1.00 49.77 60 ASN E O 1
ATOM 9564 N N . ARG D 1 61 ? 111.588 157.595 108.613 1.00 49.19 61 ARG E N 1
ATOM 9565 C CA . ARG D 1 61 ? 112.186 158.292 107.491 1.00 49.01 61 ARG E CA 1
ATOM 9566 C C . ARG D 1 61 ? 111.547 157.683 106.244 1.00 48.45 61 ARG E C 1
ATOM 9567 O O . ARG D 1 61 ? 111.628 156.474 106.034 1.00 48.51 61 ARG E O 1
ATOM 9575 N N . VAL D 1 62 ? 110.850 158.506 105.473 1.00 47.31 62 VAL E N 1
ATOM 9576 C CA . VAL D 1 62 ? 110.232 158.077 104.225 1.00 45.93 62 VAL E CA 1
ATOM 9577 C C . VAL D 1 62 ? 111.371 158.273 103.198 1.00 46.50 62 VAL E C 1
ATOM 9578 O O . VAL D 1 62 ? 111.862 159.393 103.049 1.00 45.94 62 VAL E O 1
ATOM 9582 N N . TYR D 1 63 ? 111.824 157.198 102.543 1.00 46.21 63 TYR E N 1
ATOM 9583 C CA . TYR D 1 63 ? 112.917 157.267 101.552 1.00 45.22 63 TYR E CA 1
ATOM 9584 C C . TYR D 1 63 ? 112.486 157.465 100.086 1.00 45.11 63 TYR E C 1
ATOM 9585 O O . TYR D 1 63 ? 113.212 158.078 99.299 1.00 45.15 63 TYR E O 1
ATOM 9594 N N . LYS D 1 64 ? 111.329 156.938 99.711 1.00 43.90 64 LYS E N 1
ATOM 9595 C CA . LYS D 1 64 ? 110.820 157.066 98.343 1.00 44.48 64 LYS E CA 1
ATOM 9596 C C . LYS D 1 64 ? 109.295 157.217 98.403 1.00 45.39 64 LYS E C 1
ATOM 9597 O O . LYS D 1 64 ? 108.654 156.736 99.333 1.00 44.44 64 LYS E O 1
ATOM 9603 N N . VAL D 1 65 ? 108.735 157.914 97.429 1.00 46.21 65 VAL E N 1
ATOM 9604 C CA . VAL D 1 65 ? 107.305 158.117 97.325 1.00 47.56 65 VAL E CA 1
ATOM 9605 C C . VAL D 1 65 ? 106.950 157.757 95.848 1.00 48.42 65 VAL E C 1
ATOM 9606 O O . VAL D 1 65 ? 107.781 157.928 94.955 1.00 49.54 65 VAL E O 1
ATOM 9610 N N . GLU D 1 66 ? 105.770 157.210 95.580 1.00 49.14 66 GLU E N 1
ATOM 9611 C CA . GLU D 1 66 ? 105.429 156.793 94.209 1.00 49.36 66 GLU E CA 1
ATOM 9612 C C . GLU D 1 66 ? 103.951 157.007 93.855 1.00 48.48 66 GLU E C 1
ATOM 9613 O O . GLU D 1 66 ? 103.101 156.948 94.740 1.00 47.74 66 GLU E O 1
ATOM 9619 N N . GLY D 1 67 ? 103.647 157.272 92.590 1.00 47.21 67 GLY E N 1
ATOM 9620 C CA . GLY D 1 67 ? 102.267 157.424 92.180 1.00 46.74 67 GLY E CA 1
ATOM 9621 C C . GLY D 1 67 ? 101.653 156.023 92.139 1.00 45.85 67 GLY E C 1
ATOM 9622 O O . GLY D 1 67 ? 102.397 155.058 92.277 1.00 46.16 67 GLY E O 1
ATOM 9623 N N . TYR D 1 68 ? 100.342 155.868 92.016 1.00 44.90 68 TYR E N 1
ATOM 9624 C CA . TYR D 1 68 ? 99.758 154.523 91.905 1.00 45.75 68 TYR E CA 1
ATOM 9625 C C . TYR D 1 68 ? 98.584 154.488 90.887 1.00 46.34 68 TYR E C 1
ATOM 9626 O O . TYR D 1 68 ? 97.832 155.460 90.817 1.00 46.41 68 TYR E O 1
ATOM 9635 N N . GLU D 1 69 ? 98.479 153.474 90.016 1.00 48.25 69 GLU E N 1
ATOM 9636 C CA . GLU D 1 69 ? 97.304 153.452 89.110 1.00 50.67 69 GLU E CA 1
ATOM 9637 C C . GLU D 1 69 ? 96.157 153.159 90.044 1.00 50.90 69 GLU E C 1
ATOM 9638 O O . GLU D 1 69 ? 96.355 152.520 91.080 1.00 53.64 69 GLU E O 1
ATOM 9644 N N . ALA D 1 70 ? 94.961 153.594 89.701 1.00 49.75 70 ALA E N 1
ATOM 9645 C CA . ALA D 1 70 ? 93.797 153.426 90.578 1.00 50.58 70 ALA E CA 1
ATOM 9646 C C . ALA D 1 70 ? 93.626 154.785 91.299 1.00 50.08 70 ALA E C 1
ATOM 9647 O O . ALA D 1 70 ? 92.681 155.014 92.049 1.00 51.48 70 ALA E O 1
ATOM 9649 N N . ASN D 1 71 ? 94.600 155.676 91.087 1.00 48.60 71 ASN E N 1
ATOM 9650 C CA . ASN D 1 71 ? 94.445 157.041 91.573 1.00 45.29 71 ASN E CA 1
ATOM 9651 C C . ASN D 1 71 ? 94.360 157.849 90.253 1.00 43.54 71 ASN E C 1
ATOM 9652 O O . ASN D 1 71 ? 95.350 157.945 89.531 1.00 43.88 71 ASN E O 1
ATOM 9657 N N . PRO D 1 72 ? 93.166 158.419 89.929 1.00 41.88 72 PRO E N 1
ATOM 9658 C CA . PRO D 1 72 ? 93.024 159.205 88.699 1.00 40.99 72 PRO E CA 1
ATOM 9659 C C . PRO D 1 72 ? 93.966 160.421 88.492 1.00 41.42 72 PRO E C 1
ATOM 9660 O O . PRO D 1 72 ? 94.055 160.966 87.378 1.00 41.48 72 PRO E O 1
ATOM 9664 N N . LYS D 1 73 ? 94.640 160.864 89.547 1.00 40.34 73 LYS E N 1
ATOM 9665 C CA . LYS D 1 73 ? 95.553 162.011 89.452 1.00 39.53 73 LYS E CA 1
ATOM 9666 C C . LYS D 1 73 ? 96.990 161.577 89.140 1.00 38.35 73 LYS E C 1
ATOM 9667 O O . LYS D 1 73 ? 97.561 162.048 88.155 1.00 37.94 73 LYS E O 1
ATOM 9673 N N . SER D 1 74 ? 97.586 160.687 89.926 1.00 37.77 74 SER E N 1
ATOM 9674 C CA . SER D 1 74 ? 98.945 160.262 89.592 1.00 38.14 74 SER E CA 1
ATOM 9675 C C . SER D 1 74 ? 99.111 159.073 88.569 1.00 39.17 74 SER E C 1
ATOM 9676 O O . SER D 1 74 ? 100.125 159.027 87.848 1.00 38.23 74 SER E O 1
ATOM 9679 N N . ARG D 1 75 ? 98.117 158.174 88.462 1.00 39.05 75 ARG E N 1
ATOM 9680 C CA . ARG D 1 75 ? 98.132 156.954 87.591 1.00 38.42 75 ARG E CA 1
ATOM 9681 C C . ARG D 1 75 ? 99.512 156.306 87.356 1.00 38.04 75 ARG E C 1
ATOM 9682 O O . ARG D 1 75 ? 99.881 156.048 86.204 1.00 39.04 75 ARG E O 1
ATOM 9690 N N . GLY D 1 76 ? 100.247 156.062 88.438 1.00 37.95 76 GLY E N 1
ATOM 9691 C CA . GLY D 1 76 ? 101.580 155.478 88.412 1.00 39.34 76 GLY E CA 1
ATOM 9692 C C . GLY D 1 76 ? 102.787 156.420 88.292 1.00 40.32 76 GLY E C 1
ATOM 9693 O O . GLY D 1 76 ? 103.923 156.058 88.649 1.00 39.56 76 GLY E O 1
ATOM 9694 N N . ARG D 1 77 ? 102.540 157.640 87.821 1.00 40.58 77 ARG E N 1
ATOM 9695 C CA . ARG D 1 77 ? 103.579 158.647 87.589 1.00 41.10 77 ARG E CA 1
ATOM 9696 C C . ARG D 1 77 ? 103.640 159.780 88.662 1.00 40.38 77 ARG E C 1
ATOM 9697 O O . ARG D 1 77 ? 102.719 159.916 89.477 1.00 39.22 77 ARG E O 1
ATOM 9705 N N . LEU D 1 78 ? 104.711 160.574 88.676 1.00 38.47 78 LEU E N 1
ATOM 9706 C CA . LEU D 1 78 ? 104.851 161.663 89.640 1.00 37.68 78 LEU E CA 1
ATOM 9707 C C . LEU D 1 78 ? 105.701 162.790 89.061 1.00 37.18 78 LEU E C 1
ATOM 9708 O O . LEU D 1 78 ? 106.509 162.540 88.179 1.00 37.37 78 LEU E O 1
ATOM 9713 N N . CYS D 1 79 ? 105.543 164.024 89.525 1.00 35.38 79 CYS E N 1
ATOM 9714 C CA . CYS D 1 79 ? 106.392 165.077 88.979 1.00 35.57 79 CYS E CA 1
ATOM 9715 C C . CYS D 1 79 ? 107.688 165.202 89.836 1.00 35.32 79 CYS E C 1
ATOM 9716 O O . CYS D 1 79 ? 107.817 164.498 90.852 1.00 35.60 79 CYS E O 1
ATOM 9719 N N . PRO D 1 80 ? 108.661 166.071 89.433 1.00 33.51 80 PRO E N 1
ATOM 9720 C CA . PRO D 1 80 ? 109.907 166.226 90.208 1.00 33.71 80 PRO E CA 1
ATOM 9721 C C . PRO D 1 80 ? 109.751 166.651 91.699 1.00 34.53 80 PRO E C 1
ATOM 9722 O O . PRO D 1 80 ? 110.421 166.114 92.595 1.00 33.97 80 PRO E O 1
ATOM 9726 N N . ARG D 1 81 ? 108.864 167.617 91.936 1.00 35.08 81 ARG E N 1
ATOM 9727 C CA . ARG D 1 81 ? 108.541 168.165 93.261 1.00 35.12 81 ARG E CA 1
ATOM 9728 C C . ARG D 1 81 ? 107.902 167.104 94.187 1.00 34.36 81 ARG E C 1
ATOM 9729 O O . ARG D 1 81 ? 108.173 167.060 95.384 1.00 33.97 81 ARG E O 1
ATOM 9737 N N . GLY D 1 82 ? 107.054 166.253 93.638 1.00 35.13 82 GLY E N 1
ATOM 9738 C CA . GLY D 1 82 ? 106.462 165.192 94.430 1.00 33.81 82 GLY E CA 1
ATOM 9739 C C . GLY D 1 82 ? 107.529 164.206 94.903 1.00 34.80 82 GLY E C 1
ATOM 9740 O O . GLY D 1 82 ? 107.488 163.726 96.042 1.00 34.59 82 GLY E O 1
ATOM 9741 N N . GLN D 1 83 ? 108.502 163.914 94.039 1.00 32.78 83 GLN E N 1
ATOM 9742 C CA . GLN D 1 83 ? 109.586 162.973 94.367 1.00 33.65 83 GLN E CA 1
ATOM 9743 C C . GLN D 1 83 ? 110.539 163.532 95.438 1.00 33.31 83 GLN E C 1
ATOM 9744 O O . GLN D 1 83 ? 111.046 162.783 96.266 1.00 33.89 83 GLN E O 1
ATOM 9750 N N . GLY D 1 84 ? 110.770 164.844 95.406 1.00 35.13 84 GLY E N 1
ATOM 9751 C CA . GLY D 1 84 ? 111.644 165.509 96.349 1.00 34.75 84 GLY E CA 1
ATOM 9752 C C . GLY D 1 84 ? 110.990 166.123 97.578 1.00 35.84 84 GLY E C 1
ATOM 9753 O O . GLY D 1 84 ? 111.679 166.486 98.550 1.00 35.60 84 GLY E O 1
ATOM 9754 N N . ALA D 1 85 ? 109.659 166.230 97.551 1.00 35.92 85 ALA E N 1
ATOM 9755 C CA . ALA D 1 85 ? 108.848 166.801 98.655 1.00 35.03 85 ALA E CA 1
ATOM 9756 C C . ALA D 1 85 ? 109.190 166.194 100.025 1.00 35.80 85 ALA E C 1
ATOM 9757 O O . ALA D 1 85 ? 109.206 166.913 101.024 1.00 36.85 85 ALA E O 1
ATOM 9759 N N . PRO D 1 86 ? 109.452 164.870 100.104 1.00 36.53 86 PRO E N 1
ATOM 9760 C CA . PRO D 1 86 ? 109.792 164.324 101.426 1.00 36.73 86 PRO E CA 1
ATOM 9761 C C . PRO D 1 86 ? 110.949 165.006 102.242 1.00 36.97 86 PRO E C 1
ATOM 9762 O O . PRO D 1 86 ? 110.956 164.963 103.476 1.00 36.18 86 PRO E O 1
ATOM 9766 N N . GLN D 1 87 ? 111.905 165.637 101.568 1.00 37.18 87 GLN E N 1
ATOM 9767 C CA . GLN D 1 87 ? 113.049 166.231 102.260 1.00 37.85 87 GLN E CA 1
ATOM 9768 C C . GLN D 1 87 ? 112.734 167.213 103.400 1.00 39.68 87 GLN E C 1
ATOM 9769 O O . GLN D 1 87 ? 113.431 167.215 104.415 1.00 39.06 87 GLN E O 1
ATOM 9775 N N . THR D 1 88 ? 111.688 168.026 103.273 1.00 41.04 88 THR E N 1
ATOM 9776 C CA . THR D 1 88 ? 111.381 168.985 104.339 1.00 42.23 88 THR E CA 1
ATOM 9777 C C . THR D 1 88 ? 111.251 168.348 105.737 1.00 42.33 88 THR E C 1
ATOM 9778 O O . THR D 1 88 ? 111.688 168.927 106.730 1.00 42.66 88 THR E O 1
ATOM 9782 N N . THR D 1 89 ? 110.694 167.154 105.818 1.00 41.66 89 THR E N 1
ATOM 9783 C CA . THR D 1 89 ? 110.590 166.426 107.076 1.00 41.47 89 THR E CA 1
ATOM 9784 C C . THR D 1 89 ? 112.012 166.144 107.705 1.00 41.20 89 THR E C 1
ATOM 9785 O O . THR D 1 89 ? 112.214 166.214 108.928 1.00 42.51 89 THR E O 1
ATOM 9789 N N . TYR D 1 90 ? 112.992 165.875 106.851 1.00 41.21 90 TYR E N 1
ATOM 9790 C CA . TYR D 1 90 ? 114.366 165.589 107.253 1.00 40.65 90 TYR E CA 1
ATOM 9791 C C . TYR D 1 90 ? 115.304 166.773 106.969 1.00 41.43 90 TYR E C 1
ATOM 9792 O O . TYR D 1 90 ? 116.472 166.618 106.635 1.00 42.37 90 TYR E O 1
ATOM 9801 N N . ASP D 1 91 ? 114.755 167.972 107.104 1.00 43.12 91 ASP E N 1
ATOM 9802 C CA . ASP D 1 91 ? 115.515 169.214 106.923 1.00 44.69 91 ASP E CA 1
ATOM 9803 C C . ASP D 1 91 ? 116.088 169.593 108.310 1.00 46.43 91 ASP E C 1
ATOM 9804 O O . ASP D 1 91 ? 115.348 169.445 109.296 1.00 45.73 91 ASP E O 1
ATOM 9809 N N . PRO D 1 92 ? 117.419 169.916 108.439 1.00 48.16 92 PRO E N 1
ATOM 9810 C CA . PRO D 1 92 ? 117.800 170.309 109.805 1.00 48.55 92 PRO E CA 1
ATOM 9811 C C . PRO D 1 92 ? 116.869 171.580 109.888 1.00 49.81 92 PRO E C 1
ATOM 9812 O O . PRO D 1 92 ? 115.663 171.421 109.995 1.00 52.01 92 PRO E O 1
ATOM 9816 N N . ASP D 1 93 ? 117.367 172.809 109.782 1.00 48.81 93 ASP E N 1
ATOM 9817 C CA . ASP D 1 93 ? 116.509 174.026 109.737 1.00 47.09 93 ASP E CA 1
ATOM 9818 C C . ASP D 1 93 ? 114.929 174.001 109.975 1.00 45.81 93 ASP E C 1
ATOM 9819 O O . ASP D 1 93 ? 114.362 175.041 110.331 1.00 45.05 93 ASP E O 1
ATOM 9824 N N . ARG D 1 94 ? 114.220 172.878 109.786 1.00 44.33 94 ARG E N 1
ATOM 9825 C CA . ARG D 1 94 ? 112.747 172.810 110.026 1.00 45.14 94 ARG E CA 1
ATOM 9826 C C . ARG D 1 94 ? 112.335 173.228 111.483 1.00 44.73 94 ARG E C 1
ATOM 9827 O O . ARG D 1 94 ? 113.160 173.157 112.394 1.00 44.43 94 ARG E O 1
ATOM 9835 N N . LEU D 1 95 ? 111.091 173.681 111.699 1.00 44.99 95 LEU E N 1
ATOM 9836 C CA . LEU D 1 95 ? 110.601 174.093 113.036 1.00 44.52 95 LEU E CA 1
ATOM 9837 C C . LEU D 1 95 ? 110.315 172.895 113.939 1.00 46.45 95 LEU E C 1
ATOM 9838 O O . LEU D 1 95 ? 109.619 171.962 113.525 1.00 45.97 95 LEU E O 1
ATOM 9843 N N . LYS D 1 96 ? 110.777 172.978 115.188 1.00 48.12 96 LYS E N 1
ATOM 9844 C CA . LYS D 1 96 ? 110.691 171.889 116.167 1.00 49.38 96 LYS E CA 1
ATOM 9845 C C . LYS D 1 96 ? 109.765 171.904 117.416 1.00 50.08 96 LYS E C 1
ATOM 9846 O O . LYS D 1 96 ? 109.180 170.868 117.773 1.00 49.99 96 LYS E O 1
ATOM 9852 N N . ARG D 1 97 ? 109.629 173.069 118.045 1.00 51.63 97 ARG E N 1
ATOM 9853 C CA . ARG D 1 97 ? 108.857 173.295 119.284 1.00 51.70 97 ARG E CA 1
ATOM 9854 C C . ARG D 1 97 ? 108.124 174.652 119.227 1.00 49.93 97 ARG E C 1
ATOM 9855 O O . ARG D 1 97 ? 108.575 175.535 118.493 1.00 49.51 97 ARG E O 1
ATOM 9863 N N . PRO D 1 98 ? 106.995 174.836 119.967 1.00 48.98 98 PRO E N 1
ATOM 9864 C CA . PRO D 1 98 ? 106.339 176.153 119.908 1.00 48.58 98 PRO E CA 1
ATOM 9865 C C . PRO D 1 98 ? 107.327 177.270 120.380 1.00 49.30 98 PRO E C 1
ATOM 9866 O O . PRO D 1 98 ? 108.272 176.968 121.111 1.00 49.42 98 PRO E O 1
ATOM 9870 N N . LEU D 1 99 ? 107.110 178.534 119.986 1.00 49.76 99 LEU E N 1
ATOM 9871 C CA . LEU D 1 99 ? 107.951 179.693 120.385 1.00 50.66 99 LEU E CA 1
ATOM 9872 C C . LEU D 1 99 ? 107.126 180.964 120.704 1.00 51.06 99 LEU E C 1
ATOM 9873 O O . LEU D 1 99 ? 106.142 181.250 120.024 1.00 50.83 99 LEU E O 1
ATOM 9878 N N . ILE D 1 100 ? 107.513 181.733 121.714 1.00 51.08 100 ILE E N 1
ATOM 9879 C CA . ILE D 1 100 ? 106.785 182.960 122.021 1.00 51.54 100 ILE E CA 1
ATOM 9880 C C . ILE D 1 100 ? 107.739 184.156 121.973 1.00 52.83 100 ILE E C 1
ATOM 9881 O O . ILE D 1 100 ? 108.859 184.109 122.491 1.00 52.70 100 ILE E O 1
ATOM 9886 N N . ARG D 1 101 ? 107.298 185.205 121.295 1.00 54.40 101 ARG E N 1
ATOM 9887 C CA . ARG D 1 101 ? 108.070 186.422 121.165 1.00 56.45 101 ARG E CA 1
ATOM 9888 C C . ARG D 1 101 ? 108.439 186.913 122.574 1.00 57.99 101 ARG E C 1
ATOM 9889 O O . ARG D 1 101 ? 107.593 186.904 123.474 1.00 57.92 101 ARG E O 1
ATOM 9897 N N . VAL D 1 102 ? 109.703 187.293 122.762 1.00 59.28 102 VAL E N 1
ATOM 9898 C CA . VAL D 1 102 ? 110.241 187.822 124.027 1.00 60.89 102 VAL E CA 1
ATOM 9899 C C . VAL D 1 102 ? 109.567 189.180 124.331 1.00 62.11 102 VAL E C 1
ATOM 9900 O O . VAL D 1 102 ? 109.713 190.116 123.538 1.00 61.28 102 VAL E O 1
ATOM 9904 N N . GLU D 1 103 ? 108.835 189.303 125.447 1.00 64.32 103 GLU E N 1
ATOM 9905 C CA . GLU D 1 103 ? 108.144 190.580 125.744 1.00 66.00 103 GLU E CA 1
ATOM 9906 C C . GLU D 1 103 ? 109.117 191.765 125.749 1.00 66.13 103 GLU E C 1
ATOM 9907 O O . GLU D 1 103 ? 110.244 191.671 126.248 1.00 65.82 103 GLU E O 1
ATOM 9913 N N . GLY D 1 104 ? 108.675 192.874 125.169 1.00 65.85 104 GLY E N 1
ATOM 9914 C CA . GLY D 1 104 ? 109.500 194.056 125.066 1.00 65.09 104 GLY E CA 1
ATOM 9915 C C . GLY D 1 104 ? 110.224 194.163 123.734 1.00 64.88 104 GLY E C 1
ATOM 9916 O O . GLY D 1 104 ? 110.651 195.257 123.345 1.00 65.61 104 GLY E O 1
ATOM 9917 N N . SER D 1 105 ? 110.385 193.053 123.019 1.00 64.04 105 SER E N 1
ATOM 9918 C CA . SER D 1 105 ? 111.059 193.123 121.725 1.00 62.92 105 SER E CA 1
ATOM 9919 C C . SER D 1 105 ? 110.101 193.305 120.540 1.00 62.12 105 SER E C 1
ATOM 9920 O O . SER D 1 105 ? 108.960 192.814 120.512 1.00 60.60 105 SER E O 1
ATOM 9923 N N . GLN D 1 106 ? 110.627 194.086 119.608 1.00 61.66 106 GLN E N 1
ATOM 9924 C CA . GLN D 1 106 ? 110.066 194.540 118.346 1.00 61.50 106 GLN E CA 1
ATOM 9925 C C . GLN D 1 106 ? 109.793 193.373 117.341 1.00 61.25 106 GLN E C 1
ATOM 9926 O O . GLN D 1 106 ? 110.662 192.500 117.153 1.00 60.41 106 GLN E O 1
ATOM 9932 N N . ARG D 1 107 ? 108.603 193.353 116.716 1.00 60.28 107 ARG E N 1
ATOM 9933 C CA . ARG D 1 107 ? 108.214 192.295 115.755 1.00 59.89 107 ARG E CA 1
ATOM 9934 C C . ARG D 1 107 ? 109.311 192.050 114.683 1.00 60.01 107 ARG E C 1
ATOM 9935 O O . ARG D 1 107 ? 109.691 190.907 114.456 1.00 60.17 107 ARG E O 1
ATOM 9943 N N . GLY D 1 108 ? 109.854 193.078 114.053 1.00 60.95 108 GLY E N 1
ATOM 9944 C CA . GLY D 1 108 ? 110.968 192.827 113.157 1.00 61.70 108 GLY E CA 1
ATOM 9945 C C . GLY D 1 108 ? 111.998 191.827 113.754 1.00 61.96 108 GLY E C 1
ATOM 9946 O O . GLY D 1 108 ? 112.024 190.679 113.293 1.00 61.50 108 GLY E O 1
ATOM 9947 N N . GLU D 1 109 ? 112.795 192.243 114.773 1.00 63.36 109 GLU E N 1
ATOM 9948 C CA . GLU D 1 109 ? 113.854 191.463 115.530 1.00 63.24 109 GLU E CA 1
ATOM 9949 C C . GLU D 1 109 ? 113.547 189.969 115.647 1.00 62.44 109 GLU E C 1
ATOM 9950 O O . GLU D 1 109 ? 112.389 189.587 115.508 1.00 63.20 109 GLU E O 1
ATOM 9956 N N . GLY D 1 110 ? 114.501 189.118 115.965 1.00 60.85 110 GLY E N 1
ATOM 9957 C CA . GLY D 1 110 ? 114.187 187.701 116.021 1.00 60.71 110 GLY E CA 1
ATOM 9958 C C . GLY D 1 110 ? 114.217 186.963 117.333 1.00 61.03 110 GLY E C 1
ATOM 9959 O O . GLY D 1 110 ? 114.491 185.757 117.372 1.00 61.22 110 GLY E O 1
ATOM 9960 N N . LYS D 1 111 ? 113.891 187.663 118.408 1.00 60.64 111 LYS E N 1
ATOM 9961 C CA . LYS D 1 111 ? 113.947 187.088 119.747 1.00 59.37 111 LYS E CA 1
ATOM 9962 C C . LYS D 1 111 ? 112.677 186.391 120.217 1.00 58.29 111 LYS E C 1
ATOM 9963 O O . LYS D 1 111 ? 111.611 187.000 120.355 1.00 57.88 111 LYS E O 1
ATOM 9969 N N . TYR D 1 112 ? 112.837 185.086 120.421 1.00 57.61 112 TYR E N 1
ATOM 9970 C CA . TYR D 1 112 ? 111.805 184.143 120.833 1.00 57.46 112 TYR E CA 1
ATOM 9971 C C . TYR D 1 112 ? 112.289 183.290 122.010 1.00 58.52 112 TYR E C 1
ATOM 9972 O O . TYR D 1 112 ? 113.490 183.219 122.274 1.00 58.14 112 TYR E O 1
ATOM 9981 N N . ARG D 1 113 ? 111.357 182.674 122.728 1.00 58.80 113 ARG E N 1
ATOM 9982 C CA . ARG D 1 113 ? 111.696 181.765 123.816 1.00 59.51 113 ARG E CA 1
ATOM 9983 C C . ARG D 1 113 ? 110.842 180.509 123.665 1.00 59.06 113 ARG E C 1
ATOM 9984 O O . ARG D 1 113 ? 109.665 180.597 123.297 1.00 57.71 113 ARG E O 1
ATOM 9992 N N . VAL D 1 114 ? 111.415 179.336 123.927 1.00 59.05 114 VAL E N 1
ATOM 9993 C CA . VAL D 1 114 ? 110.613 178.139 123.751 1.00 59.06 114 VAL E CA 1
ATOM 9994 C C . VAL D 1 114 ? 109.526 177.958 124.835 1.00 58.70 114 VAL E C 1
ATOM 9995 O O . VAL D 1 114 ? 109.721 178.156 126.045 1.00 59.52 114 VAL E O 1
ATOM 9999 N N . ALA D 1 115 ? 108.333 177.697 124.326 1.00 58.52 115 ALA E N 1
ATOM 10000 C CA . ALA D 1 115 ? 107.130 177.528 125.106 1.00 58.04 115 ALA E CA 1
ATOM 10001 C C . ALA D 1 115 ? 106.636 176.104 125.051 1.00 58.29 115 ALA E C 1
ATOM 10002 O O . ALA D 1 115 ? 107.170 175.251 124.331 1.00 58.70 115 ALA E O 1
ATOM 10004 N N . THR D 1 116 ? 105.592 175.872 125.815 1.00 58.08 116 THR E N 1
ATOM 10005 C CA . THR D 1 116 ? 104.980 174.572 125.926 1.00 57.83 116 THR E CA 1
ATOM 10006 C C . THR D 1 116 ? 103.770 174.605 124.982 1.00 57.78 116 THR E C 1
ATOM 10007 O O . THR D 1 116 ? 103.311 175.695 124.635 1.00 57.38 116 THR E O 1
ATOM 10011 N N . TRP D 1 117 ? 103.279 173.464 124.508 1.00 57.92 117 TRP E N 1
ATOM 10012 C CA . TRP D 1 117 ? 102.124 173.533 123.624 1.00 59.09 117 TRP E CA 1
ATOM 10013 C C . TRP D 1 117 ? 100.963 174.192 124.378 1.00 59.69 117 TRP E C 1
ATOM 10014 O O . TRP D 1 117 ? 100.189 174.981 123.811 1.00 60.06 117 TRP E O 1
ATOM 10025 N N . GLU D 1 118 ? 100.896 173.900 125.670 1.00 60.59 118 GLU E N 1
ATOM 10026 C CA . GLU D 1 118 ? 99.881 174.411 126.588 1.00 61.27 118 GLU E CA 1
ATOM 10027 C C . GLU D 1 118 ? 100.016 175.915 126.864 1.00 60.80 118 GLU E C 1
ATOM 10028 O O . GLU D 1 118 ? 99.046 176.677 126.802 1.00 60.24 118 GLU E O 1
ATOM 10034 N N . GLU D 1 119 ? 101.226 176.356 127.133 1.00 60.58 119 GLU E N 1
ATOM 10035 C CA . GLU D 1 119 ? 101.433 177.757 127.421 1.00 60.24 119 GLU E CA 1
ATOM 10036 C C . GLU D 1 119 ? 101.166 178.612 126.153 1.00 59.35 119 GLU E C 1
ATOM 10037 O O . GLU D 1 119 ? 100.533 179.668 126.251 1.00 59.30 119 GLU E O 1
ATOM 10043 N N . ALA D 1 120 ? 101.566 178.128 124.975 1.00 58.55 120 ALA E N 1
ATOM 10044 C CA . ALA D 1 120 ? 101.334 178.814 123.685 1.00 57.20 120 ALA E CA 1
ATOM 10045 C C . ALA D 1 120 ? 99.829 178.912 123.328 1.00 56.25 120 ALA E C 1
ATOM 10046 O O . ALA D 1 120 ? 99.337 179.976 122.944 1.00 55.48 120 ALA E O 1
ATOM 10048 N N . LEU D 1 121 ? 99.096 177.813 123.462 1.00 54.93 121 LEU E N 1
ATOM 10049 C CA . LEU D 1 121 ? 97.672 177.815 123.159 1.00 55.23 121 LEU E CA 1
ATOM 10050 C C . LEU D 1 121 ? 96.847 178.751 124.112 1.00 56.52 121 LEU E C 1
ATOM 10051 O O . LEU D 1 121 ? 95.861 179.375 123.683 1.00 56.30 121 LEU E O 1
ATOM 10056 N N . ASP D 1 122 ? 97.272 178.884 125.372 1.00 56.92 122 ASP E N 1
ATOM 10057 C CA . ASP D 1 122 ? 96.614 179.757 126.366 1.00 56.83 122 ASP E CA 1
ATOM 10058 C C . ASP D 1 122 ? 96.911 181.237 126.089 1.00 57.16 122 ASP E C 1
ATOM 10059 O O . ASP D 1 122 ? 96.032 182.104 126.178 1.00 57.76 122 ASP E O 1
ATOM 10064 N N . HIS D 1 123 ? 98.157 181.515 125.751 1.00 57.16 123 HIS E N 1
ATOM 10065 C CA . HIS D 1 123 ? 98.600 182.862 125.400 1.00 57.39 123 HIS E CA 1
ATOM 10066 C C . HIS D 1 123 ? 97.761 183.409 124.197 1.00 57.92 123 HIS E C 1
ATOM 10067 O O . HIS D 1 123 ? 97.330 184.571 124.212 1.00 58.11 123 HIS E O 1
ATOM 10074 N N . ILE D 1 124 ? 97.532 182.572 123.176 1.00 57.75 124 ILE E N 1
ATOM 10075 C CA . ILE D 1 124 ? 96.749 182.893 121.948 1.00 57.25 124 ILE E CA 1
ATOM 10076 C C . ILE D 1 124 ? 95.238 183.087 122.249 1.00 56.80 124 ILE E C 1
ATOM 10077 O O . ILE D 1 124 ? 94.625 184.067 121.808 1.00 55.76 124 ILE E O 1
ATOM 10082 N N . ALA D 1 125 ? 94.643 182.154 122.989 1.00 56.78 125 ALA E N 1
ATOM 10083 C CA . ALA D 1 125 ? 93.225 182.240 123.365 1.00 57.75 125 ALA E CA 1
ATOM 10084 C C . ALA D 1 125 ? 92.952 183.478 124.265 1.00 57.89 125 ALA E C 1
ATOM 10085 O O . ALA D 1 125 ? 91.873 184.083 124.191 1.00 56.64 125 ALA E O 1
ATOM 10087 N N . LYS D 1 126 ? 93.935 183.851 125.091 1.00 59.11 126 LYS E N 1
ATOM 10088 C CA . LYS D 1 126 ? 93.857 185.032 125.984 1.00 59.64 126 LYS E CA 1
ATOM 10089 C C . LYS D 1 126 ? 93.733 186.316 125.109 1.00 58.79 126 LYS E C 1
ATOM 10090 O O . LYS D 1 126 ? 92.736 187.041 125.185 1.00 58.57 126 LYS E O 1
ATOM 10096 N N . LYS D 1 127 ? 94.723 186.558 124.256 1.00 58.20 127 LYS E N 1
ATOM 10097 C CA . LYS D 1 127 ? 94.774 187.696 123.314 1.00 57.69 127 LYS E CA 1
ATOM 10098 C C . LYS D 1 127 ? 93.581 187.836 122.317 1.00 57.10 127 LYS E C 1
ATOM 10099 O O . LYS D 1 127 ? 93.152 188.957 121.981 1.00 56.72 127 LYS E O 1
ATOM 10105 N N . MET D 1 128 ? 93.077 186.694 121.841 1.00 55.85 128 MET E N 1
ATOM 10106 C CA . MET D 1 128 ? 91.941 186.613 120.912 1.00 55.70 128 MET E CA 1
ATOM 10107 C C . MET D 1 128 ? 90.644 187.059 121.625 1.00 56.18 128 MET E C 1
ATOM 10108 O O . MET D 1 128 ? 89.865 187.842 121.073 1.00 56.43 128 MET E O 1
ATOM 10113 N N . LEU D 1 129 ? 90.410 186.570 122.841 1.00 57.23 129 LEU E N 1
ATOM 10114 C CA . LEU D 1 129 ? 89.222 186.971 123.615 1.00 57.10 129 LEU E CA 1
ATOM 10115 C C . LEU D 1 129 ? 89.302 188.478 124.013 1.00 56.96 129 LEU E C 1
ATOM 10116 O O . LEU D 1 129 ? 88.285 189.173 123.981 1.00 57.15 129 LEU E O 1
ATOM 10121 N N . GLU D 1 130 ? 90.483 188.996 124.355 1.00 56.52 130 GLU E N 1
ATOM 10122 C CA . GLU D 1 130 ? 90.636 190.438 124.650 1.00 57.03 130 GLU E CA 1
ATOM 10123 C C . GLU D 1 130 ? 90.056 191.248 123.443 1.00 57.04 130 GLU E C 1
ATOM 10124 O O . GLU D 1 130 ? 89.144 192.074 123.625 1.00 56.65 130 GLU E O 1
ATOM 10130 N N . ILE D 1 131 ? 90.578 190.994 122.236 1.00 57.32 131 ILE E N 1
ATOM 10131 C CA . ILE D 1 131 ? 90.142 191.592 120.939 1.00 57.49 131 ILE E CA 1
ATOM 10132 C C . ILE D 1 131 ? 88.619 191.350 120.686 1.00 57.68 131 ILE E C 1
ATOM 10133 O O . ILE D 1 131 ? 87.898 192.251 120.232 1.00 57.33 131 ILE E O 1
ATOM 10138 N N . ARG D 1 132 ? 88.129 190.143 120.971 1.00 58.04 132 ARG E N 1
ATOM 10139 C CA . ARG D 1 132 ? 86.701 189.848 120.803 1.00 59.34 132 ARG E CA 1
ATOM 10140 C C . ARG D 1 132 ? 85.862 190.732 121.730 1.00 61.72 132 ARG E C 1
ATOM 10141 O O . ARG D 1 132 ? 84.921 191.388 121.286 1.00 61.28 132 ARG E O 1
ATOM 10149 N N . GLU D 1 133 ? 86.213 190.765 123.013 1.00 64.22 133 GLU E N 1
ATOM 10150 C CA . GLU D 1 133 ? 85.433 191.537 123.985 1.00 66.84 133 GLU E CA 1
ATOM 10151 C C . GLU D 1 133 ? 85.689 193.081 123.950 1.00 67.35 133 GLU E C 1
ATOM 10152 O O . GLU D 1 133 ? 84.975 193.837 124.642 1.00 69.11 133 GLU E O 1
ATOM 10158 N N . LYS D 1 134 ? 86.502 193.574 122.979 1.00 66.18 134 LYS E N 1
ATOM 10159 C CA . LYS D 1 134 ? 86.786 195.025 122.780 1.00 64.22 134 LYS E CA 1
ATOM 10160 C C . LYS D 1 134 ? 86.420 195.604 121.380 1.00 62.90 134 LYS E C 1
ATOM 10161 O O . LYS D 1 134 ? 86.073 196.793 121.253 1.00 62.71 134 LYS E O 1
ATOM 10167 N N . TYR D 1 135 ? 86.511 194.746 120.362 1.00 61.21 135 TYR E N 1
ATOM 10168 C CA . TYR D 1 135 ? 86.248 195.054 118.950 1.00 59.07 135 TYR E CA 1
ATOM 10169 C C . TYR D 1 135 ? 85.236 194.132 118.205 1.00 58.64 135 TYR E C 1
ATOM 10170 O O . TYR D 1 135 ? 84.673 194.521 117.178 1.00 59.07 135 TYR E O 1
ATOM 10179 N N . GLY D 1 136 ? 85.013 192.929 118.711 1.00 57.22 136 GLY E N 1
ATOM 10180 C CA . GLY D 1 136 ? 84.159 191.979 118.036 1.00 56.64 136 GLY E CA 1
ATOM 10181 C C . GLY D 1 136 ? 85.006 190.889 117.361 1.00 56.02 136 GLY E C 1
ATOM 10182 O O . GLY D 1 136 ? 86.219 191.092 117.183 1.00 56.45 136 GLY E O 1
ATOM 10183 N N . PRO D 1 137 ? 84.428 189.720 116.980 1.00 54.90 137 PRO E N 1
ATOM 10184 C CA . PRO D 1 137 ? 85.180 188.631 116.323 1.00 54.33 137 PRO E CA 1
ATOM 10185 C C . PRO D 1 137 ? 85.828 188.997 114.944 1.00 52.86 137 PRO E C 1
ATOM 10186 O O . PRO D 1 137 ? 87.004 188.670 114.672 1.00 52.43 137 PRO E O 1
ATOM 10190 N N . GLU D 1 138 ? 85.050 189.697 114.115 1.00 51.48 138 GLU E N 1
ATOM 10191 C CA . GLU D 1 138 ? 85.417 190.199 112.778 1.00 50.28 138 GLU E CA 1
ATOM 10192 C C . GLU D 1 138 ? 86.723 191.010 112.751 1.00 49.63 138 GLU E C 1
ATOM 10193 O O . GLU D 1 138 ? 87.201 191.411 111.685 1.00 50.59 138 GLU E O 1
ATOM 10199 N N . ALA D 1 139 ? 87.285 191.286 113.917 1.00 49.57 139 ALA E N 1
ATOM 10200 C CA . ALA D 1 139 ? 88.536 192.018 113.963 1.00 49.51 139 ALA E CA 1
ATOM 10201 C C . ALA D 1 139 ? 89.737 191.056 113.927 1.00 49.38 139 ALA E C 1
ATOM 10202 O O . ALA D 1 139 ? 90.869 191.500 114.056 1.00 50.60 139 ALA E O 1
ATOM 10204 N N . ILE D 1 140 ? 89.503 189.745 113.799 1.00 48.23 140 ILE E N 1
ATOM 10205 C CA . ILE D 1 140 ? 90.624 188.812 113.595 1.00 47.27 140 ILE E CA 1
ATOM 10206 C C . ILE D 1 140 ? 90.495 188.244 112.156 1.00 46.74 140 ILE E C 1
ATOM 10207 O O . ILE D 1 140 ? 89.421 187.785 111.741 1.00 46.85 140 ILE E O 1
ATOM 10212 N N . ALA D 1 141 ? 91.578 188.366 111.391 1.00 46.20 141 ALA E N 1
ATOM 10213 C CA . ALA D 1 141 ? 91.661 187.885 110.014 1.00 44.26 141 ALA E CA 1
ATOM 10214 C C . ALA D 1 141 ? 92.433 186.565 109.972 1.00 44.05 141 ALA E C 1
ATOM 10215 O O . ALA D 1 141 ? 93.439 186.384 110.673 1.00 44.27 141 ALA E O 1
ATOM 10217 N N . PHE D 1 142 ? 91.931 185.658 109.142 1.00 44.26 142 PHE E N 1
ATOM 10218 C CA . PHE D 1 142 ? 92.459 184.310 108.936 1.00 44.60 142 PHE E CA 1
ATOM 10219 C C . PHE D 1 142 ? 92.965 184.051 107.473 1.00 43.19 142 PHE E C 1
ATOM 10220 O O . PHE D 1 142 ? 92.162 183.869 106.553 1.00 41.52 142 PHE E O 1
ATOM 10228 N N . PHE D 1 143 ? 94.282 184.068 107.259 1.00 41.03 143 PHE E N 1
ATOM 10229 C CA . PHE D 1 143 ? 94.871 183.826 105.941 1.00 39.37 143 PHE E CA 1
ATOM 10230 C C . PHE D 1 143 ? 95.427 182.417 105.899 1.00 38.76 143 PHE E C 1
ATOM 10231 O O . PHE D 1 143 ? 96.130 182.022 106.820 1.00 39.44 143 PHE E O 1
ATOM 10239 N N . GLY D 1 144 ? 95.133 181.665 104.851 1.00 38.69 144 GLY E N 1
ATOM 10240 C CA . GLY D 1 144 ? 95.646 180.316 104.752 1.00 39.48 144 GLY E CA 1
ATOM 10241 C C . GLY D 1 144 ? 95.727 179.647 103.390 1.00 39.73 144 GLY E C 1
ATOM 10242 O O . GLY D 1 144 ? 95.104 180.084 102.410 1.00 38.32 144 GLY E O 1
ATOM 10243 N N . HIS D 1 145 ? 96.506 178.571 103.342 1.00 39.87 145 HIS E N 1
ATOM 10244 C CA . HIS D 1 145 ? 96.710 177.766 102.138 1.00 41.11 145 HIS E CA 1
ATOM 10245 C C . HIS D 1 145 ? 97.073 176.308 102.559 1.00 42.06 145 HIS E C 1
ATOM 10246 O O . HIS D 1 145 ? 97.463 176.082 103.700 1.00 42.02 145 HIS E O 1
ATOM 10253 N N . GLY D 1 146 ? 96.925 175.328 101.671 1.00 42.80 146 GLY E N 1
ATOM 10254 C CA . GLY D 1 146 ? 97.219 173.937 102.007 1.00 42.96 146 GLY E CA 1
ATOM 10255 C C . GLY D 1 146 ? 96.007 173.084 102.405 1.00 42.58 146 GLY E C 1
ATOM 10256 O O . GLY D 1 146 ? 94.906 173.614 102.547 1.00 42.79 146 GLY E O 1
ATOM 10257 N N . THR D 1 147 ? 96.174 171.777 102.594 1.00 42.29 147 THR E N 1
ATOM 10258 C CA . THR D 1 147 ? 95.059 170.909 102.979 1.00 42.83 147 THR E CA 1
ATOM 10259 C C . THR D 1 147 ? 94.423 171.296 104.337 1.00 43.26 147 THR E C 1
ATOM 10260 O O . THR D 1 147 ? 93.198 171.251 104.508 1.00 43.26 147 THR E O 1
ATOM 10264 N N . GLY D 1 148 ? 95.278 171.693 105.271 1.00 44.40 148 GLY E N 1
ATOM 10265 C CA . GLY D 1 148 ? 94.889 172.099 106.603 1.00 43.64 148 GLY E CA 1
ATOM 10266 C C . GLY D 1 148 ? 94.078 173.380 106.672 1.00 45.04 148 GLY E C 1
ATOM 10267 O O . GLY D 1 148 ? 93.470 173.681 107.715 1.00 44.95 148 GLY E O 1
ATOM 10268 N N . ASP D 1 149 ? 94.057 174.132 105.566 1.00 45.37 149 ASP E N 1
ATOM 10269 C CA . ASP D 1 149 ? 93.289 175.386 105.477 1.00 45.38 149 ASP E CA 1
ATOM 10270 C C . ASP D 1 149 ? 91.768 175.164 105.526 1.00 44.94 149 ASP E C 1
ATOM 10271 O O . ASP D 1 149 ? 90.997 176.122 105.499 1.00 45.11 149 ASP E O 1
ATOM 10276 N N . TYR D 1 150 ? 91.329 173.907 105.595 1.00 44.38 150 TYR E N 1
ATOM 10277 C CA . TYR D 1 150 ? 89.905 173.655 105.785 1.00 45.57 150 TYR E CA 1
ATOM 10278 C C . TYR D 1 150 ? 89.660 174.092 107.257 1.00 45.92 150 TYR E C 1
ATOM 10279 O O . TYR D 1 150 ? 88.649 174.736 107.554 1.00 45.54 150 TYR E O 1
ATOM 10288 N N . TRP D 1 151 ? 90.581 173.752 108.166 1.00 45.40 151 TRP E N 1
ATOM 10289 C CA . TRP D 1 151 ? 90.464 174.140 109.579 1.00 44.55 151 TRP E CA 1
ATOM 10290 C C . TRP D 1 151 ? 90.711 175.652 109.790 1.00 43.91 151 TRP E C 1
ATOM 10291 O O . TRP D 1 151 ? 89.827 176.356 110.284 1.00 43.08 151 TRP E O 1
ATOM 10302 N N . PHE D 1 152 ? 91.863 176.164 109.370 1.00 42.53 152 PHE E N 1
ATOM 10303 C CA . PHE D 1 152 ? 92.175 177.573 109.591 1.00 42.39 152 PHE E CA 1
ATOM 10304 C C . PHE D 1 152 ? 91.630 178.673 108.648 1.00 41.58 152 PHE E C 1
ATOM 10305 O O . PHE D 1 152 ? 91.918 179.855 108.853 1.00 41.59 152 PHE E O 1
ATOM 10313 N N . VAL D 1 153 ? 90.849 178.309 107.641 1.00 40.52 153 VAL E N 1
ATOM 10314 C CA . VAL D 1 153 ? 90.235 179.302 106.766 1.00 41.12 153 VAL E CA 1
ATOM 10315 C C . VAL D 1 153 ? 88.716 179.064 106.556 1.00 43.26 153 VAL E C 1
ATOM 10316 O O . VAL D 1 153 ? 87.934 180.005 106.696 1.00 43.94 153 VAL E O 1
ATOM 10320 N N . ASP D 1 154 ? 88.270 177.837 106.305 1.00 44.41 154 ASP E N 1
ATOM 10321 C CA . ASP D 1 154 ? 86.845 177.585 106.037 1.00 45.83 154 ASP E CA 1
ATOM 10322 C C . ASP D 1 154 ? 85.856 177.205 107.143 1.00 46.07 154 ASP E C 1
ATOM 10323 O O . ASP D 1 154 ? 84.656 177.236 106.941 1.00 47.65 154 ASP E O 1
ATOM 10328 N N . PHE D 1 155 ? 86.359 176.827 108.297 1.00 45.17 155 PHE E N 1
ATOM 10329 C CA . PHE D 1 155 ? 85.484 176.304 109.327 1.00 46.08 155 PHE E CA 1
ATOM 10330 C C . PHE D 1 155 ? 85.644 177.052 110.663 1.00 46.51 155 PHE E C 1
ATOM 10331 O O . PHE D 1 155 ? 84.691 177.664 111.174 1.00 45.86 155 PHE E O 1
ATOM 10339 N N . LEU D 1 156 ? 86.868 177.035 111.186 1.00 46.65 156 LEU E N 1
ATOM 10340 C CA . LEU D 1 156 ? 87.238 177.672 112.441 1.00 46.47 156 LEU E CA 1
ATOM 10341 C C . LEU D 1 156 ? 86.948 179.195 112.481 1.00 47.82 156 LEU E C 1
ATOM 10342 O O . LEU D 1 156 ? 86.531 179.721 113.518 1.00 48.85 156 LEU E O 1
ATOM 10347 N N . PRO D 1 157 ? 87.227 179.943 111.370 1.00 48.83 157 PRO E N 1
ATOM 10348 C CA . PRO D 1 157 ? 86.905 181.392 111.430 1.00 48.07 157 PRO E CA 1
ATOM 10349 C C . PRO D 1 157 ? 85.358 181.605 111.348 1.00 47.11 157 PRO E C 1
ATOM 10350 O O . PRO D 1 157 ? 84.842 182.651 111.742 1.00 47.71 157 PRO E O 1
ATOM 10354 N N . ALA D 1 158 ? 84.627 180.631 110.800 1.00 45.49 158 ALA E N 1
ATOM 10355 C CA . ALA D 1 158 ? 83.167 180.737 110.670 1.00 45.19 158 ALA E CA 1
ATOM 10356 C C . ALA D 1 158 ? 82.396 180.331 111.958 1.00 45.71 158 ALA E C 1
ATOM 10357 O O . ALA D 1 158 ? 81.239 180.720 112.159 1.00 44.62 158 ALA E O 1
ATOM 10359 N N . ALA D 1 159 ? 83.063 179.556 112.812 1.00 46.17 159 ALA E N 1
ATOM 10360 C CA . ALA D 1 159 ? 82.563 179.111 114.122 1.00 46.72 159 ALA E CA 1
ATOM 10361 C C . ALA D 1 159 ? 82.695 180.308 115.092 1.00 47.34 159 ALA E C 1
ATOM 10362 O O . ALA D 1 159 ? 81.845 180.561 115.953 1.00 48.59 159 ALA E O 1
ATOM 10364 N N . TRP D 1 160 ? 83.790 181.032 114.911 1.00 47.54 160 TRP E N 1
ATOM 10365 C CA . TRP D 1 160 ? 84.169 182.206 115.681 1.00 48.34 160 TRP E CA 1
ATOM 10366 C C . TRP D 1 160 ? 83.540 183.488 115.150 1.00 49.47 160 TRP E C 1
ATOM 10367 O O . TRP D 1 160 ? 83.760 184.564 115.705 1.00 50.66 160 TRP E O 1
ATOM 10378 N N . GLY D 1 161 ? 82.798 183.394 114.061 1.00 49.29 161 GLY E N 1
ATOM 10379 C CA . GLY D 1 161 ? 82.164 184.571 113.508 1.00 48.80 161 GLY E CA 1
ATOM 10380 C C . GLY D 1 161 ? 82.947 185.696 112.817 1.00 49.21 161 GLY E C 1
ATOM 10381 O O . GLY D 1 161 ? 82.504 186.857 112.886 1.00 49.50 161 GLY E O 1
ATOM 10382 N N . SER D 1 162 ? 84.093 185.408 112.188 1.00 48.10 162 SER E N 1
ATOM 10383 C CA . SER D 1 162 ? 84.852 186.424 111.415 1.00 46.40 162 SER E CA 1
ATOM 10384 C C . SER D 1 162 ? 84.589 186.216 109.904 1.00 46.28 162 SER E C 1
ATOM 10385 O O . SER D 1 162 ? 84.635 185.086 109.425 1.00 46.97 162 SER E O 1
ATOM 10388 N N . PRO D 1 163 ? 84.255 187.280 109.149 1.00 45.84 163 PRO E N 1
ATOM 10389 C CA . PRO D 1 163 ? 84.040 187.032 107.719 1.00 45.17 163 PRO E CA 1
ATOM 10390 C C . PRO D 1 163 ? 85.367 187.293 106.921 1.00 45.15 163 PRO E C 1
ATOM 10391 O O . PRO D 1 163 ? 85.441 187.102 105.697 1.00 44.57 163 PRO E O 1
ATOM 10395 N N . ASN D 1 164 ? 86.408 187.713 107.634 1.00 44.27 164 ASN E N 1
ATOM 10396 C CA . ASN D 1 164 ? 87.690 188.072 107.040 1.00 44.22 164 ASN E CA 1
ATOM 10397 C C . ASN D 1 164 ? 88.740 186.946 106.914 1.00 43.78 164 ASN E C 1
ATOM 10398 O O . ASN D 1 164 ? 89.891 187.068 107.351 1.00 42.93 164 ASN E O 1
ATOM 10403 N N . ALA D 1 165 ? 88.293 185.853 106.291 1.00 42.63 165 ALA E N 1
ATOM 10404 C CA . ALA D 1 165 ? 89.071 184.638 106.011 1.00 41.58 165 ALA E CA 1
ATOM 10405 C C . ALA D 1 165 ? 89.443 184.639 104.494 1.00 39.95 165 ALA E C 1
ATOM 10406 O O . ALA D 1 165 ? 88.570 184.811 103.640 1.00 42.14 165 ALA E O 1
ATOM 10408 N N . ALA D 1 166 ? 90.715 184.459 104.153 1.00 38.93 166 ALA E N 1
ATOM 10409 C CA . ALA D 1 166 ? 91.165 184.551 102.749 1.00 38.96 166 ALA E CA 1
ATOM 10410 C C . ALA D 1 166 ? 92.302 183.604 102.300 1.00 38.12 166 ALA E C 1
ATOM 10411 O O . ALA D 1 166 ? 93.191 183.310 103.081 1.00 36.26 166 ALA E O 1
ATOM 10413 N N . LYS D 1 167 ? 92.270 183.142 101.051 1.00 39.06 167 LYS E N 1
ATOM 10414 C CA . LYS D 1 167 ? 93.316 182.270 100.474 1.00 38.67 167 LYS E CA 1
ATOM 10415 C C . LYS D 1 167 ? 93.961 182.996 99.280 1.00 38.71 167 LYS E C 1
ATOM 10416 O O . LYS D 1 167 ? 93.241 183.688 98.556 1.00 39.48 167 LYS E O 1
ATOM 10422 N N . PRO D 1 168 ? 95.302 182.878 99.066 1.00 37.70 168 PRO E N 1
ATOM 10423 C CA . PRO D 1 168 ? 95.854 183.586 97.899 1.00 37.69 168 PRO E CA 1
ATOM 10424 C C . PRO D 1 168 ? 95.459 182.963 96.524 1.00 37.30 168 PRO E C 1
ATOM 10425 O O . PRO D 1 168 ? 95.539 183.631 95.485 1.00 37.66 168 PRO E O 1
ATOM 10429 N N . SER D 1 169 ? 95.026 181.703 96.520 1.00 36.47 169 SER E N 1
ATOM 10430 C CA . SER D 1 169 ? 94.596 181.011 95.297 1.00 38.04 169 SER E CA 1
ATOM 10431 C C . SER D 1 169 ? 93.311 181.619 94.669 1.00 37.13 169 SER E C 1
ATOM 10432 O O . SER D 1 169 ? 92.838 181.163 93.615 1.00 37.48 169 SER E O 1
ATOM 10435 N N . VAL D 1 170 ? 92.737 182.620 95.335 1.00 36.16 170 VAL E N 1
ATOM 10436 C CA . VAL D 1 170 ? 91.544 183.328 94.853 1.00 34.06 170 VAL E CA 1
ATOM 10437 C C . VAL D 1 170 ? 91.942 184.678 94.186 1.00 35.27 170 VAL E C 1
ATOM 10438 O O . VAL D 1 170 ? 92.135 184.721 92.965 1.00 36.32 170 VAL E O 1
ATOM 10442 N N . SER D 1 171 ? 92.136 185.751 94.951 1.00 34.43 171 SER E N 1
ATOM 10443 C CA . SER D 1 171 ? 92.482 187.038 94.340 1.00 34.80 171 SER E CA 1
ATOM 10444 C C . SER D 1 171 ? 93.921 187.195 93.809 1.00 34.38 171 SER E C 1
ATOM 10445 O O . SER D 1 171 ? 94.226 188.210 93.171 1.00 33.14 171 SER E O 1
ATOM 10448 N N . LEU D 1 172 ? 94.801 186.226 94.091 1.00 34.45 172 LEU E N 1
ATOM 10449 C CA . LEU D 1 172 ? 96.163 186.235 93.529 1.00 36.30 172 LEU E CA 1
ATOM 10450 C C . LEU D 1 172 ? 96.405 185.123 92.463 1.00 36.55 172 LEU E C 1
ATOM 10451 O O . LEU D 1 172 ? 97.534 184.872 92.034 1.00 37.10 172 LEU E O 1
ATOM 10456 N N . CYS D 1 173 ? 95.330 184.503 91.991 1.00 36.79 173 CYS E N 1
ATOM 10457 C CA . CYS D 1 173 ? 95.432 183.452 90.989 1.00 37.42 173 CYS E CA 1
ATOM 10458 C C . CYS D 1 173 ? 94.200 183.315 90.072 1.00 37.77 173 CYS E C 1
ATOM 10459 O O . CYS D 1 173 ? 94.086 183.891 88.981 1.00 39.70 173 CYS E O 1
ATOM 10462 N N . THR D 1 174 ? 93.247 182.621 90.635 1.00 37.17 174 THR E N 1
ATOM 10463 C CA . THR D 1 174 ? 92.063 182.120 89.996 1.00 35.70 174 THR E CA 1
ATOM 10464 C C . THR D 1 174 ? 90.737 182.896 89.887 1.00 36.55 174 THR E C 1
ATOM 10465 O O . THR D 1 174 ? 89.862 182.586 89.046 1.00 36.13 174 THR E O 1
ATOM 10469 N N . ALA D 1 175 ? 90.600 183.911 90.722 1.00 35.32 175 ALA E N 1
ATOM 10470 C CA . ALA D 1 175 ? 89.373 184.679 90.798 1.00 34.86 175 ALA E CA 1
ATOM 10471 C C . ALA D 1 175 ? 88.782 185.214 89.481 1.00 35.27 175 ALA E C 1
ATOM 10472 O O . ALA D 1 175 ? 87.554 185.146 89.310 1.00 35.30 175 ALA E O 1
ATOM 10474 N N . PRO D 1 176 ? 89.600 185.744 88.537 1.00 34.15 176 PRO E N 1
ATOM 10475 C CA . PRO D 1 176 ? 88.934 186.210 87.312 1.00 34.16 176 PRO E CA 1
ATOM 10476 C C . PRO D 1 176 ? 88.251 185.110 86.453 1.00 35.18 176 PRO E C 1
ATOM 10477 O O . PRO D 1 176 ? 87.287 185.372 85.711 1.00 35.48 176 PRO E O 1
ATOM 10481 N N . ARG D 1 177 ? 88.777 183.892 86.514 1.00 35.34 177 ARG E N 1
ATOM 10482 C CA . ARG D 1 177 ? 88.231 182.802 85.710 1.00 36.69 177 ARG E CA 1
ATOM 10483 C C . ARG D 1 177 ? 87.022 182.163 86.410 1.00 37.37 177 ARG E C 1
ATOM 10484 O O . ARG D 1 177 ? 86.086 181.737 85.738 1.00 37.01 177 ARG E O 1
ATOM 10492 N N . GLU D 1 178 ? 87.020 182.114 87.742 1.00 38.45 178 GLU E N 1
ATOM 10493 C CA . GLU D 1 178 ? 85.871 181.555 88.479 1.00 40.70 178 GLU E CA 1
ATOM 10494 C C . GLU D 1 178 ? 84.646 182.516 88.403 1.00 41.39 178 GLU E C 1
ATOM 10495 O O . GLU D 1 178 ? 83.499 182.072 88.305 1.00 40.55 178 GLU E O 1
ATOM 10501 N N . VAL D 1 179 ? 84.880 183.823 88.441 1.00 41.68 179 VAL E N 1
ATOM 10502 C CA . VAL D 1 179 ? 83.787 184.774 88.329 1.00 41.46 179 VAL E CA 1
ATOM 10503 C C . VAL D 1 179 ? 83.178 184.595 86.907 1.00 43.07 179 VAL E C 1
ATOM 10504 O O . VAL D 1 179 ? 81.975 184.307 86.775 1.00 42.94 179 VAL E O 1
ATOM 10508 N N . ALA D 1 180 ? 84.017 184.688 85.869 1.00 43.47 180 ALA E N 1
ATOM 10509 C CA . ALA D 1 180 ? 83.613 184.527 84.458 1.00 42.25 180 ALA E CA 1
ATOM 10510 C C . ALA D 1 180 ? 82.883 183.210 84.128 1.00 41.89 180 ALA E C 1
ATOM 10511 O O . ALA D 1 180 ? 81.934 183.195 83.341 1.00 43.06 180 ALA E O 1
ATOM 10513 N N . SER D 1 181 ? 83.330 182.110 84.725 1.00 42.04 181 SER E N 1
ATOM 10514 C CA . SER D 1 181 ? 82.717 180.784 84.542 1.00 42.59 181 SER E CA 1
ATOM 10515 C C . SER D 1 181 ? 81.384 180.636 85.304 1.00 44.30 181 SER E C 1
ATOM 10516 O O . SER D 1 181 ? 80.522 179.834 84.913 1.00 43.76 181 SER E O 1
ATOM 10519 N N . GLN D 1 182 ? 81.229 181.347 86.417 1.00 44.57 182 GLN E N 1
ATOM 10520 C CA . GLN D 1 182 ? 79.962 181.318 87.158 1.00 44.46 182 GLN E CA 1
ATOM 10521 C C . GLN D 1 182 ? 78.913 182.187 86.401 1.00 44.49 182 GLN E C 1
ATOM 10522 O O . GLN D 1 182 ? 77.715 181.948 86.510 1.00 45.44 182 GLN E O 1
ATOM 10528 N N . TRP D 1 183 ? 79.359 183.173 85.622 1.00 43.93 183 TRP E N 1
ATOM 10529 C CA . TRP D 1 183 ? 78.470 184.059 84.850 1.00 43.65 183 TRP E CA 1
ATOM 10530 C C . TRP D 1 183 ? 77.926 183.435 83.542 1.00 44.09 183 TRP E C 1
ATOM 10531 O O . TRP D 1 183 ? 76.743 183.576 83.219 1.00 43.95 183 TRP E O 1
ATOM 10542 N N . VAL D 1 184 ? 78.824 182.773 82.812 1.00 44.32 184 VAL E N 1
ATOM 10543 C CA . VAL D 1 184 ? 78.590 182.084 81.539 1.00 44.25 184 VAL E CA 1
ATOM 10544 C C . VAL D 1 184 ? 77.922 180.648 81.487 1.00 45.33 184 VAL E C 1
ATOM 10545 O O . VAL D 1 184 ? 77.204 180.384 80.565 1.00 47.89 184 VAL E O 1
ATOM 10549 N N . PHE D 1 185 ? 78.187 179.748 82.420 1.00 45.20 185 PHE E N 1
ATOM 10550 C CA . PHE D 1 185 ? 77.693 178.388 82.507 1.00 46.28 185 PHE E CA 1
ATOM 10551 C C . PHE D 1 185 ? 77.171 178.671 83.894 1.00 47.23 185 PHE E C 1
ATOM 10552 O O . PHE D 1 185 ? 77.291 179.820 84.278 1.00 49.86 185 PHE E O 1
ATOM 10560 N N . GLY D 1 186 ? 76.730 177.766 84.722 1.00 46.41 186 GLY E N 1
ATOM 10561 C CA . GLY D 1 186 ? 76.516 178.287 86.049 1.00 45.52 186 GLY E CA 1
ATOM 10562 C C . GLY D 1 186 ? 77.429 177.475 86.935 1.00 45.20 186 GLY E C 1
ATOM 10563 O O . GLY D 1 186 ? 77.021 177.059 88.016 1.00 44.63 186 GLY E O 1
ATOM 10564 N N . ARG D 1 187 ? 78.653 177.244 86.482 1.00 43.89 187 ARG E N 1
ATOM 10565 C CA . ARG D 1 187 ? 79.575 176.380 87.196 1.00 43.68 187 ARG E CA 1
ATOM 10566 C C . ARG D 1 187 ? 81.001 176.883 87.347 1.00 43.03 187 ARG E C 1
ATOM 10567 O O . ARG D 1 187 ? 81.418 177.810 86.639 1.00 41.90 187 ARG E O 1
ATOM 10575 N N . PRO D 1 188 ? 81.765 176.248 88.261 1.00 42.71 188 PRO E N 1
ATOM 10576 C CA . PRO D 1 188 ? 83.173 176.510 88.597 1.00 42.92 188 PRO E CA 1
ATOM 10577 C C . PRO D 1 188 ? 84.110 175.859 87.509 1.00 43.43 188 PRO E C 1
ATOM 10578 O O . PRO D 1 188 ? 83.660 174.964 86.783 1.00 44.69 188 PRO E O 1
ATOM 10582 N N . ILE D 1 189 ? 85.351 176.324 87.334 1.00 43.35 189 ILE E N 1
ATOM 10583 C CA . ILE D 1 189 ? 86.288 175.620 86.444 1.00 42.89 189 ILE E CA 1
ATOM 10584 C C . ILE D 1 189 ? 86.925 174.673 87.487 1.00 43.29 189 ILE E C 1
ATOM 10585 O O . ILE D 1 189 ? 87.012 173.469 87.257 1.00 43.77 189 ILE E O 1
ATOM 10590 N N . GLY D 1 190 ? 87.310 175.200 88.645 1.00 44.46 190 GLY E N 1
ATOM 10591 C CA . GLY D 1 190 ? 87.803 174.352 89.721 1.00 44.65 190 GLY E CA 1
ATOM 10592 C C . GLY D 1 190 ? 89.242 173.894 89.812 1.00 44.99 190 GLY E C 1
ATOM 10593 O O . GLY D 1 190 ? 90.062 174.258 88.970 1.00 45.53 190 GLY E O 1
ATOM 10594 N N . GLY D 1 191 ? 89.539 173.063 90.806 1.00 44.32 191 GLY E N 1
ATOM 10595 C CA . GLY D 1 191 ? 90.892 172.595 91.036 1.00 43.28 191 GLY E CA 1
ATOM 10596 C C . GLY D 1 191 ? 91.608 171.750 90.013 1.00 43.54 191 GLY E C 1
ATOM 10597 O O . GLY D 1 191 ? 92.769 172.000 89.691 1.00 44.50 191 GLY E O 1
ATOM 10598 N N . HIS D 1 192 ? 90.925 170.731 89.514 1.00 44.16 192 HIS E N 1
ATOM 10599 C CA . HIS D 1 192 ? 91.458 169.795 88.511 1.00 43.34 192 HIS E CA 1
ATOM 10600 C C . HIS D 1 192 ? 90.624 170.174 87.297 1.00 43.90 192 HIS E C 1
ATOM 10601 O O . HIS D 1 192 ? 89.552 169.613 87.098 1.00 44.42 192 HIS E O 1
ATOM 10608 N N . GLU D 1 193 ? 91.101 171.106 86.470 1.00 44.64 193 GLU E N 1
ATOM 10609 C CA . GLU D 1 193 ? 90.227 171.565 85.399 1.00 45.00 193 GLU E CA 1
ATOM 10610 C C . GLU D 1 193 ? 89.783 170.553 84.347 1.00 45.04 193 GLU E C 1
ATOM 10611 O O . GLU D 1 193 ? 90.609 169.829 83.763 1.00 45.88 193 GLU E O 1
ATOM 10617 N N . PRO D 1 194 ? 88.450 170.536 84.060 1.00 44.36 194 PRO E N 1
ATOM 10618 C CA . PRO D 1 194 ? 87.759 169.650 83.130 1.00 43.38 194 PRO E CA 1
ATOM 10619 C C . PRO D 1 194 ? 87.922 169.719 81.610 1.00 42.85 194 PRO E C 1
ATOM 10620 O O . PRO D 1 194 ? 86.932 169.863 80.889 1.00 43.45 194 PRO E O 1
ATOM 10624 N N . ILE D 1 195 ? 89.158 169.579 81.142 1.00 42.57 195 ILE E N 1
ATOM 10625 C CA . ILE D 1 195 ? 89.510 169.596 79.730 1.00 41.52 195 ILE E CA 1
ATOM 10626 C C . ILE D 1 195 ? 89.637 168.121 79.280 1.00 42.35 195 ILE E C 1
ATOM 10627 O O . ILE D 1 195 ? 90.355 167.329 79.900 1.00 42.38 195 ILE E O 1
ATOM 10632 N N . ASP D 1 196 ? 88.875 167.742 78.256 1.00 42.63 196 ASP E N 1
ATOM 10633 C CA . ASP D 1 196 ? 88.899 166.380 77.709 1.00 42.91 196 ASP E CA 1
ATOM 10634 C C . ASP D 1 196 ? 90.092 166.345 76.730 1.00 43.52 196 ASP E C 1
ATOM 10635 O O . ASP D 1 196 ? 89.914 166.307 75.510 1.00 42.33 196 ASP E O 1
ATOM 10640 N N . TRP D 1 197 ? 91.301 166.397 77.296 1.00 43.12 197 TRP E N 1
ATOM 10641 C CA . TRP D 1 197 ? 92.574 166.394 76.561 1.00 45.23 197 TRP E CA 1
ATOM 10642 C C . TRP D 1 197 ? 92.760 165.266 75.508 1.00 46.03 197 TRP E C 1
ATOM 10643 O O . TRP D 1 197 ? 93.204 165.529 74.392 1.00 46.68 197 TRP E O 1
ATOM 10654 N N . GLU D 1 198 ? 92.416 164.027 75.864 1.00 47.70 198 GLU E N 1
ATOM 10655 C CA . GLU D 1 198 ? 92.595 162.860 74.989 1.00 49.25 198 GLU E CA 1
ATOM 10656 C C . GLU D 1 198 ? 91.938 162.862 73.589 1.00 49.08 198 GLU E C 1
ATOM 10657 O O . GLU D 1 198 ? 92.499 162.293 72.640 1.00 49.39 198 GLU E O 1
ATOM 10663 N N . ASN D 1 199 ? 90.779 163.500 73.453 1.00 47.56 199 ASN E N 1
ATOM 10664 C CA . ASN D 1 199 ? 90.061 163.580 72.181 1.00 47.01 199 ASN E CA 1
ATOM 10665 C C . ASN D 1 199 ? 90.195 164.953 71.462 1.00 46.08 199 ASN E C 1
ATOM 10666 O O . ASN D 1 199 ? 89.586 165.167 70.405 1.00 45.84 199 ASN E O 1
ATOM 10671 N N . ALA D 1 200 ? 90.983 165.872 72.025 1.00 44.27 200 ALA E N 1
ATOM 10672 C CA . ALA D 1 200 ? 91.188 167.201 71.420 1.00 43.59 200 ALA E CA 1
ATOM 10673 C C . ALA D 1 200 ? 92.068 167.072 70.165 1.00 42.43 200 ALA E C 1
ATOM 10674 O O . ALA D 1 200 ? 93.005 166.291 70.129 1.00 41.70 200 ALA E O 1
ATOM 10676 N N . ARG D 1 201 ? 91.756 167.845 69.142 1.00 43.02 201 ARG E N 1
ATOM 10677 C CA . ARG D 1 201 ? 92.449 167.765 67.866 1.00 44.06 201 ARG E CA 1
ATOM 10678 C C . ARG D 1 201 ? 93.193 169.045 67.538 1.00 42.89 201 ARG E C 1
ATOM 10679 O O . ARG D 1 201 ? 94.041 169.084 66.641 1.00 43.19 201 ARG E O 1
ATOM 10687 N N . TYR D 1 202 ? 92.848 170.087 68.276 1.00 41.02 202 TYR E N 1
ATOM 10688 C CA . TYR D 1 202 ? 93.388 171.431 68.094 1.00 39.54 202 TYR E CA 1
ATOM 10689 C C . TYR D 1 202 ? 93.342 172.140 69.460 1.00 38.54 202 TYR E C 1
ATOM 10690 O O . TYR D 1 202 ? 92.255 172.413 69.979 1.00 36.36 202 TYR E O 1
ATOM 10699 N N . ILE D 1 203 ? 94.501 172.452 70.027 1.00 37.12 203 ILE E N 1
ATOM 10700 C CA . ILE D 1 203 ? 94.577 173.096 71.336 1.00 35.42 203 ILE E CA 1
ATOM 10701 C C . ILE D 1 203 ? 95.195 174.516 71.261 1.00 35.74 203 ILE E C 1
ATOM 10702 O O . ILE D 1 203 ? 96.290 174.673 70.687 1.00 36.29 203 ILE E O 1
ATOM 10707 N N . VAL D 1 204 ? 94.485 175.543 71.754 1.00 34.25 204 VAL E N 1
ATOM 10708 C CA . VAL D 1 204 ? 95.027 176.921 71.786 1.00 34.85 204 VAL E CA 1
ATOM 10709 C C . VAL D 1 204 ? 95.344 177.345 73.253 1.00 35.36 204 VAL E C 1
ATOM 10710 O O . VAL D 1 204 ? 94.455 177.324 74.125 1.00 35.20 204 VAL E O 1
ATOM 10714 N N . LEU D 1 205 ? 96.616 177.678 73.513 1.00 34.23 205 LEU E N 1
ATOM 10715 C CA . LEU D 1 205 ? 97.128 178.090 74.829 1.00 33.15 205 LEU E CA 1
ATOM 10716 C C . LEU D 1 205 ? 97.467 179.580 74.928 1.00 33.33 205 LEU E C 1
ATOM 10717 O O . LEU D 1 205 ? 98.398 180.066 74.283 1.00 34.31 205 LEU E O 1
ATOM 10722 N N . ILE D 1 206 ? 96.713 180.301 75.742 1.00 33.03 206 ILE E N 1
ATOM 10723 C CA . ILE D 1 206 ? 96.938 181.725 75.969 1.00 33.62 206 ILE E CA 1
ATOM 10724 C C . ILE D 1 206 ? 97.525 181.791 77.402 1.00 34.21 206 ILE E C 1
ATOM 10725 O O . ILE D 1 206 ? 96.771 181.671 78.370 1.00 35.53 206 ILE E O 1
ATOM 10730 N N . GLY D 1 207 ? 98.852 181.955 77.508 1.00 33.08 207 GLY E N 1
ATOM 10731 C CA . GLY D 1 207 ? 99.577 181.932 78.773 1.00 32.58 207 GLY E CA 1
ATOM 10732 C C . GLY D 1 207 ? 99.792 180.436 78.923 1.00 31.99 207 GLY E C 1
ATOM 10733 O O . GLY D 1 207 ? 100.339 179.826 78.002 1.00 33.54 207 GLY E O 1
ATOM 10734 N N . HIS D 1 208 ? 99.402 179.848 80.050 1.00 32.31 208 HIS E N 1
ATOM 10735 C CA . HIS D 1 208 ? 99.415 178.386 80.234 1.00 30.89 208 HIS E CA 1
ATOM 10736 C C . HIS D 1 208 ? 100.750 177.687 79.910 1.00 31.13 208 HIS E C 1
ATOM 10737 O O . HIS D 1 208 ? 100.757 176.745 79.104 1.00 31.11 208 HIS E O 1
ATOM 10744 N N . HIS D 1 209 ? 101.850 178.109 80.531 1.00 29.43 209 HIS E N 1
ATOM 10745 C CA . HIS D 1 209 ? 103.169 177.530 80.281 1.00 28.36 209 HIS E CA 1
ATOM 10746 C C . HIS D 1 209 ? 103.387 176.052 80.745 1.00 27.64 209 HIS E C 1
ATOM 10747 O O . HIS D 1 209 ? 104.273 175.785 81.555 1.00 27.21 209 HIS E O 1
ATOM 10754 N N . ILE D 1 210 ? 102.585 175.105 80.235 1.00 27.89 210 ILE E N 1
ATOM 10755 C CA . ILE D 1 210 ? 102.676 173.644 80.570 1.00 27.84 210 ILE E CA 1
ATOM 10756 C C . ILE D 1 210 ? 104.143 173.113 80.370 1.00 26.50 210 ILE E C 1
ATOM 10757 O O . ILE D 1 210 ? 104.798 173.507 79.413 1.00 24.06 210 ILE E O 1
ATOM 10762 N N . GLY D 1 211 ? 104.652 172.249 81.253 1.00 27.14 211 GLY E N 1
ATOM 10763 C CA . GLY D 1 211 ? 106.036 171.796 81.152 1.00 27.01 211 GLY E CA 1
ATOM 10764 C C . GLY D 1 211 ? 106.939 172.602 82.111 1.00 28.74 211 GLY E C 1
ATOM 10765 O O . GLY D 1 211 ? 108.015 172.125 82.518 1.00 29.12 211 GLY E O 1
ATOM 10766 N N . GLU D 1 212 ? 106.523 173.834 82.445 1.00 26.80 212 GLU E N 1
ATOM 10767 C CA . GLU D 1 212 ? 107.203 174.712 83.415 1.00 27.14 212 GLU E CA 1
ATOM 10768 C C . GLU D 1 212 ? 106.296 174.571 84.659 1.00 27.99 212 GLU E C 1
ATOM 10769 O O . GLU D 1 212 ? 106.765 174.300 85.781 1.00 25.85 212 GLU E O 1
ATOM 10775 N N . ASP D 1 213 ? 104.997 174.717 84.403 1.00 27.78 213 ASP E N 1
ATOM 10776 C CA . ASP D 1 213 ? 103.893 174.455 85.342 1.00 27.73 213 ASP E CA 1
ATOM 10777 C C . ASP D 1 213 ? 103.895 172.933 85.123 1.00 28.40 213 ASP E C 1
ATOM 10778 O O . ASP D 1 213 ? 103.569 172.430 84.046 1.00 29.18 213 ASP E O 1
ATOM 10783 N N . THR D 1 214 ? 104.243 172.232 86.178 1.00 29.51 214 THR E N 1
ATOM 10784 C CA . THR D 1 214 ? 104.473 170.823 86.171 1.00 30.16 214 THR E CA 1
ATOM 10785 C C . THR D 1 214 ? 103.391 169.990 86.970 1.00 32.32 214 THR E C 1
ATOM 10786 O O . THR D 1 214 ? 103.658 168.923 87.564 1.00 31.90 214 THR E O 1
ATOM 10790 N N . HIS D 1 215 ? 102.151 170.499 86.960 1.00 33.04 215 HIS E N 1
ATOM 10791 C CA . HIS D 1 215 ? 101.004 169.814 87.594 1.00 34.38 215 HIS E CA 1
ATOM 10792 C C . HIS D 1 215 ? 100.971 168.458 86.870 1.00 33.66 215 HIS E C 1
ATOM 10793 O O . HIS D 1 215 ? 100.884 168.397 85.653 1.00 32.77 215 HIS E O 1
ATOM 10800 N N . ASN D 1 216 ? 100.990 167.394 87.650 1.00 33.79 216 ASN E N 1
ATOM 10801 C CA . ASN D 1 216 ? 101.104 166.019 87.172 1.00 33.41 216 ASN E CA 1
ATOM 10802 C C . ASN D 1 216 ? 100.134 165.453 86.094 1.00 34.97 216 ASN E C 1
ATOM 10803 O O . ASN D 1 216 ? 100.564 165.140 84.976 1.00 35.99 216 ASN E O 1
ATOM 10808 N N . THR D 1 217 ? 98.849 165.343 86.361 1.00 35.19 217 THR E N 1
ATOM 10809 C CA . THR D 1 217 ? 97.922 164.815 85.370 1.00 34.76 217 THR E CA 1
ATOM 10810 C C . THR D 1 217 ? 97.822 165.700 84.103 1.00 35.62 217 THR E C 1
ATOM 10811 O O . THR D 1 217 ? 97.520 165.216 82.998 1.00 34.83 217 THR E O 1
ATOM 10815 N N . GLN D 1 218 ? 98.081 166.994 84.262 1.00 35.67 218 GLN E N 1
ATOM 10816 C CA . GLN D 1 218 ? 97.969 167.927 83.143 1.00 35.56 218 GLN E CA 1
ATOM 10817 C C . GLN D 1 218 ? 99.079 167.730 82.103 1.00 35.69 218 GLN E C 1
ATOM 10818 O O . GLN D 1 218 ? 98.879 167.846 80.887 1.00 35.98 218 GLN E O 1
ATOM 10824 N N . LEU D 1 219 ? 100.251 167.407 82.603 1.00 34.54 219 LEU E N 1
ATOM 10825 C CA . LEU D 1 219 ? 101.407 167.175 81.776 1.00 35.79 219 LEU E CA 1
ATOM 10826 C C . LEU D 1 219 ? 101.230 165.820 81.041 1.00 35.06 219 LEU E C 1
ATOM 10827 O O . LEU D 1 219 ? 101.523 165.718 79.849 1.00 34.24 219 LEU E O 1
ATOM 10832 N N . GLN D 1 220 ? 100.724 164.804 81.742 1.00 35.35 220 GLN E N 1
ATOM 10833 C CA . GLN D 1 220 ? 100.442 163.469 81.156 1.00 35.82 220 GLN E CA 1
ATOM 10834 C C . GLN D 1 220 ? 99.382 163.593 80.031 1.00 36.37 220 GLN E C 1
ATOM 10835 O O . GLN D 1 220 ? 99.477 162.959 78.974 1.00 37.69 220 GLN E O 1
ATOM 10841 N N . ASP D 1 221 ? 98.368 164.411 80.275 1.00 36.01 221 ASP E N 1
ATOM 10842 C CA . ASP D 1 221 ? 97.279 164.630 79.327 1.00 37.12 221 ASP E CA 1
ATOM 10843 C C . ASP D 1 221 ? 97.703 165.449 78.103 1.00 36.89 221 ASP E C 1
ATOM 10844 O O . ASP D 1 221 ? 97.183 165.277 76.997 1.00 37.04 221 ASP E O 1
ATOM 10849 N N . PHE D 1 222 ? 98.636 166.360 78.313 1.00 36.89 222 PHE E N 1
ATOM 10850 C CA . PHE D 1 222 ? 99.145 167.192 77.241 1.00 35.12 222 PHE E CA 1
ATOM 10851 C C . PHE D 1 222 ? 100.110 166.329 76.374 1.00 35.37 222 PHE E C 1
ATOM 10852 O O . PHE D 1 222 ? 100.088 166.376 75.144 1.00 34.61 222 PHE E O 1
ATOM 10860 N N . ALA D 1 223 ? 100.930 165.507 77.017 1.00 37.69 223 ALA E N 1
ATOM 10861 C CA . ALA D 1 223 ? 101.894 164.669 76.297 1.00 38.90 223 ALA E CA 1
ATOM 10862 C C . ALA D 1 223 ? 101.158 163.669 75.381 1.00 40.64 223 ALA E C 1
ATOM 10863 O O . ALA D 1 223 ? 101.471 163.495 74.196 1.00 40.78 223 ALA E O 1
ATOM 10865 N N . LEU D 1 224 ? 100.150 163.043 75.950 1.00 42.01 224 LEU E N 1
ATOM 10866 C CA . LEU D 1 224 ? 99.298 162.087 75.264 1.00 42.35 224 LEU E CA 1
ATOM 10867 C C . LEU D 1 224 ? 98.646 162.709 74.016 1.00 41.07 224 LEU E C 1
ATOM 10868 O O . LEU D 1 224 ? 98.637 162.109 72.942 1.00 43.28 224 LEU E O 1
ATOM 10873 N N . ALA D 1 225 ? 98.097 163.910 74.157 1.00 40.13 225 ALA E N 1
ATOM 10874 C CA . ALA D 1 225 ? 97.450 164.613 73.046 1.00 39.87 225 ALA E CA 1
ATOM 10875 C C . ALA D 1 225 ? 98.440 165.005 71.931 1.00 40.44 225 ALA E C 1
ATOM 10876 O O . ALA D 1 225 ? 98.066 165.134 70.755 1.00 40.25 225 ALA E O 1
ATOM 10878 N N . LEU D 1 226 ? 99.701 165.212 72.295 1.00 40.27 226 LEU E N 1
ATOM 10879 C CA . LEU D 1 226 ? 100.729 165.515 71.305 1.00 39.70 226 LEU E CA 1
ATOM 10880 C C . LEU D 1 226 ? 100.959 164.200 70.534 1.00 40.70 226 LEU E C 1
ATOM 10881 O O . LEU D 1 226 ? 101.055 164.178 69.295 1.00 40.38 226 LEU E O 1
ATOM 10886 N N . LYS D 1 227 ? 101.027 163.109 71.291 1.00 40.92 227 LYS E N 1
ATOM 10887 C CA . LYS D 1 227 ? 101.222 161.764 70.741 1.00 43.58 227 LYS E CA 1
ATOM 10888 C C . LYS D 1 227 ? 100.097 161.325 69.743 1.00 42.66 227 LYS E C 1
ATOM 10889 O O . LYS D 1 227 ? 100.409 160.749 68.705 1.00 42.88 227 LYS E O 1
ATOM 10895 N N . ASN D 1 228 ? 98.821 161.600 70.039 1.00 43.80 228 ASN E N 1
ATOM 10896 C CA . ASN D 1 228 ? 97.675 161.257 69.148 1.00 43.72 228 ASN E CA 1
ATOM 10897 C C . ASN D 1 228 ? 97.504 162.198 67.930 1.00 42.36 228 ASN E C 1
ATOM 10898 O O . ASN D 1 228 ? 96.462 162.166 67.276 1.00 43.61 228 ASN E O 1
ATOM 10903 N N . GLY D 1 229 ? 98.485 163.052 67.659 1.00 40.95 229 GLY E N 1
ATOM 10904 C CA . GLY D 1 229 ? 98.432 163.963 66.530 1.00 39.23 229 GLY E CA 1
ATOM 10905 C C . GLY D 1 229 ? 97.766 165.317 66.716 1.00 38.72 229 GLY E C 1
ATOM 10906 O O . GLY D 1 229 ? 97.518 166.049 65.758 1.00 39.58 229 GLY E O 1
ATOM 10907 N N . ALA D 1 230 ? 97.509 165.711 67.947 1.00 39.85 230 ALA E N 1
ATOM 10908 C CA . ALA D 1 230 ? 96.794 167.005 68.207 1.00 39.85 230 ALA E CA 1
ATOM 10909 C C . ALA D 1 230 ? 97.710 168.184 67.900 1.00 41.01 230 ALA E C 1
ATOM 10910 O O . ALA D 1 230 ? 98.789 168.175 68.236 1.00 43.30 230 ALA E O 1
ATOM 10912 N N . LYS D 1 231 ? 97.219 169.281 67.426 1.00 40.99 231 LYS E N 1
ATOM 10913 C CA . LYS D 1 231 ? 97.962 170.411 67.006 1.00 41.42 231 LYS E CA 1
ATOM 10914 C C . LYS D 1 231 ? 97.881 171.511 68.119 1.00 40.27 231 LYS E C 1
ATOM 10915 O O . LYS D 1 231 ? 96.755 171.802 68.513 1.00 39.37 231 LYS E O 1
ATOM 10921 N N . VAL D 1 232 ? 98.988 172.172 68.513 1.00 39.24 232 VAL E N 1
ATOM 10922 C CA . VAL D 1 232 ? 99.024 173.179 69.562 1.00 36.83 232 VAL E CA 1
ATOM 10923 C C . VAL D 1 232 ? 99.417 174.590 69.038 1.00 36.26 232 VAL E C 1
ATOM 10924 O O . VAL D 1 232 ? 100.291 174.708 68.167 1.00 35.58 232 VAL E O 1
ATOM 10928 N N . VAL D 1 233 ? 98.747 175.631 69.535 1.00 34.37 233 VAL E N 1
ATOM 10929 C CA . VAL D 1 233 ? 99.075 177.019 69.198 1.00 33.45 233 VAL E CA 1
ATOM 10930 C C . VAL D 1 233 ? 99.311 177.710 70.544 1.00 32.81 233 VAL E C 1
ATOM 10931 O O . VAL D 1 233 ? 98.441 177.665 71.416 1.00 33.94 233 VAL E O 1
ATOM 10935 N N . VAL D 1 234 ? 100.475 178.311 70.736 1.00 31.10 234 VAL E N 1
ATOM 10936 C CA . VAL D 1 234 ? 100.787 178.980 71.985 1.00 28.73 234 VAL E CA 1
ATOM 10937 C C . VAL D 1 234 ? 100.803 180.489 71.723 1.00 29.19 234 VAL E C 1
ATOM 10938 O O . VAL D 1 234 ? 101.423 180.927 70.748 1.00 31.22 234 VAL E O 1
ATOM 10942 N N . VAL D 1 235 ? 100.062 181.264 72.521 1.00 27.94 235 VAL E N 1
ATOM 10943 C CA . VAL D 1 235 ? 99.982 182.750 72.435 1.00 28.96 235 VAL E CA 1
ATOM 10944 C C . VAL D 1 235 ? 100.703 183.225 73.722 1.00 30.04 235 VAL E C 1
ATOM 10945 O O . VAL D 1 235 ? 100.253 182.941 74.833 1.00 29.34 235 VAL E O 1
ATOM 10949 N N . ASP D 1 236 ? 101.802 183.966 73.566 1.00 31.05 236 ASP E N 1
ATOM 10950 C CA . ASP D 1 236 ? 102.661 184.305 74.710 1.00 31.06 236 ASP E CA 1
ATOM 10951 C C . ASP D 1 236 ? 103.871 185.131 74.182 1.00 31.27 236 ASP E C 1
ATOM 10952 O O . ASP D 1 236 ? 104.445 184.775 73.141 1.00 30.94 236 ASP E O 1
ATOM 10957 N N . PRO D 1 237 ? 104.265 186.234 74.875 1.00 32.13 237 PRO E N 1
ATOM 10958 C CA . PRO D 1 237 ? 105.416 187.037 74.423 1.00 32.15 237 PRO E CA 1
ATOM 10959 C C . PRO D 1 237 ? 106.792 186.350 74.618 1.00 31.77 237 PRO E C 1
ATOM 10960 O O . PRO D 1 237 ? 107.836 186.864 74.172 1.00 32.89 237 PRO E O 1
ATOM 10964 N N . ARG D 1 238 ? 106.792 185.203 75.294 1.00 31.49 238 ARG E N 1
ATOM 10965 C CA . ARG D 1 238 ? 108.026 184.449 75.602 1.00 32.03 238 ARG E CA 1
ATOM 10966 C C . ARG D 1 238 ? 108.034 183.082 74.879 1.00 32.39 238 ARG E C 1
ATOM 10967 O O . ARG D 1 238 ? 106.975 182.428 74.835 1.00 31.95 238 ARG E O 1
ATOM 10975 N N . PHE D 1 239 ? 109.137 182.643 74.278 1.00 32.88 239 PHE E N 1
ATOM 10976 C CA . PHE D 1 239 ? 109.148 181.270 73.664 1.00 32.75 239 PHE E CA 1
ATOM 10977 C C . PHE D 1 239 ? 109.340 180.345 74.823 1.00 34.53 239 PHE E C 1
ATOM 10978 O O . PHE D 1 239 ? 110.390 180.044 75.241 1.00 36.07 239 PHE E O 1
ATOM 10986 N N . SER D 1 240 ? 108.333 179.755 75.312 1.00 32.16 240 SER E N 1
ATOM 10987 C CA . SER D 1 240 ? 108.368 178.969 76.495 1.00 32.76 240 SER E CA 1
ATOM 10988 C C . SER D 1 240 ? 108.501 177.418 76.095 1.00 30.80 240 SER E C 1
ATOM 10989 O O . SER D 1 240 ? 108.307 177.105 74.930 1.00 31.47 240 SER E O 1
ATOM 10992 N N . THR D 1 241 ? 108.533 176.518 77.090 1.00 28.62 241 THR E N 1
ATOM 10993 C CA . THR D 1 241 ? 108.498 175.063 76.911 1.00 29.16 241 THR E CA 1
ATOM 10994 C C . THR D 1 241 ? 107.278 174.540 76.085 1.00 30.17 241 THR E C 1
ATOM 10995 O O . THR D 1 241 ? 107.430 173.662 75.224 1.00 30.44 241 THR E O 1
ATOM 10999 N N . ALA D 1 242 ? 106.088 175.074 76.353 1.00 30.44 242 ALA E N 1
ATOM 11000 C CA . ALA D 1 242 ? 104.871 174.684 75.623 1.00 29.53 242 ALA E CA 1
ATOM 11001 C C . ALA D 1 242 ? 104.922 175.225 74.172 1.00 29.85 242 ALA E C 1
ATOM 11002 O O . ALA D 1 242 ? 104.403 174.591 73.249 1.00 30.83 242 ALA E O 1
ATOM 11004 N N . ALA D 1 243 ? 105.552 176.383 73.976 1.00 30.39 243 ALA E N 1
ATOM 11005 C CA . ALA D 1 243 ? 105.736 176.936 72.631 1.00 29.64 243 ALA E CA 1
ATOM 11006 C C . ALA D 1 243 ? 106.762 176.051 71.892 1.00 30.60 243 ALA E C 1
ATOM 11007 O O . ALA D 1 243 ? 106.662 175.884 70.679 1.00 31.15 243 ALA E O 1
ATOM 11009 N N . ALA D 1 244 ? 107.736 175.482 72.609 1.00 31.50 244 ALA E N 1
ATOM 11010 C CA . ALA D 1 244 ? 108.735 174.589 71.980 1.00 33.34 244 ALA E CA 1
ATOM 11011 C C . ALA D 1 244 ? 108.087 173.323 71.337 1.00 34.06 244 ALA E C 1
ATOM 11012 O O . ALA D 1 244 ? 108.690 172.693 70.473 1.00 34.55 244 ALA E O 1
ATOM 11014 N N . LYS D 1 245 ? 106.861 172.979 71.734 1.00 34.96 245 LYS E N 1
ATOM 11015 C CA . LYS D 1 245 ? 106.135 171.774 71.252 1.00 36.78 245 LYS E CA 1
ATOM 11016 C C . LYS D 1 245 ? 104.952 172.083 70.332 1.00 37.90 245 LYS E C 1
ATOM 11017 O O . LYS D 1 245 ? 104.192 171.180 69.941 1.00 37.94 245 LYS E O 1
ATOM 11023 N N . ALA D 1 246 ? 104.797 173.369 70.041 1.00 38.61 246 ALA E N 1
ATOM 11024 C CA . ALA D 1 246 ? 103.681 173.934 69.283 1.00 38.47 246 ALA E CA 1
ATOM 11025 C C . ALA D 1 246 ? 103.830 174.058 67.773 1.00 38.97 246 ALA E C 1
ATOM 11026 O O . ALA D 1 246 ? 104.931 174.228 67.273 1.00 39.17 246 ALA E O 1
ATOM 11028 N N . HIS D 1 247 ? 102.725 174.005 67.046 1.00 40.24 247 HIS E N 1
ATOM 11029 C CA . HIS D 1 247 ? 102.776 174.094 65.601 1.00 41.09 247 HIS E CA 1
ATOM 11030 C C . HIS D 1 247 ? 102.757 175.561 65.148 1.00 40.04 247 HIS E C 1
ATOM 11031 O O . HIS D 1 247 ? 103.243 175.870 64.066 1.00 39.11 247 HIS E O 1
ATOM 11038 N N . ARG D 1 248 ? 102.232 176.450 65.993 1.00 38.17 248 ARG E N 1
ATOM 11039 C CA . ARG D 1 248 ? 102.278 177.899 65.754 1.00 37.80 248 ARG E CA 1
ATOM 11040 C C . ARG D 1 248 ? 102.580 178.624 67.096 1.00 37.09 248 ARG E C 1
ATOM 11041 O O . ARG D 1 248 ? 102.025 178.256 68.136 1.00 36.63 248 ARG E O 1
ATOM 11049 N N . TRP D 1 249 ? 103.481 179.609 67.079 1.00 34.97 249 TRP E N 1
ATOM 11050 C CA . TRP D 1 249 ? 103.777 180.416 68.258 1.00 33.05 249 TRP E CA 1
ATOM 11051 C C . TRP D 1 249 ? 103.364 181.848 67.884 1.00 33.79 249 TRP E C 1
ATOM 11052 O O . TRP D 1 249 ? 103.874 182.371 66.902 1.00 34.43 249 TRP E O 1
ATOM 11063 N N . LEU D 1 250 ? 102.437 182.486 68.600 1.00 33.58 250 LEU E N 1
ATOM 11064 C CA . LEU D 1 250 ? 102.098 183.882 68.266 1.00 34.18 250 LEU E CA 1
ATOM 11065 C C . LEU D 1 250 ? 102.800 184.769 69.325 1.00 34.46 250 LEU E C 1
ATOM 11066 O O . LEU D 1 250 ? 102.362 184.827 70.478 1.00 34.91 250 LEU E O 1
ATOM 11071 N N . PRO D 1 251 ? 103.905 185.466 68.960 1.00 35.40 251 PRO E N 1
ATOM 11072 C CA . PRO D 1 251 ? 104.512 186.273 70.031 1.00 35.39 251 PRO E CA 1
ATOM 11073 C C . PRO D 1 251 ? 103.799 187.604 70.308 1.00 36.09 251 PRO E C 1
ATOM 11074 O O . PRO D 1 251 ? 104.310 188.679 69.980 1.00 37.13 251 PRO E O 1
ATOM 11078 N N . ILE D 1 252 ? 102.641 187.510 70.951 1.00 34.36 252 ILE E N 1
ATOM 11079 C CA . ILE D 1 252 ? 101.776 188.650 71.233 1.00 34.01 252 ILE E CA 1
ATOM 11080 C C . ILE D 1 252 ? 102.374 189.768 72.095 1.00 35.99 252 ILE E C 1
ATOM 11081 O O . ILE D 1 252 ? 103.238 189.529 72.941 1.00 36.28 252 ILE E O 1
ATOM 11086 N N . LYS D 1 253 ? 101.943 190.999 71.842 1.00 36.47 253 LYS E N 1
ATOM 11087 C CA . LYS D 1 253 ? 102.396 192.122 72.634 1.00 37.31 253 LYS E CA 1
ATOM 11088 C C . LYS D 1 253 ? 101.687 192.017 73.994 1.00 37.38 253 LYS E C 1
ATOM 11089 O O . LYS D 1 253 ? 100.460 191.854 74.055 1.00 38.49 253 LYS E O 1
ATOM 11095 N N . PRO D 1 254 ? 102.445 192.109 75.106 1.00 37.41 254 PRO E N 1
ATOM 11096 C CA . PRO D 1 254 ? 101.781 191.993 76.413 1.00 36.24 254 PRO E CA 1
ATOM 11097 C C . PRO D 1 254 ? 100.560 192.914 76.724 1.00 36.44 254 PRO E C 1
ATOM 11098 O O . PRO D 1 254 ? 100.569 194.108 76.382 1.00 35.55 254 PRO E O 1
ATOM 11102 N N . GLY D 1 255 ? 99.544 192.318 77.371 1.00 34.62 255 GLY E N 1
ATOM 11103 C CA . GLY D 1 255 ? 98.289 192.949 77.783 1.00 35.52 255 GLY E CA 1
ATOM 11104 C C . GLY D 1 255 ? 97.211 193.193 76.723 1.00 36.16 255 GLY E C 1
ATOM 11105 O O . GLY D 1 255 ? 96.196 193.864 76.967 1.00 36.01 255 GLY E O 1
ATOM 11106 N N . THR D 1 256 ? 97.421 192.542 75.588 1.00 36.75 256 THR E N 1
ATOM 11107 C CA . THR D 1 256 ? 96.712 192.661 74.309 1.00 37.80 256 THR E CA 1
ATOM 11108 C C . THR D 1 256 ? 95.859 191.440 73.833 1.00 37.93 256 THR E C 1
ATOM 11109 O O . THR D 1 256 ? 95.280 191.417 72.737 1.00 38.38 256 THR E O 1
ATOM 11113 N N . ASP D 1 257 ? 95.790 190.438 74.691 1.00 37.99 257 ASP E N 1
ATOM 11114 C CA . ASP D 1 257 ? 95.089 189.185 74.446 1.00 38.01 257 ASP E CA 1
ATOM 11115 C C . ASP D 1 257 ? 93.582 189.295 74.172 1.00 38.60 257 ASP E C 1
ATOM 11116 O O . ASP D 1 257 ? 93.013 188.470 73.433 1.00 37.53 257 ASP E O 1
ATOM 11121 N N . THR D 1 258 ? 92.944 190.304 74.763 1.00 37.19 258 THR E N 1
ATOM 11122 C CA . THR D 1 258 ? 91.514 190.514 74.607 1.00 36.08 258 THR E CA 1
ATOM 11123 C C . THR D 1 258 ? 91.187 191.016 73.204 1.00 36.54 258 THR E C 1
ATOM 11124 O O . THR D 1 258 ? 90.151 190.680 72.641 1.00 37.20 258 THR E O 1
ATOM 11128 N N . ALA D 1 259 ? 92.089 191.788 72.619 1.00 37.65 259 ALA E N 1
ATOM 11129 C CA . ALA D 1 259 ? 91.897 192.249 71.261 1.00 36.81 259 ALA E CA 1
ATOM 11130 C C . ALA D 1 259 ? 91.957 191.044 70.301 1.00 37.94 259 ALA E C 1
ATOM 11131 O O . ALA D 1 259 ? 91.178 190.973 69.345 1.00 38.89 259 ALA E O 1
ATOM 11133 N N . LEU D 1 260 ? 92.875 190.105 70.539 1.00 38.08 260 LEU E N 1
ATOM 11134 C CA . LEU D 1 260 ? 92.995 188.895 69.705 1.00 39.23 260 LEU E CA 1
ATOM 11135 C C . LEU D 1 260 ? 91.694 188.050 69.780 1.00 40.02 260 LEU E C 1
ATOM 11136 O O . LEU D 1 260 ? 91.178 187.590 68.756 1.00 39.89 260 LEU E O 1
ATOM 11141 N N . LEU D 1 261 ? 91.181 187.849 70.998 1.00 40.32 261 LEU E N 1
ATOM 11142 C CA . LEU D 1 261 ? 89.987 187.016 71.265 1.00 40.13 261 LEU E CA 1
ATOM 11143 C C . LEU D 1 261 ? 88.673 187.580 70.670 1.00 41.33 261 LEU E C 1
ATOM 11144 O O . LEU D 1 261 ? 87.814 186.819 70.177 1.00 41.88 261 LEU E O 1
ATOM 11149 N N . LEU D 1 262 ? 88.531 188.903 70.708 1.00 40.71 262 LEU E N 1
ATOM 11150 C CA . LEU D 1 262 ? 87.397 189.595 70.104 1.00 41.35 262 LEU E CA 1
ATOM 11151 C C . LEU D 1 262 ? 87.482 189.417 68.546 1.00 42.41 262 LEU E C 1
ATOM 11152 O O . LEU D 1 262 ? 86.442 189.206 67.906 1.00 43.20 262 LEU E O 1
ATOM 11157 N N . ALA D 1 263 ? 88.681 189.476 67.941 1.00 42.28 263 ALA E N 1
ATOM 11158 C CA . ALA D 1 263 ? 88.829 189.277 66.487 1.00 41.48 263 ALA E CA 1
ATOM 11159 C C . ALA D 1 263 ? 88.556 187.806 66.106 1.00 43.10 263 ALA E C 1
ATOM 11160 O O . ALA D 1 263 ? 88.196 187.489 64.959 1.00 44.80 263 ALA E O 1
ATOM 11162 N N . TRP D 1 264 ? 88.738 186.898 67.054 1.00 41.50 264 TRP E N 1
ATOM 11163 C CA . TRP D 1 264 ? 88.391 185.514 66.781 1.00 41.64 264 TRP E CA 1
ATOM 11164 C C . TRP D 1 264 ? 86.844 185.376 66.860 1.00 41.82 264 TRP E C 1
ATOM 11165 O O . TRP D 1 264 ? 86.255 184.709 66.011 1.00 42.17 264 TRP E O 1
ATOM 11176 N N . ILE D 1 265 ? 86.180 186.004 67.830 1.00 41.98 265 ILE E N 1
ATOM 11177 C CA . ILE D 1 265 ? 84.707 185.942 67.918 1.00 43.57 265 ILE E CA 1
ATOM 11178 C C . ILE D 1 265 ? 84.087 186.530 66.619 1.00 44.15 265 ILE E C 1
ATOM 11179 O O . ILE D 1 265 ? 83.122 185.999 66.067 1.00 44.40 265 ILE E O 1
ATOM 11184 N N . HIS D 1 266 ? 84.693 187.588 66.097 1.00 45.11 266 HIS E N 1
ATOM 11185 C CA . HIS D 1 266 ? 84.258 188.199 64.833 1.00 45.79 266 HIS E CA 1
ATOM 11186 C C . HIS D 1 266 ? 84.485 187.267 63.597 1.00 46.83 266 HIS E C 1
ATOM 11187 O O . HIS D 1 266 ? 83.606 187.167 62.738 1.00 48.48 266 HIS E O 1
ATOM 11194 N N . VAL D 1 267 ? 85.627 186.600 63.455 1.00 46.24 267 VAL E N 1
ATOM 11195 C CA . VAL D 1 267 ? 85.757 185.701 62.308 1.00 45.20 267 VAL E CA 1
ATOM 11196 C C . VAL D 1 267 ? 84.782 184.498 62.487 1.00 46.05 267 VAL E C 1
ATOM 11197 O O . VAL D 1 267 ? 84.132 184.074 61.527 1.00 45.65 267 VAL E O 1
ATOM 11201 N N . LEU D 1 268 ? 84.633 183.970 63.699 1.00 46.71 268 LEU E N 1
ATOM 11202 C CA . LEU D 1 268 ? 83.685 182.856 63.919 1.00 48.00 268 LEU E CA 1
ATOM 11203 C C . LEU D 1 268 ? 82.207 183.234 63.578 1.00 48.41 268 LEU E C 1
ATOM 11204 O O . LEU D 1 268 ? 81.466 182.423 63.024 1.00 47.09 268 LEU E O 1
ATOM 11209 N N . ILE D 1 269 ? 81.790 184.460 63.873 1.00 49.07 269 ILE E N 1
ATOM 11210 C CA . ILE D 1 269 ? 80.424 184.895 63.586 1.00 50.09 269 ILE E CA 1
ATOM 11211 C C . ILE D 1 269 ? 80.222 185.430 62.161 1.00 52.05 269 ILE E C 1
ATOM 11212 O O . ILE D 1 269 ? 79.375 184.918 61.411 1.00 52.94 269 ILE E O 1
ATOM 11217 N N . TYR D 1 270 ? 81.014 186.425 61.769 1.00 53.54 270 TYR E N 1
ATOM 11218 C CA . TYR D 1 270 ? 80.887 187.010 60.438 1.00 54.17 270 TYR E CA 1
ATOM 11219 C C . TYR D 1 270 ? 81.268 186.143 59.236 1.00 54.78 270 TYR E C 1
ATOM 11220 O O . TYR D 1 270 ? 80.787 186.404 58.134 1.00 55.67 270 TYR E O 1
ATOM 11229 N N . GLU D 1 271 ? 82.128 185.143 59.412 1.00 54.70 271 GLU E N 1
ATOM 11230 C CA . GLU D 1 271 ? 82.425 184.226 58.311 1.00 54.75 271 GLU E CA 1
ATOM 11231 C C . GLU D 1 271 ? 81.493 183.014 58.483 1.00 54.74 271 GLU E C 1
ATOM 11232 O O . GLU D 1 271 ? 81.523 182.050 57.708 1.00 54.65 271 GLU E O 1
ATOM 11238 N N . ASP D 1 272 ? 80.681 183.062 59.526 1.00 54.87 272 ASP E N 1
ATOM 11239 C CA . ASP D 1 272 ? 79.676 182.036 59.766 1.00 54.68 272 ASP E CA 1
ATOM 11240 C C . ASP D 1 272 ? 80.214 180.626 59.969 1.00 53.68 272 ASP E C 1
ATOM 11241 O O . ASP D 1 272 ? 79.751 179.679 59.326 1.00 53.01 272 ASP E O 1
ATOM 11246 N N . LEU D 1 273 ? 81.170 180.487 60.874 1.00 53.12 273 LEU E N 1
ATOM 11247 C CA . LEU D 1 273 ? 81.814 179.214 61.133 1.00 51.17 273 LEU E CA 1
ATOM 11248 C C . LEU D 1 273 ? 81.404 178.537 62.448 1.00 50.13 273 LEU E C 1
ATOM 11249 O O . LEU D 1 273 ? 81.787 177.397 62.679 1.00 49.19 273 LEU E O 1
ATOM 11254 N N . TYR D 1 274 ? 80.616 179.211 63.287 1.00 50.20 274 TYR E N 1
ATOM 11255 C CA . TYR D 1 274 ? 80.195 178.645 64.579 1.00 51.05 274 TYR E CA 1
ATOM 11256 C C . TYR D 1 274 ? 79.175 177.520 64.464 1.00 50.86 274 TYR E C 1
ATOM 11257 O O . TYR D 1 274 ? 78.594 177.291 63.405 1.00 52.20 274 TYR E O 1
ATOM 11266 N N . ASP D 1 275 ? 78.985 176.822 65.573 1.00 50.17 275 ASP E N 1
ATOM 11267 C CA . ASP D 1 275 ? 78.061 175.692 65.703 1.00 51.49 275 ASP E CA 1
ATOM 11268 C C . ASP D 1 275 ? 76.644 176.259 65.974 1.00 52.36 275 ASP E C 1
ATOM 11269 O O . ASP D 1 275 ? 76.333 176.610 67.109 1.00 51.20 275 ASP E O 1
ATOM 11274 N N . LYS D 1 276 ? 75.773 176.319 64.964 1.00 52.66 276 LYS E N 1
ATOM 11275 C CA . LYS D 1 276 ? 74.449 176.940 65.149 1.00 52.09 276 LYS E CA 1
ATOM 11276 C C . LYS D 1 276 ? 73.452 176.283 66.072 1.00 51.74 276 LYS E C 1
ATOM 11277 O O . LYS D 1 276 ? 72.747 176.967 66.824 1.00 50.35 276 LYS E O 1
ATOM 11283 N N . GLU D 1 277 ? 73.351 174.968 66.031 1.00 51.74 277 GLU E N 1
ATOM 11284 C CA . GLU D 1 277 ? 72.356 174.381 66.892 1.00 53.02 277 GLU E CA 1
ATOM 11285 C C . GLU D 1 277 ? 72.769 174.348 68.361 1.00 52.51 277 GLU E C 1
ATOM 11286 O O . GLU D 1 277 ? 71.912 174.359 69.251 1.00 53.10 277 GLU E O 1
ATOM 11292 N N . TYR D 1 278 ? 74.074 174.340 68.611 1.00 51.38 278 TYR E N 1
ATOM 11293 C CA . TYR D 1 278 ? 74.586 174.397 69.969 1.00 49.33 278 TYR E CA 1
ATOM 11294 C C . TYR D 1 278 ? 74.205 175.805 70.424 1.00 49.06 278 TYR E C 1
ATOM 11295 O O . TYR D 1 278 ? 73.619 175.983 71.493 1.00 48.63 278 TYR E O 1
ATOM 11304 N N . VAL D 1 279 ? 74.524 176.815 69.625 1.00 49.17 279 VAL E N 1
ATOM 11305 C CA . VAL D 1 279 ? 74.122 178.149 70.024 1.00 51.18 279 VAL E CA 1
ATOM 11306 C C . VAL D 1 279 ? 72.586 178.102 70.253 1.00 52.18 279 VAL E C 1
ATOM 11307 O O . VAL D 1 279 ? 72.153 178.232 71.399 1.00 52.72 279 VAL E O 1
ATOM 11311 N N . ALA D 1 280 ? 71.784 177.830 69.221 1.00 53.16 280 ALA E N 1
ATOM 11312 C CA . ALA D 1 280 ? 70.307 177.752 69.328 1.00 53.59 280 ALA E CA 1
ATOM 11313 C C . ALA D 1 280 ? 69.695 176.961 70.517 1.00 54.92 280 ALA E C 1
ATOM 11314 O O . ALA D 1 280 ? 68.666 177.366 71.083 1.00 55.33 280 ALA E O 1
ATOM 11316 N N . LYS D 1 281 ? 70.295 175.859 70.941 1.00 55.74 281 LYS E N 1
ATOM 11317 C CA . LYS D 1 281 ? 69.688 175.144 72.062 1.00 56.61 281 LYS E CA 1
ATOM 11318 C C . LYS D 1 281 ? 70.221 175.233 73.510 1.00 57.64 281 LYS E C 1
ATOM 11319 O O . LYS D 1 281 ? 69.482 174.889 74.435 1.00 58.09 281 LYS E O 1
ATOM 11325 N N . TYR D 1 282 ? 71.444 175.694 73.752 1.00 58.02 282 TYR E N 1
ATOM 11326 C CA . TYR D 1 282 ? 71.956 175.750 75.138 1.00 57.93 282 TYR E CA 1
ATOM 11327 C C . TYR D 1 282 ? 72.393 177.120 75.608 1.00 58.90 282 TYR E C 1
ATOM 11328 O O . TYR D 1 282 ? 72.980 177.276 76.686 1.00 59.48 282 TYR E O 1
ATOM 11337 N N . THR D 1 283 ? 72.052 178.092 74.790 1.00 59.25 283 THR E N 1
ATOM 11338 C CA . THR D 1 283 ? 72.457 179.470 74.918 1.00 60.37 283 THR E CA 1
ATOM 11339 C C . THR D 1 283 ? 71.313 180.478 74.933 1.00 61.92 283 THR E C 1
ATOM 11340 O O . THR D 1 283 ? 70.277 180.258 74.312 1.00 62.19 283 THR E O 1
ATOM 11344 N N . VAL D 1 284 ? 71.538 181.594 75.607 1.00 62.96 284 VAL E N 1
ATOM 11345 C CA . VAL D 1 284 ? 70.573 182.673 75.740 1.00 64.03 284 VAL E CA 1
ATOM 11346 C C . VAL D 1 284 ? 71.305 184.020 75.547 1.00 65.23 284 VAL E C 1
ATOM 11347 O O . VAL D 1 284 ? 72.331 184.238 76.170 1.00 66.26 284 VAL E O 1
ATOM 11351 N N . GLY D 1 285 ? 70.819 184.875 74.650 1.00 66.62 285 GLY E N 1
ATOM 11352 C CA . GLY D 1 285 ? 71.451 186.166 74.420 1.00 68.62 285 GLY E CA 1
ATOM 11353 C C . GLY D 1 285 ? 72.592 186.424 73.432 1.00 69.48 285 GLY E C 1
ATOM 11354 O O . GLY D 1 285 ? 73.292 187.432 73.583 1.00 69.59 285 GLY E O 1
ATOM 11355 N N . PHE D 1 286 ? 72.823 185.591 72.411 1.00 70.62 286 PHE E N 1
ATOM 11356 C CA . PHE D 1 286 ? 73.927 185.833 71.417 1.00 73.06 286 PHE E CA 1
ATOM 11357 C C . PHE D 1 286 ? 73.684 186.962 70.413 1.00 73.90 286 PHE E C 1
ATOM 11358 O O . PHE D 1 286 ? 74.619 187.393 69.734 1.00 74.17 286 PHE E O 1
ATOM 11366 N N . GLU D 1 287 ? 72.434 187.420 70.335 1.00 74.67 287 GLU E N 1
ATOM 11367 C CA . GLU D 1 287 ? 71.950 188.465 69.409 1.00 75.49 287 GLU E CA 1
ATOM 11368 C C . GLU D 1 287 ? 72.364 189.829 69.841 1.00 75.06 287 GLU E C 1
ATOM 11369 O O . GLU D 1 287 ? 71.836 190.870 69.408 1.00 77.06 287 GLU E O 1
ATOM 11375 N N . GLU D 1 288 ? 73.295 189.768 70.777 1.00 73.08 288 GLU E N 1
ATOM 11376 C CA . GLU D 1 288 ? 73.891 190.907 71.422 1.00 71.04 288 GLU E CA 1
ATOM 11377 C C . GLU D 1 288 ? 75.383 190.761 71.137 1.00 69.51 288 GLU E C 1
ATOM 11378 O O . GLU D 1 288 ? 76.067 191.765 70.911 1.00 69.33 288 GLU E O 1
ATOM 11384 N N . LEU D 1 289 ? 75.915 189.533 71.115 1.00 67.83 289 LEU E N 1
ATOM 11385 C CA . LEU D 1 289 ? 77.347 189.369 70.844 1.00 66.57 289 LEU E CA 1
ATOM 11386 C C . LEU D 1 289 ? 77.750 189.758 69.412 1.00 66.01 289 LEU E C 1
ATOM 11387 O O . LEU D 1 289 ? 78.822 190.336 69.220 1.00 66.20 289 LEU E O 1
ATOM 11392 N N . LYS D 1 290 ? 76.914 189.459 68.416 1.00 65.09 290 LYS E N 1
ATOM 11393 C CA . LYS D 1 290 ? 77.225 189.773 67.008 1.00 64.15 290 LYS E CA 1
ATOM 11394 C C . LYS D 1 290 ? 77.367 191.270 66.705 1.00 63.79 290 LYS E C 1
ATOM 11395 O O . LYS D 1 290 ? 78.261 191.681 65.957 1.00 63.99 290 LYS E O 1
ATOM 11401 N N . ALA D 1 291 ? 76.482 192.072 67.282 1.00 63.42 291 ALA E N 1
ATOM 11402 C CA . ALA D 1 291 ? 76.468 193.531 67.123 1.00 63.27 291 ALA E CA 1
ATOM 11403 C C . ALA D 1 291 ? 77.642 194.199 67.855 1.00 62.85 291 ALA E C 1
ATOM 11404 O O . ALA D 1 291 ? 78.206 195.196 67.377 1.00 62.52 291 ALA E O 1
ATOM 11406 N N . HIS D 1 292 ? 77.996 193.646 69.014 1.00 62.54 292 HIS E N 1
ATOM 11407 C CA . HIS D 1 292 ? 79.108 194.137 69.862 1.00 61.65 292 HIS E CA 1
ATOM 11408 C C . HIS D 1 292 ? 80.454 194.053 69.135 1.00 61.43 292 HIS E C 1
ATOM 11409 O O . HIS D 1 292 ? 81.256 194.994 69.137 1.00 61.82 292 HIS E O 1
ATOM 11416 N N . VAL D 1 293 ? 80.663 192.932 68.474 1.00 60.79 293 VAL E N 1
ATOM 11417 C CA . VAL D 1 293 ? 81.913 192.606 67.808 1.00 60.20 293 VAL E CA 1
ATOM 11418 C C . VAL D 1 293 ? 82.089 193.060 66.350 1.00 59.75 293 VAL E C 1
ATOM 11419 O O . VAL D 1 293 ? 83.108 192.772 65.697 1.00 59.00 293 VAL E O 1
ATOM 11423 N N . LYS D 1 294 ? 81.124 193.838 65.882 1.00 58.93 294 LYS E N 1
ATOM 11424 C CA . LYS D 1 294 ? 81.077 194.280 64.496 1.00 58.61 294 LYS E CA 1
ATOM 11425 C C . LYS D 1 294 ? 82.346 194.906 63.881 1.00 58.26 294 LYS E C 1
ATOM 11426 O O . LYS D 1 294 ? 82.760 194.537 62.772 1.00 58.31 294 LYS E O 1
ATOM 11432 N N . ASP D 1 295 ? 82.977 195.807 64.621 1.00 57.54 295 ASP E N 1
ATOM 11433 C CA . ASP D 1 295 ? 84.183 196.521 64.218 1.00 56.50 295 ASP E CA 1
ATOM 11434 C C . ASP D 1 295 ? 85.522 195.880 64.677 1.00 54.89 295 ASP E C 1
ATOM 11435 O O . ASP D 1 295 ? 86.598 196.397 64.355 1.00 54.95 295 ASP E O 1
ATOM 11440 N N . PHE D 1 296 ? 85.448 194.772 65.420 1.00 52.68 296 PHE E N 1
ATOM 11441 C CA . PHE D 1 296 ? 86.623 194.062 65.983 1.00 50.94 296 PHE E CA 1
ATOM 11442 C C . PHE D 1 296 ? 87.139 193.000 65.041 1.00 50.87 296 PHE E C 1
ATOM 11443 O O . PHE D 1 296 ? 86.988 191.788 65.225 1.00 50.43 296 PHE E O 1
ATOM 11451 N N . THR D 1 297 ? 87.839 193.538 64.081 1.00 51.21 297 THR E N 1
ATOM 11452 C CA . THR D 1 297 ? 88.394 192.911 62.929 1.00 50.97 297 THR E CA 1
ATOM 11453 C C . THR D 1 297 ? 89.848 192.417 62.977 1.00 50.85 297 THR E C 1
ATOM 11454 O O . THR D 1 297 ? 90.650 192.941 63.754 1.00 50.84 297 THR E O 1
ATOM 11458 N N . PRO D 1 298 ? 90.188 191.365 62.190 1.00 50.74 298 PRO E N 1
ATOM 11459 C CA . PRO D 1 298 ? 91.577 190.912 62.202 1.00 50.45 298 PRO E CA 1
ATOM 11460 C C . PRO D 1 298 ? 92.564 192.076 61.856 1.00 50.79 298 PRO E C 1
ATOM 11461 O O . PRO D 1 298 ? 93.758 191.969 62.127 1.00 51.73 298 PRO E O 1
ATOM 11465 N N . GLU D 1 299 ? 92.094 193.167 61.243 1.00 51.29 299 GLU E N 1
ATOM 11466 C CA . GLU D 1 299 ? 92.979 194.303 60.911 1.00 51.88 299 GLU E CA 1
ATOM 11467 C C . GLU D 1 299 ? 93.032 195.289 62.115 1.00 51.82 299 GLU E C 1
ATOM 11468 O O . GLU D 1 299 ? 94.074 195.918 62.379 1.00 51.67 299 GLU E O 1
ATOM 11474 N N . TRP D 1 300 ? 91.911 195.412 62.832 1.00 51.18 300 TRP E N 1
ATOM 11475 C CA . TRP D 1 300 ? 91.814 196.247 64.043 1.00 51.14 300 TRP E CA 1
ATOM 11476 C C . TRP D 1 300 ? 92.719 195.562 65.117 1.00 51.60 300 TRP E C 1
ATOM 11477 O O . TRP D 1 300 ? 93.613 196.203 65.684 1.00 51.82 300 TRP E O 1
ATOM 11488 N N . ALA D 1 301 ? 92.507 194.265 65.356 1.00 51.24 301 ALA E N 1
ATOM 11489 C CA . ALA D 1 301 ? 93.316 193.443 66.281 1.00 51.50 301 ALA E CA 1
ATOM 11490 C C . ALA D 1 301 ? 94.823 193.481 65.936 1.00 51.42 301 ALA E C 1
ATOM 11491 O O . ALA D 1 301 ? 95.673 193.558 66.820 1.00 51.88 301 ALA E O 1
ATOM 11493 N N . GLU D 1 302 ? 95.165 193.438 64.657 1.00 51.91 302 GLU E N 1
ATOM 11494 C CA . GLU D 1 302 ? 96.575 193.479 64.282 1.00 52.72 302 GLU E CA 1
ATOM 11495 C C . GLU D 1 302 ? 97.345 194.757 64.697 1.00 52.85 302 GLU E C 1
ATOM 11496 O O . GLU D 1 302 ? 98.552 194.704 64.961 1.00 52.79 302 GLU E O 1
ATOM 11502 N N . LYS D 1 303 ? 96.662 195.898 64.741 1.00 53.36 303 LYS E N 1
ATOM 11503 C CA . LYS D 1 303 ? 97.287 197.164 65.132 1.00 53.94 303 LYS E CA 1
ATOM 11504 C C . LYS D 1 303 ? 97.830 197.115 66.567 1.00 53.69 303 LYS E C 1
ATOM 11505 O O . LYS D 1 303 ? 98.941 197.582 66.859 1.00 53.96 303 LYS E O 1
ATOM 11511 N N . HIS D 1 304 ? 97.010 196.564 67.452 1.00 51.34 304 HIS E N 1
ATOM 11512 C CA . HIS D 1 304 ? 97.256 196.479 68.892 1.00 49.72 304 HIS E CA 1
ATOM 11513 C C . HIS D 1 304 ? 98.092 195.303 69.407 1.00 47.44 304 HIS E C 1
ATOM 11514 O O . HIS D 1 304 ? 98.846 195.386 70.382 1.00 47.49 304 HIS E O 1
ATOM 11521 N N . THR D 1 305 ? 97.923 194.225 68.684 1.00 44.44 305 THR E N 1
ATOM 11522 C CA . THR D 1 305 ? 98.438 192.910 68.946 1.00 42.06 305 THR E CA 1
ATOM 11523 C C . THR D 1 305 ? 99.829 192.587 68.367 1.00 41.51 305 THR E C 1
ATOM 11524 O O . THR D 1 305 ? 100.669 191.923 69.002 1.00 39.64 305 THR E O 1
ATOM 11528 N N . GLU D 1 306 ? 100.044 193.113 67.174 1.00 40.85 306 GLU E N 1
ATOM 11529 C CA . GLU D 1 306 ? 101.218 192.930 66.354 1.00 41.33 306 GLU E CA 1
ATOM 11530 C C . GLU D 1 306 ? 101.218 191.514 65.715 1.00 41.22 306 GLU E C 1
ATOM 11531 O O . GLU D 1 306 ? 102.207 191.099 65.131 1.00 42.20 306 GLU E O 1
ATOM 11537 N N . ILE D 1 307 ? 100.118 190.769 65.846 1.00 41.96 307 ILE E N 1
ATOM 11538 C CA . ILE D 1 307 ? 99.977 189.449 65.196 1.00 42.29 307 ILE E CA 1
ATOM 11539 C C . ILE D 1 307 ? 99.368 189.800 63.793 1.00 42.78 307 ILE E C 1
ATOM 11540 O O . ILE D 1 307 ? 98.340 190.502 63.717 1.00 41.86 307 ILE E O 1
ATOM 11545 N N . PRO D 1 308 ? 100.010 189.348 62.678 1.00 43.16 308 PRO E N 1
ATOM 11546 C CA . PRO D 1 308 ? 99.466 189.684 61.351 1.00 43.20 308 PRO E CA 1
ATOM 11547 C C . PRO D 1 308 ? 98.012 189.200 61.093 1.00 44.08 308 PRO E C 1
ATOM 11548 O O . PRO D 1 308 ? 97.658 188.067 61.444 1.00 43.86 308 PRO E O 1
ATOM 11552 N N . ALA D 1 309 ? 97.188 190.078 60.507 1.00 44.15 309 ALA E N 1
ATOM 11553 C CA . ALA D 1 309 ? 95.761 189.836 60.212 1.00 44.28 309 ALA E CA 1
ATOM 11554 C C . ALA D 1 309 ? 95.480 188.480 59.602 1.00 44.21 309 ALA E C 1
ATOM 11555 O O . ALA D 1 309 ? 94.483 187.813 59.887 1.00 44.03 309 ALA E O 1
ATOM 11557 N N . GLN D 1 310 ? 96.386 188.092 58.741 1.00 44.62 310 GLN E N 1
ATOM 11558 C CA . GLN D 1 310 ? 96.301 186.841 58.054 1.00 45.38 310 GLN E CA 1
ATOM 11559 C C . GLN D 1 310 ? 96.461 185.623 59.003 1.00 45.21 310 GLN E C 1
ATOM 11560 O O . GLN D 1 310 ? 95.727 184.630 58.856 1.00 45.97 310 GLN E O 1
ATOM 11566 N N . VAL D 1 311 ? 97.385 185.688 59.971 1.00 43.64 311 VAL E N 1
ATOM 11567 C CA . VAL D 1 311 ? 97.598 184.584 60.940 1.00 41.35 311 VAL E CA 1
ATOM 11568 C C . VAL D 1 311 ? 96.421 184.494 61.917 1.00 40.90 311 VAL E C 1
ATOM 11569 O O . VAL D 1 311 ? 96.045 183.404 62.346 1.00 40.27 311 VAL E O 1
ATOM 11573 N N . ILE D 1 312 ? 95.841 185.645 62.237 1.00 40.64 312 ILE E N 1
ATOM 11574 C CA . ILE D 1 312 ? 94.667 185.752 63.097 1.00 41.70 312 ILE E CA 1
ATOM 11575 C C . ILE D 1 312 ? 93.447 185.048 62.455 1.00 43.10 312 ILE E C 1
ATOM 11576 O O . ILE D 1 312 ? 92.703 184.302 63.113 1.00 42.88 312 ILE E O 1
ATOM 11581 N N . ARG D 1 313 ? 93.260 185.305 61.167 1.00 43.85 313 ARG E N 1
ATOM 11582 C CA . ARG D 1 313 ? 92.152 184.762 60.390 1.00 44.99 313 ARG E CA 1
ATOM 11583 C C . ARG D 1 313 ? 92.293 183.262 60.229 1.00 45.16 313 ARG E C 1
ATOM 11584 O O . ARG D 1 313 ? 91.330 182.504 60.390 1.00 46.16 313 ARG E O 1
ATOM 11592 N N . GLU D 1 314 ? 93.514 182.858 59.919 1.00 44.92 314 GLU E N 1
ATOM 11593 C CA . GLU D 1 314 ? 93.923 181.465 59.734 1.00 45.63 314 GLU E CA 1
ATOM 11594 C C . GLU D 1 314 ? 93.706 180.591 60.987 1.00 45.16 314 GLU E C 1
ATOM 11595 O O . GLU D 1 314 ? 93.220 179.465 60.878 1.00 46.16 314 GLU E O 1
ATOM 11601 N N . VAL D 1 315 ? 94.085 181.067 62.169 1.00 43.68 315 VAL E N 1
ATOM 11602 C CA . VAL D 1 315 ? 93.890 180.263 63.383 1.00 41.48 315 VAL E CA 1
ATOM 11603 C C . VAL D 1 315 ? 92.364 180.049 63.665 1.00 41.29 315 VAL E C 1
ATOM 11604 O O . VAL D 1 315 ? 91.945 178.937 64.001 1.00 39.34 315 VAL E O 1
ATOM 11608 N N . ALA D 1 316 ? 91.539 181.083 63.469 1.00 42.75 316 ALA E N 1
ATOM 11609 C CA . ALA D 1 316 ? 90.068 181.024 63.674 1.00 44.16 316 ALA E CA 1
ATOM 11610 C C . ALA D 1 316 ? 89.419 179.929 62.784 1.00 45.09 316 ALA E C 1
ATOM 11611 O O . ALA D 1 316 ? 88.628 179.091 63.259 1.00 44.21 316 ALA E O 1
ATOM 11613 N N . ARG D 1 317 ? 89.780 179.958 61.503 1.00 44.91 317 ARG E N 1
ATOM 11614 C CA . ARG D 1 317 ? 89.376 178.970 60.489 1.00 44.94 317 ARG E CA 1
ATOM 11615 C C . ARG D 1 317 ? 89.847 177.545 60.832 1.00 45.20 317 ARG E C 1
ATOM 11616 O O . ARG D 1 317 ? 89.112 176.574 60.613 1.00 45.76 317 ARG E O 1
ATOM 11624 N N . GLU D 1 318 ? 91.081 177.425 61.326 1.00 44.65 318 GLU E N 1
ATOM 11625 C CA . GLU D 1 318 ? 91.642 176.123 61.711 1.00 45.01 318 GLU E CA 1
ATOM 11626 C C . GLU D 1 318 ? 90.935 175.512 62.939 1.00 44.09 318 GLU E C 1
ATOM 11627 O O . GLU D 1 318 ? 90.736 174.298 62.972 1.00 43.45 318 GLU E O 1
ATOM 11633 N N . MET D 1 319 ? 90.561 176.307 63.947 1.00 44.28 319 MET E N 1
ATOM 11634 C CA . MET D 1 319 ? 89.847 175.719 65.101 1.00 44.21 319 MET E CA 1
ATOM 11635 C C . MET D 1 319 ? 88.376 175.361 64.703 1.00 43.75 319 MET E C 1
ATOM 11636 O O . MET D 1 319 ? 87.850 174.327 65.154 1.00 42.25 319 MET E O 1
ATOM 11641 N N . ALA D 1 320 ? 87.743 176.174 63.843 1.00 43.00 320 ALA E N 1
ATOM 11642 C CA . ALA D 1 320 ? 86.390 175.907 63.297 1.00 42.96 320 ALA E CA 1
ATOM 11643 C C . ALA D 1 320 ? 86.421 174.563 62.504 1.00 42.64 320 ALA E C 1
ATOM 11644 O O . ALA D 1 320 ? 85.580 173.691 62.736 1.00 41.64 320 ALA E O 1
ATOM 11646 N N . ALA D 1 321 ? 87.386 174.383 61.599 1.00 41.87 321 ALA E N 1
ATOM 11647 C CA . ALA D 1 321 ? 87.538 173.137 60.831 1.00 42.12 321 ALA E CA 1
ATOM 11648 C C . ALA D 1 321 ? 87.569 171.871 61.726 1.00 43.77 321 ALA E C 1
ATOM 11649 O O . ALA D 1 321 ? 87.243 170.772 61.269 1.00 44.04 321 ALA E O 1
ATOM 11651 N N . HIS D 1 322 ? 87.964 172.014 62.993 1.00 45.04 322 HIS E N 1
ATOM 11652 C CA . HIS D 1 322 ? 88.011 170.861 63.919 1.00 45.19 322 HIS E CA 1
ATOM 11653 C C . HIS D 1 322 ? 86.796 170.833 64.881 1.00 45.97 322 HIS E C 1
ATOM 11654 O O . HIS D 1 322 ? 86.762 170.042 65.815 1.00 43.75 322 HIS E O 1
ATOM 11661 N N . LYS D 1 323 ? 85.790 171.709 64.573 1.00 48.95 323 LYS E N 1
ATOM 11662 C CA . LYS D 1 323 ? 84.481 171.797 65.387 1.00 51.47 323 LYS E CA 1
ATOM 11663 C C . LYS D 1 323 ? 83.817 170.440 66.012 1.00 52.29 323 LYS E C 1
ATOM 11664 O O . LYS D 1 323 ? 84.490 169.315 65.389 1.00 55.06 323 LYS E O 1
ATOM 11670 N N . PRO D 1 324 ? 84.209 170.238 67.423 1.00 52.43 324 PRO E N 1
ATOM 11671 C CA . PRO D 1 324 ? 83.460 170.144 68.839 1.00 52.31 324 PRO E CA 1
ATOM 11672 C C . PRO D 1 324 ? 84.918 169.376 69.368 1.00 52.60 324 PRO E C 1
ATOM 11673 O O . PRO D 1 324 ? 85.000 168.890 70.502 1.00 54.38 324 PRO E O 1
ATOM 11677 N N . ARG D 1 325 ? 86.050 169.431 68.610 1.00 50.80 325 ARG E N 1
ATOM 11678 C CA . ARG D 1 325 ? 87.339 168.883 69.073 1.00 50.05 325 ARG E CA 1
ATOM 11679 C C . ARG D 1 325 ? 88.523 169.900 68.971 1.00 47.32 325 ARG E C 1
ATOM 11680 O O . ARG D 1 325 ? 89.684 169.565 68.691 1.00 46.30 325 ARG E O 1
ATOM 11688 N N . ALA D 1 326 ? 88.152 171.168 69.190 1.00 44.14 326 ALA E N 1
ATOM 11689 C CA . ALA D 1 326 ? 89.047 172.325 69.276 1.00 40.66 326 ALA E CA 1
ATOM 11690 C C . ALA D 1 326 ? 88.677 173.010 70.627 1.00 39.52 326 ALA E C 1
ATOM 11691 O O . ALA D 1 326 ? 87.488 173.225 70.924 1.00 38.97 326 ALA E O 1
ATOM 11693 N N . VAL D 1 327 ? 89.690 173.278 71.453 1.00 37.30 327 VAL E N 1
ATOM 11694 C CA . VAL D 1 327 ? 89.544 173.940 72.758 1.00 35.41 327 VAL E CA 1
ATOM 11695 C C . VAL D 1 327 ? 90.561 175.050 73.008 1.00 35.42 327 VAL E C 1
ATOM 11696 O O . VAL D 1 327 ? 91.681 175.006 72.500 1.00 35.23 327 VAL E O 1
ATOM 11700 N N . LEU D 1 328 ? 90.139 176.017 73.815 1.00 35.49 328 LEU E N 1
ATOM 11701 C CA . LEU D 1 328 ? 91.009 177.049 74.366 1.00 35.56 328 LEU E CA 1
ATOM 11702 C C . LEU D 1 328 ? 90.825 176.818 75.880 1.00 33.95 328 LEU E C 1
ATOM 11703 O O . LEU D 1 328 ? 89.949 177.437 76.503 1.00 32.79 328 LEU E O 1
ATOM 11708 N N . PRO D 1 329 ? 91.623 175.897 76.471 1.00 32.53 329 PRO E N 1
ATOM 11709 C CA . PRO D 1 329 ? 91.568 175.575 77.898 1.00 32.48 329 PRO E CA 1
ATOM 11710 C C . PRO D 1 329 ? 91.919 176.857 78.683 1.00 33.59 329 PRO E C 1
ATOM 11711 O O . PRO D 1 329 ? 92.961 177.453 78.408 1.00 33.74 329 PRO E O 1
ATOM 11715 N N . PRO D 1 330 ? 91.070 177.312 79.642 1.00 34.06 330 PRO E N 1
ATOM 11716 C CA . PRO D 1 330 ? 91.445 178.534 80.366 1.00 34.32 330 PRO E CA 1
ATOM 11717 C C . PRO D 1 330 ? 92.659 178.341 81.305 1.00 34.29 330 PRO E C 1
ATOM 11718 O O . PRO D 1 330 ? 92.753 177.296 81.964 1.00 33.61 330 PRO E O 1
ATOM 11722 N N . THR D 1 331 ? 93.591 179.304 81.368 1.00 34.09 331 THR E N 1
ATOM 11723 C CA . THR D 1 331 ? 94.735 179.129 82.277 1.00 33.88 331 THR E CA 1
ATOM 11724 C C . THR D 1 331 ? 94.316 179.295 83.772 1.00 33.72 331 THR E C 1
ATOM 11725 O O . THR D 1 331 ? 93.168 179.656 84.074 1.00 34.38 331 THR E O 1
ATOM 11729 N N . ARG D 1 332 ? 95.218 178.945 84.690 1.00 32.27 332 ARG E N 1
ATOM 11730 C CA . ARG D 1 332 ? 94.986 179.020 86.135 1.00 31.51 332 ARG E CA 1
ATOM 11731 C C . ARG D 1 332 ? 95.405 180.380 86.698 1.00 31.74 332 ARG E C 1
ATOM 11732 O O . ARG D 1 332 ? 94.574 181.115 87.206 1.00 31.66 332 ARG E O 1
ATOM 11740 N N . HIS D 1 333 ? 96.676 180.741 86.624 1.00 31.56 333 HIS E N 1
ATOM 11741 C CA . HIS D 1 333 ? 97.037 182.057 87.175 1.00 30.62 333 HIS E CA 1
ATOM 11742 C C . HIS D 1 333 ? 96.553 183.133 86.179 1.00 30.93 333 HIS E C 1
ATOM 11743 O O . HIS D 1 333 ? 97.122 183.312 85.114 1.00 32.41 333 HIS E O 1
ATOM 11750 N N . ASN D 1 334 ? 95.497 183.859 86.537 1.00 31.14 334 ASN E N 1
ATOM 11751 C CA . ASN D 1 334 ? 94.859 184.857 85.648 1.00 32.29 334 ASN E CA 1
ATOM 11752 C C . ASN D 1 334 ? 94.918 186.347 86.017 1.00 33.45 334 ASN E C 1
ATOM 11753 O O . ASN D 1 334 ? 94.400 187.224 85.315 1.00 35.38 334 ASN E O 1
ATOM 11758 N N . VAL D 1 335 ? 95.583 186.617 87.103 1.00 33.63 335 VAL E N 1
ATOM 11759 C CA . VAL D 1 335 ? 95.643 187.923 87.689 1.00 33.41 335 VAL E CA 1
ATOM 11760 C C . VAL D 1 335 ? 96.786 188.815 87.113 1.00 33.85 335 VAL E C 1
ATOM 11761 O O . VAL D 1 335 ? 97.780 189.107 87.776 1.00 33.11 335 VAL E O 1
ATOM 11765 N N . TRP D 1 336 ? 96.587 189.248 85.860 1.00 35.10 336 TRP E N 1
ATOM 11766 C CA . TRP D 1 336 ? 97.542 190.055 85.032 1.00 37.62 336 TRP E CA 1
ATOM 11767 C C . TRP D 1 336 ? 96.954 191.455 84.674 1.00 39.02 336 TRP E C 1
ATOM 11768 O O . TRP D 1 336 ? 95.774 191.528 84.463 1.00 42.28 336 TRP E O 1
ATOM 11779 N N . TYR D 1 337 ? 97.653 192.571 84.579 1.00 39.23 337 TYR E N 1
ATOM 11780 C CA . TYR D 1 337 ? 96.881 193.759 84.096 1.00 39.41 337 TYR E CA 1
ATOM 11781 C C . TYR D 1 337 ? 95.521 194.296 84.708 1.00 38.85 337 TYR E C 1
ATOM 11782 O O . TYR D 1 337 ? 95.161 195.428 84.409 1.00 39.93 337 TYR E O 1
ATOM 11791 N N . GLY D 1 338 ? 94.733 193.553 85.478 1.00 38.48 338 GLY E N 1
ATOM 11792 C CA . GLY D 1 338 ? 93.526 194.162 86.042 1.00 39.44 338 GLY E CA 1
ATOM 11793 C C . GLY D 1 338 ? 92.180 194.373 85.317 1.00 40.72 338 GLY E C 1
ATOM 11794 O O . GLY D 1 338 ? 91.312 195.114 85.793 1.00 40.99 338 GLY E O 1
ATOM 11795 N N . ASP D 1 339 ? 92.016 193.796 84.136 1.00 41.94 339 ASP E N 1
ATOM 11796 C CA . ASP D 1 339 ? 90.746 193.804 83.395 1.00 41.72 339 ASP E CA 1
ATOM 11797 C C . ASP D 1 339 ? 90.530 192.334 83.004 1.00 41.64 339 ASP E C 1
ATOM 11798 O O . ASP D 1 339 ? 89.853 192.026 82.030 1.00 42.15 339 ASP E O 1
ATOM 11803 N N . ASP D 1 340 ? 91.113 191.443 83.801 1.00 41.39 340 ASP E N 1
ATOM 11804 C CA . ASP D 1 340 ? 91.122 189.996 83.594 1.00 41.93 340 ASP E CA 1
ATOM 11805 C C . ASP D 1 340 ? 89.836 189.156 83.474 1.00 42.44 340 ASP E C 1
ATOM 11806 O O . ASP D 1 340 ? 89.866 188.116 82.798 1.00 41.91 340 ASP E O 1
ATOM 11811 N N . THR D 1 341 ? 88.735 189.554 84.116 1.00 41.58 341 THR E N 1
ATOM 11812 C CA . THR D 1 341 ? 87.496 188.779 84.007 1.00 40.88 341 THR E CA 1
ATOM 11813 C C . THR D 1 341 ? 86.998 188.927 82.564 1.00 41.28 341 THR E C 1
ATOM 11814 O O . THR D 1 341 ? 86.391 188.009 82.010 1.00 42.85 341 THR E O 1
ATOM 11818 N N . TYR D 1 342 ? 87.292 190.069 81.945 1.00 41.92 342 TYR E N 1
ATOM 11819 C CA . TYR D 1 342 ? 86.905 190.338 80.559 1.00 42.23 342 TYR E CA 1
ATOM 11820 C C . TYR D 1 342 ? 87.630 189.427 79.582 1.00 41.64 342 TYR E C 1
ATOM 11821 O O . TYR D 1 342 ? 87.043 188.927 78.612 1.00 41.80 342 TYR E O 1
ATOM 11830 N N . ARG D 1 343 ? 88.915 189.229 79.831 1.00 39.53 343 ARG E N 1
ATOM 11831 C CA . ARG D 1 343 ? 89.721 188.363 78.999 1.00 38.86 343 ARG E CA 1
ATOM 11832 C C . ARG D 1 343 ? 89.190 186.922 79.101 1.00 38.04 343 ARG E C 1
ATOM 11833 O O . ARG D 1 343 ? 89.065 186.250 78.081 1.00 37.91 343 ARG E O 1
ATOM 11841 N N . VAL D 1 344 ? 88.848 186.447 80.297 1.00 37.11 344 VAL E N 1
ATOM 11842 C CA . VAL D 1 344 ? 88.354 185.073 80.441 1.00 36.95 344 VAL E CA 1
ATOM 11843 C C . VAL D 1 344 ? 86.944 184.888 79.836 1.00 38.60 344 VAL E C 1
ATOM 11844 O O . VAL D 1 344 ? 86.690 183.884 79.155 1.00 38.67 344 VAL E O 1
ATOM 11848 N N . MET D 1 345 ? 86.034 185.835 80.053 1.00 39.08 345 MET E N 1
ATOM 11849 C CA . MET D 1 345 ? 84.704 185.773 79.432 1.00 38.47 345 MET E CA 1
ATOM 11850 C C . MET D 1 345 ? 84.829 185.530 77.902 1.00 38.12 345 MET E C 1
ATOM 11851 O O . MET D 1 345 ? 84.323 184.533 77.375 1.00 38.65 345 MET E O 1
ATOM 11856 N N . ALA D 1 346 ? 85.535 186.425 77.214 1.00 37.05 346 ALA E N 1
ATOM 11857 C CA . ALA D 1 346 ? 85.785 186.379 75.769 1.00 35.41 346 ALA E CA 1
ATOM 11858 C C . ALA D 1 346 ? 86.285 185.032 75.219 1.00 36.46 346 ALA E C 1
ATOM 11859 O O . ALA D 1 346 ? 85.883 184.589 74.124 1.00 37.47 346 ALA E O 1
ATOM 11861 N N . LEU D 1 347 ? 87.178 184.412 75.984 1.00 34.71 347 LEU E N 1
ATOM 11862 C CA . LEU D 1 347 ? 87.792 183.126 75.668 1.00 34.64 347 LEU E CA 1
ATOM 11863 C C . LEU D 1 347 ? 86.780 181.985 75.876 1.00 35.15 347 LEU E C 1
ATOM 11864 O O . LEU D 1 347 ? 86.767 180.990 75.137 1.00 34.54 347 LEU E O 1
ATOM 11869 N N . LEU D 1 348 ? 85.927 182.131 76.885 1.00 36.22 348 LEU E N 1
ATOM 11870 C CA . LEU D 1 348 ? 84.876 181.149 77.161 1.00 35.08 348 LEU E CA 1
ATOM 11871 C C . LEU D 1 348 ? 83.819 181.251 76.012 1.00 37.82 348 LEU E C 1
ATOM 11872 O O . LEU D 1 348 ? 83.284 180.224 75.578 1.00 38.80 348 LEU E O 1
ATOM 11877 N N . TYR D 1 349 ? 83.520 182.449 75.499 1.00 37.58 349 TYR E N 1
ATOM 11878 C CA . TYR D 1 349 ? 82.623 182.562 74.327 1.00 38.35 349 TYR E CA 1
ATOM 11879 C C . TYR D 1 349 ? 83.205 181.837 73.098 1.00 38.71 349 TYR E C 1
ATOM 11880 O O . TYR D 1 349 ? 82.448 181.251 72.318 1.00 39.73 349 TYR E O 1
ATOM 11889 N N . VAL D 1 350 ? 84.520 181.906 72.880 1.00 36.78 350 VAL E N 1
ATOM 11890 C CA . VAL D 1 350 ? 85.069 181.235 71.703 1.00 35.44 350 VAL E CA 1
ATOM 11891 C C . VAL D 1 350 ? 84.709 179.739 71.831 1.00 36.60 350 VAL E C 1
ATOM 11892 O O . VAL D 1 350 ? 84.146 179.145 70.906 1.00 36.35 350 VAL E O 1
ATOM 11896 N N . ASN D 1 351 ? 84.961 179.160 72.999 1.00 37.67 351 ASN E N 1
ATOM 11897 C CA . ASN D 1 351 ? 84.639 177.751 73.286 1.00 38.66 351 ASN E CA 1
ATOM 11898 C C . ASN D 1 351 ? 83.119 177.439 73.008 1.00 39.17 351 ASN E C 1
ATOM 11899 O O . ASN D 1 351 ? 82.801 176.442 72.348 1.00 38.64 351 ASN E O 1
ATOM 11904 N N . VAL D 1 352 ? 82.210 178.299 73.478 1.00 38.85 352 VAL E N 1
ATOM 11905 C CA . VAL D 1 352 ? 80.762 178.135 73.276 1.00 38.98 352 VAL E CA 1
ATOM 11906 C C . VAL D 1 352 ? 80.445 178.088 71.769 1.00 38.60 352 VAL E C 1
ATOM 11907 O O . VAL D 1 352 ? 79.719 177.198 71.306 1.00 37.65 352 VAL E O 1
ATOM 11911 N N . LEU D 1 353 ? 81.043 179.025 71.026 1.00 38.63 353 LEU E N 1
ATOM 11912 C CA . LEU D 1 353 ? 80.934 179.156 69.567 1.00 38.64 353 LEU E CA 1
ATOM 11913 C C . LEU D 1 353 ? 81.509 177.953 68.766 1.00 39.60 353 LEU E C 1
ATOM 11914 O O . LEU D 1 353 ? 81.224 177.811 67.571 1.00 40.10 353 LEU E O 1
ATOM 11919 N N . LEU D 1 354 ? 82.337 177.124 69.404 1.00 40.01 354 LEU E N 1
ATOM 11920 C CA . LEU D 1 354 ? 82.868 175.923 68.773 1.00 40.78 354 LEU E CA 1
ATOM 11921 C C . LEU D 1 354 ? 81.961 174.761 69.272 1.00 40.81 354 LEU E C 1
ATOM 11922 O O . LEU D 1 354 ? 82.139 173.602 68.890 1.00 41.54 354 LEU E O 1
ATOM 11927 N N . GLY D 1 355 ? 81.000 175.097 70.130 1.00 40.19 355 GLY E N 1
ATOM 11928 C CA . GLY D 1 355 ? 80.055 174.147 70.702 1.00 40.22 355 GLY E CA 1
ATOM 11929 C C . GLY D 1 355 ? 80.690 172.928 71.341 1.00 41.97 355 GLY E C 1
ATOM 11930 O O . GLY D 1 355 ? 80.196 171.793 71.198 1.00 41.45 355 GLY E O 1
ATOM 11931 N N . ASN D 1 356 ? 81.765 173.183 72.087 1.00 41.51 356 ASN E N 1
ATOM 11932 C CA . ASN D 1 356 ? 82.594 172.156 72.737 1.00 41.02 356 ASN E CA 1
ATOM 11933 C C . ASN D 1 356 ? 82.358 171.830 74.222 1.00 40.91 356 ASN E C 1
ATOM 11934 O O . ASN D 1 356 ? 82.911 170.855 74.751 1.00 39.70 356 ASN E O 1
ATOM 11939 N N . TYR D 1 357 ? 81.523 172.623 74.883 1.00 41.42 357 TYR E N 1
ATOM 11940 C CA . TYR D 1 357 ? 81.254 172.449 76.312 1.00 42.74 357 TYR E CA 1
ATOM 11941 C C . TYR D 1 357 ? 80.279 171.294 76.634 1.00 43.86 357 TYR E C 1
ATOM 11942 O O . TYR D 1 357 ? 79.078 171.356 76.362 1.00 43.49 357 TYR E O 1
ATOM 11951 N N . GLY D 1 358 ? 80.837 170.228 77.197 1.00 45.34 358 GLY E N 1
ATOM 11952 C CA . GLY D 1 358 ? 80.084 169.041 77.532 1.00 45.90 358 GLY E CA 1
ATOM 11953 C C . GLY D 1 358 ? 80.134 167.970 76.449 1.00 47.12 358 GLY E C 1
ATOM 11954 O O . GLY D 1 358 ? 79.280 167.084 76.411 1.00 47.88 358 GLY E O 1
ATOM 11955 N N . ARG D 1 359 ? 81.114 168.045 75.557 1.00 47.26 359 ARG E N 1
ATOM 11956 C CA . ARG D 1 359 ? 81.292 167.074 74.473 1.00 47.06 359 ARG E CA 1
ATOM 11957 C C . ARG D 1 359 ? 82.713 166.523 74.406 1.00 47.37 359 ARG E C 1
ATOM 11958 O O . ARG D 1 359 ? 83.632 167.130 74.950 1.00 47.75 359 ARG E O 1
ATOM 11966 N N . PRO D 1 360 ? 82.910 165.341 73.783 1.00 47.22 360 PRO E N 1
ATOM 11967 C CA . PRO D 1 360 ? 84.286 164.839 73.714 1.00 45.46 360 PRO E CA 1
ATOM 11968 C C . PRO D 1 360 ? 85.199 165.790 72.907 1.00 43.31 360 PRO E C 1
ATOM 11969 O O . PRO D 1 360 ? 84.812 166.266 71.845 1.00 41.94 360 PRO E O 1
ATOM 11973 N N . GLY D 1 361 ? 86.390 166.081 73.412 1.00 43.31 361 GLY E N 1
ATOM 11974 C CA . GLY D 1 361 ? 87.300 166.945 72.695 1.00 41.76 361 GLY E CA 1
ATOM 11975 C C . GLY D 1 361 ? 87.484 168.367 73.198 1.00 41.66 361 GLY E C 1
ATOM 11976 O O . GLY D 1 361 ? 88.323 169.104 72.684 1.00 41.96 361 GLY E O 1
ATOM 11977 N N . GLY D 1 362 ? 86.690 168.773 74.173 1.00 40.28 362 GLY E N 1
ATOM 11978 C CA . GLY D 1 362 ? 86.811 170.096 74.733 1.00 40.07 362 GLY E CA 1
ATOM 11979 C C . GLY D 1 362 ? 86.751 170.039 76.257 1.00 39.72 362 GLY E C 1
ATOM 11980 O O . GLY D 1 362 ? 87.735 169.877 76.917 1.00 39.93 362 GLY E O 1
ATOM 11981 N N . PHE D 1 363 ? 85.572 170.054 76.807 1.00 39.31 363 PHE E N 1
ATOM 11982 C CA . PHE D 1 363 ? 85.323 170.148 78.186 1.00 40.96 363 PHE E CA 1
ATOM 11983 C C . PHE D 1 363 ? 84.351 169.021 78.588 1.00 41.35 363 PHE E C 1
ATOM 11984 O O . PHE D 1 363 ? 83.362 168.914 77.881 1.00 41.38 363 PHE E O 1
ATOM 11992 N N . TYR D 1 364 ? 84.532 168.286 79.692 1.00 41.75 364 TYR E N 1
ATOM 11993 C CA . TYR D 1 364 ? 83.527 167.332 80.147 1.00 41.39 364 TYR E CA 1
ATOM 11994 C C . TYR D 1 364 ? 82.841 168.031 81.361 1.00 41.70 364 TYR E C 1
ATOM 11995 O O . TYR D 1 364 ? 83.337 169.055 81.836 1.00 42.36 364 TYR E O 1
ATOM 12004 N N . ILE D 1 365 ? 81.718 167.503 81.843 1.00 42.96 365 ILE E N 1
ATOM 12005 C CA . ILE D 1 365 ? 81.027 168.034 83.024 1.00 42.39 365 ILE E CA 1
ATOM 12006 C C . ILE D 1 365 ? 81.590 167.318 84.296 1.00 43.14 365 ILE E C 1
ATOM 12007 O O . ILE D 1 365 ? 81.549 166.085 84.409 1.00 41.98 365 ILE E O 1
ATOM 12012 N N . ALA D 1 366 ? 82.155 168.095 85.216 1.00 43.99 366 ALA E N 1
ATOM 12013 C CA . ALA D 1 366 ? 82.730 167.582 86.459 1.00 45.79 366 ALA E CA 1
ATOM 12014 C C . ALA D 1 366 ? 81.722 167.655 87.635 1.00 47.62 366 ALA E C 1
ATOM 12015 O O . ALA D 1 366 ? 81.163 168.719 87.928 1.00 47.75 366 ALA E O 1
ATOM 12017 N N . GLN D 1 367 ? 81.462 166.511 88.268 1.00 49.54 367 GLN E N 1
ATOM 12018 C CA . GLN D 1 367 ? 80.539 166.405 89.411 1.00 51.33 367 GLN E CA 1
ATOM 12019 C C . GLN D 1 367 ? 81.327 166.068 90.680 1.00 51.29 367 GLN E C 1
ATOM 12020 O O . GLN D 1 367 ? 82.268 165.263 90.627 1.00 50.81 367 GLN E O 1
ATOM 12026 N N . SER D 1 368 ? 80.957 166.688 91.799 1.00 50.91 368 SER E N 1
ATOM 12027 C CA . SER D 1 368 ? 81.591 166.437 93.090 1.00 51.17 368 SER E CA 1
ATOM 12028 C C . SER D 1 368 ? 81.119 165.087 93.575 1.00 50.95 368 SER E C 1
ATOM 12029 O O . SER D 1 368 ? 80.002 164.675 93.233 1.00 50.11 368 SER E O 1
ATOM 12032 N N . PRO D 1 369 ? 81.960 164.382 94.368 1.00 50.96 369 PRO E N 1
ATOM 12033 C CA . PRO D 1 369 ? 81.644 163.066 94.922 1.00 52.40 369 PRO E CA 1
ATOM 12034 C C . PRO D 1 369 ? 80.801 163.168 96.211 1.00 54.40 369 PRO E C 1
ATOM 12035 O O . PRO D 1 369 ? 80.852 164.189 96.916 1.00 55.71 369 PRO E O 1
ATOM 12039 N N . TYR D 1 370 ? 80.023 162.125 96.505 1.00 56.00 370 TYR E N 1
ATOM 12040 C CA . TYR D 1 370 ? 79.232 162.073 97.735 1.00 57.03 370 TYR E CA 1
ATOM 12041 C C . TYR D 1 370 ? 80.060 161.549 98.951 1.00 57.22 370 TYR E C 1
ATOM 12042 O O . TYR D 1 370 ? 80.690 160.494 98.874 1.00 57.29 370 TYR E O 1
ATOM 12051 N N . LEU D 1 371 ? 80.101 162.308 100.043 1.00 57.04 371 LEU E N 1
ATOM 12052 C CA . LEU D 1 371 ? 80.762 161.903 101.305 1.00 57.26 371 LEU E CA 1
ATOM 12053 C C . LEU D 1 371 ? 80.092 162.836 102.293 1.00 58.30 371 LEU E C 1
ATOM 12054 O O . LEU D 1 371 ? 80.182 164.061 102.168 1.00 58.66 371 LEU E O 1
ATOM 12059 N N . GLU D 1 372 ? 79.401 162.259 103.259 1.00 59.20 372 GLU E N 1
ATOM 12060 C CA . GLU D 1 372 ? 78.683 163.053 104.223 1.00 59.92 372 GLU E CA 1
ATOM 12061 C C . GLU D 1 372 ? 79.565 163.733 105.253 1.00 59.60 372 GLU E C 1
ATOM 12062 O O . GLU D 1 372 ? 80.480 163.113 105.810 1.00 59.30 372 GLU E O 1
ATOM 12068 N N . LYS D 1 373 ? 79.275 165.012 105.486 1.00 58.75 373 LYS E N 1
ATOM 12069 C CA . LYS D 1 373 ? 79.979 165.852 106.451 1.00 58.44 373 LYS E CA 1
ATOM 12070 C C . LYS D 1 373 ? 79.792 165.321 107.877 1.00 57.38 373 LYS E C 1
ATOM 12071 O O . LYS D 1 373 ? 78.911 164.497 108.128 1.00 56.58 373 LYS E O 1
ATOM 12077 N N . TYR D 1 374 ? 80.623 165.767 108.806 1.00 56.36 374 TYR E N 1
ATOM 12078 C CA . TYR D 1 374 ? 80.440 165.343 110.184 1.00 56.54 374 TYR E CA 1
ATOM 12079 C C . TYR D 1 374 ? 79.149 166.103 110.690 1.00 56.19 374 TYR E C 1
ATOM 12080 O O . TYR D 1 374 ? 78.988 167.302 110.397 1.00 55.86 374 TYR E O 1
ATOM 12089 N N . PRO D 1 375 ? 78.190 165.407 111.383 1.00 55.59 375 PRO E N 1
ATOM 12090 C CA . PRO D 1 375 ? 76.962 166.065 111.880 1.00 54.81 375 PRO E CA 1
ATOM 12091 C C . PRO D 1 375 ? 77.238 167.128 112.957 1.00 53.76 375 PRO E C 1
ATOM 12092 O O . PRO D 1 375 ? 77.832 166.830 113.990 1.00 52.80 375 PRO E O 1
ATOM 12096 N N . LEU D 1 376 ? 76.802 168.358 112.716 1.00 53.41 376 LEU E N 1
ATOM 12097 C CA . LEU D 1 376 ? 77.035 169.465 113.639 1.00 54.28 376 LEU E CA 1
ATOM 12098 C C . LEU D 1 376 ? 75.945 170.525 113.545 1.00 54.47 376 LEU E C 1
ATOM 12099 O O . LEU D 1 376 ? 75.150 170.513 112.592 1.00 55.58 376 LEU E O 1
ATOM 12104 N N . PRO D 1 377 ? 75.868 171.429 114.551 1.00 54.02 377 PRO E N 1
ATOM 12105 C CA . PRO D 1 377 ? 74.855 172.492 114.486 1.00 53.51 377 PRO E CA 1
ATOM 12106 C C . PRO D 1 377 ? 75.292 173.462 113.348 1.00 54.21 377 PRO E C 1
ATOM 12107 O O . PRO D 1 377 ? 76.474 173.445 112.967 1.00 53.82 377 PRO E O 1
ATOM 12111 N N . PRO D 1 378 ? 74.367 174.266 112.759 1.00 54.36 378 PRO E N 1
ATOM 12112 C CA . PRO D 1 378 ? 74.859 175.173 111.714 1.00 55.28 378 PRO E CA 1
ATOM 12113 C C . PRO D 1 378 ? 75.948 176.143 112.269 1.00 56.99 378 PRO E C 1
ATOM 12114 O O . PRO D 1 378 ? 76.061 176.344 113.489 1.00 56.40 378 PRO E O 1
ATOM 12118 N N . LEU D 1 379 ? 76.736 176.739 111.379 1.00 58.92 379 LEU E N 1
ATOM 12119 C CA . LEU D 1 379 ? 77.790 177.689 111.737 1.00 60.85 379 LEU E CA 1
ATOM 12120 C C . LEU D 1 379 ? 77.246 179.125 111.868 1.00 62.81 379 LEU E C 1
ATOM 12121 O O . LEU D 1 379 ? 76.212 179.446 111.262 1.00 62.39 379 LEU E O 1
ATOM 12126 N N . PRO D 1 380 ? 77.898 179.986 112.698 1.00 65.44 380 PRO E N 1
ATOM 12127 C CA . PRO D 1 380 ? 77.443 181.376 112.832 1.00 68.84 380 PRO E CA 1
ATOM 12128 C C . PRO D 1 380 ? 77.379 182.013 111.399 1.00 72.28 380 PRO E C 1
ATOM 12129 O O . PRO D 1 380 ? 76.413 182.710 111.069 1.00 72.49 380 PRO E O 1
ATOM 12133 N N . LEU D 1 381 ? 78.423 181.795 110.586 1.00 76.44 381 LEU E N 1
ATOM 12134 C CA . LEU D 1 381 ? 78.506 182.241 109.170 1.00 81.26 381 LEU E CA 1
ATOM 12135 C C . LEU D 1 381 ? 78.791 181.041 108.211 1.00 85.01 381 LEU E C 1
ATOM 12136 O O . LEU D 1 381 ? 79.702 180.244 108.456 1.00 85.33 381 LEU E O 1
ATOM 12141 N N . GLU D 1 382 ? 78.007 180.928 107.138 1.00 89.65 382 GLU E N 1
ATOM 12142 C CA . GLU D 1 382 ? 78.135 179.908 106.078 1.00 94.31 382 GLU E CA 1
ATOM 12143 C C . GLU D 1 382 ? 78.054 180.723 104.763 1.00 97.46 382 GLU E C 1
ATOM 12144 O O . GLU D 1 382 ? 77.042 181.389 104.515 1.00 97.55 382 GLU E O 1
ATOM 12150 N N . PRO D 1 383 ? 79.113 180.695 103.913 1.00 100.79 383 PRO E N 1
ATOM 12151 C CA . PRO D 1 383 ? 79.012 181.493 102.685 1.00 103.51 383 PRO E CA 1
ATOM 12152 C C . PRO D 1 383 ? 78.529 180.790 101.390 1.00 105.80 383 PRO E C 1
ATOM 12153 O O . PRO D 1 383 ? 78.370 179.569 101.378 1.00 105.99 383 PRO E O 1
ATOM 12157 N N . ALA D 1 384 ? 78.269 181.573 100.334 1.00 108.30 384 ALA E N 1
ATOM 12158 C CA . ALA D 1 384 ? 77.952 181.044 98.991 1.00 111.08 384 ALA E CA 1
ATOM 12159 C C . ALA D 1 384 ? 79.156 181.511 98.123 1.00 112.74 384 ALA E C 1
ATOM 12160 O O . ALA D 1 384 ? 79.627 182.651 98.268 1.00 112.91 384 ALA E O 1
ATOM 12162 N N . ALA D 1 385 ? 79.655 180.631 97.252 1.00 114.78 385 ALA E N 1
ATOM 12163 C CA . ALA D 1 385 ? 80.839 180.897 96.416 1.00 116.74 385 ALA E CA 1
ATOM 12164 C C . ALA D 1 385 ? 80.706 180.968 94.871 1.00 118.09 385 ALA E C 1
ATOM 12165 O O . ALA D 1 385 ? 81.284 180.145 94.146 1.00 118.14 385 ALA E O 1
ATOM 12167 N N . GLY D 1 386 ? 79.956 181.954 94.381 1.00 119.63 386 GLY E N 1
ATOM 12168 C CA . GLY D 1 386 ? 79.757 182.141 92.956 1.00 121.16 386 GLY E CA 1
ATOM 12169 C C . GLY D 1 386 ? 78.347 182.314 92.382 1.00 122.38 386 GLY E C 1
ATOM 12170 O O . GLY D 1 386 ? 78.118 183.230 91.588 1.00 122.42 386 GLY E O 1
ATOM 12171 N N . GLY D 1 387 ? 77.429 181.438 92.781 1.00 123.65 387 GLY E N 1
ATOM 12172 C CA . GLY D 1 387 ? 76.036 181.397 92.357 1.00 125.12 387 GLY E CA 1
ATOM 12173 C C . GLY D 1 387 ? 75.105 182.485 92.853 1.00 126.28 387 GLY E C 1
ATOM 12174 O O . GLY D 1 387 ? 74.325 182.680 93.634 1.00 126.14 387 GLY E O 1
ATOM 12175 N N . CYS D 1 388 ? 74.999 183.327 91.599 1.00 127.86 388 CYS E N 1
ATOM 12176 C CA . CYS D 1 388 ? 74.462 184.501 92.098 1.00 129.38 388 CYS E CA 1
ATOM 12177 C C . CYS D 1 388 ? 73.131 185.047 92.087 1.00 129.93 388 CYS E C 1
ATOM 12178 O O . CYS D 1 388 ? 72.132 184.733 92.768 1.00 130.09 388 CYS E O 1
ATOM 12181 N N . SER D 1 389 ? 73.043 185.966 91.218 1.00 130.53 389 SER E N 1
ATOM 12182 C CA . SER D 1 389 ? 71.884 186.795 90.960 1.00 131.32 389 SER E CA 1
ATOM 12183 C C . SER D 1 389 ? 71.443 187.245 92.431 1.00 132.11 389 SER E C 1
ATOM 12184 O O . SER D 1 389 ? 70.580 186.629 93.108 1.00 132.26 389 SER E O 1
ATOM 12187 N N . GLY D 1 390 ? 72.059 188.358 92.839 1.00 132.76 390 GLY E N 1
ATOM 12188 C CA . GLY D 1 390 ? 72.000 188.968 94.151 1.00 133.36 390 GLY E CA 1
ATOM 12189 C C . GLY D 1 390 ? 73.383 188.488 94.627 1.00 133.96 390 GLY E C 1
ATOM 12190 O O . GLY D 1 390 ? 73.454 187.703 95.593 1.00 134.07 390 GLY E O 1
ATOM 12191 N N . PRO D 1 391 ? 74.505 188.936 93.974 1.00 134.26 391 PRO E N 1
ATOM 12192 C CA . PRO D 1 391 ? 75.878 188.538 94.316 1.00 134.38 391 PRO E CA 1
ATOM 12193 C C . PRO D 1 391 ? 76.473 189.004 95.656 1.00 134.55 391 PRO E C 1
ATOM 12194 O O . PRO D 1 391 ? 76.489 188.256 96.641 1.00 134.33 391 PRO E O 1
ATOM 12198 N N . SER D 1 392 ? 76.958 190.238 95.689 1.00 134.85 392 SER E N 1
ATOM 12199 C CA . SER D 1 392 ? 77.556 190.799 96.897 1.00 135.30 392 SER E CA 1
ATOM 12200 C C . SER D 1 392 ? 76.589 191.636 97.765 1.00 135.75 392 SER E C 1
ATOM 12201 O O . SER D 1 392 ? 76.401 191.342 98.956 1.00 135.82 392 SER E O 1
ATOM 12204 N N . GLY D 1 393 ? 75.981 192.655 97.161 1.00 136.15 393 GLY E N 1
ATOM 12205 C CA . GLY D 1 393 ? 75.043 193.549 97.828 1.00 136.43 393 GLY E CA 1
ATOM 12206 C C . GLY D 1 393 ? 73.789 192.921 98.434 1.00 136.62 393 GLY E C 1
ATOM 12207 O O . GLY D 1 393 ? 73.498 193.114 99.627 1.00 136.63 393 GLY E O 1
ATOM 12208 N N . GLY D 1 394 ? 73.049 192.184 97.611 1.00 136.68 394 GLY E N 1
ATOM 12209 C CA . GLY D 1 394 ? 71.856 191.471 98.026 1.00 136.41 394 GLY E CA 1
ATOM 12210 C C . GLY D 1 394 ? 72.177 190.108 98.648 1.00 136.08 394 GLY E C 1
ATOM 12211 O O . GLY D 1 394 ? 71.351 189.180 98.618 1.00 136.08 394 GLY E O 1
ATOM 12212 N N . ASP D 1 395 ? 73.389 189.993 99.194 1.00 135.79 395 ASP E N 1
ATOM 12213 C CA . ASP D 1 395 ? 73.902 188.783 99.862 1.00 135.28 395 ASP E CA 1
ATOM 12214 C C . ASP D 1 395 ? 75.212 188.891 100.721 1.00 134.74 395 ASP E C 1
ATOM 12215 O O . ASP D 1 395 ? 76.256 188.315 100.378 1.00 134.56 395 ASP E O 1
ATOM 12220 N N . HIS D 1 396 ? 75.129 189.660 101.812 1.00 134.08 396 HIS E N 1
ATOM 12221 C CA . HIS D 1 396 ? 76.181 189.833 102.851 1.00 133.22 396 HIS E CA 1
ATOM 12222 C C . HIS D 1 396 ? 75.796 190.820 103.992 1.00 132.18 396 HIS E C 1
ATOM 12223 O O . HIS D 1 396 ? 76.337 190.715 105.101 1.00 132.21 396 HIS E O 1
ATOM 12230 N N . GLU D 1 397 ? 74.821 191.701 103.747 1.00 130.62 397 GLU E N 1
ATOM 12231 C CA . GLU D 1 397 ? 74.402 192.769 104.696 1.00 128.92 397 GLU E CA 1
ATOM 12232 C C . GLU D 1 397 ? 73.767 192.442 106.120 1.00 127.43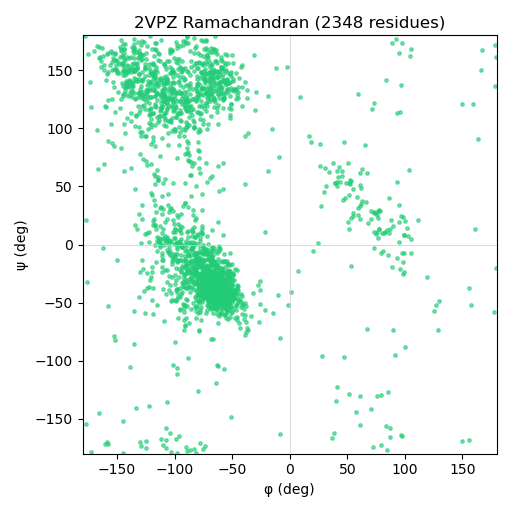 397 GLU E C 1
ATOM 12233 O O . GLU D 1 397 ? 74.476 191.829 106.944 1.00 127.62 397 GLU E O 1
ATOM 12239 N N . PRO D 1 398 ? 72.494 192.851 106.460 1.00 125.56 398 PRO E N 1
ATOM 12240 C CA . PRO D 1 398 ? 72.058 192.465 107.819 1.00 123.51 398 PRO E CA 1
ATOM 12241 C C . PRO D 1 398 ? 71.477 191.019 107.955 1.00 121.43 398 PRO E C 1
ATOM 12242 O O . PRO D 1 398 ? 70.319 190.778 107.597 1.00 121.30 398 PRO E O 1
ATOM 12246 N N . GLU D 1 399 ? 72.284 190.078 108.468 1.00 118.64 399 GLU E N 1
ATOM 12247 C CA . GLU D 1 399 ? 71.917 188.652 108.637 1.00 115.54 399 GLU E CA 1
ATOM 12248 C C . GLU D 1 399 ? 72.760 187.871 109.722 1.00 112.73 399 GLU E C 1
ATOM 12249 O O . GLU D 1 399 ? 72.166 187.232 110.600 1.00 112.49 399 GLU E O 1
ATOM 12255 N N . GLY D 1 400 ? 74.100 187.898 109.650 1.00 109.25 400 GLY E N 1
ATOM 12256 C CA . GLY D 1 400 ? 74.993 187.306 110.666 1.00 104.36 400 GLY E CA 1
ATOM 12257 C C . GLY D 1 400 ? 75.327 188.564 111.486 1.00 100.85 400 GLY E C 1
ATOM 12258 O O . GLY D 1 400 ? 74.492 188.977 112.297 1.00 100.96 400 GLY E O 1
ATOM 12259 N N . PHE D 1 401 ? 76.537 189.120 111.374 1.00 96.58 401 PHE E N 1
ATOM 12260 C CA . PHE D 1 401 ? 76.758 190.488 111.897 1.00 91.30 401 PHE E CA 1
ATOM 12261 C C . PHE D 1 401 ? 77.649 191.407 110.979 1.00 87.16 401 PHE E C 1
ATOM 12262 O O . PHE D 1 401 ? 77.124 191.833 109.947 1.00 87.04 401 PHE E O 1
ATOM 12270 N N . LYS D 1 402 ? 78.921 191.723 111.252 1.00 81.84 402 LYS E N 1
ATOM 12271 C CA . LYS D 1 402 ? 79.657 192.642 110.335 1.00 76.62 402 LYS E CA 1
ATOM 12272 C C . LYS D 1 402 ? 80.085 192.105 108.955 1.00 73.11 402 LYS E C 1
ATOM 12273 O O . LYS D 1 402 ? 80.517 190.961 108.844 1.00 72.75 402 LYS E O 1
ATOM 12279 N N . PRO D 1 403 ? 80.002 192.930 107.885 1.00 69.58 403 PRO E N 1
ATOM 12280 C CA . PRO D 1 403 ? 80.412 192.321 106.616 1.00 66.60 403 PRO E CA 1
ATOM 12281 C C . PRO D 1 403 ? 81.935 192.197 106.362 1.00 63.80 403 PRO E C 1
ATOM 12282 O O . PRO D 1 403 ? 82.724 192.848 107.049 1.00 63.05 403 PRO E O 1
ATOM 12286 N N . ARG D 1 404 ? 82.336 191.356 105.398 1.00 60.57 404 ARG E N 1
ATOM 12287 C CA . ARG D 1 404 ? 83.753 191.176 105.040 1.00 57.64 404 ARG E CA 1
ATOM 12288 C C . ARG D 1 404 ? 84.319 192.583 104.870 1.00 56.06 404 ARG E C 1
ATOM 12289 O O . ARG D 1 404 ? 83.713 193.419 104.204 1.00 56.71 404 ARG E O 1
ATOM 12297 N N . ALA D 1 405 ? 85.467 192.858 105.466 1.00 54.11 405 ALA E N 1
ATOM 12298 C CA . ALA D 1 405 ? 86.033 194.205 105.410 1.00 53.20 405 ALA E CA 1
ATOM 12299 C C . ALA D 1 405 ? 86.415 194.810 104.041 1.00 52.99 405 ALA E C 1
ATOM 12300 O O . ALA D 1 405 ? 86.831 195.964 103.991 1.00 52.86 405 ALA E O 1
ATOM 12302 N N . ASP D 1 406 ? 86.268 194.059 102.948 1.00 53.21 406 ASP E N 1
ATOM 12303 C CA . ASP D 1 406 ? 86.600 194.530 101.590 1.00 53.77 406 ASP E CA 1
ATOM 12304 C C . ASP D 1 406 ? 85.332 194.649 100.726 1.00 53.91 406 ASP E C 1
ATOM 12305 O O . ASP D 1 406 ? 85.367 195.015 99.539 1.00 53.98 406 ASP E O 1
ATOM 12310 N N . LYS D 1 407 ? 84.212 194.371 101.380 1.00 54.28 407 LYS E N 1
ATOM 12311 C CA . LYS D 1 407 ? 82.865 194.385 100.802 1.00 54.67 407 LYS E CA 1
ATOM 12312 C C . LYS D 1 407 ? 82.536 195.376 99.670 1.00 54.38 407 LYS E C 1
ATOM 12313 O O . LYS D 1 407 ? 81.875 194.997 98.720 1.00 56.22 407 LYS E O 1
ATOM 12319 N N . GLY D 1 408 ? 82.955 196.624 99.700 1.00 53.32 408 GLY E N 1
ATOM 12320 C CA . GLY D 1 408 ? 82.565 197.443 98.568 1.00 52.00 408 GLY E CA 1
ATOM 12321 C C . GLY D 1 408 ? 83.552 197.708 97.438 1.00 50.47 408 GLY E C 1
ATOM 12322 O O . GLY D 1 408 ? 83.241 198.440 96.499 1.00 51.11 408 GLY E O 1
ATOM 12323 N N . LYS D 1 409 ? 84.719 197.086 97.464 1.00 50.25 409 LYS E N 1
ATOM 12324 C CA . LYS D 1 409 ? 85.755 197.391 96.469 1.00 49.26 409 LYS E CA 1
ATOM 12325 C C . LYS D 1 409 ? 85.741 196.857 95.038 1.00 48.73 409 LYS E C 1
ATOM 12326 O O . LYS D 1 409 ? 86.443 197.367 94.154 1.00 49.62 409 LYS E O 1
ATOM 12332 N N . PHE D 1 410 ? 84.923 195.850 94.815 1.00 47.65 410 PHE E N 1
ATOM 12333 C CA . PHE D 1 410 ? 84.762 195.224 93.526 1.00 46.87 410 PHE E CA 1
ATOM 12334 C C . PHE D 1 410 ? 83.397 194.548 93.545 1.00 47.60 410 PHE E C 1
ATOM 12335 O O . PHE D 1 410 ? 82.806 194.361 94.609 1.00 47.87 410 PHE E O 1
ATOM 12343 N N . PHE D 1 411 ? 82.903 194.170 92.381 1.00 48.05 411 PHE E N 1
ATOM 12344 C CA . PHE D 1 411 ? 81.582 193.588 92.270 1.00 49.12 411 PHE E CA 1
ATOM 12345 C C . PHE D 1 411 ? 81.338 192.196 92.852 1.00 50.23 411 PHE E C 1
ATOM 12346 O O . PHE D 1 411 ? 80.298 191.954 93.472 1.00 50.52 411 PHE E O 1
ATOM 12354 N N . ALA D 1 412 ? 82.288 191.288 92.681 1.00 51.61 412 ALA E N 1
ATOM 12355 C CA . ALA D 1 412 ? 82.136 189.911 93.154 1.00 52.56 412 ALA E CA 1
ATOM 12356 C C . ALA D 1 412 ? 82.102 189.739 94.682 1.00 53.92 412 ALA E C 1
ATOM 12357 O O . ALA D 1 412 ? 82.626 190.592 95.407 1.00 54.18 412 ALA E O 1
ATOM 12359 N N . ARG D 1 413 ? 81.481 188.650 95.159 1.00 54.88 413 ARG E N 1
ATOM 12360 C CA . ARG D 1 413 ? 81.351 188.335 96.594 1.00 56.34 413 ARG E CA 1
ATOM 12361 C C . ARG D 1 413 ? 82.583 187.642 97.227 1.00 56.42 413 ARG E C 1
ATOM 12362 O O . ARG D 1 413 ? 82.669 187.550 98.452 1.00 57.19 413 ARG E O 1
ATOM 12370 N N . SER D 1 414 ? 83.525 187.140 96.435 1.00 55.04 414 SER E N 1
ATOM 12371 C CA . SER D 1 414 ? 84.683 186.487 97.046 1.00 53.33 414 SER E CA 1
ATOM 12372 C C . SER D 1 414 ? 85.527 187.505 97.808 1.00 52.42 414 SER E C 1
ATOM 12373 O O . SER D 1 414 ? 85.595 188.675 97.419 1.00 52.75 414 SER E O 1
ATOM 12376 N N . THR D 1 415 ? 86.136 187.055 98.898 1.00 50.81 415 THR E N 1
ATOM 12377 C CA . THR D 1 415 ? 87.034 187.854 99.734 1.00 49.07 415 THR E CA 1
ATOM 12378 C C . THR D 1 415 ? 88.403 187.963 99.015 1.00 46.98 415 THR E C 1
ATOM 12379 O O . THR D 1 415 ? 88.910 186.955 98.520 1.00 47.86 415 THR E O 1
ATOM 12383 N N . ALA D 1 416 ? 88.985 189.160 98.951 1.00 42.76 416 ALA E N 1
ATOM 12384 C CA . ALA D 1 416 ? 90.283 189.371 98.313 1.00 40.03 416 ALA E CA 1
ATOM 12385 C C . ALA D 1 416 ? 91.426 189.600 99.333 1.00 40.05 416 ALA E C 1
ATOM 12386 O O . ALA D 1 416 ? 91.521 190.684 99.915 1.00 40.00 416 ALA E O 1
ATOM 12388 N N . ILE D 1 417 ? 92.297 188.604 99.529 1.00 38.24 417 ILE E N 1
ATOM 12389 C CA . ILE D 1 417 ? 93.411 188.669 100.496 1.00 37.20 417 ILE E CA 1
ATOM 12390 C C . ILE D 1 417 ? 94.200 190.003 100.579 1.00 38.06 417 ILE E C 1
ATOM 12391 O O . ILE D 1 417 ? 94.480 190.502 101.672 1.00 36.56 417 ILE E O 1
ATOM 12396 N N . GLN D 1 418 ? 94.534 190.600 99.444 1.00 40.01 418 GLN E N 1
ATOM 12397 C CA . GLN D 1 418 ? 95.266 191.861 99.461 1.00 41.75 418 GLN E CA 1
ATOM 12398 C C . GLN D 1 418 ? 94.380 193.102 99.837 1.00 43.45 418 GLN E C 1
ATOM 12399 O O . GLN D 1 418 ? 94.912 194.193 100.073 1.00 43.91 418 GLN E O 1
ATOM 12405 N N . GLU D 1 419 ? 93.053 192.926 99.934 1.00 45.26 419 GLU E N 1
ATOM 12406 C CA . GLU D 1 419 ? 92.108 194.013 100.337 1.00 47.77 419 GLU E CA 1
ATOM 12407 C C . GLU D 1 419 ? 91.798 194.045 101.868 1.00 48.29 419 GLU E C 1
ATOM 12408 O O . GLU D 1 419 ? 91.353 195.076 102.401 1.00 49.22 419 GLU E O 1
ATOM 12414 N N . LEU D 1 420 ? 92.041 192.926 102.561 1.00 48.06 420 LEU E N 1
ATOM 12415 C CA . LEU D 1 420 ? 91.921 192.870 104.034 1.00 48.18 420 LEU E CA 1
ATOM 12416 C C . LEU D 1 420 ? 93.142 193.395 104.919 1.00 49.41 420 LEU E C 1
ATOM 12417 O O . LEU D 1 420 ? 93.075 193.341 106.075 1.00 49.24 420 LEU E O 1
ATOM 12422 N N . ILE D 1 421 ? 94.178 193.973 104.383 1.00 50.63 421 ILE E N 1
ATOM 12423 C CA . ILE D 1 421 ? 95.373 194.382 105.047 1.00 53.09 421 ILE E CA 1
ATOM 12424 C C . ILE D 1 421 ? 95.408 195.982 105.075 1.00 53.95 421 ILE E C 1
ATOM 12425 O O . ILE D 1 421 ? 96.392 196.574 105.272 1.00 56.33 421 ILE E O 1
ATOM 12430 N N . GLU D 1 422 ? 94.272 196.565 104.596 1.00 54.63 422 GLU E N 1
ATOM 12431 C CA . GLU D 1 422 ? 94.305 198.046 104.626 1.00 55.00 422 GLU E CA 1
ATOM 12432 C C . GLU D 1 422 ? 93.620 198.323 106.026 1.00 54.28 422 GLU E C 1
ATOM 12433 O O . GLU D 1 422 ? 94.025 199.243 106.746 1.00 54.68 422 GLU E O 1
ATOM 12439 N N . PRO D 1 423 ? 92.533 197.572 106.386 1.00 52.85 423 PRO E N 1
ATOM 12440 C CA . PRO D 1 423 ? 91.941 197.841 107.704 1.00 52.73 423 PRO E CA 1
ATOM 12441 C C . PRO D 1 423 ? 92.987 197.735 108.855 1.00 53.37 423 PRO E C 1
ATOM 12442 O O . PRO D 1 423 ? 92.844 198.373 109.901 1.00 55.37 423 PRO E O 1
ATOM 12446 N N . MET D 1 424 ? 94.020 196.918 108.670 1.00 53.51 424 MET E N 1
ATOM 12447 C CA . MET D 1 424 ? 95.091 196.713 109.659 1.00 53.61 424 MET E CA 1
ATOM 12448 C C . MET D 1 424 ? 95.931 197.979 109.948 1.00 54.31 424 MET E C 1
ATOM 12449 O O . MET D 1 424 ? 96.603 198.098 110.985 1.00 54.82 424 MET E O 1
ATOM 12454 N N . ILE D 1 425 ? 95.866 198.923 109.024 1.00 54.68 425 ILE E N 1
ATOM 12455 C CA . ILE D 1 425 ? 96.611 200.166 109.100 1.00 55.34 425 ILE E CA 1
ATOM 12456 C C . ILE D 1 425 ? 95.735 201.402 109.383 1.00 56.57 425 ILE E C 1
ATOM 12457 O O . ILE D 1 425 ? 95.831 202.019 110.446 1.00 56.90 425 ILE E O 1
ATOM 12462 N N . THR D 1 426 ? 94.866 201.755 108.452 1.00 56.09 426 THR E N 1
ATOM 12463 C CA . THR D 1 426 ? 94.001 202.915 108.622 1.00 56.05 426 THR E CA 1
ATOM 12464 C C . THR D 1 426 ? 92.832 202.626 109.579 1.00 57.01 426 THR E C 1
ATOM 12465 O O . THR D 1 426 ? 92.071 203.531 109.942 1.00 57.17 426 THR E O 1
ATOM 12469 N N . GLY D 1 427 ? 92.714 201.368 109.990 1.00 57.11 427 GLY E N 1
ATOM 12470 C CA . GLY D 1 427 ? 91.586 200.970 110.797 1.00 56.86 427 GLY E CA 1
ATOM 12471 C C . GLY D 1 427 ? 90.292 201.419 110.128 1.00 57.60 427 GLY E C 1
ATOM 12472 O O . GLY D 1 427 ? 89.226 201.364 110.764 1.00 57.31 427 GLY E O 1
ATOM 12473 N N . GLU D 1 428 ? 90.299 201.827 108.865 1.00 59.54 428 GLU E N 1
ATOM 12474 C CA . GLU D 1 428 ? 89.003 202.289 108.309 1.00 60.69 428 GLU E CA 1
ATOM 12475 C C . GLU D 1 428 ? 87.639 201.484 108.222 1.00 60.68 428 GLU E C 1
ATOM 12476 O O . GLU D 1 428 ? 87.289 201.072 109.334 1.00 61.91 428 GLU E O 1
ATOM 12482 N N . PRO D 1 429 ? 87.101 200.964 107.022 1.00 59.74 429 PRO E N 1
ATOM 12483 C CA . PRO D 1 429 ? 85.802 200.298 107.290 1.00 58.24 429 PRO E CA 1
ATOM 12484 C C . PRO D 1 429 ? 85.521 200.012 108.738 1.00 57.46 429 PRO E C 1
ATOM 12485 O O . PRO D 1 429 ? 84.548 200.511 109.309 1.00 57.91 429 PRO E O 1
ATOM 12489 N N . TYR D 1 430 ? 86.421 199.246 109.333 1.00 56.02 430 TYR E N 1
ATOM 12490 C CA . TYR D 1 430 ? 86.494 198.977 110.758 1.00 55.11 430 TYR E CA 1
ATOM 12491 C C . TYR D 1 430 ? 87.869 198.388 111.038 1.00 54.79 430 TYR E C 1
ATOM 12492 O O . TYR D 1 430 ? 88.548 197.934 110.094 1.00 55.40 430 TYR E O 1
ATOM 12501 N N . PRO D 1 431 ? 88.331 198.404 112.319 1.00 54.04 431 PRO E N 1
ATOM 12502 C CA . PRO D 1 431 ? 89.642 197.853 112.718 1.00 53.11 431 PRO E CA 1
ATOM 12503 C C . PRO D 1 431 ? 89.919 196.348 112.689 1.00 52.06 431 PRO E C 1
ATOM 12504 O O . PRO D 1 431 ? 89.109 195.571 113.188 1.00 50.42 431 PRO E O 1
ATOM 12508 N N . ILE D 1 432 ? 91.058 195.961 112.113 1.00 51.54 432 ILE E N 1
ATOM 12509 C CA . ILE D 1 432 ? 91.506 194.574 112.124 1.00 50.85 432 ILE E CA 1
ATOM 12510 C C . ILE D 1 432 ? 92.800 194.537 112.982 1.00 50.45 432 ILE E C 1
ATOM 12511 O O . ILE D 1 432 ? 93.839 195.096 112.620 1.00 49.85 432 ILE E O 1
ATOM 12516 N N . LYS D 1 433 ? 92.633 193.967 114.183 1.00 50.81 433 LYS E N 1
ATOM 12517 C CA . LYS D 1 433 ? 93.701 193.774 115.195 1.00 53.03 433 LYS E CA 1
ATOM 12518 C C . LYS D 1 433 ? 93.800 192.228 115.177 1.00 53.25 433 LYS E C 1
ATOM 12519 O O . LYS D 1 433 ? 92.809 191.569 114.987 1.00 54.52 433 LYS E O 1
ATOM 12525 N N . GLY D 1 434 ? 94.973 191.634 115.315 1.00 53.68 434 GLY E N 1
ATOM 12526 C CA . GLY D 1 434 ? 94.990 190.177 115.246 1.00 51.79 434 GLY E CA 1
ATOM 12527 C C . GLY D 1 434 ? 94.795 189.545 113.863 1.00 50.30 434 GLY E C 1
ATOM 12528 O O . GLY D 1 434 ? 93.765 189.770 113.179 1.00 50.61 434 GLY E O 1
ATOM 12529 N N . LEU D 1 435 ? 95.791 188.757 113.457 1.00 48.20 435 LEU E N 1
ATOM 12530 C CA . LEU D 1 435 ? 95.889 188.022 112.180 1.00 45.79 435 LEU E CA 1
ATOM 12531 C C . LEU D 1 435 ? 96.527 186.609 112.329 1.00 45.24 435 LEU E C 1
ATOM 12532 O O . LEU D 1 435 ? 97.512 186.451 113.063 1.00 44.07 435 LEU E O 1
ATOM 12537 N N . PHE D 1 436 ? 95.952 185.595 111.670 1.00 44.41 436 PHE E N 1
ATOM 12538 C CA . PHE D 1 436 ? 96.505 184.221 111.627 1.00 43.76 436 PHE E CA 1
ATOM 12539 C C . PHE D 1 436 ? 97.122 183.946 110.252 1.00 41.92 436 PHE E C 1
ATOM 12540 O O . PHE D 1 436 ? 96.562 184.349 109.241 1.00 42.52 436 PHE E O 1
ATOM 12548 N N . ALA D 1 437 ? 98.258 183.265 110.203 1.00 39.02 437 ALA E N 1
ATOM 12549 C CA . ALA D 1 437 ? 98.857 182.918 108.927 1.00 36.80 437 ALA E CA 1
ATOM 12550 C C . ALA D 1 437 ? 99.169 181.423 108.938 1.00 35.94 437 ALA E C 1
ATOM 12551 O O . ALA D 1 437 ? 100.210 181.004 109.428 1.00 36.12 437 ALA E O 1
ATOM 12553 N N . TYR D 1 438 ? 98.233 180.629 108.432 1.00 36.26 438 TYR E N 1
ATOM 12554 C CA . TYR D 1 438 ? 98.420 179.175 108.370 1.00 37.08 438 TYR E CA 1
ATOM 12555 C C . TYR D 1 438 ? 98.977 178.734 106.967 1.00 37.15 438 TYR E C 1
ATOM 12556 O O . TYR D 1 438 ? 98.304 178.920 105.953 1.00 36.17 438 TYR E O 1
ATOM 12565 N N . GLY D 1 439 ? 100.196 178.181 106.920 1.00 38.09 439 GLY E N 1
ATOM 12566 C CA . GLY D 1 439 ? 100.826 177.764 105.685 1.00 37.32 439 GLY E CA 1
ATOM 12567 C C . GLY D 1 439 ? 100.616 178.692 104.498 1.00 38.71 439 GLY E C 1
ATOM 12568 O O . GLY D 1 439 ? 100.147 178.286 103.416 1.00 38.90 439 GLY E O 1
ATOM 12569 N N . ILE D 1 440 ? 100.924 179.972 104.692 1.00 37.42 440 ILE E N 1
ATOM 12570 C CA . ILE D 1 440 ? 100.752 180.978 103.644 1.00 38.96 440 ILE E CA 1
ATOM 12571 C C . ILE D 1 440 ? 101.867 182.024 103.806 1.00 39.84 440 ILE E C 1
ATOM 12572 O O . ILE D 1 440 ? 102.080 182.581 104.890 1.00 40.88 440 ILE E O 1
ATOM 12577 N N . ASN D 1 441 ? 102.605 182.231 102.716 1.00 39.82 441 ASN E N 1
ATOM 12578 C CA . ASN D 1 441 ? 103.755 183.155 102.636 1.00 40.12 441 ASN E CA 1
ATOM 12579 C C . ASN D 1 441 ? 103.317 184.614 102.571 1.00 40.71 441 ASN E C 1
ATOM 12580 O O . ASN D 1 441 ? 102.911 185.083 101.518 1.00 41.84 441 ASN E O 1
ATOM 12585 N N . LEU D 1 442 ? 103.432 185.354 103.672 1.00 39.77 442 LEU E N 1
ATOM 12586 C CA . LEU D 1 442 ? 103.013 186.758 103.683 1.00 38.01 442 LEU E CA 1
ATOM 12587 C C . LEU D 1 442 ? 103.918 187.691 102.845 1.00 37.39 442 LEU E C 1
ATOM 12588 O O . LEU D 1 442 ? 103.432 188.614 102.191 1.00 36.24 442 LEU E O 1
ATOM 12593 N N . PHE D 1 443 ? 105.222 187.452 102.847 1.00 38.07 443 PHE E N 1
ATOM 12594 C CA . PHE D 1 443 ? 106.106 188.332 102.098 1.00 36.85 443 PHE E CA 1
ATOM 12595 C C . PHE D 1 443 ? 106.462 187.856 100.680 1.00 36.89 443 PHE E C 1
ATOM 12596 O O . PHE D 1 443 ? 107.264 188.502 99.999 1.00 38.70 443 PHE E O 1
ATOM 12604 N N . HIS D 1 444 ? 105.897 186.733 100.223 1.00 35.17 444 HIS E N 1
ATOM 12605 C CA . HIS D 1 444 ? 106.163 186.266 98.867 1.00 34.89 444 HIS E CA 1
ATOM 12606 C C . HIS D 1 444 ? 104.912 186.141 98.001 1.00 33.78 444 HIS E C 1
ATOM 12607 O O . HIS D 1 444 ? 104.951 186.299 96.775 1.00 32.54 444 HIS E O 1
ATOM 12614 N N . SER D 1 445 ? 103.803 185.902 98.661 1.00 34.01 445 SER E N 1
ATOM 12615 C CA . SER D 1 445 ? 102.533 185.719 98.002 1.00 33.84 445 SER E CA 1
ATOM 12616 C C . SER D 1 445 ? 101.580 186.932 97.910 1.00 34.98 445 SER E C 1
ATOM 12617 O O . SER D 1 445 ? 100.619 186.891 97.131 1.00 35.82 445 SER E O 1
ATOM 12620 N N . ILE D 1 446 ? 101.817 188.002 98.670 1.00 33.00 446 ILE E N 1
ATOM 12621 C CA . ILE D 1 446 ? 100.945 189.193 98.619 1.00 34.36 446 ILE E CA 1
ATOM 12622 C C . ILE D 1 446 ? 101.777 190.390 98.075 1.00 32.88 446 ILE E C 1
ATOM 12623 O O . ILE D 1 446 ? 102.862 190.632 98.575 1.00 34.38 446 ILE E O 1
ATOM 12628 N N . PRO D 1 447 ? 101.266 191.133 97.046 1.00 33.17 447 PRO E N 1
ATOM 12629 C CA . PRO D 1 447 ? 102.106 192.235 96.574 1.00 34.21 447 PRO E CA 1
ATOM 12630 C C . PRO D 1 447 ? 102.259 193.333 97.624 1.00 35.35 447 PRO E C 1
ATOM 12631 O O . PRO D 1 447 ? 101.562 193.329 98.648 1.00 33.61 447 PRO E O 1
ATOM 12635 N N . ASN D 1 448 ? 103.191 194.243 97.360 1.00 36.78 448 ASN E N 1
ATOM 12636 C CA . ASN D 1 448 ? 103.471 195.390 98.212 1.00 37.22 448 ASN E CA 1
ATOM 12637 C C . ASN D 1 448 ? 103.977 195.011 99.629 1.00 38.08 448 ASN E C 1
ATOM 12638 O O . ASN D 1 448 ? 103.321 195.310 100.635 1.00 37.57 448 ASN E O 1
ATOM 12643 N N . VAL D 1 449 ? 105.151 194.394 99.714 1.00 39.33 449 VAL E N 1
ATOM 12644 C CA . VAL D 1 449 ? 105.723 193.966 100.983 1.00 40.13 449 VAL E CA 1
ATOM 12645 C C . VAL D 1 449 ? 105.879 195.058 102.092 1.00 40.62 449 VAL E C 1
ATOM 12646 O O . VAL D 1 449 ? 105.660 194.758 103.278 1.00 42.46 449 VAL E O 1
ATOM 12650 N N . PRO D 1 450 ? 106.272 196.320 101.746 1.00 40.66 450 PRO E N 1
ATOM 12651 C CA . PRO D 1 450 ? 106.374 197.334 102.819 1.00 40.62 450 PRO E CA 1
ATOM 12652 C C . PRO D 1 450 ? 105.035 197.618 103.553 1.00 40.38 450 PRO E C 1
ATOM 12653 O O . PRO D 1 450 ? 105.001 197.922 104.744 1.00 40.59 450 PRO E O 1
ATOM 12657 N N . ARG D 1 451 ? 103.933 197.555 102.813 1.00 40.85 451 ARG E N 1
ATOM 12658 C CA . ARG D 1 451 ? 102.601 197.787 103.394 1.00 40.01 451 ARG E CA 1
ATOM 12659 C C . ARG D 1 451 ? 102.219 196.617 104.338 1.00 40.14 451 ARG E C 1
ATOM 12660 O O . ARG D 1 451 ? 101.702 196.842 105.432 1.00 40.74 451 ARG E O 1
ATOM 12668 N N . THR D 1 452 ? 102.504 195.391 103.932 1.00 40.14 452 THR E N 1
ATOM 12669 C CA . THR D 1 452 ? 102.192 194.222 104.739 1.00 40.29 452 THR E CA 1
ATOM 12670 C C . THR D 1 452 ? 102.981 194.280 106.092 1.00 41.24 452 THR E C 1
ATOM 12671 O O . THR D 1 452 ? 102.412 193.999 107.169 1.00 40.88 452 THR E O 1
ATOM 12675 N N . LYS D 1 453 ? 104.252 194.691 106.049 1.00 41.89 453 LYS E N 1
ATOM 12676 C CA . LYS D 1 453 ? 105.128 194.851 107.221 1.00 43.79 453 LYS E CA 1
ATOM 12677 C C . LYS D 1 453 ? 104.553 195.925 108.181 1.00 46.13 453 LYS E C 1
ATOM 12678 O O . LYS D 1 453 ? 104.504 195.735 109.403 1.00 45.97 453 LYS E O 1
ATOM 12684 N N . GLU D 1 454 ? 104.105 197.048 107.628 1.00 47.60 454 GLU E N 1
ATOM 12685 C CA . GLU D 1 454 ? 103.503 198.115 108.419 1.00 50.03 454 GLU E CA 1
ATOM 12686 C C . GLU D 1 454 ? 102.244 197.596 109.159 1.00 50.15 454 GLU E C 1
ATOM 12687 O O . GLU D 1 454 ? 102.016 197.890 110.353 1.00 49.95 454 GLU E O 1
ATOM 12693 N N . ALA D 1 455 ? 101.432 196.816 108.448 1.00 50.54 455 ALA E N 1
ATOM 12694 C CA . ALA D 1 455 ? 100.203 196.210 108.967 1.00 50.27 455 ALA E CA 1
ATOM 12695 C C . ALA D 1 455 ? 100.484 195.259 110.145 1.00 49.92 455 ALA E C 1
ATOM 12696 O O . ALA D 1 455 ? 99.774 195.281 111.151 1.00 50.50 455 ALA E O 1
ATOM 12698 N N . LEU D 1 456 ? 101.522 194.433 110.032 1.00 50.20 456 LEU E N 1
ATOM 12699 C CA . LEU D 1 456 ? 101.906 193.516 111.108 1.00 49.80 456 LEU E CA 1
ATOM 12700 C C . LEU D 1 456 ? 102.279 194.284 112.415 1.00 50.93 456 LEU E C 1
ATOM 12701 O O . LEU D 1 456 ? 101.735 194.016 113.490 1.00 52.46 456 LEU E O 1
ATOM 12706 N N . LYS D 1 457 ? 103.171 195.271 112.352 1.00 51.53 457 LYS E N 1
ATOM 12707 C CA . LYS D 1 457 ? 103.543 196.026 113.563 1.00 52.99 457 LYS E CA 1
ATOM 12708 C C . LYS D 1 457 ? 102.307 196.585 114.361 1.00 53.69 457 LYS E C 1
ATOM 12709 O O . LYS D 1 457 ? 102.260 196.533 115.601 1.00 54.90 457 LYS E O 1
ATOM 12715 N N . ASN D 1 458 ? 101.320 197.075 113.614 1.00 53.55 458 ASN E N 1
ATOM 12716 C CA . ASN D 1 458 ? 100.080 197.637 114.127 1.00 54.24 458 ASN E CA 1
ATOM 12717 C C . ASN D 1 458 ? 99.077 196.697 114.827 1.00 53.83 458 ASN E C 1
ATOM 12718 O O . ASN D 1 458 ? 98.156 197.122 115.568 1.00 53.95 458 ASN E O 1
ATOM 12723 N N . LEU D 1 459 ? 99.278 195.406 114.618 1.00 52.79 459 LEU E N 1
ATOM 12724 C CA . LEU D 1 459 ? 98.489 194.346 115.212 1.00 52.75 459 LEU E CA 1
ATOM 12725 C C . LEU D 1 459 ? 98.648 194.167 116.740 1.00 52.65 459 LEU E C 1
ATOM 12726 O O . LEU D 1 459 ? 99.729 194.446 117.307 1.00 52.82 459 LEU E O 1
ATOM 12731 N N . ASP D 1 460 ? 97.549 193.720 117.369 1.00 53.11 460 ASP E N 1
ATOM 12732 C CA . ASP D 1 460 ? 97.384 193.396 118.799 1.00 52.91 460 ASP E CA 1
ATOM 12733 C C . ASP D 1 460 ? 97.813 191.916 118.962 1.00 52.50 460 ASP E C 1
ATOM 12734 O O . ASP D 1 460 ? 98.377 191.536 119.982 1.00 52.41 460 ASP E O 1
ATOM 12739 N N . LEU D 1 461 ? 97.493 191.095 117.961 1.00 51.85 461 LEU E N 1
ATOM 12740 C CA . LEU D 1 461 ? 97.900 189.674 117.903 1.00 50.04 461 LEU E CA 1
ATOM 12741 C C . LEU D 1 461 ? 98.349 189.230 116.492 1.00 49.53 461 LEU E C 1
ATOM 12742 O O . LEU D 1 461 ? 97.795 189.666 115.482 1.00 49.72 461 LEU E O 1
ATOM 12747 N N . TYR D 1 462 ? 99.389 188.398 116.434 1.00 48.20 462 TYR E N 1
ATOM 12748 C CA . TYR D 1 462 ? 99.858 187.800 115.181 1.00 46.57 462 TYR E CA 1
ATOM 12749 C C . TYR D 1 462 ? 100.353 186.389 115.528 1.00 46.20 462 TYR E C 1
ATOM 12750 O O . TYR D 1 462 ? 101.096 186.168 116.496 1.00 47.78 462 TYR E O 1
ATOM 12759 N N . VAL D 1 463 ? 99.839 185.422 114.778 1.00 45.01 463 VAL E N 1
ATOM 12760 C CA . VAL D 1 463 ? 100.150 184.009 114.906 1.00 44.65 463 VAL E CA 1
ATOM 12761 C C . VAL D 1 463 ? 100.716 183.505 113.548 1.00 44.95 463 VAL E C 1
ATOM 12762 O O . VAL D 1 463 ? 100.356 184.026 112.505 1.00 45.52 463 VAL E O 1
ATOM 12766 N N . ALA D 1 464 ? 101.610 182.512 113.556 1.00 45.01 464 ALA E N 1
ATOM 12767 C CA . ALA D 1 464 ? 102.186 181.942 112.338 1.00 43.81 464 ALA E CA 1
ATOM 12768 C C . ALA D 1 464 ? 102.421 180.416 112.484 1.00 44.68 464 ALA E C 1
ATOM 12769 O O . ALA D 1 464 ? 103.367 180.009 113.158 1.00 45.37 464 ALA E O 1
ATOM 12771 N N . ILE D 1 465 ? 101.549 179.604 111.861 1.00 44.64 465 ILE E N 1
ATOM 12772 C CA . ILE D 1 465 ? 101.563 178.121 111.878 1.00 43.94 465 ILE E CA 1
ATOM 12773 C C . ILE D 1 465 ? 102.194 177.557 110.591 1.00 46.21 465 ILE E C 1
ATOM 12774 O O . ILE D 1 465 ? 101.678 177.791 109.490 1.00 45.79 465 ILE E O 1
ATOM 12779 N N . ASP D 1 466 ? 103.278 176.792 110.705 1.00 48.04 466 ASP E N 1
ATOM 12780 C CA . ASP D 1 466 ? 103.973 176.322 109.515 1.00 50.72 466 ASP E CA 1
ATOM 12781 C C . ASP D 1 466 ? 105.358 175.757 109.830 1.00 51.43 466 ASP E C 1
ATOM 12782 O O . ASP D 1 466 ? 106.002 176.153 110.786 1.00 54.22 466 ASP E O 1
ATOM 12787 N N . VAL D 1 467 ? 105.739 174.805 108.984 1.00 50.52 467 VAL E N 1
ATOM 12788 C CA . VAL D 1 467 ? 106.941 173.959 108.921 1.00 48.31 467 VAL E CA 1
ATOM 12789 C C . VAL D 1 467 ? 108.452 174.360 108.963 1.00 46.94 467 VAL E C 1
ATOM 12790 O O . VAL D 1 467 ? 109.210 173.774 109.723 1.00 48.73 467 VAL E O 1
ATOM 12794 N N . LEU D 1 468 ? 108.946 175.265 108.136 1.00 47.01 468 LEU E N 1
ATOM 12795 C CA . LEU D 1 468 ? 110.391 175.637 108.243 1.00 47.65 468 LEU E CA 1
ATOM 12796 C C . LEU D 1 468 ? 110.391 177.079 108.873 1.00 47.37 468 LEU E C 1
ATOM 12797 O O . LEU D 1 468 ? 109.367 177.449 109.498 1.00 50.10 468 LEU E O 1
ATOM 12802 N N . PRO D 1 469 ? 111.557 177.803 108.886 1.00 47.10 469 PRO E N 1
ATOM 12803 C CA . PRO D 1 469 ? 111.620 179.165 109.427 1.00 46.77 469 PRO E CA 1
ATOM 12804 C C . PRO D 1 469 ? 111.843 180.105 108.193 1.00 48.61 469 PRO E C 1
ATOM 12805 O O . PRO D 1 469 ? 112.914 180.093 107.552 1.00 51.97 469 PRO E O 1
ATOM 12809 N N . GLN D 1 470 ? 110.817 180.900 107.860 1.00 46.75 470 GLN E N 1
ATOM 12810 C CA . GLN D 1 470 ? 110.797 181.839 106.714 1.00 46.73 470 GLN E CA 1
ATOM 12811 C C . GLN D 1 470 ? 110.579 183.276 107.191 1.00 46.35 470 GLN E C 1
ATOM 12812 O O . GLN D 1 470 ? 109.754 183.490 108.044 1.00 47.77 470 GLN E O 1
ATOM 12818 N N . GLU D 1 471 ? 111.259 184.253 106.611 1.00 44.60 471 GLU E N 1
ATOM 12819 C CA . GLU D 1 471 ? 111.071 185.661 107.013 1.00 43.66 471 GLU E CA 1
ATOM 12820 C C . GLU D 1 471 ? 109.745 186.077 107.753 1.00 43.14 471 GLU E C 1
ATOM 12821 O O . GLU D 1 471 ? 109.783 186.634 108.871 1.00 42.65 471 GLU E O 1
ATOM 12827 N N . HIS D 1 472 ? 108.581 185.812 107.153 1.00 41.75 472 HIS E N 1
ATOM 12828 C CA . HIS D 1 472 ? 107.248 186.184 107.733 1.00 40.65 472 HIS E CA 1
ATOM 12829 C C . HIS D 1 472 ? 106.920 185.468 109.048 1.00 40.54 472 HIS E C 1
ATOM 12830 O O . HIS D 1 472 ? 106.275 186.029 109.942 1.00 40.18 472 HIS E O 1
ATOM 12837 N N . VAL D 1 473 ? 107.344 184.222 109.188 1.00 41.18 473 VAL E N 1
ATOM 12838 C CA . VAL D 1 473 ? 107.097 183.500 110.437 1.00 40.84 473 VAL E CA 1
ATOM 12839 C C . VAL D 1 473 ? 107.887 184.122 111.620 1.00 42.36 473 VAL E C 1
ATOM 12840 O O . VAL D 1 473 ? 107.360 184.284 112.723 1.00 41.94 473 VAL E O 1
ATOM 12844 N N . MET D 1 474 ? 109.132 184.514 111.398 1.00 44.74 474 MET E N 1
ATOM 12845 C CA . MET D 1 474 ? 109.920 185.065 112.485 1.00 46.47 474 MET E CA 1
ATOM 12846 C C . MET D 1 474 ? 109.334 186.382 113.123 1.00 46.11 474 MET E C 1
ATOM 12847 O O . MET D 1 474 ? 109.535 186.658 114.288 1.00 50.43 474 MET E O 1
ATOM 12852 N N . TRP D 1 475 ? 108.537 187.127 112.367 1.00 43.77 475 TRP E N 1
ATOM 12853 C CA . TRP D 1 475 ? 107.862 188.361 112.808 1.00 42.22 475 TRP E CA 1
ATOM 12854 C C . TRP D 1 475 ? 106.642 188.171 113.736 1.00 43.46 475 TRP E C 1
ATOM 12855 O O . TRP D 1 475 ? 106.001 189.146 114.138 1.00 44.25 475 TRP E O 1
ATOM 12866 N N . ALA D 1 476 ? 106.304 186.923 114.044 1.00 43.98 476 ALA E N 1
ATOM 12867 C CA . ALA D 1 476 ? 105.121 186.616 114.867 1.00 45.33 476 ALA E CA 1
ATOM 12868 C C . ALA D 1 476 ? 105.290 186.618 116.399 1.00 46.56 476 ALA E C 1
ATOM 12869 O O . ALA D 1 476 ? 106.425 186.610 116.899 1.00 47.99 476 ALA E O 1
ATOM 12871 N N . ASP D 1 477 ? 104.170 186.619 117.143 1.00 47.04 477 ASP E N 1
ATOM 12872 C CA . ASP D 1 477 ? 104.144 186.656 118.611 1.00 48.04 477 ASP E CA 1
ATOM 12873 C C . ASP D 1 477 ? 104.136 185.235 119.198 1.00 49.39 477 ASP E C 1
ATOM 12874 O O . ASP D 1 477 ? 104.397 184.943 120.338 1.00 51.12 477 ASP E O 1
ATOM 12879 N N . VAL D 1 478 ? 103.802 184.255 118.454 1.00 49.80 478 VAL E N 1
ATOM 12880 C CA . VAL D 1 478 ? 103.815 182.941 118.987 1.00 51.06 478 VAL E CA 1
ATOM 12881 C C . VAL D 1 478 ? 103.540 182.133 117.677 1.00 49.88 478 VAL E C 1
ATOM 12882 O O . VAL D 1 478 ? 102.612 182.388 116.913 1.00 51.03 478 VAL E O 1
ATOM 12886 N N . ILE D 1 479 ? 104.546 181.327 117.388 1.00 47.51 479 ILE E N 1
ATOM 12887 C CA . ILE D 1 479 ? 104.834 180.449 116.270 1.00 46.00 479 ILE E CA 1
ATOM 12888 C C . ILE D 1 479 ? 104.327 179.043 116.681 1.00 45.32 479 ILE E C 1
ATOM 12889 O O . ILE D 1 479 ? 104.382 178.739 117.867 1.00 45.93 479 ILE E O 1
ATOM 12894 N N . LEU D 1 480 ? 103.871 178.219 115.740 1.00 45.66 480 LEU E N 1
ATOM 12895 C CA . LEU D 1 480 ? 103.408 176.850 115.995 1.00 44.61 480 LEU E CA 1
ATOM 12896 C C . LEU D 1 480 ? 103.932 175.867 114.890 1.00 44.30 480 LEU E C 1
ATOM 12897 O O . LEU D 1 480 ? 103.606 176.034 113.693 1.00 44.29 480 LEU E O 1
ATOM 12902 N N . PRO D 1 481 ? 104.837 174.899 115.264 1.00 44.80 481 PRO E N 1
ATOM 12903 C CA . PRO D 1 481 ? 105.387 173.928 114.294 1.00 45.62 481 PRO E CA 1
ATOM 12904 C C . PRO D 1 481 ? 104.235 172.962 113.967 1.00 46.71 481 PRO E C 1
ATOM 12905 O O . PRO D 1 481 ? 103.575 172.452 114.886 1.00 48.88 481 PRO E O 1
ATOM 12909 N N . GLU D 1 482 ? 103.948 172.712 112.692 1.00 47.56 482 GLU E N 1
ATOM 12910 C CA . GLU D 1 482 ? 102.881 171.787 112.284 1.00 46.35 482 GLU E CA 1
ATOM 12911 C C . GLU D 1 482 ? 103.384 170.465 111.675 1.00 47.81 482 GLU E C 1
ATOM 12912 O O . GLU D 1 482 ? 104.156 170.477 110.722 1.00 50.20 482 GLU E O 1
ATOM 12918 N N . ALA D 1 483 ? 102.934 169.323 112.194 1.00 46.68 483 ALA E N 1
ATOM 12919 C CA . ALA D 1 483 ? 103.322 168.022 111.627 1.00 45.56 483 ALA E CA 1
ATOM 12920 C C . ALA D 1 483 ? 103.243 167.982 110.073 1.00 45.38 483 ALA E C 1
ATOM 12921 O O . ALA D 1 483 ? 102.190 168.322 109.467 1.00 45.75 483 ALA E O 1
ATOM 12923 N N . THR D 1 484 ? 104.367 167.592 109.465 1.00 44.24 484 THR E N 1
ATOM 12924 C CA . THR D 1 484 ? 104.641 167.460 108.019 1.00 44.19 484 THR E CA 1
ATOM 12925 C C . THR D 1 484 ? 103.597 166.527 107.317 1.00 43.53 484 THR E C 1
ATOM 12926 O O . THR D 1 484 ? 103.066 165.638 107.964 1.00 41.91 484 THR E O 1
ATOM 12930 N N . TYR D 1 485 ? 103.268 166.714 106.034 1.00 43.88 485 TYR E N 1
ATOM 12931 C CA . TYR D 1 485 ? 102.226 165.861 105.441 1.00 43.19 485 TYR E CA 1
ATOM 12932 C C . TYR D 1 485 ? 102.423 164.341 105.679 1.00 43.81 485 TYR E C 1
ATOM 12933 O O . TYR D 1 485 ? 101.445 163.619 105.861 1.00 44.34 485 TYR E O 1
ATOM 12942 N N . LEU D 1 486 ? 103.664 163.849 105.715 1.00 43.55 486 LEU E N 1
ATOM 12943 C CA . LEU D 1 486 ? 103.927 162.422 105.940 1.00 43.40 486 LEU E CA 1
ATOM 12944 C C . LEU D 1 486 ? 103.708 161.972 107.427 1.00 43.53 486 LEU E C 1
ATOM 12945 O O . LEU D 1 486 ? 103.598 160.778 107.710 1.00 42.44 486 LEU E O 1
ATOM 12950 N N . GLU D 1 487 ? 103.588 162.924 108.352 1.00 44.92 487 GLU E N 1
ATOM 12951 C CA . GLU D 1 487 ? 103.435 162.619 109.783 1.00 45.37 487 GLU E CA 1
ATOM 12952 C C . GLU D 1 487 ? 102.010 162.816 110.373 1.00 45.98 487 GLU E C 1
ATOM 12953 O O . GLU D 1 487 ? 101.762 162.578 111.568 1.00 46.08 487 GLU E O 1
ATOM 12959 N N . ARG D 1 488 ? 101.050 163.213 109.553 1.00 46.44 488 ARG E N 1
ATOM 12960 C CA . ARG D 1 488 ? 99.715 163.438 110.050 1.00 46.30 488 ARG E CA 1
ATOM 12961 C C . ARG D 1 488 ? 98.555 162.827 109.250 1.00 46.81 488 ARG E C 1
ATOM 12962 O O . ARG D 1 488 ? 98.736 162.366 108.120 1.00 46.98 488 ARG E O 1
ATOM 12970 N N . TYR D 1 489 ? 97.365 162.800 109.882 1.00 47.44 489 TYR E N 1
ATOM 12971 C CA . TYR D 1 489 ? 96.069 162.345 109.297 1.00 47.32 489 TYR E CA 1
ATOM 12972 C C . TYR D 1 489 ? 95.326 163.659 108.961 1.00 47.79 489 TYR E C 1
ATOM 12973 O O . TYR D 1 489 ? 95.138 164.481 109.856 1.00 49.93 489 TYR E O 1
ATOM 12982 N N . ASP D 1 490 ? 94.812 163.777 107.739 1.00 47.55 490 ASP E N 1
ATOM 12983 C CA . ASP D 1 490 ? 94.053 164.938 107.245 1.00 48.41 490 ASP E CA 1
ATOM 12984 C C . ASP D 1 490 ? 92.646 164.568 106.759 1.00 49.13 490 ASP E C 1
ATOM 12985 O O . ASP D 1 490 ? 92.497 163.577 106.057 1.00 50.72 490 ASP E O 1
ATOM 12990 N N . ASP D 1 491 ? 91.649 165.380 107.089 1.00 48.20 491 ASP E N 1
ATOM 12991 C CA . ASP D 1 491 ? 90.265 165.139 106.649 1.00 46.67 491 ASP E CA 1
ATOM 12992 C C . ASP D 1 491 ? 90.204 164.869 105.122 1.00 46.19 491 ASP E C 1
ATOM 12993 O O . ASP D 1 491 ? 90.906 165.517 104.351 1.00 48.32 491 ASP E O 1
ATOM 12998 N N . PHE D 1 492 ? 89.372 163.930 104.668 1.00 45.23 492 PHE E N 1
ATOM 12999 C CA . PHE D 1 492 ? 89.284 163.579 103.242 1.00 43.76 492 PHE E CA 1
ATOM 13000 C C . PHE D 1 492 ? 89.365 164.687 102.190 1.00 43.68 492 PHE E C 1
ATOM 13001 O O . PHE D 1 492 ? 88.777 165.770 102.389 1.00 42.48 492 PHE E O 1
ATOM 13009 N N . VAL D 1 493 ? 90.077 164.394 101.093 1.00 42.54 493 VAL E N 1
ATOM 13010 C CA . VAL D 1 493 ? 90.211 165.275 99.920 1.00 42.09 493 VAL E CA 1
ATOM 13011 C C . VAL D 1 493 ? 89.186 164.739 98.840 1.00 42.56 493 VAL E C 1
ATOM 13012 O O . VAL D 1 493 ? 89.166 163.527 98.546 1.00 41.80 493 VAL E O 1
ATOM 13016 N N . LEU D 1 494 ? 88.290 165.618 98.349 1.00 43.28 494 LEU E N 1
ATOM 13017 C CA . LEU D 1 494 ? 87.230 165.351 97.328 1.00 42.96 494 LEU E CA 1
ATOM 13018 C C . LEU D 1 494 ? 87.448 166.280 96.108 1.00 43.74 494 LEU E C 1
ATOM 13019 O O . LEU D 1 494 ? 87.348 167.511 96.220 1.00 45.74 494 LEU E O 1
ATOM 13024 N N . VAL D 1 495 ? 87.706 165.669 94.942 1.00 44.19 495 VAL E N 1
ATOM 13025 C CA . VAL D 1 495 ? 87.983 166.338 93.670 1.00 46.32 495 VAL E CA 1
ATOM 13026 C C . VAL D 1 495 ? 86.865 166.162 92.592 1.00 46.23 495 VAL E C 1
ATOM 13027 O O . VAL D 1 495 ? 86.626 165.025 92.208 1.00 46.25 495 VAL E O 1
ATOM 13031 N N . ALA D 1 496 ? 86.201 167.224 92.116 1.00 46.25 496 ALA E N 1
ATOM 13032 C CA . ALA D 1 496 ? 85.160 167.100 91.055 1.00 45.41 496 ALA E CA 1
ATOM 13033 C C . ALA D 1 496 ? 85.849 166.631 89.767 1.00 45.85 496 ALA E C 1
ATOM 13034 O O . ALA D 1 496 ? 86.866 167.200 89.330 1.00 46.13 496 ALA E O 1
ATOM 13036 N N . HIS D 1 497 ? 85.265 165.622 89.125 1.00 46.00 497 HIS E N 1
ATOM 13037 C CA . HIS D 1 497 ? 85.920 164.965 87.973 1.00 47.32 497 HIS E CA 1
ATOM 13038 C C . HIS D 1 497 ? 84.956 164.125 87.131 1.00 48.24 497 HIS E C 1
ATOM 13039 O O . HIS D 1 497 ? 83.815 163.870 87.544 1.00 48.58 497 HIS E O 1
ATOM 13046 N N . LYS D 1 498 ? 85.424 163.701 85.960 1.00 49.26 498 LYS E N 1
ATOM 13047 C CA . LYS D 1 498 ? 84.646 162.850 85.022 1.00 49.62 498 LYS E CA 1
ATOM 13048 C C . LYS D 1 498 ? 83.957 161.893 86.007 1.00 49.57 498 LYS E C 1
ATOM 13049 O O . LYS D 1 498 ? 82.719 161.893 86.188 1.00 51.40 498 LYS E O 1
ATOM 13055 N N . THR D 1 499 ? 84.846 161.148 86.654 1.00 48.49 499 THR E N 1
ATOM 13056 C CA . THR D 1 499 ? 84.655 160.156 87.695 1.00 48.13 499 THR E CA 1
ATOM 13057 C C . THR D 1 499 ? 84.985 160.821 89.037 1.00 46.29 499 THR E C 1
ATOM 13058 O O . THR D 1 499 ? 86.136 161.190 89.249 1.00 46.79 499 THR E O 1
ATOM 13062 N N . PRO D 1 500 ? 83.987 160.961 89.944 1.00 43.82 500 PRO E N 1
ATOM 13063 C CA . PRO D 1 500 ? 84.242 161.581 91.243 1.00 42.14 500 PRO E CA 1
ATOM 13064 C C . PRO D 1 500 ? 84.899 160.617 92.243 1.00 42.09 500 PRO E C 1
ATOM 13065 O O . PRO D 1 500 ? 84.384 159.518 92.495 1.00 44.15 500 PRO E O 1
ATOM 13069 N N . PHE D 1 501 ? 86.011 161.036 92.853 1.00 40.91 501 PHE E N 1
ATOM 13070 C CA . PHE D 1 501 ? 86.770 160.226 93.776 1.00 39.68 501 PHE E CA 1
ATOM 13071 C C . PHE D 1 501 ? 87.125 160.866 95.121 1.00 39.76 501 PHE E C 1
ATOM 13072 O O . PHE D 1 501 ? 87.032 162.092 95.290 1.00 40.20 501 PHE E O 1
ATOM 13080 N N . ILE D 1 502 ? 87.499 160.042 96.101 1.00 39.18 502 ILE E N 1
ATOM 13081 C CA . ILE D 1 502 ? 87.895 160.548 97.403 1.00 41.17 502 ILE E CA 1
ATOM 13082 C C . ILE D 1 502 ? 89.290 159.983 97.809 1.00 42.01 502 ILE E C 1
ATOM 13083 O O . ILE D 1 502 ? 89.631 158.836 97.497 1.00 40.62 502 ILE E O 1
ATOM 13088 N N . GLN D 1 503 ? 90.104 160.825 98.452 1.00 43.48 503 GLN E N 1
ATOM 13089 C CA . GLN D 1 503 ? 91.440 160.460 98.899 1.00 43.61 503 GLN E CA 1
ATOM 13090 C C . GLN D 1 503 ? 91.582 160.491 100.426 1.00 44.72 503 GLN E C 1
ATOM 13091 O O . GLN D 1 503 ? 90.857 161.228 101.115 1.00 44.61 503 GLN E O 1
ATOM 13097 N N . LEU D 1 504 ? 92.508 159.676 100.942 1.00 45.48 504 LEU E N 1
ATOM 13098 C CA . LEU D 1 504 ? 92.816 159.541 102.367 1.00 46.62 504 LEU E CA 1
ATOM 13099 C C . LEU D 1 504 ? 94.346 159.439 102.609 1.00 47.77 504 LEU E C 1
ATOM 13100 O O . LEU D 1 504 ? 95.022 158.633 101.975 1.00 49.21 504 LEU E O 1
ATOM 13105 N N . ARG D 1 505 ? 94.889 160.270 103.504 1.00 48.73 505 ARG E N 1
ATOM 13106 C CA . ARG D 1 505 ? 96.317 160.238 103.850 1.00 49.49 505 ARG E CA 1
ATOM 13107 C C . ARG D 1 505 ? 96.494 159.738 105.314 1.00 49.85 505 ARG E C 1
ATOM 13108 O O . ARG D 1 505 ? 95.935 160.319 106.255 1.00 50.71 505 ARG E O 1
ATOM 13116 N N . THR D 1 506 ? 97.244 158.641 105.475 1.00 49.48 506 THR E N 1
ATOM 13117 C CA . THR D 1 506 ? 97.564 158.007 106.766 1.00 49.35 506 THR E CA 1
ATOM 13118 C C . THR D 1 506 ? 99.016 158.426 107.153 1.00 49.55 506 THR E C 1
ATOM 13119 O O . THR D 1 506 ? 99.777 158.684 106.230 1.00 50.01 506 THR E O 1
ATOM 13123 N N . PRO D 1 507 ? 99.379 158.565 108.475 1.00 49.91 507 PRO E N 1
ATOM 13124 C CA . PRO D 1 507 ? 100.779 158.947 108.748 1.00 50.38 507 PRO E CA 1
ATOM 13125 C C . PRO D 1 507 ? 101.811 157.802 108.597 1.00 50.95 507 PRO E C 1
ATOM 13126 O O . PRO D 1 507 ? 101.721 156.809 109.320 1.00 52.73 507 PRO E O 1
ATOM 13130 N N . ALA D 1 508 ? 102.773 157.950 107.685 1.00 51.01 508 ALA E N 1
ATOM 13131 C CA . ALA D 1 508 ? 103.804 156.938 107.448 1.00 52.15 508 ALA E CA 1
ATOM 13132 C C . ALA D 1 508 ? 104.605 156.597 108.712 1.00 53.08 508 ALA E C 1
ATOM 13133 O O . ALA D 1 508 ? 104.949 155.432 108.975 1.00 55.20 508 ALA E O 1
ATOM 13135 N N . HIS D 1 509 ? 104.870 157.629 109.514 1.00 52.63 509 HIS E N 1
ATOM 13136 C CA . HIS D 1 509 ? 105.583 157.545 110.801 1.00 52.24 509 HIS E CA 1
ATOM 13137 C C . HIS D 1 509 ? 105.092 158.767 111.618 1.00 52.61 509 HIS E C 1
ATOM 13138 O O . HIS D 1 509 ? 104.623 159.735 111.031 1.00 54.15 509 HIS E O 1
ATOM 13145 N N . GLU D 1 510 ? 105.196 158.698 112.944 1.00 52.79 510 GLU E N 1
ATOM 13146 C CA . GLU D 1 510 ? 104.766 159.743 113.898 1.00 53.65 510 GLU E CA 1
ATOM 13147 C C . GLU D 1 510 ? 105.524 161.081 113.862 1.00 51.96 510 GLU E C 1
ATOM 13148 O O . GLU D 1 510 ? 106.711 161.097 113.558 1.00 52.00 510 GLU E O 1
ATOM 13154 N N . PRO D 1 511 ? 104.844 162.219 114.194 1.00 51.71 511 PRO E N 1
ATOM 13155 C CA . PRO D 1 511 ? 105.504 163.536 114.184 1.00 52.25 511 PRO E CA 1
ATOM 13156 C C . PRO D 1 511 ? 106.934 163.474 114.798 1.00 53.19 511 PRO E C 1
ATOM 13157 O O . PRO D 1 511 ? 107.223 162.613 115.637 1.00 53.40 511 PRO E O 1
ATOM 13161 N N . LEU D 1 512 ? 107.810 164.381 114.365 1.00 54.20 512 LEU E N 1
ATOM 13162 C CA . LEU D 1 512 ? 109.192 164.462 114.853 1.00 54.41 512 LEU E CA 1
ATOM 13163 C C . LEU D 1 512 ? 109.417 165.737 115.727 1.00 55.23 512 LEU E C 1
ATOM 13164 O O . LEU D 1 512 ? 108.912 166.825 115.393 1.00 56.35 512 LEU E O 1
ATOM 13169 N N . PHE D 1 513 ? 110.135 165.572 116.831 1.00 54.65 513 PHE E N 1
ATOM 13170 C CA . PHE D 1 513 ? 110.465 166.613 117.799 1.00 55.14 513 PHE E CA 1
ATOM 13171 C C . PHE D 1 513 ? 109.185 166.910 118.685 1.00 55.09 513 PHE E C 1
ATOM 13172 O O . PHE D 1 513 ? 108.561 165.982 119.231 1.00 55.91 513 PHE E O 1
ATOM 13180 N N . ASP D 1 514 ? 108.818 168.197 118.823 1.00 55.27 514 ASP E N 1
ATOM 13181 C CA . ASP D 1 514 ? 107.620 168.644 119.562 1.00 54.00 514 ASP E CA 1
ATOM 13182 C C . ASP D 1 514 ? 106.671 169.262 118.520 1.00 53.24 514 ASP E C 1
ATOM 13183 O O . ASP D 1 514 ? 106.220 170.408 118.639 1.00 53.91 514 ASP E O 1
ATOM 13188 N N . THR D 1 515 ? 106.361 168.466 117.500 1.00 52.24 515 THR E N 1
ATOM 13189 C CA . THR D 1 515 ? 105.526 168.856 116.367 1.00 51.06 515 THR E CA 1
ATOM 13190 C C . THR D 1 515 ? 104.082 168.286 116.455 1.00 51.44 515 THR E C 1
ATOM 13191 O O . THR D 1 515 ? 103.883 167.213 117.009 1.00 51.45 515 THR E O 1
ATOM 13195 N N . LYS D 1 516 ? 103.085 169.001 115.942 1.00 51.44 516 LYS E N 1
ATOM 13196 C CA . LYS D 1 516 ? 101.690 168.534 115.999 1.00 51.99 516 LYS E CA 1
ATOM 13197 C C . LYS D 1 516 ? 100.902 168.633 114.664 1.00 52.15 516 LYS E C 1
ATOM 13198 O O . LYS D 1 516 ? 101.276 169.424 113.778 1.00 53.60 516 LYS E O 1
ATOM 13204 N N . PRO D 1 517 ? 99.861 167.770 114.469 1.00 51.72 517 PRO E N 1
ATOM 13205 C CA . PRO D 1 517 ? 99.038 167.779 113.240 1.00 51.52 517 PRO E CA 1
ATOM 13206 C C . PRO D 1 517 ? 98.082 169.039 113.344 1.00 52.56 517 PRO E C 1
ATOM 13207 O O . PRO D 1 517 ? 97.794 169.462 114.477 1.00 53.06 517 PRO E O 1
ATOM 13211 N N . GLY D 1 518 ? 97.608 169.598 112.224 1.00 51.92 518 GLY E N 1
ATOM 13212 C CA . GLY D 1 518 ? 96.703 170.741 112.172 1.00 50.59 518 GLY E CA 1
ATOM 13213 C C . GLY D 1 518 ? 95.275 170.554 112.705 1.00 51.15 518 GLY E C 1
ATOM 13214 O O . GLY D 1 518 ? 94.678 171.490 113.288 1.00 49.54 518 GLY E O 1
ATOM 13215 N N . TRP D 1 519 ? 94.691 169.369 112.531 1.00 51.81 519 TRP E N 1
ATOM 13216 C CA . TRP D 1 519 ? 93.337 169.076 113.057 1.00 53.51 519 TRP E CA 1
ATOM 13217 C C . TRP D 1 519 ? 93.358 169.142 114.606 1.00 54.06 519 TRP E C 1
ATOM 13218 O O . TRP D 1 519 ? 92.365 169.515 115.228 1.00 54.02 519 TRP E O 1
ATOM 13229 N N . TRP D 1 520 ? 94.494 168.793 115.202 1.00 54.44 520 TRP E N 1
ATOM 13230 C CA . TRP D 1 520 ? 94.693 168.812 116.657 1.00 54.01 520 TRP E CA 1
ATOM 13231 C C . TRP D 1 520 ? 94.850 170.243 117.225 1.00 53.19 520 TRP E C 1
ATOM 13232 O O . TRP D 1 520 ? 94.364 170.550 118.316 1.00 52.80 520 TRP E O 1
ATOM 13243 N N . ILE D 1 521 ? 95.550 171.091 116.479 1.00 52.79 521 ILE E N 1
ATOM 13244 C CA . ILE D 1 521 ? 95.773 172.476 116.872 1.00 52.33 521 ILE E CA 1
ATOM 13245 C C . ILE D 1 521 ? 94.399 173.218 116.813 1.00 53.18 521 ILE E C 1
ATOM 13246 O O . ILE D 1 521 ? 94.059 173.969 117.739 1.00 53.21 521 ILE E O 1
ATOM 13251 N N . ALA D 1 522 ? 93.617 172.979 115.761 1.00 53.74 522 ALA E N 1
ATOM 13252 C CA . ALA D 1 522 ? 92.286 173.588 115.580 1.00 55.10 522 ALA E CA 1
ATOM 13253 C C . ALA D 1 522 ? 91.296 173.132 116.678 1.00 56.42 522 ALA E C 1
ATOM 13254 O O . ALA D 1 522 ? 90.473 173.908 117.161 1.00 57.15 522 ALA E O 1
ATOM 13256 N N . ARG D 1 523 ? 91.394 171.872 117.082 1.00 57.61 523 ARG E N 1
ATOM 13257 C CA . ARG D 1 523 ? 90.560 171.325 118.156 1.00 58.12 523 ARG E CA 1
ATOM 13258 C C . ARG D 1 523 ? 90.827 171.984 119.529 1.00 57.93 523 ARG E C 1
ATOM 13259 O O . ARG D 1 523 ? 89.893 172.282 120.271 1.00 58.15 523 ARG E O 1
ATOM 13267 N N . GLU D 1 524 ? 92.094 172.197 119.865 1.00 57.82 524 GLU E N 1
ATOM 13268 C CA . GLU D 1 524 ? 92.502 172.798 121.140 1.00 57.86 524 GLU E CA 1
ATOM 13269 C C . GLU D 1 524 ? 92.075 174.291 121.224 1.00 58.70 524 GLU E C 1
ATOM 13270 O O . GLU D 1 524 ? 91.501 174.729 122.241 1.00 59.45 524 GLU E O 1
ATOM 13276 N N . LEU D 1 525 ? 92.316 175.037 120.136 1.00 59.15 525 LEU E N 1
ATOM 13277 C CA . LEU D 1 525 ? 91.967 176.465 119.954 1.00 59.27 525 LEU E CA 1
ATOM 13278 C C . LEU D 1 525 ? 90.452 176.659 119.831 1.00 60.16 525 LEU E C 1
ATOM 13279 O O . LEU D 1 525 ? 89.946 177.798 119.837 1.00 61.86 525 LEU E O 1
ATOM 13284 N N . GLY D 1 526 ? 89.755 175.539 119.672 1.00 59.78 526 GLY E N 1
ATOM 13285 C CA . GLY D 1 526 ? 88.315 175.488 119.591 1.00 60.52 526 GLY E CA 1
ATOM 13286 C C . GLY D 1 526 ? 87.742 175.340 121.002 1.00 60.16 526 GLY E C 1
ATOM 13287 O O . GLY D 1 526 ? 86.825 176.070 121.403 1.00 60.23 526 GLY E O 1
ATOM 13288 N N . LEU D 1 527 ? 88.301 174.408 121.781 1.00 59.33 527 LEU E N 1
ATOM 13289 C CA . LEU D 1 527 ? 87.912 174.163 123.174 1.00 58.84 527 LEU E CA 1
ATOM 13290 C C . LEU D 1 527 ? 88.305 175.357 124.091 1.00 59.64 527 LEU E C 1
ATOM 13291 O O . LEU D 1 527 ? 87.544 175.748 124.999 1.00 60.56 527 LEU E O 1
ATOM 13296 N N . ARG D 1 528 ? 89.473 175.946 123.843 1.00 59.74 528 ARG E N 1
ATOM 13297 C CA . ARG D 1 528 ? 89.946 177.115 124.586 1.00 58.51 528 ARG E CA 1
ATOM 13298 C C . ARG D 1 528 ? 89.016 178.360 124.348 1.00 58.72 528 ARG E C 1
ATOM 13299 O O . ARG D 1 528 ? 88.862 179.180 125.262 1.00 59.44 528 ARG E O 1
ATOM 13307 N N . LEU D 1 529 ? 88.395 178.483 123.174 1.00 58.49 529 LEU E N 1
ATOM 13308 C CA . LEU D 1 529 ? 87.472 179.606 122.843 1.00 57.64 529 LEU E CA 1
ATOM 13309 C C . LEU D 1 529 ? 85.947 179.312 123.085 1.00 58.09 529 LEU E C 1
ATOM 13310 O O . LEU D 1 529 ? 85.101 180.146 122.755 1.00 57.05 529 LEU E O 1
ATOM 13315 N N . GLY D 1 530 ? 85.608 178.146 123.657 1.00 58.74 530 GLY E N 1
ATOM 13316 C CA . GLY D 1 530 ? 84.218 177.779 123.911 1.00 58.89 530 GLY E CA 1
ATOM 13317 C C . GLY D 1 530 ? 83.427 177.329 122.691 1.00 59.39 530 GLY E C 1
ATOM 13318 O O . GLY D 1 530 ? 82.187 177.456 122.635 1.00 60.19 530 GLY E O 1
ATOM 13319 N N . LEU D 1 531 ? 84.120 176.818 121.687 1.00 58.80 531 LEU E N 1
ATOM 13320 C CA . LEU D 1 531 ? 83.477 176.354 120.454 1.00 58.81 531 LEU E CA 1
ATOM 13321 C C . LEU D 1 531 ? 83.423 174.807 120.471 1.00 58.65 531 LEU E C 1
ATOM 13322 O O . LEU D 1 531 ? 83.435 174.162 119.412 1.00 58.80 531 LEU E O 1
ATOM 13327 N N . GLU D 1 532 ? 83.300 174.229 121.659 1.00 58.70 532 GLU E N 1
ATOM 13328 C CA . GLU D 1 532 ? 83.274 172.771 121.811 1.00 58.67 532 GLU E CA 1
ATOM 13329 C C . GLU D 1 532 ? 82.142 172.031 121.076 1.00 57.27 532 GLU E C 1
ATOM 13330 O O . GLU D 1 532 ? 82.319 170.872 120.676 1.00 57.50 532 GLU E O 1
ATOM 13336 N N . GLN D 1 533 ? 81.004 172.684 120.844 1.00 55.91 533 GLN E N 1
ATOM 13337 C CA . GLN D 1 533 ? 79.896 172.066 120.108 1.00 55.38 533 GLN E CA 1
ATOM 13338 C C . GLN D 1 533 ? 80.326 171.779 118.630 1.00 55.05 533 GLN E C 1
ATOM 13339 O O . GLN D 1 533 ? 79.815 170.853 117.986 1.00 55.70 533 GLN E O 1
ATOM 13345 N N . TYR D 1 534 ? 81.293 172.528 118.094 1.00 54.25 534 TYR E N 1
ATOM 13346 C CA . TYR D 1 534 ? 81.755 172.296 116.737 1.00 53.59 534 TYR E CA 1
ATOM 13347 C C . TYR D 1 534 ? 82.762 171.138 116.650 1.00 54.62 534 TYR E C 1
ATOM 13348 O O . TYR D 1 534 ? 82.900 170.491 115.604 1.00 56.40 534 TYR E O 1
ATOM 13357 N N . PHE D 1 535 ? 83.409 170.849 117.776 1.00 55.83 535 PHE E N 1
ATOM 13358 C CA . PHE D 1 535 ? 84.386 169.777 117.919 1.00 56.33 535 PHE E CA 1
ATOM 13359 C C . PHE D 1 535 ? 83.934 168.706 118.910 1.00 56.93 535 PHE E C 1
ATOM 13360 O O . PHE D 1 535 ? 84.625 168.431 119.899 1.00 58.26 535 PHE E O 1
ATOM 13368 N N . PRO D 1 536 ? 82.776 168.066 118.641 1.00 56.82 536 PRO E N 1
ATOM 13369 C CA . PRO D 1 536 ? 82.264 167.009 119.519 1.00 57.67 536 PRO E CA 1
ATOM 13370 C C . PRO D 1 536 ? 82.994 165.655 119.516 1.00 58.81 536 PRO E C 1
ATOM 13371 O O . PRO D 1 536 ? 82.734 164.816 120.367 1.00 59.70 536 PRO E O 1
ATOM 13375 N N . TRP D 1 537 ? 83.878 165.456 118.538 1.00 59.11 537 TRP E N 1
ATOM 13376 C CA . TRP D 1 537 ? 84.668 164.225 118.324 1.00 58.98 537 TRP E CA 1
ATOM 13377 C C . TRP D 1 537 ? 86.030 164.336 119.023 1.00 60.32 537 TRP E C 1
ATOM 13378 O O . TRP D 1 537 ? 86.762 165.279 118.785 1.00 62.14 537 TRP E O 1
ATOM 13389 N N . LYS D 1 538 ? 86.425 163.369 119.847 1.00 61.58 538 LYS E N 1
ATOM 13390 C CA . LYS D 1 538 ? 87.716 163.459 120.532 1.00 63.48 538 LYS E CA 1
ATOM 13391 C C . LYS D 1 538 ? 88.989 163.236 119.690 1.00 64.14 538 LYS E C 1
ATOM 13392 O O . LYS D 1 538 ? 90.029 163.890 119.891 1.00 64.73 538 LYS E O 1
ATOM 13398 N N . THR D 1 539 ? 88.898 162.311 118.737 1.00 64.54 539 THR E N 1
ATOM 13399 C CA . THR D 1 539 ? 90.038 161.872 117.901 1.00 64.00 539 THR E CA 1
ATOM 13400 C C . THR D 1 539 ? 89.827 161.949 116.331 1.00 63.64 539 THR E C 1
ATOM 13401 O O . THR D 1 539 ? 88.682 161.888 115.901 1.00 62.92 539 THR E O 1
ATOM 13405 N N . ILE D 1 540 ? 90.841 162.121 115.467 1.00 62.99 540 ILE E N 1
ATOM 13406 C CA . ILE D 1 540 ? 90.530 162.166 114.009 1.00 62.26 540 ILE E CA 1
ATOM 13407 C C . ILE D 1 540 ? 90.172 160.794 113.433 1.00 61.55 540 ILE E C 1
ATOM 13408 O O . ILE D 1 540 ? 89.480 160.692 112.418 1.00 61.54 540 ILE E O 1
ATOM 13413 N N . GLU D 1 541 ? 90.663 159.733 114.048 1.00 61.52 541 GLU E N 1
ATOM 13414 C CA . GLU D 1 541 ? 90.287 158.405 113.564 1.00 62.08 541 GLU E CA 1
ATOM 13415 C C . GLU D 1 541 ? 88.765 158.266 113.793 1.00 61.55 541 GLU E C 1
ATOM 13416 O O . GLU D 1 541 ? 88.043 157.750 112.925 1.00 62.03 541 GLU E O 1
ATOM 13422 N N . GLU D 1 542 ? 88.271 158.744 114.938 1.00 60.98 542 GLU E N 1
ATOM 13423 C CA . GLU D 1 542 ? 86.826 158.702 115.283 1.00 59.88 542 GLU E CA 1
ATOM 13424 C C . GLU D 1 542 ? 86.007 159.545 114.255 1.00 58.45 542 GLU E C 1
ATOM 13425 O O . GLU D 1 542 ? 84.990 159.090 113.707 1.00 57.76 542 GLU E O 1
ATOM 13431 N N . TYR D 1 543 ? 86.502 160.757 113.993 1.00 57.37 543 TYR E N 1
ATOM 13432 C CA . TYR D 1 543 ? 85.952 161.726 113.031 1.00 55.62 543 TYR E CA 1
ATOM 13433 C C . TYR D 1 543 ? 85.851 161.117 111.596 1.00 55.55 543 TYR E C 1
ATOM 13434 O O . TYR D 1 543 ? 84.803 161.249 110.919 1.00 55.00 543 TYR E O 1
ATOM 13443 N N . LEU D 1 544 ? 86.919 160.456 111.145 1.00 54.87 544 LEU E N 1
ATOM 13444 C CA . LEU D 1 544 ? 87.019 159.817 109.818 1.00 54.62 544 LEU E CA 1
ATOM 13445 C C . LEU D 1 544 ? 86.045 158.621 109.685 1.00 55.77 544 LEU E C 1
ATOM 13446 O O . LEU D 1 544 ? 85.387 158.433 108.642 1.00 55.54 544 LEU E O 1
ATOM 13451 N N . GLU D 1 545 ? 85.918 157.824 110.740 1.00 57.50 545 GLU E N 1
ATOM 13452 C CA . GLU D 1 545 ? 84.992 156.672 110.781 1.00 58.45 545 GLU E CA 1
ATOM 13453 C C . GLU D 1 545 ? 83.524 157.111 110.626 1.00 57.52 545 GLU E C 1
ATOM 13454 O O . GLU D 1 545 ? 82.770 156.564 109.797 1.00 57.73 545 GLU E O 1
ATOM 13460 N N . THR D 1 546 ? 83.094 158.079 111.422 1.00 57.18 546 THR E N 1
ATOM 13461 C CA . THR D 1 546 ? 81.720 158.591 111.353 1.00 57.50 546 THR E CA 1
ATOM 13462 C C . THR D 1 546 ? 81.382 158.996 109.882 1.00 57.41 546 THR E C 1
ATOM 13463 O O . THR D 1 546 ? 80.320 158.636 109.351 1.00 57.77 546 THR E O 1
ATOM 13467 N N . ARG D 1 547 ? 82.290 159.721 109.214 1.00 56.71 547 ARG E N 1
ATOM 13468 C CA . ARG D 1 547 ? 82.123 160.130 107.816 1.00 55.88 547 ARG E CA 1
ATOM 13469 C C . ARG D 1 547 ? 82.106 158.908 106.864 1.00 56.49 547 ARG E C 1
ATOM 13470 O O . ARG D 1 547 ? 81.270 158.794 105.946 1.00 55.60 547 ARG E O 1
ATOM 13478 N N . LEU D 1 548 ? 83.035 157.990 107.085 1.00 56.82 548 LEU E N 1
ATOM 13479 C CA . LEU D 1 548 ? 83.141 156.793 106.263 1.00 58.47 548 LEU E CA 1
ATOM 13480 C C . LEU D 1 548 ? 81.868 155.911 106.288 1.00 59.88 548 LEU E C 1
ATOM 13481 O O . LEU D 1 548 ? 81.480 155.343 105.268 1.00 59.92 548 LEU E O 1
ATOM 13486 N N . GLN D 1 549 ? 81.212 155.848 107.457 1.00 62.03 549 GLN E N 1
ATOM 13487 C CA . GLN D 1 549 ? 79.955 155.091 107.711 1.00 63.61 549 GLN E CA 1
ATOM 13488 C C . GLN D 1 549 ? 78.803 155.376 106.703 1.00 64.57 549 GLN E C 1
ATOM 13489 O O . GLN D 1 549 ? 77.951 154.504 106.461 1.00 64.62 549 GLN E O 1
ATOM 13495 N N . SER D 1 550 ? 78.755 156.588 106.145 1.00 65.52 550 SER E N 1
ATOM 13496 C CA . SER D 1 550 ? 77.713 157.026 105.191 1.00 66.49 550 SER E CA 1
ATOM 13497 C C . SER D 1 550 ? 77.782 156.220 103.878 1.00 66.93 550 SER E C 1
ATOM 13498 O O . SER D 1 550 ? 76.755 155.912 103.253 1.00 67.31 550 SER E O 1
ATOM 13501 N N . LEU D 1 551 ? 79.002 155.932 103.439 1.00 67.19 551 LEU E N 1
ATOM 13502 C CA . LEU D 1 551 ? 79.211 155.043 102.285 1.00 67.16 551 LEU E CA 1
ATOM 13503 C C . LEU D 1 551 ? 79.548 153.709 103.019 1.00 68.19 551 LEU E C 1
ATOM 13504 O O . LEU D 1 551 ? 80.687 153.538 103.413 1.00 69.38 551 LEU E O 1
ATOM 13509 N N . GLY D 1 552 ? 78.583 152.800 103.201 1.00 67.94 552 GLY E N 1
ATOM 13510 C CA . GLY D 1 552 ? 78.855 151.535 103.889 1.00 67.37 552 GLY E CA 1
ATOM 13511 C C . GLY D 1 552 ? 80.326 151.157 103.950 1.00 67.64 552 GLY E C 1
ATOM 13512 O O . GLY D 1 552 ? 80.752 150.132 103.404 1.00 67.76 552 GLY E O 1
ATOM 13513 N N . LEU D 1 553 ? 81.140 151.961 104.620 1.00 67.34 553 LEU E N 1
ATOM 13514 C CA . LEU D 1 553 ? 82.580 151.749 104.670 1.00 67.42 553 LEU E CA 1
ATOM 13515 C C . LEU D 1 553 ? 83.229 151.975 106.028 1.00 68.05 553 LEU E C 1
ATOM 13516 O O . LEU D 1 553 ? 82.755 152.771 106.836 1.00 68.14 553 LEU E O 1
ATOM 13521 N N . ASP D 1 554 ? 84.312 151.273 106.324 1.00 68.59 554 ASP E N 1
ATOM 13522 C CA . ASP D 1 554 ? 84.971 151.558 107.593 1.00 69.54 554 ASP E CA 1
ATOM 13523 C C . ASP D 1 554 ? 86.475 151.979 107.351 1.00 69.60 554 ASP E C 1
ATOM 13524 O O . ASP D 1 554 ? 87.044 151.589 106.328 1.00 70.22 554 ASP E O 1
ATOM 13529 N N . LEU D 1 555 ? 87.066 152.794 108.245 1.00 69.10 555 LEU E N 1
ATOM 13530 C CA . LEU D 1 555 ? 88.469 153.337 108.210 1.00 69.03 555 LEU E CA 1
ATOM 13531 C C . LEU D 1 555 ? 89.588 152.340 107.746 1.00 69.33 555 LEU E C 1
ATOM 13532 O O . LEU D 1 555 ? 90.394 152.645 106.853 1.00 69.88 555 LEU E O 1
ATOM 13537 N N . GLU D 1 556 ? 89.634 151.158 108.352 1.00 69.70 556 GLU E N 1
ATOM 13538 C CA . GLU D 1 556 ? 90.590 150.076 108.006 1.00 70.34 556 GLU E CA 1
ATOM 13539 C C . GLU D 1 556 ? 90.563 149.772 106.504 1.00 69.40 556 GLU E C 1
ATOM 13540 O O . GLU D 1 556 ? 91.605 149.630 105.837 1.00 69.38 556 GLU E O 1
ATOM 13546 N N . THR D 1 557 ? 89.348 149.652 105.990 1.00 67.85 557 THR E N 1
ATOM 13547 C CA . THR D 1 557 ? 89.065 149.342 104.595 1.00 67.41 557 THR E CA 1
ATOM 13548 C C . THR D 1 557 ? 89.575 150.405 103.594 1.00 67.19 557 THR E C 1
ATOM 13549 O O . THR D 1 557 ? 90.129 150.074 102.524 1.00 67.45 557 THR E O 1
ATOM 13553 N N . MET D 1 558 ? 89.396 151.673 103.941 1.00 66.44 558 MET E N 1
ATOM 13554 C CA . MET D 1 558 ? 89.870 152.780 103.114 1.00 65.20 558 MET E CA 1
ATOM 13555 C C . MET D 1 558 ? 91.418 152.810 103.139 1.00 64.35 558 MET E C 1
ATOM 13556 O O . MET D 1 558 ? 92.054 153.118 102.126 1.00 64.18 558 MET E O 1
ATOM 13561 N N . LYS D 1 559 ? 92.021 152.456 104.277 1.00 63.10 559 LYS E N 1
ATOM 13562 C CA . LYS D 1 559 ? 93.475 152.429 104.413 1.00 62.26 559 LYS E CA 1
ATOM 13563 C C . LYS D 1 559 ? 94.131 151.409 103.454 1.00 62.01 559 LYS E C 1
ATOM 13564 O O . LYS D 1 559 ? 95.267 151.578 103.009 1.00 61.76 559 LYS E O 1
ATOM 13570 N N . GLY D 1 560 ? 93.395 150.363 103.092 1.00 61.19 560 GLY E N 1
ATOM 13571 C CA . GLY D 1 560 ? 93.950 149.445 102.120 1.00 60.24 560 GLY E CA 1
ATOM 13572 C C . GLY D 1 560 ? 93.726 149.842 100.655 1.00 60.59 560 GLY E C 1
ATOM 13573 O O . GLY D 1 560 ? 94.431 149.319 99.776 1.00 60.99 560 GLY E O 1
ATOM 13574 N N . MET D 1 561 ? 92.784 150.759 100.366 1.00 59.84 561 MET E N 1
ATOM 13575 C CA . MET D 1 561 ? 92.416 151.249 98.999 1.00 59.18 561 MET E CA 1
ATOM 13576 C C . MET D 1 561 ? 93.103 152.562 98.533 1.00 57.71 561 MET E C 1
ATOM 13577 O O . MET D 1 561 ? 93.562 152.686 97.377 1.00 58.58 561 MET E O 1
ATOM 13582 N N . GLY D 1 562 ? 93.110 153.512 99.461 1.00 55.97 562 GLY E N 1
ATOM 13583 C CA . GLY D 1 562 ? 93.634 154.858 99.302 1.00 54.10 562 GLY E CA 1
ATOM 13584 C C . GLY D 1 562 ? 92.536 155.806 98.793 1.00 52.34 562 GLY E C 1
ATOM 13585 O O . GLY D 1 562 ? 91.961 156.652 99.557 1.00 54.11 562 GLY E O 1
ATOM 13586 N N . THR D 1 563 ? 92.236 155.628 97.518 1.00 51.16 563 THR E N 1
ATOM 13587 C CA . THR D 1 563 ? 91.274 156.307 96.613 1.00 50.64 563 THR E CA 1
ATOM 13588 C C . THR D 1 563 ? 89.946 155.508 96.361 1.00 51.94 563 THR E C 1
ATOM 13589 O O . THR D 1 563 ? 90.003 154.376 95.882 1.00 53.02 563 THR E O 1
ATOM 13593 N N . LEU D 1 564 ? 88.779 156.098 96.651 1.00 51.39 564 LEU E N 1
ATOM 13594 C CA . LEU D 1 564 ? 87.466 155.448 96.432 1.00 51.70 564 LEU E CA 1
ATOM 13595 C C . LEU D 1 564 ? 86.784 156.203 95.239 1.00 52.05 564 LEU E C 1
ATOM 13596 O O . LEU D 1 564 ? 86.266 157.291 95.416 1.00 52.62 564 LEU E O 1
ATOM 13601 N N . VAL D 1 565 ? 86.784 155.634 94.032 1.00 52.70 565 VAL E N 1
ATOM 13602 C CA . VAL D 1 565 ? 86.212 156.319 92.861 1.00 53.04 565 VAL E CA 1
ATOM 13603 C C . VAL D 1 565 ? 84.701 156.043 92.583 1.00 53.71 565 VAL E C 1
ATOM 13604 O O . VAL D 1 565 ? 84.294 154.886 92.459 1.00 54.10 565 VAL E O 1
ATOM 13608 N N . GLN D 1 566 ? 83.897 157.107 92.515 1.00 53.92 566 GLN E N 1
ATOM 13609 C CA . GLN D 1 566 ? 82.454 157.032 92.262 1.00 54.67 566 GLN E CA 1
ATOM 13610 C C . GLN D 1 566 ? 82.100 157.319 90.766 1.00 56.24 566 GLN E C 1
ATOM 13611 O O . GLN D 1 566 ? 82.988 157.666 90.001 1.00 56.15 566 GLN E O 1
ATOM 13617 N N . ARG D 1 567 ? 80.829 157.168 90.358 1.00 59.26 567 ARG E N 1
ATOM 13618 C CA . ARG D 1 567 ? 80.383 157.302 88.956 1.00 62.84 567 ARG E CA 1
ATOM 13619 C C . ARG D 1 567 ? 80.549 158.677 88.271 1.00 63.44 567 ARG E C 1
ATOM 13620 O O . ARG D 1 567 ? 81.648 159.071 87.818 1.00 65.96 567 ARG E O 1
ATOM 13628 N N . GLY D 1 568 ? 79.451 159.399 88.150 1.00 63.02 568 GLY E N 1
ATOM 13629 C CA . GLY D 1 568 ? 79.500 160.727 87.583 1.00 63.61 568 GLY E CA 1
ATOM 13630 C C . GLY D 1 568 ? 79.188 160.933 86.124 1.00 63.87 568 GLY E C 1
ATOM 13631 O O . GLY D 1 568 ? 79.627 160.174 85.255 1.00 65.81 568 GLY E O 1
ATOM 13632 N N . LYS D 1 569 ? 78.425 161.990 85.850 1.00 62.77 569 LYS E N 1
ATOM 13633 C CA . LYS D 1 569 ? 78.049 162.322 84.487 1.00 61.89 569 LYS E CA 1
ATOM 13634 C C . LYS D 1 569 ? 79.039 163.270 83.778 1.00 61.02 569 LYS E C 1
ATOM 13635 O O . LYS D 1 569 ? 79.371 164.322 84.373 1.00 62.52 569 LYS E O 1
ATOM 13641 N N . PRO D 1 570 ? 79.592 162.877 82.601 1.00 59.57 570 PRO E N 1
ATOM 13642 C CA . PRO D 1 570 ? 80.521 163.653 81.777 1.00 57.45 570 PRO E CA 1
ATOM 13643 C C . PRO D 1 570 ? 80.028 164.450 80.530 1.00 55.55 570 PRO E C 1
ATOM 13644 O O . PRO D 1 570 ? 80.524 165.552 80.249 1.00 55.84 570 PRO E O 1
ATOM 13648 N N . TRP D 1 571 ? 79.099 163.914 79.757 1.00 53.69 571 TRP E N 1
ATOM 13649 C CA . TRP D 1 571 ? 78.642 164.571 78.524 1.00 54.02 571 TRP E CA 1
ATOM 13650 C C . TRP D 1 571 ? 77.225 165.213 78.570 1.00 55.30 571 TRP E C 1
ATOM 13651 O O . TRP D 1 571 ? 76.427 164.835 79.425 1.00 54.43 571 TRP E O 1
ATOM 13662 N N . LEU D 1 572 ? 76.912 166.187 77.706 1.00 57.65 572 LEU E N 1
ATOM 13663 C CA . LEU D 1 572 ? 75.572 166.817 77.692 1.00 61.19 572 LEU E CA 1
ATOM 13664 C C . LEU D 1 572 ? 74.435 165.770 77.510 1.00 64.61 572 LEU E C 1
ATOM 13665 O O . LEU D 1 572 ? 73.382 165.851 78.167 1.00 65.61 572 LEU E O 1
ATOM 13670 N N . GLU D 1 573 ? 74.656 164.788 76.613 1.00 67.38 573 GLU E N 1
ATOM 13671 C CA . GLU D 1 573 ? 73.727 163.668 76.311 1.00 69.47 573 GLU E CA 1
ATOM 13672 C C . GLU D 1 573 ? 73.275 162.885 77.567 1.00 69.97 573 GLU E C 1
ATOM 13673 O O . GLU D 1 573 ? 72.205 162.267 77.547 1.00 71.00 573 GLU E O 1
ATOM 13679 N N . ASP D 1 574 ? 74.114 162.849 78.597 1.00 69.96 574 ASP E N 1
ATOM 13680 C CA . ASP D 1 574 ? 73.816 162.138 79.857 1.00 70.76 574 ASP E CA 1
ATOM 13681 C C . ASP D 1 574 ? 72.822 162.983 80.704 1.00 71.16 574 ASP E C 1
ATOM 13682 O O . ASP D 1 574 ? 71.996 162.456 81.471 1.00 71.61 574 ASP E O 1
ATOM 13687 N N . TRP D 1 575 ? 72.891 164.299 80.536 1.00 70.65 575 TRP E N 1
ATOM 13688 C CA . TRP D 1 575 ? 72.030 165.272 81.221 1.00 69.64 575 TRP E CA 1
ATOM 13689 C C . TRP D 1 575 ? 70.663 165.376 80.546 1.00 69.49 575 TRP E C 1
ATOM 13690 O O . TRP D 1 575 ? 69.602 165.209 81.171 1.00 69.15 575 TRP E O 1
ATOM 13701 N N . GLU D 1 576 ? 70.707 165.636 79.252 1.00 70.70 576 GLU E N 1
ATOM 13702 C CA . GLU D 1 576 ? 69.541 165.751 78.396 1.00 72.74 576 GLU E CA 1
ATOM 13703 C C . GLU D 1 576 ? 68.640 164.519 78.328 1.00 74.99 576 GLU E C 1
ATOM 13704 O O . GLU D 1 576 ? 67.429 164.641 78.438 1.00 75.31 576 GLU E O 1
ATOM 13710 N N . LYS D 1 577 ? 69.194 163.332 78.128 1.00 77.15 577 LYS E N 1
ATOM 13711 C CA . LYS D 1 577 ? 68.310 162.177 78.022 1.00 78.23 577 LYS E CA 1
ATOM 13712 C C . LYS D 1 577 ? 67.532 161.924 79.350 1.00 78.95 577 LYS E C 1
ATOM 13713 O O . LYS D 1 577 ? 66.619 161.100 79.407 1.00 80.44 577 LYS E O 1
ATOM 13719 N N . GLU D 1 578 ? 67.895 162.726 80.348 1.00 79.20 578 GLU E N 1
ATOM 13720 C CA . GLU D 1 578 ? 67.420 162.743 81.752 1.00 79.49 578 GLU E CA 1
ATOM 13721 C C . GLU D 1 578 ? 66.389 163.832 82.079 1.00 78.80 578 GLU E C 1
ATOM 13722 O O . GLU D 1 578 ? 65.739 163.841 83.139 1.00 78.93 578 GLU E O 1
ATOM 13728 N N . GLY D 1 579 ? 66.272 164.776 81.164 1.00 77.71 579 GLY E N 1
ATOM 13729 C CA . GLY D 1 579 ? 65.377 165.878 81.345 1.00 76.35 579 GLY E CA 1
ATOM 13730 C C . GLY D 1 579 ? 66.018 167.133 81.930 1.00 75.66 579 GLY E C 1
ATOM 13731 O O . GLY D 1 579 ? 65.305 168.099 82.169 1.00 76.16 579 GLY E O 1
ATOM 13732 N N . ARG D 1 580 ? 67.313 167.160 82.190 1.00 74.76 580 ARG E N 1
ATOM 13733 C CA . ARG D 1 580 ? 67.927 168.373 82.715 1.00 73.61 580 ARG E CA 1
ATOM 13734 C C . ARG D 1 580 ? 69.266 168.831 82.098 1.00 71.72 580 ARG E C 1
ATOM 13735 O O . ARG D 1 580 ? 70.020 168.050 81.503 1.00 72.02 580 ARG E O 1
ATOM 13743 N N . LEU D 1 581 ? 69.502 170.141 82.241 1.00 69.29 581 LEU E N 1
ATOM 13744 C CA . LEU D 1 581 ? 70.670 170.921 81.761 1.00 66.95 581 LEU E CA 1
ATOM 13745 C C . LEU D 1 581 ? 71.371 171.523 82.974 1.00 66.60 581 LEU E C 1
ATOM 13746 O O . LEU D 1 581 ? 70.685 172.169 83.814 1.00 67.52 581 LEU E O 1
ATOM 13751 N N . PRO D 1 582 ? 72.729 171.492 83.018 1.00 65.78 582 PRO E N 1
ATOM 13752 C CA . PRO D 1 582 ? 73.525 171.987 84.196 1.00 65.04 582 PRO E CA 1
ATOM 13753 C C . PRO D 1 582 ? 73.804 173.443 84.740 1.00 64.37 582 PRO E C 1
ATOM 13754 O O . PRO D 1 582 ? 73.842 173.635 85.911 1.00 66.28 582 PRO E O 1
ATOM 13758 N N . PHE D 1 583 ? 74.079 174.421 83.930 1.00 63.14 583 PHE E N 1
ATOM 13759 C CA . PHE D 1 583 ? 74.180 175.844 84.141 1.00 63.27 583 PHE E CA 1
ATOM 13760 C C . PHE D 1 583 ? 73.797 176.795 85.457 1.00 63.91 583 PHE E C 1
ATOM 13761 O O . PHE D 1 583 ? 73.485 176.339 86.598 1.00 63.53 583 PHE E O 1
ATOM 13769 N N . GLY D 1 584 ? 73.700 178.090 85.124 1.00 65.19 584 GLY E N 1
ATOM 13770 C CA . GLY D 1 584 ? 73.268 179.289 85.886 1.00 63.16 584 GLY E CA 1
ATOM 13771 C C . GLY D 1 584 ? 72.074 179.947 85.115 1.00 64.59 584 GLY E C 1
ATOM 13772 O O . GLY D 1 584 ? 72.120 179.972 83.893 1.00 63.78 584 GLY E O 1
ATOM 13773 N N . THR D 1 585 ? 71.119 180.521 85.843 1.00 65.24 585 THR E N 1
ATOM 13774 C CA . THR D 1 585 ? 69.782 180.945 85.539 1.00 66.59 585 THR E CA 1
ATOM 13775 C C . THR D 1 585 ? 69.294 179.691 84.612 1.00 67.04 585 THR E C 1
ATOM 13776 O O . THR D 1 585 ? 69.390 178.643 85.208 1.00 68.43 585 THR E O 1
ATOM 13780 N N . ALA D 1 586 ? 68.849 179.782 83.362 1.00 64.99 586 ALA E N 1
ATOM 13781 C CA . ALA D 1 586 ? 68.324 178.705 82.606 1.00 63.03 586 ALA E CA 1
ATOM 13782 C C . ALA D 1 586 ? 69.461 177.947 81.752 1.00 62.49 586 ALA E C 1
ATOM 13783 O O . ALA D 1 586 ? 69.833 176.779 81.987 1.00 60.77 586 ALA E O 1
ATOM 13785 N N . SER D 1 587 ? 69.978 178.623 80.733 1.00 61.44 587 SER E N 1
ATOM 13786 C CA . SER D 1 587 ? 71.073 178.120 79.856 1.00 61.06 587 SER E CA 1
ATOM 13787 C C . SER D 1 587 ? 72.401 178.941 80.066 1.00 61.11 587 SER E C 1
ATOM 13788 O O . SER D 1 587 ? 72.521 179.668 81.057 1.00 61.24 587 SER E O 1
ATOM 13791 N N . GLY D 1 588 ? 73.377 178.769 79.162 1.00 60.99 588 GLY E N 1
ATOM 13792 C CA . GLY D 1 588 ? 74.622 179.491 79.205 1.00 61.73 588 GLY E CA 1
ATOM 13793 C C . GLY D 1 588 ? 74.382 180.925 78.820 1.00 62.87 588 GLY E C 1
ATOM 13794 O O . GLY D 1 588 ? 73.845 181.283 77.765 1.00 62.40 588 GLY E O 1
ATOM 13795 N N . LYS D 1 589 ? 74.740 181.848 79.706 1.00 64.63 589 LYS E N 1
ATOM 13796 C CA . LYS D 1 589 ? 74.479 183.194 79.272 1.00 67.14 589 LYS E CA 1
ATOM 13797 C C . LYS D 1 589 ? 75.706 183.692 78.458 1.00 69.07 589 LYS E C 1
ATOM 13798 O O . LYS D 1 589 ? 76.829 183.654 78.971 1.00 68.61 589 LYS E O 1
ATOM 13804 N N . ILE D 1 590 ? 75.515 184.045 77.175 1.00 72.28 590 ILE E N 1
ATOM 13805 C CA . ILE D 1 590 ? 76.623 184.629 76.324 1.00 73.92 590 ILE E CA 1
ATOM 13806 C C . ILE D 1 590 ? 76.538 186.148 76.466 1.00 76.19 590 ILE E C 1
ATOM 13807 O O . ILE D 1 590 ? 75.471 186.730 76.245 1.00 76.96 590 ILE E O 1
ATOM 13812 N N . GLU D 1 591 ? 77.696 186.732 76.729 1.00 79.35 591 GLU E N 1
ATOM 13813 C CA . GLU D 1 591 ? 77.902 188.171 76.952 1.00 81.78 591 GLU E CA 1
ATOM 13814 C C . GLU D 1 591 ? 76.903 188.727 78.010 1.00 83.85 591 GLU E C 1
ATOM 13815 O O . GLU D 1 591 ? 76.726 189.940 78.126 1.00 84.76 591 GLU E O 1
ATOM 13821 N N . LEU D 1 592 ? 76.319 187.835 78.829 1.00 84.92 592 LEU E N 1
ATOM 13822 C CA . LEU D 1 592 ? 75.293 188.146 79.872 1.00 86.07 592 LEU E CA 1
ATOM 13823 C C . LEU D 1 592 ? 75.549 187.920 81.332 1.00 85.82 592 LEU E C 1
ATOM 13824 O O . LEU D 1 592 ? 76.514 187.287 81.718 1.00 85.38 592 LEU E O 1
ATOM 13829 N N . TYR D 1 593 ? 74.603 188.359 82.137 1.00 86.45 593 TYR E N 1
ATOM 13830 C CA . TYR D 1 593 ? 74.528 188.213 83.608 1.00 86.85 593 TYR E CA 1
ATOM 13831 C C . TYR D 1 593 ? 73.830 189.411 83.829 1.00 86.85 593 TYR E C 1
ATOM 13832 O O . TYR D 1 593 ? 74.422 190.470 83.725 1.00 86.81 593 TYR E O 1
ATOM 13841 N N . CYS D 1 594 ? 72.698 189.304 84.409 1.00 86.55 594 CYS E N 1
ATOM 13842 C CA . CYS D 1 594 ? 71.833 190.357 84.569 1.00 86.43 594 CYS E CA 1
ATOM 13843 C C . CYS D 1 594 ? 71.947 191.624 85.597 1.00 86.13 594 CYS E C 1
ATOM 13844 O O . CYS D 1 594 ? 71.843 192.712 85.333 1.00 86.55 594 CYS E O 1
ATOM 13847 N N . GLN D 1 595 ? 72.260 191.468 86.800 1.00 85.14 595 GLN E N 1
ATOM 13848 C CA . GLN D 1 595 ? 72.398 192.310 87.923 1.00 85.04 595 GLN E CA 1
ATOM 13849 C C . GLN D 1 595 ? 73.636 193.329 87.956 1.00 84.51 595 GLN E C 1
ATOM 13850 O O . GLN D 1 595 ? 73.889 194.100 88.924 1.00 85.10 595 GLN E O 1
ATOM 13856 N N . ARG D 1 596 ? 74.493 193.153 86.942 1.00 83.51 596 ARG E N 1
ATOM 13857 C CA . ARG D 1 596 ? 75.748 193.861 86.724 1.00 82.51 596 ARG E CA 1
ATOM 13858 C C . ARG D 1 596 ? 75.406 194.958 85.707 1.00 82.18 596 ARG E C 1
ATOM 13859 O O . ARG D 1 596 ? 75.777 196.122 85.887 1.00 81.69 596 ARG E O 1
ATOM 13867 N N . PHE D 1 597 ? 74.689 194.564 84.655 1.00 82.66 597 PHE E N 1
ATOM 13868 C CA . PHE D 1 597 ? 74.199 195.442 83.564 1.00 83.74 597 PHE E CA 1
ATOM 13869 C C . PHE D 1 597 ? 73.058 196.333 84.096 1.00 83.84 597 PHE E C 1
ATOM 13870 O O . PHE D 1 597 ? 72.856 197.463 83.619 1.00 83.93 597 PHE E O 1
ATOM 13878 N N . LYS D 1 598 ? 72.330 195.790 85.086 1.00 83.40 598 LYS E N 1
ATOM 13879 C CA . LYS D 1 598 ? 71.182 196.396 85.812 1.00 83.43 598 LYS E CA 1
ATOM 13880 C C . LYS D 1 598 ? 71.679 197.475 86.782 1.00 83.99 598 LYS E C 1
ATOM 13881 O O . LYS D 1 598 ? 71.085 198.545 86.901 1.00 84.30 598 LYS E O 1
ATOM 13887 N N . GLU D 1 599 ? 72.715 197.125 87.516 1.00 84.71 599 GLU E N 1
ATOM 13888 C CA . GLU D 1 599 ? 73.361 198.036 88.422 1.00 85.33 599 GLU E CA 1
ATOM 13889 C C . GLU D 1 599 ? 74.846 197.570 88.567 1.00 85.72 599 GLU E C 1
ATOM 13890 O O . GLU D 1 599 ? 75.162 196.373 88.494 1.00 86.79 599 GLU E O 1
ATOM 13896 N N . ALA D 1 600 ? 75.744 198.552 88.603 1.00 84.71 600 ALA E N 1
ATOM 13897 C CA . ALA D 1 600 ? 77.189 198.318 88.662 1.00 82.83 600 ALA E CA 1
ATOM 13898 C C . ALA D 1 600 ? 77.901 197.635 87.464 1.00 81.83 600 ALA E C 1
ATOM 13899 O O . ALA D 1 600 ? 78.099 196.394 87.439 1.00 82.89 600 ALA E O 1
ATOM 13901 N N . GLY D 1 601 ? 78.259 198.487 86.503 1.00 80.52 601 GLY E N 1
ATOM 13902 C CA . GLY D 1 601 ? 78.961 198.172 85.288 1.00 79.35 601 GLY E CA 1
ATOM 13903 C C . GLY D 1 601 ? 78.372 197.662 83.987 1.00 78.50 601 GLY E C 1
ATOM 13904 O O . GLY D 1 601 ? 77.427 196.859 83.995 1.00 78.71 601 GLY E O 1
ATOM 13905 N N . HIS D 1 602 ? 78.927 198.154 82.867 1.00 76.70 602 HIS E N 1
ATOM 13906 C CA . HIS D 1 602 ? 78.609 197.779 81.466 1.00 74.79 602 HIS E CA 1
ATOM 13907 C C . HIS D 1 602 ? 78.924 196.231 81.324 1.00 73.53 602 HIS E C 1
ATOM 13908 O O . HIS D 1 602 ? 79.908 195.725 81.868 1.00 73.40 602 HIS E O 1
ATOM 13915 N N . GLN D 1 603 ? 78.060 195.514 80.599 1.00 72.20 603 GLN E N 1
ATOM 13916 C CA . GLN D 1 603 ? 78.092 194.032 80.413 1.00 70.45 603 GLN E CA 1
ATOM 13917 C C . GLN D 1 603 ? 79.110 193.183 79.660 1.00 68.49 603 GLN E C 1
ATOM 13918 O O . GLN D 1 603 ? 79.432 192.086 80.063 1.00 68.14 603 GLN E O 1
ATOM 13924 N N . PRO D 1 604 ? 79.617 193.682 78.526 1.00 66.96 604 PRO E N 1
ATOM 13925 C CA . PRO D 1 604 ? 80.599 192.886 77.788 1.00 65.64 604 PRO E CA 1
ATOM 13926 C C . PRO D 1 604 ? 82.075 193.208 77.850 1.00 63.83 604 PRO E C 1
ATOM 13927 O O . PRO D 1 604 ? 82.480 194.125 78.500 1.00 64.30 604 PRO E O 1
ATOM 13931 N N . LEU D 1 605 ? 82.849 192.447 77.116 1.00 62.87 605 LEU E N 1
ATOM 13932 C CA . LEU D 1 605 ? 84.253 192.561 76.999 1.00 61.90 605 LEU E CA 1
ATOM 13933 C C . LEU D 1 605 ? 84.676 193.492 75.882 1.00 62.27 605 LEU E C 1
ATOM 13934 O O . LEU D 1 605 ? 84.801 193.074 74.706 1.00 61.97 605 LEU E O 1
ATOM 13939 N N . PRO D 1 606 ? 84.693 194.823 76.182 1.00 63.78 606 PRO E N 1
ATOM 13940 C CA . PRO D 1 606 ? 85.114 195.756 75.134 1.00 64.47 606 PRO E CA 1
ATOM 13941 C C . PRO D 1 606 ? 86.517 196.067 75.695 1.00 65.14 606 PRO E C 1
ATOM 13942 O O . PRO D 1 606 ? 87.473 196.195 74.926 1.00 65.81 606 PRO E O 1
ATOM 13946 N N . VAL D 1 607 ? 86.615 196.192 77.033 1.00 65.96 607 VAL E N 1
ATOM 13947 C CA . VAL D 1 607 ? 87.860 196.520 77.752 1.00 66.22 607 VAL E CA 1
ATOM 13948 C C . VAL D 1 607 ? 89.084 195.851 77.163 1.00 66.20 607 VAL E C 1
ATOM 13949 O O . VAL D 1 607 ? 89.816 195.149 77.854 1.00 67.53 607 VAL E O 1
ATOM 13953 N N . PHE D 1 608 ? 89.322 195.981 75.872 1.00 63.85 608 PHE E N 1
ATOM 13954 C CA . PHE D 1 608 ? 90.539 195.393 75.400 1.00 61.75 608 PHE E CA 1
ATOM 13955 C C . PHE D 1 608 ? 91.638 196.309 76.139 1.00 61.68 608 PHE E C 1
ATOM 13956 O O . PHE D 1 608 ? 92.771 195.823 76.516 1.00 64.38 608 PHE E O 1
ATOM 13964 N N . THR D 1 609 ? 91.256 197.585 76.340 1.00 58.14 609 THR E N 1
ATOM 13965 C CA . THR D 1 609 ? 91.940 198.746 76.989 1.00 55.88 609 THR E CA 1
ATOM 13966 C C . THR D 1 609 ? 93.469 198.755 77.006 1.00 54.81 609 THR E C 1
ATOM 13967 O O . THR D 1 609 ? 94.079 198.357 78.023 1.00 56.26 609 THR E O 1
ATOM 13971 N N . PRO D 1 610 ? 94.121 199.283 75.930 1.00 53.60 610 PRO E N 1
ATOM 13972 C CA . PRO D 1 610 ? 95.584 199.330 75.835 1.00 53.13 610 PRO E CA 1
ATOM 13973 C C . PRO D 1 610 ? 96.368 199.449 77.127 1.00 52.80 610 PRO E C 1
ATOM 13974 O O . PRO D 1 610 ? 96.306 200.499 77.798 1.00 53.68 610 PRO E O 1
ATOM 13978 N N . PRO D 1 611 ? 97.184 198.426 77.466 1.00 51.79 611 PRO E N 1
ATOM 13979 C CA . PRO D 1 611 ? 97.968 198.475 78.692 1.00 51.53 611 PRO E CA 1
ATOM 13980 C C . PRO D 1 611 ? 98.911 199.682 78.685 1.00 51.63 611 PRO E C 1
ATOM 13981 O O . PRO D 1 611 ? 99.325 200.161 77.609 1.00 52.30 611 PRO E O 1
ATOM 13985 N N . GLU D 1 612 ? 99.236 200.155 79.881 1.00 51.50 612 GLU E N 1
ATOM 13986 C CA . GLU D 1 612 ? 100.188 201.244 80.083 1.00 51.56 612 GLU E CA 1
ATOM 13987 C C . GLU D 1 612 ? 101.569 200.621 79.734 1.00 50.50 612 GLU E C 1
ATOM 13988 O O . GLU D 1 612 ? 101.942 199.567 80.264 1.00 50.23 612 GLU E O 1
ATOM 13994 N N . GLU D 1 613 ? 102.329 201.247 78.836 1.00 49.63 613 GLU E N 1
ATOM 13995 C CA . GLU D 1 613 ? 103.605 200.703 78.406 1.00 49.11 613 GLU E CA 1
ATOM 13996 C C . GLU D 1 613 ? 104.825 201.093 79.241 1.00 48.06 613 GLU E C 1
ATOM 13997 O O . GLU D 1 613 ? 104.869 202.191 79.790 1.00 48.77 613 GLU E O 1
ATOM 14003 N N . PRO D 1 614 ? 105.835 200.196 79.330 1.00 45.96 614 PRO E N 1
ATOM 14004 C CA . PRO D 1 614 ? 107.017 200.540 80.131 1.00 44.75 614 PRO E CA 1
ATOM 14005 C C . PRO D 1 614 ? 107.747 201.824 79.775 1.00 43.39 614 PRO E C 1
ATOM 14006 O O . PRO D 1 614 ? 107.846 202.136 78.561 1.00 41.90 614 PRO E O 1
ATOM 14010 N N . PRO D 1 615 ? 108.245 202.598 80.793 1.00 42.22 615 PRO E N 1
ATOM 14011 C CA . PRO D 1 615 ? 108.971 203.857 80.560 1.00 41.10 615 PRO E CA 1
ATOM 14012 C C . PRO D 1 615 ? 110.275 203.518 79.788 1.00 40.48 615 PRO E C 1
ATOM 14013 O O . PRO D 1 615 ? 110.654 202.344 79.687 1.00 40.61 615 PRO E O 1
ATOM 14017 N N . GLU D 1 616 ? 110.959 204.526 79.258 1.00 41.58 616 GLU E N 1
ATOM 14018 C CA . GLU D 1 616 ? 112.223 204.276 78.580 1.00 41.31 616 GLU E CA 1
ATOM 14019 C C . GLU D 1 616 ? 113.256 203.744 79.605 1.00 41.12 616 GLU E C 1
ATOM 14020 O O . GLU D 1 616 ? 113.303 204.217 80.761 1.00 42.15 616 GLU E O 1
ATOM 14026 N N . GLY D 1 617 ? 114.017 202.729 79.181 1.00 40.37 617 GLY E N 1
ATOM 14027 C CA . GLY D 1 617 ? 115.048 202.066 79.980 1.00 39.82 617 GLY E CA 1
ATOM 14028 C C . GLY D 1 617 ? 114.571 200.987 80.925 1.00 39.55 617 GLY E C 1
ATOM 14029 O O . GLY D 1 617 ? 115.296 200.496 81.809 1.00 40.57 617 GLY E O 1
ATOM 14030 N N . PHE D 1 618 ? 113.306 200.623 80.739 1.00 38.17 618 PHE E N 1
ATOM 14031 C CA . PHE D 1 618 ? 112.630 199.634 81.561 1.00 38.78 618 PHE E CA 1
ATOM 14032 C C . PHE D 1 618 ? 112.074 198.501 80.637 1.00 38.86 618 PHE E C 1
ATOM 14033 O O . PHE D 1 618 ? 112.089 198.578 79.389 1.00 39.48 618 PHE E O 1
ATOM 14041 N N . TYR D 1 619 ? 111.601 197.442 81.277 1.00 38.63 619 TYR E N 1
ATOM 14042 C CA . TYR D 1 619 ? 111.011 196.276 80.647 1.00 37.55 619 TYR E CA 1
ATOM 14043 C C . TYR D 1 619 ? 109.709 195.958 81.412 1.00 38.99 619 TYR E C 1
ATOM 14044 O O . TYR D 1 619 ? 109.564 196.394 82.543 1.00 39.83 619 TYR E O 1
ATOM 14053 N N . ARG D 1 620 ? 108.730 195.286 80.796 1.00 40.35 620 ARG E N 1
ATOM 14054 C CA . ARG D 1 620 ? 107.532 194.937 81.576 1.00 40.65 620 ARG E CA 1
ATOM 14055 C C . ARG D 1 620 ? 107.861 193.608 82.325 1.00 41.34 620 ARG E C 1
ATOM 14056 O O . ARG D 1 620 ? 107.904 192.538 81.702 1.00 45.33 620 ARG E O 1
ATOM 14064 N N . LEU D 1 621 ? 108.073 193.652 83.638 1.00 39.62 621 LEU E N 1
ATOM 14065 C CA . LEU D 1 621 ? 108.412 192.449 84.438 1.00 39.82 621 LEU E CA 1
ATOM 14066 C C . LEU D 1 621 ? 107.437 191.327 84.117 1.00 41.03 621 LEU E C 1
ATOM 14067 O O . LEU D 1 621 ? 106.254 191.555 83.828 1.00 45.75 621 LEU E O 1
ATOM 14072 N N . LEU D 1 622 ? 107.929 190.098 84.069 1.00 41.12 622 LEU E N 1
ATOM 14073 C CA . LEU D 1 622 ? 107.040 188.972 83.851 1.00 38.89 622 LEU E CA 1
ATOM 14074 C C . LEU D 1 622 ? 107.431 187.963 84.985 1.00 38.86 622 LEU E C 1
ATOM 14075 O O . LEU D 1 622 ? 108.065 188.356 85.983 1.00 44.33 622 LEU E O 1
ATOM 14080 N N . TYR D 1 623 ? 106.952 186.730 84.955 1.00 35.43 623 TYR E N 1
ATOM 14081 C CA . TYR D 1 623 ? 107.280 185.725 85.967 1.00 34.96 623 TYR E CA 1
ATOM 14082 C C . TYR D 1 623 ? 106.523 184.428 85.603 1.00 35.01 623 TYR E C 1
ATOM 14083 O O . TYR D 1 623 ? 105.593 184.460 84.768 1.00 34.48 623 TYR E O 1
ATOM 14092 N N . GLY D 1 624 ? 106.971 183.301 86.160 1.00 35.45 624 GLY E N 1
ATOM 14093 C CA . GLY D 1 624 ? 106.414 181.981 85.901 1.00 34.66 624 GLY E CA 1
ATOM 14094 C C . GLY D 1 624 ? 106.866 180.920 86.908 1.00 34.46 624 GLY E C 1
ATOM 14095 O O . GLY D 1 624 ? 107.078 181.199 88.102 1.00 36.13 624 GLY E O 1
ATOM 14096 N N . ARG D 1 625 ? 107.046 179.678 86.457 1.00 33.97 625 ARG E N 1
ATOM 14097 C CA . ARG D 1 625 ? 107.449 178.548 87.301 1.00 34.13 625 ARG E CA 1
ATOM 14098 C C . ARG D 1 625 ? 108.634 177.735 86.722 1.00 34.89 625 ARG E C 1
ATOM 14099 O O . ARG D 1 625 ? 108.744 177.603 85.498 1.00 35.25 625 ARG E O 1
ATOM 14107 N N . SER D 1 626 ? 109.494 177.185 87.598 1.00 34.56 626 SER E N 1
ATOM 14108 C CA . SER D 1 626 ? 110.628 176.323 87.204 1.00 35.21 626 SER E CA 1
ATOM 14109 C C . SER D 1 626 ? 110.208 174.894 87.639 1.00 34.44 626 SER E C 1
ATOM 14110 O O . SER D 1 626 ? 110.158 174.595 88.871 1.00 38.47 626 SER E O 1
ATOM 14113 N N . PRO D 1 627 ? 109.986 173.969 86.648 1.00 33.17 627 PRO E N 1
ATOM 14114 C CA . PRO D 1 627 ? 109.563 172.585 86.878 1.00 31.93 627 PRO E CA 1
ATOM 14115 C C . PRO D 1 627 ? 109.912 171.877 88.149 1.00 31.94 627 PRO E C 1
ATOM 14116 O O . PRO D 1 627 ? 109.150 171.066 88.686 1.00 32.38 627 PRO E O 1
ATOM 14120 N N . VAL D 1 628 ? 111.078 172.169 88.672 1.00 33.30 628 VAL E N 1
ATOM 14121 C CA . VAL D 1 628 ? 111.538 171.513 89.867 1.00 34.10 628 VAL E CA 1
ATOM 14122 C C . VAL D 1 628 ? 110.975 172.132 91.200 1.00 34.43 628 VAL E C 1
ATOM 14123 O O . VAL D 1 628 ? 110.671 171.388 92.156 1.00 38.04 628 VAL E O 1
ATOM 14127 N N . HIS D 1 629 ? 110.761 173.455 91.213 1.00 32.56 629 HIS E N 1
ATOM 14128 C CA . HIS D 1 629 ? 110.230 174.285 92.336 1.00 31.80 629 HIS E CA 1
ATOM 14129 C C . HIS D 1 629 ? 108.704 174.725 92.276 1.00 33.99 629 HIS E C 1
ATOM 14130 O O . HIS D 1 629 ? 108.215 175.205 91.220 1.00 36.00 629 HIS E O 1
ATOM 14137 N N . THR D 1 630 ? 108.031 174.553 93.424 1.00 33.86 630 THR E N 1
ATOM 14138 C CA . THR D 1 630 ? 106.594 174.873 93.761 1.00 35.29 630 THR E CA 1
ATOM 14139 C C . THR D 1 630 ? 106.614 176.170 94.640 1.00 35.78 630 THR E C 1
ATOM 14140 O O . THR D 1 630 ? 106.922 176.054 95.808 1.00 34.67 630 THR E O 1
ATOM 14144 N N . PHE D 1 631 ? 106.220 177.336 94.120 1.00 35.76 631 PHE E N 1
ATOM 14145 C CA . PHE D 1 631 ? 106.327 178.623 94.840 1.00 36.82 631 PHE E CA 1
ATOM 14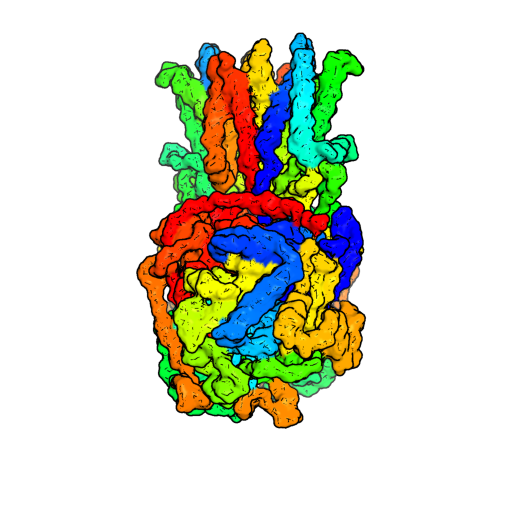146 C C . PHE D 1 631 ? 107.620 178.699 95.695 1.00 39.64 631 PHE E C 1
ATOM 14147 O O . PHE D 1 631 ? 108.505 177.855 95.517 1.00 44.39 631 PHE E O 1
ATOM 14155 N N . ALA D 1 632 ? 107.719 179.673 96.601 1.00 39.30 632 ALA E N 1
ATOM 14156 C CA . ALA D 1 632 ? 108.896 179.878 97.458 1.00 39.87 632 ALA E CA 1
ATOM 14157 C C . ALA D 1 632 ? 109.210 178.883 98.609 1.00 39.93 632 ALA E C 1
ATOM 14158 O O . ALA D 1 632 ? 110.273 179.008 99.257 1.00 44.84 632 ALA E O 1
ATOM 14160 N N . ARG D 1 633 ? 108.350 177.902 98.864 1.00 37.81 633 ARG E N 1
ATOM 14161 C CA . ARG D 1 633 ? 108.544 176.927 99.975 1.00 37.02 633 ARG E CA 1
ATOM 14162 C C . ARG D 1 633 ? 109.458 175.751 99.678 1.00 36.86 633 ARG E C 1
ATOM 14163 O O . ARG D 1 633 ? 109.509 174.765 100.414 1.00 36.41 633 ARG E O 1
ATOM 14171 N N . THR D 1 634 ? 110.237 175.844 98.615 1.00 37.08 634 THR E N 1
ATOM 14172 C CA . THR D 1 634 ? 111.046 174.703 98.255 1.00 36.83 634 THR E CA 1
ATOM 14173 C C . THR D 1 634 ? 112.532 175.013 98.021 1.00 36.03 634 THR E C 1
ATOM 14174 O O . THR D 1 634 ? 113.336 174.127 97.728 1.00 35.81 634 THR E O 1
ATOM 14178 N N . GLN D 1 635 ? 112.898 176.278 98.211 1.00 37.30 635 GLN E N 1
ATOM 14179 C CA . GLN D 1 635 ? 114.266 176.736 98.051 1.00 38.62 635 GLN E CA 1
ATOM 14180 C C . GLN D 1 635 ? 115.270 176.072 99.056 1.00 40.42 635 GLN E C 1
ATOM 14181 O O . GLN D 1 635 ? 116.389 175.785 98.673 1.00 43.59 635 GLN E O 1
ATOM 14187 N N . ASN D 1 636 ? 114.878 175.796 100.303 1.00 39.35 636 ASN E N 1
ATOM 14188 C CA . ASN D 1 636 ? 115.739 175.161 101.362 1.00 39.96 636 ASN E CA 1
ATOM 14189 C C . ASN D 1 636 ? 115.901 173.625 101.206 1.00 39.44 636 ASN E C 1
ATOM 14190 O O . ASN D 1 636 ? 116.665 172.961 101.937 1.00 38.23 636 ASN E O 1
ATOM 14195 N N . ASN D 1 637 ? 115.157 173.066 100.252 1.00 39.04 637 ASN E N 1
ATOM 14196 C CA . ASN D 1 637 ? 115.213 171.626 99.956 1.00 38.68 637 ASN E CA 1
ATOM 14197 C C . ASN D 1 637 ? 116.544 171.356 99.186 1.00 38.88 637 ASN E C 1
ATOM 14198 O O . ASN D 1 637 ? 116.733 171.898 98.088 1.00 39.74 637 ASN E O 1
ATOM 14203 N N . TRP D 1 638 ? 117.469 170.553 99.740 1.00 38.59 638 TRP E N 1
ATOM 14204 C CA . TRP D 1 638 ? 118.752 170.305 99.036 1.00 38.54 638 TRP E CA 1
ATOM 14205 C C . TRP D 1 638 ? 118.606 169.454 97.764 1.00 38.46 638 TRP E C 1
ATOM 14206 O O . TRP D 1 638 ? 119.248 169.722 96.739 1.00 38.29 638 TRP E O 1
ATOM 14217 N N . VAL D 1 639 ? 117.740 168.444 97.798 1.00 39.15 639 VAL E N 1
ATOM 14218 C CA . VAL D 1 639 ? 117.520 167.617 96.622 1.00 39.32 639 VAL E CA 1
ATOM 14219 C C . VAL D 1 639 ? 117.023 168.495 95.444 1.00 39.11 639 VAL E C 1
ATOM 14220 O O . VAL D 1 639 ? 117.528 168.384 94.318 1.00 40.66 639 VAL E O 1
ATOM 14224 N N . LEU D 1 640 ? 116.073 169.396 95.701 1.00 38.94 640 LEU E N 1
ATOM 14225 C CA . LEU D 1 640 ? 115.517 170.274 94.679 1.00 37.70 640 LEU E CA 1
ATOM 14226 C C . LEU D 1 640 ? 116.391 171.530 94.340 1.00 37.84 640 LEU E C 1
ATOM 14227 O O . LEU D 1 640 ? 116.403 171.965 93.191 1.00 37.01 640 LEU E O 1
ATOM 14232 N N . MET D 1 641 ? 117.136 172.075 95.311 1.00 36.06 641 MET E N 1
ATOM 14233 C CA . MET D 1 641 ? 118.020 173.239 95.075 1.00 36.38 641 MET E CA 1
ATOM 14234 C C . MET D 1 641 ? 119.260 172.865 94.219 1.00 37.39 641 MET E C 1
ATOM 14235 O O . MET D 1 641 ? 119.849 173.696 93.503 1.00 38.70 641 MET E O 1
ATOM 14240 N N . GLU D 1 642 ? 119.645 171.595 94.310 1.00 37.72 642 GLU E N 1
ATOM 14241 C CA . GLU D 1 642 ? 120.775 170.997 93.585 1.00 38.22 642 GLU E CA 1
ATOM 14242 C C . GLU D 1 642 ? 120.476 170.950 92.069 1.00 37.34 642 GLU E C 1
ATOM 14243 O O . GLU D 1 642 ? 121.380 171.060 91.223 1.00 35.75 642 GLU E O 1
ATOM 14249 N N . MET D 1 643 ? 119.203 170.741 91.735 1.00 37.24 643 MET E N 1
ATOM 14250 C CA . MET D 1 643 ? 118.731 170.712 90.357 1.00 37.37 643 MET E CA 1
ATOM 14251 C C . MET D 1 643 ? 118.631 172.180 89.805 1.00 37.96 643 MET E C 1
ATOM 14252 O O . MET D 1 643 ? 119.000 172.429 88.655 1.00 39.69 643 MET E O 1
ATOM 14257 N N . ASP D 1 644 ? 118.207 173.153 90.625 1.00 37.14 644 ASP E N 1
ATOM 14258 C CA . ASP D 1 644 ? 118.065 174.583 90.216 1.00 38.56 644 ASP E CA 1
ATOM 14259 C C . ASP D 1 644 ? 118.379 175.518 91.415 1.00 38.63 644 ASP E C 1
ATOM 14260 O O . ASP D 1 644 ? 117.450 176.023 92.082 1.00 40.03 644 ASP E O 1
ATOM 14265 N N . PRO D 1 645 ? 119.692 175.805 91.676 1.00 37.96 645 PRO E N 1
ATOM 14266 C CA . PRO D 1 645 ? 120.167 176.673 92.757 1.00 37.10 645 PRO E CA 1
ATOM 14267 C C . PRO D 1 645 ? 119.831 178.176 92.737 1.00 38.23 645 PRO E C 1
ATOM 14268 O O . PRO D 1 645 ? 120.005 178.867 93.743 1.00 39.15 645 PRO E O 1
ATOM 14272 N N . GLU D 1 646 ? 119.367 178.682 91.611 1.00 38.52 646 GLU E N 1
ATOM 14273 C CA . GLU D 1 646 ? 119.079 180.124 91.498 1.00 38.83 646 GLU E CA 1
ATOM 14274 C C . GLU D 1 646 ? 118.154 180.433 90.311 1.00 38.49 646 GLU E C 1
ATOM 14275 O O . GLU D 1 646 ? 117.987 179.597 89.419 1.00 39.56 646 GLU E O 1
ATOM 14281 N N . ASN D 1 647 ? 117.520 181.598 90.285 1.00 37.97 647 ASN E N 1
ATOM 14282 C CA . ASN D 1 647 ? 116.771 181.911 89.107 1.00 36.74 647 ASN E CA 1
ATOM 14283 C C . ASN D 1 647 ? 117.700 182.700 88.180 1.00 36.42 647 ASN E C 1
ATOM 14284 O O . ASN D 1 647 ? 118.853 183.014 88.537 1.00 35.75 647 ASN E O 1
ATOM 14289 N N . GLU D 1 648 ? 117.197 182.994 86.983 1.00 36.87 648 GLU E N 1
ATOM 14290 C CA . GLU D 1 648 ? 117.970 183.648 85.939 1.00 38.37 648 GLU E CA 1
ATOM 14291 C C . GLU D 1 648 ? 117.055 184.663 85.125 1.00 38.57 648 GLU E C 1
ATOM 14292 O O . GLU D 1 648 ? 115.885 184.344 84.843 1.00 40.00 648 GLU E O 1
ATOM 14298 N N . VAL D 1 649 ? 117.505 185.892 84.829 1.00 37.02 649 VAL E N 1
ATOM 14299 C CA . VAL D 1 649 ? 116.686 186.866 84.059 1.00 36.82 649 VAL E CA 1
ATOM 14300 C C . VAL D 1 649 ? 116.793 186.705 82.537 1.00 36.12 649 VAL E C 1
ATOM 14301 O O . VAL D 1 649 ? 117.907 186.716 81.981 1.00 35.78 649 VAL E O 1
ATOM 14305 N N . TRP D 1 650 ? 115.638 186.547 81.869 1.00 35.18 650 TRP E N 1
ATOM 14306 C CA . TRP D 1 650 ? 115.558 186.396 80.417 1.00 33.01 650 TRP E CA 1
ATOM 14307 C C . TRP D 1 650 ? 115.410 187.837 79.784 1.00 33.48 650 TRP E C 1
ATOM 14308 O O . TRP D 1 650 ? 114.513 188.582 80.196 1.00 32.92 650 TRP E O 1
ATOM 14319 N N . ILE D 1 651 ? 116.316 188.209 78.864 1.00 33.07 651 ILE E N 1
ATOM 14320 C CA . ILE D 1 651 ? 116.370 189.511 78.121 1.00 34.11 651 ILE E CA 1
ATOM 14321 C C . ILE D 1 651 ? 116.783 189.083 76.706 1.00 34.39 651 ILE E C 1
ATOM 14322 O O . ILE D 1 651 ? 117.534 188.120 76.532 1.00 33.19 651 ILE E O 1
ATOM 14327 N N . HIS D 1 652 ? 116.345 189.823 75.711 1.00 35.32 652 HIS E N 1
ATOM 14328 C CA . HIS D 1 652 ? 116.714 189.500 74.354 1.00 36.88 652 HIS E CA 1
ATOM 14329 C C . HIS D 1 652 ? 118.208 189.750 74.128 1.00 37.51 652 HIS E C 1
ATOM 14330 O O . HIS D 1 652 ? 118.779 190.703 74.662 1.00 37.55 652 HIS E O 1
ATOM 14337 N N . LYS D 1 653 ? 118.811 188.855 73.351 1.00 38.22 653 LYS E N 1
ATOM 14338 C CA . LYS D 1 653 ? 120.214 188.876 72.944 1.00 40.62 653 LYS E CA 1
ATOM 14339 C C . LYS D 1 653 ? 120.721 190.271 72.520 1.00 42.36 653 LYS E C 1
ATOM 14340 O O . LYS D 1 653 ? 121.787 190.717 72.949 1.00 43.98 653 LYS E O 1
ATOM 14346 N N . GLU D 1 654 ? 119.950 190.947 71.677 1.00 44.05 654 GLU E N 1
ATOM 14347 C CA . GLU D 1 654 ? 120.300 192.274 71.172 1.00 46.15 654 GLU E CA 1
ATOM 14348 C C . GLU D 1 654 ? 120.098 193.384 72.207 1.00 45.47 654 GLU E C 1
ATOM 14349 O O . GLU D 1 654 ? 120.739 194.435 72.132 1.00 45.01 654 GLU E O 1
ATOM 14355 N N . GLU D 1 655 ? 119.217 193.159 73.173 1.00 44.65 655 GLU E N 1
ATOM 14356 C CA . GLU D 1 655 ? 119.014 194.150 74.222 1.00 44.71 655 GLU E CA 1
ATOM 14357 C C . GLU D 1 655 ? 120.197 194.058 75.203 1.00 45.01 655 GLU E C 1
ATOM 14358 O O . GLU D 1 655 ? 120.781 195.078 75.593 1.00 45.76 655 GLU E O 1
ATOM 14364 N N . ALA D 1 656 ? 120.567 192.832 75.559 1.00 44.10 656 ALA E N 1
ATOM 14365 C CA . ALA D 1 656 ? 121.690 192.552 76.450 1.00 44.81 656 ALA E CA 1
ATOM 14366 C C . ALA D 1 656 ? 123.000 193.080 75.851 1.00 44.81 656 ALA E C 1
ATOM 14367 O O . ALA D 1 656 ? 123.852 193.597 76.572 1.00 44.65 656 ALA E O 1
ATOM 14369 N N . LYS D 1 657 ? 123.146 192.942 74.537 1.00 45.80 657 LYS E N 1
ATOM 14370 C CA . LYS D 1 657 ? 124.312 193.429 73.783 1.00 47.65 657 LYS E CA 1
ATOM 14371 C C . LYS D 1 657 ? 124.410 194.998 73.826 1.00 48.45 657 LYS E C 1
ATOM 14372 O O . LYS D 1 657 ? 125.510 195.549 73.964 1.00 47.55 657 LYS E O 1
ATOM 14378 N N . ARG D 1 658 ? 123.271 195.699 73.703 1.00 48.77 658 ARG E N 1
ATOM 14379 C CA . ARG D 1 658 ? 123.196 197.184 73.820 1.00 48.91 658 ARG E CA 1
ATOM 14380 C C . ARG D 1 658 ? 123.529 197.689 75.230 1.00 49.12 658 ARG E C 1
ATOM 14381 O O . ARG D 1 658 ? 124.154 198.738 75.371 1.00 50.52 658 ARG E O 1
ATOM 14389 N N . LEU D 1 659 ? 123.014 197.010 76.259 1.00 49.78 659 LEU E N 1
ATOM 14390 C CA . LEU D 1 659 ? 123.346 197.300 77.667 1.00 49.45 659 LEU E CA 1
ATOM 14391 C C . LEU D 1 659 ? 124.721 196.632 77.516 1.00 50.00 659 LEU E C 1
ATOM 14392 O O . LEU D 1 659 ? 125.027 196.264 76.397 1.00 51.66 659 LEU E O 1
ATOM 14397 N N . GLY D 1 660 ? 125.590 196.456 78.487 1.00 48.90 660 GLY E N 1
ATOM 14398 C CA . GLY D 1 660 ? 126.820 195.784 78.086 1.00 48.45 660 GLY E CA 1
ATOM 14399 C C . GLY D 1 660 ? 126.931 194.437 78.758 1.00 49.01 660 GLY E C 1
ATOM 14400 O O . GLY D 1 660 ? 127.921 194.164 79.431 1.00 48.69 660 GLY E O 1
ATOM 14401 N N . LEU D 1 661 ? 125.950 193.569 78.553 1.00 49.35 661 LEU E N 1
ATOM 14402 C CA . LEU D 1 661 ? 125.909 192.306 79.288 1.00 49.91 661 LEU E CA 1
ATOM 14403 C C . LEU D 1 661 ? 126.193 190.994 78.553 1.00 51.28 661 LEU E C 1
ATOM 14404 O O . LEU D 1 661 ? 125.763 190.795 77.418 1.00 52.37 661 LEU E O 1
ATOM 14409 N N . LYS D 1 662 ? 126.935 190.110 79.204 1.00 52.98 662 LYS E N 1
ATOM 14410 C CA . LYS D 1 662 ? 127.245 188.821 78.622 1.00 55.45 662 LYS E CA 1
ATOM 14411 C C . LYS D 1 662 ? 126.763 187.654 79.475 1.00 56.24 662 LYS E C 1
ATOM 14412 O O . LYS D 1 662 ? 126.181 187.842 80.550 1.00 56.10 662 LYS E O 1
ATOM 14418 N N . GLU D 1 663 ? 127.011 186.446 78.988 1.00 56.87 663 GLU E N 1
ATOM 14419 C CA . GLU D 1 663 ? 126.565 185.236 79.650 1.00 57.01 663 GLU E CA 1
ATOM 14420 C C . GLU D 1 663 ? 127.069 184.993 81.089 1.00 56.36 663 GLU E C 1
ATOM 14421 O O . GLU D 1 663 ? 126.387 184.348 81.898 1.00 57.21 663 GLU E O 1
ATOM 14427 N N . GLY D 1 664 ? 128.226 185.503 81.454 1.00 54.92 664 GLY E N 1
ATOM 14428 C CA . GLY D 1 664 ? 128.637 185.272 82.819 1.00 52.46 664 GLY E CA 1
ATOM 14429 C C . GLY D 1 664 ? 128.050 186.235 83.857 1.00 50.65 664 GLY E C 1
ATOM 14430 O O . GLY D 1 664 ? 127.968 185.926 85.049 1.00 50.52 664 GLY E O 1
ATOM 14431 N N . ASP D 1 665 ? 127.559 187.371 83.380 1.00 48.98 665 ASP E N 1
ATOM 14432 C CA . ASP D 1 665 ? 127.096 188.476 84.220 1.00 46.74 665 ASP E CA 1
ATOM 14433 C C . ASP D 1 665 ? 125.929 188.410 85.195 1.00 45.08 665 ASP E C 1
ATOM 14434 O O . ASP D 1 665 ? 124.995 187.641 84.996 1.00 46.22 665 ASP E O 1
ATOM 14439 N N . TYR D 1 666 ? 126.039 189.199 86.271 1.00 43.19 666 TYR E N 1
ATOM 14440 C CA . TYR D 1 666 ? 124.996 189.362 87.295 1.00 41.79 666 TYR E CA 1
ATOM 14441 C C . TYR D 1 666 ? 124.505 190.808 87.235 1.00 41.17 666 TYR E C 1
ATOM 14442 O O . TYR D 1 666 ? 125.200 191.718 86.771 1.00 41.54 666 TYR E O 1
ATOM 14451 N N . VAL D 1 667 ? 123.315 191.018 87.749 1.00 40.62 667 VAL E N 1
ATOM 14452 C CA . VAL D 1 667 ? 122.663 192.292 87.606 1.00 39.96 667 VAL E CA 1
ATOM 14453 C C . VAL D 1 667 ? 121.745 192.499 88.820 1.00 39.46 667 VAL E C 1
ATOM 14454 O O . VAL D 1 667 ? 121.467 191.526 89.530 1.00 39.98 667 VAL E O 1
ATOM 14458 N N . MET D 1 668 ? 121.385 193.755 89.120 1.00 39.86 668 MET E N 1
ATOM 14459 C CA . MET D 1 668 ? 120.383 194.077 90.165 1.00 39.70 668 MET E CA 1
ATOM 14460 C C . MET D 1 668 ? 119.199 194.552 89.297 1.00 39.74 668 MET E C 1
ATOM 14461 O O . MET D 1 668 ? 119.397 195.189 88.244 1.00 39.17 668 MET E O 1
ATOM 14466 N N . LEU D 1 669 ? 117.987 194.234 89.730 1.00 39.91 669 LEU E N 1
ATOM 14467 C CA . LEU D 1 669 ? 116.768 194.655 89.059 1.00 38.91 669 LEU E CA 1
ATOM 14468 C C . LEU D 1 669 ? 116.211 195.750 89.974 1.00 39.65 669 LEU E C 1
ATOM 14469 O O . LEU D 1 669 ? 116.072 195.555 91.184 1.00 40.81 669 LEU E O 1
ATOM 14474 N N . VAL D 1 670 ? 115.949 196.913 89.410 1.00 38.38 670 VAL E N 1
ATOM 14475 C CA . VAL D 1 670 ? 115.410 198.020 90.173 1.00 37.98 670 VAL E CA 1
ATOM 14476 C C . VAL D 1 670 ? 114.014 198.286 89.593 1.00 37.66 670 VAL E C 1
ATOM 14477 O O . VAL D 1 670 ? 113.859 198.360 88.373 1.00 36.23 670 VAL E O 1
ATOM 14481 N N . ASN D 1 671 ? 112.985 198.386 90.426 1.00 38.24 671 ASN E N 1
ATOM 14482 C CA . ASN D 1 671 ? 111.670 198.637 89.847 1.00 40.39 671 ASN E CA 1
ATOM 14483 C C . ASN D 1 671 ? 111.364 200.140 89.711 1.00 40.48 671 ASN E C 1
ATOM 14484 O O . ASN D 1 671 ? 112.193 200.982 90.086 1.00 40.86 671 ASN E O 1
ATOM 14489 N N . GLN D 1 672 ? 110.205 200.478 89.159 1.00 40.81 672 GLN E N 1
ATOM 14490 C CA . GLN D 1 672 ? 109.865 201.877 88.910 1.00 42.02 672 GLN E CA 1
ATOM 14491 C C . GLN D 1 672 ? 109.855 202.730 90.178 1.00 42.37 672 GLN E C 1
ATOM 14492 O O . GLN D 1 672 ? 110.102 203.944 90.122 1.00 42.91 672 GLN E O 1
ATOM 14498 N N . ASP D 1 673 ? 109.612 202.079 91.310 1.00 42.26 673 ASP E N 1
ATOM 14499 C CA . ASP D 1 673 ? 109.584 202.714 92.626 1.00 42.94 673 ASP E CA 1
ATOM 14500 C C . ASP D 1 673 ? 110.930 202.659 93.391 1.00 42.33 673 ASP E C 1
ATOM 14501 O O . ASP D 1 673 ? 110.957 202.900 94.599 1.00 41.95 673 ASP E O 1
ATOM 14506 N N . GLY D 1 674 ? 112.029 202.348 92.707 1.00 40.66 674 GLY E N 1
ATOM 14507 C CA . GLY D 1 674 ? 113.319 202.272 93.366 1.00 39.40 674 GLY E CA 1
ATOM 14508 C C . GLY D 1 674 ? 113.733 201.024 94.157 1.00 38.42 674 GLY E C 1
ATOM 14509 O O . GLY D 1 674 ? 114.878 200.963 94.615 1.00 40.61 674 GLY E O 1
ATOM 14510 N N . VAL D 1 675 ? 112.858 200.034 94.346 1.00 38.26 675 VAL E N 1
ATOM 14511 C CA . VAL D 1 675 ? 113.237 198.803 95.082 1.00 37.13 675 VAL E CA 1
ATOM 14512 C C . VAL D 1 675 ? 114.213 197.955 94.229 1.00 37.62 675 VAL E C 1
ATOM 14513 O O . VAL D 1 675 ? 114.012 197.776 93.033 1.00 37.88 675 VAL E O 1
ATOM 14517 N N . LYS D 1 676 ? 115.271 197.464 94.874 1.00 39.67 676 LYS E N 1
ATOM 14518 C CA . LYS D 1 676 ? 116.412 196.711 94.295 1.00 41.51 676 LYS E CA 1
ATOM 14519 C C . LYS D 1 676 ? 116.428 195.220 94.729 1.00 41.62 676 LYS E C 1
ATOM 14520 O O . LYS D 1 676 ? 116.293 194.967 95.912 1.00 41.61 676 LYS E O 1
ATOM 14526 N N . GLU D 1 677 ? 116.620 194.254 93.823 1.00 42.17 677 GLU E N 1
ATOM 14527 C CA . GLU D 1 677 ? 116.643 192.812 94.186 1.00 41.86 677 GLU E CA 1
ATOM 14528 C C . GLU D 1 677 ? 118.003 192.086 93.923 1.00 42.02 677 GLU E C 1
ATOM 14529 O O . GLU D 1 677 ? 118.469 192.061 92.781 1.00 41.75 677 GLU E O 1
ATOM 14535 N N . GLY D 1 678 ? 118.591 191.566 95.030 1.00 45.92 678 GLY E N 1
ATOM 14536 C CA . GLY D 1 678 ? 119.888 190.859 95.176 1.00 45.01 678 GLY E CA 1
ATOM 14537 C C . GLY D 1 678 ? 120.546 190.449 93.878 1.00 46.19 678 GLY E C 1
ATOM 14538 O O . GLY D 1 678 ? 119.755 190.133 92.987 1.00 48.02 678 GLY E O 1
ATOM 14539 N N . PRO D 1 679 ? 121.900 190.317 93.722 1.00 45.08 679 PRO E N 1
ATOM 14540 C CA . PRO D 1 679 ? 122.242 189.922 92.341 1.00 43.63 679 PRO E CA 1
ATOM 14541 C C . PRO D 1 679 ? 121.621 188.636 91.704 1.00 42.07 679 PRO E C 1
ATOM 14542 O O . PRO D 1 679 ? 121.589 187.610 92.380 1.00 41.53 679 PRO E O 1
ATOM 14546 N N . VAL D 1 680 ? 121.097 188.738 90.455 1.00 39.78 680 VAL E N 1
ATOM 14547 C CA . VAL D 1 680 ? 120.546 187.605 89.628 1.00 36.33 680 VAL E CA 1
ATOM 14548 C C . VAL D 1 680 ? 121.383 187.400 88.351 1.00 35.62 680 VAL E C 1
ATOM 14549 O O . VAL D 1 680 ? 121.732 188.380 87.693 1.00 34.07 680 VAL E O 1
ATOM 14553 N N . ARG D 1 681 ? 121.632 186.154 87.953 1.00 36.27 681 ARG E N 1
ATOM 14554 C CA . ARG D 1 681 ? 122.362 185.884 86.711 1.00 37.95 681 ARG E CA 1
ATOM 14555 C C . ARG D 1 681 ? 121.542 186.340 85.484 1.00 38.17 681 ARG E C 1
ATOM 14556 O O . ARG D 1 681 ? 120.305 186.212 85.461 1.00 38.83 681 ARG E O 1
ATOM 14564 N N . VAL D 1 682 ? 122.253 186.853 84.482 1.00 38.40 682 VAL E N 1
ATOM 14565 C CA . VAL D 1 682 ? 121.711 187.347 83.213 1.00 38.22 682 VAL E CA 1
ATOM 14566 C C . VAL D 1 682 ? 121.661 186.221 82.176 1.00 37.84 682 VAL E C 1
ATOM 14567 O O . VAL D 1 682 ? 122.681 185.565 81.953 1.00 38.83 682 VAL E O 1
ATOM 14571 N N . LYS D 1 683 ? 120.502 186.005 81.555 1.00 36.47 683 LYS E N 1
ATOM 14572 C CA . LYS D 1 683 ? 120.316 185.007 80.493 1.00 36.13 683 LYS E CA 1
ATOM 14573 C C . LYS D 1 683 ? 119.881 185.694 79.149 1.00 36.01 683 LYS E C 1
ATOM 14574 O O . LYS D 1 683 ? 118.668 185.900 78.926 1.00 33.87 683 LYS E O 1
ATOM 14580 N N . PRO D 1 684 ? 120.852 186.049 78.244 1.00 36.68 684 PRO E N 1
ATOM 14581 C CA . PRO D 1 684 ? 120.552 186.707 76.953 1.00 37.67 684 PRO E CA 1
ATOM 14582 C C . PRO D 1 684 ? 119.709 185.819 76.032 1.00 38.45 684 PRO E C 1
ATOM 14583 O O . PRO D 1 684 ? 118.742 186.209 75.387 1.00 39.94 684 PRO E O 1
ATOM 14587 N N . THR D 1 685 ? 120.121 184.604 75.925 1.00 39.78 685 THR E N 1
ATOM 14588 C CA . THR D 1 685 ? 119.353 183.670 75.162 1.00 42.80 685 THR E CA 1
ATOM 14589 C C . THR D 1 685 ? 117.778 184.011 74.732 1.00 42.18 685 THR E C 1
ATOM 14590 O O . THR D 1 685 ? 116.811 183.890 75.537 1.00 41.17 685 THR E O 1
ATOM 14594 N N . ALA D 1 686 ? 117.660 184.471 73.454 1.00 39.89 686 ALA E N 1
ATOM 14595 C CA . ALA D 1 686 ? 116.571 184.840 72.438 1.00 38.16 686 ALA E CA 1
ATOM 14596 C C . ALA D 1 686 ? 115.027 184.436 72.306 1.00 36.89 686 ALA E C 1
ATOM 14597 O O . ALA D 1 686 ? 114.358 184.638 71.263 1.00 34.18 686 ALA E O 1
ATOM 14599 N N . ARG D 1 687 ? 114.500 183.827 73.331 1.00 36.80 687 ARG E N 1
ATOM 14600 C CA . ARG D 1 687 ? 113.133 183.352 73.397 1.00 35.12 687 ARG E CA 1
ATOM 14601 C C . ARG D 1 687 ? 112.184 184.400 74.031 1.00 34.32 687 ARG E C 1
ATOM 14602 O O . ARG D 1 687 ? 111.253 184.028 74.741 1.00 32.67 687 ARG E O 1
ATOM 14610 N N . ILE D 1 688 ? 112.425 185.692 73.825 1.00 32.91 688 ILE E N 1
ATOM 14611 C CA . ILE D 1 688 ? 111.550 186.716 74.410 1.00 31.66 688 ILE E CA 1
ATOM 14612 C C . ILE D 1 688 ? 111.499 188.038 73.616 1.00 32.90 688 ILE E C 1
ATOM 14613 O O . ILE D 1 688 ? 112.450 188.367 72.901 1.00 33.81 688 ILE E O 1
ATOM 14618 N N . ARG D 1 689 ? 110.387 188.768 73.673 1.00 33.52 689 ARG E N 1
ATOM 14619 C CA . ARG D 1 689 ? 110.335 190.065 72.984 1.00 34.80 689 ARG E CA 1
ATOM 14620 C C . ARG D 1 689 ? 111.309 191.057 73.692 1.00 36.01 689 ARG E C 1
ATOM 14621 O O . ARG D 1 689 ? 111.776 190.794 74.807 1.00 35.52 689 ARG E O 1
ATOM 14629 N N . LYS D 1 690 ? 111.611 192.172 73.026 1.00 36.77 690 LYS E N 1
ATOM 14630 C CA . LYS D 1 690 ? 112.537 193.227 73.487 1.00 38.25 690 LYS E CA 1
ATOM 14631 C C . LYS D 1 690 ? 111.896 194.185 74.504 1.00 38.77 690 LYS E C 1
ATOM 14632 O O . LYS D 1 690 ? 112.521 195.068 75.095 1.00 39.81 690 LYS E O 1
ATOM 14638 N N . ASP D 1 691 ? 110.617 193.930 74.636 1.00 40.01 691 ASP E N 1
ATOM 14639 C CA . ASP D 1 691 ? 109.538 194.573 75.394 1.00 40.19 691 ASP E CA 1
ATOM 14640 C C . ASP D 1 691 ? 109.400 194.234 76.889 1.00 38.37 691 ASP E C 1
ATOM 14641 O O . ASP D 1 691 ? 108.753 194.953 77.674 1.00 36.76 691 ASP E O 1
ATOM 14646 N N . CYS D 1 692 ? 109.987 193.078 77.176 1.00 36.19 692 CYS E N 1
ATOM 14647 C CA . CYS D 1 692 ? 109.877 192.266 78.386 1.00 34.93 692 CYS E CA 1
ATOM 14648 C C . CYS D 1 692 ? 111.095 191.653 79.033 1.00 32.66 692 CYS E C 1
ATOM 14649 O O . CYS D 1 692 ? 112.094 191.470 78.382 1.00 34.66 692 CYS E O 1
ATOM 14652 N N . VAL D 1 693 ? 110.946 191.171 80.251 1.00 28.96 693 VAL E N 1
ATOM 14653 C CA . VAL D 1 693 ? 112.023 190.451 80.907 1.00 27.05 693 VAL E CA 1
ATOM 14654 C C . VAL D 1 693 ? 111.262 189.353 81.733 1.00 28.90 693 VAL E C 1
ATOM 14655 O O . VAL D 1 693 ? 110.063 189.524 82.017 1.00 26.81 693 VAL E O 1
ATOM 14659 N N . TYR D 1 694 ? 111.903 188.221 82.053 1.00 28.59 694 TYR E N 1
ATOM 14660 C CA . TYR D 1 694 ? 111.253 187.108 82.786 1.00 26.09 694 TYR E CA 1
ATOM 14661 C C . TYR D 1 694 ? 112.073 186.482 83.929 1.00 26.09 694 TYR E C 1
ATOM 14662 O O . TYR D 1 694 ? 113.240 186.177 83.739 1.00 28.42 694 TYR E O 1
ATOM 14671 N N . ILE D 1 695 ? 111.501 186.319 85.119 1.00 27.73 695 ILE E N 1
ATOM 14672 C CA . ILE D 1 695 ? 112.171 185.607 86.209 1.00 28.47 695 ILE E CA 1
ATOM 14673 C C . ILE D 1 695 ? 111.222 184.602 86.877 1.00 28.74 695 ILE E C 1
ATOM 14674 O O . ILE D 1 695 ? 110.021 184.868 87.005 1.00 27.62 695 ILE E O 1
ATOM 14679 N N . VAL D 1 696 ? 111.752 183.438 87.264 1.00 28.40 696 VAL E N 1
ATOM 14680 C CA . VAL D 1 696 ? 110.972 182.426 87.970 1.00 27.95 696 VAL E CA 1
ATOM 14681 C C . VAL D 1 696 ? 110.663 182.982 89.365 1.00 30.06 696 VAL E C 1
ATOM 14682 O O . VAL D 1 696 ? 111.509 183.643 89.998 1.00 30.99 696 VAL E O 1
ATOM 14686 N N . HIS D 1 697 ? 109.440 182.725 89.819 1.00 29.58 697 HIS E N 1
ATOM 14687 C CA . HIS D 1 697 ? 108.916 183.188 91.123 1.00 28.71 697 HIS E CA 1
ATOM 14688 C C . HIS D 1 697 ? 109.380 182.409 92.346 1.00 28.82 697 HIS E C 1
ATOM 14689 O O . HIS D 1 697 ? 109.530 181.193 92.290 1.00 28.28 697 HIS E O 1
ATOM 14696 N N . GLY D 1 698 ? 109.605 183.105 93.451 1.00 29.89 698 GLY E N 1
ATOM 14697 C CA . GLY D 1 698 ? 109.948 182.416 94.677 1.00 29.52 698 GLY E CA 1
ATOM 14698 C C . GLY D 1 698 ? 111.360 182.372 95.168 1.00 29.93 698 GLY E C 1
ATOM 14699 O O . GLY D 1 698 ? 111.668 181.651 96.113 1.00 29.58 698 GLY E O 1
ATOM 14700 N N . PHE D 1 699 ? 112.239 183.106 94.510 1.00 31.25 699 PHE E N 1
ATOM 14701 C CA . PHE D 1 699 ? 113.620 183.155 94.951 1.00 31.98 699 PHE E CA 1
ATOM 14702 C C . PHE D 1 699 ? 113.842 184.429 95.766 1.00 33.55 699 PHE E C 1
ATOM 14703 O O . PHE D 1 699 ? 112.858 185.072 96.178 1.00 32.97 699 PHE E O 1
ATOM 14711 N N . GLY D 1 700 ? 115.102 184.774 96.027 1.00 34.08 700 GLY E N 1
ATOM 14712 C CA . GLY D 1 700 ? 115.429 185.965 96.802 1.00 33.03 700 GLY E CA 1
ATOM 14713 C C . GLY D 1 700 ? 114.951 186.031 98.254 1.00 33.83 700 GLY E C 1
ATOM 14714 O O . GLY D 1 700 ? 114.531 187.089 98.764 1.00 34.13 700 GLY E O 1
ATOM 14715 N N . HIS D 1 701 ? 114.990 184.903 98.941 1.00 32.78 701 HIS E N 1
ATOM 14716 C CA . HIS D 1 701 ? 114.577 184.858 100.334 1.00 33.43 701 HIS E CA 1
ATOM 14717 C C . HIS D 1 701 ? 115.521 185.658 101.216 1.00 34.82 701 HIS E C 1
ATOM 14718 O O . HIS D 1 701 ? 116.714 185.758 100.912 1.00 31.90 701 HIS E O 1
ATOM 14725 N N . LYS D 1 702 ? 114.989 186.270 102.267 1.00 34.80 702 LYS E N 1
ATOM 14726 C CA . LYS D 1 702 ? 115.870 186.857 103.272 1.00 36.53 702 LYS E CA 1
ATOM 14727 C C . LYS D 1 702 ? 115.374 186.209 104.585 1.00 35.98 702 LYS E C 1
ATOM 14728 O O . LYS D 1 702 ? 114.438 186.652 105.263 1.00 36.45 702 LYS E O 1
ATOM 14734 N N . ALA D 1 703 ? 116.041 185.109 104.902 1.00 36.20 703 ALA E N 1
ATOM 14735 C CA . ALA D 1 703 ? 115.683 184.254 106.003 1.00 37.65 703 ALA E CA 1
ATOM 14736 C C . ALA D 1 703 ? 116.969 183.541 106.422 1.00 39.42 703 ALA E C 1
ATOM 14737 O O . ALA D 1 703 ? 117.244 182.423 105.955 1.00 40.06 703 ALA E O 1
ATOM 14739 N N . PRO D 1 704 ? 117.764 184.157 107.325 1.00 40.27 704 PRO E N 1
ATOM 14740 C CA . PRO D 1 704 ? 119.005 183.464 107.699 1.00 41.01 704 PRO E CA 1
ATOM 14741 C C . PRO D 1 704 ? 118.916 182.039 108.270 1.00 41.21 704 PRO E C 1
ATOM 14742 O O . PRO D 1 704 ? 119.864 181.278 108.158 1.00 42.16 704 PRO E O 1
ATOM 14746 N N . LEU D 1 705 ? 117.790 181.668 108.861 1.00 41.29 705 LEU E N 1
ATOM 14747 C CA . LEU D 1 705 ? 117.653 180.325 109.422 1.00 42.19 705 LEU E CA 1
ATOM 14748 C C . LEU D 1 705 ? 117.294 179.263 108.366 1.00 43.74 705 LEU E C 1
ATOM 14749 O O . LEU D 1 705 ? 117.342 178.061 108.651 1.00 44.17 705 LEU E O 1
ATOM 14754 N N . MET D 1 706 ? 116.871 179.686 107.178 1.00 44.32 706 MET E N 1
ATOM 14755 C CA . MET D 1 706 ? 116.651 178.729 106.084 1.00 44.00 706 MET E CA 1
ATOM 14756 C C . MET D 1 706 ? 118.015 178.907 105.390 1.00 44.04 706 MET E C 1
ATOM 14757 O O . MET D 1 706 ? 118.202 179.720 104.476 1.00 43.37 706 MET E O 1
ATOM 14762 N N . ARG D 1 707 ? 118.978 178.143 105.893 1.00 43.62 707 ARG E N 1
ATOM 14763 C CA . ARG D 1 707 ? 120.359 178.261 105.457 1.00 44.81 707 ARG E CA 1
ATOM 14764 C C . ARG D 1 707 ? 120.715 178.111 103.975 1.00 43.96 707 ARG E C 1
ATOM 14765 O O . ARG D 1 707 ? 121.611 178.809 103.498 1.00 45.31 707 ARG E O 1
ATOM 14773 N N . LEU D 1 708 ? 120.001 177.262 103.243 1.00 43.66 708 LEU E N 1
ATOM 14774 C CA . LEU D 1 708 ? 120.195 177.084 101.792 1.00 42.83 708 LEU E CA 1
ATOM 14775 C C . LEU D 1 708 ? 119.470 178.179 100.971 1.00 41.21 708 LEU E C 1
ATOM 14776 O O . LEU D 1 708 ? 120.012 178.717 100.007 1.00 39.98 708 LEU E O 1
ATOM 14781 N N . ALA D 1 709 ? 118.233 178.473 101.342 1.00 40.42 709 ALA E N 1
ATOM 14782 C CA . ALA D 1 709 ? 117.414 179.453 100.628 1.00 40.66 709 ALA E CA 1
ATOM 14783 C C . ALA D 1 709 ? 117.921 180.883 100.689 1.00 41.27 709 ALA E C 1
ATOM 14784 O O . ALA D 1 709 ? 117.763 181.678 99.736 1.00 40.84 709 ALA E O 1
ATOM 14786 N N . HIS D 1 710 ? 118.589 181.165 101.802 1.00 41.66 710 HIS E N 1
ATOM 14787 C CA . HIS D 1 710 ? 118.951 182.528 102.135 1.00 41.38 710 HIS E CA 1
ATOM 14788 C C . HIS D 1 710 ? 119.403 183.580 101.138 1.00 42.55 710 HIS E C 1
ATOM 14789 O O . HIS D 1 710 ? 118.577 184.410 100.827 1.00 45.13 710 HIS E O 1
ATOM 14796 N N . GLY D 1 711 ? 120.566 183.663 100.548 1.00 41.78 711 GLY E N 1
ATOM 14797 C CA . GLY D 1 711 ? 120.629 184.874 99.730 1.00 41.14 711 GLY E CA 1
ATOM 14798 C C . GLY D 1 711 ? 120.667 184.756 98.238 1.00 40.19 711 GLY E C 1
ATOM 14799 O O . GLY D 1 711 ? 121.323 185.553 97.578 1.00 41.17 711 GLY E O 1
ATOM 14800 N N . ARG D 1 712 ? 119.866 183.860 97.697 1.00 40.36 712 ARG E N 1
ATOM 14801 C CA . ARG D 1 712 ? 119.981 183.493 96.297 1.00 39.16 712 ARG E CA 1
ATOM 14802 C C . ARG D 1 712 ? 118.924 183.921 95.281 1.00 38.98 712 ARG E C 1
ATOM 14803 O O . ARG D 1 712 ? 117.747 183.711 95.513 1.00 40.67 712 ARG E O 1
ATOM 14811 N N . GLY D 1 713 ? 119.337 184.523 94.173 1.00 38.02 713 GLY E N 1
ATOM 14812 C CA . GLY D 1 713 ? 118.405 184.968 93.159 1.00 38.32 713 GLY E CA 1
ATOM 14813 C C . GLY D 1 713 ? 117.694 186.281 93.463 1.00 37.43 713 GLY E C 1
ATOM 14814 O O . GLY D 1 713 ? 118.042 186.954 94.425 1.00 39.08 713 GLY E O 1
ATOM 14815 N N . ALA D 1 714 ? 116.724 186.656 92.636 1.00 36.46 714 ALA E N 1
ATOM 14816 C CA . ALA D 1 714 ? 115.928 187.876 92.810 1.00 35.42 714 ALA E CA 1
ATOM 14817 C C . ALA D 1 714 ? 114.469 187.485 93.066 1.00 35.58 714 ALA E C 1
ATOM 14818 O O . ALA D 1 714 ? 113.995 186.454 92.569 1.00 36.14 714 ALA E O 1
ATOM 14820 N N . SER D 1 715 ? 113.770 188.301 93.849 1.00 34.28 715 SER E N 1
ATOM 14821 C CA . SER D 1 715 ? 112.369 188.059 94.194 1.00 33.67 715 SER E CA 1
ATOM 14822 C C . SER D 1 715 ? 111.402 188.933 93.368 1.00 32.65 715 SER E C 1
ATOM 14823 O O . SER D 1 715 ? 111.518 190.157 93.394 1.00 33.67 715 SER E O 1
ATOM 14826 N N . ASP D 1 716 ? 110.468 188.331 92.631 1.00 30.76 716 ASP E N 1
ATOM 14827 C CA . ASP D 1 716 ? 109.515 189.128 91.852 1.00 31.37 716 ASP E CA 1
ATOM 14828 C C . ASP D 1 716 ? 108.519 189.838 92.795 1.00 31.43 716 ASP E C 1
ATOM 14829 O O . ASP D 1 716 ? 108.218 191.019 92.599 1.00 31.08 716 ASP E O 1
ATOM 14834 N N . ASN D 1 717 ? 108.051 189.167 93.846 1.00 32.29 717 ASN E N 1
ATOM 14835 C CA . ASN D 1 717 ? 107.099 189.822 94.760 1.00 33.18 717 ASN E CA 1
ATOM 14836 C C . ASN D 1 717 ? 107.652 191.115 95.390 1.00 34.41 717 ASN E C 1
ATOM 14837 O O . ASN D 1 717 ? 106.888 192.067 95.538 1.00 34.04 717 ASN E O 1
ATOM 14842 N N . TYR D 1 718 ? 108.952 191.160 95.739 1.00 34.75 718 TYR E N 1
ATOM 14843 C CA . TYR D 1 718 ? 109.611 192.372 96.299 1.00 35.42 718 TYR E CA 1
ATOM 14844 C C . TYR D 1 718 ? 109.735 193.481 95.228 1.00 35.39 718 TYR E C 1
ATOM 14845 O O . TYR D 1 718 ? 109.835 194.659 95.571 1.00 36.77 718 TYR E O 1
ATOM 14854 N N . LEU D 1 719 ? 109.750 193.123 93.948 1.00 35.20 719 LEU E N 1
ATOM 14855 C CA . LEU D 1 719 ? 109.761 194.153 92.892 1.00 34.91 719 LEU E CA 1
ATOM 14856 C C . LEU D 1 719 ? 108.298 194.507 92.490 1.00 35.31 719 LEU E C 1
ATOM 14857 O O . LEU D 1 719 ? 108.078 195.406 91.686 1.00 36.41 719 LEU E O 1
ATOM 14862 N N . GLN D 1 720 ? 107.307 193.799 93.025 1.00 36.14 720 GLN E N 1
ATOM 14863 C CA . GLN D 1 720 ? 105.890 194.040 92.682 1.00 36.58 720 GLN E CA 1
ATOM 14864 C C . GLN D 1 720 ? 105.255 194.909 93.730 1.00 37.18 720 GLN E C 1
ATOM 14865 O O . GLN D 1 720 ? 104.479 194.492 94.571 1.00 38.11 720 GLN E O 1
ATOM 14871 N N . THR D 1 721 ? 105.625 196.161 93.637 1.00 39.39 721 THR E N 1
ATOM 14872 C CA . THR D 1 721 ? 105.230 197.167 94.569 1.00 40.63 721 THR E CA 1
ATOM 14873 C C . THR D 1 721 ? 103.786 197.673 94.266 1.00 41.37 721 THR E C 1
ATOM 14874 O O . THR D 1 721 ? 103.069 198.106 95.168 1.00 40.99 721 THR E O 1
ATOM 14878 N N . ARG D 1 722 ? 103.345 197.542 93.020 1.00 41.49 722 ARG E N 1
ATOM 14879 C CA . ARG D 1 722 ? 101.992 197.944 92.590 1.00 42.22 722 ARG E CA 1
ATOM 14880 C C . ARG D 1 722 ? 101.164 196.792 92.033 1.00 40.77 722 ARG E C 1
ATOM 14881 O O . ARG D 1 722 ? 101.677 195.720 91.760 1.00 40.46 722 ARG E O 1
ATOM 14889 N N . TYR D 1 723 ? 99.880 197.030 91.853 1.00 40.78 723 TYR E N 1
ATOM 14890 C CA . TYR D 1 723 ? 99.001 196.053 91.238 1.00 41.58 723 TYR E CA 1
ATOM 14891 C C . TYR D 1 723 ? 97.773 196.815 90.780 1.00 42.74 723 TYR E C 1
ATOM 14892 O O . TYR D 1 723 ? 97.456 197.850 91.362 1.00 43.94 723 TYR E O 1
ATOM 14901 N N . LYS D 1 724 ? 97.123 196.363 89.715 1.00 43.98 724 LYS E N 1
ATOM 14902 C CA . LYS D 1 724 ? 95.894 197.014 89.279 1.00 44.32 724 LYS E CA 1
ATOM 14903 C C . LYS D 1 724 ? 94.725 196.080 89.649 1.00 43.82 724 LYS E C 1
ATOM 14904 O O . LYS D 1 724 ? 94.633 194.958 89.150 1.00 44.00 724 LYS E O 1
ATOM 14910 N N . LEU D 1 725 ? 93.848 196.548 90.535 1.00 43.17 725 LEU E N 1
ATOM 14911 C CA . LEU D 1 725 ? 92.688 195.787 91.032 1.00 41.98 725 LEU E CA 1
ATOM 14912 C C . LEU D 1 725 ? 91.604 195.551 89.952 1.00 42.52 725 LEU E C 1
ATOM 14913 O O . LEU D 1 725 ? 91.284 196.447 89.179 1.00 43.14 725 LEU E O 1
ATOM 14918 N N . ASP D 1 726 ? 91.060 194.344 89.884 1.00 41.54 726 ASP E N 1
ATOM 14919 C CA . ASP D 1 726 ? 89.997 194.030 88.936 1.00 41.76 726 ASP E CA 1
ATOM 14920 C C . ASP D 1 726 ? 88.652 194.452 89.629 1.00 42.04 726 ASP E C 1
ATOM 14921 O O . ASP D 1 726 ? 88.311 193.937 90.710 1.00 40.09 726 ASP E O 1
ATOM 14926 N N . PRO D 1 727 ? 87.927 195.461 89.060 1.00 41.75 727 PRO E N 1
ATOM 14927 C CA . PRO D 1 727 ? 86.649 195.919 89.629 1.00 41.43 727 PRO E CA 1
ATOM 14928 C C . PRO D 1 727 ? 85.557 194.843 89.669 1.00 41.07 727 PRO E C 1
ATOM 14929 O O . PRO D 1 727 ? 84.597 194.958 90.432 1.00 41.52 727 PRO E O 1
ATOM 14933 N N . ILE D 1 728 ? 85.678 193.818 88.827 1.00 40.15 728 ILE E N 1
ATOM 14934 C CA . ILE D 1 728 ? 84.690 192.738 88.786 1.00 38.99 728 ILE E CA 1
ATOM 14935 C C . ILE D 1 728 ? 85.063 191.634 89.817 1.00 38.95 728 ILE E C 1
ATOM 14936 O O . ILE D 1 728 ? 84.371 191.468 90.825 1.00 37.42 728 ILE E O 1
ATOM 14941 N N . SER D 1 729 ? 86.158 190.913 89.592 1.00 38.38 729 SER E N 1
ATOM 14942 C CA . SER D 1 729 ? 86.617 189.860 90.520 1.00 39.95 729 SER E CA 1
ATOM 14943 C C . SER D 1 729 ? 87.549 190.451 91.621 1.00 40.56 729 SER E C 1
ATOM 14944 O O . SER D 1 729 ? 87.918 191.619 91.573 1.00 41.32 729 SER E O 1
ATOM 14947 N N . GLY D 1 730 ? 87.963 189.711 92.619 1.00 39.75 730 GLY E N 1
ATOM 14948 C CA . GLY D 1 730 ? 88.868 190.392 93.520 1.00 41.09 730 GLY E CA 1
ATOM 14949 C C . GLY D 1 730 ? 90.322 190.636 93.052 1.00 40.20 730 GLY E C 1
ATOM 14950 O O . GLY D 1 730 ? 91.071 191.332 93.741 1.00 39.97 730 GLY E O 1
ATOM 14951 N N . GLY D 1 731 ? 90.707 190.145 91.874 1.00 39.64 731 GLY E N 1
ATOM 14952 C CA . GLY D 1 731 ? 92.092 190.191 91.388 1.00 37.58 731 GLY E CA 1
ATOM 14953 C C . GLY D 1 731 ? 93.181 191.252 91.526 1.00 36.86 731 GLY E C 1
ATOM 14954 O O . GLY D 1 731 ? 92.945 192.395 91.162 1.00 37.54 731 GLY E O 1
ATOM 14955 N N . ALA D 1 732 ? 94.369 190.907 92.022 1.00 36.96 732 ALA E N 1
ATOM 14956 C CA . ALA D 1 732 ? 95.471 191.880 92.102 1.00 35.98 732 ALA E CA 1
ATOM 14957 C C . ALA D 1 732 ? 96.315 191.768 90.800 1.00 35.48 732 ALA E C 1
ATOM 14958 O O . ALA D 1 732 ? 97.199 190.927 90.711 1.00 36.03 732 ALA E O 1
ATOM 14960 N N . GLY D 1 733 ? 96.025 192.586 89.795 1.00 34.75 733 GLY E N 1
ATOM 14961 C CA . GLY D 1 733 ? 96.776 192.554 88.551 1.00 33.79 733 GLY E CA 1
ATOM 14962 C C . GLY D 1 733 ? 98.253 192.893 88.719 1.00 33.77 733 GLY E C 1
ATOM 14963 O O . GLY D 1 733 ? 98.608 194.068 88.858 1.00 33.74 733 GLY E O 1
ATOM 14964 N N . LEU D 1 734 ? 99.109 191.868 88.671 1.00 34.88 734 LEU E N 1
ATOM 14965 C CA . LEU D 1 734 ? 100.567 191.948 88.866 1.00 34.47 734 LEU E CA 1
ATOM 14966 C C . LEU D 1 734 ? 101.535 192.320 87.723 1.00 35.51 734 LEU E C 1
ATOM 14967 O O . LEU D 1 734 ? 102.640 192.813 87.991 1.00 36.96 734 LEU E O 1
ATOM 14972 N N . ARG D 1 735 ? 101.162 192.082 86.471 1.00 35.57 735 ARG E N 1
ATOM 14973 C CA . ARG D 1 735 ? 102.080 192.310 85.330 1.00 34.88 735 ARG E CA 1
ATOM 14974 C C . ARG D 1 735 ? 102.141 193.740 84.810 1.00 35.53 735 ARG E C 1
ATOM 14975 O O . ARG D 1 735 ? 102.480 194.042 83.666 1.00 35.97 735 ARG E O 1
ATOM 14983 N N . VAL D 1 736 ? 101.914 194.614 85.750 1.00 37.21 736 VAL E N 1
ATOM 14984 C CA . VAL D 1 736 ? 101.778 196.025 85.556 1.00 38.13 736 VAL E CA 1
ATOM 14985 C C . VAL D 1 736 ? 103.031 196.767 86.118 1.00 39.12 736 VAL E C 1
ATOM 14986 O O . VAL D 1 736 ? 103.075 198.010 86.163 1.00 40.23 736 VAL E O 1
ATOM 14990 N N . ASN D 1 737 ? 104.039 195.984 86.522 1.00 38.12 737 ASN E N 1
ATOM 14991 C CA . ASN D 1 737 ? 105.295 196.493 87.095 1.00 37.62 737 ASN E CA 1
ATOM 14992 C C . ASN D 1 737 ? 106.404 196.448 86.049 1.00 38.33 737 ASN E C 1
ATOM 14993 O O . ASN D 1 737 ? 106.396 195.567 85.181 1.00 39.23 737 ASN E O 1
ATOM 14998 N N . PHE D 1 738 ? 107.336 197.397 86.150 1.00 37.77 738 PHE E N 1
ATOM 14999 C CA . PHE D 1 738 ? 108.465 197.551 85.246 1.00 36.59 738 PHE E CA 1
ATOM 15000 C C . PHE D 1 738 ? 109.787 197.480 86.022 1.00 37.14 738 PHE E C 1
ATOM 15001 O O . PHE D 1 738 ? 109.848 197.823 87.205 1.00 36.89 738 PHE E O 1
ATOM 15009 N N . VAL D 1 739 ? 110.845 197.101 85.325 1.00 37.43 739 VAL E N 1
ATOM 15010 C CA . VAL D 1 739 ? 112.119 196.852 85.949 1.00 37.02 739 VAL E CA 1
ATOM 15011 C C . VAL D 1 739 ? 113.331 197.321 85.066 1.00 37.94 739 VAL E C 1
ATOM 15012 O O . VAL D 1 739 ? 113.200 197.334 83.831 1.00 37.72 739 VAL E O 1
ATOM 15016 N N . ARG D 1 740 ? 114.426 197.802 85.683 1.00 37.80 740 ARG E N 1
ATOM 15017 C CA . ARG D 1 740 ? 115.659 198.221 84.974 1.00 38.85 740 ARG E CA 1
ATOM 15018 C C . ARG D 1 740 ? 116.875 197.365 85.435 1.00 39.48 740 ARG E C 1
ATOM 15019 O O . ARG D 1 740 ? 116.845 196.768 86.515 1.00 38.56 740 ARG E O 1
ATOM 15027 N N . LEU D 1 741 ? 117.915 197.259 84.608 1.00 41.62 741 LEU E N 1
ATOM 15028 C CA . LEU D 1 741 ? 119.082 196.421 84.930 1.00 42.27 741 LEU E CA 1
ATOM 15029 C C . LEU D 1 741 ? 120.339 197.237 85.257 1.00 43.31 741 LEU E C 1
ATOM 15030 O O . LEU D 1 741 ? 120.736 198.070 84.454 1.00 44.14 741 LEU E O 1
ATOM 15035 N N . GLU D 1 742 ? 120.935 197.029 86.428 1.00 46.05 742 GLU E N 1
ATOM 15036 C CA . GLU D 1 742 ? 122.191 197.703 86.818 1.00 47.80 742 GLU E CA 1
ATOM 15037 C C . GLU D 1 742 ? 123.205 196.605 86.982 1.00 48.13 742 GLU E C 1
ATOM 15038 O O . GLU D 1 742 ? 122.908 195.578 87.596 1.00 47.02 742 GLU E O 1
ATOM 15044 N N . LYS D 1 743 ? 124.398 196.822 86.461 1.00 49.71 743 LYS E N 1
ATOM 15045 C CA . LYS D 1 743 ? 125.435 195.819 86.568 1.00 50.88 743 LYS E CA 1
ATOM 15046 C C . LYS D 1 743 ? 125.867 195.627 88.053 1.00 51.53 743 LYS E C 1
ATOM 15047 O O . LYS D 1 743 ? 125.873 196.567 88.863 1.00 51.18 743 LYS E O 1
ATOM 15053 N N . ALA D 1 744 ? 126.162 194.382 88.412 1.00 52.43 744 ALA E N 1
ATOM 15054 C CA . ALA D 1 744 ? 126.545 194.017 89.770 1.00 53.79 744 ALA E CA 1
ATOM 15055 C C . ALA D 1 744 ? 127.603 192.917 89.766 1.00 55.09 744 ALA E C 1
ATOM 15056 O O . ALA D 1 744 ? 127.764 192.214 88.768 1.00 54.66 744 ALA E O 1
ATOM 15058 N N . GLU D 1 745 ? 128.323 192.783 90.873 1.00 57.60 745 GLU E N 1
ATOM 15059 C CA . GLU D 1 745 ? 129.350 191.754 91.030 1.00 60.05 745 GLU E CA 1
ATOM 15060 C C . GLU D 1 745 ? 128.692 190.392 91.306 1.00 60.03 745 GLU E C 1
ATOM 15061 O O . GLU D 1 745 ? 127.625 190.327 91.929 1.00 59.82 745 GLU E O 1
ATOM 15067 N N . ARG D 1 746 ? 129.342 189.319 90.845 1.00 61.06 746 ARG E N 1
ATOM 15068 C CA . ARG D 1 746 ? 128.877 187.946 91.066 1.00 62.12 746 ARG E CA 1
ATOM 15069 C C . ARG D 1 746 ? 128.842 187.773 92.625 1.00 62.34 746 ARG E C 1
ATOM 15070 O O . ARG D 1 746 ? 129.801 188.129 93.339 1.00 62.38 746 ARG E O 1
ATOM 15078 N N . PRO D 1 747 ? 127.745 187.181 93.167 1.00 61.98 747 PRO E N 1
ATOM 15079 C CA . PRO D 1 747 ? 127.709 187.072 94.619 1.00 61.79 747 PRO E CA 1
ATOM 15080 C C . PRO D 1 747 ? 128.573 186.028 95.311 1.00 61.60 747 PRO E C 1
ATOM 15081 O O . PRO D 1 747 ? 128.937 185.028 94.708 1.00 61.67 747 PRO E O 1
ATOM 15085 N N . ARG D 1 748 ? 128.880 186.286 96.582 1.00 61.60 748 ARG E N 1
ATOM 15086 C CA . ARG D 1 748 ? 129.701 185.420 97.437 1.00 60.17 748 ARG E CA 1
ATOM 15087 C C . ARG D 1 748 ? 128.701 184.643 98.288 1.00 57.62 748 ARG E C 1
ATOM 15088 O O . ARG D 1 748 ? 127.964 185.239 99.056 1.00 56.80 748 ARG E O 1
ATOM 15096 N N . LEU D 1 749 ? 128.667 183.324 98.165 1.00 54.83 749 LEU E N 1
ATOM 15097 C CA . LEU D 1 749 ? 127.673 182.544 98.894 1.00 52.52 749 LEU E CA 1
ATOM 15098 C C . LEU D 1 749 ? 128.216 181.224 99.451 1.00 50.99 749 LEU E C 1
ATOM 15099 O O . LEU D 1 749 ? 129.185 180.678 98.902 1.00 49.84 749 LEU E O 1
ATOM 15104 N N . PRO D 1 750 ? 127.625 180.700 100.550 1.00 49.71 750 PRO E N 1
ATOM 15105 C CA . PRO D 1 750 ? 128.195 179.436 101.012 1.00 49.56 750 PRO E CA 1
ATOM 15106 C C . PRO D 1 750 ? 128.018 178.268 100.014 1.00 49.45 750 PRO E C 1
ATOM 15107 O O . PRO D 1 750 ? 127.151 178.308 99.133 1.00 50.73 750 PRO E O 1
ATOM 15111 N N . SER D 1 751 ? 128.862 177.247 100.127 1.00 49.27 751 SER E N 1
ATOM 15112 C CA . SER D 1 751 ? 128.742 176.093 99.259 1.00 48.89 751 SER E CA 1
ATOM 15113 C C . SER D 1 751 ? 127.456 175.378 99.647 1.00 49.13 751 SER E C 1
ATOM 15114 O O . SER D 1 751 ? 127.189 175.093 100.817 1.00 49.24 751 SER E O 1
ATOM 15117 N N . LEU D 1 752 ? 126.660 175.110 98.632 1.00 48.82 752 LEU E N 1
ATOM 15118 C CA . LEU D 1 752 ? 125.383 174.452 98.740 1.00 48.19 752 LEU E CA 1
ATOM 15119 C C . LEU D 1 752 ? 125.526 172.931 99.034 1.00 47.87 752 LEU E C 1
ATOM 15120 O O . LEU D 1 752 ? 124.698 172.332 99.730 1.00 48.01 752 LEU E O 1
ATOM 15125 N N . THR D 1 753 ? 126.578 172.310 98.514 1.00 48.63 753 THR E N 1
ATOM 15126 C CA . THR D 1 753 ? 126.823 170.884 98.752 1.00 48.77 753 THR E CA 1
ATOM 15127 C C . THR D 1 753 ? 127.227 170.703 100.233 1.00 48.64 753 THR E C 1
ATOM 15128 O O . THR D 1 753 ? 126.774 169.769 100.903 1.00 48.37 753 THR E O 1
ATOM 15132 N N . GLY D 1 754 ? 128.066 171.617 100.720 1.00 49.71 754 GLY E N 1
ATOM 15133 C CA . GLY D 1 754 ? 128.517 171.639 102.101 1.00 50.54 754 GLY E CA 1
ATOM 15134 C C . GLY D 1 754 ? 127.330 171.768 103.046 1.00 51.19 754 GLY E C 1
ATOM 15135 O O . GLY D 1 754 ? 127.246 171.097 104.082 1.00 51.76 754 GLY E O 1
ATOM 15136 N N . LEU D 1 755 ? 126.393 172.640 102.703 1.00 51.34 755 LEU E N 1
ATOM 15137 C CA . LEU D 1 755 ? 125.180 172.775 103.490 1.00 51.30 755 LEU E CA 1
ATOM 15138 C C . LEU D 1 755 ? 124.279 171.522 103.282 1.00 52.50 755 LEU E C 1
ATOM 15139 O O . LEU D 1 755 ? 123.653 171.054 104.235 1.00 53.15 755 LEU E O 1
ATOM 15144 N N . ALA D 1 756 ? 124.228 170.938 102.088 1.00 52.97 756 ALA E N 1
ATOM 15145 C CA . ALA D 1 756 ? 123.357 169.764 101.892 1.00 52.50 756 ALA E CA 1
ATOM 15146 C C . ALA D 1 756 ? 123.742 168.542 102.728 1.00 52.38 756 ALA E C 1
ATOM 15147 O O . ALA D 1 756 ? 122.887 167.724 103.084 1.00 52.07 756 ALA E O 1
ATOM 15149 N N . LYS D 1 757 ? 125.023 168.456 103.065 1.00 53.23 757 LYS E N 1
ATOM 15150 C CA . LYS D 1 757 ? 125.614 167.341 103.823 1.00 54.41 757 LYS E CA 1
ATOM 15151 C C . LYS D 1 757 ? 125.380 167.221 105.346 1.00 54.65 757 LYS E C 1
ATOM 15152 O O . LYS D 1 757 ? 125.503 166.113 105.904 1.00 54.97 757 LYS E O 1
ATOM 15158 N N . ARG D 1 758 ? 125.064 168.342 106.003 1.00 53.91 758 ARG E N 1
ATOM 15159 C CA . ARG D 1 758 ? 124.710 168.359 107.422 1.00 52.00 758 ARG E CA 1
ATOM 15160 C C . ARG D 1 758 ? 123.721 167.237 107.573 1.00 52.10 758 ARG E C 1
ATOM 15161 O O . ARG D 1 758 ? 122.702 167.228 106.881 1.00 51.97 758 ARG E O 1
ATOM 15169 N N . PRO D 1 759 ? 123.986 166.290 108.489 1.00 53.43 759 PRO E N 1
ATOM 15170 C CA . PRO D 1 759 ? 123.090 165.155 108.715 1.00 53.84 759 PRO E CA 1
ATOM 15171 C C . PRO D 1 759 ? 121.814 165.535 109.480 1.00 54.09 759 PRO E C 1
ATOM 15172 O O . PRO D 1 759 ? 121.820 166.466 110.301 1.00 53.24 759 PRO E O 1
ATOM 15176 N N . PHE D 1 760 ? 120.730 164.819 109.199 1.00 54.12 760 PHE E N 1
ATOM 15177 C CA . PHE D 1 760 ? 119.465 165.042 109.878 1.00 55.84 760 PHE E CA 1
ATOM 15178 C C . PHE D 1 760 ? 119.417 164.278 111.202 1.00 58.64 760 PHE E C 1
ATOM 15179 O O . PHE D 1 760 ? 119.360 163.038 111.241 1.00 58.97 760 PHE E O 1
ATOM 15187 N N . ASP D 1 761 ? 119.435 165.053 112.278 1.00 60.95 761 ASP E N 1
ATOM 15188 C CA . ASP D 1 761 ? 119.405 164.580 113.657 1.00 63.48 761 ASP E CA 1
ATOM 15189 C C . ASP D 1 761 ? 117.946 164.609 114.202 1.00 64.72 761 ASP E C 1
ATOM 15190 O O . ASP D 1 761 ? 117.416 165.661 114.568 1.00 64.14 761 ASP E O 1
ATOM 15195 N N . GLU D 1 762 ? 117.319 163.436 114.223 1.00 66.38 762 GLU E N 1
ATOM 15196 C CA . GLU D 1 762 ? 115.939 163.171 114.681 1.00 68.76 762 GLU E CA 1
ATOM 15197 C C . GLU D 1 762 ? 115.680 163.533 116.159 1.00 69.99 762 GLU E C 1
ATOM 15198 O O . GLU D 1 762 ? 114.541 163.433 116.639 1.00 69.39 762 GLU E O 1
ATOM 15204 N N . ARG D 1 763 ? 116.756 163.952 116.827 1.00 72.42 763 ARG E N 1
ATOM 15205 C CA . ARG D 1 763 ? 116.896 164.157 118.286 1.00 74.77 763 ARG E CA 1
ATOM 15206 C C . ARG D 1 763 ? 116.330 162.933 119.029 1.00 76.60 763 ARG E C 1
ATOM 15207 O O . ARG D 1 763 ? 117.074 161.928 119.129 1.00 77.51 763 ARG E O 1
ATOM 15215 N N . ARG D 1 764 ? 115.170 162.947 119.463 1.00 78.77 764 ARG E N 1
ATOM 15216 N N . MET E 2 1 ? 122.108 137.183 77.963 1.00 87.54 1 MET F N 1
ATOM 15217 C CA . MET E 2 1 ? 121.612 136.781 76.611 1.00 87.60 1 MET F CA 1
ATOM 15218 C C . MET E 2 1 ? 120.680 137.837 75.858 1.00 85.99 1 MET F C 1
ATOM 15219 O O . MET E 2 1 ? 120.517 137.730 74.614 1.00 86.23 1 MET F O 1
ATOM 15224 N N . PRO E 2 2 ? 119.980 138.777 76.602 1.00 83.49 2 PRO F N 1
ATOM 15225 C CA . PRO E 2 2 ? 119.167 139.820 75.932 1.00 80.82 2 PRO F CA 1
ATOM 15226 C C . PRO E 2 2 ? 120.206 140.993 75.724 1.00 78.13 2 PRO F C 1
ATOM 15227 O O . PRO E 2 2 ? 121.380 140.842 76.089 1.00 77.93 2 PRO F O 1
ATOM 15231 N N . ARG E 2 3 ? 119.783 142.138 75.172 1.00 74.97 3 ARG F N 1
ATOM 15232 C CA . ARG E 2 3 ? 120.621 143.352 75.018 1.00 71.58 3 ARG F CA 1
ATOM 15233 C C . ARG E 2 3 ? 119.803 144.534 75.587 1.00 69.14 3 ARG F C 1
ATOM 15234 O O . ARG E 2 3 ? 118.946 145.095 74.901 1.00 68.52 3 ARG F O 1
ATOM 15242 N N . TYR E 2 4 ? 120.065 144.890 76.844 1.00 65.68 4 TYR F N 1
ATOM 15243 C CA . TYR E 2 4 ? 119.326 145.954 77.540 1.00 63.04 4 TYR F CA 1
ATOM 15244 C C . TYR E 2 4 ? 119.449 147.365 77.042 1.00 61.27 4 TYR F C 1
ATOM 15245 O O . TYR E 2 4 ? 120.561 147.871 76.949 1.00 61.79 4 TYR F O 1
ATOM 15254 N N . ALA E 2 5 ? 118.322 148.019 76.762 1.00 58.43 5 ALA F N 1
ATOM 15255 C CA . ALA E 2 5 ? 118.356 149.405 76.307 1.00 56.15 5 ALA F CA 1
ATOM 15256 C C . ALA E 2 5 ? 117.216 150.351 76.724 1.00 54.82 5 ALA F C 1
ATOM 15257 O O . ALA E 2 5 ? 116.116 149.945 77.127 1.00 53.47 5 ALA F O 1
ATOM 15259 N N . MET E 2 6 ? 117.528 151.633 76.583 1.00 52.81 6 MET F N 1
ATOM 15260 C CA . MET E 2 6 ? 116.698 152.757 76.962 1.00 49.10 6 MET F CA 1
ATOM 15261 C C . MET E 2 6 ? 116.483 153.665 75.730 1.00 46.16 6 MET F C 1
ATOM 15262 O O . MET E 2 6 ? 117.413 153.882 74.957 1.00 46.05 6 MET F O 1
ATOM 15267 N N . ALA E 2 7 ? 115.268 154.145 75.506 1.00 43.23 7 ALA F N 1
ATOM 15268 C CA . ALA E 2 7 ? 115.029 155.076 74.415 1.00 41.01 7 ALA F CA 1
ATOM 15269 C C . ALA E 2 7 ? 114.293 156.294 74.990 1.00 40.47 7 ALA F C 1
ATOM 15270 O O . ALA E 2 7 ? 113.461 156.158 75.894 1.00 40.31 7 ALA F O 1
ATOM 15272 N N . ILE E 2 8 ? 114.652 157.480 74.510 1.00 39.31 8 ILE F N 1
ATOM 15273 C CA . ILE E 2 8 ? 114.025 158.717 74.945 1.00 37.96 8 ILE F CA 1
ATOM 15274 C C . ILE E 2 8 ? 113.492 159.496 73.755 1.00 37.87 8 ILE F C 1
ATOM 15275 O O . ILE E 2 8 ? 114.237 159.909 72.871 1.00 38.03 8 ILE F O 1
ATOM 15280 N N . ASP E 2 9 ? 112.181 159.667 73.729 1.00 37.57 9 ASP F N 1
ATOM 15281 C CA . ASP E 2 9 ? 111.516 160.376 72.647 1.00 37.74 9 ASP F CA 1
ATOM 15282 C C . ASP E 2 9 ? 111.601 161.880 72.953 1.00 36.53 9 ASP F C 1
ATOM 15283 O O . ASP E 2 9 ? 110.830 162.360 73.763 1.00 37.35 9 ASP F O 1
ATOM 15288 N N . LEU E 2 10 ? 112.539 162.602 72.325 1.00 36.48 10 LEU F N 1
ATOM 15289 C CA . LEU E 2 10 ? 112.756 164.047 72.553 1.00 36.22 10 LEU F CA 1
ATOM 15290 C C . LEU E 2 10 ? 111.610 164.953 72.029 1.00 37.37 10 LEU F C 1
ATOM 15291 O O . LEU E 2 10 ? 111.545 166.146 72.366 1.00 39.28 10 LEU F O 1
ATOM 15296 N N . SER E 2 11 ? 110.703 164.410 71.223 1.00 36.06 11 SER F N 1
ATOM 15297 C CA . SER E 2 11 ? 109.578 165.202 70.723 1.00 35.45 11 SER F CA 1
ATOM 15298 C C . SER E 2 11 ? 108.559 165.386 71.876 1.00 34.96 11 SER F C 1
ATOM 15299 O O . SER E 2 11 ? 107.740 166.305 71.853 1.00 35.62 11 SER F O 1
ATOM 15302 N N . LEU E 2 12 ? 108.635 164.526 72.891 1.00 35.15 12 LEU F N 1
ATOM 15303 C CA . LEU E 2 12 ? 107.749 164.570 74.072 1.00 35.99 12 LEU F CA 1
ATOM 15304 C C . LEU E 2 12 ? 108.454 165.054 75.378 1.00 37.45 12 LEU F C 1
ATOM 15305 O O . LEU E 2 12 ? 107.780 165.522 76.306 1.00 38.26 12 LEU F O 1
ATOM 15310 N N . CYS E 2 13 ? 109.783 164.949 75.460 1.00 36.76 13 CYS F N 1
ATOM 15311 C CA . CYS E 2 13 ? 110.509 165.420 76.637 1.00 35.36 13 CYS F CA 1
ATOM 15312 C C . CYS E 2 13 ? 110.305 166.950 76.782 1.00 34.34 13 CYS F C 1
ATOM 15313 O O . CYS E 2 13 ? 110.469 167.708 75.809 1.00 34.02 13 CYS F O 1
ATOM 15316 N N . VAL E 2 14 ? 109.909 167.372 77.981 1.00 31.43 14 VAL F N 1
ATOM 15317 C CA . VAL E 2 14 ? 109.708 168.773 78.341 1.00 31.20 14 VAL F CA 1
ATOM 15318 C C . VAL E 2 14 ? 110.793 169.165 79.358 1.00 31.44 14 VAL F C 1
ATOM 15319 O O . VAL E 2 14 ? 110.820 170.291 79.816 1.00 31.08 14 VAL F O 1
ATOM 15323 N N . GLY E 2 15 ? 111.674 168.240 79.715 1.00 32.64 15 GLY F N 1
ATOM 15324 C CA . GLY E 2 15 ? 112.752 168.560 80.637 1.00 36.06 15 GLY F CA 1
ATOM 15325 C C . GLY E 2 15 ? 112.416 169.063 82.046 1.00 37.96 15 GLY F C 1
ATOM 15326 O O . GLY E 2 15 ? 113.155 169.896 82.602 1.00 38.18 15 GLY F O 1
ATOM 15327 N N . CYS E 2 16 ? 111.282 168.601 82.581 1.00 37.23 16 CYS F N 1
ATOM 15328 C CA . CYS E 2 16 ? 110.766 168.841 83.958 1.00 39.76 16 CYS F CA 1
ATOM 15329 C C . CYS E 2 16 ? 111.836 167.961 84.649 1.00 39.50 16 CYS F C 1
ATOM 15330 O O . CYS E 2 16 ? 112.221 167.020 84.023 1.00 43.84 16 CYS F O 1
ATOM 15333 N N . ALA E 2 17 ? 112.385 168.098 85.831 1.00 38.57 17 ALA F N 1
ATOM 15334 C CA . ALA E 2 17 ? 113.390 166.996 86.006 1.00 36.59 17 ALA F CA 1
ATOM 15335 C C . ALA E 2 17 ? 112.965 165.795 86.867 1.00 36.17 17 ALA F C 1
ATOM 15336 O O . ALA E 2 17 ? 113.696 165.382 87.767 1.00 35.60 17 ALA F O 1
ATOM 15338 N N . ALA E 2 18 ? 111.825 165.191 86.545 1.00 34.71 18 ALA F N 1
ATOM 15339 C CA . ALA E 2 18 ? 111.260 164.113 87.374 1.00 32.89 18 ALA F CA 1
ATOM 15340 C C . ALA E 2 18 ? 112.018 162.809 87.534 1.00 34.07 18 ALA F C 1
ATOM 15341 O O . ALA E 2 18 ? 112.051 162.222 88.638 1.00 35.23 18 ALA F O 1
ATOM 15343 N N . CYS E 2 19 ? 112.582 162.366 86.416 1.00 32.56 19 CYS F N 1
ATOM 15344 C CA . CYS E 2 19 ? 113.402 161.170 86.273 1.00 33.35 19 CYS F CA 1
ATOM 15345 C C . CYS E 2 19 ? 114.663 161.437 87.119 1.00 32.47 19 CYS F C 1
ATOM 15346 O O . CYS E 2 19 ? 115.040 160.631 87.979 1.00 31.63 19 CYS F O 1
ATOM 15349 N N . ALA E 2 20 ? 115.288 162.587 86.889 1.00 32.24 20 ALA F N 1
ATOM 15350 C CA . ALA E 2 20 ? 116.472 162.983 87.635 1.00 32.72 20 ALA F CA 1
ATOM 15351 C C . ALA E 2 20 ? 116.238 162.962 89.161 1.00 34.83 20 ALA F C 1
ATOM 15352 O O . ALA E 2 20 ? 117.088 162.470 89.905 1.00 35.76 20 ALA F O 1
ATOM 15354 N N . VAL E 2 21 ? 115.101 163.473 89.639 1.00 34.77 21 VAL F N 1
ATOM 15355 C CA . VAL E 2 21 ? 114.818 163.471 91.077 1.00 35.01 21 VAL F CA 1
ATOM 15356 C C . VAL E 2 21 ? 114.420 162.063 91.581 1.00 34.66 21 VAL F C 1
ATOM 15357 O O . VAL E 2 21 ? 114.836 161.655 92.667 1.00 33.49 21 VAL F O 1
ATOM 15361 N N . ALA E 2 22 ? 113.666 161.303 90.792 1.00 34.83 22 ALA F N 1
ATOM 15362 C CA . ALA E 2 22 ? 113.289 159.917 91.161 1.00 37.68 22 ALA F CA 1
ATOM 15363 C C . ALA E 2 22 ? 114.569 159.028 91.399 1.00 39.69 22 ALA F C 1
ATOM 15364 O O . ALA E 2 22 ? 114.627 158.247 92.374 1.00 39.56 22 ALA F O 1
ATOM 15366 N N . CYS E 2 23 ? 115.574 159.179 90.518 1.00 40.12 23 CYS F N 1
ATOM 15367 C CA . CYS E 2 23 ? 116.911 158.531 90.607 1.00 39.31 23 CYS F CA 1
ATOM 15368 C C . CYS E 2 23 ? 117.593 158.858 91.977 1.00 37.99 23 CYS F C 1
ATOM 15369 O O . CYS E 2 23 ? 117.926 157.954 92.728 1.00 38.55 23 CYS F O 1
ATOM 15372 N N . LYS E 2 24 ? 117.821 160.142 92.273 1.00 39.74 24 LYS F N 1
ATOM 15373 C CA . LYS E 2 24 ? 118.409 160.625 93.552 1.00 40.93 24 LYS F CA 1
ATOM 15374 C C . LYS E 2 24 ? 117.764 160.098 94.852 1.00 42.52 24 LYS F C 1
ATOM 15375 O O . LYS E 2 24 ? 118.406 160.012 95.911 1.00 44.03 24 LYS F O 1
ATOM 15381 N N . MET E 2 25 ? 116.473 159.813 94.797 1.00 42.23 25 MET F N 1
ATOM 15382 C CA . MET E 2 25 ? 115.746 159.335 95.971 1.00 43.82 25 MET F CA 1
ATOM 15383 C C . MET E 2 25 ? 115.951 157.835 96.197 1.00 45.32 25 MET F C 1
ATOM 15384 O O . MET E 2 25 ? 116.231 157.380 97.315 1.00 45.67 25 MET F O 1
ATOM 15389 N N . GLU E 2 26 ? 115.793 157.097 95.104 1.00 46.47 26 GLU F N 1
ATOM 15390 C CA . GLU E 2 26 ? 115.928 155.637 94.991 1.00 47.30 26 GLU F CA 1
ATOM 15391 C C . GLU E 2 26 ? 117.331 155.079 95.310 1.00 47.65 26 GLU F C 1
ATOM 15392 O O . GLU E 2 26 ? 117.497 154.179 96.150 1.00 48.13 26 GLU F O 1
ATOM 15398 N N . ASN E 2 27 ? 118.328 155.618 94.627 1.00 47.33 27 ASN F N 1
ATOM 15399 C CA . ASN E 2 27 ? 119.701 155.169 94.750 1.00 47.96 27 ASN F CA 1
ATOM 15400 C C . ASN E 2 27 ? 120.479 155.992 95.772 1.00 48.26 27 ASN F C 1
ATOM 15401 O O . ASN E 2 27 ? 121.707 155.868 95.915 1.00 47.69 27 ASN F O 1
ATOM 15406 N N . GLU E 2 28 ? 119.729 156.811 96.495 1.00 47.99 28 GLU F N 1
ATOM 15407 C CA . GLU E 2 28 ? 120.273 157.661 97.529 1.00 47.54 28 GLU F CA 1
ATOM 15408 C C . GLU E 2 28 ? 121.615 158.208 97.042 1.00 46.86 28 GLU F C 1
ATOM 15409 O O . GLU E 2 28 ? 122.625 158.038 97.718 1.00 48.16 28 GLU F O 1
ATOM 15415 N N . VAL E 2 29 ? 121.629 158.805 95.849 1.00 46.04 29 VAL F N 1
ATOM 15416 C CA . VAL E 2 29 ? 122.838 159.395 95.269 1.00 45.23 29 VAL F CA 1
ATOM 15417 C C . VAL E 2 29 ? 123.098 160.639 96.162 1.00 45.55 29 VAL F C 1
ATOM 15418 O O . VAL E 2 29 ? 122.176 161.432 96.411 1.00 46.49 29 VAL F O 1
ATOM 15422 N N . PRO E 2 30 ? 124.341 160.790 96.690 1.00 44.69 30 PRO F N 1
ATOM 15423 C CA . PRO E 2 30 ? 124.851 161.857 97.576 1.00 43.94 30 PRO F CA 1
ATOM 15424 C C . PRO E 2 30 ? 124.872 163.280 96.974 1.00 42.93 30 PRO F C 1
ATOM 15425 O O . PRO E 2 30 ? 124.869 163.388 95.750 1.00 43.29 30 PRO F O 1
ATOM 15429 N N . PRO E 2 31 ? 124.847 164.370 97.813 1.00 42.31 31 PRO F N 1
ATOM 15430 C CA . PRO E 2 31 ? 124.885 165.752 97.290 1.00 40.67 31 PRO F CA 1
ATOM 15431 C C . PRO E 2 31 ? 126.139 166.049 96.406 1.00 41.21 31 PRO F C 1
ATOM 15432 O O . PRO E 2 31 ? 127.247 165.618 96.750 1.00 42.39 31 PRO F O 1
ATOM 15436 N N . GLY E 2 32 ? 125.983 166.795 95.311 1.00 40.62 32 GLY F N 1
ATOM 15437 C CA . GLY E 2 32 ? 127.100 167.161 94.460 1.00 40.55 32 GLY F CA 1
ATOM 15438 C C . GLY E 2 32 ? 127.417 166.272 93.268 1.00 40.05 32 GLY F C 1
ATOM 15439 O O . GLY E 2 32 ? 128.208 166.634 92.391 1.00 39.08 32 GLY F O 1
ATOM 15440 N N . VAL E 2 33 ? 126.804 165.100 93.225 1.00 38.58 33 VAL F N 1
ATOM 15441 C CA . VAL E 2 33 ? 127.019 164.172 92.132 1.00 36.86 33 VAL F CA 1
ATOM 15442 C C . VAL E 2 33 ? 125.675 163.619 91.602 1.00 36.23 33 VAL F C 1
ATOM 15443 O O . VAL E 2 33 ? 124.693 163.536 92.341 1.00 36.58 33 VAL F O 1
ATOM 15447 N N . PHE E 2 34 ? 125.657 163.250 90.327 1.00 35.65 34 PHE F N 1
ATOM 15448 C CA . PHE E 2 34 ? 124.440 162.852 89.626 1.00 36.78 34 PHE F CA 1
ATOM 15449 C C . PHE E 2 34 ? 124.531 161.629 88.702 1.00 36.24 34 PHE F C 1
ATOM 15450 O O . PHE E 2 34 ? 125.440 161.559 87.889 1.00 36.72 34 PHE F O 1
ATOM 15458 N N . ASN E 2 35 ? 123.615 160.673 88.813 1.00 36.92 35 ASN F N 1
ATOM 15459 C CA . ASN E 2 35 ? 123.621 159.548 87.872 1.00 36.70 35 ASN F CA 1
ATOM 15460 C C . ASN E 2 35 ? 122.958 160.044 86.556 1.00 36.53 35 ASN F C 1
ATOM 15461 O O . ASN E 2 35 ? 123.304 159.606 85.448 1.00 37.68 35 ASN F O 1
ATOM 15466 N N . LEU E 2 36 ? 122.047 161.005 86.705 1.00 34.88 36 LEU F N 1
ATOM 15467 C CA . LEU E 2 36 ? 121.222 161.555 85.627 1.00 33.38 36 LEU F CA 1
ATOM 15468 C C . LEU E 2 36 ? 121.034 163.062 85.796 1.00 34.78 36 LEU F C 1
ATOM 15469 O O . LEU E 2 36 ? 120.800 163.517 86.916 1.00 36.28 36 LEU F O 1
ATOM 15474 N N . TRP E 2 37 ? 121.120 163.810 84.696 1.00 34.29 37 TRP F N 1
ATOM 15475 C CA . TRP E 2 37 ? 120.945 165.269 84.654 1.00 34.76 37 TRP F CA 1
ATOM 15476 C C . TRP E 2 37 ? 120.250 165.657 83.308 1.00 34.88 37 TRP F C 1
ATOM 15477 O O . TRP E 2 37 ? 120.219 164.839 82.386 1.00 35.85 37 TRP F O 1
ATOM 15488 N N . ILE E 2 38 ? 119.678 166.862 83.201 1.00 34.47 38 ILE F N 1
ATOM 15489 C CA . ILE E 2 38 ? 119.000 167.343 81.978 1.00 34.10 38 ILE F CA 1
ATOM 15490 C C . ILE E 2 38 ? 119.826 168.500 81.342 1.00 33.81 38 ILE F C 1
ATOM 15491 O O . ILE E 2 38 ? 120.410 169.303 82.069 1.00 35.29 38 ILE F O 1
ATOM 15496 N N . ARG E 2 39 ? 119.906 168.565 80.017 1.00 33.44 39 ARG F N 1
ATOM 15497 C CA . ARG E 2 39 ? 120.642 169.611 79.286 1.00 32.42 39 ARG F CA 1
ATOM 15498 C C . ARG E 2 39 ? 119.571 170.247 78.411 1.00 34.62 39 ARG F C 1
ATOM 15499 O O . ARG E 2 39 ? 118.804 169.521 77.785 1.00 36.62 39 ARG F O 1
ATOM 15507 N N . GLU E 2 40 ? 119.495 171.578 78.380 1.00 34.86 40 GLU F N 1
ATOM 15508 C CA . GLU E 2 40 ? 118.483 172.317 77.610 1.00 36.24 40 GLU F CA 1
ATOM 15509 C C . GLU E 2 40 ? 119.221 173.342 76.757 1.00 35.44 40 GLU F C 1
ATOM 15510 O O . GLU E 2 40 ? 119.978 174.138 77.303 1.00 36.03 40 GLU F O 1
ATOM 15516 N N . ARG E 2 41 ? 118.996 173.342 75.449 1.00 35.65 41 ARG F N 1
ATOM 15517 C CA . ARG E 2 41 ? 119.694 174.251 74.540 1.00 35.66 41 ARG F CA 1
ATOM 15518 C C . ARG E 2 41 ? 118.740 174.828 73.449 1.00 36.45 41 ARG F C 1
ATOM 15519 O O . ARG E 2 41 ? 117.872 174.101 72.939 1.00 35.87 41 ARG F O 1
ATOM 15527 N N . GLU E 2 42 ? 118.854 176.135 73.155 1.00 37.35 42 GLU F N 1
ATOM 15528 C CA . GLU E 2 42 ? 118.058 176.797 72.103 1.00 39.24 42 GLU F CA 1
ATOM 15529 C C . GLU E 2 42 ? 118.916 176.883 70.796 1.00 42.07 42 GLU F C 1
ATOM 15530 O O . GLU E 2 42 ? 120.149 176.984 70.876 1.00 42.29 42 GLU F O 1
ATOM 15536 N N . VAL E 2 43 ? 118.278 176.777 69.625 1.00 44.77 43 VAL F N 1
ATOM 15537 C CA . VAL E 2 43 ? 118.904 176.836 68.278 1.00 48.94 43 VAL F CA 1
ATOM 15538 C C . VAL E 2 43 ? 118.014 177.916 67.747 1.00 51.37 43 VAL F C 1
ATOM 15539 O O . VAL E 2 43 ? 116.799 177.741 67.622 1.00 51.22 43 VAL F O 1
ATOM 15543 N N . GLY E 2 44 ? 118.645 179.009 67.364 1.00 54.34 44 GLY F N 1
ATOM 15544 C CA . GLY E 2 44 ? 117.834 180.183 67.201 1.00 57.01 44 GLY F CA 1
ATOM 15545 C C . GLY E 2 44 ? 117.341 181.038 66.099 1.00 59.29 44 GLY F C 1
ATOM 15546 O O . GLY E 2 44 ? 117.509 180.686 64.953 1.00 61.36 44 GLY F O 1
ATOM 15547 N N . GLU E 2 45 ? 116.706 182.153 66.482 1.00 61.29 45 GLU F N 1
ATOM 15548 C CA . GLU E 2 45 ? 116.111 183.172 65.592 1.00 62.44 45 GLU F CA 1
ATOM 15549 C C . GLU E 2 45 ? 114.606 182.946 65.288 1.00 62.60 45 GLU F C 1
ATOM 15550 O O . GLU E 2 45 ? 114.245 181.992 64.590 1.00 62.38 45 GLU F O 1
ATOM 15556 N N . TYR E 2 46 ? 113.763 183.863 65.783 1.00 63.28 46 TYR F N 1
ATOM 15557 C CA . TYR E 2 46 ? 112.269 183.859 65.709 1.00 63.93 46 TYR F CA 1
ATOM 15558 C C . TYR E 2 46 ? 111.374 182.890 64.898 1.00 64.23 46 TYR F C 1
ATOM 15559 O O . TYR E 2 46 ? 110.809 181.956 65.510 1.00 65.02 46 TYR F O 1
ATOM 15568 N N . PRO E 2 47 ? 111.189 183.104 63.555 1.00 63.33 47 PRO F N 1
ATOM 15569 C CA . PRO E 2 47 ? 110.338 182.207 62.762 1.00 61.75 47 PRO F CA 1
ATOM 15570 C C . PRO E 2 47 ? 110.805 180.767 62.802 1.00 60.14 47 PRO F C 1
ATOM 15571 O O . PRO E 2 47 ? 110.054 179.835 62.476 1.00 60.61 47 PRO F O 1
ATOM 15575 N N . ASN E 2 48 ? 112.034 180.619 63.272 1.00 57.75 48 ASN F N 1
ATOM 15576 C CA . ASN E 2 48 ? 112.743 179.354 63.316 1.00 55.94 48 ASN F CA 1
ATOM 15577 C C . ASN E 2 48 ? 113.479 179.022 64.645 1.00 53.33 48 ASN F C 1
ATOM 15578 O O . ASN E 2 48 ? 114.650 178.632 64.626 1.00 53.26 48 ASN F O 1
ATOM 15583 N N . LEU E 2 49 ? 112.794 179.181 65.777 1.00 49.19 49 LEU F N 1
ATOM 15584 C CA . LEU E 2 49 ? 113.334 178.886 67.112 1.00 45.37 49 LEU F CA 1
ATOM 15585 C C . LEU E 2 49 ? 113.084 177.390 67.395 1.00 43.26 49 LEU F C 1
ATOM 15586 O O . LEU E 2 49 ? 111.995 176.901 67.093 1.00 43.09 49 LEU F O 1
ATOM 15591 N N . VAL E 2 50 ? 114.075 176.684 67.949 1.00 40.56 50 VAL F N 1
ATOM 15592 C CA . VAL E 2 50 ? 113.977 175.263 68.354 1.00 37.35 50 VAL F CA 1
ATOM 15593 C C . VAL E 2 50 ? 114.649 175.059 69.762 1.00 36.34 50 VAL F C 1
ATOM 15594 O O . VAL E 2 50 ? 115.723 175.620 70.007 1.00 35.32 50 VAL F O 1
ATOM 15598 N N . VAL E 2 51 ? 113.993 174.357 70.703 1.00 35.47 51 VAL F N 1
ATOM 15599 C CA . VAL E 2 51 ? 114.572 174.052 72.046 1.00 35.36 51 VAL F CA 1
ATOM 15600 C C . VAL E 2 51 ? 114.623 172.520 72.212 1.00 35.34 51 VAL F C 1
ATOM 15601 O O . VAL E 2 51 ? 113.629 171.814 71.996 1.00 34.41 51 VAL F O 1
ATOM 15605 N N . GLU E 2 52 ? 115.810 172.033 72.557 1.00 35.13 52 GLU F N 1
ATOM 15606 C CA . GLU E 2 52 ? 116.081 170.616 72.760 1.00 34.18 52 GLU F CA 1
ATOM 15607 C C . GLU E 2 52 ? 116.221 170.361 74.258 1.00 33.77 52 GLU F C 1
ATOM 15608 O O . GLU E 2 52 ? 117.064 170.997 74.909 1.00 34.58 52 GLU F O 1
ATOM 15614 N N . PHE E 2 53 ? 115.379 169.476 74.801 1.00 31.66 53 PHE F N 1
ATOM 15615 C CA . PHE E 2 53 ? 115.415 169.058 76.199 1.00 32.52 53 PHE F CA 1
ATOM 15616 C C . PHE E 2 53 ? 116.012 167.659 76.097 1.00 32.67 53 PHE F C 1
ATOM 15617 O O . PHE E 2 53 ? 115.438 166.778 75.443 1.00 31.94 53 PHE F O 1
ATOM 15625 N N . ARG E 2 54 ? 117.153 167.463 76.746 1.00 32.53 54 ARG F N 1
ATOM 15626 C CA . ARG E 2 54 ? 117.878 166.208 76.642 1.00 33.65 54 ARG F CA 1
ATOM 15627 C C . ARG E 2 54 ? 118.384 165.599 77.965 1.00 34.27 54 ARG F C 1
ATOM 15628 O O . ARG E 2 54 ? 119.284 166.172 78.623 1.00 36.17 54 ARG F O 1
ATOM 15636 N N . PRO E 2 55 ? 117.793 164.462 78.406 1.00 34.24 55 PRO F N 1
ATOM 15637 C CA . PRO E 2 55 ? 118.302 163.895 79.660 1.00 34.84 55 PRO F CA 1
ATOM 15638 C C . PRO E 2 55 ? 119.604 163.091 79.361 1.00 35.82 55 PRO F C 1
ATOM 15639 O O . PRO E 2 55 ? 119.663 162.376 78.358 1.00 37.12 55 PRO F O 1
ATOM 15643 N N . GLU E 2 56 ? 120.646 163.218 80.177 1.00 35.73 56 GLU F N 1
ATOM 15644 C CA . GLU E 2 56 ? 121.893 162.485 79.948 1.00 35.63 56 GLU F CA 1
ATOM 15645 C C . GLU E 2 56 ? 122.240 161.569 81.140 1.00 36.28 56 GLU F C 1
ATOM 15646 O O . GLU E 2 56 ? 121.906 161.896 82.275 1.00 36.23 56 GLU F O 1
ATOM 15652 N N . GLN E 2 57 ? 122.879 160.426 80.882 1.00 36.59 57 GLN F N 1
ATOM 15653 C CA . GLN E 2 57 ? 123.266 159.445 81.911 1.00 37.17 57 GLN F CA 1
ATOM 15654 C C . GLN E 2 57 ? 124.137 158.374 81.225 1.00 37.48 57 GLN F C 1
ATOM 15655 O O . GLN E 2 57 ? 124.402 158.500 80.023 1.00 36.75 57 GLN F O 1
ATOM 15661 N N . CYS E 2 58 ? 124.580 157.348 81.969 1.00 37.72 58 CYS F N 1
ATOM 15662 C CA . CYS E 2 58 ? 125.346 156.233 81.387 1.00 37.41 58 CYS F CA 1
ATOM 15663 C C . CYS E 2 58 ? 124.472 155.599 80.275 1.00 37.72 58 CYS F C 1
ATOM 15664 O O . CYS E 2 58 ? 123.291 155.285 80.481 1.00 37.47 58 CYS F O 1
ATOM 15667 N N . LEU E 2 59 ? 125.081 155.425 79.109 1.00 38.08 59 LEU F N 1
ATOM 15668 C CA . LEU E 2 59 ? 124.449 154.882 77.923 1.00 39.15 59 LEU F CA 1
ATOM 15669 C C . LEU E 2 59 ? 124.688 153.367 77.861 1.00 39.78 59 LEU F C 1
ATOM 15670 O O . LEU E 2 59 ? 124.198 152.682 76.950 1.00 41.18 59 LEU F O 1
ATOM 15675 N N . HIS E 2 60 ? 125.433 152.856 78.833 1.00 39.65 60 HIS F N 1
ATOM 15676 C CA . HIS E 2 60 ? 125.739 151.435 78.918 1.00 40.23 60 HIS F CA 1
ATOM 15677 C C . HIS E 2 60 ? 126.134 150.975 77.502 1.00 40.40 60 HIS F C 1
ATOM 15678 O O . HIS E 2 60 ? 125.486 150.110 76.910 1.00 40.75 60 HIS F O 1
ATOM 15685 N N . CYS E 2 61 ? 127.188 151.614 76.985 1.00 41.51 61 CYS F N 1
ATOM 15686 C CA . CYS E 2 61 ? 127.757 151.411 75.648 1.00 42.25 61 CYS F CA 1
ATOM 15687 C C . CYS E 2 61 ? 128.025 149.940 75.343 1.00 43.29 61 CYS F C 1
ATOM 15688 O O . CYS E 2 61 ? 128.398 149.183 76.227 1.00 43.84 61 CYS F O 1
ATOM 15691 N N . GLU E 2 62 ? 127.858 149.508 74.107 1.00 46.25 62 GLU F N 1
ATOM 15692 C CA . GLU E 2 62 ? 128.085 148.090 73.831 1.00 48.33 62 GLU F CA 1
ATOM 15693 C C . GLU E 2 62 ? 129.566 147.762 73.699 1.00 47.99 62 GLU F C 1
ATOM 15694 O O . GLU E 2 62 ? 129.973 146.609 73.794 1.00 48.85 62 GLU F O 1
ATOM 15700 N N . ASN E 2 63 ? 130.383 148.785 73.536 1.00 47.23 63 ASN F N 1
ATOM 15701 C CA . ASN E 2 63 ? 131.809 148.622 73.349 1.00 46.79 63 ASN F CA 1
ATOM 15702 C C . ASN E 2 63 ? 132.399 149.743 74.235 1.00 45.99 63 ASN F C 1
ATOM 15703 O O . ASN E 2 63 ? 133.061 150.666 73.732 1.00 45.66 63 ASN F O 1
ATOM 15708 N N . PRO E 2 64 ? 132.207 149.625 75.586 1.00 44.76 64 PRO F N 1
ATOM 15709 C CA . PRO E 2 64 ? 132.669 150.597 76.577 1.00 44.43 64 PRO F CA 1
ATOM 15710 C C . PRO E 2 64 ? 134.119 150.931 76.822 1.00 44.19 64 PRO F C 1
ATOM 15711 O O . PRO E 2 64 ? 134.864 150.114 77.350 1.00 45.60 64 PRO F O 1
ATOM 15715 N N . PRO E 2 65 ? 134.520 152.175 76.516 1.00 43.58 65 PRO F N 1
ATOM 15716 C CA . PRO E 2 65 ? 135.931 152.431 76.785 1.00 43.15 65 PRO F CA 1
ATOM 15717 C C . PRO E 2 65 ? 136.395 152.395 78.270 1.00 43.56 65 PRO F C 1
ATOM 15718 O O . PRO E 2 65 ? 137.601 152.292 78.539 1.00 43.89 65 PRO F O 1
ATOM 15722 N N . CYS E 2 66 ? 135.457 152.447 79.219 1.00 43.89 66 CYS F N 1
ATOM 15723 C CA . CYS E 2 66 ? 135.737 152.479 80.680 1.00 44.59 66 CYS F CA 1
ATOM 15724 C C . CYS E 2 66 ? 136.096 151.147 81.387 1.00 44.97 66 CYS F C 1
ATOM 15725 O O . CYS E 2 66 ? 136.632 151.139 82.515 1.00 46.26 66 CYS F O 1
ATOM 15728 N N . VAL E 2 67 ? 135.780 150.043 80.713 1.00 44.73 67 VAL F N 1
ATOM 15729 C CA . VAL E 2 67 ? 136.044 148.664 81.148 1.00 44.05 67 VAL F CA 1
ATOM 15730 C C . VAL E 2 67 ? 137.559 148.284 80.931 1.00 44.48 67 VAL F C 1
ATOM 15731 O O . VAL E 2 67 ? 138.265 148.058 81.931 1.00 45.07 67 VAL F O 1
ATOM 15735 N N . PRO E 2 68 ? 138.079 148.230 79.659 1.00 45.28 68 PRO F N 1
ATOM 15736 C CA . PRO E 2 68 ? 139.482 147.897 79.309 1.00 46.24 68 PRO F CA 1
ATOM 15737 C C . PRO E 2 68 ? 140.635 148.624 80.046 1.00 47.36 68 PRO F C 1
ATOM 15738 O O . PRO E 2 68 ? 141.776 148.147 80.170 1.00 48.44 68 PRO F O 1
ATOM 15742 N N . VAL E 2 69 ? 140.289 149.793 80.523 1.00 48.40 69 VAL F N 1
ATOM 15743 C CA . VAL E 2 69 ? 141.166 150.744 81.156 1.00 48.43 69 VAL F CA 1
ATOM 15744 C C . VAL E 2 69 ? 141.421 150.511 82.675 1.00 48.68 69 VAL F C 1
ATOM 15745 O O . VAL E 2 69 ? 142.424 150.965 83.254 1.00 48.42 69 VAL F O 1
ATOM 15749 N N . CYS E 2 70 ? 140.512 149.751 83.278 1.00 49.25 70 CYS F N 1
ATOM 15750 C CA . CYS E 2 70 ? 140.503 149.383 84.704 1.00 49.82 70 CYS F CA 1
ATOM 15751 C C . CYS E 2 70 ? 141.616 148.361 85.055 1.00 51.11 70 CYS F C 1
ATOM 15752 O O . CYS E 2 70 ? 141.690 147.306 84.423 1.00 50.17 70 CYS F O 1
ATOM 15755 N N . PRO E 2 71 ? 142.490 148.655 86.061 1.00 52.97 71 PRO F N 1
ATOM 15756 C CA . PRO E 2 71 ? 143.560 147.707 86.421 1.00 53.92 71 PRO F CA 1
ATOM 15757 C C . PRO E 2 71 ? 143.117 146.556 87.332 1.00 54.65 71 PRO F C 1
ATOM 15758 O O . PRO E 2 71 ? 143.618 145.424 87.286 1.00 56.17 71 PRO F O 1
ATOM 15762 N N . THR E 2 72 ? 142.146 146.883 88.144 1.00 54.71 72 THR F N 1
ATOM 15763 C CA . THR E 2 72 ? 141.582 146.005 89.127 1.00 54.49 72 THR F CA 1
ATOM 15764 C C . THR E 2 72 ? 140.571 144.938 88.629 1.00 54.62 72 THR F C 1
ATOM 15765 O O . THR E 2 72 ? 140.595 143.796 89.097 1.00 55.23 72 THR F O 1
ATOM 15769 N N . GLY E 2 73 ? 139.726 145.305 87.674 1.00 54.52 73 GLY F N 1
ATOM 15770 C CA . GLY E 2 73 ? 138.693 144.429 87.160 1.00 52.72 73 GLY F CA 1
ATOM 15771 C C . GLY E 2 73 ? 137.324 144.739 87.784 1.00 52.38 73 GLY F C 1
ATOM 15772 O O . GLY E 2 73 ? 136.353 144.000 87.585 1.00 52.50 73 GLY F O 1
ATOM 15773 N N . ALA E 2 74 ? 137.239 145.834 88.544 1.00 51.80 74 ALA F N 1
ATOM 15774 C CA . ALA E 2 74 ? 135.999 146.283 89.207 1.00 52.32 74 ALA F CA 1
ATOM 15775 C C . ALA E 2 74 ? 134.941 146.827 88.215 1.00 53.57 74 ALA F C 1
ATOM 15776 O O . ALA E 2 74 ? 133.732 146.837 88.498 1.00 53.16 74 ALA F O 1
ATOM 15778 N N . SER E 2 75 ? 135.426 147.274 87.061 1.00 54.12 75 SER F N 1
ATOM 15779 C CA . SER E 2 75 ? 134.640 147.816 85.943 1.00 55.02 75 SER F CA 1
ATOM 15780 C C . SER E 2 75 ? 134.431 146.620 85.015 1.00 55.28 75 SER F C 1
ATOM 15781 O O . SER E 2 75 ? 135.373 146.199 84.363 1.00 57.17 75 SER F O 1
ATOM 15784 N N . TYR E 2 76 ? 133.227 146.067 84.948 1.00 55.26 76 TYR F N 1
ATOM 15785 C CA . TYR E 2 76 ? 132.972 144.882 84.129 1.00 55.51 76 TYR F CA 1
ATOM 15786 C C . TYR E 2 76 ? 131.716 145.059 83.294 1.00 55.83 76 TYR F C 1
ATOM 15787 O O . TYR E 2 76 ? 130.866 145.860 83.645 1.00 55.86 76 TYR F O 1
ATOM 15796 N N . GLN E 2 77 ? 131.605 144.334 82.191 1.00 56.48 77 GLN F N 1
ATOM 15797 C CA . GLN E 2 77 ? 130.444 144.421 81.312 1.00 57.62 77 GLN F CA 1
ATOM 15798 C C . GLN E 2 77 ? 129.744 143.066 81.464 1.00 59.20 77 GLN F C 1
ATOM 15799 O O . GLN E 2 77 ? 130.366 142.012 81.353 1.00 60.32 77 GLN F O 1
ATOM 15805 N N . THR E 2 78 ? 128.454 143.116 81.736 1.00 60.64 78 THR F N 1
ATOM 15806 C CA . THR E 2 78 ? 127.612 141.958 82.007 1.00 62.45 78 THR F CA 1
ATOM 15807 C C . THR E 2 78 ? 127.124 141.160 80.786 1.00 64.16 78 THR F C 1
ATOM 15808 O O . THR E 2 78 ? 127.211 141.665 79.670 1.00 65.48 78 THR F O 1
ATOM 15812 N N . LYS E 2 79 ? 126.610 139.936 80.967 1.00 65.04 79 LYS F N 1
ATOM 15813 C CA . LYS E 2 79 ? 126.161 139.148 79.808 1.00 65.72 79 LYS F CA 1
ATOM 15814 C C . LYS E 2 79 ? 124.969 139.724 78.985 1.00 65.91 79 LYS F C 1
ATOM 15815 O O . LYS E 2 79 ? 124.795 139.352 77.810 1.00 65.90 79 LYS F O 1
ATOM 15821 N N . ASP E 2 80 ? 124.180 140.634 79.578 1.00 65.11 80 ASP F N 1
ATOM 15822 C CA . ASP E 2 80 ? 123.038 141.299 78.912 1.00 63.07 80 ASP F CA 1
ATOM 15823 C C . ASP E 2 80 ? 123.298 142.763 78.548 1.00 61.32 80 ASP F C 1
ATOM 15824 O O . ASP E 2 80 ? 122.391 143.463 78.095 1.00 61.33 80 ASP F O 1
ATOM 15829 N N . GLY E 2 81 ? 124.509 143.236 78.804 1.00 59.10 81 GLY F N 1
ATOM 15830 C CA . GLY E 2 81 ? 124.866 144.591 78.445 1.00 56.46 81 GLY F CA 1
ATOM 15831 C C . GLY E 2 81 ? 124.775 145.756 79.414 1.00 54.39 81 GLY F C 1
ATOM 15832 O O . GLY E 2 81 ? 124.453 146.875 79.006 1.00 53.95 81 GLY F O 1
ATOM 15833 N N . LEU E 2 82 ? 125.033 145.506 80.687 1.00 52.70 82 LEU F N 1
ATOM 15834 C CA . LEU E 2 82 ? 125.041 146.557 81.703 1.00 50.93 82 LEU F CA 1
ATOM 15835 C C . LEU E 2 82 ? 126.497 146.762 82.051 1.00 49.27 82 LEU F C 1
ATOM 15836 O O . LEU E 2 82 ? 127.226 145.783 82.152 1.00 49.67 82 LEU F O 1
ATOM 15841 N N . VAL E 2 83 ? 126.926 148.004 82.223 1.00 48.20 83 VAL F N 1
ATOM 15842 C CA . VAL E 2 83 ? 128.287 148.270 82.667 1.00 46.91 83 VAL F CA 1
ATOM 15843 C C . VAL E 2 83 ? 128.036 148.602 84.165 1.00 47.33 83 VAL F C 1
ATOM 15844 O O . VAL E 2 83 ? 127.177 149.428 84.488 1.00 46.57 83 VAL F O 1
ATOM 15848 N N . LEU E 2 84 ? 128.722 147.889 85.059 1.00 49.00 84 LEU F N 1
ATOM 15849 C CA . LEU E 2 84 ? 128.591 148.038 86.516 1.00 50.09 84 LEU F CA 1
ATOM 15850 C C . LEU E 2 84 ? 129.962 148.164 87.203 1.00 51.32 84 LEU F C 1
ATOM 15851 O O . LEU E 2 84 ? 130.991 147.947 86.560 1.00 51.89 84 LEU F O 1
ATOM 15856 N N . VAL E 2 85 ? 129.979 148.553 88.474 1.00 51.51 85 VAL F N 1
ATOM 15857 C CA . VAL E 2 85 ? 131.215 148.619 89.245 1.00 53.80 85 VAL F CA 1
ATOM 15858 C C . VAL E 2 85 ? 131.037 147.758 90.489 1.00 55.58 85 VAL F C 1
ATOM 15859 O O . VAL E 2 85 ? 129.997 147.840 91.147 1.00 55.78 85 VAL F O 1
ATOM 15863 N N . ASP E 2 86 ? 132.034 146.919 90.786 1.00 56.82 86 ASP F N 1
ATOM 15864 C CA . ASP E 2 86 ? 132.069 146.086 91.996 1.00 57.10 86 ASP F CA 1
ATOM 15865 C C . ASP E 2 86 ? 132.989 146.943 92.887 1.00 56.93 86 ASP F C 1
ATOM 15866 O O . ASP E 2 86 ? 134.200 147.039 92.635 1.00 57.11 86 ASP F O 1
ATOM 15871 N N . PRO E 2 87 ? 132.426 147.572 93.948 1.00 56.84 87 PRO F N 1
ATOM 15872 C CA . PRO E 2 87 ? 133.265 148.414 94.809 1.00 57.14 87 PRO F CA 1
ATOM 15873 C C . PRO E 2 87 ? 134.332 147.755 95.699 1.00 57.93 87 PRO F C 1
ATOM 15874 O O . PRO E 2 87 ? 135.167 148.423 96.338 1.00 58.04 87 PRO F O 1
ATOM 15878 N N . LYS E 2 88 ? 134.294 146.435 95.715 1.00 59.05 88 LYS F N 1
ATOM 15879 C CA . LYS E 2 88 ? 135.208 145.635 96.499 1.00 60.10 88 LYS F CA 1
ATOM 15880 C C . LYS E 2 88 ? 136.614 145.620 95.907 1.00 59.79 88 LYS F C 1
ATOM 15881 O O . LYS E 2 88 ? 137.603 145.569 96.639 1.00 59.95 88 LYS F O 1
ATOM 15887 N N . LYS E 2 89 ? 136.698 145.684 94.588 1.00 58.68 89 LYS F N 1
ATOM 15888 C CA . LYS E 2 89 ? 137.977 145.712 93.891 1.00 57.32 89 LYS F CA 1
ATOM 15889 C C . LYS E 2 89 ? 138.397 147.141 93.463 1.00 56.50 89 LYS F C 1
ATOM 15890 O O . LYS E 2 89 ? 139.542 147.357 93.044 1.00 56.58 89 LYS F O 1
ATOM 15896 N N . CYS E 2 90 ? 137.512 148.125 93.605 1.00 54.92 90 CYS F N 1
ATOM 15897 C CA . CYS E 2 90 ? 137.842 149.494 93.167 1.00 53.04 90 CYS F CA 1
ATOM 15898 C C . CYS E 2 90 ? 138.912 150.237 94.003 1.00 51.82 90 CYS F C 1
ATOM 15899 O O . CYS E 2 90 ? 138.789 150.357 95.226 1.00 51.39 90 CYS F O 1
ATOM 15902 N N . ILE E 2 91 ? 139.978 150.689 93.336 1.00 50.78 91 ILE F N 1
ATOM 15903 C CA . ILE E 2 91 ? 141.074 151.422 93.985 1.00 50.52 91 ILE F CA 1
ATOM 15904 C C . ILE E 2 91 ? 140.962 152.954 93.786 1.00 50.55 91 ILE F C 1
ATOM 15905 O O . ILE E 2 91 ? 141.902 153.701 94.077 1.00 50.36 91 ILE F O 1
ATOM 15910 N N . ALA E 2 92 ? 139.795 153.402 93.322 1.00 50.82 92 ALA F N 1
ATOM 15911 C CA . ALA E 2 92 ? 139.479 154.818 93.052 1.00 50.17 92 ALA F CA 1
ATOM 15912 C C . ALA E 2 92 ? 140.645 155.596 92.369 1.00 49.63 92 ALA F C 1
ATOM 15913 O O . ALA E 2 92 ? 141.065 156.645 92.863 1.00 49.76 92 ALA F O 1
ATOM 15915 N N . CYS E 2 93 ? 141.152 155.065 91.247 1.00 49.25 93 CYS F N 1
ATOM 15916 C CA . CYS E 2 93 ? 142.254 155.642 90.437 1.00 47.96 93 CYS F CA 1
ATOM 15917 C C . CYS E 2 93 ? 141.773 156.631 89.338 1.00 47.72 93 CYS F C 1
ATOM 15918 O O . CYS E 2 93 ? 142.563 157.404 88.795 1.00 47.63 93 CYS F O 1
ATOM 15921 N N . GLY E 2 94 ? 140.490 156.591 89.002 1.00 47.07 94 GLY F N 1
ATOM 15922 C CA . GLY E 2 94 ? 139.920 157.441 87.968 1.00 47.32 94 GLY F CA 1
ATOM 15923 C C . GLY E 2 94 ? 140.171 157.100 86.489 1.00 46.04 94 GLY F C 1
ATOM 15924 O O . GLY E 2 94 ? 139.746 157.848 85.600 1.00 46.79 94 GLY F O 1
ATOM 15925 N N . ALA E 2 95 ? 140.815 155.979 86.178 1.00 43.98 95 ALA F N 1
ATOM 15926 C CA . ALA E 2 95 ? 141.104 155.685 84.765 1.00 43.89 95 ALA F CA 1
ATOM 15927 C C . ALA E 2 95 ? 139.865 155.616 83.872 1.00 43.34 95 ALA F C 1
ATOM 15928 O O . ALA E 2 95 ? 139.896 156.031 82.702 1.00 42.03 95 ALA F O 1
ATOM 15930 N N . CYS E 2 96 ? 138.784 155.103 84.448 1.00 42.79 96 CYS F N 1
ATOM 15931 C CA . CYS E 2 96 ? 137.477 154.945 83.804 1.00 43.39 96 CYS F CA 1
ATOM 15932 C C . CYS E 2 96 ? 136.801 156.321 83.565 1.00 43.27 96 CYS F C 1
ATOM 15933 O O . CYS E 2 96 ? 136.155 156.525 82.532 1.00 42.58 96 CYS F O 1
ATOM 15936 N N . ILE E 2 97 ? 136.949 157.250 84.512 1.00 42.59 97 ILE F N 1
ATOM 15937 C CA . ILE E 2 97 ? 136.411 158.605 84.371 1.00 41.71 97 ILE F CA 1
ATOM 15938 C C . ILE E 2 97 ? 137.166 159.264 83.183 1.00 41.08 97 ILE F C 1
ATOM 15939 O O . ILE E 2 97 ? 136.546 159.896 82.329 1.00 41.42 97 ILE F O 1
ATOM 15944 N N . ALA E 2 98 ? 138.487 159.094 83.111 1.00 40.62 98 ALA F N 1
ATOM 15945 C CA . ALA E 2 98 ? 139.284 159.621 81.990 1.00 39.60 98 ALA F CA 1
ATOM 15946 C C . ALA E 2 98 ? 138.842 159.030 80.612 1.00 38.98 98 ALA F C 1
ATOM 15947 O O . ALA E 2 98 ? 138.782 159.743 79.603 1.00 39.62 98 ALA F O 1
ATOM 15949 N N . ALA E 2 99 ? 138.513 157.742 80.579 1.00 37.96 99 ALA F N 1
ATOM 15950 C CA . ALA E 2 99 ? 138.086 157.073 79.348 1.00 37.67 99 ALA F CA 1
ATOM 15951 C C . ALA E 2 99 ? 136.570 157.186 78.983 1.00 37.65 99 ALA F C 1
ATOM 15952 O O . ALA E 2 99 ? 136.178 156.863 77.859 1.00 36.71 99 ALA F O 1
ATOM 15954 N N . CYS E 2 100 ? 135.729 157.628 79.923 1.00 37.96 100 CYS F N 1
ATOM 15955 C CA . CYS E 2 100 ? 134.286 157.819 79.664 1.00 37.46 100 CYS F CA 1
ATOM 15956 C C . CYS E 2 100 ? 134.131 159.138 78.850 1.00 37.75 100 CYS F C 1
ATOM 15957 O O . CYS E 2 100 ? 134.618 160.186 79.294 1.00 39.12 100 CYS F O 1
ATOM 15960 N N . PRO E 2 101 ? 133.493 159.101 77.646 1.00 36.92 101 PRO F N 1
ATOM 15961 C CA . PRO E 2 101 ? 133.307 160.299 76.795 1.00 36.47 101 PRO F CA 1
ATOM 15962 C C . PRO E 2 101 ? 132.107 161.216 77.102 1.00 35.62 101 PRO F C 1
ATOM 15963 O O . PRO E 2 101 ? 131.944 162.280 76.489 1.00 35.67 101 PRO F O 1
ATOM 15967 N N . TYR E 2 102 ? 131.317 160.799 78.075 1.00 36.24 102 TYR F N 1
ATOM 15968 C CA . TYR E 2 102 ? 130.034 161.395 78.433 1.00 36.04 102 TYR F CA 1
ATOM 15969 C C . TYR E 2 102 ? 129.782 162.044 79.805 1.00 37.74 102 TYR F C 1
ATOM 15970 O O . TYR E 2 102 ? 128.664 162.529 80.070 1.00 36.24 102 TYR F O 1
ATOM 15979 N N . ASP E 2 103 ? 130.801 162.035 80.659 1.00 37.48 103 ASP F N 1
ATOM 15980 C CA . ASP E 2 103 ? 130.758 162.558 82.030 1.00 38.88 103 ASP F CA 1
ATOM 15981 C C . ASP E 2 103 ? 129.728 161.846 82.930 1.00 38.83 103 ASP F C 1
ATOM 15982 O O . ASP E 2 103 ? 129.158 162.452 83.844 1.00 38.92 103 ASP F O 1
ATOM 15987 N N . ALA E 2 104 ? 129.519 160.555 82.694 1.00 39.02 104 ALA F N 1
ATOM 15988 C CA . ALA E 2 104 ? 128.523 159.771 83.431 1.00 39.16 104 ALA F CA 1
ATOM 15989 C C . ALA E 2 104 ? 128.974 159.198 84.792 1.00 40.33 104 ALA F C 1
ATOM 15990 O O . ALA E 2 104 ? 128.147 158.796 85.614 1.00 38.79 104 ALA F O 1
ATOM 15992 N N . ARG E 2 105 ? 130.290 159.226 85.012 1.00 41.54 105 ARG F N 1
ATOM 15993 C CA . ARG E 2 105 ? 130.998 158.676 86.179 1.00 42.18 105 ARG F CA 1
ATOM 15994 C C . ARG E 2 105 ? 131.482 159.623 87.290 1.00 42.63 105 ARG F C 1
ATOM 15995 O O . ARG E 2 105 ? 132.016 160.694 86.991 1.00 42.66 105 ARG F O 1
ATOM 16003 N N . TYR E 2 106 ? 131.337 159.226 88.552 1.00 41.82 106 TYR F N 1
ATOM 16004 C CA . TYR E 2 106 ? 131.855 160.025 89.671 1.00 44.07 106 TYR F CA 1
ATOM 16005 C C . TYR E 2 106 ? 132.464 159.190 90.810 1.00 44.98 106 TYR F C 1
ATOM 16006 O O . TYR E 2 106 ? 132.226 157.973 90.938 1.00 45.45 106 TYR F O 1
ATOM 16015 N N . LEU E 2 107 ? 133.266 159.875 91.618 1.00 45.29 107 LEU F N 1
ATOM 16016 C CA . LEU E 2 107 ? 133.892 159.323 92.808 1.00 45.68 107 LEU F CA 1
ATOM 16017 C C . LEU E 2 107 ? 132.853 159.439 93.946 1.00 46.52 107 LEU F C 1
ATOM 16018 O O . LEU E 2 107 ? 132.440 160.545 94.312 1.00 46.79 107 LEU F O 1
ATOM 16023 N N . HIS E 2 108 ? 132.404 158.316 94.488 1.00 47.50 108 HIS F N 1
ATOM 16024 C CA . HIS E 2 108 ? 131.451 158.342 95.608 1.00 49.62 108 HIS F CA 1
ATOM 16025 C C . HIS E 2 108 ? 132.228 158.766 96.896 1.00 50.06 108 HIS F C 1
ATOM 16026 O O . HIS E 2 108 ? 133.407 158.423 97.035 1.00 51.25 108 HIS F O 1
ATOM 16033 N N . PRO E 2 109 ? 131.610 159.569 97.808 1.00 50.47 109 PRO F N 1
ATOM 16034 C CA . PRO E 2 109 ? 132.298 159.983 99.046 1.00 50.29 109 PRO F CA 1
ATOM 16035 C C . PRO E 2 109 ? 132.706 158.816 99.979 1.00 50.62 109 PRO F C 1
ATOM 16036 O O . PRO E 2 109 ? 133.359 159.015 101.008 1.00 50.37 109 PRO F O 1
ATOM 16040 N N . ALA E 2 110 ? 132.290 157.603 99.627 1.00 52.22 110 ALA F N 1
ATOM 16041 C CA . ALA E 2 110 ? 132.654 156.401 100.374 1.00 53.77 110 ALA F CA 1
ATOM 16042 C C . ALA E 2 110 ? 133.890 155.701 99.738 1.00 54.76 110 ALA F C 1
ATOM 16043 O O . ALA E 2 110 ? 134.152 154.528 100.009 1.00 54.99 110 ALA F O 1
ATOM 16045 N N . GLY E 2 111 ? 134.608 156.423 98.875 1.00 54.96 111 GLY F N 1
ATOM 16046 C CA . GLY E 2 111 ? 135.835 155.942 98.250 1.00 55.37 111 GLY F CA 1
ATOM 16047 C C . GLY E 2 111 ? 135.923 154.967 97.082 1.00 55.25 111 GLY F C 1
ATOM 16048 O O . GLY E 2 111 ? 136.890 154.194 96.967 1.00 55.26 111 GLY F O 1
ATOM 16049 N N . TYR E 2 112 ? 134.913 154.986 96.228 1.00 55.42 112 TYR F N 1
ATOM 16050 C CA . TYR E 2 112 ? 134.826 154.149 95.031 1.00 54.83 112 TYR F CA 1
ATOM 16051 C C . TYR E 2 112 ? 134.005 154.893 93.946 1.00 53.80 112 TYR F C 1
ATOM 16052 O O . TYR E 2 112 ? 133.236 155.814 94.253 1.00 53.10 112 TYR F O 1
ATOM 16061 N N . VAL E 2 113 ? 134.204 154.511 92.692 1.00 52.72 113 VAL F N 1
ATOM 16062 C CA . VAL E 2 113 ? 133.560 155.140 91.538 1.00 51.55 113 VAL F CA 1
ATOM 16063 C C . VAL E 2 113 ? 132.121 154.626 91.339 1.00 50.93 113 VAL F C 1
ATOM 16064 O O . VAL E 2 113 ? 131.829 153.448 91.539 1.00 50.23 113 VAL F O 1
ATOM 16068 N N . SER E 2 114 ? 131.212 155.540 91.019 1.00 50.62 114 SER F N 1
ATOM 16069 C CA . SER E 2 114 ? 129.803 155.200 90.842 1.00 49.82 114 SER F CA 1
ATOM 16070 C C . SER E 2 114 ? 129.188 155.887 89.617 1.00 47.67 114 SER F C 1
ATOM 16071 O O . SER E 2 114 ? 129.799 156.779 89.027 1.00 47.29 114 SER F O 1
ATOM 16074 N N . LYS E 2 115 ? 127.984 155.483 89.245 1.00 45.84 115 LYS F N 1
ATOM 16075 C CA . LYS E 2 115 ? 127.339 155.982 88.039 1.00 45.14 115 LYS F CA 1
ATOM 16076 C C . LYS E 2 115 ? 126.019 155.229 87.992 1.00 44.66 115 LYS F C 1
ATOM 16077 O O . LYS E 2 115 ? 125.830 154.306 88.779 1.00 45.33 115 LYS F O 1
ATOM 16083 N N . CYS E 2 116 ? 125.141 155.622 87.069 1.00 44.56 116 CYS F N 1
ATOM 16084 C CA . CYS E 2 116 ? 123.853 154.968 86.804 1.00 44.03 116 CYS F CA 1
ATOM 16085 C C . CYS E 2 116 ? 124.141 153.473 86.610 1.00 44.49 116 CYS F C 1
ATOM 16086 O O . CYS E 2 116 ? 125.159 153.076 86.031 1.00 45.09 116 CYS F O 1
ATOM 16089 N N . THR E 2 117 ? 123.168 152.682 87.008 1.00 44.22 117 THR F N 1
ATOM 16090 C CA . THR E 2 117 ? 123.266 151.245 87.142 1.00 45.13 117 THR F CA 1
ATOM 16091 C C . THR E 2 117 ? 122.207 150.430 86.390 1.00 46.52 117 THR F C 1
ATOM 16092 O O . THR E 2 117 ? 122.124 149.206 86.552 1.00 47.35 117 THR F O 1
ATOM 16096 N N . PHE E 2 118 ? 121.436 151.122 85.564 1.00 48.01 118 PHE F N 1
ATOM 16097 C CA . PHE E 2 118 ? 120.242 150.606 84.883 1.00 49.14 118 PHE F CA 1
ATOM 16098 C C . PHE E 2 118 ? 119.274 150.020 85.937 1.00 49.89 118 PHE F C 1
ATOM 16099 O O . PHE E 2 118 ? 118.418 149.200 85.614 1.00 50.80 118 PHE F O 1
ATOM 16107 N N . CYS E 2 119 ? 119.373 150.498 87.178 1.00 50.27 119 CYS F N 1
ATOM 16108 C CA . CYS E 2 119 ? 118.559 150.008 88.297 1.00 51.39 119 CYS F CA 1
ATOM 16109 C C . CYS E 2 119 ? 118.675 148.471 88.354 1.00 53.24 119 CYS F C 1
ATOM 16110 O O . CYS E 2 119 ? 117.671 147.759 88.352 1.00 53.20 119 CYS F O 1
ATOM 16113 N N . ALA E 2 120 ? 119.911 147.972 88.381 1.00 54.09 120 ALA F N 1
ATOM 16114 C CA . ALA E 2 120 ? 120.184 146.532 88.442 1.00 54.50 120 ALA F CA 1
ATOM 16115 C C . ALA E 2 120 ? 119.323 145.858 89.545 1.00 55.32 120 ALA F C 1
ATOM 16116 O O . ALA E 2 120 ? 118.694 144.812 89.313 1.00 55.23 120 ALA F O 1
ATOM 16118 N N . HIS E 2 121 ? 119.276 146.479 90.726 1.00 56.04 121 HIS F N 1
ATOM 16119 C CA . HIS E 2 121 ? 118.505 145.995 91.888 1.00 56.82 121 HIS F CA 1
ATOM 16120 C C . HIS E 2 121 ? 117.003 145.745 91.600 1.00 57.99 121 HIS F C 1
ATOM 16121 O O . HIS E 2 121 ? 116.357 144.906 92.238 1.00 58.21 121 HIS F O 1
ATOM 16128 N N . ARG E 2 122 ? 116.450 146.471 90.638 1.00 58.58 122 ARG F N 1
ATOM 16129 C CA . ARG E 2 122 ? 115.046 146.325 90.257 1.00 59.11 122 ARG F CA 1
ATOM 16130 C C . ARG E 2 122 ? 114.847 145.359 89.106 1.00 60.42 122 ARG F C 1
ATOM 16131 O O . ARG E 2 122 ? 113.812 144.692 89.005 1.00 60.53 122 ARG F O 1
ATOM 16139 N N . LEU E 2 123 ? 115.829 145.324 88.217 1.00 61.58 123 LEU F N 1
ATOM 16140 C CA . LEU E 2 123 ? 115.773 144.457 87.052 1.00 62.70 123 LEU F CA 1
ATOM 16141 C C . LEU E 2 123 ? 115.731 142.987 87.465 1.00 63.51 123 LEU F C 1
ATOM 16142 O O . LEU E 2 123 ? 115.043 142.189 86.829 1.00 62.91 123 LEU F O 1
ATOM 16147 N N . GLU E 2 124 ? 116.448 142.628 88.524 1.00 65.00 124 GLU F N 1
ATOM 16148 C CA . GLU E 2 124 ? 116.427 141.242 88.996 1.00 66.84 124 GLU F CA 1
ATOM 16149 C C . GLU E 2 124 ? 115.070 140.898 89.662 1.00 67.19 124 GLU F C 1
ATOM 16150 O O . GLU E 2 124 ? 114.563 139.790 89.483 1.00 67.30 124 GLU F O 1
ATOM 16156 N N . LYS E 2 125 ? 114.454 141.816 90.403 1.00 67.28 125 LYS F N 1
ATOM 16157 C CA . LYS E 2 125 ? 113.148 141.495 90.987 1.00 65.98 125 LYS F CA 1
ATOM 16158 C C . LYS E 2 125 ? 112.031 141.652 89.922 1.00 65.34 125 LYS F C 1
ATOM 16159 O O . LYS E 2 125 ? 110.848 141.593 90.246 1.00 66.01 125 LYS F O 1
ATOM 16165 N N . GLY E 2 126 ? 112.406 141.846 88.662 1.00 64.44 126 GLY F N 1
ATOM 16166 C CA . GLY E 2 126 ? 111.436 141.967 87.588 1.00 62.62 126 GLY F CA 1
ATOM 16167 C C . GLY E 2 126 ? 110.670 143.277 87.423 1.00 62.19 126 GLY F C 1
ATOM 16168 O O . GLY E 2 126 ? 109.526 143.300 86.939 1.00 61.80 126 GLY F O 1
ATOM 16169 N N . LYS E 2 127 ? 111.298 144.374 87.831 1.00 61.54 127 LYS F N 1
ATOM 16170 C CA . LYS E 2 127 ? 110.710 145.714 87.728 1.00 60.36 127 LYS F CA 1
ATOM 16171 C C . LYS E 2 127 ? 111.454 146.626 86.729 1.00 58.66 127 LYS F C 1
ATOM 16172 O O . LYS E 2 127 ? 112.574 146.312 86.302 1.00 58.71 127 LYS F O 1
ATOM 16178 N N . VAL E 2 128 ? 110.812 147.724 86.335 1.00 56.97 128 VAL F N 1
ATOM 16179 C CA . VAL E 2 128 ? 111.396 148.687 85.407 1.00 54.97 128 VAL F CA 1
ATOM 16180 C C . VAL E 2 128 ? 112.095 149.766 86.245 1.00 53.29 128 VAL F C 1
ATOM 16181 O O . VAL E 2 128 ? 111.718 149.976 87.413 1.00 53.12 128 VAL F O 1
ATOM 16185 N N . PRO E 2 129 ? 113.170 150.391 85.703 1.00 51.64 129 PRO F N 1
ATOM 16186 C CA . PRO E 2 129 ? 113.918 151.443 86.401 1.00 50.81 129 PRO F CA 1
ATOM 16187 C C . PRO E 2 129 ? 112.979 152.537 86.987 1.00 50.63 129 PRO F C 1
ATOM 16188 O O . PRO E 2 129 ? 111.854 152.735 86.490 1.00 50.53 129 PRO F O 1
ATOM 16192 N N . ALA E 2 130 ? 113.454 153.243 88.016 1.00 49.57 130 ALA F N 1
ATOM 16193 C CA . ALA E 2 130 ? 112.733 154.318 88.714 1.00 48.94 130 ALA F CA 1
ATOM 16194 C C . ALA E 2 130 ? 112.431 155.578 87.859 1.00 48.16 130 ALA F C 1
ATOM 16195 O O . ALA E 2 130 ? 111.385 156.220 88.029 1.00 47.63 130 ALA F O 1
ATOM 16197 N N . CYS E 2 131 ? 113.347 155.928 86.961 1.00 45.57 131 CYS F N 1
ATOM 16198 C CA . CYS E 2 131 ? 113.191 157.075 86.055 1.00 44.63 131 CYS F CA 1
ATOM 16199 C C . CYS E 2 131 ? 112.113 156.810 84.975 1.00 45.33 131 CYS F C 1
ATOM 16200 O O . CYS E 2 131 ? 111.385 157.719 84.547 1.00 46.85 131 CYS F O 1
ATOM 16203 N N . VAL E 2 132 ? 112.063 155.557 84.528 1.00 45.79 132 VAL F N 1
ATOM 16204 C CA . VAL E 2 132 ? 111.123 155.057 83.522 1.00 45.79 132 VAL F CA 1
ATOM 16205 C C . VAL E 2 132 ? 109.727 154.994 84.153 1.00 47.21 132 VAL F C 1
ATOM 16206 O O . VAL E 2 132 ? 108.723 155.307 83.519 1.00 48.58 132 VAL F O 1
ATOM 16210 N N . GLU E 2 133 ? 109.680 154.623 85.421 1.00 48.71 133 GLU F N 1
ATOM 16211 C CA . GLU E 2 133 ? 108.431 154.511 86.185 1.00 49.76 133 GLU F CA 1
ATOM 16212 C C . GLU E 2 133 ? 107.705 155.854 86.441 1.00 48.73 133 GLU F C 1
ATOM 16213 O O . GLU E 2 133 ? 106.499 155.980 86.222 1.00 48.36 133 GLU F O 1
ATOM 16219 N N . THR E 2 134 ? 108.444 156.850 86.908 1.00 47.47 134 THR F N 1
ATOM 16220 C CA . THR E 2 134 ? 107.891 158.173 87.229 1.00 45.56 134 THR F CA 1
ATOM 16221 C C . THR E 2 134 ? 107.499 159.094 86.060 1.00 45.28 134 THR F C 1
ATOM 16222 O O . THR E 2 134 ? 106.690 160.017 86.242 1.00 43.92 134 THR F O 1
ATOM 16226 N N . CYS E 2 135 ? 108.077 158.851 84.881 1.00 44.64 135 CYS F N 1
ATOM 16227 C CA . CYS E 2 135 ? 107.894 159.749 83.724 1.00 45.05 135 CYS F CA 1
ATOM 16228 C C . CYS E 2 135 ? 106.460 160.112 83.342 1.00 44.50 135 CYS F C 1
ATOM 16229 O O . CYS E 2 135 ? 105.695 159.289 82.829 1.00 44.04 135 CYS F O 1
ATOM 16232 N N . PRO E 2 136 ? 106.084 161.386 83.598 1.00 43.49 136 PRO F N 1
ATOM 16233 C CA . PRO E 2 136 ? 104.775 161.965 83.321 1.00 42.37 136 PRO F CA 1
ATOM 16234 C C . PRO E 2 136 ? 104.451 162.005 81.827 1.00 41.92 136 PRO F C 1
ATOM 16235 O O . PRO E 2 136 ? 103.309 161.744 81.423 1.00 42.02 136 PRO F O 1
ATOM 16239 N N . THR E 2 137 ? 105.443 162.327 81.005 1.00 40.82 137 THR F N 1
ATOM 16240 C CA . THR E 2 137 ? 105.197 162.401 79.569 1.00 40.36 137 THR F CA 1
ATOM 16241 C C . THR E 2 137 ? 105.249 161.090 78.760 1.00 40.63 137 THR F C 1
ATOM 16242 O O . THR E 2 137 ? 105.029 161.122 77.555 1.00 40.81 137 THR F O 1
ATOM 16246 N N . TYR E 2 138 ? 105.518 159.951 79.392 1.00 41.07 138 TYR F N 1
ATOM 16247 C CA . TYR E 2 138 ? 105.562 158.659 78.687 1.00 43.26 138 TYR F CA 1
ATOM 16248 C C . TYR E 2 138 ? 106.618 158.646 77.556 1.00 43.32 138 TYR F C 1
ATOM 16249 O O . TYR E 2 138 ? 106.530 157.891 76.582 1.00 45.37 138 TYR F O 1
ATOM 16258 N N . CYS E 2 139 ? 107.635 159.479 77.697 1.00 42.52 139 CYS F N 1
ATOM 16259 C CA . CYS E 2 139 ? 108.643 159.543 76.666 1.00 43.06 139 CYS F CA 1
ATOM 16260 C C . CYS E 2 139 ? 109.804 158.536 76.818 1.00 44.41 139 CYS F C 1
ATOM 16261 O O . CYS E 2 139 ? 110.494 158.249 75.839 1.00 45.60 139 CYS F O 1
ATOM 16264 N N . ARG E 2 140 ? 110.059 157.994 78.003 1.00 46.17 140 ARG F N 1
ATOM 16265 C CA . ARG E 2 140 ? 111.131 156.998 78.066 1.00 47.19 140 ARG F CA 1
ATOM 16266 C C . ARG E 2 140 ? 110.624 155.555 78.172 1.00 47.89 140 ARG F C 1
ATOM 16267 O O . ARG E 2 140 ? 109.644 155.267 78.870 1.00 48.98 140 ARG F O 1
ATOM 16275 N N . THR E 2 141 ? 111.260 154.684 77.386 1.00 48.63 141 THR F N 1
ATOM 16276 C CA . THR E 2 141 ? 110.978 153.240 77.309 1.00 48.22 141 THR F CA 1
ATOM 16277 C C . THR E 2 141 ? 112.235 152.396 77.568 1.00 48.86 141 THR F C 1
ATOM 16278 O O . THR E 2 141 ? 113.364 152.859 77.389 1.00 48.43 141 THR F O 1
ATOM 16282 N N . PHE E 2 142 ? 112.017 151.142 77.941 1.00 50.00 142 PHE F N 1
ATOM 16283 C CA . PHE E 2 142 ? 113.093 150.235 78.308 1.00 52.09 142 PHE F CA 1
ATOM 16284 C C . PHE E 2 142 ? 112.797 148.773 77.932 1.00 53.84 142 PHE F C 1
ATOM 16285 O O . PHE E 2 142 ? 111.647 148.407 77.701 1.00 54.41 142 PHE F O 1
ATOM 16293 N N . GLY E 2 143 ? 113.842 147.951 77.879 1.00 54.51 143 GLY F N 1
ATOM 16294 C CA . GLY E 2 143 ? 113.697 146.546 77.565 1.00 55.30 143 GLY F CA 1
ATOM 16295 C C . GLY E 2 143 ? 114.866 145.899 76.855 1.00 57.26 143 GLY F C 1
ATOM 16296 O O . GLY E 2 143 ? 115.953 146.474 76.736 1.00 58.31 143 GLY F O 1
ATOM 16297 N N . ASP E 2 144 ? 114.633 144.684 76.382 1.00 58.46 144 ASP F N 1
ATOM 16298 C CA . ASP E 2 144 ? 115.616 143.914 75.642 1.00 59.35 144 ASP F CA 1
ATOM 16299 C C . ASP E 2 144 ? 115.431 144.233 74.147 1.00 58.90 144 ASP F C 1
ATOM 16300 O O . ASP E 2 144 ? 114.353 144.048 73.591 1.00 57.78 144 ASP F O 1
ATOM 16305 N N . LEU E 2 145 ? 116.485 144.788 73.546 1.00 60.34 145 LEU F N 1
ATOM 16306 C CA . LEU E 2 145 ? 116.575 145.166 72.130 1.00 61.00 145 LEU F CA 1
ATOM 16307 C C . LEU E 2 145 ? 116.137 143.999 71.179 1.00 62.21 145 LEU F C 1
ATOM 16308 O O . LEU E 2 145 ? 115.444 144.231 70.178 1.00 62.31 145 LEU F O 1
ATOM 16313 N N . GLU E 2 146 ? 116.528 142.758 71.513 1.00 63.66 146 GLU F N 1
ATOM 16314 C CA . GLU E 2 146 ? 116.235 141.521 70.734 1.00 65.17 146 GLU F CA 1
ATOM 16315 C C . GLU E 2 146 ? 114.807 140.944 70.864 1.00 64.80 146 GLU F C 1
ATOM 16316 O O . GLU E 2 146 ? 114.390 140.094 70.074 1.00 65.17 146 GLU F O 1
ATOM 16322 N N . ASP E 2 147 ? 114.077 141.365 71.880 1.00 64.50 147 ASP F N 1
ATOM 16323 C CA . ASP E 2 147 ? 112.685 140.943 72.030 1.00 64.18 147 ASP F CA 1
ATOM 16324 C C . ASP E 2 147 ? 111.866 142.074 71.357 1.00 63.83 147 ASP F C 1
ATOM 16325 O O . ASP E 2 147 ? 111.883 143.214 71.845 1.00 63.66 147 ASP F O 1
ATOM 16330 N N . PRO E 2 148 ? 111.184 141.789 70.212 1.00 63.69 148 PRO F N 1
ATOM 16331 C CA . PRO E 2 148 ? 110.359 142.748 69.451 1.00 63.51 148 PRO F CA 1
ATOM 16332 C C . PRO E 2 148 ? 109.002 143.191 70.103 1.00 63.35 148 PRO F C 1
ATOM 16333 O O . PRO E 2 148 ? 108.240 143.965 69.506 1.00 63.07 148 PRO F O 1
ATOM 16337 N N . GLU E 2 149 ? 108.703 142.679 71.299 1.00 63.07 149 GLU F N 1
ATOM 16338 C CA . GLU E 2 149 ? 107.500 143.050 72.075 1.00 63.35 149 GLU F CA 1
ATOM 16339 C C . GLU E 2 149 ? 107.901 144.082 73.154 1.00 62.45 149 GLU F C 1
ATOM 16340 O O . GLU E 2 149 ? 107.054 144.693 73.813 1.00 61.48 149 GLU F O 1
ATOM 16346 N N . SER E 2 150 ? 109.208 144.246 73.317 1.00 61.61 150 SER F N 1
ATOM 16347 C CA . SER E 2 150 ? 109.841 145.200 74.228 1.00 60.11 150 SER F CA 1
ATOM 16348 C C . SER E 2 150 ? 109.382 146.636 74.018 1.00 59.26 150 SER F C 1
ATOM 16349 O O . SER E 2 150 ? 109.133 147.023 72.863 1.00 59.37 150 SER F O 1
ATOM 16352 N N . PRO E 2 151 ? 109.206 147.424 75.114 1.00 57.77 151 PRO F N 1
ATOM 16353 C CA . PRO E 2 151 ? 108.816 148.802 74.830 1.00 56.39 151 PRO F CA 1
ATOM 16354 C C . PRO E 2 151 ? 110.009 149.546 74.067 1.00 54.96 151 PRO F C 1
ATOM 16355 O O . PRO E 2 151 ? 109.727 150.412 73.244 1.00 55.33 151 PRO F O 1
ATOM 16359 N N . VAL E 2 152 ? 111.306 149.242 74.289 1.00 54.10 152 VAL F N 1
ATOM 16360 C CA . VAL E 2 152 ? 112.371 149.944 73.485 1.00 53.56 152 VAL F CA 1
ATOM 16361 C C . VAL E 2 152 ? 112.280 149.604 71.992 1.00 52.91 152 VAL F C 1
ATOM 16362 O O . VAL E 2 152 ? 112.406 150.483 71.126 1.00 52.71 152 VAL F O 1
ATOM 16366 N N . ALA E 2 153 ? 112.114 148.311 71.714 1.00 51.94 153 ALA F N 1
ATOM 16367 C CA . ALA E 2 153 ? 112.026 147.743 70.368 1.00 51.93 153 ALA F CA 1
ATOM 16368 C C . ALA E 2 153 ? 110.908 148.306 69.487 1.00 52.08 153 ALA F C 1
ATOM 16369 O O . ALA E 2 153 ? 111.100 148.562 68.293 1.00 51.91 153 ALA F O 1
ATOM 16371 N N . LYS E 2 154 ? 109.741 148.485 70.089 1.00 52.39 154 LYS F N 1
ATOM 16372 C CA . LYS E 2 154 ? 108.557 149.013 69.421 1.00 52.08 154 LYS F CA 1
ATOM 16373 C C . LYS E 2 154 ? 108.675 150.512 69.126 1.00 52.08 154 LYS F C 1
ATOM 16374 O O . LYS E 2 154 ? 108.165 151.007 68.109 1.00 52.27 154 LYS F O 1
ATOM 16380 N N . ALA E 2 155 ? 109.347 151.220 70.026 1.00 50.53 155 ALA F N 1
ATOM 16381 C CA . ALA E 2 155 ? 109.573 152.664 69.920 1.00 49.73 155 ALA F CA 1
ATOM 16382 C C . ALA E 2 155 ? 110.652 152.962 68.860 1.00 49.15 155 ALA F C 1
ATOM 16383 O O . ALA E 2 155 ? 110.497 153.882 68.035 1.00 48.64 155 ALA F O 1
ATOM 16385 N N . LEU E 2 156 ? 111.740 152.199 68.885 1.00 47.75 156 LEU F N 1
ATOM 16386 C CA . LEU E 2 156 ? 112.771 152.333 67.865 1.00 48.26 156 LEU F CA 1
ATOM 16387 C C . LEU E 2 156 ? 112.026 152.134 66.513 1.00 48.23 156 LEU F C 1
ATOM 16388 O O . LEU E 2 156 ? 112.141 152.970 65.611 1.00 48.76 156 LEU F O 1
ATOM 16393 N N . LYS E 2 157 ? 111.225 151.076 66.372 1.00 48.41 157 LYS F N 1
ATOM 16394 C CA . LYS E 2 157 ? 110.483 150.871 65.116 1.00 48.68 157 LYS F CA 1
ATOM 16395 C C . LYS E 2 157 ? 109.562 152.029 64.710 1.00 48.03 157 LYS F C 1
ATOM 16396 O O . LYS E 2 157 ? 109.443 152.328 63.524 1.00 48.56 157 LYS F O 1
ATOM 16402 N N . ALA E 2 158 ? 108.909 152.676 65.669 1.00 46.74 158 ALA F N 1
ATOM 16403 C CA . ALA E 2 158 ? 107.988 153.781 65.367 1.00 44.39 158 ALA F CA 1
ATOM 16404 C C . ALA E 2 158 ? 108.641 155.161 65.152 1.00 43.34 158 ALA F C 1
ATOM 16405 O O . ALA E 2 158 ? 108.012 156.073 64.603 1.00 42.36 158 ALA F O 1
ATOM 16407 N N . ALA E 2 159 ? 109.892 155.311 65.567 1.00 43.06 159 ALA F N 1
ATOM 16408 C CA . ALA E 2 159 ? 110.597 156.586 65.424 1.00 42.72 159 ALA F CA 1
ATOM 16409 C C . ALA E 2 159 ? 110.762 157.058 63.982 1.00 42.64 159 ALA F C 1
ATOM 16410 O O . ALA E 2 159 ? 110.908 156.259 63.062 1.00 43.70 159 ALA F O 1
ATOM 16412 N N . GLU E 2 160 ? 110.706 158.371 63.807 1.00 43.20 160 GLU F N 1
ATOM 16413 C CA . GLU E 2 160 ? 110.884 159.016 62.520 1.00 43.03 160 GLU F CA 1
ATOM 16414 C C . GLU E 2 160 ? 112.430 159.099 62.314 1.00 40.52 160 GLU F C 1
ATOM 16415 O O . GLU E 2 160 ? 112.916 158.973 61.188 1.00 40.53 160 GLU F O 1
ATOM 16421 N N . ARG E 2 161 ? 113.187 159.274 63.399 1.00 37.97 161 ARG F N 1
ATOM 16422 C CA . ARG E 2 161 ? 114.659 159.364 63.364 1.00 35.78 161 ARG F CA 1
ATOM 16423 C C . ARG E 2 161 ? 115.311 158.861 64.679 1.00 34.55 161 ARG F C 1
ATOM 16424 O O . ARG E 2 161 ? 114.698 158.962 65.737 1.00 35.61 161 ARG F O 1
ATOM 16432 N N . VAL E 2 162 ? 116.522 158.311 64.619 1.00 34.57 162 VAL F N 1
ATOM 16433 C CA . VAL E 2 162 ? 117.227 157.776 65.797 1.00 32.97 162 VAL F CA 1
ATOM 16434 C C . VAL E 2 162 ? 118.662 158.327 65.860 1.00 34.20 162 VAL F C 1
ATOM 16435 O O . VAL E 2 162 ? 119.375 158.304 64.851 1.00 35.53 162 VAL F O 1
ATOM 16439 N N . ASP E 2 163 ? 119.078 158.825 67.019 1.00 34.29 163 ASP F N 1
ATOM 16440 C CA . ASP E 2 163 ? 120.401 159.415 67.189 1.00 36.68 163 ASP F CA 1
ATOM 16441 C C . ASP E 2 163 ? 121.091 158.944 68.480 1.00 37.72 163 ASP F C 1
ATOM 16442 O O . ASP E 2 163 ? 120.455 158.373 69.382 1.00 37.87 163 ASP F O 1
ATOM 16447 N N . VAL E 2 164 ? 122.375 159.262 68.586 1.00 37.87 164 VAL F N 1
ATOM 16448 C CA . VAL E 2 164 ? 123.189 158.820 69.698 1.00 36.34 164 VAL F CA 1
ATOM 16449 C C . VAL E 2 164 ? 124.279 159.885 69.895 1.00 35.85 164 VAL F C 1
ATOM 16450 O O . VAL E 2 164 ? 124.649 160.566 68.945 1.00 36.40 164 VAL F O 1
ATOM 16454 N N . LEU E 2 165 ? 124.762 160.059 71.118 1.00 37.19 165 LEU F N 1
ATOM 16455 C CA . LEU E 2 165 ? 125.807 161.055 71.435 1.00 35.98 165 LEU F CA 1
ATOM 16456 C C . LEU E 2 165 ? 127.216 160.552 71.005 1.00 35.72 165 LEU F C 1
ATOM 16457 O O . LEU E 2 165 ? 127.515 159.387 71.235 1.00 36.01 165 LEU F O 1
ATOM 16462 N N . ARG E 2 166 ? 128.054 161.415 70.406 1.00 35.37 166 ARG F N 1
ATOM 16463 C CA . ARG E 2 166 ? 129.420 161.101 69.915 1.00 34.88 166 ARG F CA 1
ATOM 16464 C C . ARG E 2 166 ? 129.502 159.739 69.200 1.00 35.82 166 ARG F C 1
ATOM 16465 O O . ARG E 2 166 ? 130.298 158.857 69.596 1.00 36.36 166 ARG F O 1
ATOM 16473 N N . PRO E 2 167 ? 128.710 159.548 68.123 1.00 36.80 167 PRO F N 1
ATOM 16474 C CA . PRO E 2 167 ? 128.832 158.235 67.486 1.00 37.96 167 PRO F CA 1
ATOM 16475 C C . PRO E 2 167 ? 130.245 157.974 66.940 1.00 39.29 167 PRO F C 1
ATOM 16476 O O . PRO E 2 167 ? 130.716 156.828 66.932 1.00 38.83 167 PRO F O 1
ATOM 16480 N N . GLU E 2 168 ? 130.920 159.041 66.512 1.00 40.64 168 GLU F N 1
ATOM 16481 C CA . GLU E 2 168 ? 132.257 158.905 65.950 1.00 42.80 168 GLU F CA 1
ATOM 16482 C C . GLU E 2 168 ? 133.235 158.202 66.919 1.00 43.56 168 GLU F C 1
ATOM 16483 O O . GLU E 2 168 ? 134.301 157.751 66.503 1.00 44.50 168 GLU F O 1
ATOM 16489 N N . GLN E 2 169 ? 132.873 158.077 68.194 1.00 43.60 169 GLN F N 1
ATOM 16490 C CA . GLN E 2 169 ? 133.729 157.368 69.156 1.00 43.35 169 GLN F CA 1
ATOM 16491 C C . GLN E 2 169 ? 133.529 155.846 69.041 1.00 44.56 169 GLN F C 1
ATOM 16492 O O . GLN E 2 169 ? 132.614 155.337 68.378 1.00 41.94 169 GLN F O 1
ATOM 16498 N N . GLY E 2 170 ? 134.356 155.080 69.695 1.00 45.76 170 GLY F N 1
ATOM 16499 C CA . GLY E 2 170 ? 134.127 153.689 69.455 1.00 48.67 170 GLY F CA 1
ATOM 16500 C C . GLY E 2 170 ? 132.866 153.015 69.972 1.00 48.93 170 GLY F C 1
ATOM 16501 O O . GLY E 2 170 ? 132.469 151.999 69.391 1.00 49.18 170 GLY F O 1
ATOM 16502 N N . THR E 2 171 ? 132.131 153.707 70.831 1.00 47.39 171 THR F N 1
ATOM 16503 C CA . THR E 2 171 ? 131.197 153.001 71.707 1.00 44.81 171 THR F CA 1
ATOM 16504 C C . THR E 2 171 ? 129.903 152.216 71.621 1.00 44.23 171 THR F C 1
ATOM 16505 O O . THR E 2 171 ? 129.674 151.312 72.452 1.00 42.47 171 THR F O 1
ATOM 16509 N N . ARG E 2 172 ? 129.095 152.522 70.633 1.00 44.42 172 ARG F N 1
ATOM 16510 C CA . ARG E 2 172 ? 127.827 151.867 70.440 1.00 45.29 172 ARG F CA 1
ATOM 16511 C C . ARG E 2 172 ? 126.880 152.064 71.634 1.00 44.76 172 ARG F C 1
ATOM 16512 O O . ARG E 2 172 ? 126.472 151.108 72.310 1.00 43.62 172 ARG F O 1
ATOM 16520 N N . PRO E 2 173 ? 126.537 153.350 71.915 1.00 44.13 173 PRO F N 1
ATOM 16521 C CA . PRO E 2 173 ? 125.643 153.737 73.004 1.00 43.56 173 PRO F CA 1
ATOM 16522 C C . PRO E 2 173 ? 124.318 152.974 72.908 1.00 42.89 173 PRO F C 1
ATOM 16523 O O . PRO E 2 173 ? 123.727 152.895 71.828 1.00 43.18 173 PRO F O 1
ATOM 16527 N N . LYS E 2 174 ? 123.859 152.435 74.032 1.00 42.29 174 LYS F N 1
ATOM 16528 C CA . LYS E 2 174 ? 122.599 151.701 74.122 1.00 42.06 174 LYS F CA 1
ATOM 16529 C C . LYS E 2 174 ? 121.461 152.511 74.794 1.00 40.91 174 LYS F C 1
ATOM 16530 O O . LYS E 2 174 ? 120.583 151.966 75.463 1.00 40.53 174 LYS F O 1
ATOM 16536 N N . LEU E 2 175 ? 121.528 153.831 74.621 1.00 39.64 175 LEU F N 1
ATOM 16537 C CA . LEU E 2 175 ? 120.521 154.813 75.072 1.00 38.19 175 LEU F CA 1
ATOM 16538 C C . LEU E 2 175 ? 120.349 155.601 73.760 1.00 36.81 175 LEU F C 1
ATOM 16539 O O . LEU E 2 175 ? 121.289 156.221 73.250 1.00 35.24 175 LEU F O 1
ATOM 16544 N N . PHE E 2 176 ? 119.139 155.519 73.222 1.00 35.74 176 PHE F N 1
ATOM 16545 C CA . PHE E 2 176 ? 118.749 156.088 71.940 1.00 36.97 176 PHE F CA 1
ATOM 16546 C C . PHE E 2 176 ? 117.810 157.267 72.032 1.00 37.62 176 PHE F C 1
ATOM 16547 O O . PHE E 2 176 ? 116.770 157.183 72.674 1.00 37.42 176 PHE F O 1
ATOM 16555 N N . TYR E 2 177 ? 118.171 158.364 71.387 1.00 37.56 177 TYR F N 1
ATOM 16556 C CA . TYR E 2 177 ? 117.330 159.539 71.423 1.00 38.93 177 TYR F CA 1
ATOM 16557 C C . TYR E 2 177 ? 116.416 159.450 70.246 1.00 39.88 177 TYR F C 1
ATOM 16558 O O . TYR E 2 177 ? 116.884 159.391 69.107 1.00 40.28 177 TYR F O 1
ATOM 16567 N N . LEU E 2 178 ? 115.118 159.436 70.477 1.00 39.80 178 LEU F N 1
ATOM 16568 C CA . LEU E 2 178 ? 114.305 159.334 69.324 1.00 41.26 178 LEU F CA 1
ATOM 16569 C C . LEU E 2 178 ? 114.129 160.655 68.579 1.00 43.46 178 LEU F C 1
ATOM 16570 O O . LEU E 2 178 ? 115.146 161.320 68.278 1.00 48.66 178 LEU F O 1
ATOM 16575 N N . ASN E 2 179 ? 112.903 161.075 68.340 1.00 41.74 179 ASN F N 1
ATOM 16576 C CA . ASN E 2 179 ? 112.642 162.215 67.474 1.00 39.19 179 ASN F CA 1
ATOM 16577 C C . ASN E 2 179 ? 113.208 163.609 67.720 1.00 39.77 179 ASN F C 1
ATOM 16578 O O . ASN E 2 179 ? 112.459 164.530 68.016 1.00 39.46 179 ASN F O 1
ATOM 16583 N N . ALA E 2 180 ? 114.524 163.750 67.524 1.00 40.16 180 ALA F N 1
ATOM 16584 C CA . ALA E 2 180 ? 115.278 164.999 67.721 1.00 39.18 180 ALA F CA 1
ATOM 16585 C C . ALA E 2 180 ? 114.578 166.198 67.107 1.00 38.98 180 ALA F C 1
ATOM 16586 O O . ALA E 2 180 ? 114.222 166.160 65.926 1.00 40.42 180 ALA F O 1
ATOM 16588 N N . PRO E 2 181 ? 114.383 167.286 67.889 1.00 39.09 181 PRO F N 1
ATOM 16589 C CA . PRO E 2 181 ? 113.719 168.503 67.414 1.00 39.72 181 PRO F CA 1
ATOM 16590 C C . PRO E 2 181 ? 114.420 169.366 66.314 1.00 40.21 181 PRO F C 1
ATOM 16591 O O . PRO E 2 181 ? 113.751 169.968 65.473 1.00 41.79 181 PRO F O 1
ATOM 16595 N N . SER E 2 182 ? 115.741 169.477 66.312 1.00 41.38 182 SER F N 1
ATOM 16596 C CA . SER E 2 182 ? 116.389 170.245 65.237 1.00 40.89 182 SER F CA 1
ATOM 16597 C C . SER E 2 182 ? 116.685 169.309 64.034 1.00 40.24 182 SER F C 1
ATOM 16598 O O . SER E 2 182 ? 117.101 168.170 64.223 1.00 40.92 182 SER F O 1
ATOM 16601 N N . LYS E 2 183 ? 116.430 169.790 62.817 1.00 39.87 183 LYS F N 1
ATOM 16602 C CA . LYS E 2 183 ? 116.672 169.087 61.537 1.00 41.00 183 LYS F CA 1
ATOM 16603 C C . LYS E 2 183 ? 118.112 168.592 61.308 1.00 41.66 183 LYS F C 1
ATOM 16604 O O . LYS E 2 183 ? 118.366 167.682 60.494 1.00 40.59 183 LYS F O 1
ATOM 16610 N N . LYS E 2 184 ? 119.056 169.252 61.963 1.00 41.28 184 LYS F N 1
ATOM 16611 C CA . LYS E 2 184 ? 120.443 168.854 61.836 1.00 42.52 184 LYS F CA 1
ATOM 16612 C C . LYS E 2 184 ? 120.803 167.800 62.864 1.00 41.02 184 LYS F C 1
ATOM 16613 O O . LYS E 2 184 ? 121.946 167.368 62.914 1.00 41.64 184 LYS F O 1
ATOM 16619 N N . GLY E 2 185 ? 119.851 167.384 63.686 1.00 38.93 185 GLY F N 1
ATOM 16620 C CA . GLY E 2 185 ? 120.150 166.386 64.690 1.00 37.33 185 GLY F CA 1
ATOM 16621 C C . GLY E 2 185 ? 120.452 166.945 66.070 1.00 37.72 185 GLY F C 1
ATOM 16622 O O . GLY E 2 185 ? 120.145 168.117 66.337 1.00 36.90 185 GLY F O 1
ATOM 16623 N N . LEU E 2 186 ? 121.032 166.107 66.935 1.00 36.32 186 LEU F N 1
ATOM 16624 C CA . LEU E 2 186 ? 121.409 166.471 68.286 1.00 35.00 186 LEU F CA 1
ATOM 16625 C C . LEU E 2 186 ? 122.408 167.611 68.275 1.00 35.37 186 LEU F C 1
ATOM 16626 O O . LEU E 2 186 ? 123.401 167.632 67.550 1.00 36.18 186 LEU F O 1
ATOM 16631 N N . THR E 2 187 ? 122.050 168.569 69.091 1.00 35.90 187 THR F N 1
ATOM 16632 C CA . THR E 2 187 ? 122.705 169.806 69.388 1.00 37.26 187 THR F CA 1
ATOM 16633 C C . THR E 2 187 ? 124.169 169.594 69.902 1.00 38.85 187 THR F C 1
ATOM 16634 O O . THR E 2 187 ? 124.413 168.657 70.651 1.00 37.02 187 THR F O 1
ATOM 16638 N N . ARG E 2 188 ? 125.132 170.413 69.467 1.00 42.51 188 ARG F N 1
ATOM 16639 C CA . ARG E 2 188 ? 126.543 170.313 69.900 1.00 47.08 188 ARG F CA 1
ATOM 16640 C C . ARG E 2 188 ? 126.999 171.723 70.275 1.00 48.58 188 ARG F C 1
ATOM 16641 O O . ARG E 2 188 ? 126.502 172.689 69.708 1.00 48.98 188 ARG F O 1
ATOM 16649 N N . GLU E 2 189 ? 127.945 171.843 71.198 1.00 50.86 189 GLU F N 1
ATOM 16650 C CA . GLU E 2 189 ? 128.473 173.151 71.578 1.00 52.71 189 GLU F CA 1
ATOM 16651 C C . GLU E 2 189 ? 129.329 173.782 70.440 1.00 53.93 189 GLU F C 1
ATOM 16652 O O . GLU E 2 189 ? 129.356 175.002 70.318 1.00 54.16 189 GLU F O 1
ATOM 16658 N N . SER E 2 190 ? 130.011 172.987 69.608 1.00 55.67 190 SER F N 1
ATOM 16659 C CA . SER E 2 190 ? 130.825 173.546 68.504 1.00 58.91 190 SER F CA 1
ATOM 16660 C C . SER E 2 190 ? 129.947 174.212 67.433 1.00 62.83 190 SER F C 1
ATOM 16661 O O . SER E 2 190 ? 130.372 175.163 66.772 1.00 63.55 190 SER F O 1
ATOM 16664 N N . GLU E 2 191 ? 128.726 173.707 67.267 1.00 67.44 191 GLU F N 1
ATOM 16665 C CA . GLU E 2 191 ? 127.752 174.281 66.340 1.00 71.84 191 GLU F CA 1
ATOM 16666 C C . GLU E 2 191 ? 127.220 175.666 66.854 1.00 73.90 191 GLU F C 1
ATOM 16667 O O . GLU E 2 191 ? 126.554 176.383 66.108 1.00 74.79 191 GLU F O 1
ATOM 16673 N N . VAL E 2 192 ? 127.483 176.034 68.114 1.00 76.50 192 VAL F N 1
ATOM 16674 C CA . VAL E 2 192 ? 127.122 177.386 68.627 1.00 79.01 192 VAL F CA 1
ATOM 16675 C C . VAL E 2 192 ? 128.388 178.253 68.345 1.00 81.48 192 VAL F C 1
ATOM 16676 O O . VAL E 2 192 ? 128.352 179.136 67.480 1.00 81.65 192 VAL F O 1
ATOM 16680 N N . HIS E 2 193 ? 129.478 177.993 69.085 1.00 84.49 193 HIS F N 1
ATOM 16681 C CA . HIS E 2 193 ? 130.823 178.623 68.922 1.00 87.09 193 HIS F CA 1
ATOM 16682 C C . HIS E 2 193 ? 131.902 177.492 68.742 1.00 88.25 193 HIS F C 1
ATOM 16683 O O . HIS E 2 193 ? 132.689 177.231 69.687 1.00 88.13 193 HIS F O 1
ATOM 16690 N N . HIS E 2 194 ? 131.922 176.865 67.658 1.00 89.71 194 HIS F N 1
ATOM 16691 N N . ALA F 3 2 ? 123.478 174.007 77.092 1.00 39.84 1 ALA G N 1
ATOM 16692 C CA . ALA F 3 2 ? 123.911 175.291 77.689 1.00 40.37 1 ALA G CA 1
ATOM 16693 C C . ALA F 3 2 ? 123.265 175.571 79.094 1.00 41.16 1 ALA G C 1
ATOM 16694 O O . ALA F 3 2 ? 123.915 176.186 79.940 1.00 43.49 1 ALA G O 1
ATOM 16696 N N . GLU F 3 3 ? 122.033 175.140 79.373 1.00 40.43 2 GLU G N 1
ATOM 16697 C CA . GLU F 3 3 ? 121.475 175.281 80.743 1.00 41.72 2 GLU G CA 1
ATOM 16698 C C . GLU F 3 3 ? 121.219 173.837 81.275 1.00 40.57 2 GLU G C 1
ATOM 16699 O O . GLU F 3 3 ? 120.905 172.958 80.481 1.00 41.05 2 GLU G O 1
ATOM 16705 N N . PHE F 3 4 ? 121.376 173.574 82.574 1.00 39.02 3 PHE G N 1
ATOM 16706 C CA . PHE F 3 4 ? 121.171 172.220 83.147 1.00 36.33 3 PHE G CA 1
ATOM 16707 C C . PHE F 3 4 ? 120.222 172.157 84.357 1.00 35.29 3 PHE G C 1
ATOM 16708 O O . PHE F 3 4 ? 119.972 173.177 84.973 1.00 36.28 3 PHE G O 1
ATOM 16716 N N . TYR F 3 5 ? 119.671 170.972 84.649 1.00 34.21 4 TYR G N 1
ATOM 16717 C CA . TYR F 3 5 ? 118.956 170.716 85.917 1.00 34.00 4 TYR G CA 1
ATOM 16718 C C . TYR F 3 5 ? 119.896 169.619 86.401 1.00 35.19 4 TYR G C 1
ATOM 16719 O O . TYR F 3 5 ? 119.961 168.563 85.774 1.00 34.74 4 TYR G O 1
ATOM 16728 N N . GLY F 3 6 ? 120.626 169.879 87.485 1.00 36.29 5 GLY G N 1
ATOM 16729 C CA . GLY F 3 6 ? 121.643 168.962 87.965 1.00 37.70 5 GLY G CA 1
ATOM 16730 C C . GLY F 3 6 ? 122.926 169.338 87.205 1.00 40.23 5 GLY G C 1
ATOM 16731 O O . GLY F 3 6 ? 123.035 170.472 86.705 1.00 40.59 5 GLY G O 1
ATOM 16732 N N . LEU F 3 7 ? 123.902 168.445 87.087 1.00 39.89 6 LEU G N 1
ATOM 16733 C CA . LEU F 3 7 ? 125.115 168.792 86.343 1.00 39.85 6 LEU G CA 1
ATOM 16734 C C . LEU F 3 7 ? 125.881 167.581 85.857 1.00 39.78 6 LEU G C 1
ATOM 16735 O O . LEU F 3 7 ? 125.847 166.536 86.514 1.00 41.72 6 LEU G O 1
ATOM 16740 N N . PRO F 3 8 ? 126.536 167.685 84.683 1.00 39.45 7 PRO G N 1
ATOM 16741 C CA . PRO F 3 8 ? 127.324 166.545 84.208 1.00 38.41 7 PRO G CA 1
ATOM 16742 C C . PRO F 3 8 ? 128.552 166.459 85.167 1.00 37.96 7 PRO G C 1
ATOM 16743 O O . PRO F 3 8 ? 129.025 167.482 85.683 1.00 36.87 7 PRO G O 1
ATOM 16747 N N . ASN F 3 9 ? 129.050 165.256 85.414 1.00 38.05 8 ASN G N 1
ATOM 16748 C CA . ASN F 3 9 ? 130.216 165.051 86.258 1.00 39.45 8 ASN G CA 1
ATOM 16749 C C . ASN F 3 9 ? 131.496 165.381 85.428 1.00 40.12 8 ASN G C 1
ATOM 16750 O O . ASN F 3 9 ? 132.299 164.497 85.131 1.00 41.16 8 ASN G O 1
ATOM 16755 N N . ALA F 3 10 ? 131.663 166.653 85.050 1.00 40.24 9 ALA G N 1
ATOM 16756 C CA . ALA F 3 10 ? 132.799 167.124 84.252 1.00 41.43 9 ALA G CA 1
ATOM 16757 C C . ALA F 3 10 ? 133.889 167.832 85.080 1.00 43.46 9 ALA G C 1
ATOM 16758 O O . ALA F 3 10 ? 134.700 168.607 84.551 1.00 43.40 9 ALA G O 1
ATOM 16760 N N . GLN F 3 11 ? 133.885 167.546 86.374 1.00 45.42 10 GLN G N 1
ATOM 16761 C CA . GLN F 3 11 ? 134.818 168.080 87.372 1.00 47.71 10 GLN G CA 1
ATOM 16762 C C . GLN F 3 11 ? 136.237 167.428 87.239 1.00 47.52 10 GLN G C 1
ATOM 16763 O O . GLN F 3 11 ? 136.338 166.265 86.854 1.00 47.25 10 GLN G O 1
ATOM 16769 N N . GLU F 3 12 ? 137.314 168.175 87.496 1.00 47.74 11 GLU G N 1
ATOM 16770 C CA . GLU F 3 12 ? 138.695 167.636 87.484 1.00 47.17 11 GLU G CA 1
ATOM 16771 C C . GLU F 3 12 ? 138.721 166.265 88.263 1.00 46.90 11 GLU G C 1
ATOM 16772 O O . GLU F 3 12 ? 138.128 166.167 89.336 1.00 45.02 11 GLU G O 1
ATOM 16778 N N . PHE F 3 13 ? 139.383 165.222 87.747 1.00 47.61 12 PHE G N 1
ATOM 16779 C CA . PHE F 3 13 ? 139.445 163.905 88.421 1.00 47.69 12 PHE G CA 1
ATOM 16780 C C . PHE F 3 13 ? 140.858 163.527 88.980 1.00 49.37 12 PHE G C 1
ATOM 16781 O O . PHE F 3 13 ? 140.977 162.730 89.923 1.00 50.18 12 PHE G O 1
ATOM 16789 N N . TRP F 3 14 ? 141.913 164.113 88.409 1.00 49.48 13 TRP G N 1
ATOM 16790 C CA . TRP F 3 14 ? 143.315 163.910 88.837 1.00 50.07 13 TRP G CA 1
ATOM 16791 C C . TRP F 3 14 ? 143.824 165.309 89.227 1.00 51.13 13 TRP G C 1
ATOM 16792 O O . TRP F 3 14 ? 144.046 166.171 88.371 1.00 51.32 13 TRP G O 1
ATOM 16803 N N . HIS F 3 15 ? 144.000 165.511 90.524 1.00 51.87 14 HIS G N 1
ATOM 16804 C CA . HIS F 3 15 ? 144.378 166.794 91.090 1.00 53.20 14 HIS G CA 1
ATOM 16805 C C . HIS F 3 15 ? 145.880 167.052 91.195 1.00 55.02 14 HIS G C 1
ATOM 16806 O O . HIS F 3 15 ? 146.679 166.194 90.819 1.00 54.86 14 HIS G O 1
ATOM 16813 N N . TRP F 3 16 ? 146.256 168.225 91.707 1.00 56.47 15 TRP G N 1
ATOM 16814 C CA . TRP F 3 16 ? 147.664 168.582 91.893 1.00 57.62 15 TRP G CA 1
ATOM 16815 C C . TRP F 3 16 ? 148.527 167.446 92.547 1.00 57.24 15 TRP G C 1
ATOM 16816 O O . TRP F 3 16 ? 149.753 167.432 92.392 1.00 55.99 15 TRP G O 1
ATOM 16827 N N . THR F 3 17 ? 147.919 166.495 93.257 1.00 57.58 16 THR G N 1
ATOM 16828 C CA . THR F 3 17 ? 148.653 165.391 93.905 1.00 59.72 16 THR G CA 1
ATOM 16829 C C . THR F 3 17 ? 148.985 164.214 92.954 1.00 59.87 16 THR G C 1
ATOM 16830 O O . THR F 3 17 ? 149.958 163.455 93.146 1.00 59.11 16 THR G O 1
ATOM 16834 N N . ASN F 3 18 ? 148.159 164.078 91.933 1.00 61.31 17 ASN G N 1
ATOM 16835 C CA . ASN F 3 18 ? 148.307 163.057 90.905 1.00 62.45 17 ASN G CA 1
ATOM 16836 C C . ASN F 3 18 ? 149.083 163.637 89.715 1.00 61.86 17 ASN G C 1
ATOM 16837 O O . ASN F 3 18 ? 149.306 162.983 88.693 1.00 63.09 17 ASN G O 1
ATOM 16842 N N . ALA F 3 19 ? 149.454 164.895 89.865 1.00 61.36 18 ALA G N 1
ATOM 16843 C CA . ALA F 3 19 ? 150.287 165.556 88.913 1.00 61.17 18 ALA G CA 1
ATOM 16844 C C . ALA F 3 19 ? 151.673 165.465 89.579 1.00 61.70 18 ALA G C 1
ATOM 16845 O O . ALA F 3 19 ? 152.697 165.451 88.895 1.00 61.96 18 ALA G O 1
ATOM 16847 N N . LEU F 3 20 ? 151.721 165.373 90.908 1.00 62.05 19 LEU G N 1
ATOM 16848 C CA . LEU F 3 20 ? 153.009 165.257 91.621 1.00 63.06 19 LEU G CA 1
ATOM 16849 C C . LEU F 3 20 ? 153.579 163.839 91.440 1.00 63.00 19 LEU G C 1
ATOM 16850 O O . LEU F 3 20 ? 154.792 163.657 91.276 1.00 62.22 19 LEU G O 1
ATOM 16855 N N . HIS F 3 21 ? 152.701 162.838 91.454 1.00 63.58 20 HIS G N 1
ATOM 16856 C CA . HIS F 3 21 ? 153.083 161.434 91.237 1.00 64.14 20 HIS G CA 1
ATOM 16857 C C . HIS F 3 21 ? 153.586 161.281 89.797 1.00 64.45 20 HIS G C 1
ATOM 16858 O O . HIS F 3 21 ? 154.531 160.528 89.538 1.00 64.57 20 HIS G O 1
ATOM 16865 N N . PHE F 3 22 ? 152.951 161.977 88.856 1.00 64.90 21 PHE G N 1
ATOM 16866 C CA . PHE F 3 22 ? 153.379 161.900 87.461 1.00 66.00 21 PHE G CA 1
ATOM 16867 C C . PHE F 3 22 ? 154.842 162.321 87.343 1.00 66.09 21 PHE G C 1
ATOM 16868 O O . PHE F 3 22 ? 155.591 161.719 86.584 1.00 66.32 21 PHE G O 1
ATOM 16876 N N . VAL F 3 23 ? 155.259 163.323 88.110 1.00 66.07 22 VAL G N 1
ATOM 16877 C CA . VAL F 3 23 ? 156.643 163.784 88.066 1.00 65.53 22 VAL G CA 1
ATOM 16878 C C . VAL F 3 23 ? 157.633 162.782 88.702 1.00 65.40 22 VAL G C 1
ATOM 16879 O O . VAL F 3 23 ? 158.689 162.498 88.128 1.00 65.60 22 VAL G O 1
ATOM 16883 N N . LEU F 3 24 ? 157.277 162.218 89.850 1.00 64.92 23 LEU G N 1
ATOM 16884 C CA . LEU F 3 24 ? 158.112 161.222 90.540 1.00 65.22 23 LEU G CA 1
ATOM 16885 C C . LEU F 3 24 ? 158.271 159.852 89.842 1.00 64.90 23 LEU G C 1
ATOM 16886 O O . LEU F 3 24 ? 159.314 159.202 89.984 1.00 65.40 23 LEU G O 1
ATOM 16891 N N . VAL F 3 25 ? 157.257 159.390 89.117 1.00 64.05 24 VAL G N 1
ATOM 16892 C CA . VAL F 3 25 ? 157.367 158.092 88.449 1.00 62.73 24 VAL G CA 1
ATOM 16893 C C . VAL F 3 25 ? 158.210 158.266 87.182 1.00 61.52 24 VAL G C 1
ATOM 16894 O O . VAL F 3 25 ? 158.649 157.293 86.567 1.00 61.87 24 VAL G O 1
ATOM 16898 N N . GLY F 3 26 ? 158.448 159.524 86.826 1.00 60.22 25 GLY G N 1
ATOM 16899 C CA . GLY F 3 26 ? 159.299 159.858 85.705 1.00 60.13 25 GLY G CA 1
ATOM 16900 C C . GLY F 3 26 ? 160.693 159.538 86.221 1.00 60.35 25 GLY G C 1
ATOM 16901 O O . GLY F 3 26 ? 161.399 158.689 85.662 1.00 59.95 25 GLY G O 1
ATOM 16902 N N . LEU F 3 27 ? 161.070 160.203 87.313 1.00 60.30 26 LEU G N 1
ATOM 16903 C CA . LEU F 3 27 ? 162.337 159.993 88.028 1.00 59.66 26 LEU G CA 1
ATOM 16904 C C . LEU F 3 27 ? 162.571 158.492 88.358 1.00 59.19 26 LEU G C 1
ATOM 16905 O O . LEU F 3 27 ? 163.568 157.900 87.922 1.00 59.19 26 LEU G O 1
ATOM 16910 N N . ALA F 3 28 ? 161.653 157.881 89.105 1.00 58.23 27 ALA G N 1
ATOM 16911 C CA . ALA F 3 28 ? 161.732 156.454 89.481 1.00 57.82 27 ALA G CA 1
ATOM 16912 C C . ALA F 3 28 ? 162.038 155.493 88.320 1.00 57.72 27 ALA G C 1
ATOM 16913 O O . ALA F 3 28 ? 162.822 154.554 88.477 1.00 58.25 27 ALA G O 1
ATOM 16915 N N . GLY F 3 29 ? 161.416 155.710 87.172 1.00 57.53 28 GLY G N 1
ATOM 16916 C CA . GLY F 3 29 ? 161.648 154.867 86.019 1.00 56.81 28 GLY G CA 1
ATOM 16917 C C . GLY F 3 29 ? 162.935 155.182 85.270 1.00 56.99 28 GLY G C 1
ATOM 16918 O O . GLY F 3 29 ? 163.610 154.276 84.767 1.00 56.32 28 GLY G O 1
ATOM 16919 N N . GLY F 3 30 ? 163.283 156.467 85.224 1.00 57.14 29 GLY G N 1
ATOM 16920 C CA . GLY F 3 30 ? 164.480 156.957 84.557 1.00 57.83 29 GLY G CA 1
ATOM 16921 C C . GLY F 3 30 ? 165.789 156.569 85.219 1.00 59.00 29 GLY G C 1
ATOM 16922 O O . GLY F 3 30 ? 166.764 156.198 84.553 1.00 59.46 29 GLY G O 1
ATOM 16923 N N . VAL F 3 31 ? 165.809 156.668 86.538 1.00 59.77 30 VAL G N 1
ATOM 16924 C CA . VAL F 3 31 ? 166.940 156.278 87.378 1.00 60.41 30 VAL G CA 1
ATOM 16925 C C . VAL F 3 31 ? 167.047 154.727 87.362 1.00 60.74 30 VAL G C 1
ATOM 16926 O O . VAL F 3 31 ? 168.146 154.178 87.245 1.00 61.09 30 VAL G O 1
ATOM 16930 N N . ALA F 3 32 ? 165.931 154.014 87.465 1.00 60.51 31 ALA G N 1
ATOM 16931 C CA . ALA F 3 32 ? 166.006 152.558 87.363 1.00 60.57 31 ALA G CA 1
ATOM 16932 C C . ALA F 3 32 ? 166.656 152.190 85.999 1.00 61.07 31 ALA G C 1
ATOM 16933 O O . ALA F 3 32 ? 167.316 151.160 85.899 1.00 62.15 31 ALA G O 1
ATOM 16935 N N . LEU F 3 33 ? 166.499 153.005 84.953 1.00 61.70 32 LEU G N 1
ATOM 16936 C CA . LEU F 3 33 ? 167.155 152.670 83.667 1.00 62.84 32 LEU G CA 1
ATOM 16937 C C . LEU F 3 33 ? 168.692 152.911 83.789 1.00 62.91 32 LEU G C 1
ATOM 16938 O O . LEU F 3 33 ? 169.485 152.055 83.375 1.00 62.58 32 LEU G O 1
ATOM 16943 N N . LEU F 3 34 ? 169.095 154.047 84.375 1.00 63.52 33 LEU G N 1
ATOM 16944 C CA . LEU F 3 34 ? 170.514 154.397 84.622 1.00 64.17 33 LEU G CA 1
ATOM 16945 C C . LEU F 3 34 ? 171.202 153.224 85.385 1.00 65.40 33 LEU G C 1
ATOM 16946 O O . LEU F 3 34 ? 172.209 152.680 84.914 1.00 65.98 33 LEU G O 1
ATOM 16951 N N . ALA F 3 35 ? 170.637 152.828 86.522 1.00 66.11 34 ALA G N 1
ATOM 16952 C CA . ALA F 3 35 ? 171.078 151.672 87.339 1.00 67.83 34 ALA G CA 1
ATOM 16953 C C . ALA F 3 35 ? 171.352 150.345 86.558 1.00 68.29 34 ALA G C 1
ATOM 16954 O O . ALA F 3 35 ? 172.444 149.773 86.673 1.00 68.05 34 ALA G O 1
ATOM 16956 N N . ALA F 3 36 ? 170.370 149.835 85.805 1.00 68.78 35 ALA G N 1
ATOM 16957 C CA . ALA F 3 36 ? 170.565 148.599 85.017 1.00 69.17 35 ALA G CA 1
ATOM 16958 C C . ALA F 3 36 ? 171.652 148.831 83.952 1.00 69.73 35 ALA G C 1
ATOM 16959 O O . ALA F 3 36 ? 172.569 148.024 83.818 1.00 69.22 35 ALA G O 1
ATOM 16961 N N . LEU F 3 37 ? 171.585 149.921 83.198 1.00 70.53 36 LEU G N 1
ATOM 16962 C CA . LEU F 3 37 ? 172.651 150.162 82.234 1.00 71.48 36 LEU G CA 1
ATOM 16963 C C . LEU F 3 37 ? 174.041 150.218 82.955 1.00 73.20 36 LEU G C 1
ATOM 16964 O O . LEU F 3 37 ? 175.005 149.620 82.460 1.00 74.15 36 LEU G O 1
ATOM 16969 N N . LEU F 3 38 ? 174.153 150.892 84.113 1.00 74.15 37 LEU G N 1
ATOM 16970 C CA . LEU F 3 38 ? 175.431 150.982 84.870 1.00 74.93 37 LEU G CA 1
ATOM 16971 C C . LEU F 3 38 ? 175.895 149.600 85.344 1.00 76.11 37 LEU G C 1
ATOM 16972 O O . LEU F 3 38 ? 177.092 149.344 85.502 1.00 76.46 37 LEU G O 1
ATOM 16977 N N . HIS F 3 39 ? 174.934 148.725 85.604 1.00 77.59 38 HIS G N 1
ATOM 16978 C CA . HIS F 3 39 ? 175.223 147.338 85.968 1.00 79.05 38 HIS G CA 1
ATOM 16979 C C . HIS F 3 39 ? 175.851 146.717 84.695 1.00 79.23 38 HIS G C 1
ATOM 16980 O O . HIS F 3 39 ? 177.074 146.607 84.592 1.00 79.39 38 HIS G O 1
ATOM 16987 N N . LEU F 3 40 ? 174.996 146.323 83.754 1.00 79.14 39 LEU G N 1
ATOM 16988 C CA . LEU F 3 40 ? 175.343 145.758 82.432 1.00 79.08 39 LEU G CA 1
ATOM 16989 C C . LEU F 3 40 ? 176.741 146.194 81.885 1.00 79.48 39 LEU G C 1
ATOM 16990 O O . LEU F 3 40 ? 177.464 145.394 81.269 1.00 79.09 39 LEU G O 1
ATOM 16995 N N . LYS F 3 41 ? 177.090 147.467 82.110 1.00 80.53 40 LYS G N 1
ATOM 16996 C CA . LYS F 3 41 ? 178.358 148.103 81.698 1.00 81.48 40 LYS G CA 1
ATOM 16997 C C . LYS F 3 41 ? 179.554 147.817 82.656 1.00 82.16 40 LYS G C 1
ATOM 16998 O O . LYS F 3 41 ? 180.716 148.092 82.322 1.00 82.56 40 LYS G O 1
ATOM 17004 N N . GLY F 3 42 ? 179.255 147.262 83.828 1.00 82.13 41 GLY G N 1
ATOM 17005 C CA . GLY F 3 42 ? 180.244 146.911 84.834 1.00 82.45 41 GLY G CA 1
ATOM 17006 C C . GLY F 3 42 ? 180.678 148.010 85.793 1.00 82.99 41 GLY G C 1
ATOM 17007 O O . GLY F 3 42 ? 181.372 147.780 86.798 1.00 82.94 41 GLY G O 1
ATOM 17008 N N . ASP F 3 43 ? 180.237 149.220 85.493 1.00 83.51 42 ASP G N 1
ATOM 17009 C CA . ASP F 3 43 ? 180.578 150.411 86.268 1.00 84.21 42 ASP G CA 1
ATOM 17010 C C . ASP F 3 43 ? 180.488 150.374 87.809 1.00 84.36 42 ASP G C 1
ATOM 17011 O O . ASP F 3 43 ? 179.505 149.904 88.400 1.00 84.08 42 ASP G O 1
ATOM 17016 N N . ALA F 3 44 ? 181.550 150.884 88.430 1.00 84.45 43 ALA G N 1
ATOM 17017 C CA . ALA F 3 44 ? 181.718 151.031 89.874 1.00 83.97 43 ALA G CA 1
ATOM 17018 C C . ALA F 3 44 ? 180.493 151.686 90.570 1.00 83.61 43 ALA G C 1
ATOM 17019 O O . ALA F 3 44 ? 180.203 151.392 91.735 1.00 83.43 43 ALA G O 1
ATOM 17021 N N . GLU F 3 45 ? 179.787 152.566 89.856 1.00 83.15 44 GLU G N 1
ATOM 17022 C CA . GLU F 3 45 ? 178.615 153.304 90.375 1.00 82.86 44 GLU G CA 1
ATOM 17023 C C . GLU F 3 45 ? 177.257 152.582 90.371 1.00 82.71 44 GLU G C 1
ATOM 17024 O O . GLU F 3 45 ? 176.273 153.093 90.912 1.00 82.02 44 GLU G O 1
ATOM 17030 N N . ALA F 3 46 ? 177.212 151.416 89.745 1.00 83.34 45 ALA G N 1
ATOM 17031 C CA . ALA F 3 46 ? 176.012 150.581 89.606 1.00 84.16 45 ALA G CA 1
ATOM 17032 C C . ALA F 3 46 ? 175.184 150.272 90.871 1.00 84.66 45 ALA G C 1
ATOM 17033 O O . ALA F 3 46 ? 174.019 149.853 90.792 1.00 84.76 45 ALA G O 1
ATOM 17035 N N . ARG F 3 47 ? 175.799 150.494 92.023 1.00 85.22 46 ARG G N 1
ATOM 17036 C CA . ARG F 3 47 ? 175.248 150.192 93.350 1.00 85.43 46 ARG G CA 1
ATOM 17037 C C . ARG F 3 47 ? 174.606 151.402 94.029 1.00 84.78 46 ARG G C 1
ATOM 17038 O O . ARG F 3 47 ? 173.516 151.331 94.624 1.00 84.13 46 ARG G O 1
ATOM 17046 N N . ARG F 3 48 ? 175.332 152.501 93.918 1.00 84.12 47 ARG G N 1
ATOM 17047 C CA . ARG F 3 48 ? 174.953 153.820 94.384 1.00 83.69 47 ARG G CA 1
ATOM 17048 C C . ARG F 3 48 ? 173.587 154.133 93.709 1.00 83.28 47 ARG G C 1
ATOM 17049 O O . ARG F 3 48 ? 172.598 154.405 94.399 1.00 82.95 47 ARG G O 1
ATOM 17057 N N . TYR F 3 49 ? 173.538 154.074 92.374 1.00 82.49 48 TYR G N 1
ATOM 17058 C CA . TYR F 3 49 ? 172.303 154.308 91.599 1.00 80.95 48 TYR G CA 1
ATOM 17059 C C . TYR F 3 49 ? 171.206 153.214 91.752 1.00 80.64 48 TYR G C 1
ATOM 17060 O O . TYR F 3 49 ? 170.031 153.514 91.536 1.00 80.55 48 TYR G O 1
ATOM 17069 N N . THR F 3 50 ? 171.551 151.972 92.127 1.00 80.12 49 THR G N 1
ATOM 17070 C CA . THR F 3 50 ? 170.508 150.944 92.355 1.00 80.24 49 THR G CA 1
ATOM 17071 C C . THR F 3 50 ? 169.795 151.238 93.701 1.00 80.51 49 THR G C 1
ATOM 17072 O O . THR F 3 50 ? 168.585 151.004 93.827 1.00 80.71 49 THR G O 1
ATOM 17076 N N . LEU F 3 51 ? 170.536 151.689 94.717 1.00 80.80 50 LEU G N 1
ATOM 17077 C CA . LEU F 3 51 ? 169.872 152.160 95.941 1.00 80.27 50 LEU G CA 1
ATOM 17078 C C . LEU F 3 51 ? 169.789 153.694 95.729 1.00 80.28 50 LEU G C 1
ATOM 17079 O O . LEU F 3 51 ? 170.753 154.414 95.980 1.00 80.81 50 LEU G O 1
ATOM 17084 N N . TYR F 3 52 ? 168.657 154.133 95.179 1.00 79.57 51 TYR G N 1
ATOM 17085 C CA . TYR F 3 52 ? 168.196 155.519 94.903 1.00 78.97 51 TYR G CA 1
ATOM 17086 C C . TYR F 3 52 ? 166.891 155.180 94.218 1.00 78.51 51 TYR G C 1
ATOM 17087 O O . TYR F 3 52 ? 165.803 155.569 94.646 1.00 78.71 51 TYR G O 1
ATOM 17096 N N . ALA F 3 53 ? 167.041 154.422 93.144 1.00 77.78 52 ALA G N 1
ATOM 17097 C CA . ALA F 3 53 ? 165.934 153.944 92.342 1.00 76.83 52 ALA G CA 1
ATOM 17098 C C . ALA F 3 53 ? 164.955 153.171 93.225 1.00 76.37 52 ALA G C 1
ATOM 17099 O O . ALA F 3 53 ? 163.756 153.170 92.958 1.00 76.91 52 ALA G O 1
ATOM 17101 N N . LEU F 3 54 ? 165.458 152.518 94.273 1.00 75.48 53 LEU G N 1
ATOM 17102 C CA . LEU F 3 54 ? 164.610 151.758 95.207 1.00 74.23 53 LEU G CA 1
ATOM 17103 C C . LEU F 3 54 ? 163.851 152.707 96.151 1.00 73.26 53 LEU G C 1
ATOM 17104 O O . LEU F 3 54 ? 162.749 152.398 96.608 1.00 72.82 53 LEU G O 1
ATOM 17109 N N . MET F 3 55 ? 164.449 153.859 96.439 1.00 72.39 54 MET G N 1
ATOM 17110 C CA . MET F 3 55 ? 163.839 154.887 97.284 1.00 72.30 54 MET G CA 1
ATOM 17111 C C . MET F 3 55 ? 162.804 155.690 96.446 1.00 71.43 54 MET G C 1
ATOM 17112 O O . MET F 3 55 ? 161.660 155.892 96.878 1.00 70.89 54 MET G O 1
ATOM 17117 N N . LEU F 3 56 ? 163.209 156.131 95.254 1.00 70.55 55 LEU G N 1
ATOM 17118 C CA . LEU F 3 56 ? 162.343 156.875 94.323 1.00 69.66 55 LEU G CA 1
ATOM 17119 C C . LEU F 3 56 ? 161.107 156.030 93.971 1.00 69.24 55 LEU G C 1
ATOM 17120 O O . LEU F 3 56 ? 159.983 156.539 93.944 1.00 69.00 55 LEU G O 1
ATOM 17125 N N . ILE F 3 57 ? 161.317 154.747 93.697 1.00 68.70 56 ILE G N 1
ATOM 17126 C CA . ILE F 3 57 ? 160.217 153.835 93.390 1.00 68.43 56 ILE G CA 1
ATOM 17127 C C . ILE F 3 57 ? 159.286 153.740 94.618 1.00 69.40 56 ILE G C 1
ATOM 17128 O O . ILE F 3 57 ? 158.073 153.935 94.493 1.00 70.61 56 ILE G O 1
ATOM 17133 N N . ALA F 3 58 ? 159.847 153.487 95.798 1.00 69.86 57 ALA G N 1
ATOM 17134 C CA . ALA F 3 58 ? 159.074 153.395 97.042 1.00 68.90 57 ALA G CA 1
ATOM 17135 C C . ALA F 3 58 ? 158.365 154.704 97.454 1.00 69.02 57 ALA G C 1
ATOM 17136 O O . ALA F 3 58 ? 157.245 154.672 97.977 1.00 68.92 57 ALA G O 1
ATOM 17138 N N . LEU F 3 59 ? 158.992 155.856 97.217 1.00 69.49 58 LEU G N 1
ATOM 17139 C CA . LEU F 3 59 ? 158.391 157.162 97.537 1.00 70.20 58 LEU G CA 1
ATOM 17140 C C . LEU F 3 59 ? 157.111 157.345 96.717 1.00 71.89 58 LEU G C 1
ATOM 17141 O O . LEU F 3 59 ? 156.059 157.769 97.232 1.00 72.48 58 LEU G O 1
ATOM 17146 N N . ASP F 3 60 ? 157.204 157.018 95.436 1.00 73.17 59 ASP G N 1
ATOM 17147 C CA . ASP F 3 60 ? 156.089 157.092 94.483 1.00 73.89 59 ASP G CA 1
ATOM 17148 C C . ASP F 3 60 ? 154.939 156.149 94.887 1.00 73.33 59 ASP G C 1
ATOM 17149 O O . ASP F 3 60 ? 153.777 156.568 94.938 1.00 73.40 59 ASP G O 1
ATOM 17154 N N . LEU F 3 61 ? 155.245 154.882 95.172 1.00 72.48 60 LEU G N 1
ATOM 17155 C CA . LEU F 3 61 ? 154.227 153.890 95.563 1.00 72.21 60 LEU G CA 1
ATOM 17156 C C . LEU F 3 61 ? 153.529 154.257 96.883 1.00 72.09 60 LEU G C 1
ATOM 17157 O O . LEU F 3 61 ? 152.448 153.750 97.201 1.00 72.26 60 LEU G O 1
ATOM 17162 N N . PHE F 3 62 ? 154.135 155.127 97.667 1.00 72.35 61 PHE G N 1
ATOM 17163 C CA . PHE F 3 62 ? 153.530 155.589 98.905 1.00 73.21 61 PHE G CA 1
ATOM 17164 C C . PHE F 3 62 ? 152.583 156.753 98.519 1.00 73.94 61 PHE G C 1
ATOM 17165 O O . PHE F 3 62 ? 151.396 156.766 98.884 1.00 73.48 61 PHE G O 1
ATOM 17173 N N . ILE F 3 63 ? 153.099 157.712 97.753 1.00 74.76 62 ILE G N 1
ATOM 17174 C CA . ILE F 3 63 ? 152.318 158.857 97.262 1.00 75.51 62 ILE G CA 1
ATOM 17175 C C . ILE F 3 63 ? 151.090 158.350 96.452 1.00 76.39 62 ILE G C 1
ATOM 17176 O O . ILE F 3 63 ? 150.029 158.979 96.488 1.00 76.37 62 ILE G O 1
ATOM 17181 N N . LEU F 3 64 ? 151.227 157.207 95.767 1.00 77.43 63 LEU G N 1
ATOM 17182 C CA . LEU F 3 64 ? 150.138 156.543 95.005 1.00 78.19 63 LEU G CA 1
ATOM 17183 C C . LEU F 3 64 ? 149.007 155.997 95.912 1.00 78.50 63 LEU G C 1
ATOM 17184 O O . LEU F 3 64 ? 147.843 155.930 95.505 1.00 79.12 63 LEU G O 1
ATOM 17189 N N . TRP F 3 65 ? 149.342 155.562 97.117 1.00 77.87 64 TRP G N 1
ATOM 17190 C CA . TRP F 3 65 ? 148.335 155.029 98.038 1.00 77.42 64 TRP G CA 1
ATOM 17191 C C . TRP F 3 65 ? 147.813 156.171 98.932 1.00 76.96 64 TRP G C 1
ATOM 17192 O O . TRP F 3 65 ? 146.616 156.252 99.242 1.00 76.64 64 TRP G O 1
ATOM 17203 N N . ALA F 3 66 ? 148.718 157.076 99.287 1.00 76.62 65 ALA G N 1
ATOM 17204 C CA . ALA F 3 66 ? 148.425 158.240 100.121 1.00 76.56 65 ALA G CA 1
ATOM 17205 C C . ALA F 3 66 ? 147.348 159.137 99.508 1.00 76.30 65 ALA G C 1
ATOM 17206 O O . ALA F 3 66 ? 146.418 159.563 100.193 1.00 76.46 65 ALA G O 1
ATOM 17208 N N . GLU F 3 67 ? 147.465 159.408 98.217 1.00 76.66 66 GLU G N 1
ATOM 17209 C CA . GLU F 3 67 ? 146.511 160.256 97.494 1.00 76.65 66 GLU G CA 1
ATOM 17210 C C . GLU F 3 67 ? 145.195 159.556 97.029 1.00 76.47 66 GLU G C 1
ATOM 17211 O O . GLU F 3 67 ? 144.254 160.218 96.579 1.00 76.83 66 GLU G O 1
ATOM 17217 N N . SER F 3 68 ? 145.114 158.232 97.170 1.00 76.04 67 SER G N 1
ATOM 17218 C CA . SER F 3 68 ? 143.922 157.458 96.781 1.00 75.50 67 SER G CA 1
ATOM 17219 C C . SER F 3 68 ? 142.781 157.458 97.822 1.00 75.45 67 SER G C 1
ATOM 17220 O O . SER F 3 68 ? 143.004 157.080 98.980 1.00 75.35 67 SER G O 1
ATOM 17223 N N . PRO F 3 69 ? 141.552 157.897 97.438 1.00 75.19 68 PRO G N 1
ATOM 17224 C CA . PRO F 3 69 ? 140.455 157.893 98.417 1.00 74.76 68 PRO G CA 1
ATOM 17225 C C . PRO F 3 69 ? 140.119 156.455 98.893 1.00 74.34 68 PRO G C 1
ATOM 17226 O O . PRO F 3 69 ? 139.319 156.246 99.811 1.00 74.27 68 PRO G O 1
ATOM 17230 N N . ALA F 3 70 ? 140.725 155.462 98.265 1.00 73.37 69 ALA G N 1
ATOM 17231 C CA . ALA F 3 70 ? 140.446 154.071 98.595 1.00 72.91 69 ALA G CA 1
ATOM 17232 C C . ALA F 3 70 ? 141.493 153.441 99.512 1.00 73.13 69 ALA G C 1
ATOM 17233 O O . ALA F 3 70 ? 141.474 152.227 99.747 1.00 72.97 69 ALA G O 1
ATOM 17235 N N . ARG F 3 71 ? 142.377 154.272 100.053 1.00 72.94 70 ARG G N 1
ATOM 17236 C CA . ARG F 3 71 ? 143.486 153.810 100.894 1.00 72.77 70 ARG G CA 1
ATOM 17237 C C . ARG F 3 71 ? 143.152 152.936 102.120 1.00 73.13 70 ARG G C 1
ATOM 17238 O O . ARG F 3 71 ? 143.658 151.810 102.230 1.00 73.81 70 ARG G O 1
ATOM 17246 N N . PHE F 3 72 ? 142.306 153.438 103.020 1.00 72.88 71 PHE G N 1
ATOM 17247 C CA . PHE F 3 72 ? 141.896 152.722 104.238 1.00 71.95 71 PHE G CA 1
ATOM 17248 C C . PHE F 3 72 ? 140.764 151.698 104.005 1.00 71.97 71 PHE G C 1
ATOM 17249 O O . PHE F 3 72 ? 140.033 151.334 104.926 1.00 72.06 71 PHE G O 1
ATOM 17257 N N . ARG F 3 73 ? 140.625 151.253 102.764 1.00 71.49 72 ARG G N 1
ATOM 17258 C CA . ARG F 3 73 ? 139.645 150.239 102.390 1.00 71.28 72 ARG G CA 1
ATOM 17259 C C . ARG F 3 73 ? 140.424 149.004 101.911 1.00 71.52 72 ARG G C 1
ATOM 17260 O O . ARG F 3 73 ? 139.840 147.935 101.673 1.00 71.90 72 ARG G O 1
ATOM 17268 N N . PHE F 3 74 ? 141.745 149.185 101.828 1.00 71.69 73 PHE G N 1
ATOM 17269 C CA . PHE F 3 74 ? 142.765 148.236 101.347 1.00 71.49 73 PHE G CA 1
ATOM 17270 C C . PHE F 3 74 ? 142.249 147.413 100.151 1.00 70.57 73 PHE G C 1
ATOM 17271 O O . PHE F 3 74 ? 141.965 146.214 100.255 1.00 70.21 73 PHE G O 1
ATOM 17279 N N . THR F 3 75 ? 142.084 148.075 99.018 1.00 68.98 74 THR G N 1
ATOM 17280 C CA . THR F 3 75 ? 141.645 147.362 97.843 1.00 68.55 74 THR G CA 1
ATOM 17281 C C . THR F 3 75 ? 142.781 147.167 96.812 1.00 68.31 74 THR G C 1
ATOM 17282 O O . THR F 3 75 ? 142.608 146.449 95.828 1.00 67.67 74 THR G O 1
ATOM 17286 N N . HIS F 3 76 ? 143.960 147.734 97.070 1.00 67.87 75 HIS G N 1
ATOM 17287 C CA . HIS F 3 76 ? 145.078 147.603 96.131 1.00 68.16 75 HIS G CA 1
ATOM 17288 C C . HIS F 3 76 ? 145.641 146.179 95.909 1.00 68.00 75 HIS G C 1
ATOM 17289 O O . HIS F 3 76 ? 146.278 145.906 94.884 1.00 68.02 75 HIS G O 1
ATOM 17296 N N . ILE F 3 77 ? 145.386 145.270 96.838 1.00 67.98 76 ILE G N 1
ATOM 17297 C CA . ILE F 3 77 ? 145.849 143.897 96.680 1.00 68.14 76 ILE G CA 1
ATOM 17298 C C . ILE F 3 77 ? 145.387 143.312 95.306 1.00 67.70 76 ILE G C 1
ATOM 17299 O O . ILE F 3 77 ? 146.075 142.461 94.736 1.00 67.62 76 ILE G O 1
ATOM 17304 N N . TRP F 3 78 ? 144.276 143.813 94.750 1.00 67.39 77 TRP G N 1
ATOM 17305 C CA . TRP F 3 78 ? 143.709 143.341 93.460 1.00 66.10 77 TRP G CA 1
ATOM 17306 C C . TRP F 3 78 ? 144.469 143.742 92.203 1.00 65.89 77 TRP G C 1
ATOM 17307 O O . TRP F 3 78 ? 144.290 143.177 91.117 1.00 65.82 77 TRP G O 1
ATOM 17318 N N . LEU F 3 79 ? 145.302 144.749 92.389 1.00 66.07 78 LEU G N 1
ATOM 17319 C CA . LEU F 3 79 ? 146.200 145.285 91.386 1.00 66.58 78 LEU G CA 1
ATOM 17320 C C . LEU F 3 79 ? 147.197 144.145 91.055 1.00 67.32 78 LEU G C 1
ATOM 17321 O O . LEU F 3 79 ? 147.725 144.051 89.943 1.00 68.20 78 LEU G O 1
ATOM 17326 N N . PHE F 3 80 ? 147.430 143.273 92.031 1.00 68.12 79 PHE G N 1
ATOM 17327 C CA . PHE F 3 80 ? 148.369 142.154 91.901 1.00 67.91 79 PHE G CA 1
ATOM 17328 C C . PHE F 3 80 ? 147.787 140.719 91.857 1.00 67.67 79 PHE G C 1
ATOM 17329 O O . PHE F 3 80 ? 148.532 139.733 91.875 1.00 67.94 79 PHE G O 1
ATOM 17337 N N . LEU F 3 81 ? 146.469 140.614 91.745 1.00 66.60 80 LEU G N 1
ATOM 17338 C CA . LEU F 3 81 ? 145.764 139.330 91.735 1.00 65.85 80 LEU G CA 1
ATOM 17339 C C . LEU F 3 81 ? 144.794 139.162 90.548 1.00 65.61 80 LEU G C 1
ATOM 17340 O O . LEU F 3 81 ? 143.844 138.385 90.630 1.00 65.07 80 LEU G O 1
ATOM 17345 N N . SER F 3 82 ? 145.013 139.909 89.471 1.00 65.36 81 SER G N 1
ATOM 17346 C CA . SER F 3 82 ? 144.184 139.848 88.269 1.00 64.26 81 SER G CA 1
ATOM 17347 C C . SER F 3 82 ? 145.112 140.073 87.069 1.00 63.29 81 SER G C 1
ATOM 17348 O O . SER F 3 82 ? 146.182 140.660 87.222 1.00 63.41 81 SER G O 1
ATOM 17351 N N . PHE F 3 83 ? 144.721 139.593 85.896 1.00 62.31 82 PHE G N 1
ATOM 17352 C CA . PHE F 3 83 ? 145.499 139.786 84.668 1.00 61.69 82 PHE G CA 1
ATOM 17353 C C . PHE F 3 83 ? 144.730 140.840 83.823 1.00 60.66 82 PHE G C 1
ATOM 17354 O O . PHE F 3 83 ? 143.593 140.591 83.436 1.00 60.22 82 PHE G O 1
ATOM 17362 N N . HIS F 3 84 ? 145.330 142.007 83.556 1.00 59.40 83 HIS G N 1
ATOM 17363 C CA . HIS F 3 84 ? 144.671 143.082 82.798 1.00 57.32 83 HIS G CA 1
ATOM 17364 C C . HIS F 3 84 ? 145.606 143.883 81.872 1.00 57.21 83 HIS G C 1
ATOM 17365 O O . HIS F 3 84 ? 145.794 145.095 82.074 1.00 57.06 83 HIS G O 1
ATOM 17372 N N . PRO F 3 85 ? 146.192 143.207 80.853 1.00 57.01 84 PRO G N 1
ATOM 17373 C CA . PRO F 3 85 ? 147.115 143.670 79.807 1.00 56.78 84 PRO G CA 1
ATOM 17374 C C . PRO F 3 85 ? 146.667 144.905 78.983 1.00 56.61 84 PRO G C 1
ATOM 17375 O O . PRO F 3 85 ? 147.504 145.597 78.389 1.00 56.11 84 PRO G O 1
ATOM 17379 N N . THR F 3 86 ? 145.366 145.172 78.929 1.00 55.34 85 THR G N 1
ATOM 17380 C CA . THR F 3 86 ? 144.814 146.326 78.193 1.00 54.63 85 THR G CA 1
ATOM 17381 C C . THR F 3 86 ? 144.917 147.651 78.963 1.00 54.30 85 THR G C 1
ATOM 17382 O O . THR F 3 86 ? 144.676 148.719 78.404 1.00 53.73 85 THR G O 1
ATOM 17386 N N . SER F 3 87 ? 145.311 147.570 80.226 1.00 54.07 86 SER G N 1
ATOM 17387 C CA . SER F 3 87 ? 145.352 148.713 81.151 1.00 53.69 86 SER G CA 1
ATOM 17388 C C . SER F 3 87 ? 146.684 149.424 81.462 1.00 53.59 86 SER G C 1
ATOM 17389 O O . SER F 3 87 ? 147.443 148.931 82.295 1.00 53.77 86 SER G O 1
ATOM 17392 N N . PRO F 3 88 ? 146.983 150.590 80.826 1.00 54.45 87 PRO G N 1
ATOM 17393 C CA . PRO F 3 88 ? 148.267 151.216 81.177 1.00 55.84 87 PRO G CA 1
ATOM 17394 C C . PRO F 3 88 ? 148.671 151.154 82.684 1.00 56.25 87 PRO G C 1
ATOM 17395 O O . PRO F 3 88 ? 149.777 150.742 83.015 1.00 56.49 87 PRO G O 1
ATOM 17399 N N . ILE F 3 89 ? 147.768 151.547 83.582 1.00 58.04 88 ILE G N 1
ATOM 17400 C CA . ILE F 3 89 ? 148.004 151.559 85.042 1.00 59.14 88 ILE G CA 1
ATOM 17401 C C . ILE F 3 89 ? 148.392 150.188 85.665 1.00 59.74 88 ILE G C 1
ATOM 17402 O O . ILE F 3 89 ? 149.229 150.116 86.583 1.00 59.03 88 ILE G O 1
ATOM 17407 N N . TRP F 3 90 ? 147.782 149.116 85.163 1.00 60.23 89 TRP G N 1
ATOM 17408 C CA . TRP F 3 90 ? 148.048 147.737 85.595 1.00 61.04 89 TRP G CA 1
ATOM 17409 C C . TRP F 3 90 ? 149.534 147.428 85.277 1.00 61.33 89 TRP G C 1
ATOM 17410 O O . TRP F 3 90 ? 150.285 146.971 86.151 1.00 60.84 89 TRP G O 1
ATOM 17421 N N . TRP F 3 91 ? 149.949 147.708 84.041 1.00 61.51 90 TRP G N 1
ATOM 17422 C CA . TRP F 3 91 ? 151.337 147.513 83.574 1.00 62.54 90 TRP G CA 1
ATOM 17423 C C . TRP F 3 91 ? 152.374 148.295 84.411 1.00 62.78 90 TRP G C 1
ATOM 17424 O O . TRP F 3 91 ? 153.550 147.929 84.440 1.00 63.88 90 TRP G O 1
ATOM 17435 N N . GLY F 3 92 ? 151.944 149.369 85.069 1.00 62.28 91 GLY G N 1
ATOM 17436 C CA . GLY F 3 92 ? 152.827 150.184 85.888 1.00 61.98 91 GLY G CA 1
ATOM 17437 C C . GLY F 3 92 ? 152.918 149.764 87.350 1.00 61.76 91 GLY G C 1
ATOM 17438 O O . GLY F 3 92 ? 153.827 150.164 88.098 1.00 60.63 91 GLY G O 1
ATOM 17439 N N . ALA F 3 93 ? 151.943 148.963 87.760 1.00 61.70 92 ALA G N 1
ATOM 17440 C CA . ALA F 3 93 ? 151.866 148.397 89.099 1.00 61.63 92 ALA G CA 1
ATOM 17441 C C . ALA F 3 93 ? 152.910 147.264 89.173 1.00 62.30 92 ALA G C 1
ATOM 17442 O O . ALA F 3 93 ? 153.685 147.152 90.131 1.00 61.35 92 ALA G O 1
ATOM 17444 N N . TRP F 3 94 ? 152.932 146.433 88.140 1.00 62.77 93 TRP G N 1
ATOM 17445 C CA . TRP F 3 94 ? 153.872 145.322 88.050 1.00 63.49 93 TRP G CA 1
ATOM 17446 C C . TRP F 3 94 ? 155.260 145.767 87.632 1.00 63.84 93 TRP G C 1
ATOM 17447 O O . TRP F 3 94 ? 156.260 145.218 88.082 1.00 64.08 93 TRP G O 1
ATOM 17458 N N . GLY F 3 95 ? 155.316 146.752 86.757 1.00 64.35 94 GLY G N 1
ATOM 17459 C CA . GLY F 3 95 ? 156.585 147.256 86.299 1.00 64.86 94 GLY G CA 1
ATOM 17460 C C . GLY F 3 95 ? 157.356 147.914 87.427 1.00 65.27 94 GLY G C 1
ATOM 17461 O O . GLY F 3 95 ? 158.588 147.884 87.460 1.00 65.29 94 GLY G O 1
ATOM 17462 N N . LEU F 3 96 ? 156.645 148.525 88.362 1.00 65.60 95 LEU G N 1
ATOM 17463 C CA . LEU F 3 96 ? 157.297 149.156 89.508 1.00 66.44 95 LEU G CA 1
ATOM 17464 C C . LEU F 3 96 ? 157.443 148.158 90.689 1.00 67.09 95 LEU G C 1
ATOM 17465 O O . LEU F 3 96 ? 158.302 148.341 91.556 1.00 67.45 95 LEU G O 1
ATOM 17470 N N . GLY F 3 97 ? 156.631 147.097 90.692 1.00 67.91 96 GLY G N 1
ATOM 17471 C CA . GLY F 3 97 ? 156.663 146.053 91.714 1.00 68.29 96 GLY G CA 1
ATOM 17472 C C . GLY F 3 97 ? 157.744 145.003 91.465 1.00 68.73 96 GLY G C 1
ATOM 17473 O O . GLY F 3 97 ? 158.562 144.718 92.351 1.00 68.93 96 GLY G O 1
ATOM 17474 N N . LEU F 3 98 ? 157.742 144.406 90.274 1.00 68.85 97 LEU G N 1
ATOM 17475 C CA . LEU F 3 98 ? 158.790 143.455 89.879 1.00 68.69 97 LEU G CA 1
ATOM 17476 C C . LEU F 3 98 ? 160.103 144.261 89.727 1.00 69.66 97 LEU G C 1
ATOM 17477 O O . LEU F 3 98 ? 161.184 143.724 89.948 1.00 70.61 97 LEU G O 1
ATOM 17482 N N . GLY F 3 99 ? 160.009 145.539 89.365 1.00 70.90 98 GLY G N 1
ATOM 17483 C CA . GLY F 3 99 ? 161.187 146.380 89.252 1.00 72.51 98 GLY G CA 1
ATOM 17484 C C . GLY F 3 99 ? 161.838 146.649 90.610 1.00 73.99 98 GLY G C 1
ATOM 17485 O O . GLY F 3 99 ? 163.040 146.958 90.704 1.00 73.96 98 GLY G O 1
ATOM 17486 N N . PHE F 3 100 ? 161.044 146.529 91.677 1.00 75.31 99 PHE G N 1
ATOM 17487 C CA . PHE F 3 100 ? 161.517 146.716 93.067 1.00 76.50 99 PHE G CA 1
ATOM 17488 C C . PHE F 3 100 ? 162.242 145.454 93.575 1.00 77.26 99 PHE G C 1
ATOM 17489 O O . PHE F 3 100 ? 163.418 145.515 93.968 1.00 77.51 99 PHE G O 1
ATOM 17497 N N . LEU F 3 101 ? 161.528 144.327 93.584 1.00 78.05 100 LEU G N 1
ATOM 17498 C CA . LEU F 3 101 ? 162.083 143.027 93.975 1.00 78.96 100 LEU G CA 1
ATOM 17499 C C . LEU F 3 101 ? 163.428 142.884 93.218 1.00 79.29 100 LEU G C 1
ATOM 17500 O O . LEU F 3 101 ? 164.484 142.835 93.851 1.00 79.60 100 LEU G O 1
ATOM 17505 N N . THR F 3 102 ? 163.391 142.849 91.887 1.00 79.55 101 THR G N 1
ATOM 17506 C CA . THR F 3 102 ? 164.595 142.789 91.021 1.00 79.49 101 THR G CA 1
ATOM 17507 C C . THR F 3 102 ? 165.756 143.719 91.484 1.00 79.37 101 THR G C 1
ATOM 17508 O O . THR F 3 102 ? 166.920 143.326 91.444 1.00 79.88 101 THR G O 1
ATOM 17512 N N . GLY F 3 103 ? 165.444 144.947 91.893 1.00 79.36 102 GLY G N 1
ATOM 17513 C CA . GLY F 3 103 ? 166.448 145.875 92.393 1.00 80.36 102 GLY G CA 1
ATOM 17514 C C . GLY F 3 103 ? 166.895 145.574 93.828 1.00 80.89 102 GLY G C 1
ATOM 17515 O O . GLY F 3 103 ? 167.903 146.104 94.315 1.00 80.58 102 GLY G O 1
ATOM 17516 N N . GLY F 3 104 ? 166.122 144.748 94.520 1.00 81.63 103 GLY G N 1
ATOM 17517 C CA . GLY F 3 104 ? 166.459 144.304 95.856 1.00 82.75 103 GLY G CA 1
ATOM 17518 C C . GLY F 3 104 ? 167.467 143.157 95.707 1.00 83.52 103 GLY G C 1
ATOM 17519 O O . GLY F 3 104 ? 168.592 143.232 96.216 1.00 83.65 103 GLY G O 1
ATOM 17520 N N . LEU F 3 105 ? 167.085 142.109 94.974 1.00 84.00 104 LEU G N 1
ATOM 17521 C CA . LEU F 3 105 ? 167.951 140.943 94.696 1.00 84.86 104 LEU G CA 1
ATOM 17522 C C . LEU F 3 105 ? 169.289 141.341 94.005 1.00 85.90 104 LEU G C 1
ATOM 17523 O O . LEU F 3 105 ? 170.191 140.514 93.830 1.00 86.28 104 LEU G O 1
ATOM 17528 N N . LEU F 3 106 ? 169.415 142.602 93.608 1.00 87.04 105 LEU G N 1
ATOM 17529 C CA . LEU F 3 106 ? 170.630 143.089 92.964 1.00 88.17 105 LEU G CA 1
ATOM 17530 C C . LEU F 3 106 ? 171.478 143.886 93.938 1.00 89.38 105 LEU G C 1
ATOM 17531 O O . LEU F 3 106 ? 172.696 143.951 93.796 1.00 89.96 105 LEU G O 1
ATOM 17536 N N . TYR F 3 107 ? 170.840 144.507 94.921 1.00 90.79 106 TYR G N 1
ATOM 17537 C CA . TYR F 3 107 ? 171.565 145.323 95.902 1.00 92.29 106 TYR G CA 1
ATOM 17538 C C . TYR F 3 107 ? 172.104 144.468 97.058 1.00 93.19 106 TYR G C 1
ATOM 17539 O O . TYR F 3 107 ? 173.132 144.787 97.670 1.00 92.93 106 TYR G O 1
ATOM 17548 N N . LEU F 3 108 ? 171.385 143.388 97.342 1.00 94.59 107 LEU G N 1
ATOM 17549 C CA . LEU F 3 108 ? 171.749 142.398 98.347 1.00 96.04 107 LEU G CA 1
ATOM 17550 C C . LEU F 3 108 ? 172.587 141.324 97.593 1.00 97.20 107 LEU G C 1
ATOM 17551 O O . LEU F 3 108 ? 172.464 140.138 97.887 1.00 97.19 107 LEU G O 1
ATOM 17556 N N . GLY F 3 109 ? 173.393 141.763 96.618 1.00 98.49 108 GLY G N 1
ATOM 17557 C CA . GLY F 3 109 ? 174.248 140.917 95.787 1.00 100.17 108 GLY G CA 1
ATOM 17558 C C . GLY F 3 109 ? 173.974 139.429 95.519 1.00 101.37 108 GLY G C 1
ATOM 17559 O O . GLY F 3 109 ? 174.756 138.769 94.809 1.00 101.18 108 GLY G O 1
ATOM 17560 N N . LYS F 3 110 ? 172.878 138.912 96.068 1.00 102.81 109 LYS G N 1
ATOM 17561 C CA . LYS F 3 110 ? 172.473 137.559 95.908 1.00 104.17 109 LYS G CA 1
ATOM 17562 C C . LYS F 3 110 ? 171.428 137.215 94.794 1.00 104.78 109 LYS G C 1
ATOM 17563 O O . LYS F 3 110 ? 170.991 138.074 94.042 1.00 104.94 109 LYS G O 1
ATOM 17569 N N . GLY F 3 111 ? 170.964 135.879 95.128 1.00 105.53 110 GLY G N 1
ATOM 17570 C CA . GLY F 3 111 ? 170.057 135.266 94.070 1.00 105.68 110 GLY G CA 1
ATOM 17571 C C . GLY F 3 111 ? 170.831 134.981 92.739 1.00 106.12 110 GLY G C 1
ATOM 17572 O O . GLY F 3 111 ? 171.077 133.852 92.274 1.00 106.33 110 GLY G O 1
ATOM 17573 N N . SER F 3 112 ? 171.119 136.084 92.062 1.00 106.29 111 SER G N 1
ATOM 17574 C CA . SER F 3 112 ? 171.748 136.057 90.758 1.00 106.44 111 SER G CA 1
ATOM 17575 C C . SER F 3 112 ? 172.310 137.449 90.412 1.00 106.24 111 SER G C 1
ATOM 17576 O O . SER F 3 112 ? 171.907 138.455 90.994 1.00 106.53 111 SER G O 1
ATOM 17579 N N . GLN F 3 113 ? 173.283 137.485 89.489 1.00 105.48 112 GLN G N 1
ATOM 17580 C CA . GLN F 3 113 ? 173.912 138.739 89.014 1.00 104.51 112 GLN G CA 1
ATOM 17581 C C . GLN F 3 113 ? 173.730 138.974 87.436 1.00 103.69 112 GLN G C 1
ATOM 17582 O O . GLN F 3 113 ? 173.479 138.006 86.736 1.00 103.62 112 GLN G O 1
ATOM 17588 N N . ARG F 3 114 ? 173.780 140.220 86.996 1.00 102.53 113 ARG G N 1
ATOM 17589 C CA . ARG F 3 114 ? 173.773 140.616 85.542 1.00 101.52 113 ARG G CA 1
ATOM 17590 C C . ARG F 3 114 ? 173.116 139.759 84.425 1.00 100.26 113 ARG G C 1
ATOM 17591 O O . ARG F 3 114 ? 173.596 139.640 83.280 1.00 100.30 113 ARG G O 1
ATOM 17599 N N . ALA F 3 115 ? 172.047 139.104 84.834 1.00 98.38 114 ALA G N 1
ATOM 17600 C CA . ALA F 3 115 ? 171.114 138.380 83.972 1.00 96.37 114 ALA G CA 1
ATOM 17601 C C . ALA F 3 115 ? 169.891 139.066 84.599 1.00 95.14 114 ALA G C 1
ATOM 17602 O O . ALA F 3 115 ? 168.820 139.170 84.001 1.00 95.37 114 ALA G O 1
ATOM 17604 N N . LEU F 3 116 ? 170.100 139.534 85.831 1.00 93.46 115 LEU G N 1
ATOM 17605 C CA . LEU F 3 116 ? 169.105 140.263 86.622 1.00 91.42 115 LEU G CA 1
ATOM 17606 C C . LEU F 3 116 ? 169.089 141.741 86.201 1.00 90.06 115 LEU G C 1
ATOM 17607 O O . LEU F 3 116 ? 168.087 142.430 86.391 1.00 90.02 115 LEU G O 1
ATOM 17612 N N . ALA F 3 117 ? 170.194 142.230 85.645 1.00 88.32 116 ALA G N 1
ATOM 17613 C CA . ALA F 3 117 ? 170.251 143.605 85.138 1.00 86.36 116 ALA G CA 1
ATOM 17614 C C . ALA F 3 117 ? 169.457 143.688 83.802 1.00 84.99 116 ALA G C 1
ATOM 17615 O O . ALA F 3 117 ? 169.065 144.780 83.374 1.00 84.75 116 ALA G O 1
ATOM 17617 N N . TRP F 3 118 ? 169.228 142.546 83.143 1.00 83.18 117 TRP G N 1
ATOM 17618 C CA . TRP F 3 118 ? 168.436 142.502 81.901 1.00 81.26 117 TRP G CA 1
ATOM 17619 C C . TRP F 3 118 ? 166.945 142.610 82.240 1.00 79.80 117 TRP G C 1
ATOM 17620 O O . TRP F 3 118 ? 166.168 143.238 81.509 1.00 79.60 117 TRP G O 1
ATOM 17631 N N . ALA F 3 119 ? 166.565 142.010 83.362 1.00 77.98 118 ALA G N 1
ATOM 17632 C CA . ALA F 3 119 ? 165.200 142.074 83.874 1.00 76.17 118 ALA G CA 1
ATOM 17633 C C . ALA F 3 119 ? 164.941 143.497 84.417 1.00 74.92 118 ALA G C 1
ATOM 17634 O O . ALA F 3 119 ? 163.847 144.034 84.236 1.00 75.05 118 ALA G O 1
ATOM 17636 N N . LEU F 3 120 ? 165.931 144.116 85.067 1.00 72.71 119 LEU G N 1
ATOM 17637 C CA . LEU F 3 120 ? 165.762 145.495 85.578 1.00 70.48 119 LEU G CA 1
ATOM 17638 C C . LEU F 3 120 ? 165.590 146.481 84.391 1.00 69.53 119 LEU G C 1
ATOM 17639 O O . LEU F 3 120 ? 164.834 147.463 84.489 1.00 69.97 119 LEU G O 1
ATOM 17644 N N . LEU F 3 121 ? 166.276 146.208 83.278 1.00 67.70 120 LEU G N 1
ATOM 17645 C CA . LEU F 3 121 ? 166.202 147.037 82.062 1.00 65.79 120 LEU G CA 1
ATOM 17646 C C . LEU F 3 121 ? 164.784 146.954 81.456 1.00 64.60 120 LEU G C 1
ATOM 17647 O O . LEU F 3 121 ? 164.196 147.984 81.088 1.00 64.27 120 LEU G O 1
ATOM 17652 N N . VAL F 3 122 ? 164.238 145.740 81.359 1.00 62.58 121 VAL G N 1
ATOM 17653 C CA . VAL F 3 122 ? 162.883 145.541 80.848 1.00 61.02 121 VAL G CA 1
ATOM 17654 C C . VAL F 3 122 ? 161.840 146.229 81.759 1.00 61.41 121 VAL G C 1
ATOM 17655 O O . VAL F 3 122 ? 161.071 147.057 81.270 1.00 61.88 121 VAL G O 1
ATOM 17659 N N . PHE F 3 123 ? 161.819 145.931 83.060 1.00 61.04 122 PHE G N 1
ATOM 17660 C CA . PHE F 3 123 ? 160.864 146.576 83.983 1.00 60.61 122 PHE G CA 1
ATOM 17661 C C . PHE F 3 123 ? 160.998 148.114 83.996 1.00 60.80 122 PHE G C 1
ATOM 17662 O O . PHE F 3 123 ? 159.991 148.820 84.124 1.00 61.71 122 PHE G O 1
ATOM 17670 N N . SER F 3 124 ? 162.206 148.649 83.844 1.00 59.50 123 SER G N 1
ATOM 17671 C CA . SER F 3 124 ? 162.334 150.105 83.791 1.00 58.73 123 SER G CA 1
ATOM 17672 C C . SER F 3 124 ? 161.680 150.658 82.476 1.00 57.93 123 SER G C 1
ATOM 17673 O O . SER F 3 124 ? 161.069 151.735 82.508 1.00 57.80 123 SER G O 1
ATOM 17676 N N . LEU F 3 125 ? 161.774 149.941 81.344 1.00 56.45 124 LEU G N 1
ATOM 17677 C CA . LEU F 3 125 ? 161.158 150.404 80.077 1.00 55.10 124 LEU G CA 1
ATOM 17678 C C . LEU F 3 125 ? 159.588 150.416 80.253 1.00 54.66 124 LEU G C 1
ATOM 17679 O O . LEU F 3 125 ? 158.925 151.392 79.876 1.00 53.83 124 LEU G O 1
ATOM 17684 N N . VAL F 3 126 ? 159.015 149.390 80.889 1.00 54.32 125 VAL G N 1
ATOM 17685 C CA . VAL F 3 126 ? 157.572 149.341 81.221 1.00 53.27 125 VAL G CA 1
ATOM 17686 C C . VAL F 3 126 ? 157.169 150.540 82.132 1.00 54.38 125 VAL G C 1
ATOM 17687 O O . VAL F 3 126 ? 156.141 151.175 81.904 1.00 55.73 125 VAL G O 1
ATOM 17691 N N . ALA F 3 127 ? 157.971 150.858 83.142 1.00 54.20 126 ALA G N 1
ATOM 17692 C CA . ALA F 3 127 ? 157.693 151.995 84.034 1.00 54.77 126 ALA G CA 1
ATOM 17693 C C . ALA F 3 127 ? 157.875 153.385 83.378 1.00 54.79 126 ALA G C 1
ATOM 17694 O O . ALA F 3 127 ? 157.338 154.393 83.857 1.00 54.56 126 ALA G O 1
ATOM 17696 N N . LEU F 3 128 ? 158.631 153.438 82.292 1.00 54.21 127 LEU G N 1
ATOM 17697 C CA . LEU F 3 128 ? 158.926 154.692 81.575 1.00 54.08 127 LEU G CA 1
ATOM 17698 C C . LEU F 3 128 ? 157.895 155.000 80.499 1.00 53.91 127 LEU G C 1
ATOM 17699 O O . LEU F 3 128 ? 157.695 156.159 80.086 1.00 53.04 127 LEU G O 1
ATOM 17704 N N . SER F 3 129 ? 157.278 153.911 80.059 1.00 53.27 128 SER G N 1
ATOM 17705 C CA . SER F 3 129 ? 156.283 153.843 79.005 1.00 53.16 128 SER G CA 1
ATOM 17706 C C . SER F 3 129 ? 154.824 153.996 79.402 1.00 52.91 128 SER G C 1
ATOM 17707 O O . SER F 3 129 ? 154.052 154.602 78.656 1.00 52.41 128 SER G O 1
ATOM 17710 N N . TYR F 3 130 ? 154.454 153.444 80.560 1.00 53.08 129 TYR G N 1
ATOM 17711 C CA . TYR F 3 130 ? 153.057 153.445 81.039 1.00 54.85 129 TYR G CA 1
ATOM 17712 C C . TYR F 3 130 ? 152.394 154.830 81.292 1.00 55.37 129 TYR G C 1
ATOM 17713 O O . TYR F 3 130 ? 151.185 154.971 81.013 1.00 54.14 129 TYR G O 1
ATOM 17722 N N . PRO F 3 131 ? 153.107 155.824 81.907 1.00 55.74 130 PRO G N 1
ATOM 17723 C CA . PRO F 3 131 ? 152.378 157.098 82.014 1.00 56.27 130 PRO G CA 1
ATOM 17724 C C . PRO F 3 131 ? 152.791 157.701 80.632 1.00 56.80 130 PRO G C 1
ATOM 17725 O O . PRO F 3 131 ? 153.964 157.646 80.251 1.00 59.33 130 PRO G O 1
ATOM 17729 N N . GLY F 3 132 ? 151.855 158.251 79.884 1.00 55.42 131 GLY G N 1
ATOM 17730 C CA . GLY F 3 132 ? 152.125 158.725 78.555 1.00 52.31 131 GLY G CA 1
ATOM 17731 C C . GLY F 3 132 ? 151.025 157.966 77.841 1.00 51.27 131 GLY G C 1
ATOM 17732 O O . GLY F 3 132 ? 150.206 158.557 77.144 1.00 51.20 131 GLY G O 1
ATOM 17733 N N . LEU F 3 133 ? 150.958 156.656 78.062 1.00 48.69 132 LEU G N 1
ATOM 17734 C CA . LEU F 3 133 ? 149.900 155.831 77.480 1.00 47.56 132 LEU G CA 1
ATOM 17735 C C . LEU F 3 133 ? 148.622 155.816 78.351 1.00 47.54 132 LEU G C 1
ATOM 17736 O O . LEU F 3 133 ? 147.522 155.535 77.855 1.00 47.69 132 LEU G O 1
ATOM 17741 N N . ALA F 3 134 ? 148.768 156.092 79.643 1.00 46.15 133 ALA G N 1
ATOM 17742 C CA . ALA F 3 134 ? 147.620 156.131 80.550 1.00 45.21 133 ALA G CA 1
ATOM 17743 C C . ALA F 3 134 ? 146.788 157.365 80.185 1.00 45.06 133 ALA G C 1
ATOM 17744 O O . ALA F 3 134 ? 145.593 157.427 80.465 1.00 44.15 133 ALA G O 1
ATOM 17746 N N . LEU F 3 135 ? 147.427 158.344 79.550 1.00 45.69 134 LEU G N 1
ATOM 17747 C CA . LEU F 3 135 ? 146.740 159.553 79.089 1.00 45.21 134 LEU G CA 1
ATOM 17748 C C . LEU F 3 135 ? 146.237 159.369 77.627 1.00 45.72 134 LEU G C 1
ATOM 17749 O O . LEU F 3 135 ? 145.054 159.589 77.332 1.00 46.34 134 LEU G O 1
ATOM 17754 N N . ALA F 3 136 ? 147.138 158.951 76.735 1.00 45.42 135 ALA G N 1
ATOM 17755 C CA . ALA F 3 136 ? 146.864 158.772 75.295 1.00 43.76 135 ALA G CA 1
ATOM 17756 C C . ALA F 3 136 ? 145.873 157.697 74.938 1.00 43.77 135 ALA G C 1
ATOM 17757 O O . ALA F 3 136 ? 145.362 157.640 73.820 1.00 44.61 135 ALA G O 1
ATOM 17759 N N . VAL F 3 137 ? 145.597 156.833 75.884 1.00 43.45 136 VAL G N 1
ATOM 17760 C CA . VAL F 3 137 ? 144.659 155.762 75.631 1.00 43.11 136 VAL G CA 1
ATOM 17761 C C . VAL F 3 137 ? 143.206 156.284 75.551 1.00 42.72 136 VAL G C 1
ATOM 17762 O O . VAL F 3 137 ? 142.352 155.653 74.928 1.00 42.10 136 VAL G O 1
ATOM 17766 N N . ASN F 3 138 ? 142.965 157.457 76.143 1.00 43.03 137 ASN G N 1
ATOM 17767 C CA . ASN F 3 138 ? 141.642 158.094 76.196 1.00 43.44 137 ASN G CA 1
ATOM 17768 C C . ASN F 3 138 ? 141.429 158.953 74.974 1.00 43.48 137 ASN G C 1
ATOM 17769 O O . ASN F 3 138 ? 141.702 160.155 74.977 1.00 45.03 137 ASN G O 1
ATOM 17774 N N . LEU F 3 139 ? 140.929 158.316 73.931 1.00 42.95 138 LEU G N 1
ATOM 17775 C CA . LEU F 3 139 ? 140.729 158.973 72.661 1.00 42.80 138 LEU G CA 1
ATOM 17776 C C . LEU F 3 139 ? 139.621 160.070 72.647 1.00 42.36 138 LEU G C 1
ATOM 17777 O O . LEU F 3 139 ? 139.488 160.796 71.660 1.00 42.03 138 LEU G O 1
ATOM 17782 N N . ASN F 3 140 ? 138.884 160.217 73.757 1.00 40.91 139 ASN G N 1
ATOM 17783 C CA . ASN F 3 140 ? 137.834 161.248 73.944 1.00 39.51 139 ASN G CA 1
ATOM 17784 C C . ASN F 3 140 ? 138.383 162.611 74.445 1.00 38.18 139 ASN G C 1
ATOM 17785 O O . ASN F 3 140 ? 137.654 163.604 74.494 1.00 35.82 139 ASN G O 1
ATOM 17790 N N . ARG F 3 141 ? 139.659 162.642 74.821 1.00 36.99 140 ARG G N 1
ATOM 17791 C CA . ARG F 3 141 ? 140.339 163.837 75.348 1.00 36.80 140 ARG G CA 1
ATOM 17792 C C . ARG F 3 141 ? 141.206 164.440 74.224 1.00 36.34 140 ARG G C 1
ATOM 17793 O O . ARG F 3 141 ? 142.336 164.017 74.026 1.00 38.33 140 ARG G O 1
ATOM 17801 N N . PRO F 3 142 ? 140.710 165.477 73.513 1.00 36.38 141 PRO G N 1
ATOM 17802 C CA . PRO F 3 142 ? 141.552 166.000 72.434 1.00 36.76 141 PRO G CA 1
ATOM 17803 C C . PRO F 3 142 ? 143.034 166.370 72.641 1.00 37.10 141 PRO G C 1
ATOM 17804 O O . PRO F 3 142 ? 143.860 166.209 71.738 1.00 36.47 141 PRO G O 1
ATOM 17808 N N . LEU F 3 143 ? 143.366 166.879 73.811 1.00 38.61 142 LEU G N 1
ATOM 17809 C CA . LEU F 3 143 ? 144.740 167.285 74.105 1.00 39.76 142 LEU G CA 1
ATOM 17810 C C . LEU F 3 143 ? 145.678 166.099 74.337 1.00 39.57 142 LEU G C 1
ATOM 17811 O O . LEU F 3 143 ? 146.864 166.147 74.008 1.00 39.96 142 LEU G O 1
ATOM 17816 N N . TRP F 3 144 ? 145.165 165.034 74.930 1.00 38.16 143 TRP G N 1
ATOM 17817 C CA . TRP F 3 144 ? 146.009 163.881 75.158 1.00 37.23 143 TRP G CA 1
ATOM 17818 C C . TRP F 3 144 ? 146.201 163.042 73.876 1.00 36.67 143 TRP G C 1
ATOM 17819 O O . TRP F 3 144 ? 145.820 161.872 73.853 1.00 35.93 143 TRP G O 1
ATOM 17830 N N . ASN F 3 145 ? 146.785 163.610 72.814 1.00 36.77 144 ASN G N 1
ATOM 17831 C CA . ASN F 3 145 ? 146.992 162.831 71.576 1.00 36.83 144 ASN G CA 1
ATOM 17832 C C . ASN F 3 145 ? 148.182 161.850 71.606 1.00 37.15 144 ASN G C 1
ATOM 17833 O O . ASN F 3 145 ? 148.779 161.600 72.669 1.00 36.56 144 ASN G O 1
ATOM 17838 N N . GLY F 3 146 ? 148.495 161.286 70.443 1.00 37.90 145 GLY G N 1
ATOM 17839 C CA . GLY F 3 146 ? 149.594 160.350 70.282 1.00 38.23 145 GLY G CA 1
ATOM 17840 C C . GLY F 3 146 ? 150.959 160.816 70.786 1.00 38.37 145 GLY G C 1
ATOM 17841 O O . GLY F 3 146 ? 151.738 159.983 71.255 1.00 38.62 145 GLY G O 1
ATOM 17842 N N . LEU F 3 147 ? 151.265 162.119 70.712 1.00 39.20 146 LEU G N 1
ATOM 17843 C CA . LEU F 3 147 ? 152.561 162.661 71.201 1.00 41.51 146 LEU G CA 1
ATOM 17844 C C . LEU F 3 147 ? 152.869 162.434 72.702 1.00 42.50 146 LEU G C 1
ATOM 17845 O O . LEU F 3 147 ? 154.029 162.480 73.097 1.00 43.42 146 LEU G O 1
ATOM 17850 N N . MET F 3 148 ? 151.842 162.224 73.526 1.00 43.06 147 MET G N 1
ATOM 17851 C CA . MET F 3 148 ? 152.002 161.943 74.958 1.00 42.29 147 MET G CA 1
ATOM 17852 C C . MET F 3 148 ? 152.843 160.673 75.138 1.00 43.48 147 MET G C 1
ATOM 17853 O O . MET F 3 148 ? 153.629 160.550 76.085 1.00 43.86 147 MET G O 1
ATOM 17858 N N . ALA F 3 149 ? 152.673 159.717 74.239 1.00 43.12 148 ALA G N 1
ATOM 17859 C CA . ALA F 3 149 ? 153.423 158.476 74.348 1.00 44.17 148 ALA G CA 1
ATOM 17860 C C . ALA F 3 149 ? 154.918 158.688 74.041 1.00 44.63 148 ALA G C 1
ATOM 17861 O O . ALA F 3 149 ? 155.748 157.818 74.327 1.00 46.02 148 ALA G O 1
ATOM 17863 N N . GLY F 3 150 ? 155.243 159.854 73.489 1.00 44.84 149 GLY G N 1
ATOM 17864 C CA . GLY F 3 150 ? 156.604 160.226 73.159 1.00 45.78 149 GLY G CA 1
ATOM 17865 C C . GLY F 3 150 ? 157.143 161.288 74.115 1.00 48.10 149 GLY G C 1
ATOM 17866 O O . GLY F 3 150 ? 158.298 161.220 74.570 1.00 48.80 149 GLY G O 1
ATOM 17867 N N . LEU F 3 151 ? 156.311 162.276 74.436 1.00 48.23 150 LEU G N 1
ATOM 17868 C CA . LEU F 3 151 ? 156.693 163.328 75.375 1.00 48.52 150 LEU G CA 1
ATOM 17869 C C . LEU F 3 151 ? 156.951 162.834 76.821 1.00 49.16 150 LEU G C 1
ATOM 17870 O O . LEU F 3 151 ? 157.765 163.428 77.526 1.00 47.94 150 LEU G O 1
ATOM 17875 N N . PHE F 3 152 ? 156.302 161.757 77.273 1.00 50.06 151 PHE G N 1
ATOM 17876 C CA . PHE F 3 152 ? 156.542 161.301 78.647 1.00 50.92 151 PHE G CA 1
ATOM 17877 C C . PHE F 3 152 ? 157.836 160.469 78.847 1.00 52.02 151 PHE G C 1
ATOM 17878 O O . PHE F 3 152 ? 158.545 160.684 79.855 1.00 51.67 151 PHE G O 1
ATOM 17886 N N . PRO F 3 153 ? 158.153 159.513 77.933 1.00 52.04 152 PRO G N 1
ATOM 17887 C CA . PRO F 3 153 ? 159.410 158.799 78.171 1.00 52.22 152 PRO G CA 1
ATOM 17888 C C . PRO F 3 153 ? 160.647 159.756 77.947 1.00 52.61 152 PRO G C 1
ATOM 17889 O O . PRO F 3 153 ? 161.669 159.644 78.640 1.00 52.54 152 PRO G O 1
ATOM 17893 N N . LEU F 3 154 ? 160.565 160.701 77.008 1.00 52.49 153 LEU G N 1
ATOM 17894 C CA . LEU F 3 154 ? 161.699 161.614 76.761 1.00 54.24 153 LEU G CA 1
ATOM 17895 C C . LEU F 3 154 ? 161.988 162.485 77.993 1.00 55.23 153 LEU G C 1
ATOM 17896 O O . LEU F 3 154 ? 163.138 162.696 78.415 1.00 55.42 153 LEU G O 1
ATOM 17901 N N . THR F 3 155 ? 160.898 162.957 78.563 1.00 56.15 154 THR G N 1
ATOM 17902 C CA . THR F 3 155 ? 160.846 163.806 79.731 1.00 55.97 154 THR G CA 1
ATOM 17903 C C . THR F 3 155 ? 161.228 163.080 81.071 1.00 57.08 154 THR G C 1
ATOM 17904 O O . THR F 3 155 ? 161.799 163.691 81.982 1.00 56.98 154 THR G O 1
ATOM 17908 N N . ALA F 3 156 ? 160.962 161.783 81.189 1.00 57.41 155 ALA G N 1
ATOM 17909 C CA . ALA F 3 156 ? 161.361 161.051 82.393 1.00 58.82 155 ALA G CA 1
ATOM 17910 C C . ALA F 3 156 ? 162.914 160.890 82.451 1.00 59.62 155 ALA G C 1
ATOM 17911 O O . ALA F 3 156 ? 163.515 160.948 83.538 1.00 59.46 155 ALA G O 1
ATOM 17913 N N . LEU F 3 157 ? 163.552 160.703 81.289 1.00 59.62 156 LEU G N 1
ATOM 17914 C CA . LEU F 3 157 ? 165.018 160.574 81.192 1.00 59.46 156 LEU G CA 1
ATOM 17915 C C . LEU F 3 157 ? 165.692 161.965 81.396 1.00 59.57 156 LEU G C 1
ATOM 17916 O O . LEU F 3 157 ? 166.844 162.047 81.817 1.00 60.17 156 LEU G O 1
ATOM 17921 N N . VAL F 3 158 ? 165.000 163.056 81.091 1.00 59.17 157 VAL G N 1
ATOM 17922 C CA . VAL F 3 158 ? 165.575 164.373 81.346 1.00 58.71 157 VAL G CA 1
ATOM 17923 C C . VAL F 3 158 ? 165.640 164.547 82.887 1.00 59.22 157 VAL G C 1
ATOM 17924 O O . VAL F 3 158 ? 166.589 165.138 83.423 1.00 58.83 157 VAL G O 1
ATOM 17928 N N . LEU F 3 159 ? 164.645 163.998 83.590 1.00 59.67 158 LEU G N 1
ATOM 17929 C CA . LEU F 3 159 ? 164.568 164.041 85.062 1.00 59.91 158 LEU G CA 1
ATOM 17930 C C . LEU F 3 159 ? 165.661 163.170 85.726 1.00 60.63 158 LEU G C 1
ATOM 17931 O O . LEU F 3 159 ? 166.338 163.617 86.657 1.00 60.72 158 LEU G O 1
ATOM 17936 N N . ALA F 3 160 ? 165.839 161.944 85.243 1.00 61.55 159 ALA G N 1
ATOM 17937 C CA . ALA F 3 160 ? 166.858 161.034 85.760 1.00 62.61 159 ALA G CA 1
ATOM 17938 C C . ALA F 3 160 ? 168.290 161.552 85.506 1.00 64.17 159 ALA G C 1
ATOM 17939 O O . ALA F 3 160 ? 169.127 161.531 86.419 1.00 64.63 159 ALA G O 1
ATOM 17941 N N . LEU F 3 161 ? 168.578 162.017 84.290 1.00 64.77 160 LEU G N 1
ATOM 17942 C CA . LEU F 3 161 ? 169.908 162.553 83.953 1.00 65.61 160 LEU G CA 1
ATOM 17943 C C . LEU F 3 161 ? 170.218 163.914 84.636 1.00 65.96 160 LEU G C 1
ATOM 17944 O O . LEU F 3 161 ? 171.395 164.257 84.804 1.00 66.12 160 LEU G O 1
ATOM 17949 N N . GLY F 3 162 ? 169.175 164.658 85.031 1.00 66.48 161 GLY G N 1
ATOM 17950 C CA . GLY F 3 162 ? 169.286 165.952 85.723 1.00 67.14 161 GLY G CA 1
ATOM 17951 C C . GLY F 3 162 ? 169.729 165.785 87.178 1.00 67.66 161 GLY G C 1
ATOM 17952 O O . GLY F 3 162 ? 170.573 166.526 87.712 1.00 67.31 161 GLY G O 1
ATOM 17953 N N . LEU F 3 163 ? 169.118 164.792 87.811 1.00 67.28 162 LEU G N 1
ATOM 17954 C CA . LEU F 3 163 ? 169.428 164.329 89.158 1.00 68.14 162 LEU G CA 1
ATOM 17955 C C . LEU F 3 163 ? 170.912 163.832 89.098 1.00 68.79 162 LEU G C 1
ATOM 17956 O O . LEU F 3 163 ? 171.788 164.383 89.775 1.00 68.75 162 LEU G O 1
ATOM 17961 N N . ALA F 3 164 ? 171.181 162.816 88.269 1.00 69.41 163 ALA G N 1
ATOM 17962 C CA . ALA F 3 164 ? 172.535 162.247 88.081 1.00 69.10 163 ALA G CA 1
ATOM 17963 C C . ALA F 3 164 ? 173.632 163.320 87.916 1.00 69.25 163 ALA G C 1
ATOM 17964 O O . ALA F 3 164 ? 174.694 163.234 88.544 1.00 69.41 163 ALA G O 1
ATOM 17966 N N . ALA F 3 165 ? 173.381 164.325 87.083 1.00 69.43 164 ALA G N 1
ATOM 17967 C CA . ALA F 3 165 ? 174.331 165.423 86.885 1.00 70.41 164 ALA G CA 1
ATOM 17968 C C . ALA F 3 165 ? 174.484 166.332 88.139 1.00 70.87 164 ALA G C 1
ATOM 17969 O O . ALA F 3 165 ? 175.526 166.971 88.305 1.00 70.99 164 ALA G O 1
ATOM 17971 N N . LEU F 3 166 ? 173.479 166.410 89.017 1.00 70.95 165 LEU G N 1
ATOM 17972 C CA . LEU F 3 166 ? 173.617 167.231 90.241 1.00 71.49 165 LEU G CA 1
ATOM 17973 C C . LEU F 3 166 ? 174.422 166.467 91.327 1.00 71.89 165 LEU G C 1
ATOM 17974 O O . LEU F 3 166 ? 175.034 167.086 92.207 1.00 72.32 165 LEU G O 1
ATOM 17979 N N . LEU F 3 167 ? 174.406 165.133 91.259 1.00 72.24 166 LEU G N 1
ATOM 17980 C CA . LEU F 3 167 ? 175.182 164.249 92.145 1.00 73.39 166 LEU G CA 1
ATOM 17981 C C . LEU F 3 167 ? 176.566 164.073 91.436 1.00 74.27 166 LEU G C 1
ATOM 17982 O O . LEU F 3 167 ? 177.224 163.029 91.532 1.00 74.26 166 LEU G O 1
ATOM 17987 N N . LYS F 3 168 ? 176.990 165.119 90.732 1.00 75.37 167 LYS G N 1
ATOM 17988 C CA . LYS F 3 168 ? 178.222 165.136 89.944 1.00 76.19 167 LYS G CA 1
ATOM 17989 C C . LYS F 3 168 ? 178.768 163.783 89.398 1.00 75.97 167 LYS G C 1
ATOM 17990 O O . LYS F 3 168 ? 179.791 163.281 89.866 1.00 76.24 167 LYS G O 1
ATOM 17996 N N . SER F 3 169 ? 178.052 163.167 88.454 1.00 75.87 168 SER G N 1
ATOM 17997 C CA . SER F 3 169 ? 178.558 161.966 87.777 1.00 76.03 168 SER G CA 1
ATOM 17998 C C . SER F 3 169 ? 179.092 162.562 86.454 1.00 76.77 168 SER G C 1
ATOM 17999 O O . SER F 3 169 ? 178.380 163.350 85.805 1.00 76.45 168 SER G O 1
ATOM 18002 N N . PRO F 3 170 ? 180.347 162.219 86.053 1.00 77.26 169 PRO G N 1
ATOM 18003 C CA . PRO F 3 170 ? 180.897 162.765 84.806 1.00 76.97 169 PRO G CA 1
ATOM 18004 C C . PRO F 3 170 ? 180.050 162.493 83.546 1.00 76.77 169 PRO G C 1
ATOM 18005 O O . PRO F 3 170 ? 179.831 163.390 82.720 1.00 76.94 169 PRO G O 1
ATOM 18009 N N . TRP F 3 171 ? 179.561 161.264 83.406 1.00 76.02 170 TRP G N 1
ATOM 18010 C CA . TRP F 3 171 ? 178.801 160.875 82.217 1.00 75.32 170 TRP G CA 1
ATOM 18011 C C . TRP F 3 171 ? 177.448 161.558 81.896 1.00 73.98 170 TRP G C 1
ATOM 18012 O O . TRP F 3 171 ? 177.132 161.785 80.721 1.00 73.99 170 TRP G O 1
ATOM 18023 N N . ALA F 3 172 ? 176.696 161.931 82.924 1.00 71.37 171 ALA G N 1
ATOM 18024 C CA . ALA F 3 172 ? 175.369 162.558 82.816 1.00 68.66 171 ALA G CA 1
ATOM 18025 C C . ALA F 3 172 ? 175.076 163.873 82.044 1.00 67.37 171 ALA G C 1
ATOM 18026 O O . ALA F 3 172 ? 173.998 164.013 81.456 1.00 67.34 171 ALA G O 1
ATOM 18028 N N . LEU F 3 173 ? 175.990 164.832 82.008 1.00 65.58 172 LEU G N 1
ATOM 18029 C CA . LEU F 3 173 ? 175.663 166.100 81.339 1.00 63.80 172 LEU G CA 1
ATOM 18030 C C . LEU F 3 173 ? 175.330 166.047 79.837 1.00 63.29 172 LEU G C 1
ATOM 18031 O O . LEU F 3 173 ? 174.273 166.535 79.411 1.00 63.22 172 LEU G O 1
ATOM 18036 N N . PHE F 3 174 ? 176.203 165.436 79.044 1.00 62.51 173 PHE G N 1
ATOM 18037 C CA . PHE F 3 174 ? 176.030 165.345 77.586 1.00 62.05 173 PHE G CA 1
ATOM 18038 C C . PHE F 3 174 ? 174.736 164.657 77.105 1.00 61.90 173 PHE G C 1
ATOM 18039 O O . PHE F 3 174 ? 174.056 165.183 76.200 1.00 61.62 173 PHE G O 1
ATOM 18047 N N . PRO F 3 175 ? 174.401 163.458 77.654 1.00 61.88 174 PRO G N 1
ATOM 18048 C CA . PRO F 3 175 ? 173.163 162.796 77.237 1.00 62.06 174 PRO G CA 1
ATOM 18049 C C . PRO F 3 175 ? 171.926 163.575 77.770 1.00 62.47 174 PRO G C 1
ATOM 18050 O O . PRO F 3 175 ? 170.851 163.534 77.162 1.00 63.17 174 PRO G O 1
ATOM 18054 N N . LEU F 3 176 ? 172.070 164.273 78.898 1.00 61.93 175 LEU G N 1
ATOM 18055 C CA . LEU F 3 176 ? 170.973 165.103 79.433 1.00 61.91 175 LEU G CA 1
ATOM 18056 C C . LEU F 3 176 ? 170.724 166.271 78.437 1.00 61.83 175 LEU G C 1
ATOM 18057 O O . LEU F 3 176 ? 169.578 166.643 78.188 1.00 61.33 175 LEU G O 1
ATOM 18062 N N . ARG F 3 177 ? 171.783 166.837 77.856 1.00 61.24 176 ARG G N 1
ATOM 18063 C CA . ARG F 3 177 ? 171.630 167.928 76.882 1.00 60.34 176 ARG G CA 1
ATOM 18064 C C . ARG F 3 177 ? 171.228 167.414 75.496 1.00 59.89 176 ARG G C 1
ATOM 18065 O O . ARG F 3 177 ? 170.894 168.197 74.600 1.00 59.94 176 ARG G O 1
ATOM 18073 N N . VAL F 3 178 ? 171.303 166.108 75.283 1.00 58.75 177 VAL G N 1
ATOM 18074 C CA . VAL F 3 178 ? 170.867 165.585 74.006 1.00 57.81 177 VAL G CA 1
ATOM 18075 C C . VAL F 3 178 ? 169.359 165.267 74.124 1.00 57.35 177 VAL G C 1
ATOM 18076 O O . VAL F 3 178 ? 168.574 165.782 73.333 1.00 56.85 177 VAL G O 1
ATOM 18080 N N . LEU F 3 179 ? 168.944 164.491 75.127 1.00 55.89 178 LEU G N 1
ATOM 18081 C CA . LEU F 3 179 ? 167.522 164.173 75.364 1.00 55.36 178 LEU G CA 1
ATOM 18082 C C . LEU F 3 179 ? 166.662 165.397 75.732 1.00 56.07 178 LEU G C 1
ATOM 18083 O O . LEU F 3 179 ? 165.430 165.393 75.550 1.00 56.60 178 LEU G O 1
ATOM 18088 N N . ALA F 3 180 ? 167.312 166.424 76.275 1.00 54.94 179 ALA G N 1
ATOM 18089 C CA . ALA F 3 180 ? 166.647 167.677 76.614 1.00 53.66 179 ALA G CA 1
ATOM 18090 C C . ALA F 3 180 ? 166.351 168.456 75.308 1.00 52.92 179 ALA G C 1
ATOM 18091 O O . ALA F 3 180 ? 165.346 169.158 75.249 1.00 53.03 179 ALA G O 1
ATOM 18093 N N . GLY F 3 181 ? 167.211 168.343 74.291 1.00 52.16 180 GLY G N 1
ATOM 18094 C CA . GLY F 3 181 ? 166.982 168.969 72.989 1.00 50.88 180 GLY G CA 1
ATOM 18095 C C . GLY F 3 181 ? 165.843 168.251 72.249 1.00 50.52 180 GLY G C 1
ATOM 18096 O O . GLY F 3 181 ? 164.922 168.876 71.699 1.00 50.06 180 GLY G O 1
ATOM 18097 N N . ALA F 3 182 ? 165.901 166.920 72.226 1.00 50.39 181 ALA G N 1
ATOM 18098 C CA . ALA F 3 182 ? 164.821 166.108 71.652 1.00 50.22 181 ALA G CA 1
ATOM 18099 C C . ALA F 3 182 ? 163.497 166.493 72.404 1.00 50.05 181 ALA G C 1
ATOM 18100 O O . ALA F 3 182 ? 162.524 166.861 71.751 1.00 50.00 181 ALA G O 1
ATOM 18102 N N . SER F 3 183 ? 163.471 166.447 73.746 1.00 50.09 182 SER G N 1
ATOM 18103 C CA . SER F 3 183 ? 162.285 166.812 74.595 1.00 50.06 182 SER G CA 1
ATOM 18104 C C . SER F 3 183 ? 161.653 168.198 74.307 1.00 50.67 182 SER G C 1
ATOM 18105 O O . SER F 3 183 ? 160.425 168.359 74.184 1.00 50.47 182 SER G O 1
ATOM 18108 N N . LEU F 3 184 ? 162.516 169.201 74.240 1.00 50.53 183 LEU G N 1
ATOM 18109 C CA . LEU F 3 184 ? 162.115 170.577 73.997 1.00 49.49 183 LEU G CA 1
ATOM 18110 C C . LEU F 3 184 ? 161.624 170.843 72.570 1.00 49.59 183 LEU G C 1
ATOM 18111 O O . LEU F 3 184 ? 160.787 171.725 72.369 1.00 49.26 183 LEU G O 1
ATOM 18116 N N . LEU F 3 185 ? 162.154 170.118 71.581 1.00 48.96 184 LEU G N 1
ATOM 18117 C CA . LEU F 3 185 ? 161.728 170.320 70.188 1.00 47.48 184 LEU G CA 1
ATOM 18118 C C . LEU F 3 185 ? 160.361 169.678 69.946 1.00 46.74 184 LEU G C 1
ATOM 18119 O O . LEU F 3 185 ? 159.546 170.263 69.235 1.00 46.41 184 LEU G O 1
ATOM 18124 N N . LEU F 3 186 ? 160.101 168.495 70.511 1.00 44.97 185 LEU G N 1
ATOM 18125 C CA . LEU F 3 186 ? 158.782 167.858 70.374 1.00 44.84 185 LEU G CA 1
ATOM 18126 C C . LEU F 3 186 ? 157.748 168.694 71.158 1.00 45.65 185 LEU G C 1
ATOM 18127 O O . LEU F 3 186 ? 156.587 168.791 70.748 1.00 47.15 185 LEU G O 1
ATOM 18132 N N . ALA F 3 187 ? 158.159 169.296 72.273 1.00 45.06 186 ALA G N 1
ATOM 18133 C CA . ALA F 3 187 ? 157.247 170.094 73.110 1.00 43.93 186 ALA G CA 1
ATOM 18134 C C . ALA F 3 187 ? 156.752 171.364 72.409 1.00 43.02 186 ALA G C 1
ATOM 18135 O O . ALA F 3 187 ? 155.642 171.847 72.656 1.00 42.65 186 ALA G O 1
ATOM 18137 N N . LEU F 3 188 ? 157.587 171.869 71.513 1.00 41.71 187 LEU G N 1
ATOM 18138 C CA . LEU F 3 188 ? 157.322 173.044 70.677 1.00 41.68 187 LEU G CA 1
ATOM 18139 C C . LEU F 3 188 ? 156.347 172.702 69.501 1.00 42.62 187 LEU G C 1
ATOM 18140 O O . LEU F 3 188 ? 155.483 173.513 69.116 1.00 42.52 187 LEU G O 1
ATOM 18145 N N . LEU F 3 189 ? 156.511 171.502 68.937 1.00 42.37 188 LEU G N 1
ATOM 18146 C CA . LEU F 3 189 ? 155.708 171.006 67.816 1.00 42.08 188 LEU G CA 1
ATOM 18147 C C . LEU F 3 189 ? 154.309 170.534 68.272 1.00 42.74 188 LEU G C 1
ATOM 18148 O O . LEU F 3 189 ? 153.339 170.614 67.514 1.00 43.72 188 LEU G O 1
ATOM 18153 N N . TYR F 3 190 ? 154.201 170.059 69.506 1.00 42.97 189 TYR G N 1
ATOM 18154 C CA . TYR F 3 190 ? 152.922 169.606 70.082 1.00 44.43 189 TYR G CA 1
ATOM 18155 C C . TYR F 3 190 ? 151.675 170.532 69.750 1.00 44.93 189 TYR G C 1
ATOM 18156 O O . TYR F 3 190 ? 150.690 170.046 69.159 1.00 45.85 189 TYR G O 1
ATOM 18165 N N . PRO F 3 191 ? 151.674 171.842 70.134 1.00 44.65 190 PRO G N 1
ATOM 18166 C CA . PRO F 3 191 ? 150.519 172.707 69.804 1.00 43.93 190 PRO G CA 1
ATOM 18167 C C . PRO F 3 191 ? 150.037 172.711 68.310 1.00 43.95 190 PRO G C 1
ATOM 18168 O O . PRO F 3 191 ? 148.838 172.895 68.009 1.00 43.77 190 PRO G O 1
ATOM 18172 N N . LEU F 3 192 ? 150.991 172.530 67.397 1.00 43.02 191 LEU G N 1
ATOM 18173 C CA . LEU F 3 192 ? 150.797 172.547 65.929 1.00 41.80 191 LEU G CA 1
ATOM 18174 C C . LEU F 3 192 ? 150.190 171.273 65.319 1.00 41.76 191 LEU G C 1
ATOM 18175 O O . LEU F 3 192 ? 149.894 171.171 64.126 1.00 43.39 191 LEU G O 1
ATOM 18180 N N . THR F 3 193 ? 150.000 170.334 66.215 1.00 41.09 192 THR G N 1
ATOM 18181 C CA . THR F 3 193 ? 149.534 168.979 66.032 1.00 40.20 192 THR G CA 1
ATOM 18182 C C . THR F 3 193 ? 148.045 168.784 66.425 1.00 41.95 192 THR G C 1
ATOM 18183 O O . THR F 3 193 ? 147.420 167.762 66.103 1.00 42.52 192 THR G O 1
ATOM 18187 N N . LEU F 3 194 ? 147.491 169.763 67.125 1.00 41.57 193 LEU G N 1
ATOM 18188 C CA . LEU F 3 194 ? 146.121 169.703 67.641 1.00 41.61 193 LEU G CA 1
ATOM 18189 C C . LEU F 3 194 ? 145.051 170.323 66.748 1.00 41.33 193 LEU G C 1
ATOM 18190 O O . LEU F 3 194 ? 145.388 171.097 65.856 1.00 41.67 193 LEU G O 1
ATOM 18195 N N . PRO F 3 195 ? 143.764 169.929 66.915 1.00 41.11 194 PRO G N 1
ATOM 18196 C CA . PRO F 3 195 ? 142.889 170.657 65.997 1.00 41.24 194 PRO G CA 1
ATOM 18197 C C . PRO F 3 195 ? 142.777 172.113 66.538 1.00 41.30 194 PRO G C 1
ATOM 18198 O O . PRO F 3 195 ? 143.062 172.367 67.724 1.00 41.07 194 PRO G O 1
ATOM 18202 N N . PRO F 3 196 ? 142.365 173.081 65.690 1.00 42.17 195 PRO G N 1
ATOM 18203 C CA . PRO F 3 196 ? 142.246 174.489 66.128 1.00 42.12 195 PRO G CA 1
ATOM 18204 C C . PRO F 3 196 ? 141.514 174.835 67.488 1.00 42.34 195 PRO G C 1
ATOM 18205 O O . PRO F 3 196 ? 141.952 175.732 68.218 1.00 42.99 195 PRO G O 1
ATOM 18209 N N . GLU F 3 197 ? 140.418 174.147 67.819 1.00 42.03 196 GLU G N 1
ATOM 18210 C CA . GLU F 3 197 ? 139.669 174.346 69.087 1.00 43.71 196 GLU G CA 1
ATOM 18211 C C . GLU F 3 197 ? 140.436 173.775 70.305 1.00 42.67 196 GLU G C 1
ATOM 18212 O O . GLU F 3 197 ? 140.320 174.297 71.421 1.00 41.62 196 GLU G O 1
ATOM 18218 N N . ALA F 3 198 ? 141.154 172.667 70.100 1.00 41.77 197 ALA G N 1
ATOM 18219 C CA . ALA F 3 198 ? 141.946 172.014 71.154 1.00 41.62 197 ALA G CA 1
ATOM 18220 C C . ALA F 3 198 ? 143.177 172.863 71.481 1.00 42.27 197 ALA G C 1
ATOM 18221 O O . ALA F 3 198 ? 143.562 173.005 72.642 1.00 42.64 197 ALA G O 1
ATOM 18223 N N . ARG F 3 199 ? 143.784 173.433 70.445 1.00 43.06 198 ARG G N 1
ATOM 18224 C CA . ARG F 3 199 ? 144.953 174.305 70.602 1.00 45.25 198 ARG G CA 1
ATOM 18225 C C . ARG F 3 199 ? 144.563 175.615 71.292 1.00 45.44 198 ARG G C 1
ATOM 18226 O O . ARG F 3 199 ? 145.282 176.100 72.176 1.00 44.25 198 ARG G O 1
ATOM 18234 N N . GLY F 3 200 ? 143.445 176.189 70.856 1.00 45.20 199 GLY G N 1
ATOM 18235 C CA . GLY F 3 200 ? 142.921 177.416 71.426 1.00 46.29 199 GLY G CA 1
ATOM 18236 C C . GLY F 3 200 ? 142.659 177.235 72.913 1.00 47.45 199 GLY G C 1
ATOM 18237 O O . GLY F 3 200 ? 142.962 178.114 73.727 1.00 49.13 199 GLY G O 1
ATOM 18238 N N . HIS F 3 201 ? 142.096 176.088 73.281 1.00 46.46 200 HIS G N 1
ATOM 18239 C CA . HIS F 3 201 ? 141.845 175.747 74.692 1.00 47.51 200 HIS G CA 1
ATOM 18240 C C . HIS F 3 201 ? 143.169 175.682 75.483 1.00 48.68 200 HIS G C 1
ATOM 18241 O O . HIS F 3 201 ? 143.265 176.146 76.627 1.00 48.66 200 HIS G O 1
ATOM 18248 N N . LEU F 3 202 ? 144.176 175.065 74.880 1.00 49.96 201 LEU G N 1
ATOM 18249 C CA . LEU F 3 202 ? 145.478 174.933 75.522 1.00 51.53 201 LEU G CA 1
ATOM 18250 C C . LEU F 3 202 ? 146.147 176.304 75.742 1.00 52.67 201 LEU G C 1
ATOM 18251 O O . LEU F 3 202 ? 146.610 176.580 76.848 1.00 52.68 201 LEU G O 1
ATOM 18256 N N . LEU F 3 203 ? 146.185 177.166 74.722 1.00 54.07 202 LEU G N 1
ATOM 18257 C CA . LEU F 3 203 ? 146.799 178.494 74.874 1.00 54.84 202 LEU G CA 1
ATOM 18258 C C . LEU F 3 203 ? 146.056 179.419 75.870 1.00 56.13 202 LEU G C 1
ATOM 18259 O O . LEU F 3 203 ? 146.709 180.245 76.504 1.00 56.78 202 LEU G O 1
ATOM 18264 N N . GLU F 3 204 ? 144.733 179.310 76.029 1.00 57.49 203 GLU G N 1
ATOM 18265 C CA . GLU F 3 204 ? 144.013 180.161 77.011 1.00 59.71 203 GLU G CA 1
ATOM 18266 C C . GLU F 3 204 ? 144.139 179.583 78.454 1.00 60.43 203 GLU G C 1
ATOM 18267 O O . GLU F 3 204 ? 144.318 180.330 79.4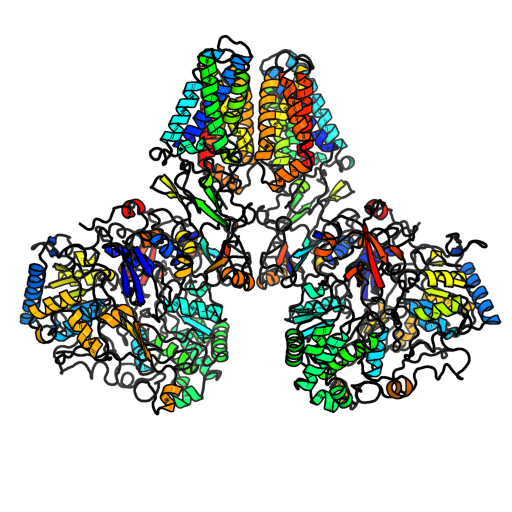19 1.00 60.55 203 GLU G O 1
ATOM 18273 N N . GLU F 3 205 ? 144.053 178.261 78.605 1.00 61.13 204 GLU G N 1
ATOM 18274 C CA . GLU F 3 205 ? 144.177 177.621 79.928 1.00 62.05 204 GLU G CA 1
ATOM 18275 C C . GLU F 3 205 ? 145.616 177.642 80.538 1.00 62.01 204 GLU G C 1
ATOM 18276 O O . GLU F 3 205 ? 145.799 178.060 81.684 1.00 62.19 204 GLU G O 1
ATOM 18282 N N . ALA F 3 206 ? 146.608 177.176 79.776 1.00 61.77 205 ALA G N 1
ATOM 18283 C CA . ALA F 3 206 ? 148.050 177.183 80.165 1.00 61.58 205 ALA G CA 1
ATOM 18284 C C . ALA F 3 206 ? 148.803 177.999 79.055 1.00 61.90 205 ALA G C 1
ATOM 18285 O O . ALA F 3 206 ? 148.278 179.013 78.645 1.00 61.76 205 ALA G O 1
ATOM 18287 N N . GLY F 3 207 ? 149.990 177.573 78.607 1.00 63.35 206 GLY G N 1
ATOM 18288 C CA . GLY F 3 207 ? 150.736 178.299 77.566 1.00 65.33 206 GLY G CA 1
ATOM 18289 C C . GLY F 3 207 ? 151.844 179.172 78.139 1.00 65.83 206 GLY G C 1
ATOM 18290 O O . GLY F 3 207 ? 152.990 178.744 78.235 1.00 67.44 206 GLY G O 1
ATOM 18291 N N . PHE F 3 208 ? 151.523 180.414 78.484 1.00 65.52 207 PHE G N 1
ATOM 18292 C CA . PHE F 3 208 ? 152.505 181.266 79.219 1.00 64.89 207 PHE G CA 1
ATOM 18293 C C . PHE F 3 208 ? 153.344 180.240 79.934 1.00 63.21 207 PHE G C 1
ATOM 18294 O O . PHE F 3 208 ? 154.566 180.136 79.751 1.00 62.76 207 PHE G O 1
ATOM 18302 N N . TRP F 3 209 ? 152.624 179.602 80.866 1.00 60.94 208 TRP G N 1
ATOM 18303 C CA . TRP F 3 209 ? 153.107 178.530 81.727 1.00 60.20 208 TRP G CA 1
ATOM 18304 C C . TRP F 3 209 ? 153.820 177.563 80.808 1.00 58.83 208 TRP G C 1
ATOM 18305 O O . TRP F 3 209 ? 154.888 177.050 81.131 1.00 59.17 208 TRP G O 1
ATOM 18316 N N . TYR F 3 210 ? 153.203 177.311 79.661 1.00 55.69 209 TYR G N 1
ATOM 18317 C CA . TYR F 3 210 ? 153.752 176.438 78.612 1.00 53.00 209 TYR G CA 1
ATOM 18318 C C . TYR F 3 210 ? 155.026 177.065 77.976 1.00 51.90 209 TYR G C 1
ATOM 18319 O O . TYR F 3 210 ? 156.072 176.430 77.921 1.00 51.76 209 TYR G O 1
ATOM 18328 N N . GLY F 3 211 ? 154.922 178.297 77.492 1.00 51.77 210 GLY G N 1
ATOM 18329 C CA . GLY F 3 211 ? 156.029 178.995 76.888 1.00 53.19 210 GLY G CA 1
ATOM 18330 C C . GLY F 3 211 ? 157.105 179.415 77.874 1.00 54.58 210 GLY G C 1
ATOM 18331 O O . GLY F 3 211 ? 158.210 179.821 77.502 1.00 54.82 210 GLY G O 1
ATOM 18332 N N . LEU F 3 212 ? 156.788 179.326 79.153 1.00 56.08 211 LEU G N 1
ATOM 18333 C CA . LEU F 3 212 ? 157.730 179.667 80.210 1.00 58.20 211 LEU G CA 1
ATOM 18334 C C . LEU F 3 212 ? 158.693 178.487 80.343 1.00 59.37 211 LEU G C 1
ATOM 18335 O O . LEU F 3 212 ? 159.910 178.647 80.197 1.00 60.45 211 LEU G O 1
ATOM 18340 N N . PHE F 3 213 ? 158.131 177.308 80.613 1.00 59.34 212 PHE G N 1
ATOM 18341 C CA . PHE F 3 213 ? 158.882 176.056 80.747 1.00 59.59 212 PHE G CA 1
ATOM 18342 C C . PHE F 3 213 ? 159.674 175.655 79.478 1.00 59.60 212 PHE G C 1
ATOM 18343 O O . PHE F 3 213 ? 160.584 174.823 79.564 1.00 58.98 212 PHE G O 1
ATOM 18351 N N . LEU F 3 214 ? 159.305 176.192 78.310 1.00 59.18 213 LEU G N 1
ATOM 18352 C CA . LEU F 3 214 ? 160.034 175.911 77.060 1.00 59.44 213 LEU G CA 1
ATOM 18353 C C . LEU F 3 214 ? 161.298 176.784 77.109 1.00 59.71 213 LEU G C 1
ATOM 18354 O O . LEU F 3 214 ? 162.399 176.307 76.820 1.00 60.02 213 LEU G O 1
ATOM 18359 N N . LEU F 3 215 ? 161.117 178.060 77.466 1.00 59.38 214 LEU G N 1
ATOM 18360 C CA . LEU F 3 215 ? 162.199 179.047 77.621 1.00 59.42 214 LEU G CA 1
ATOM 18361 C C . LEU F 3 215 ? 163.155 178.600 78.753 1.00 59.17 214 LEU G C 1
ATOM 18362 O O . LEU F 3 215 ? 164.372 178.504 78.560 1.00 58.78 214 LEU G O 1
ATOM 18367 N N . LEU F 3 216 ? 162.595 178.321 79.921 1.00 59.04 215 LEU G N 1
ATOM 18368 C CA . LEU F 3 216 ? 163.348 177.833 81.080 1.00 60.40 215 LEU G CA 1
ATOM 18369 C C . LEU F 3 216 ? 164.289 176.650 80.685 1.00 60.90 215 LEU G C 1
ATOM 18370 O O . LEU F 3 216 ? 165.464 176.636 81.078 1.00 61.39 215 LEU G O 1
ATOM 18375 N N . GLY F 3 217 ? 163.767 175.687 79.915 1.00 60.65 216 GLY G N 1
ATOM 18376 C CA . GLY F 3 217 ? 164.503 174.509 79.454 1.00 60.40 216 GLY G CA 1
ATOM 18377 C C . GLY F 3 217 ? 165.690 174.749 78.524 1.00 60.56 216 GLY G C 1
ATOM 18378 O O . GLY F 3 217 ? 166.591 173.905 78.364 1.00 59.21 216 GLY G O 1
ATOM 18379 N N . LEU F 3 218 ? 165.680 175.915 77.890 1.00 61.61 217 LEU G N 1
ATOM 18380 C CA . LEU F 3 218 ? 166.760 176.364 77.016 1.00 63.52 217 LEU G CA 1
ATOM 18381 C C . LEU F 3 218 ? 168.021 176.630 77.894 1.00 65.09 217 LEU G C 1
ATOM 18382 O O . LEU F 3 218 ? 169.109 176.914 77.377 1.00 65.15 217 LEU G O 1
ATOM 18387 N N . GLY F 3 219 ? 167.846 176.515 79.210 1.00 66.27 218 GLY G N 1
ATOM 18388 C CA . GLY F 3 219 ? 168.890 176.720 80.194 1.00 68.14 218 GLY G CA 1
ATOM 18389 C C . GLY F 3 219 ? 169.794 175.524 80.431 1.00 69.66 218 GLY G C 1
ATOM 18390 O O . GLY F 3 219 ? 170.797 175.602 81.156 1.00 69.67 218 GLY G O 1
ATOM 18391 N N . THR F 3 220 ? 169.441 174.397 79.839 1.00 70.43 219 THR G N 1
ATOM 18392 C CA . THR F 3 220 ? 170.274 173.219 79.956 1.00 71.83 219 THR G CA 1
ATOM 18393 C C . THR F 3 220 ? 171.512 173.456 79.038 1.00 73.64 219 THR G C 1
ATOM 18394 O O . THR F 3 220 ? 172.565 172.855 79.241 1.00 73.21 219 THR G O 1
ATOM 18398 N N . PHE F 3 221 ? 171.408 174.370 78.074 1.00 76.72 220 PHE G N 1
ATOM 18399 C CA . PHE F 3 221 ? 172.505 174.628 77.131 1.00 80.34 220 PHE G CA 1
ATOM 18400 C C . PHE F 3 221 ? 173.415 175.842 77.476 1.00 83.24 220 PHE G C 1
ATOM 18401 O O . PHE F 3 221 ? 174.085 176.417 76.607 1.00 83.41 220 PHE G O 1
ATOM 18409 N N . TRP F 3 222 ? 173.450 176.166 78.770 1.00 86.90 221 TRP G N 1
ATOM 18410 C CA . TRP F 3 222 ? 174.220 177.271 79.380 1.00 90.60 221 TRP G CA 1
ATOM 18411 C C . TRP F 3 222 ? 174.816 176.855 80.785 1.00 91.76 221 TRP G C 1
ATOM 18412 O O . TRP F 3 222 ? 174.135 176.173 81.553 1.00 91.84 221 TRP G O 1
ATOM 18423 N N . GLN F 3 223 ? 176.069 177.240 81.094 1.00 93.49 222 GLN G N 1
ATOM 18424 C CA . GLN F 3 223 ? 176.810 176.960 82.374 1.00 94.93 222 GLN G CA 1
ATOM 18425 C C . GLN F 3 223 ? 176.621 175.563 83.038 1.00 95.27 222 GLN G C 1
ATOM 18426 O O . GLN F 3 223 ? 176.226 174.627 82.363 1.00 96.03 222 GLN G O 1
ATOM 18432 N N . GLU F 3 224 ? 176.956 175.408 84.325 1.00 95.68 223 GLU G N 1
ATOM 18433 C CA . GLU F 3 224 ? 176.672 174.160 85.084 1.00 95.99 223 GLU G CA 1
ATOM 18434 C C . GLU F 3 224 ? 176.113 174.604 86.432 1.00 96.10 223 GLU G C 1
ATOM 18435 O O . GLU F 3 224 ? 176.506 175.647 86.955 1.00 96.16 223 GLU G O 1
ATOM 18441 N N . ARG F 3 225 ? 175.247 173.793 87.013 1.00 95.96 224 ARG G N 1
ATOM 18442 C CA . ARG F 3 225 ? 174.616 174.094 88.281 1.00 95.25 224 ARG G CA 1
ATOM 18443 C C . ARG F 3 2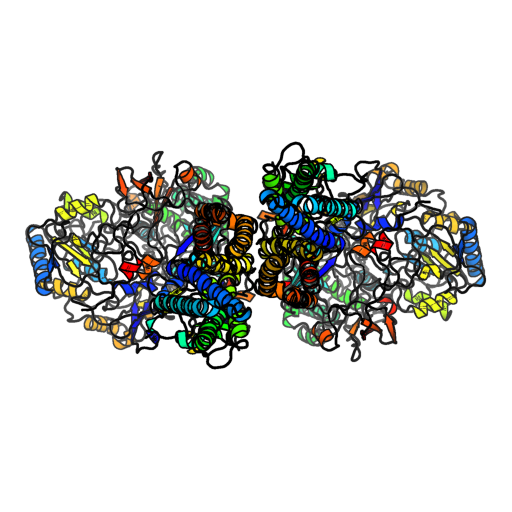25 ? 173.572 175.213 88.010 1.00 93.67 224 ARG G C 1
ATOM 18444 O O . ARG F 3 225 ? 173.064 175.897 88.913 1.00 93.78 224 ARG G O 1
ATOM 18452 N N . LEU F 3 226 ? 173.361 175.426 86.710 1.00 91.75 225 LEU G N 1
ATOM 18453 C CA . LEU F 3 226 ? 172.204 176.176 86.212 1.00 89.66 225 LEU G CA 1
ATOM 18454 C C . LEU F 3 226 ? 171.643 174.970 85.401 1.00 87.40 225 LEU G C 1
ATOM 18455 O O . LEU F 3 226 ? 170.557 174.459 85.695 1.00 86.62 225 LEU G O 1
ATOM 18460 N N . ALA F 3 227 ? 172.437 174.464 84.453 1.00 84.95 226 ALA G N 1
ATOM 18461 C CA . ALA F 3 227 ? 172.011 173.375 83.554 1.00 82.28 226 ALA G CA 1
ATOM 18462 C C . ALA F 3 227 ? 171.146 172.254 84.131 1.00 80.38 226 ALA G C 1
ATOM 18463 O O . ALA F 3 227 ? 169.978 172.155 83.749 1.00 80.15 226 ALA G O 1
ATOM 18465 N N . PRO F 3 228 ? 171.669 171.409 85.054 1.00 78.67 227 PRO G N 1
ATOM 18466 C CA . PRO F 3 228 ? 170.739 170.378 85.535 1.00 77.46 227 PRO G CA 1
ATOM 18467 C C . PRO F 3 228 ? 169.418 170.917 86.183 1.00 76.44 227 PRO G C 1
ATOM 18468 O O . PRO F 3 228 ? 168.360 170.282 86.089 1.00 75.81 227 PRO G O 1
ATOM 18472 N N . TRP F 3 229 ? 169.480 172.082 86.821 1.00 75.17 228 TRP G N 1
ATOM 18473 C CA . TRP F 3 229 ? 168.305 172.708 87.444 1.00 73.96 228 TRP G CA 1
ATOM 18474 C C . TRP F 3 229 ? 167.246 173.139 86.428 1.00 72.62 228 TRP G C 1
ATOM 18475 O O . TRP F 3 229 ? 166.069 172.770 86.525 1.00 72.18 228 TRP G O 1
ATOM 18486 N N . ALA F 3 230 ? 167.692 173.934 85.463 1.00 71.29 229 ALA G N 1
ATOM 18487 C CA . ALA F 3 230 ? 166.872 174.488 84.387 1.00 69.81 229 ALA G CA 1
ATOM 18488 C C . ALA F 3 230 ? 166.212 173.466 83.458 1.00 69.39 229 ALA G C 1
ATOM 18489 O O . ALA F 3 230 ? 165.203 173.764 82.813 1.00 70.43 229 ALA G O 1
ATOM 18491 N N . GLY F 3 231 ? 166.790 172.278 83.367 1.00 67.94 230 GLY G N 1
ATOM 18492 C CA . GLY F 3 231 ? 166.235 171.239 82.529 1.00 65.77 230 GLY G CA 1
ATOM 18493 C C . GLY F 3 231 ? 165.284 170.387 83.339 1.00 64.06 230 GLY G C 1
ATOM 18494 O O . GLY F 3 231 ? 164.329 169.791 82.835 1.00 63.96 230 GLY G O 1
ATOM 18495 N N . LEU F 3 232 ? 165.549 170.359 84.628 1.00 62.72 231 LEU G N 1
ATOM 18496 C CA . LEU F 3 232 ? 164.766 169.607 85.595 1.00 60.80 231 LEU G CA 1
ATOM 18497 C C . LEU F 3 232 ? 163.401 170.304 85.880 1.00 59.34 231 LEU G C 1
ATOM 18498 O O . LEU F 3 232 ? 162.361 169.638 85.978 1.00 57.80 231 LEU G O 1
ATOM 18503 N N . LEU F 3 233 ? 163.403 171.637 85.972 1.00 57.70 232 LEU G N 1
ATOM 18504 C CA . LEU F 3 233 ? 162.175 172.408 86.218 1.00 56.81 232 LEU G CA 1
ATOM 18505 C C . LEU F 3 233 ? 161.295 172.429 84.928 1.00 55.89 232 LEU G C 1
ATOM 18506 O O . LEU F 3 233 ? 160.065 172.325 85.015 1.00 55.56 232 LEU G O 1
ATOM 18511 N N . ALA F 3 234 ? 161.933 172.526 83.760 1.00 54.99 233 ALA G N 1
ATOM 18512 C CA . ALA F 3 234 ? 161.279 172.421 82.443 1.00 52.24 233 ALA G CA 1
ATOM 18513 C C . ALA F 3 234 ? 160.583 171.014 82.330 1.00 51.65 233 ALA G C 1
ATOM 18514 O O . ALA F 3 234 ? 159.368 170.949 82.136 1.00 51.61 233 ALA G O 1
ATOM 18516 N N . ALA F 3 235 ? 161.311 169.897 82.464 1.00 50.70 234 ALA G N 1
ATOM 18517 C CA . ALA F 3 235 ? 160.668 168.559 82.403 1.00 50.13 234 ALA G CA 1
ATOM 18518 C C . ALA F 3 235 ? 159.485 168.364 83.381 1.00 50.63 234 ALA G C 1
ATOM 18519 O O . ALA F 3 235 ? 158.444 167.835 82.984 1.00 50.64 234 ALA G O 1
ATOM 18521 N N . ALA F 3 236 ? 159.618 168.762 84.644 1.00 50.55 235 ALA G N 1
ATOM 18522 C CA . ALA F 3 236 ? 158.494 168.615 85.584 1.00 50.49 235 ALA G CA 1
ATOM 18523 C C . ALA F 3 236 ? 157.352 169.641 85.330 1.00 49.46 235 ALA G C 1
ATOM 18524 O O . ALA F 3 236 ? 156.196 169.364 85.647 1.00 49.76 235 ALA G O 1
ATOM 18526 N N . GLY F 3 237 ? 157.662 170.800 84.750 1.00 48.68 236 GLY G N 1
ATOM 18527 C CA . GLY F 3 237 ? 156.636 171.787 84.419 1.00 48.18 236 GLY G CA 1
ATOM 18528 C C . GLY F 3 237 ? 155.664 171.172 83.406 1.00 48.21 236 GLY G C 1
ATOM 18529 O O . GLY F 3 237 ? 154.487 170.905 83.696 1.00 47.38 236 GLY G O 1
ATOM 18530 N N . LEU F 3 238 ? 156.178 170.937 82.210 1.00 47.95 237 LEU G N 1
ATOM 18531 C CA . LEU F 3 238 ? 155.457 170.284 81.127 1.00 46.64 237 LEU G CA 1
ATOM 18532 C C . LEU F 3 238 ? 154.682 169.025 81.596 1.00 46.63 237 LEU G C 1
ATOM 18533 O O . LEU F 3 238 ? 153.500 168.876 81.276 1.00 45.52 237 LEU G O 1
ATOM 18538 N N . ARG F 3 239 ? 155.311 168.131 82.358 1.00 45.63 238 ARG G N 1
ATOM 18539 C CA . ARG F 3 239 ? 154.611 166.911 82.802 1.00 46.69 238 ARG G CA 1
ATOM 18540 C C . ARG F 3 239 ? 153.351 167.177 83.637 1.00 48.68 238 ARG G C 1
ATOM 18541 O O . ARG F 3 239 ? 152.291 166.568 83.399 1.00 49.01 238 ARG G O 1
ATOM 18549 N N . ALA F 3 240 ? 153.477 168.062 84.621 1.00 49.02 239 ALA G N 1
ATOM 18550 C CA . ALA F 3 240 ? 152.368 168.420 85.501 1.00 48.70 239 ALA G CA 1
ATOM 18551 C C . ALA F 3 240 ? 151.269 169.235 84.780 1.00 48.16 239 ALA G C 1
ATOM 18552 O O . ALA F 3 240 ? 150.073 168.998 84.982 1.00 48.34 239 ALA G O 1
ATOM 18554 N N . LEU F 3 241 ? 151.669 170.166 83.921 1.00 47.57 240 LEU G N 1
ATOM 18555 C CA . LEU F 3 241 ? 150.713 170.989 83.168 1.00 48.05 240 LEU G CA 1
ATOM 18556 C C . LEU F 3 241 ? 149.848 170.195 82.135 1.00 48.23 240 LEU G C 1
ATOM 18557 O O . LEU F 3 241 ? 148.647 170.475 82.009 1.00 48.94 240 LEU G O 1
ATOM 18562 N N . LEU F 3 242 ? 150.428 169.213 81.429 1.00 47.05 241 LEU G N 1
ATOM 18563 C CA . LEU F 3 242 ? 149.690 168.380 80.450 1.00 46.50 241 LEU G CA 1
ATOM 18564 C C . LEU F 3 242 ? 148.618 167.494 81.167 1.00 46.56 241 LEU G C 1
ATOM 18565 O O . LEU F 3 242 ? 147.538 167.236 80.615 1.00 45.96 241 LEU G O 1
ATOM 18570 N N . VAL F 3 243 ? 148.916 167.034 82.383 1.00 46.11 242 VAL G N 1
ATOM 18571 C CA . VAL F 3 243 ? 147.976 166.228 83.182 1.00 45.97 242 VAL G CA 1
ATOM 18572 C C . VAL F 3 243 ? 146.833 167.137 83.669 1.00 47.08 242 VAL G C 1
ATOM 18573 O O . VAL F 3 243 ? 145.660 166.741 83.690 1.00 48.39 242 VAL G O 1
ATOM 18577 N N . LEU F 3 244 ? 147.177 168.362 84.047 1.00 47.64 243 LEU G N 1
ATOM 18578 C CA . LEU F 3 244 ? 146.188 169.318 84.534 1.00 47.51 243 LEU G CA 1
ATOM 18579 C C . LEU F 3 244 ? 145.295 169.930 83.420 1.00 47.30 243 LEU G C 1
ATOM 18580 O O . LEU F 3 244 ? 144.066 169.958 83.561 1.00 46.95 243 LEU G O 1
ATOM 18585 N N . ALA F 3 245 ? 145.885 170.367 82.312 1.00 46.18 244 ALA G N 1
ATOM 18586 C CA . ALA F 3 245 ? 145.125 170.981 81.214 1.00 45.43 244 ALA G CA 1
ATOM 18587 C C . ALA F 3 245 ? 144.350 170.058 80.238 1.00 45.90 244 ALA G C 1
ATOM 18588 O O . ALA F 3 245 ? 143.419 170.507 79.563 1.00 47.02 244 ALA G O 1
ATOM 18590 N N . GLY F 3 246 ? 144.709 168.780 80.179 1.00 46.28 245 GLY G N 1
ATOM 18591 C CA . GLY F 3 246 ? 144.048 167.830 79.294 1.00 45.92 245 GLY G CA 1
ATOM 18592 C C . GLY F 3 246 ? 142.772 167.100 79.728 1.00 45.28 245 GLY G C 1
ATOM 18593 O O . GLY F 3 246 ? 142.222 166.292 78.977 1.00 45.98 245 GLY G O 1
ATOM 18594 N N . GLN F 3 247 ? 142.291 167.376 80.931 1.00 44.92 246 GLN G N 1
ATOM 18595 C CA . GLN F 3 247 ? 141.074 166.752 81.478 1.00 44.86 246 GLN G CA 1
ATOM 18596 C C . GLN F 3 247 ? 139.840 167.465 80.926 1.00 46.84 246 GLN G C 1
ATOM 18597 O O . GLN F 3 247 ? 138.925 167.846 81.663 1.00 47.55 246 GLN G O 1
ATOM 18603 N N . TRP F 3 248 ? 139.831 167.602 79.611 1.00 46.14 247 TRP G N 1
ATOM 18604 C CA . TRP F 3 248 ? 138.817 168.319 78.865 1.00 45.09 247 TRP G CA 1
ATOM 18605 C C . TRP F 3 248 ? 138.306 167.335 77.830 1.00 45.54 247 TRP G C 1
ATOM 18606 O O . TRP F 3 248 ? 139.064 166.552 77.276 1.00 46.83 247 TRP G O 1
ATOM 18617 N N . GLN F 3 249 ? 137.036 167.426 77.537 1.00 45.92 248 GLN G N 1
ATOM 18618 C CA . GLN F 3 249 ? 136.299 166.453 76.737 1.00 46.73 248 GLN G CA 1
ATOM 18619 C C . GLN F 3 249 ? 135.911 167.033 75.408 1.00 48.71 248 GLN G C 1
ATOM 18620 O O . GLN F 3 249 ? 135.685 166.361 74.395 1.00 49.55 248 GLN G O 1
ATOM 18626 N N . GLY F 3 250 ? 135.986 168.338 75.533 1.00 50.77 249 GLY G N 1
ATOM 18627 C CA . GLY F 3 250 ? 135.412 169.326 74.660 1.00 51.91 249 GLY G CA 1
ATOM 18628 C C . GLY F 3 250 ? 134.861 169.533 73.283 1.00 53.09 249 GLY G C 1
ATOM 18629 O O . GLY F 3 250 ? 135.589 169.227 72.377 1.00 55.69 249 GLY G O 1
ATOM 18630 N N . LEU F 3 251 ? 133.648 170.084 73.110 1.00 53.11 250 LEU G N 1
ATOM 18631 C CA . LEU F 3 251 ? 133.120 170.455 71.777 1.00 53.87 250 LEU G CA 1
ATOM 18632 C C . LEU F 3 251 ? 133.173 172.036 71.663 1.00 56.68 250 LEU G C 1
ATOM 18633 O O . LEU F 3 251 ? 134.217 172.671 72.043 1.00 56.35 250 LEU G O 1
ATOM 18638 N N . GLY F 3 252 ? 132.178 172.624 71.185 1.00 60.94 251 GLY G N 1
#

Foldseek 3Di:
DDLVVADWDKFWFWQQLDPLTAIWIFIDRAPATPFIWHDCVGPQANTHDFQSSGQVRCLLQAQQWDFFKWFADPPDAQLRQHIDGDDLVVLLLVVLVLQVVCCVVFNNQLAAFEEDTQLCCLGQVNLCLQSPHPRGYYLLFQQWALLQQQLCCQQFVDGCDDVGFWLLQLAAEEEEEQAAAPQPDRGPVNVSPVNSLVVHRAYEYEDLFCGPVVVSHPYYFNWDPLQQLLLLLQLLQLCVVVVLFDPVLCVPFEAAPPVSNVVSPPSHLVVSCVQGVGHSVVSNVVSVVQSVRPPQYAHRDHTGQLAAQARSQSSNSNVLSNSRRVNDQANRTGFFWDWDDFDAQDFDDGNDDDQSDRADDRACPCQPPNDDHDHQCRPQFADHDNFNQRSLVCLQPCPSHHRAHYEYEHHDQQFSHFANVSNLSSLSRHSAYEYEEIGQFSNQSSHRMYAYAFDSQQDWGAWDWDTHQFTKIFTRDHSHHGFNNHYHSVVSSLSSCVSNPNCSPNVDPDVQSSVQSSQVVVPHHDVVCRVVRMGTHDDTTHQVVQVVVPHGGGNPRHRHSLTYDVCVVPPPDSHSPPSPRADAADPLKAFEAEAGGSQHDQAPCLLSLVRCVVPVAKEKEAELVVCVVVPHDQAFWWWKAWPVGQTWAIHHYDHYDRRDNRHMYIYAHARTCRVSSPSRHRGYGHLSSQQNAFNQNNHRRHTNRRNIMIHIDTDDDDDGDDSVVSVPDGRDSD/DFAKFKEFEQVQDDQPVQLFVLCCVVVVQDPPDGQKHWDKDWDDDDPQIWITIGIAHALLFQQQQLQPQDDFNQWDADPRRWTGGNQVRFQAPCRSVVRDPGNHKDQGVVRGIDHDGQPVVQVVVPHGDRSQVRDPRNRMAIDGCPDCPGRVNVVVVPAPDKDDPPVVVPRHGRYIYGDTGDPVDDDDCVVPD/DDDDDDDPQDDPADLLNLVLLLLLLQLLQLLLVLLVCLQVVHPCSQVSLVVSLVSLVVSVVSVLVVDPCNPVPPCVVLPPDDDPVALVSLQVCLSVVLNVLSVCCNVVPDDGNVSSVSSNVSSVSSQQSPLVNQDVPPLQQLSHPCSSVLRSLLSNLQNLLVCVVVPDPPRLVVNVVSLVVNLVSLVCSLVPGDVVLSVLLVVVHDVLSVVLSVLQVCLVPDSVSNSVSSNCSSSSSSSSSSRSRSDSDD/DDLVVAAWDKFWAWAQLFPLGATWIFIDHAFATQFIFHDQLGLQQNTHDFQSSGQVRCLLLFQQKDFAKWFADPPDALQDQHIDGDHLVVQLLVFLVLQVVCCVPFNLQLAAFEEDTLLCCLRAVALSLQSPHQRGDYLLDQQWAFLQQQLVCWFFVDGCDDPGFWLLQLAQEEEEEPAQDVQPCRRVVNVSPVNSLVVNHAYEYEDQFCGPSVVSHPYYFNWDPLQLLLLLLQLLQLLPVVVLFDPVLCVPFEDDCVPSNVLSVPSHLVVSCVQTVGHSVVSNVSSVVQSVRQLQYEHRDHTGQQAQFQRSQSNNSRVVSNSRSVNDQDNRTGWDWDWDDWDAQDFDDTLDDDDDHFDDCFQPNGAPPDRDDGHQQRPQFAGNDNFPQSNLVCLPPCPVHHRAHYEYAHDDQLFSHFANVSNVNSLSSHSAYEYEEIGFFSVQSSHRMYADAFDSLADWGDKDWDTDQWTKIFTRDRSHHGFRNHYHSVVSSQSSCVSNVNVSSVVDDDVQRSNQSRQVVVVGGPVRCRVSGMDIHHHGIGQCVQVVVPHDRGHPHGGYRLDDPPCCVDPDDRHNPPSPRADADDPQKAQEDEDGGSLDDAQPCQLSLVSCVVPVAKEKEAALVLCVVVPHDQAFWWWKAWPVGQTWATHGYDNPHRRDNRHMYIYAHAQTCGVSSPSRHGHYGHLSSQQNAFHAHNHTRHGRRSNIIIHIGTDDDDDGDDSVVSVPPGRDSD/DFAKFKEFAQVQDPQPPFLFVLCCVVVVQDPPDGLKDWDWDWDDDPVDIWITIGMDHALLFQAQQLQVQDPQRQFDADPRRWTGGNFVRFQLPCSSCVRDPGNQWDQGPVGGIDHDGQPPVQVVVPHHDRSCVRDPRNRMFIDGCPPCVGPVNVVVVVAPDWDDPPPVDDTHGRYIYGDTGDPVGDDDPVVVD/DDDDDDDPLDQDQDLLNLVLLLLLLQLLQLLQVLLVCQLVVHPCNQVSLVVSLVSLVVSVVSVLVPDPCNVVPPCVVLVVDDDVVALVSLQVCLSVVLNVLSVCVNVVDPDGSVSSVVSNVSSVSSQQSQLCNQCVPPLFQLSHPCSSVLRSLLSNLQNLLVVVVVPDPPRLPVNVVSLVVNLVSLVCSLVVGDPVNSVLLVVVDVCLSVVLSVLSVQLVDDGPSNSVSSNCSSSSVSSSSSVSRSASDD

Sequence (2354 aa):
APWYAQEVKSVYQICEGCFWRCGIVAHAVGNRVYKVEGYEANPKSRGRLCPRGQGAPQTTYDPDRLKRPLIRVEGSQRGEGKYRVATWEEALDHIAKKMLEIREKYGPEAIAFFGHGTGDYWFVDFLPAAWGSPNAAKPSVSLCTAPREVASQWVFGRPIGGHEPIDWENARYIVLIGHHIGEDTHNTQLQDFALALKNGAKVVVVDPRFSTAAAKAHRWLPIKPGTDTALLLAWIHVLIYEDLYDKEYVAKYTVGFEELKAHVKDFTPEWAEKHTEIPAQVIREVAREMAAHKPRAVLPPTRHNVWYGDDTYRVMALLYVNVLLGNYGRPGGFYIAQSPYLEKYPLPPLPLEPAAGGCSGPSGGDHEPEGFKPRADKGKFFARSTAIQELIEPMITGEPYPIKGLFAYGINLFHSIPNVPRTKEALKNLDLYVAIDVLPQEHVMWADVILPEATYLERYDDFVLVAHKTPFIQLRTPAHEPLFDTKPGWWIARELGLRLGLEQYFPWKTIEEYLETRLQSLGLDLETMKGMGTLVQRGKPWLEDWEKEGRLPFGTASGKIELYCQRFKEAGHQPLPVFTPPEEPPEGFYRLLYGRSPVHTFARTQNNWVLMEMDPENEVWIHKEEAKRLGLKEGDYVMLVNQDGVKEGPVRVKPTARIRKDCVYIVHGFGHKAPLMRLAHGRGASDNYLQTRYKLDPISGGAGLRVNFVRLEKAERPRLPSLTGLAKRPFDERMPRYAMAIDLSLCVGCAACAVACKMENEVPPGVFNLWIREREVGEYPNLVVEFRPEQCLHCENPPCVPVCPTGASYQTKDGLVLVDPKKCIACGACIAACPYDARYLHPAGYVSKCTFCAHRLEKGKVPACVETCPTYCRTFGDLEDPESPVAKALKAAERVDVLRPEQGTRPKLFYLNAPSKKGLTRESEVHAEFYGLPNAQEFWHWTNALHFVLVGLAGGVALLAALLHLKGDAEARRYTLYALMLIALDLFILWAESPARFRFTHIWLFLSFHPTSPIWWGAWGLGLGFLTGGLLYLGKGSQRALAWALLVFSLVALSYPGLALAVNLNRPLWNGLMAGLFPLTALVLALGLAALLKSPWALFPLRVLAGASLLLALLYPLTLPPEARGHLLEEAGFWYGLFLLLGLGTFWQERLAPWAGLLAAAGLRALLVLAGQWQGLAPWYAQEVKSVYQICEGCFWRCGIVAHAVGNRVYKVEGYEANPKSRGRLCPRGQGAPQTTYDPDRLKRPLIRVEGSQRGEGKYRVATWEEALDHIAKKMLEIREKYGPEAIAFFGHGTGDYWFVDFLPAAWGSPNAAKPSVSLCTAPREVASQWVFGRPIGGHEPIDWENARYIVLIGHHIGEDTHNTQLQDFALALKNGAKVVVVDPRFSTAAAKAHRWLPIKPGTDTALLLAWIHVLIYEDLYDKEYVAKYTVGFEELKAHVKDFTPEWAEKHTEIPAQVIREVAREMAAHKPRAVLPPTRHNVWYGDDTYRVMALLYVNVLLGNYGRPGGFYIAQSPYLEKYPLPPLPLEPAAGGCSGPSGGDHEPEGFKPRADKGKFFARSTAIQELIEPMITGEPYPIKGLFAYGINLFHSIPNVPRTKEALKNLDLYVAIDVLPQEHVMWADVILPEATYLERYDDFVLVAHKTPFIQLRTPAHEPLFDTKPGWWIARELGLRLGLEQYFPWKTIEEYLETRLQSLGLDLETMKGMGTLVQRGKPWLEDWEKEGRLPFGTASGKIELYCQRFKEAGHQPLPVFTPPEEPPEGFYRLLYGRSPVHTFARTQNNWVLMEMDPENEVWIHKEEAKRLGLKEGDYVMLVNQDGVKEGPVRVKPTARIRKDCVYIVHGFGHKAPLMRLAHGRGASDNYLQTRYKLDPISGGAGLRVNFVRLEKAERPRLPSLTGLAKRPFDERMPRYAMAIDLSLCVGCAACAVACKMENEVPPGVFNLWIREREVGEYPNLVVEFRPEQCLHCENPPCVPVCPTGASYQTKDGLVLVDPKKCIACGACIAACPYDARYLHPAGYVSKCTFCAHRLEKGKVPACVETCPTYCRTFGDLEDPESPVAKALKAAERVDVLRPEQGTRPKLFYLNAPSKKGLTRESEVHAEFYGLPNAQEFWHWTNALHFVLVGLAGGVALLAALLHLKGDAEARRYTLYALMLIALDLFILWAESPARFRFTHIWLFLSFHPTSPIWWGAWGLGLGFLTGGLLYLGKGSQRALAWALLVFSLVALSYPGLALAVNLNRPLWNGLMAGLFPLTALVLALGLAALLKSPWALFPLRVLAGASLLLALLYPLTLPPEARGHLLEEAGFWYGLFLLLGLGTFWQERLAPWAGLLAAAGLRALLVLAGQWQGL